Protein 2LXR (pdb70)

Radius of gyration: 10.94 Å; Cα contacts (8 Å, |Δi|>4): 146; chains: 1; bounding box: 24×24×27 Å

Foldseek 3Di:
DQEAECQVPDPPCLLVVLLVVVVVADQFDKYKYWYQDLPLVSVVVSQVVVPVPFWDWPDRFPSVDGTTITIITGHD

B-factor: mean 36.82, std 23.12, range [0.11, 75.54]

Organism: Helicobacter pylori (strain ATCC 700392 / 26695) (NCBI:txid85962)

Solvent-accessible surface area: 5072 Å² total; per-residue (Å²): 202,98,133,49,68,2,128,109,45,131,42,42,78,2,10,152,46,0,52,116,20,2,174,138,10,104,78,106,72,44,0,35,0,37,6,95,32,55,68,87,72,37,0,46,100,0,1,80,114,55,65,81,144,21,36,96,37,103,122,42,50,166,83,131,136,64,34,99,37,0,28,1,105,32,138,48

Nearest PDB structures (foldseek):
  2lxr-assembly1_A  TM=1.000E+00  e=3.791E-15  Helicobacter pylori 26695
  8j4c-assembly1_A  TM=8.131E-01  e=5.267E-04  Spirochaeta thermophila DSM 6578
  2i6g-assembly1_A  TM=6.682E-01  e=1.453E-02  Salmonella enterica subsp. enterica serovar Typhimurium str. LT2
  2zfu-assembly2_B  TM=6.651E-01  e=9.669E-02  Homo sapiens
  4qpn-assembly1_A  TM=5.574E-01  e=3.744E-01  Homo sapiens

InterPro domains:
  IPR032424 Putative NADH-ubiquinone oxidoreductase chain E [PF16514] (1-74)
  IPR036868 TusA-like domain superfamily [G3DSA:3.30.110.40] (1-76)

Sequence (76 aa):
MKRFDLRPLKAGIFERLEELIEKEMQPNEVAIFMFEVGDFSNIPKSAEFIQSKGHELLNSLRFNQADWTIVVRKKAMKRFDLRPLKAGIFERLEELIEKEMQPNEVAIFMFEVGDFSNIPKSAEFIQSKGHELLNSLRFNQADWTIVVRKKAMKRFDLRPLKAGIFERLEELIEKEMQPNEVAIFMFEVGDFSNIPKSAEFIQSKGHELLNSLRFNQADWTIVVRKKAMKRFDLRPLKAGIFERLEELIEKEMQPNEVAIFMFEVGDFSNIPKSAEFIQSKGHELLNSLRFNQADWTIVVRKKAMKRFDLRPLKAGIFERLEELIEKEMQPNEVAIFMFEVGDFSNIPKSAEFIQSKGHELLNSLRFNQADWTIVVRKKAMKRFDLRPLKAGIFERLEELIEKEMQPNEVAIFMFEVGDFSNIPKSAEFIQSKGHELLNSLRFNQADWTIVVRKKAMKRFDLRPLKAGIFERLEELIEKEMQPNEVAIFMFEVGDFSNIPKSAEFIQSKGHELLNSLRFNQADWTIVVRKKAMKRFDLRPLKAGIFERLEELIEKEMQPNEVAIFMFEVGDFSNIPKSAEFIQSKGHELLNSLRFNQADWTIVVRKKAMKRFDLRPLKAGIFERLEELIEKEMQPNEVAIFMFEVGDFSNIPKSAEFIQSKGHELLNSLRFNQADWTIVVRKKAMKRFDLRPLKAGIFERLEELIEKEMQPNEVAIFMFEVGDFSNIPKSAEFIQSKGHELLNSLRFNQADWTIVVRKKAMKRFDLRPLKAGIFERLEELIEKEMQPNEVAIFMFEVGDFSNIPKSAEFIQSKGHELLNSLRFNQADWTIVVRKKAMKRFDLRPLKAGIFERLEELIEKEMQPNEVAIFMFEVGDFSNIPKSAEFIQSKGHELLNSLRFNQADWTIVVRKKAMKRFDLRPLKAGIFERLEELIEKEMQPNEVAIFMFEVGDFSNIPKSAEFIQSKGHELLNSLRFNQADWTIVVRKKAMKRFDLRPLKAGIFERLEELIEKEMQPNEVAIFMFEVGDFSNIPKSAEFIQSKGHELLNSLRFNQADWTIVVRKKAMKRFDLRPLKAGIFERLEELIEKEMQPNEVAIFMFEVGDFSNIPKSAEFIQSKGHELLNSLRFNQADWTIVVRKKAMKRFDLRPLKAGIFERLEELIEKEMQPNEVAIFMFEVGDFSNIPKSAEFIQSKGHELLNSLRFNQADWTIVVRKKAMKRFDLRPLKAGIFERLEELIEKEMQPNEVAIFMFEVGDFSNIPKSAEFIQSKGHELLNSLRFNQADWTIVVRKKAMKRFDLRPLKAGIFERLEELIEKEMQPNEVAIFMFEVGDFSNIPKSAEFIQSKGHELLNSLRFNQADWTIVVRKKAMKRFDLRPLKAGIFERLEELIEKEMQPNEVAIFMFEVGDFSNIPKSAEFIQSKGHELLNSLRFNQADWTIVVRKKAMKRFDLRPLKAGIFERLEELIEKEMQPNEVAIFMFEVGDFSNIPKSAEFIQSKGHELLNSLRFNQADWTIVVRKKA

Structure (mmCIF, N/CA/C/O backbone):
data_2LXR
#
_entry.id   2LXR
#
loop_
_atom_site.group_PDB
_atom_site.id
_atom_site.type_symbol
_atom_site.label_atom_id
_atom_site.label_alt_id
_atom_site.label_comp_id
_atom_site.label_asym_id
_atom_site.label_entity_id
_atom_site.label_seq_id
_atom_site.pdbx_PDB_ins_code
_atom_site.Cartn_x
_atom_site.Cartn_y
_atom_site.Cartn_z
_atom_site.occupancy
_atom_site.B_iso_or_equiv
_atom_site.auth_seq_id
_atom_site.auth_comp_id
_atom_site.auth_asym_id
_atom_site.auth_atom_id
_atom_site.pdbx_PDB_model_num
ATOM 1 N N . MET A 1 1 ? 1.449 -0.716 -0.432 1.00 54.01 1 MET A N 1
ATOM 2 C CA . MET A 1 1 ? 2.377 0.051 -1.255 1.00 31.20 1 MET A CA 1
ATOM 3 C C . MET A 1 1 ? 3.819 -0.358 -0.972 1.00 41.05 1 MET A C 1
ATOM 4 O O . MET A 1 1 ? 4.702 0.490 -0.843 1.00 51.44 1 MET A O 1
ATOM 18 N N . LYS A 1 2 ? 4.052 -1.663 -0.877 1.00 54.31 2 LYS A N 1
ATOM 19 C CA . LYS A 1 2 ? 5.387 -2.185 -0.611 1.00 14.02 2 LYS A CA 1
ATOM 20 C C . LYS A 1 2 ? 5.875 -3.046 -1.771 1.00 23.51 2 LYS A C 1
ATOM 21 O O . LYS A 1 2 ? 6.659 -3.977 -1.579 1.00 14.55 2 LYS A O 1
ATOM 40 N N . ARG A 1 3 ? 5.409 -2.730 -2.974 1.00 71.04 3 ARG A N 1
ATOM 41 C CA . ARG A 1 3 ? 5.799 -3.475 -4.165 1.00 61.32 3 ARG A CA 1
ATOM 42 C C . ARG A 1 3 ? 5.967 -2.542 -5.360 1.00 42.42 3 ARG A C 1
ATOM 43 O O . ARG A 1 3 ? 5.488 -1.407 -5.347 1.00 63.44 3 ARG A O 1
ATOM 64 N N . PHE A 1 4 ? 6.651 -3.026 -6.392 1.00 31.14 4 PHE A N 1
ATOM 65 C CA . PHE A 1 4 ? 6.884 -2.235 -7.594 1.00 52.31 4 PHE A CA 1
ATOM 66 C C . PHE A 1 4 ? 6.638 -3.067 -8.849 1.00 63.30 4 PHE A C 1
ATOM 67 O O . PHE A 1 4 ? 7.329 -4.056 -9.096 1.00 30.10 4 PHE A O 1
ATOM 84 N N . ASP A 1 5 ? 5.650 -2.660 -9.638 1.00 32.14 5 ASP A N 1
ATOM 85 C CA . ASP A 1 5 ? 5.312 -3.367 -10.868 1.00 23.14 5 ASP A CA 1
ATOM 86 C C . ASP A 1 5 ? 6.239 -2.951 -12.005 1.00 65.34 5 ASP A C 1
ATOM 87 O O . ASP A 1 5 ? 5.938 -2.025 -12.759 1.00 72.24 5 ASP A O 1
ATOM 96 N N . LEU A 1 6 ? 7.369 -3.640 -12.123 1.00 70.50 6 LEU A N 1
ATOM 97 C CA . LEU A 1 6 ? 8.342 -3.342 -13.168 1.00 72.45 6 LEU A CA 1
ATOM 98 C C . LEU A 1 6 ? 7.938 -3.990 -14.489 1.00 55.21 6 LEU A C 1
ATOM 99 O O . LEU A 1 6 ? 8.598 -3.803 -15.511 1.00 51.11 6 LEU A O 1
ATOM 115 N N . ARG A 1 7 ? 6.848 -4.750 -14.460 1.00 54.34 7 ARG A N 1
ATOM 116 C CA . ARG A 1 7 ? 6.355 -5.424 -15.655 1.00 55.24 7 ARG A CA 1
ATOM 117 C C . ARG A 1 7 ? 6.263 -4.453 -16.829 1.00 11.43 7 ARG A C 1
ATOM 118 O O . ARG A 1 7 ? 6.921 -4.618 -17.856 1.00 52.01 7 ARG A O 1
ATOM 139 N N . PRO A 1 8 ? 5.427 -3.415 -16.674 1.00 42.14 8 PRO A N 1
ATOM 140 C CA . PRO A 1 8 ? 5.229 -2.397 -17.710 1.00 45.15 8 PRO A CA 1
ATOM 141 C C . PRO A 1 8 ? 6.456 -1.509 -17.892 1.00 14.42 8 PRO A C 1
ATOM 142 O O . PRO A 1 8 ? 6.498 -0.668 -18.791 1.00 3.30 8 PRO A O 1
ATOM 153 N N . LEU A 1 9 ? 7.451 -1.700 -17.034 1.00 22.25 9 LEU A N 1
ATOM 154 C CA . LEU A 1 9 ? 8.680 -0.916 -17.099 1.00 73.25 9 LEU A CA 1
ATOM 155 C C . LEU A 1 9 ? 9.702 -1.581 -18.016 1.00 34.42 9 LEU A C 1
ATOM 156 O O . LEU A 1 9 ? 10.895 -1.285 -17.952 1.00 51.11 9 LEU A O 1
ATOM 172 N N . LYS A 1 10 ? 9.226 -2.481 -18.870 1.00 35.12 10 LYS A N 1
ATOM 173 C CA . LYS A 1 10 ? 10.096 -3.187 -19.803 1.00 11.22 10 LYS A CA 1
ATOM 174 C C . LYS A 1 10 ? 11.402 -3.593 -19.127 1.00 71.05 10 LYS A C 1
ATOM 175 O O . LYS A 1 10 ? 11.487 -3.645 -17.901 1.00 4.41 10 LYS A O 1
ATOM 194 N N . ALA A 1 11 ? 12.417 -3.879 -19.936 1.00 71.22 11 ALA A N 1
ATOM 195 C CA . ALA A 1 11 ? 13.719 -4.277 -19.416 1.00 62.23 11 ALA A CA 1
ATOM 196 C C . ALA A 1 11 ? 14.766 -3.200 -19.676 1.00 5.54 11 ALA A C 1
ATOM 197 O O . ALA A 1 11 ? 14.691 -2.472 -20.665 1.00 63.30 11 ALA A O 1
ATOM 204 N N . GLY A 1 12 ? 15.743 -3.102 -18.779 1.00 4.12 12 GLY A N 1
ATOM 205 C CA . GLY A 1 12 ? 16.791 -2.109 -18.929 1.00 25.44 12 GLY A CA 1
ATOM 206 C C . GLY A 1 12 ? 16.629 -0.945 -17.971 1.00 72.44 12 GLY A C 1
ATOM 207 O O . GLY A 1 12 ? 17.592 -0.519 -17.333 1.00 53.23 12 GLY A O 1
ATOM 211 N N . ILE A 1 13 ? 15.408 -0.429 -17.872 1.00 24.30 13 ILE A N 1
ATOM 212 C CA . ILE A 1 13 ? 15.124 0.693 -16.986 1.00 71.23 13 ILE A CA 1
ATOM 213 C C . ILE A 1 13 ? 14.471 0.220 -15.692 1.00 71.30 13 ILE A C 1
ATOM 214 O O . ILE A 1 13 ? 14.559 0.886 -14.660 1.00 72.51 13 ILE A O 1
ATOM 230 N N . PHE A 1 14 ? 13.817 -0.936 -15.754 1.00 0.44 14 PHE A N 1
ATOM 231 C CA . PHE A 1 14 ? 13.149 -1.499 -14.586 1.00 64.31 14 PHE A CA 1
ATOM 232 C C . PHE A 1 14 ? 14.133 -1.687 -13.435 1.00 22.12 14 PHE A C 1
ATOM 233 O O . PHE A 1 14 ? 13.758 -1.609 -12.266 1.00 13.23 14 PHE A O 1
ATOM 250 N N . GLU A 1 15 ? 15.394 -1.936 -13.776 1.00 53.30 15 GLU A N 1
ATOM 251 C CA . GLU A 1 15 ? 16.431 -2.136 -12.771 1.00 61.10 15 GLU A CA 1
ATOM 252 C C . GLU A 1 15 ? 16.922 -0.800 -12.222 1.00 10.32 15 GLU A C 1
ATOM 253 O O . GLU A 1 15 ? 17.576 -0.747 -11.180 1.00 65.34 15 GLU A O 1
ATOM 265 N N . ARG A 1 16 ? 16.601 0.278 -12.930 1.00 44.12 16 ARG A N 1
ATOM 266 C CA . ARG A 1 16 ? 17.011 1.614 -12.516 1.00 13.54 16 ARG A CA 1
ATOM 267 C C . ARG A 1 16 ? 15.918 2.286 -11.689 1.00 20.34 16 ARG A C 1
ATOM 268 O O . ARG A 1 16 ? 16.196 3.153 -10.859 1.00 64.31 16 ARG A O 1
ATOM 289 N N . LEU A 1 17 ? 14.675 1.880 -11.920 1.00 74.15 17 LEU A N 1
ATOM 290 C CA . LEU A 1 17 ? 13.539 2.442 -11.198 1.00 10.15 17 LEU A CA 1
ATOM 291 C C . LEU A 1 17 ? 13.404 1.807 -9.817 1.00 73.03 17 LEU A C 1
ATOM 292 O O . LEU A 1 17 ? 12.927 2.441 -8.877 1.00 31.34 17 LEU A O 1
AT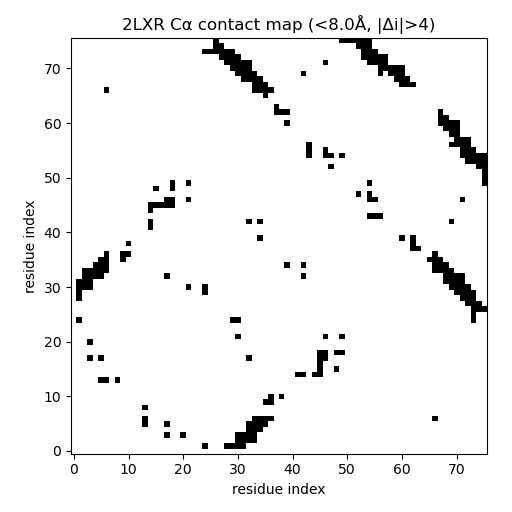OM 308 N N . GLU A 1 18 ? 13.829 0.552 -9.705 1.00 12.45 18 GLU A N 1
ATOM 309 C CA . GLU A 1 18 ? 13.756 -0.167 -8.438 1.00 71.13 18 GLU A CA 1
ATOM 310 C C . GLU A 1 18 ? 14.439 0.621 -7.325 1.00 23.04 18 GLU A C 1
ATOM 311 O O . GLU A 1 18 ? 14.098 0.479 -6.151 1.00 12.10 18 GLU A O 1
ATOM 323 N N . GLU A 1 19 ? 15.407 1.451 -7.703 1.00 34.15 19 GLU A N 1
ATOM 324 C CA . GLU A 1 19 ? 16.139 2.260 -6.736 1.00 11.34 19 GLU A CA 1
ATOM 325 C C . GLU A 1 19 ? 15.317 3.473 -6.308 1.00 45.33 19 GLU A C 1
ATOM 326 O O . GLU A 1 19 ? 15.430 3.946 -5.176 1.00 51.25 19 GLU A O 1
ATOM 338 N N . LEU A 1 20 ? 14.492 3.973 -7.222 1.00 20.45 20 LEU A N 1
ATOM 339 C CA . LEU A 1 20 ? 13.651 5.131 -6.941 1.00 1.21 20 LEU A CA 1
ATOM 340 C C . LEU A 1 20 ? 12.613 4.804 -5.873 1.00 14.33 20 LEU A C 1
ATOM 341 O O . LEU A 1 20 ? 12.210 5.673 -5.099 1.00 15.13 20 LEU A O 1
ATOM 357 N N . ILE A 1 21 ? 12.185 3.547 -5.835 1.00 64.34 21 ILE A N 1
ATOM 358 C CA . ILE A 1 21 ? 11.197 3.105 -4.860 1.00 34.12 21 ILE A CA 1
ATOM 359 C C . ILE A 1 21 ? 11.864 2.665 -3.561 1.00 41.51 21 ILE A C 1
ATOM 360 O O . ILE A 1 21 ? 11.291 2.802 -2.481 1.00 3.43 21 ILE A O 1
ATOM 376 N N . GLU A 1 22 ? 13.079 2.139 -3.675 1.00 62.43 22 GLU A N 1
ATOM 377 C CA . GLU A 1 22 ? 13.825 1.680 -2.509 1.00 40.12 22 GLU A CA 1
ATOM 378 C C . GLU A 1 22 ? 13.953 2.793 -1.473 1.00 44.23 22 GLU A C 1
ATOM 379 O O . GLU A 1 22 ? 14.038 2.533 -0.273 1.00 12.53 22 GLU A O 1
ATOM 391 N N . LYS A 1 23 ? 13.968 4.035 -1.946 1.00 70.24 23 LYS A N 1
ATOM 392 C CA . LYS A 1 23 ? 14.085 5.189 -1.064 1.00 3.24 23 LYS A CA 1
ATOM 393 C C . LYS A 1 23 ? 12.851 5.325 -0.178 1.00 74.22 23 LYS A C 1
ATOM 394 O O . LYS A 1 23 ? 12.951 5.703 0.988 1.00 24.14 23 LYS A O 1
ATOM 413 N N . GLU A 1 24 ? 11.687 5.012 -0.741 1.00 3.23 24 GLU A N 1
ATOM 414 C CA . GLU A 1 24 ? 10.434 5.099 -0.001 1.00 11.15 24 GLU A CA 1
ATOM 415 C C . GLU A 1 24 ? 10.302 3.941 0.985 1.00 44.24 24 GLU A C 1
ATOM 416 O O . GLU A 1 24 ? 9.832 4.119 2.108 1.00 72.43 24 GLU A O 1
ATOM 428 N N . MET A 1 25 ? 10.721 2.756 0.554 1.00 21.52 25 MET A N 1
ATOM 429 C CA . MET A 1 25 ? 10.651 1.568 1.398 1.00 12.31 25 MET A CA 1
ATOM 430 C C . MET A 1 25 ? 11.490 1.747 2.659 1.00 12.34 25 MET A C 1
ATOM 431 O O . MET A 1 25 ? 12.549 2.372 2.626 1.00 4.24 25 MET A O 1
ATOM 445 N N . GLN A 1 26 ? 11.008 1.196 3.768 1.00 21.55 26 GLN A N 1
ATOM 446 C CA . GLN A 1 26 ? 11.714 1.296 5.040 1.00 4.12 26 GLN A CA 1
ATOM 447 C C . GLN A 1 26 ? 13.080 0.621 4.959 1.00 12.54 26 GLN A C 1
ATOM 448 O O . GLN A 1 26 ? 13.346 -0.192 4.074 1.00 1.23 26 GLN A O 1
ATOM 462 N N . PRO A 1 27 ? 13.967 0.966 5.904 1.00 22.45 27 PRO A N 1
ATOM 463 C CA . PRO A 1 27 ? 15.320 0.405 5.962 1.00 63.53 27 PRO A CA 1
ATOM 464 C C . PRO A 1 27 ? 15.321 -1.068 6.359 1.00 50.33 27 PRO A C 1
ATOM 465 O O . PRO A 1 27 ? 16.363 -1.721 6.353 1.00 23.12 27 PRO A O 1
ATOM 476 N N . ASN A 1 28 ? 14.145 -1.584 6.702 1.00 4.23 28 ASN A N 1
ATOM 477 C CA . ASN A 1 28 ? 14.011 -2.980 7.102 1.00 0.13 28 ASN A CA 1
ATOM 478 C C . ASN A 1 28 ? 12.662 -3.544 6.665 1.00 3.43 28 ASN A C 1
ATOM 479 O O . ASN A 1 28 ? 12.062 -4.356 7.367 1.00 30.43 28 ASN A O 1
ATOM 490 N N . GLU A 1 29 ? 12.193 -3.106 5.501 1.00 43.11 29 GLU A N 1
ATOM 491 C CA . GLU A 1 29 ? 10.916 -3.567 4.971 1.00 75.11 29 GLU A CA 1
ATOM 492 C C . GLU A 1 29 ? 11.121 -4.427 3.727 1.00 11.00 29 GLU A C 1
ATOM 493 O O . GLU A 1 29 ? 12.210 -4.459 3.153 1.00 13.43 29 GLU A O 1
ATOM 505 N N . VAL A 1 30 ? 10.066 -5.124 3.316 1.00 24.10 30 VAL A N 1
ATOM 506 C CA . VAL A 1 30 ? 10.130 -5.984 2.140 1.00 34.35 30 VAL A CA 1
ATOM 507 C C . VAL A 1 30 ? 9.605 -5.264 0.904 1.00 75.04 30 VAL A C 1
ATOM 508 O O . VAL A 1 30 ? 8.660 -4.479 0.984 1.00 23.00 30 VAL A O 1
ATOM 521 N N . ALA A 1 31 ? 10.223 -5.537 -0.241 1.00 20.15 31 ALA A N 1
ATOM 522 C CA . ALA A 1 31 ? 9.817 -4.917 -1.496 1.00 35.24 31 ALA A CA 1
ATOM 523 C C . ALA A 1 31 ? 9.586 -5.967 -2.577 1.00 63.12 31 ALA A C 1
ATOM 524 O O . ALA A 1 31 ? 10.514 -6.669 -2.981 1.00 72.21 31 ALA A O 1
ATOM 531 N N . ILE A 1 32 ? 8.346 -6.069 -3.041 1.00 75.34 32 ILE A N 1
ATOM 532 C CA . ILE A 1 32 ? 7.995 -7.034 -4.077 1.00 13.34 32 ILE A CA 1
ATOM 533 C C . ILE A 1 32 ? 8.106 -6.414 -5.465 1.00 71.15 32 ILE A C 1
ATOM 534 O O . ILE A 1 32 ? 7.258 -5.619 -5.872 1.00 61.32 32 ILE A O 1
ATOM 550 N N . PHE A 1 33 ? 9.156 -6.785 -6.190 1.00 43.33 33 PHE A N 1
ATOM 551 C CA . PHE A 1 33 ? 9.379 -6.266 -7.535 1.00 75.20 33 PHE A CA 1
ATOM 552 C C . PHE A 1 33 ? 8.998 -7.303 -8.588 1.00 20.44 33 PHE A C 1
ATOM 553 O O . PHE A 1 33 ? 9.567 -8.394 -8.634 1.00 11.42 33 PHE A O 1
ATOM 570 N N . MET A 1 34 ? 8.031 -6.955 -9.431 1.00 5.04 34 MET A N 1
ATOM 571 C CA . MET A 1 34 ? 7.575 -7.855 -10.483 1.00 71.12 34 MET A CA 1
ATOM 572 C C . MET A 1 34 ? 8.395 -7.665 -11.755 1.00 4.20 34 MET A C 1
ATOM 573 O O . MET A 1 34 ? 8.572 -6.543 -12.229 1.00 42.44 34 MET A O 1
ATOM 587 N N . PHE A 1 35 ? 8.895 -8.768 -12.302 1.00 73.12 35 PHE A N 1
ATOM 588 C CA . PHE A 1 35 ? 9.698 -8.722 -13.519 1.00 32.15 35 PHE A CA 1
ATOM 589 C C . PHE A 1 35 ? 9.167 -9.704 -14.558 1.00 73.44 35 PHE A C 1
ATOM 590 O O . PHE A 1 35 ? 9.000 -10.891 -14.278 1.00 5.21 35 PHE A O 1
ATOM 607 N N . GLU A 1 36 ? 8.902 -9.200 -15.760 1.00 1.24 36 GLU A N 1
ATOM 608 C CA . GLU A 1 36 ? 8.388 -10.032 -16.841 1.00 24.51 36 GLU A CA 1
ATOM 609 C C . GLU A 1 36 ? 9.526 -10.545 -17.720 1.00 35.32 36 GLU A C 1
ATOM 610 O O . GLU A 1 36 ? 9.400 -11.580 -18.375 1.00 44.24 36 GLU A O 1
ATOM 622 N N . VAL A 1 37 ? 10.635 -9.813 -17.729 1.00 22.54 37 VAL A N 1
ATOM 623 C CA . VAL A 1 37 ? 11.795 -10.193 -18.526 1.00 23.41 37 VAL A CA 1
ATOM 624 C C . VAL A 1 37 ? 12.540 -11.362 -17.890 1.00 44.40 37 VAL A C 1
ATOM 625 O O . VAL A 1 37 ? 12.617 -11.471 -16.667 1.00 45.40 37 VAL A O 1
ATOM 638 N N . GLY A 1 38 ? 13.089 -12.234 -18.730 1.00 21.20 38 GLY A N 1
ATOM 639 C CA . GLY A 1 38 ? 13.822 -13.383 -18.232 1.00 31.44 38 GLY A CA 1
ATOM 640 C C . GLY A 1 38 ? 15.064 -12.988 -17.457 1.00 73.14 38 GLY A C 1
ATOM 641 O O . GLY A 1 38 ? 15.662 -13.813 -16.767 1.00 32.32 38 GLY A O 1
ATOM 645 N N . ASP A 1 39 ? 15.453 -11.723 -17.573 1.00 64.44 39 ASP A N 1
ATOM 646 C CA . ASP A 1 39 ? 16.633 -11.220 -16.879 1.00 71.11 39 ASP A CA 1
ATOM 647 C C . ASP A 1 39 ? 16.428 -11.251 -15.368 1.00 23.13 39 ASP A C 1
ATOM 648 O O . ASP A 1 39 ? 15.941 -10.287 -14.777 1.00 22.02 39 ASP A O 1
ATOM 657 N N . PHE A 1 40 ? 16.803 -12.365 -14.748 1.00 35.42 40 PHE A N 1
ATOM 658 C CA . PHE A 1 40 ? 16.658 -12.523 -13.305 1.00 62.13 40 PHE A CA 1
ATOM 659 C C . PHE A 1 40 ? 17.881 -11.978 -12.573 1.00 63.25 40 PHE A C 1
ATOM 660 O O . PHE A 1 40 ? 17.805 -11.613 -11.400 1.00 74.14 40 PHE A O 1
ATOM 677 N N . SER A 1 41 ? 19.009 -11.927 -13.275 1.00 61.30 41 SER A N 1
ATOM 678 C CA . SER A 1 41 ? 20.250 -11.432 -12.692 1.00 4.41 41 SER A CA 1
ATOM 679 C C . SER A 1 41 ? 20.182 -9.924 -12.471 1.00 4.43 41 SER A C 1
ATOM 680 O O . SER A 1 41 ? 20.948 -9.365 -11.686 1.00 62.34 41 SER A O 1
ATOM 688 N N . ASN A 1 42 ? 19.259 -9.270 -13.169 1.00 30.51 42 ASN A N 1
ATOM 689 C CA . ASN A 1 42 ? 19.090 -7.827 -13.050 1.00 42.21 42 ASN A CA 1
ATOM 690 C C . ASN A 1 42 ? 18.261 -7.476 -11.819 1.00 12.53 42 ASN A C 1
ATOM 691 O O . ASN A 1 42 ? 18.386 -6.383 -11.264 1.00 65.32 42 ASN A O 1
ATOM 702 N N . ILE A 1 43 ? 17.414 -8.409 -11.397 1.00 3.45 43 ILE A N 1
ATOM 703 C CA . ILE A 1 43 ? 16.566 -8.198 -10.230 1.00 72.31 43 ILE A CA 1
ATOM 704 C C . ILE A 1 43 ? 17.383 -7.717 -9.036 1.00 13.41 43 ILE A C 1
ATOM 705 O O . ILE A 1 43 ? 17.120 -6.662 -8.457 1.00 33.41 43 ILE A O 1
ATOM 721 N N . PRO A 1 44 ? 18.400 -8.505 -8.658 1.00 33.20 44 PRO A N 1
ATOM 722 C CA . PRO A 1 44 ? 19.278 -8.179 -7.531 1.00 0.43 44 PRO A CA 1
ATOM 723 C C . PRO A 1 44 ? 20.183 -6.988 -7.827 1.00 11.51 44 PRO A C 1
ATOM 724 O O . PRO A 1 44 ? 20.664 -6.317 -6.913 1.00 34.00 44 PRO A O 1
ATOM 735 N N . LYS A 1 45 ? 20.411 -6.729 -9.110 1.00 44.30 45 LYS A N 1
ATOM 736 C CA . LYS A 1 45 ? 21.257 -5.617 -9.528 1.00 23.10 45 LYS A CA 1
ATOM 737 C C . LYS A 1 45 ? 20.630 -4.281 -9.143 1.00 75.15 45 LYS A C 1
ATOM 738 O O . LYS A 1 45 ? 21.331 -3.334 -8.790 1.00 43.43 45 LYS A O 1
ATOM 757 N N . SER A 1 46 ? 19.304 -4.213 -9.213 1.00 71.43 46 SER A N 1
ATOM 758 C CA . SER A 1 46 ? 18.582 -2.993 -8.875 1.00 10.54 46 SER A CA 1
ATOM 759 C C . SER A 1 46 ? 18.723 -2.672 -7.390 1.00 32.45 46 SER A C 1
ATOM 760 O O . SER A 1 46 ? 19.116 -1.568 -7.016 1.00 45.11 46 SER A O 1
ATOM 768 N N . ALA A 1 47 ? 18.398 -3.648 -6.547 1.00 52.41 47 ALA A N 1
ATOM 769 C CA . ALA A 1 47 ? 18.489 -3.472 -5.103 1.00 45.31 47 ALA A CA 1
ATOM 770 C C . ALA A 1 47 ? 19.919 -3.152 -4.679 1.00 13.34 47 ALA A C 1
ATOM 771 O O . ALA A 1 47 ? 20.145 -2.578 -3.614 1.00 24.01 47 ALA A O 1
ATOM 778 N N . GLU A 1 48 ? 20.879 -3.527 -5.518 1.00 73.12 48 GLU A N 1
ATOM 779 C CA . GLU A 1 48 ? 22.286 -3.281 -5.228 1.00 2.45 48 GLU A CA 1
ATOM 780 C C . GLU A 1 48 ? 22.638 -1.812 -5.447 1.00 11.03 48 GLU A C 1
ATOM 781 O O . GLU A 1 48 ? 23.527 -1.270 -4.790 1.00 65.40 48 GLU A O 1
ATOM 793 N N . PHE A 1 49 ? 21.933 -1.173 -6.375 1.00 25.11 49 PHE A N 1
ATOM 794 C CA . PHE A 1 49 ? 22.171 0.232 -6.683 1.00 4.32 49 PHE A CA 1
ATOM 795 C C . PHE A 1 49 ? 22.121 1.083 -5.417 1.00 35.53 49 PHE A C 1
ATOM 796 O O . PHE A 1 49 ? 22.738 2.145 -5.345 1.00 41.41 49 PHE A O 1
ATOM 813 N N . ILE A 1 50 ? 21.380 0.607 -4.421 1.00 62.22 50 ILE A N 1
ATOM 814 C CA . ILE A 1 50 ? 21.249 1.322 -3.158 1.00 52.31 50 ILE A CA 1
ATOM 815 C C . ILE A 1 50 ? 22.526 1.218 -2.332 1.00 2.11 50 ILE A C 1
ATOM 816 O O . ILE A 1 50 ? 23.162 2.226 -2.025 1.00 40.24 50 ILE A O 1
ATOM 832 N N . GLN A 1 51 ? 22.896 -0.008 -1.976 1.00 41.14 51 GLN A N 1
ATOM 833 C CA . GLN A 1 51 ? 24.099 -0.244 -1.186 1.00 51.55 51 GLN A CA 1
ATOM 834 C C . GLN A 1 51 ? 24.590 -1.677 -1.357 1.00 34.54 51 GLN A C 1
ATOM 835 O O . GLN A 1 51 ? 23.812 -2.626 -1.253 1.00 63.43 51 GLN A O 1
ATOM 849 N N . SER A 1 52 ? 25.884 -1.828 -1.618 1.00 42.42 52 SER A N 1
ATOM 850 C CA . SER A 1 52 ? 26.478 -3.146 -1.807 1.00 10.00 52 SER A CA 1
ATOM 851 C C . SER A 1 52 ? 26.110 -4.077 -0.656 1.00 21.41 52 SER A C 1
ATOM 852 O O . SER A 1 52 ? 25.980 -5.288 -0.838 1.00 63.11 52 SER A O 1
ATOM 860 N N . LYS A 1 53 ? 25.943 -3.504 0.531 1.00 41.52 53 LYS A N 1
ATOM 861 C CA . LYS A 1 53 ? 25.589 -4.279 1.713 1.00 32.43 53 LYS A CA 1
ATOM 862 C C . LYS A 1 53 ? 24.233 -3.847 2.261 1.00 35.34 53 LYS A C 1
ATOM 863 O O . LYS A 1 53 ? 24.041 -2.689 2.630 1.00 64.22 53 LYS A O 1
ATOM 882 N N . GLY A 1 54 ? 23.293 -4.787 2.314 1.00 64.24 54 GLY A N 1
ATOM 883 C CA . GLY A 1 54 ? 21.967 -4.484 2.819 1.00 5.24 54 GLY A CA 1
ATOM 884 C C . GLY A 1 54 ? 20.874 -5.178 2.032 1.00 13.22 54 GLY A C 1
ATOM 885 O O . GLY A 1 54 ? 20.019 -5.854 2.606 1.00 41.30 54 GLY A O 1
ATOM 889 N N . HIS A 1 55 ? 20.898 -5.010 0.714 1.00 62.03 55 HIS A N 1
ATOM 890 C CA . HIS A 1 55 ? 19.900 -5.625 -0.154 1.00 31.12 55 HIS A CA 1
ATOM 891 C C . HIS A 1 55 ? 20.124 -7.131 -0.258 1.00 2.41 55 HIS A C 1
ATOM 892 O O . HIS A 1 55 ? 21.175 -7.580 -0.712 1.00 65.43 55 HIS A O 1
ATOM 906 N N . GLU A 1 56 ? 19.129 -7.903 0.167 1.00 62.21 56 GLU A N 1
ATOM 907 C CA . GLU A 1 56 ? 19.220 -9.358 0.122 1.00 10.14 56 GLU A CA 1
ATOM 908 C C . GLU A 1 56 ? 17.895 -9.972 -0.319 1.00 71.44 56 GLU A C 1
ATOM 909 O O . GLU A 1 56 ? 16.867 -9.798 0.337 1.00 22.51 56 GLU A O 1
ATOM 921 N N . LEU A 1 57 ? 17.926 -10.691 -1.436 1.00 62.21 57 LEU A N 1
ATOM 922 C CA . LEU A 1 57 ? 16.728 -11.332 -1.967 1.00 42.04 57 LEU A CA 1
ATOM 923 C C . LEU A 1 57 ? 16.422 -12.623 -1.215 1.00 11.11 57 LEU A C 1
ATOM 924 O O . LEU A 1 57 ? 17.045 -13.658 -1.456 1.00 41.42 57 LEU A O 1
ATOM 940 N N . LEU A 1 58 ? 15.457 -12.556 -0.304 1.00 43.20 58 LEU A N 1
ATOM 941 C CA . LEU A 1 58 ? 15.066 -13.720 0.483 1.00 72.21 58 LEU A CA 1
ATOM 942 C C . LEU A 1 58 ? 14.732 -14.902 -0.422 1.00 52.31 58 LEU A C 1
ATOM 943 O O . LEU A 1 58 ? 15.437 -15.909 -0.429 1.00 63.52 58 LEU A O 1
ATOM 959 N N . ASN A 1 59 ? 13.652 -14.769 -1.186 1.00 2.12 59 ASN A N 1
ATOM 960 C CA . ASN A 1 59 ? 13.225 -15.825 -2.096 1.00 64.14 59 ASN A CA 1
ATOM 961 C C . ASN A 1 59 ? 11.774 -15.625 -2.520 1.00 15.52 59 ASN A C 1
ATOM 962 O O . ASN A 1 59 ? 10.893 -15.433 -1.682 1.00 35.02 59 ASN A O 1
ATOM 973 N N . SER A 1 60 ? 11.532 -15.671 -3.826 1.00 40.51 60 SER A N 1
ATOM 974 C CA . SER A 1 60 ? 10.188 -15.491 -4.362 1.00 13.22 60 SER A CA 1
ATOM 975 C C . SER A 1 60 ? 10.205 -15.499 -5.887 1.00 42.03 60 SER A C 1
ATOM 976 O O . SER A 1 60 ? 9.274 -15.988 -6.528 1.00 71.30 60 SER A O 1
ATOM 984 N N . LEU A 1 61 ? 11.271 -14.954 -6.463 1.00 51.32 61 LEU A N 1
ATOM 985 C CA . LEU A 1 61 ? 11.412 -14.897 -7.914 1.00 73.31 61 LEU A CA 1
ATOM 986 C C . LEU A 1 61 ? 11.528 -16.299 -8.505 1.00 15.21 61 LEU A C 1
ATOM 987 O O . LEU A 1 61 ? 12.306 -17.123 -8.025 1.00 34.24 61 LEU A O 1
ATOM 1003 N N . ARG A 1 62 ? 10.750 -16.561 -9.550 1.00 41.35 62 ARG A N 1
ATOM 1004 C CA . ARG A 1 62 ? 10.766 -17.862 -10.208 1.00 23.04 62 ARG A CA 1
ATOM 1005 C C . ARG A 1 62 ? 11.046 -17.714 -11.700 1.00 42.23 62 ARG A C 1
ATOM 1006 O O . ARG A 1 62 ? 10.349 -18.292 -12.534 1.00 33.22 62 ARG A O 1
ATOM 1027 N N . PHE A 1 63 ? 12.071 -16.935 -12.030 1.00 40.23 63 PHE A N 1
ATOM 1028 C CA . PHE A 1 63 ? 12.443 -16.709 -13.422 1.00 75.13 63 PHE A CA 1
ATOM 1029 C C . PHE A 1 63 ? 12.381 -18.009 -14.219 1.00 52.13 63 PHE A C 1
ATOM 1030 O O . PHE A 1 63 ? 13.210 -18.900 -14.039 1.00 12.21 63 PHE A O 1
ATOM 1047 N N . ASN A 1 64 ? 11.391 -18.109 -15.101 1.00 44.11 64 ASN A N 1
ATOM 1048 C CA . ASN A 1 64 ? 11.220 -19.300 -15.925 1.00 52.35 64 ASN A CA 1
ATOM 1049 C C . ASN A 1 64 ? 9.900 -19.247 -16.689 1.00 60.10 64 ASN A C 1
ATOM 1050 O O . ASN A 1 64 ? 9.799 -19.752 -17.807 1.00 15.32 64 ASN A O 1
ATOM 1061 N N . GLN A 1 65 ? 8.893 -18.633 -16.077 1.00 52.42 65 GLN A N 1
ATOM 1062 C CA . GLN A 1 65 ? 7.579 -18.514 -16.700 1.00 25.34 65 GLN A CA 1
ATOM 1063 C C . GLN A 1 65 ? 7.138 -17.056 -16.766 1.00 40.02 65 GLN A C 1
ATOM 1064 O O . GLN A 1 65 ? 7.967 -16.147 -16.780 1.00 12.52 65 GLN A O 1
ATOM 1078 N N . ALA A 1 66 ? 5.827 -16.841 -16.808 1.00 22.11 66 ALA A N 1
ATOM 1079 C CA . ALA A 1 66 ? 5.276 -15.493 -16.871 1.00 73.34 66 ALA A CA 1
ATOM 1080 C C . ALA A 1 66 ? 5.909 -14.591 -15.818 1.00 15.14 66 ALA A C 1
ATOM 1081 O O . ALA A 1 66 ? 6.628 -15.060 -14.936 1.00 65.31 66 ALA A O 1
ATOM 1088 N N . ASP A 1 67 ? 5.636 -13.294 -15.915 1.00 61.40 67 ASP A N 1
ATOM 1089 C CA . ASP A 1 67 ? 6.179 -12.326 -14.969 1.00 51.15 67 ASP A CA 1
ATOM 1090 C C . ASP A 1 67 ? 5.994 -12.806 -13.533 1.00 64.44 67 ASP A C 1
ATOM 1091 O O . ASP A 1 67 ? 4.885 -13.144 -13.119 1.00 65.13 67 ASP A O 1
ATOM 1100 N N . TRP A 1 68 ? 7.088 -12.835 -12.780 1.00 34.31 68 TRP A N 1
ATOM 1101 C CA . TRP A 1 68 ? 7.046 -13.276 -11.390 1.00 43.21 68 TRP A CA 1
ATOM 1102 C C . TRP A 1 68 ? 7.330 -12.115 -10.443 1.00 34.34 68 TRP A C 1
ATOM 1103 O O . TRP A 1 68 ? 7.479 -10.971 -10.873 1.00 22.13 68 TRP A O 1
ATOM 1124 N N . THR A 1 69 ? 7.403 -12.417 -9.150 1.00 13.42 69 THR A N 1
ATOM 1125 C CA . THR A 1 69 ? 7.667 -11.398 -8.141 1.00 63.14 69 THR A CA 1
ATOM 1126 C C . THR A 1 69 ? 8.830 -11.803 -7.242 1.00 74.44 69 THR A C 1
ATOM 1127 O O . THR A 1 69 ? 9.053 -12.989 -6.998 1.00 20.42 69 THR A O 1
ATOM 1138 N N . ILE A 1 70 ? 9.566 -10.812 -6.753 1.00 3.04 70 ILE A N 1
ATOM 1139 C CA . ILE A 1 70 ? 10.705 -11.066 -5.879 1.00 32.42 70 ILE A CA 1
ATOM 1140 C C . ILE A 1 70 ? 10.678 -10.150 -4.660 1.00 61.12 70 ILE A C 1
ATOM 1141 O O . ILE A 1 70 ? 10.459 -8.945 -4.781 1.00 3.31 70 ILE A O 1
ATOM 1157 N N . VAL A 1 71 ? 10.904 -10.730 -3.486 1.00 1.15 71 VAL A N 1
ATOM 1158 C CA . VAL A 1 71 ? 10.909 -9.965 -2.244 1.00 21.40 71 VAL A CA 1
ATOM 1159 C C . VAL A 1 71 ? 12.313 -9.478 -1.904 1.00 62.32 71 VAL A C 1
ATOM 1160 O O . VAL A 1 71 ? 13.273 -10.249 -1.932 1.00 41.55 71 VAL A O 1
ATOM 1173 N N . VAL A 1 72 ? 12.426 -8.194 -1.582 1.00 42.53 72 VAL A N 1
ATOM 1174 C CA . VAL A 1 72 ? 13.713 -7.603 -1.235 1.00 1.30 72 VAL A CA 1
ATOM 1175 C C . VAL A 1 72 ? 13.671 -6.971 0.152 1.00 44.11 72 VAL A C 1
ATOM 1176 O O . VAL A 1 72 ? 12.820 -6.129 0.436 1.00 14.21 72 VAL A O 1
ATOM 1189 N N . ARG A 1 73 ? 14.597 -7.383 1.012 1.00 43.22 73 ARG A N 1
ATOM 1190 C CA . ARG A 1 73 ? 14.666 -6.858 2.370 1.00 1.40 73 ARG A CA 1
ATOM 1191 C C . ARG A 1 73 ? 15.749 -5.789 2.485 1.00 12.53 73 ARG A C 1
ATOM 1192 O O . ARG A 1 73 ? 16.911 -6.028 2.155 1.00 14.42 73 ARG A O 1
ATOM 1213 N N . LYS A 1 74 ? 15.360 -4.608 2.956 1.00 72.25 74 LYS A N 1
ATOM 1214 C CA . LYS A 1 74 ? 16.296 -3.502 3.116 1.00 52.33 74 LYS A CA 1
ATOM 1215 C C . LYS A 1 74 ? 17.047 -3.612 4.438 1.00 3.14 74 LYS A C 1
ATOM 1216 O O . LYS A 1 74 ? 16.584 -4.262 5.376 1.00 70.35 74 LYS A O 1
ATOM 1235 N N . LYS A 1 75 ? 18.209 -2.971 4.509 1.00 61.13 75 LYS A N 1
ATOM 1236 C CA . LYS A 1 75 ? 19.024 -2.994 5.717 1.00 24.13 75 LYS A CA 1
ATOM 1237 C C . LYS A 1 75 ? 20.146 -1.964 5.637 1.00 41.32 75 LYS A C 1
ATOM 1238 O O . LYS A 1 75 ? 20.481 -1.318 6.629 1.00 13.14 75 LYS A O 1
ATOM 1257 N N . ALA A 1 76 ? 20.722 -1.814 4.448 1.00 21.44 76 ALA A N 1
ATOM 1258 C CA . ALA A 1 76 ? 21.803 -0.860 4.238 1.00 4.12 76 ALA A CA 1
ATOM 1259 C C . ALA A 1 76 ? 22.099 -0.684 2.753 1.00 50.54 76 ALA A C 1
ATOM 1260 O O . ALA A 1 76 ? 21.183 -0.552 1.939 1.00 5.22 76 ALA A O 1
ATOM 1267 N N . MET A 1 1 ? 1.662 0.821 -0.093 1.00 22.10 1 MET A N 2
ATOM 1268 C CA . MET A 1 1 ? 2.427 0.621 -1.318 1.00 42.34 1 MET A CA 2
ATOM 1269 C C . MET A 1 1 ? 3.882 0.290 -1.003 1.00 4.31 1 MET A C 2
ATOM 1270 O O . MET A 1 1 ? 4.687 1.181 -0.727 1.00 71.44 1 MET A O 2
ATOM 1284 N N . LYS A 1 2 ? 4.214 -0.996 -1.045 1.00 4.45 2 LYS A N 2
ATOM 1285 C CA . LYS A 1 2 ? 5.573 -1.445 -0.764 1.00 71.12 2 LYS A CA 2
ATOM 1286 C C . LYS A 1 2 ? 6.055 -2.420 -1.834 1.00 31.14 2 LYS A C 2
ATOM 1287 O O . LYS A 1 2 ? 6.883 -3.291 -1.565 1.00 53.11 2 LYS A O 2
ATOM 1306 N N . ARG A 1 3 ? 5.533 -2.267 -3.046 1.00 51.12 3 ARG A N 2
ATOM 1307 C CA . ARG A 1 3 ? 5.911 -3.134 -4.156 1.00 13.13 3 ARG A CA 2
ATOM 1308 C C . ARG A 1 3 ? 6.008 -2.342 -5.456 1.00 53.42 3 ARG A C 2
ATOM 1309 O O . ARG A 1 3 ? 5.476 -1.236 -5.563 1.00 72.42 3 ARG A O 2
ATOM 1330 N N . PHE A 1 4 ? 6.691 -2.914 -6.442 1.00 54.11 4 PHE A N 2
ATOM 1331 C CA . PHE A 1 4 ? 6.859 -2.261 -7.735 1.00 51.21 4 PHE A CA 2
ATOM 1332 C C . PHE A 1 4 ? 6.556 -3.228 -8.876 1.00 43.42 4 PHE A C 2
ATOM 1333 O O . PHE A 1 4 ? 7.229 -4.246 -9.036 1.00 45.24 4 PHE A O 2
ATOM 1350 N N . ASP A 1 5 ? 5.539 -2.901 -9.666 1.00 31.44 5 ASP A N 2
ATOM 1351 C CA . ASP A 1 5 ? 5.146 -3.740 -10.792 1.00 42.45 5 ASP A CA 2
ATOM 1352 C C . ASP A 1 5 ? 5.849 -3.295 -12.071 1.00 51.24 5 ASP A C 2
ATOM 1353 O O . ASP A 1 5 ? 5.401 -2.368 -12.748 1.00 64.02 5 ASP A O 2
ATOM 1362 N N . LEU A 1 6 ? 6.952 -3.960 -12.396 1.00 73.33 6 LEU A N 2
ATOM 1363 C CA . LEU A 1 6 ? 7.718 -3.633 -13.594 1.00 32.31 6 LEU A CA 2
ATOM 1364 C C . LEU A 1 6 ? 7.225 -4.438 -14.792 1.00 54.34 6 LEU A C 2
ATOM 1365 O O . LEU A 1 6 ? 7.819 -4.393 -15.870 1.00 11.14 6 LEU A O 2
ATOM 1381 N N . ARG A 1 7 ? 6.133 -5.171 -14.598 1.00 4.13 7 ARG A N 2
ATOM 1382 C CA . ARG A 1 7 ? 5.560 -5.984 -15.663 1.00 35.53 7 ARG A CA 2
ATOM 1383 C C . ARG A 1 7 ? 5.358 -5.158 -16.930 1.00 22.14 7 ARG A C 2
ATOM 1384 O O . ARG A 1 7 ? 5.922 -5.448 -17.985 1.00 52.32 7 ARG A O 2
ATOM 1405 N N . PRO A 1 8 ? 4.535 -4.104 -16.825 1.00 30.45 8 PRO A N 2
ATOM 1406 C CA . PRO A 1 8 ? 4.240 -3.215 -17.952 1.00 1.34 8 PRO A CA 2
ATOM 1407 C C . PRO A 1 8 ? 5.441 -2.362 -18.346 1.00 52.52 8 PRO A C 2
ATOM 1408 O O . PRO A 1 8 ? 5.418 -1.674 -19.368 1.00 61.21 8 PRO A O 2
ATOM 1419 N N . LEU A 1 9 ? 6.488 -2.410 -17.531 1.00 25.01 9 LEU A N 2
ATOM 1420 C CA . LEU A 1 9 ? 7.700 -1.641 -17.795 1.00 71.43 9 LEU A CA 2
ATOM 1421 C C . LEU A 1 9 ? 8.629 -2.397 -18.741 1.00 14.24 9 LEU A C 2
ATOM 1422 O O . LEU A 1 9 ? 8.533 -3.616 -18.879 1.00 63.42 9 LEU A O 2
ATOM 1438 N N . LYS A 1 10 ? 9.529 -1.664 -19.388 1.00 34.41 10 LYS A N 2
ATOM 1439 C CA . LYS A 1 10 ? 10.478 -2.264 -20.318 1.00 30.11 10 LYS A CA 2
ATOM 1440 C C . LYS A 1 10 ? 11.800 -2.573 -19.622 1.00 72.22 10 LYS A C 2
ATOM 1441 O O . LYS A 1 10 ? 12.097 -2.024 -18.562 1.00 32.44 10 LYS A O 2
ATOM 1460 N N . ALA A 1 11 ? 12.590 -3.454 -20.227 1.00 50.13 11 ALA A N 2
ATOM 1461 C CA . ALA A 1 11 ? 13.881 -3.833 -19.667 1.00 44.34 11 ALA A CA 2
ATOM 1462 C C . ALA A 1 11 ? 14.890 -2.696 -19.796 1.00 31.23 11 ALA A C 2
ATOM 1463 O O . ALA A 1 11 ? 14.843 -1.916 -20.746 1.00 0.24 11 ALA A O 2
ATOM 1470 N N . GLY A 1 12 ? 15.802 -2.608 -18.832 1.00 31.50 12 GLY A N 2
ATOM 1471 C CA . GLY A 1 12 ? 16.808 -1.563 -18.856 1.00 24.30 12 GLY A CA 2
ATOM 1472 C C . GLY A 1 12 ? 16.499 -0.439 -17.888 1.00 4.50 12 GLY A C 2
ATOM 1473 O O . GLY A 1 12 ? 17.380 0.023 -17.162 1.00 11.44 12 GLY A O 2
ATOM 1477 N N . ILE A 1 13 ? 15.247 0.004 -17.878 1.00 53.34 13 ILE A N 2
ATOM 1478 C CA . ILE A 1 13 ? 14.825 1.082 -16.993 1.00 12.33 13 ILE A CA 2
ATOM 1479 C C . ILE A 1 13 ? 14.109 0.535 -15.763 1.00 31.13 13 ILE A C 2
ATOM 1480 O O . ILE A 1 13 ? 14.079 1.176 -14.712 1.00 21.22 13 ILE A O 2
ATOM 1496 N N . PHE A 1 14 ? 13.534 -0.655 -15.900 1.00 61.32 14 PHE A N 2
ATOM 1497 C CA . PHE A 1 14 ? 12.819 -1.291 -14.800 1.00 15.53 14 PHE A CA 2
ATOM 1498 C C . PHE A 1 14 ? 13.750 -1.540 -13.617 1.00 40.51 14 PHE A C 2
ATOM 1499 O O . PHE A 1 14 ? 13.319 -1.541 -12.465 1.00 1.15 14 PHE A O 2
ATOM 1516 N N . GLU A 1 15 ? 15.029 -1.750 -13.913 1.00 31.42 15 GLU A N 2
ATOM 1517 C CA . GLU A 1 15 ? 16.021 -2.002 -12.874 1.00 71.02 15 GLU A CA 2
ATOM 1518 C C . GLU A 1 15 ? 16.478 -0.696 -12.231 1.00 25.11 15 GLU A C 2
ATOM 1519 O O . GLU A 1 15 ? 16.873 -0.671 -11.065 1.00 14.11 15 GLU A O 2
ATOM 1531 N N . ARG A 1 16 ? 16.423 0.386 -13.000 1.00 5.51 16 ARG A N 2
ATOM 1532 C CA . ARG A 1 16 ? 16.834 1.696 -12.507 1.00 34.43 16 ARG A CA 2
ATOM 1533 C C . ARG A 1 16 ? 15.744 2.315 -11.637 1.00 33.35 16 ARG A C 2
ATOM 1534 O O . ARG A 1 16 ? 16.027 2.901 -10.591 1.00 22.10 16 ARG A O 2
ATOM 1555 N N . LEU A 1 17 ? 14.497 2.181 -12.075 1.00 71.00 17 LEU A N 2
ATOM 1556 C CA . LEU A 1 17 ? 13.363 2.727 -11.337 1.00 5.42 17 LEU A CA 2
ATOM 1557 C C . LEU A 1 17 ? 13.159 1.981 -10.023 1.00 34.34 17 LEU A C 2
ATOM 1558 O O . LEU A 1 17 ? 12.638 2.537 -9.057 1.00 14.33 17 LEU A O 2
ATOM 1574 N N . GLU A 1 18 ? 13.574 0.718 -9.994 1.00 42.31 18 GLU A N 2
ATOM 1575 C CA . GLU A 1 18 ? 13.437 -0.104 -8.797 1.00 50.44 18 GLU A CA 2
ATOM 1576 C C . GLU A 1 18 ? 14.111 0.562 -7.600 1.00 74.55 18 GLU A C 2
ATOM 1577 O O . GLU A 1 18 ? 13.685 0.385 -6.459 1.00 40.45 18 GLU A O 2
ATOM 1589 N N . GLU A 1 19 ? 15.164 1.326 -7.871 1.00 24.50 19 GLU A N 2
ATOM 1590 C CA . GLU A 1 19 ? 15.898 2.016 -6.816 1.00 74.42 19 GLU A CA 2
ATOM 1591 C C . GLU A 1 19 ? 15.181 3.299 -6.405 1.00 61.34 19 GLU A C 2
ATOM 1592 O O . GLU A 1 19 ? 15.329 3.772 -5.278 1.00 11.21 19 GLU A O 2
ATOM 1604 N N . LEU A 1 20 ? 14.405 3.857 -7.328 1.00 1.02 20 LEU A N 2
ATOM 1605 C CA . LEU A 1 20 ? 13.665 5.086 -7.063 1.00 41.12 20 LEU A CA 2
ATOM 1606 C C . LEU A 1 20 ? 12.659 4.884 -5.934 1.00 63.25 20 LEU A C 2
ATOM 1607 O O . LEU A 1 20 ? 12.430 5.784 -5.126 1.00 34.20 20 LEU A O 2
ATOM 1623 N N . ILE A 1 21 ? 12.064 3.697 -5.885 1.00 24.32 21 ILE A N 2
ATOM 1624 C CA . ILE A 1 21 ? 11.086 3.376 -4.853 1.00 60.31 21 ILE A CA 2
ATOM 1625 C C . ILE A 1 21 ? 11.765 2.823 -3.605 1.00 30.14 21 ILE A C 2
ATOM 1626 O O . ILE A 1 21 ? 11.313 3.059 -2.485 1.00 34.41 21 ILE A O 2
ATOM 1642 N N . GLU A 1 22 ? 12.854 2.088 -3.806 1.00 63.01 22 GLU A N 2
ATOM 1643 C CA . GLU A 1 22 ? 13.596 1.503 -2.696 1.00 23.34 22 GLU A CA 2
ATOM 1644 C C . GLU A 1 22 ? 14.021 2.577 -1.699 1.00 4.21 22 GLU A C 2
ATOM 1645 O O . GLU A 1 22 ? 14.215 2.301 -0.515 1.00 32.31 22 GLU A O 2
ATOM 1657 N N . LYS A 1 23 ? 14.166 3.805 -2.187 1.00 34.41 23 LYS A N 2
ATOM 1658 C CA . LYS A 1 23 ? 14.567 4.922 -1.341 1.00 40.42 23 LYS A CA 2
ATOM 1659 C C . LYS A 1 23 ? 13.478 5.256 -0.327 1.00 33.21 23 LYS A C 2
ATOM 1660 O O . LYS A 1 23 ? 13.766 5.535 0.836 1.00 15.14 23 LYS A O 2
ATOM 1679 N N . GLU A 1 24 ? 12.227 5.223 -0.776 1.00 11.00 24 GLU A N 2
ATOM 1680 C CA . GLU A 1 24 ? 11.095 5.521 0.094 1.00 5.41 24 GLU A CA 2
ATOM 1681 C C . GLU A 1 24 ? 10.826 4.365 1.052 1.00 31.50 24 GLU A C 2
ATOM 1682 O O . GLU A 1 24 ? 10.273 4.557 2.134 1.00 13.23 24 GLU A O 2
ATOM 1694 N N . MET A 1 25 ? 11.221 3.163 0.645 1.00 75.43 25 MET A N 2
ATOM 1695 C CA . MET A 1 25 ? 11.022 1.974 1.467 1.00 42.43 25 MET A CA 2
ATOM 1696 C C . MET A 1 25 ? 11.801 2.082 2.774 1.00 71.51 25 MET A C 2
ATOM 1697 O O . MET A 1 25 ? 12.886 2.661 2.814 1.00 13.31 25 MET A O 2
ATOM 1711 N N . GLN A 1 26 ? 11.240 1.519 3.840 1.00 53.44 26 GLN A N 2
ATOM 1712 C CA . GLN A 1 26 ? 11.882 1.554 5.148 1.00 22.51 26 GLN A CA 2
ATOM 1713 C C . GLN A 1 26 ? 13.184 0.759 5.136 1.00 2.31 26 GLN A C 2
ATOM 1714 O O . GLN A 1 26 ? 13.420 -0.079 4.266 1.00 23.10 26 GLN A O 2
ATOM 1728 N N . PRO A 1 27 ? 14.051 1.028 6.124 1.00 72.10 27 PRO A N 2
ATOM 1729 C CA . PRO A 1 27 ? 15.344 0.349 6.249 1.00 32.41 27 PRO A CA 2
ATOM 1730 C C . PRO A 1 27 ? 15.193 -1.116 6.647 1.00 42.22 27 PRO A C 2
ATOM 1731 O O . PRO A 1 27 ? 16.169 -1.865 6.673 1.00 53.10 27 PRO A O 2
ATOM 1742 N N . ASN A 1 28 ? 13.964 -1.517 6.955 1.00 23.05 28 ASN A N 2
ATOM 1743 C CA . ASN A 1 28 ? 13.686 -2.893 7.352 1.00 5.31 28 ASN A CA 2
ATOM 1744 C C . ASN A 1 28 ? 12.337 -3.353 6.809 1.00 21.42 28 ASN A C 2
ATOM 1745 O O . ASN A 1 28 ? 11.636 -4.137 7.448 1.00 73.34 28 ASN A O 2
ATOM 1756 N N . GLU A 1 29 ? 11.982 -2.861 5.627 1.00 55.32 29 GLU A N 2
ATOM 1757 C CA . GLU A 1 29 ? 10.716 -3.222 4.999 1.00 62.13 29 GLU A CA 2
ATOM 1758 C C . GLU A 1 29 ? 10.946 -4.133 3.796 1.00 22.35 29 GLU A C 2
ATOM 1759 O O . GLU A 1 29 ? 12.065 -4.248 3.295 1.00 13.21 29 GLU A O 2
ATOM 1771 N N . VAL A 1 30 ? 9.879 -4.781 3.339 1.00 0.41 30 VAL A N 2
ATOM 1772 C CA . VAL A 1 30 ? 9.963 -5.682 2.196 1.00 42.41 30 VAL A CA 2
ATOM 1773 C C . VAL A 1 30 ? 9.552 -4.976 0.909 1.00 44.34 30 VAL A C 2
ATOM 1774 O O . VAL A 1 30 ? 8.667 -4.121 0.913 1.00 42.13 30 VAL A O 2
ATOM 1787 N N . ALA A 1 31 ? 10.202 -5.340 -0.192 1.00 55.15 31 ALA A N 2
ATOM 1788 C CA . ALA A 1 31 ? 9.902 -4.743 -1.488 1.00 61.43 31 ALA A CA 2
ATOM 1789 C C . ALA A 1 31 ? 9.663 -5.817 -2.545 1.00 4.12 31 ALA A C 2
ATOM 1790 O O . ALA A 1 31 ? 10.582 -6.546 -2.921 1.00 11.13 31 ALA A O 2
ATOM 1797 N N . ILE A 1 32 ? 8.426 -5.909 -3.019 1.00 14.20 32 ILE A N 2
ATOM 1798 C CA . ILE A 1 32 ? 8.067 -6.893 -4.032 1.00 65.43 32 ILE A CA 2
ATOM 1799 C C . ILE A 1 32 ? 8.146 -6.295 -5.433 1.00 2.44 32 ILE A C 2
ATOM 1800 O O . ILE A 1 32 ? 7.283 -5.515 -5.835 1.00 51.25 32 ILE A O 2
ATOM 1816 N N . PHE A 1 33 ? 9.187 -6.666 -6.171 1.00 74.03 33 PHE A N 2
ATOM 1817 C CA . PHE A 1 33 ? 9.378 -6.167 -7.528 1.00 3.52 33 PHE A CA 2
ATOM 1818 C C . PHE A 1 33 ? 9.004 -7.229 -8.557 1.00 32.33 33 PHE A C 2
ATOM 1819 O O . PHE A 1 33 ? 9.747 -8.186 -8.775 1.00 51.54 33 PHE A O 2
ATOM 1836 N N . MET A 1 34 ? 7.846 -7.054 -9.185 1.00 33.22 34 MET A N 2
ATOM 1837 C CA . MET A 1 34 ? 7.372 -7.998 -10.191 1.00 43.41 34 MET A CA 2
ATOM 1838 C C . MET A 1 34 ? 8.042 -7.738 -11.537 1.00 74.10 34 MET A C 2
ATOM 1839 O O . MET A 1 34 ? 8.104 -6.599 -12.001 1.00 71.42 34 MET A O 2
ATOM 1853 N N . PHE A 1 35 ? 8.541 -8.801 -12.159 1.00 42.20 35 PHE A N 2
ATOM 1854 C CA . PHE A 1 35 ? 9.207 -8.687 -13.451 1.00 62.34 35 PHE A CA 2
ATOM 1855 C C . PHE A 1 35 ? 8.735 -9.782 -14.404 1.00 44.44 35 PHE A C 2
ATOM 1856 O O . PHE A 1 35 ? 8.743 -10.963 -14.061 1.00 24.10 35 PHE A O 2
ATOM 1873 N N . GLU A 1 36 ? 8.324 -9.378 -15.602 1.00 45.05 36 GLU A N 2
ATOM 1874 C CA . GLU A 1 36 ? 7.848 -10.324 -16.605 1.00 13.05 36 GLU A CA 2
ATOM 1875 C C . GLU A 1 36 ? 8.902 -10.550 -17.684 1.00 62.51 36 GLU A C 2
ATOM 1876 O O . GLU A 1 36 ? 8.772 -11.449 -18.516 1.00 3.22 36 GLU A O 2
ATOM 1888 N N . VAL A 1 37 ? 9.947 -9.728 -17.665 1.00 34.42 37 VAL A N 2
ATOM 1889 C CA . VAL A 1 37 ? 11.024 -9.838 -18.641 1.00 22.23 37 VAL A CA 2
ATOM 1890 C C . VAL A 1 37 ? 11.998 -10.948 -18.261 1.00 44.32 37 VAL A C 2
ATOM 1891 O O . VAL A 1 37 ? 12.119 -11.309 -17.091 1.00 40.04 37 VAL A O 2
ATOM 1904 N N . GLY A 1 38 ? 12.693 -11.485 -19.259 1.00 60.25 38 GLY A N 2
ATOM 1905 C CA . GLY A 1 38 ? 13.649 -12.548 -19.010 1.00 73.51 38 GLY A CA 2
ATOM 1906 C C . GLY A 1 38 ? 14.889 -12.056 -18.292 1.00 25.11 38 GLY A C 2
ATOM 1907 O O . GLY A 1 38 ? 15.731 -12.852 -17.876 1.00 21.43 38 GLY A O 2
ATOM 1911 N N . ASP A 1 39 ? 15.005 -10.741 -18.147 1.00 55.45 39 ASP A N 2
ATOM 1912 C CA . ASP A 1 39 ? 16.152 -10.143 -17.475 1.00 42.31 39 ASP A CA 2
ATOM 1913 C C . ASP A 1 39 ? 16.117 -10.433 -15.978 1.00 15.42 39 ASP A C 2
ATOM 1914 O O . ASP A 1 39 ? 15.648 -9.613 -15.187 1.00 63.13 39 ASP A O 2
ATOM 1923 N N . PHE A 1 40 ? 16.613 -11.604 -15.595 1.00 64.21 40 PHE A N 2
ATOM 1924 C CA . PHE A 1 40 ? 16.637 -12.003 -14.193 1.00 34.42 40 PHE A CA 2
ATOM 1925 C C . PHE A 1 40 ? 17.919 -11.531 -13.514 1.00 31.01 40 PHE A C 2
ATOM 1926 O O . PHE A 1 40 ? 17.960 -11.352 -12.297 1.00 11.32 40 PHE A O 2
ATOM 1943 N N . SER A 1 41 ? 18.964 -11.332 -14.310 1.00 43.04 41 SER A N 2
ATOM 1944 C CA . SER A 1 41 ? 20.250 -10.885 -13.787 1.00 52.20 41 SER A CA 2
ATOM 1945 C C . SER A 1 41 ? 20.181 -9.424 -13.353 1.00 10.15 41 SER A C 2
ATOM 1946 O O . SER A 1 41 ? 21.028 -8.949 -12.597 1.00 62.25 41 SER A O 2
ATOM 1954 N N . ASN A 1 42 ? 19.165 -8.717 -13.836 1.00 11.40 42 ASN A N 2
ATOM 1955 C CA . ASN A 1 42 ? 18.984 -7.309 -13.499 1.00 24.32 42 ASN A CA 2
ATOM 1956 C C . ASN A 1 42 ? 18.309 -7.158 -12.139 1.00 41.11 42 ASN A C 2
ATOM 1957 O O . ASN A 1 42 ? 18.508 -6.161 -11.444 1.00 21.44 42 ASN A O 2
ATOM 1968 N N . ILE A 1 43 ? 17.511 -8.153 -11.767 1.00 1.00 43 ILE A N 2
ATOM 1969 C CA . ILE A 1 43 ? 16.808 -8.131 -10.490 1.00 61.23 43 ILE A CA 2
ATOM 1970 C C . ILE A 1 43 ? 17.768 -7.852 -9.339 1.00 22.32 43 ILE A C 2
ATOM 1971 O O . ILE A 1 43 ? 17.605 -6.897 -8.579 1.00 32.51 43 ILE A O 2
ATOM 1987 N N . PRO A 1 44 ? 18.796 -8.704 -9.206 1.00 40.20 44 PRO A N 2
ATOM 1988 C CA . PRO A 1 44 ? 19.805 -8.568 -8.151 1.00 72.51 44 PRO A CA 2
ATOM 1989 C C . PRO A 1 44 ? 20.708 -7.358 -8.364 1.00 74.21 44 PRO A C 2
ATOM 1990 O O . PRO A 1 44 ? 21.423 -6.937 -7.455 1.00 43.42 44 PRO A O 2
ATOM 2001 N N . LYS A 1 45 ? 20.669 -6.802 -9.570 1.00 64.43 45 LYS A N 2
ATOM 2002 C CA . LYS A 1 45 ? 21.482 -5.639 -9.903 1.00 45.23 45 LYS A CA 2
ATOM 2003 C C . LYS A 1 45 ? 20.837 -4.358 -9.385 1.00 10.40 45 LYS A C 2
ATOM 2004 O O . LYS A 1 45 ? 21.525 -3.381 -9.089 1.00 12.41 45 LYS A O 2
ATOM 2023 N N . SER A 1 46 ? 19.512 -4.370 -9.277 1.00 3.34 46 SER A N 2
ATOM 2024 C CA . SER A 1 46 ? 18.774 -3.208 -8.796 1.00 1.41 46 SER A CA 2
ATOM 2025 C C . SER A 1 46 ? 18.951 -3.036 -7.290 1.00 61.13 46 SER A C 2
ATOM 2026 O O . SER A 1 46 ? 19.311 -1.960 -6.815 1.00 45.43 46 SER A O 2
ATOM 2034 N N . ALA A 1 47 ? 18.695 -4.106 -6.545 1.00 72.31 47 ALA A N 2
ATOM 2035 C CA . ALA A 1 47 ? 18.827 -4.076 -5.094 1.00 23.12 47 ALA A CA 2
ATOM 2036 C C . ALA A 1 47 ? 20.258 -3.747 -4.680 1.00 33.41 47 ALA A C 2
ATOM 2037 O O . ALA A 1 47 ? 20.491 -3.204 -3.601 1.00 64.00 47 ALA A O 2
ATOM 2044 N N . GLU A 1 48 ? 21.211 -4.081 -5.545 1.00 33.55 48 GLU A N 2
ATOM 2045 C CA . GLU A 1 48 ? 22.619 -3.822 -5.266 1.00 75.54 48 GLU A CA 2
ATOM 2046 C C . GLU A 1 48 ? 22.948 -2.345 -5.457 1.00 12.43 48 GLU A C 2
ATOM 2047 O O . GLU A 1 48 ? 23.876 -1.820 -4.842 1.00 4.22 48 GLU A O 2
ATOM 2059 N N . PHE A 1 49 ? 22.180 -1.679 -6.313 1.00 62.14 49 PHE A N 2
ATOM 2060 C CA . PHE A 1 49 ? 22.390 -0.262 -6.587 1.00 24.31 49 PHE A CA 2
ATOM 2061 C C . PHE A 1 49 ? 22.261 0.563 -5.310 1.00 52.22 49 PHE A C 2
ATOM 2062 O O . PHE A 1 49 ? 22.827 1.651 -5.202 1.00 12.40 49 PHE A O 2
ATOM 2079 N N . ILE A 1 50 ? 21.512 0.038 -4.347 1.00 35.12 50 ILE A N 2
ATOM 2080 C CA . ILE A 1 50 ? 21.308 0.725 -3.078 1.00 13.24 50 ILE A CA 2
ATOM 2081 C C . ILE A 1 50 ? 22.540 0.611 -2.186 1.00 72.34 50 ILE A C 2
ATOM 2082 O O . ILE A 1 50 ? 23.256 1.588 -1.973 1.00 41.45 50 ILE A O 2
ATOM 2098 N N . GLN A 1 51 ? 22.780 -0.590 -1.670 1.00 63.21 51 GLN A N 2
ATOM 2099 C CA . GLN A 1 51 ? 23.927 -0.832 -0.803 1.00 30.44 51 GLN A CA 2
ATOM 2100 C C . GLN A 1 51 ? 24.529 -2.208 -1.068 1.00 30.54 51 GLN A C 2
ATOM 2101 O O . GLN A 1 51 ? 23.818 -3.213 -1.093 1.00 63.22 51 GLN A O 2
ATOM 2115 N N . SER A 1 52 ? 25.843 -2.246 -1.265 1.00 31.12 52 SER A N 2
ATOM 2116 C CA . SER A 1 52 ? 26.540 -3.499 -1.532 1.00 41.42 52 SER A CA 2
ATOM 2117 C C . SER A 1 52 ? 26.193 -4.549 -0.481 1.00 41.33 52 SER A C 2
ATOM 2118 O O . SER A 1 52 ? 26.160 -5.745 -0.769 1.00 30.40 52 SER A O 2
ATOM 2126 N N . LYS A 1 53 ? 25.935 -4.092 0.739 1.00 13.14 53 LYS A N 2
ATOM 2127 C CA . LYS A 1 53 ? 25.589 -4.989 1.835 1.00 34.23 53 LYS A CA 2
ATOM 2128 C C . LYS A 1 53 ? 24.308 -4.534 2.528 1.00 42.41 53 LYS A C 2
ATOM 2129 O O . LYS A 1 53 ? 24.266 -3.465 3.136 1.00 44.23 53 LYS A O 2
ATOM 2148 N N . GLY A 1 54 ? 23.265 -5.353 2.433 1.00 43.13 54 GLY A N 2
ATOM 2149 C CA . GLY A 1 54 ? 21.999 -5.017 3.056 1.00 14.21 54 GLY A CA 2
ATOM 2150 C C . GLY A 1 54 ? 20.815 -5.624 2.329 1.00 24.30 54 GLY A C 2
ATOM 2151 O O . GLY A 1 54 ? 19.905 -6.167 2.955 1.00 35.23 54 GLY A O 2
ATOM 2155 N N . HIS A 1 55 ? 20.827 -5.532 1.003 1.00 74.10 55 HIS A N 2
ATOM 2156 C CA . HIS A 1 55 ? 19.745 -6.076 0.190 1.00 61.54 55 HIS A CA 2
ATOM 2157 C C . HIS A 1 55 ? 19.806 -7.601 0.154 1.00 2.41 55 HIS A C 2
ATOM 2158 O O . HIS A 1 55 ? 20.778 -8.180 -0.330 1.00 75.31 55 HIS A O 2
ATOM 2172 N N . GLU A 1 56 ? 18.763 -8.242 0.671 1.00 72.22 56 GLU A N 2
ATOM 2173 C CA . GLU A 1 56 ? 18.700 -9.699 0.699 1.00 1.20 56 GLU A CA 2
ATOM 2174 C C . GLU A 1 56 ? 17.349 -10.195 0.192 1.00 61.03 56 GLU A C 2
ATOM 2175 O O . GLU A 1 56 ? 16.303 -9.865 0.752 1.00 2.13 56 GLU A O 2
ATOM 2187 N N . LEU A 1 57 ? 17.379 -10.989 -0.873 1.00 22.34 57 LEU A N 2
ATOM 2188 C CA . LEU A 1 57 ? 16.158 -11.532 -1.457 1.00 54.32 57 LEU A CA 2
ATOM 2189 C C . LEU A 1 57 ? 15.652 -12.725 -0.653 1.00 23.21 57 LEU A C 2
ATOM 2190 O O . LEU A 1 57 ? 16.177 -13.833 -0.770 1.00 24.34 57 LEU A O 2
ATOM 2206 N N . LEU A 1 58 ? 14.629 -12.492 0.162 1.00 61.44 58 LEU A N 2
ATOM 2207 C CA . LEU A 1 58 ? 14.050 -13.549 0.984 1.00 3.03 58 LEU A CA 2
ATOM 2208 C C . LEU A 1 58 ? 13.658 -14.751 0.131 1.00 43.34 58 LEU A C 2
ATOM 2209 O O . LEU A 1 58 ? 13.921 -15.896 0.496 1.00 41.25 58 LEU A O 2
ATOM 2225 N N . ASN A 1 59 ? 13.030 -14.481 -1.009 1.00 12.20 59 ASN A N 2
ATOM 2226 C CA . ASN A 1 59 ? 12.603 -15.540 -1.916 1.00 21.21 59 ASN A CA 2
ATOM 2227 C C . ASN A 1 59 ? 13.254 -15.378 -3.286 1.00 61.22 59 ASN A C 2
ATOM 2228 O O . ASN A 1 59 ? 12.973 -14.423 -4.010 1.00 14.35 59 ASN A O 2
ATOM 2239 N N . SER A 1 60 ? 14.125 -16.319 -3.636 1.00 44.13 60 SER A N 2
ATOM 2240 C CA . SER A 1 60 ? 14.819 -16.279 -4.918 1.00 61.33 60 SER A CA 2
ATOM 2241 C C . SER A 1 60 ? 13.829 -16.112 -6.067 1.00 11.41 60 SER A C 2
ATOM 2242 O O . SER A 1 60 ? 12.922 -16.926 -6.244 1.00 14.42 60 SER A O 2
ATOM 2250 N N . LEU A 1 61 ? 14.010 -15.050 -6.845 1.00 73.31 61 LEU A N 2
ATOM 2251 C CA . LEU A 1 61 ? 13.133 -14.774 -7.978 1.00 0.12 61 LEU A CA 2
ATOM 2252 C C . LEU A 1 61 ? 13.020 -15.992 -8.889 1.00 20.01 61 LEU A C 2
ATOM 2253 O O . LEU A 1 61 ? 14.027 -16.582 -9.280 1.00 20.50 61 LEU A O 2
ATOM 2269 N N . ARG A 1 62 ? 11.788 -16.361 -9.225 1.00 22.24 62 ARG A N 2
ATOM 2270 C CA . ARG A 1 62 ? 11.544 -17.508 -10.091 1.00 33.24 62 ARG A CA 2
ATOM 2271 C C . ARG A 1 62 ? 11.426 -17.073 -11.549 1.00 25.44 62 ARG A C 2
ATOM 2272 O O . ARG A 1 62 ? 10.365 -17.196 -12.160 1.00 61.15 62 ARG A O 2
ATOM 2293 N N . PHE A 1 63 ? 12.524 -16.565 -12.099 1.00 12.40 63 PHE A N 2
ATOM 2294 C CA . PHE A 1 63 ? 12.544 -16.110 -13.484 1.00 71.04 63 PHE A CA 2
ATOM 2295 C C . PHE A 1 63 ? 12.287 -17.270 -14.441 1.00 72.44 63 PHE A C 2
ATOM 2296 O O . PHE A 1 63 ? 11.848 -17.070 -15.573 1.00 13.02 63 PHE A O 2
ATOM 2313 N N . ASN A 1 64 ? 12.565 -18.485 -13.978 1.00 12.43 64 ASN A N 2
ATOM 2314 C CA . ASN A 1 64 ? 12.365 -19.678 -14.792 1.00 1.10 64 ASN A CA 2
ATOM 2315 C C . ASN A 1 64 ? 10.936 -19.742 -15.323 1.00 1.45 64 ASN A C 2
ATOM 2316 O O . ASN A 1 64 ? 10.678 -20.337 -16.368 1.00 45.34 64 ASN A O 2
ATOM 2327 N N . GLN A 1 65 ? 10.012 -19.124 -14.594 1.00 1.22 65 GLN A N 2
ATOM 2328 C CA . GLN A 1 65 ? 8.609 -19.111 -14.991 1.00 43.43 65 GLN A CA 2
ATOM 2329 C C . GLN A 1 65 ? 8.200 -17.732 -15.498 1.00 11.52 65 GLN A C 2
ATOM 2330 O O . GLN A 1 65 ? 9.046 -16.867 -15.725 1.00 14.24 65 GLN A O 2
ATOM 2344 N N . ALA A 1 66 ? 6.898 -17.534 -15.673 1.00 54.35 66 ALA A N 2
ATOM 2345 C CA . ALA A 1 66 ? 6.376 -16.259 -16.152 1.00 21.33 66 ALA A CA 2
ATOM 2346 C C . ALA A 1 66 ? 6.653 -15.143 -15.151 1.00 11.42 66 ALA A C 2
ATOM 2347 O O . ALA A 1 66 ? 7.425 -15.318 -14.208 1.00 32.41 66 ALA A O 2
ATOM 2354 N N . ASP A 1 67 ? 6.019 -13.994 -15.362 1.00 61.54 67 ASP A N 2
ATOM 2355 C CA . ASP A 1 67 ? 6.197 -12.849 -14.478 1.00 41.41 67 ASP A CA 2
ATOM 2356 C C . ASP A 1 67 ? 6.101 -13.271 -13.015 1.00 62.04 67 ASP A C 2
ATOM 2357 O O . ASP A 1 67 ? 5.035 -13.661 -12.541 1.00 34.24 67 ASP A O 2
ATOM 2366 N N . TRP A 1 68 ? 7.222 -13.191 -12.308 1.00 21.34 68 TRP A N 2
ATOM 2367 C CA . TRP A 1 68 ? 7.264 -13.567 -10.899 1.00 4.43 68 TRP A CA 2
ATOM 2368 C C . TRP A 1 68 ? 7.457 -12.340 -10.014 1.00 44.22 68 TRP A C 2
ATOM 2369 O O . TRP A 1 68 ? 7.504 -11.210 -10.503 1.00 33.25 68 TRP A O 2
ATOM 2390 N N . THR A 1 69 ? 7.570 -12.568 -8.709 1.00 60.02 69 THR A N 2
ATOM 2391 C CA . THR A 1 69 ? 7.757 -11.481 -7.757 1.00 22.14 69 THR A CA 2
ATOM 2392 C C . THR A 1 69 ? 8.983 -11.721 -6.882 1.00 52.05 69 THR A C 2
ATOM 2393 O O . THR A 1 69 ? 9.234 -12.844 -6.444 1.00 14.01 69 THR A O 2
ATOM 2404 N N . ILE A 1 70 ? 9.742 -10.660 -6.632 1.00 43.25 70 ILE A N 2
ATOM 2405 C CA . ILE A 1 70 ? 10.941 -10.756 -5.809 1.00 11.14 70 ILE A CA 2
ATOM 2406 C C . ILE A 1 70 ? 10.849 -9.838 -4.595 1.00 13.42 70 ILE A C 2
ATOM 2407 O O . ILE A 1 70 ? 10.725 -8.620 -4.732 1.00 24.35 70 ILE A O 2
ATOM 2423 N N . VAL A 1 71 ? 10.911 -10.429 -3.406 1.00 22.01 71 VAL A N 2
ATOM 2424 C CA . VAL A 1 71 ? 10.838 -9.664 -2.167 1.00 32.22 71 VAL A CA 2
ATOM 2425 C C . VAL A 1 71 ? 12.228 -9.267 -1.683 1.00 30.21 71 VAL A C 2
ATOM 2426 O O . VAL A 1 71 ? 13.094 -10.119 -1.483 1.00 43.31 71 VAL A O 2
ATOM 2439 N N . VAL A 1 72 ? 12.435 -7.968 -1.496 1.00 14.53 72 VAL A N 2
ATOM 2440 C CA . VAL A 1 72 ? 13.720 -7.457 -1.033 1.00 55.53 72 VAL A CA 2
ATOM 2441 C C . VAL A 1 72 ? 13.595 -6.827 0.350 1.00 61.04 72 VAL A C 2
ATOM 2442 O O . VAL A 1 72 ? 12.772 -5.937 0.566 1.00 62.30 72 VAL A O 2
ATOM 2455 N N . ARG A 1 73 ? 14.418 -7.294 1.283 1.00 71.53 73 ARG A N 2
ATOM 2456 C CA . ARG A 1 73 ? 14.400 -6.778 2.646 1.00 53.32 73 ARG A CA 2
ATOM 2457 C C . ARG A 1 73 ? 15.537 -5.784 2.866 1.00 73.13 73 ARG A C 2
ATOM 2458 O O . ARG A 1 73 ? 16.712 -6.139 2.776 1.00 2.10 73 ARG A O 2
ATOM 2479 N N . LYS A 1 74 ? 15.179 -4.537 3.154 1.00 75.43 74 LYS A N 2
ATOM 2480 C CA . LYS A 1 74 ? 16.167 -3.491 3.387 1.00 21.45 74 LYS A CA 2
ATOM 2481 C C . LYS A 1 74 ? 16.892 -3.714 4.711 1.00 40.20 74 LYS A C 2
ATOM 2482 O O . LYS A 1 74 ? 16.364 -4.354 5.620 1.00 14.24 74 LYS A O 2
ATOM 2501 N N . LYS A 1 75 ? 18.105 -3.180 4.813 1.00 34.31 75 LYS A N 2
ATOM 2502 C CA . LYS A 1 75 ? 18.902 -3.318 6.026 1.00 12.42 75 LYS A CA 2
ATOM 2503 C C . LYS A 1 75 ? 20.240 -2.600 5.882 1.00 61.21 75 LYS A C 2
ATOM 2504 O O . LYS A 1 75 ? 20.498 -1.945 4.873 1.00 51.32 75 LYS A O 2
ATOM 2523 N N . ALA A 1 76 ? 21.089 -2.730 6.896 1.00 34.45 76 ALA A N 2
ATOM 2524 C CA . ALA A 1 76 ? 22.402 -2.098 6.880 1.00 15.54 76 ALA A CA 2
ATOM 2525 C C . ALA A 1 76 ? 23.342 -2.808 5.913 1.00 72.40 76 ALA A C 2
ATOM 2526 O O . ALA A 1 76 ? 24.502 -2.422 5.763 1.00 33.10 76 ALA A O 2
ATOM 2533 N N . MET A 1 1 ? 1.450 0.682 -0.161 1.00 10.22 1 MET A N 3
ATOM 2534 C CA . MET A 1 1 ? 2.167 0.281 -1.365 1.00 65.43 1 MET A CA 3
ATOM 2535 C C . MET A 1 1 ? 3.622 -0.050 -1.047 1.00 2.42 1 MET A C 3
ATOM 2536 O O . MET A 1 1 ? 4.447 0.846 -0.861 1.00 33.31 1 MET A O 3
ATOM 2550 N N . LYS A 1 2 ? 3.931 -1.340 -0.985 1.00 23.42 2 LYS A N 3
ATOM 2551 C CA . LYS A 1 2 ? 5.287 -1.790 -0.690 1.00 14.23 2 LYS A CA 3
ATOM 2552 C C . LYS A 1 2 ? 5.791 -2.743 -1.769 1.00 33.15 2 LYS A C 3
ATOM 2553 O O . LYS A 1 2 ? 6.575 -3.651 -1.491 1.00 12.32 2 LYS A O 3
ATOM 2572 N N . ARG A 1 3 ? 5.337 -2.530 -2.999 1.00 52.13 3 ARG A N 3
ATOM 2573 C CA . ARG A 1 3 ? 5.742 -3.370 -4.119 1.00 64.44 3 ARG A CA 3
ATOM 2574 C C . ARG A 1 3 ? 5.932 -2.537 -5.384 1.00 22.15 3 ARG A C 3
ATOM 2575 O O . ARG A 1 3 ? 5.472 -1.398 -5.464 1.00 35.11 3 ARG A O 3
ATOM 2596 N N . PHE A 1 4 ? 6.614 -3.113 -6.369 1.00 12.55 4 PHE A N 3
ATOM 2597 C CA . PHE A 1 4 ? 6.866 -2.423 -7.628 1.00 50.23 4 PHE A CA 3
ATOM 2598 C C . PHE A 1 4 ? 6.558 -3.330 -8.816 1.00 45.01 4 PHE A C 3
ATOM 2599 O O . PHE A 1 4 ? 7.181 -4.378 -8.988 1.00 33.33 4 PHE A O 3
ATOM 2616 N N . ASP A 1 5 ? 5.594 -2.919 -9.632 1.00 65.05 5 ASP A N 3
ATOM 2617 C CA . ASP A 1 5 ? 5.204 -3.693 -10.805 1.00 34.32 5 ASP A CA 3
ATOM 2618 C C . ASP A 1 5 ? 5.988 -3.249 -12.036 1.00 15.13 5 ASP A C 3
ATOM 2619 O O . ASP A 1 5 ? 5.649 -2.251 -12.674 1.00 73.40 5 ASP A O 3
ATOM 2628 N N . LEU A 1 6 ? 7.037 -3.994 -12.363 1.00 61.41 6 LEU A N 3
ATOM 2629 C CA . LEU A 1 6 ? 7.871 -3.677 -13.517 1.00 52.04 6 LEU A CA 3
ATOM 2630 C C . LEU A 1 6 ? 7.419 -4.458 -14.747 1.00 75.10 6 LEU A C 3
ATOM 2631 O O . LEU A 1 6 ? 8.073 -4.428 -15.789 1.00 64.21 6 LEU A O 3
ATOM 2647 N N . ARG A 1 7 ? 6.294 -5.155 -14.619 1.00 10.44 7 ARG A N 3
ATOM 2648 C CA . ARG A 1 7 ? 5.753 -5.943 -15.720 1.00 4.44 7 ARG A CA 3
ATOM 2649 C C . ARG A 1 7 ? 5.668 -5.109 -16.995 1.00 11.45 7 ARG A C 3
ATOM 2650 O O . ARG A 1 7 ? 6.284 -5.422 -18.013 1.00 44.11 7 ARG A O 3
ATOM 2671 N N . PRO A 1 8 ? 4.885 -4.021 -16.939 1.00 1.21 8 PRO A N 3
ATOM 2672 C CA . PRO A 1 8 ? 4.700 -3.119 -18.080 1.00 61.51 8 PRO A CA 3
ATOM 2673 C C . PRO A 1 8 ? 5.958 -2.318 -18.396 1.00 25.14 8 PRO A C 3
ATOM 2674 O O . PRO A 1 8 ? 6.052 -1.676 -19.443 1.00 33.13 8 PRO A O 3
ATOM 2685 N N . LEU A 1 9 ? 6.925 -2.360 -17.485 1.00 15.42 9 LEU A N 3
ATOM 2686 C CA . LEU A 1 9 ? 8.179 -1.637 -17.666 1.00 71.34 9 LEU A CA 3
ATOM 2687 C C . LEU A 1 9 ? 9.146 -2.435 -18.535 1.00 72.15 9 LEU A C 3
ATOM 2688 O O . LEU A 1 9 ? 9.236 -3.658 -18.422 1.00 52.30 9 LEU A O 3
ATOM 2704 N N . LYS A 1 10 ? 9.869 -1.735 -19.402 1.00 44.14 10 LYS A N 3
ATOM 2705 C CA . LYS A 1 10 ? 10.833 -2.376 -20.289 1.00 41.01 10 LYS A CA 3
ATOM 2706 C C . LYS A 1 10 ? 12.129 -2.690 -19.548 1.00 72.52 10 LYS A C 3
ATOM 2707 O O . LYS A 1 10 ? 12.403 -2.124 -18.491 1.00 20.44 10 LYS A O 3
ATOM 2726 N N . ALA A 1 11 ? 12.922 -3.596 -20.111 1.00 45.55 11 ALA A N 3
ATOM 2727 C CA . ALA A 1 11 ? 14.191 -3.982 -19.506 1.00 33.12 11 ALA A CA 3
ATOM 2728 C C . ALA A 1 11 ? 15.217 -2.860 -19.618 1.00 1.14 11 ALA A C 3
ATOM 2729 O O . ALA A 1 11 ? 15.239 -2.121 -20.601 1.00 72.10 11 ALA A O 3
ATOM 2736 N N . GLY A 1 12 ? 16.067 -2.738 -18.602 1.00 53.41 12 GLY A N 3
ATOM 2737 C CA . GLY A 1 12 ? 17.084 -1.702 -18.606 1.00 75.22 12 GLY A CA 3
ATOM 2738 C C . GLY A 1 12 ? 16.764 -0.572 -17.649 1.00 15.53 12 GLY A C 3
ATOM 2739 O O . GLY A 1 12 ? 17.642 -0.086 -16.936 1.00 2.04 12 GLY A O 3
ATOM 2743 N N . ILE A 1 13 ? 15.503 -0.150 -17.633 1.00 65.33 13 ILE A N 3
ATOM 2744 C CA . ILE A 1 13 ? 15.071 0.931 -16.757 1.00 33.24 13 ILE A CA 3
ATOM 2745 C C . ILE A 1 13 ? 14.367 0.386 -15.518 1.00 50.02 13 ILE A C 3
ATOM 2746 O O . ILE A 1 13 ? 14.398 1.001 -14.452 1.00 41.22 13 ILE A O 3
ATOM 2762 N N . PHE A 1 14 ? 13.734 -0.773 -15.666 1.00 20.10 14 PHE A N 3
ATOM 2763 C CA . PHE A 1 14 ? 13.023 -1.402 -14.559 1.00 72.32 14 PHE A CA 3
ATOM 2764 C C . PHE A 1 14 ? 13.966 -1.672 -13.390 1.00 73.32 14 PHE A C 3
ATOM 2765 O O . PHE A 1 14 ? 13.539 -1.739 -12.238 1.00 75.53 14 PHE A O 3
ATOM 2782 N N . GLU A 1 15 ? 15.250 -1.827 -13.697 1.00 50.30 15 GLU A N 3
ATOM 2783 C CA . GLU A 1 15 ? 16.253 -2.091 -12.672 1.00 40.11 15 GLU A CA 3
ATOM 2784 C C . GLU A 1 15 ? 16.739 -0.791 -12.038 1.00 53.42 15 GLU A C 3
ATOM 2785 O O . GLU A 1 15 ? 17.195 -0.778 -10.895 1.00 1.31 15 GLU A O 3
ATOM 2797 N N . ARG A 1 16 ? 16.637 0.301 -12.789 1.00 44.05 16 ARG A N 3
ATOM 2798 C CA . ARG A 1 16 ? 17.068 1.606 -12.303 1.00 13.24 16 ARG A CA 3
ATOM 2799 C C . ARG A 1 16 ? 15.971 2.265 -11.472 1.00 14.23 16 ARG A C 3
ATOM 2800 O O . ARG A 1 16 ? 16.250 2.965 -10.497 1.00 64.41 16 ARG A O 3
ATOM 2821 N N . LEU A 1 17 ? 14.722 2.038 -11.864 1.00 32.04 17 LEU A N 3
ATOM 2822 C CA . LEU A 1 17 ? 13.582 2.610 -11.156 1.00 33.24 17 LEU A CA 3
ATOM 2823 C C . LEU A 1 17 ? 13.381 1.928 -9.806 1.00 2.22 17 LEU A C 3
ATOM 2824 O O . LEU A 1 17 ? 12.834 2.520 -8.877 1.00 15.24 17 LEU A O 3
ATOM 2840 N N . GLU A 1 18 ? 13.831 0.681 -9.706 1.00 13.01 18 GLU A N 3
ATOM 2841 C CA . GLU A 1 18 ? 13.701 -0.080 -8.469 1.00 4.13 18 GLU A CA 3
ATOM 2842 C C . GLU A 1 18 ? 14.398 0.635 -7.315 1.00 13.44 18 GLU A C 3
ATOM 2843 O O . GLU A 1 18 ? 14.045 0.447 -6.151 1.00 73.41 18 GLU A O 3
ATOM 2855 N N . GLU A 1 19 ? 15.389 1.457 -7.647 1.00 30.41 19 GLU A N 3
ATOM 2856 C CA . GLU A 1 19 ? 16.136 2.199 -6.638 1.00 73.12 19 GLU A CA 3
ATOM 2857 C C . GLU A 1 19 ? 15.382 3.458 -6.220 1.00 50.35 19 GLU A C 3
ATOM 2858 O O . GLU A 1 19 ? 15.518 3.931 -5.091 1.00 40.33 19 GLU A O 3
ATOM 2870 N N . LEU A 1 20 ? 14.588 3.997 -7.139 1.00 34.11 20 LEU A N 3
ATOM 2871 C CA . LEU A 1 20 ? 13.812 5.202 -6.868 1.00 13.14 20 LEU A CA 3
ATOM 2872 C C . LEU A 1 20 ? 12.776 4.949 -5.777 1.00 75.32 20 LEU A C 3
ATOM 2873 O O . LEU A 1 20 ? 12.441 5.847 -5.004 1.00 42.23 20 LEU A O 3
ATOM 2889 N N . ILE A 1 21 ? 12.273 3.720 -5.720 1.00 51.10 21 ILE A N 3
ATOM 2890 C CA . ILE A 1 21 ? 11.278 3.348 -4.722 1.00 54.22 21 ILE A CA 3
ATOM 2891 C C . ILE A 1 21 ? 11.941 2.907 -3.422 1.00 60.41 21 ILE A C 3
ATOM 2892 O O . ILE A 1 21 ? 11.394 3.103 -2.337 1.00 42.04 21 ILE A O 3
ATOM 2908 N N . GLU A 1 22 ? 13.124 2.311 -3.540 1.00 75.31 22 GLU A N 3
ATOM 2909 C CA . GLU A 1 22 ? 13.862 1.842 -2.373 1.00 50.32 22 GLU A CA 3
ATOM 2910 C C . GLU A 1 22 ? 14.101 2.982 -1.387 1.00 41.21 22 GLU A C 3
ATOM 2911 O O . GLU A 1 22 ? 14.242 2.759 -0.184 1.00 52.15 22 GLU A O 3
ATOM 2923 N N . LYS A 1 23 ? 14.146 4.205 -1.905 1.00 65.11 23 LYS A N 3
ATOM 2924 C CA . LYS A 1 23 ? 14.368 5.381 -1.073 1.00 12.33 23 LYS A CA 3
ATOM 2925 C C . LYS A 1 23 ? 13.202 5.596 -0.113 1.00 54.12 23 LYS A C 3
ATOM 2926 O O . LYS A 1 23 ? 13.391 6.044 1.017 1.00 41.10 23 LYS A O 3
ATOM 2945 N N . GLU A 1 24 ? 11.996 5.272 -0.572 1.00 5.04 24 GLU A N 3
ATOM 2946 C CA . GLU A 1 24 ? 10.801 5.430 0.248 1.00 74.44 24 GLU A CA 3
ATOM 2947 C C . GLU A 1 24 ? 10.642 4.257 1.211 1.00 64.52 24 GLU A C 3
ATOM 2948 O O . GLU A 1 24 ? 10.322 4.442 2.384 1.00 11.33 24 GLU A O 3
ATOM 2960 N N . MET A 1 25 ? 10.869 3.049 0.705 1.00 23.40 25 MET A N 3
ATOM 2961 C CA . MET A 1 25 ? 10.753 1.845 1.520 1.00 12.02 25 MET A CA 3
ATOM 2962 C C . MET A 1 25 ? 11.571 1.975 2.801 1.00 61.51 25 MET A C 3
ATOM 2963 O O . MET A 1 25 ? 12.631 2.600 2.810 1.00 53.24 25 MET A O 3
ATOM 2977 N N . GLN A 1 26 ? 11.072 1.380 3.880 1.00 71.44 26 GLN A N 3
ATOM 2978 C CA . GLN A 1 26 ? 11.757 1.430 5.165 1.00 5.35 26 GLN A CA 3
ATOM 2979 C C . GLN A 1 26 ? 13.086 0.684 5.104 1.00 42.23 26 GLN A C 3
ATOM 2980 O O . GLN A 1 26 ? 13.323 -0.140 4.221 1.00 74.35 26 GLN A O 3
ATOM 2994 N N . PRO A 1 27 ? 13.976 0.979 6.063 1.00 30.01 27 PRO A N 3
ATOM 2995 C CA . PRO A 1 27 ? 15.296 0.347 6.140 1.00 63.35 27 PRO A CA 3
ATOM 2996 C C . PRO A 1 27 ? 15.213 -1.124 6.532 1.00 32.34 27 PRO A C 3
ATOM 2997 O O . PRO A 1 27 ? 16.217 -1.835 6.528 1.00 34.43 27 PRO A O 3
ATOM 3008 N N . ASN A 1 28 ? 14.009 -1.574 6.871 1.00 31.12 28 ASN A N 3
ATOM 3009 C CA . ASN A 1 28 ? 13.795 -2.961 7.267 1.00 72.41 28 ASN A CA 3
ATOM 3010 C C . ASN A 1 28 ? 12.440 -3.464 6.778 1.00 15.42 28 ASN A C 3
ATOM 3011 O O . ASN A 1 28 ? 11.787 -4.266 7.445 1.00 1.21 28 ASN A O 3
ATOM 3022 N N . GLU A 1 29 ? 12.024 -2.986 5.610 1.00 53.55 29 GLU A N 3
ATOM 3023 C CA . GLU A 1 29 ? 10.746 -3.386 5.032 1.00 21.21 29 GLU A CA 3
ATOM 3024 C C . GLU A 1 29 ? 10.956 -4.282 3.815 1.00 62.21 29 GLU A C 3
ATOM 3025 O O . GLU A 1 29 ? 12.047 -4.331 3.246 1.00 2.45 29 GLU A O 3
ATOM 3037 N N . VAL A 1 30 ? 9.903 -4.991 3.420 1.00 23.34 30 VAL A N 3
ATOM 3038 C CA . VAL A 1 30 ? 9.971 -5.886 2.271 1.00 40.41 30 VAL A CA 3
ATOM 3039 C C . VAL A 1 30 ? 9.447 -5.204 1.012 1.00 14.53 30 VAL A C 3
ATOM 3040 O O . VAL A 1 30 ? 8.498 -4.422 1.067 1.00 13.12 30 VAL A O 3
ATOM 3053 N N . ALA A 1 31 ? 10.071 -5.505 -0.121 1.00 73.45 31 ALA A N 3
ATOM 3054 C CA . ALA A 1 31 ? 9.665 -4.924 -1.395 1.00 5.51 31 ALA A CA 3
ATOM 3055 C C . ALA A 1 31 ? 9.506 -5.999 -2.464 1.00 32.20 31 ALA A C 3
ATOM 3056 O O . ALA A 1 31 ? 10.471 -6.669 -2.832 1.00 60.33 31 ALA A O 3
ATOM 3063 N N . ILE A 1 32 ? 8.283 -6.159 -2.958 1.00 34.35 32 ILE A N 3
ATOM 3064 C CA . ILE A 1 32 ? 7.998 -7.154 -3.985 1.00 11.44 32 ILE A CA 3
ATOM 3065 C C . ILE A 1 32 ? 8.056 -6.537 -5.378 1.00 11.20 32 ILE A C 3
ATOM 3066 O O . ILE A 1 32 ? 7.180 -5.762 -5.762 1.00 41.54 32 ILE A O 3
ATOM 3082 N N . PHE A 1 33 ? 9.093 -6.888 -6.132 1.00 14.33 33 PHE A N 3
ATOM 3083 C CA . PHE A 1 33 ? 9.265 -6.369 -7.484 1.00 30.42 33 PHE A CA 3
ATOM 3084 C C . PHE A 1 33 ? 8.899 -7.426 -8.522 1.00 64.20 33 PHE A C 3
ATOM 3085 O O . PHE A 1 33 ? 9.596 -8.429 -8.674 1.00 31.32 33 PHE A O 3
ATOM 3102 N N . MET A 1 34 ? 7.801 -7.193 -9.234 1.00 4.14 34 MET A N 3
ATOM 3103 C CA . MET A 1 34 ? 7.343 -8.124 -10.258 1.00 60.11 34 MET A CA 3
ATOM 3104 C C . MET A 1 34 ? 8.060 -7.873 -11.581 1.00 20.22 34 MET A C 3
ATOM 3105 O O . MET A 1 34 ? 8.109 -6.743 -12.067 1.00 73.23 34 MET A O 3
ATOM 3119 N N . PHE A 1 35 ? 8.616 -8.933 -12.158 1.00 33.40 35 PHE A N 3
ATOM 3120 C CA . PHE A 1 35 ? 9.331 -8.827 -13.424 1.00 64.31 35 PHE A CA 3
ATOM 3121 C C . PHE A 1 35 ? 8.826 -9.864 -14.423 1.00 61.20 35 PHE A C 3
ATOM 3122 O O . PHE A 1 35 ? 8.788 -11.058 -14.128 1.00 25.13 35 PHE A O 3
ATOM 3139 N N . GLU A 1 36 ? 8.438 -9.398 -15.606 1.00 3.30 36 GLU A N 3
ATOM 3140 C CA . GLU A 1 36 ? 7.934 -10.284 -16.648 1.00 31.41 36 GLU A CA 3
ATOM 3141 C C . GLU A 1 36 ? 8.994 -10.524 -17.719 1.00 1.20 36 GLU A C 3
ATOM 3142 O O . GLU A 1 36 ? 8.867 -11.430 -18.542 1.00 63.05 36 GLU A O 3
ATOM 3154 N N . VAL A 1 37 ? 10.040 -9.704 -17.702 1.00 2.35 37 VAL A N 3
ATOM 3155 C CA . VAL A 1 37 ? 11.123 -9.825 -18.670 1.00 23.41 37 VAL A CA 3
ATOM 3156 C C . VAL A 1 37 ? 12.066 -10.965 -18.300 1.00 2.35 37 VAL A C 3
ATOM 3157 O O . VAL A 1 37 ? 12.184 -11.332 -17.131 1.00 60.14 37 VAL A O 3
ATOM 3170 N N . GLY A 1 38 ? 12.737 -11.521 -19.304 1.00 4.52 38 GLY A N 3
ATOM 3171 C CA . GLY A 1 38 ? 13.662 -12.613 -19.063 1.00 43.33 38 GLY A CA 3
ATOM 3172 C C . GLY A 1 38 ? 14.894 -12.171 -18.299 1.00 24.34 38 GLY A C 3
ATOM 3173 O O . GLY A 1 38 ? 15.686 -13.001 -17.851 1.00 33.34 38 GLY A O 3
ATOM 3177 N N . ASP A 1 39 ? 15.059 -10.861 -18.150 1.00 72.51 39 ASP A N 3
ATOM 3178 C CA . ASP A 1 39 ? 16.204 -10.311 -17.435 1.00 1.22 39 ASP A CA 3
ATOM 3179 C C . ASP A 1 39 ? 16.113 -10.619 -15.944 1.00 32.04 39 ASP A C 3
ATOM 3180 O O . ASP A 1 39 ? 15.619 -9.807 -15.160 1.00 62.43 39 ASP A O 3
ATOM 3189 N N . PHE A 1 40 ? 16.591 -11.797 -15.558 1.00 30.42 40 PHE A N 3
ATOM 3190 C CA . PHE A 1 40 ? 16.562 -12.214 -14.161 1.00 35.14 40 PHE A CA 3
ATOM 3191 C C . PHE A 1 40 ? 17.819 -11.754 -13.429 1.00 65.54 40 PHE A C 3
ATOM 3192 O O . PHE A 1 40 ? 17.790 -11.489 -12.228 1.00 12.22 40 PHE A O 3
ATOM 3209 N N . SER A 1 41 ? 18.924 -11.664 -14.164 1.00 12.14 41 SER A N 3
ATOM 3210 C CA . SER A 1 41 ? 20.194 -11.241 -13.585 1.00 53.11 41 SER A CA 3
ATOM 3211 C C . SER A 1 41 ? 20.155 -9.762 -13.212 1.00 20.10 41 SER A C 3
ATOM 3212 O O . SER A 1 41 ? 20.988 -9.283 -12.444 1.00 51.41 41 SER A O 3
ATOM 3220 N N . ASN A 1 42 ? 19.181 -9.045 -13.762 1.00 52.23 42 ASN A N 3
ATOM 3221 C CA . ASN A 1 42 ? 19.033 -7.620 -13.489 1.00 15.05 42 ASN A CA 3
ATOM 3222 C C . ASN A 1 42 ? 18.252 -7.392 -12.197 1.00 62.44 42 ASN A C 3
ATOM 3223 O O . ASN A 1 42 ? 18.413 -6.366 -11.536 1.00 30.31 42 ASN A O 3
ATOM 3234 N N . ILE A 1 43 ? 17.408 -8.356 -11.845 1.00 60.11 43 ILE A N 3
ATOM 3235 C CA . ILE A 1 43 ? 16.604 -8.262 -10.633 1.00 5.43 43 ILE A CA 3
ATOM 3236 C C . ILE A 1 43 ? 17.473 -7.942 -9.421 1.00 42.50 43 ILE A C 3
ATOM 3237 O O . ILE A 1 43 ? 17.266 -6.949 -8.722 1.00 71.31 43 ILE A O 3
ATOM 3253 N N . PRO A 1 44 ? 18.472 -8.800 -9.165 1.00 54.04 44 PRO A N 3
ATOM 3254 C CA . PRO A 1 44 ? 19.394 -8.629 -8.039 1.00 41.42 44 PRO A CA 3
ATOM 3255 C C . PRO A 1 44 ? 20.333 -7.443 -8.234 1.00 14.42 44 PRO A C 3
ATOM 3256 O O . PRO A 1 44 ? 20.941 -6.956 -7.280 1.00 52.45 44 PRO A O 3
ATOM 3267 N N . LYS A 1 45 ? 20.446 -6.981 -9.475 1.00 32.14 45 LYS A N 3
ATOM 3268 C CA . LYS A 1 45 ? 21.309 -5.851 -9.795 1.00 51.52 45 LYS A CA 3
ATOM 3269 C C . LYS A 1 45 ? 20.693 -4.542 -9.311 1.00 41.43 45 LYS A C 3
ATOM 3270 O O . LYS A 1 45 ? 21.406 -3.588 -8.997 1.00 75.1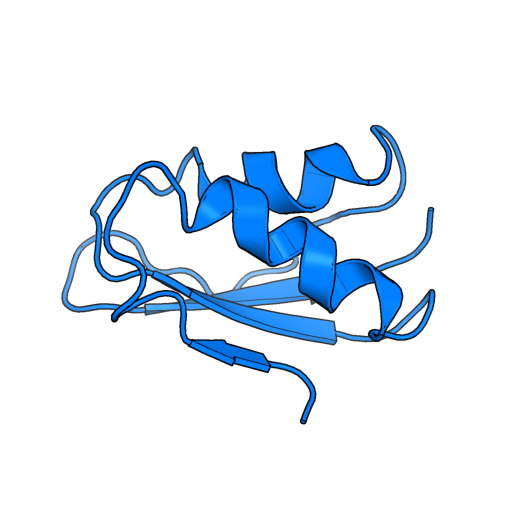4 45 LYS A O 3
ATOM 3289 N N . SER A 1 46 ? 19.366 -4.503 -9.252 1.00 73.53 46 SER A N 3
ATOM 3290 C CA . SER A 1 46 ? 18.654 -3.310 -8.809 1.00 22.54 46 SER A CA 3
ATOM 3291 C C . SER A 1 46 ? 18.890 -3.059 -7.322 1.00 55.14 46 SER A C 3
ATOM 3292 O O . SER A 1 46 ? 19.344 -1.985 -6.928 1.00 34.43 46 SER A O 3
ATOM 3300 N N . ALA A 1 47 ? 18.577 -4.057 -6.503 1.00 32.41 47 ALA A N 3
ATOM 3301 C CA . ALA A 1 47 ? 18.755 -3.946 -5.061 1.00 25.44 47 ALA A CA 3
ATOM 3302 C C . ALA A 1 47 ? 20.210 -3.656 -4.708 1.00 65.34 47 ALA A C 3
ATOM 3303 O O . ALA A 1 47 ? 20.503 -3.098 -3.652 1.00 13.53 47 ALA A O 3
ATOM 3310 N N . GLU A 1 48 ? 21.118 -4.040 -5.600 1.00 64.33 48 GLU A N 3
ATOM 3311 C CA . GLU A 1 48 ? 22.543 -3.822 -5.381 1.00 44.02 48 GLU A CA 3
ATOM 3312 C C . GLU A 1 48 ? 22.915 -2.363 -5.631 1.00 61.25 48 GLU A C 3
ATOM 3313 O O . GLU A 1 48 ? 23.877 -1.849 -5.060 1.00 70.21 48 GLU A O 3
ATOM 3325 N N . PHE A 1 49 ? 22.146 -1.702 -6.490 1.00 1.20 49 PHE A N 3
ATOM 3326 C CA . PHE A 1 49 ? 22.395 -0.303 -6.818 1.00 55.20 49 PHE A CA 3
ATOM 3327 C C . PHE A 1 49 ? 22.366 0.564 -5.562 1.00 71.33 49 PHE A C 3
ATOM 3328 O O . PHE A 1 49 ? 22.952 1.646 -5.529 1.00 11.10 49 PHE A O 3
ATOM 3345 N N . ILE A 1 50 ? 21.680 0.080 -4.532 1.00 71.44 50 ILE A N 3
ATOM 3346 C CA . ILE A 1 50 ? 21.575 0.809 -3.275 1.00 30.13 50 ILE A CA 3
ATOM 3347 C C . ILE A 1 50 ? 22.852 0.674 -2.453 1.00 23.02 50 ILE A C 3
ATOM 3348 O O . ILE A 1 50 ? 23.615 1.630 -2.313 1.00 31.44 50 ILE A O 3
ATOM 3364 N N . GLN A 1 51 ? 23.079 -0.519 -1.914 1.00 22.45 51 GLN A N 3
ATOM 3365 C CA . GLN A 1 51 ? 24.265 -0.779 -1.106 1.00 64.44 51 GLN A CA 3
ATOM 3366 C C . GLN A 1 51 ? 24.751 -2.212 -1.299 1.00 24.13 51 GLN A C 3
ATOM 3367 O O . GLN A 1 51 ? 23.966 -3.158 -1.239 1.00 13.22 51 GLN A O 3
ATOM 3381 N N . SER A 1 52 ? 26.051 -2.365 -1.530 1.00 43.24 52 SER A N 3
ATOM 3382 C CA . SER A 1 52 ? 26.642 -3.682 -1.736 1.00 34.32 52 SER A CA 3
ATOM 3383 C C . SER A 1 52 ? 26.280 -4.624 -0.591 1.00 41.02 52 SER A C 3
ATOM 3384 O O . SER A 1 52 ? 26.157 -5.834 -0.782 1.00 34.00 52 SER A O 3
ATOM 3392 N N . LYS A 1 53 ? 26.112 -4.060 0.600 1.00 54.31 53 LYS A N 3
ATOM 3393 C CA . LYS A 1 53 ? 25.763 -4.846 1.777 1.00 20.12 53 LYS A CA 3
ATOM 3394 C C . LYS A 1 53 ? 24.488 -4.318 2.426 1.00 11.35 53 LYS A C 3
ATOM 3395 O O . LYS A 1 53 ? 24.474 -3.224 2.990 1.00 30.43 53 LYS A O 3
ATOM 3414 N N . GLY A 1 54 ? 23.418 -5.103 2.344 1.00 12.31 54 GLY A N 3
ATOM 3415 C CA . GLY A 1 54 ? 22.153 -4.697 2.929 1.00 3.12 54 GLY A CA 3
ATOM 3416 C C . GLY A 1 54 ? 20.964 -5.341 2.244 1.00 23.03 54 GLY A C 3
ATOM 3417 O O . GLY A 1 54 ? 20.071 -5.872 2.905 1.00 70.44 54 GLY A O 3
ATOM 3421 N N . HIS A 1 55 ? 20.951 -5.293 0.916 1.00 50.01 55 HIS A N 3
ATOM 3422 C CA . HIS A 1 55 ? 19.861 -5.876 0.141 1.00 44.32 55 HIS A CA 3
ATOM 3423 C C . HIS A 1 55 ? 19.939 -7.399 0.155 1.00 63.45 55 HIS A C 3
ATOM 3424 O O . HIS A 1 55 ? 20.912 -7.984 -0.320 1.00 64.10 55 HIS A O 3
ATOM 3438 N N . GLU A 1 56 ? 18.908 -8.035 0.702 1.00 21.03 56 GLU A N 3
ATOM 3439 C CA . GLU A 1 56 ? 18.862 -9.490 0.779 1.00 70.53 56 GLU A CA 3
ATOM 3440 C C . GLU A 1 56 ? 17.521 -10.019 0.278 1.00 30.30 56 GLU A C 3
ATOM 3441 O O . GLU A 1 56 ? 16.467 -9.683 0.819 1.00 52.42 56 GLU A O 3
ATOM 3453 N N . LEU A 1 57 ? 17.569 -10.849 -0.759 1.00 12.25 57 LEU A N 3
ATOM 3454 C CA . LEU A 1 57 ? 16.358 -11.425 -1.334 1.00 3.21 57 LEU A CA 3
ATOM 3455 C C . LEU A 1 57 ? 15.898 -12.638 -0.532 1.00 22.00 57 LEU A C 3
ATOM 3456 O O . LEU A 1 57 ? 16.446 -13.732 -0.672 1.00 22.34 57 LEU A O 3
ATOM 3472 N N . LEU A 1 58 ? 14.887 -12.438 0.306 1.00 5.45 58 LEU A N 3
ATOM 3473 C CA . LEU A 1 58 ? 14.351 -13.516 1.130 1.00 41.22 58 LEU A CA 3
ATOM 3474 C C . LEU A 1 58 ? 14.014 -14.735 0.278 1.00 72.31 58 LEU A C 3
ATOM 3475 O O . LEU A 1 58 ? 14.303 -15.869 0.658 1.00 71.13 58 LEU A O 3
ATOM 3491 N N . ASN A 1 59 ? 13.402 -14.493 -0.877 1.00 63.10 59 ASN A N 3
ATOM 3492 C CA . ASN A 1 59 ? 13.027 -15.572 -1.784 1.00 41.32 59 ASN A CA 3
ATOM 3493 C C . ASN A 1 59 ? 13.615 -15.343 -3.173 1.00 70.34 59 ASN A C 3
ATOM 3494 O O . ASN A 1 59 ? 13.101 -14.541 -3.952 1.00 54.41 59 ASN A O 3
ATOM 3505 N N . SER A 1 60 ? 14.696 -16.055 -3.477 1.00 75.31 60 SER A N 3
ATOM 3506 C CA . SER A 1 60 ? 15.356 -15.928 -4.771 1.00 72.31 60 SER A CA 3
ATOM 3507 C C . SER A 1 60 ? 14.336 -15.947 -5.906 1.00 32.34 60 SER A C 3
ATOM 3508 O O . SER A 1 60 ? 13.528 -16.871 -6.015 1.00 11.35 60 SER A O 3
ATOM 3516 N N . LEU A 1 61 ? 14.379 -14.922 -6.749 1.00 0.55 61 LEU A N 3
ATOM 3517 C CA . LEU A 1 61 ? 13.459 -14.819 -7.876 1.00 42.51 61 LEU A CA 3
ATOM 3518 C C . LEU A 1 61 ? 13.422 -16.121 -8.669 1.00 41.13 61 LEU A C 3
ATOM 3519 O O . LEU A 1 61 ? 14.463 -16.697 -8.984 1.00 64.23 61 LEU A O 3
ATOM 3535 N N . ARG A 1 62 ? 12.216 -16.578 -8.991 1.00 2.24 62 ARG A N 3
ATOM 3536 C CA . ARG A 1 62 ? 12.044 -17.811 -9.748 1.00 75.51 62 ARG A CA 3
ATOM 3537 C C . ARG A 1 62 ? 11.751 -17.512 -11.215 1.00 72.04 62 ARG A C 3
ATOM 3538 O O . ARG A 1 62 ? 10.619 -17.662 -11.677 1.00 1.44 62 ARG A O 3
ATOM 3559 N N . PHE A 1 63 ? 12.778 -17.088 -11.944 1.00 2.02 63 PHE A N 3
ATOM 3560 C CA . PHE A 1 63 ? 12.631 -16.766 -13.358 1.00 42.14 63 PHE A CA 3
ATOM 3561 C C . PHE A 1 63 ? 12.586 -18.036 -14.203 1.00 40.44 63 PHE A C 3
ATOM 3562 O O . PHE A 1 63 ? 13.518 -18.838 -14.187 1.00 21.31 63 PHE A O 3
ATOM 3579 N N . ASN A 1 64 ? 11.494 -18.210 -14.941 1.00 42.20 64 ASN A N 3
ATOM 3580 C CA . ASN A 1 64 ? 11.326 -19.382 -15.792 1.00 72.02 64 ASN A CA 3
ATOM 3581 C C . ASN A 1 64 ? 9.971 -19.355 -16.494 1.00 3.32 64 ASN A C 3
ATOM 3582 O O . ASN A 1 64 ? 9.857 -19.738 -17.658 1.00 2.32 64 ASN A O 3
ATOM 3593 N N . GLN A 1 65 ? 8.949 -18.899 -15.777 1.00 51.03 65 GLN A N 3
ATOM 3594 C CA . GLN A 1 65 ? 7.602 -18.822 -16.332 1.00 4.14 65 GLN A CA 3
ATOM 3595 C C . GLN A 1 65 ? 7.099 -17.382 -16.340 1.00 33.43 65 GLN A C 3
ATOM 3596 O O . GLN A 1 65 ? 7.888 -16.439 -16.362 1.00 51.52 65 GLN A O 3
ATOM 3610 N N . ALA A 1 66 ? 5.779 -17.222 -16.322 1.00 25.23 66 ALA A N 3
ATOM 3611 C CA . ALA A 1 66 ? 5.171 -15.898 -16.325 1.00 54.13 66 ALA A CA 3
ATOM 3612 C C . ALA A 1 66 ? 5.840 -14.983 -15.305 1.00 61.13 66 ALA A C 3
ATOM 3613 O O . ALA A 1 66 ? 6.571 -15.445 -14.429 1.00 10.22 66 ALA A O 3
ATOM 3620 N N . ASP A 1 67 ? 5.586 -13.685 -15.426 1.00 4.30 67 ASP A N 3
ATOM 3621 C CA . ASP A 1 67 ? 6.165 -12.705 -14.514 1.00 15.22 67 ASP A CA 3
ATOM 3622 C C . ASP A 1 67 ? 6.132 -13.215 -13.077 1.00 25.05 67 ASP A C 3
ATOM 3623 O O . ASP A 1 67 ? 5.090 -13.647 -12.584 1.00 41.40 67 ASP A O 3
ATOM 3632 N N . TRP A 1 68 ? 7.280 -13.163 -12.410 1.00 62.44 68 TRP A N 3
ATOM 3633 C CA . TRP A 1 68 ? 7.384 -13.622 -11.030 1.00 15.34 68 TRP A CA 3
ATOM 3634 C C . TRP A 1 68 ? 7.508 -12.442 -10.072 1.00 41.42 68 TRP A C 3
ATOM 3635 O O . TRP A 1 68 ? 7.436 -11.283 -10.485 1.00 23.51 68 TRP A O 3
ATOM 3656 N N . THR A 1 69 ? 7.695 -12.742 -8.791 1.00 4.33 69 THR A N 3
ATOM 3657 C CA . THR A 1 69 ? 7.829 -11.705 -7.775 1.00 30.43 69 THR A CA 3
ATOM 3658 C C . THR A 1 69 ? 9.062 -11.939 -6.909 1.00 60.45 69 THR A C 3
ATOM 3659 O O . THR A 1 69 ? 9.361 -13.073 -6.533 1.00 1.15 69 THR A O 3
ATOM 3670 N N . ILE A 1 70 ? 9.773 -10.861 -6.598 1.00 24.43 70 ILE A N 3
ATOM 3671 C CA . ILE A 1 70 ? 10.973 -10.950 -5.775 1.00 23.31 70 ILE A CA 3
ATOM 3672 C C . ILE A 1 70 ? 10.875 -10.036 -4.558 1.00 75.42 70 ILE A C 3
ATOM 3673 O O . ILE A 1 70 ? 10.698 -8.825 -4.691 1.00 33.34 70 ILE A O 3
ATOM 3689 N N . VAL A 1 71 ? 10.992 -10.625 -3.372 1.00 12.41 71 VAL A N 3
ATOM 3690 C CA . VAL A 1 71 ? 10.919 -9.863 -2.131 1.00 32.45 71 VAL A CA 3
ATOM 3691 C C . VAL A 1 71 ? 12.302 -9.397 -1.690 1.00 14.30 71 VAL A C 3
ATOM 3692 O O . VAL A 1 71 ? 13.232 -10.195 -1.580 1.00 44.11 71 VAL A O 3
ATOM 3705 N N . VAL A 1 72 ? 12.429 -8.098 -1.438 1.00 44.31 72 VAL A N 3
ATOM 3706 C CA . VAL A 1 72 ? 13.699 -7.524 -1.007 1.00 54.35 72 VAL A CA 3
ATOM 3707 C C . VAL A 1 72 ? 13.568 -6.867 0.362 1.00 2.11 72 VAL A C 3
ATOM 3708 O O . VAL A 1 72 ? 12.702 -6.018 0.575 1.00 45.23 72 VAL A O 3
ATOM 3721 N N . ARG A 1 73 ? 14.434 -7.265 1.288 1.00 21.42 73 ARG A N 3
ATOM 3722 C CA . ARG A 1 73 ? 14.415 -6.716 2.638 1.00 5.15 73 ARG A CA 3
ATOM 3723 C C . ARG A 1 73 ? 15.532 -5.692 2.824 1.00 34.13 73 ARG A C 3
ATOM 3724 O O . ARG A 1 73 ? 16.713 -6.039 2.833 1.00 73.53 73 ARG A O 3
ATOM 3745 N N . LYS A 1 74 ? 15.149 -4.428 2.972 1.00 23.25 74 LYS A N 3
ATOM 3746 C CA . LYS A 1 74 ? 16.116 -3.353 3.159 1.00 41.21 74 LYS A CA 3
ATOM 3747 C C . LYS A 1 74 ? 16.913 -3.554 4.444 1.00 33.01 74 LYS A C 3
ATOM 3748 O O . LYS A 1 74 ? 16.462 -4.234 5.366 1.00 10.13 74 LYS A O 3
ATOM 3767 N N . LYS A 1 75 ? 18.099 -2.958 4.499 1.00 13.52 75 LYS A N 3
ATOM 3768 C CA . LYS A 1 75 ? 18.958 -3.068 5.672 1.00 34.32 75 LYS A CA 3
ATOM 3769 C C . LYS A 1 75 ? 20.235 -2.254 5.490 1.00 33.33 75 LYS A C 3
ATOM 3770 O O . LYS A 1 75 ? 20.439 -1.626 4.452 1.00 14.21 75 LYS A O 3
ATOM 3789 N N . ALA A 1 76 ? 21.092 -2.272 6.506 1.00 52.42 76 ALA A N 3
ATOM 3790 C CA . ALA A 1 76 ? 22.350 -1.538 6.456 1.00 43.02 76 ALA A CA 3
ATOM 3791 C C . ALA A 1 76 ? 23.480 -2.342 7.090 1.00 61.21 76 ALA A C 3
ATOM 3792 O O . ALA A 1 76 ? 24.657 -2.028 6.907 1.00 30.11 76 ALA A O 3
ATOM 3799 N N . MET A 1 1 ? 0.608 -2.965 -1.548 1.00 73.20 1 MET A N 4
ATOM 3800 C CA . MET A 1 1 ? 1.485 -1.808 -1.408 1.00 74.51 1 MET A CA 4
ATOM 3801 C C . MET A 1 1 ? 2.940 -2.243 -1.271 1.00 63.23 1 MET A C 4
ATOM 3802 O O . MET A 1 1 ? 3.272 -3.411 -1.476 1.00 43.04 1 MET A O 4
ATOM 3816 N N . LYS A 1 2 ? 3.806 -1.297 -0.924 1.00 13.32 2 LYS A N 4
ATOM 3817 C CA . LYS A 1 2 ? 5.226 -1.581 -0.758 1.00 61.35 2 LYS A CA 4
ATOM 3818 C C . LYS A 1 2 ? 5.715 -2.552 -1.829 1.00 34.45 2 LYS A C 4
ATOM 3819 O O . LYS A 1 2 ? 6.473 -3.478 -1.540 1.00 72.40 2 LYS A O 4
ATOM 3838 N N . ARG A 1 3 ? 5.277 -2.334 -3.064 1.00 54.40 3 ARG A N 4
ATOM 3839 C CA . ARG A 1 3 ? 5.670 -3.190 -4.177 1.00 11.42 3 ARG A CA 4
ATOM 3840 C C . ARG A 1 3 ? 5.880 -2.369 -5.446 1.00 3.01 3 ARG A C 4
ATOM 3841 O O . ARG A 1 3 ? 5.439 -1.223 -5.537 1.00 45.00 3 ARG A O 4
ATOM 3862 N N . PHE A 1 4 ? 6.557 -2.963 -6.423 1.00 61.21 4 PHE A N 4
ATOM 3863 C CA . PHE A 1 4 ? 6.827 -2.287 -7.687 1.00 25.14 4 PHE A CA 4
ATOM 3864 C C . PHE A 1 4 ? 6.540 -3.208 -8.869 1.00 33.03 4 PHE A C 4
ATOM 3865 O O . PHE A 1 4 ? 7.168 -4.256 -9.020 1.00 73.12 4 PHE A O 4
ATOM 3882 N N . ASP A 1 5 ? 5.586 -2.809 -9.703 1.00 31.21 5 ASP A N 4
ATOM 3883 C CA . ASP A 1 5 ? 5.214 -3.597 -10.872 1.00 61.42 5 ASP A CA 4
ATOM 3884 C C . ASP A 1 5 ? 6.012 -3.162 -12.097 1.00 50.13 5 ASP A C 4
ATOM 3885 O O . ASP A 1 5 ? 5.658 -2.192 -12.769 1.00 44.20 5 ASP A O 4
ATOM 3894 N N . LEU A 1 6 ? 7.090 -3.884 -12.382 1.00 1.10 6 LEU A N 4
ATOM 3895 C CA . LEU A 1 6 ? 7.940 -3.572 -13.526 1.00 53.21 6 LEU A CA 4
ATOM 3896 C C . LEU A 1 6 ? 7.494 -4.345 -14.763 1.00 34.33 6 LEU A C 4
ATOM 3897 O O . LEU A 1 6 ? 8.156 -4.313 -15.800 1.00 10.51 6 LEU A O 4
ATOM 3913 N N . ARG A 1 7 ? 6.366 -5.039 -14.646 1.00 11.33 7 ARG A N 4
ATOM 3914 C CA . ARG A 1 7 ? 5.831 -5.820 -15.754 1.00 53.34 7 ARG A CA 4
ATOM 3915 C C . ARG A 1 7 ? 5.756 -4.979 -17.026 1.00 4.14 7 ARG A C 4
ATOM 3916 O O . ARG A 1 7 ? 6.377 -5.290 -18.042 1.00 61.23 7 ARG A O 4
ATOM 3937 N N . PRO A 1 8 ? 4.979 -3.888 -16.969 1.00 54.40 8 PRO A N 4
ATOM 3938 C CA . PRO A 1 8 ? 4.805 -2.980 -18.107 1.00 15.23 8 PRO A CA 4
ATOM 3939 C C . PRO A 1 8 ? 6.069 -2.183 -18.411 1.00 75.13 8 PRO A C 4
ATOM 3940 O O . PRO A 1 8 ? 6.167 -1.529 -19.450 1.00 42.04 8 PRO A O 4
ATOM 3951 N N . LEU A 1 9 ? 7.033 -2.242 -17.500 1.00 63.20 9 LEU A N 4
ATOM 3952 C CA . LEU A 1 9 ? 8.293 -1.526 -17.672 1.00 33.14 9 LEU A CA 4
ATOM 3953 C C . LEU A 1 9 ? 9.258 -2.324 -18.542 1.00 5.20 9 LEU A C 4
ATOM 3954 O O . LEU A 1 9 ? 9.354 -3.545 -18.423 1.00 65.52 9 LEU A O 4
ATOM 3970 N N . LYS A 1 10 ? 9.974 -1.625 -19.416 1.00 44.41 10 LYS A N 4
ATOM 3971 C CA . LYS A 1 10 ? 10.936 -2.266 -20.305 1.00 3.32 10 LYS A CA 4
ATOM 3972 C C . LYS A 1 10 ? 12.226 -2.599 -19.562 1.00 10.45 10 LYS A C 4
ATOM 3973 O O . LYS A 1 10 ? 12.501 -2.044 -18.498 1.00 44.32 10 LYS A O 4
ATOM 3992 N N . ALA A 1 11 ? 13.013 -3.506 -20.129 1.00 63.51 11 ALA A N 4
ATOM 3993 C CA . ALA A 1 11 ? 14.275 -3.910 -19.522 1.00 24.02 11 ALA A CA 4
ATOM 3994 C C . ALA A 1 11 ? 15.316 -2.800 -19.628 1.00 75.03 11 ALA A C 4
ATOM 3995 O O . ALA A 1 11 ? 15.368 -2.079 -20.623 1.00 50.53 11 ALA A O 4
ATOM 4002 N N . GLY A 1 12 ? 16.142 -2.668 -18.595 1.00 61.50 12 GLY A N 4
ATOM 4003 C CA . GLY A 1 12 ? 17.169 -1.643 -18.593 1.00 22.34 12 GLY A CA 4
ATOM 4004 C C . GLY A 1 12 ? 16.859 -0.514 -17.630 1.00 52.14 12 GLY A C 4
ATOM 4005 O O . GLY A 1 12 ? 17.743 -0.034 -16.921 1.00 2.33 12 GLY A O 4
ATOM 4009 N N . ILE A 1 13 ? 15.601 -0.088 -17.607 1.00 55.31 13 ILE A N 4
ATOM 4010 C CA . ILE A 1 13 ? 15.177 0.993 -16.725 1.00 73.32 13 ILE A CA 4
ATOM 4011 C C . ILE A 1 13 ? 14.472 0.448 -15.488 1.00 21.25 13 ILE A C 4
ATOM 4012 O O . ILE A 1 13 ? 14.531 1.045 -14.413 1.00 1.33 13 ILE A O 4
ATOM 4028 N N . PHE A 1 14 ? 13.807 -0.692 -15.646 1.00 12.32 14 PHE A N 4
ATOM 4029 C CA . PHE A 1 14 ? 13.091 -1.319 -14.541 1.00 0.22 14 PHE A CA 4
ATOM 4030 C C . PHE A 1 14 ? 14.033 -1.604 -13.375 1.00 11.34 14 PHE A C 4
ATOM 4031 O O . PHE A 1 14 ? 13.606 -1.679 -12.223 1.00 73.11 14 PHE A O 4
ATOM 4048 N N . GLU A 1 15 ? 15.316 -1.762 -13.683 1.00 44.51 15 GLU A N 4
ATOM 4049 C CA . GLU A 1 15 ? 16.318 -2.040 -12.661 1.00 4.41 15 GLU A CA 4
ATOM 4050 C C . GLU A 1 15 ? 16.810 -0.747 -12.015 1.00 32.41 15 GLU A C 4
ATOM 4051 O O . GLU A 1 15 ? 17.278 -0.749 -10.876 1.00 72.13 15 GLU A O 4
ATOM 4063 N N . ARG A 1 16 ? 16.700 0.354 -12.751 1.00 21.13 16 ARG A N 4
ATOM 4064 C CA . ARG A 1 16 ? 17.134 1.653 -12.251 1.00 65.12 16 ARG A CA 4
ATOM 4065 C C . ARG A 1 16 ? 16.020 2.332 -11.461 1.00 55.34 16 ARG A C 4
ATOM 4066 O O . ARG A 1 16 ? 16.280 3.101 -10.535 1.00 31.34 16 ARG A O 4
ATOM 4087 N N . LEU A 1 17 ? 14.778 2.045 -11.835 1.00 35.44 17 LEU A N 4
ATOM 4088 C CA . LEU A 1 17 ? 13.622 2.628 -11.162 1.00 31.22 17 LEU A CA 4
ATOM 4089 C C . LEU A 1 17 ? 13.376 1.952 -9.817 1.00 23.52 17 LEU A C 4
ATOM 4090 O O . LEU A 1 17 ? 12.788 2.543 -8.913 1.00 1.45 17 LEU A O 4
ATOM 4106 N N . GLU A 1 18 ? 13.833 0.709 -9.693 1.00 11.24 18 GLU A N 4
ATOM 4107 C CA . GLU A 1 18 ? 13.663 -0.046 -8.457 1.00 63.30 18 GLU A CA 4
ATOM 4108 C C . GLU A 1 18 ? 14.303 0.684 -7.280 1.00 44.53 18 GLU A C 4
ATOM 4109 O O . GLU A 1 18 ? 13.861 0.551 -6.140 1.00 3.43 18 GLU A O 4
ATOM 4121 N N . GLU A 1 19 ? 15.347 1.456 -7.567 1.00 64.23 19 GLU A N 4
ATOM 4122 C CA . GLU A 1 19 ? 16.049 2.206 -6.533 1.00 2.44 19 GLU A CA 4
ATOM 4123 C C . GLU A 1 19 ? 15.291 3.482 -6.177 1.00 41.22 19 GLU A C 4
ATOM 4124 O O . GLU A 1 19 ? 15.332 3.945 -5.036 1.00 61.14 19 GLU A O 4
ATOM 4136 N N . LEU A 1 20 ? 14.600 4.046 -7.162 1.00 3.33 20 LEU A N 4
ATOM 4137 C CA . LEU A 1 20 ? 13.833 5.269 -6.954 1.00 54.44 20 LEU A CA 4
ATOM 4138 C C . LEU A 1 20 ? 12.771 5.070 -5.878 1.00 12.03 20 LEU A C 4
ATOM 4139 O O . LEU A 1 20 ? 12.464 5.989 -5.117 1.00 60.42 20 LEU A O 4
ATOM 4155 N N . ILE A 1 21 ? 12.215 3.865 -5.818 1.00 62.51 21 ILE A N 4
ATOM 4156 C CA . ILE A 1 21 ? 11.190 3.544 -4.832 1.00 45.13 21 ILE A CA 4
ATOM 4157 C C . ILE A 1 21 ? 11.815 3.088 -3.518 1.00 64.43 21 ILE A C 4
ATOM 4158 O O . ILE A 1 21 ? 11.260 3.315 -2.444 1.00 41.21 21 ILE A O 4
ATOM 4174 N N . GLU A 1 22 ? 12.975 2.444 -3.613 1.00 34.32 22 GLU A N 4
ATOM 4175 C CA . GLU A 1 22 ? 13.675 1.956 -2.431 1.00 4.34 22 GLU A CA 4
ATOM 4176 C C . GLU A 1 22 ? 13.932 3.091 -1.443 1.00 51.45 22 GLU A C 4
ATOM 4177 O O . GLU A 1 22 ? 14.057 2.866 -0.239 1.00 43.55 22 GLU A O 4
ATOM 4189 N N . LYS A 1 23 ? 14.009 4.312 -1.962 1.00 43.31 23 LYS A N 4
ATOM 4190 C CA . LYS A 1 23 ? 14.250 5.484 -1.129 1.00 0.33 23 LYS A CA 4
ATOM 4191 C C . LYS A 1 23 ? 13.096 5.707 -0.157 1.00 13.31 23 LYS A C 4
ATOM 4192 O O . LYS A 1 23 ? 13.310 6.027 1.012 1.00 61.32 23 LYS A O 4
ATOM 4211 N N . GLU A 1 24 ? 11.873 5.535 -0.648 1.00 55.24 24 GLU A N 4
ATOM 4212 C CA . GLU A 1 24 ? 10.685 5.717 0.178 1.00 2.43 24 GLU A CA 4
ATOM 4213 C C . GLU A 1 24 ? 10.484 4.527 1.112 1.00 61.04 24 GLU A C 4
ATOM 4214 O O . GLU A 1 24 ? 9.867 4.651 2.169 1.00 55.23 24 GLU A O 4
ATOM 4226 N N . MET A 1 25 ? 11.010 3.374 0.712 1.00 73.34 25 MET A N 4
ATOM 4227 C CA . MET A 1 25 ? 10.889 2.161 1.512 1.00 33.31 25 MET A CA 4
ATOM 4228 C C . MET A 1 25 ? 11.728 2.261 2.782 1.00 40.32 25 MET A C 4
ATOM 4229 O O . MET A 1 25 ? 12.808 2.852 2.777 1.00 73.11 25 MET A O 4
ATOM 4243 N N . GLN A 1 26 ? 11.224 1.681 3.866 1.00 2.34 26 GLN A N 4
ATOM 4244 C CA . GLN A 1 26 ? 11.928 1.707 5.143 1.00 44.40 26 GLN A CA 4
ATOM 4245 C C . GLN A 1 26 ? 13.249 0.950 5.052 1.00 72.41 26 GLN A C 4
ATOM 4246 O O . GLN A 1 26 ? 13.467 0.141 4.150 1.00 64.32 26 GLN A O 4
ATOM 4260 N N . PRO A 1 27 ? 14.152 1.216 6.007 1.00 34.15 27 PRO A N 4
ATOM 4261 C CA . PRO A 1 27 ? 15.466 0.569 6.057 1.00 42.11 27 PRO A CA 4
ATOM 4262 C C . PRO A 1 27 ? 15.372 -0.909 6.421 1.00 52.40 27 PRO A C 4
ATOM 4263 O O . PRO A 1 27 ? 16.369 -1.628 6.397 1.00 23.11 27 PRO A O 4
ATOM 4274 N N . ASN A 1 28 ? 14.166 -1.355 6.757 1.00 12.44 28 ASN A N 4
ATOM 4275 C CA . ASN A 1 28 ? 13.942 -2.748 7.127 1.00 53.44 28 ASN A CA 4
ATOM 4276 C C . ASN A 1 28 ? 12.558 -3.212 6.683 1.00 61.35 28 ASN A C 4
ATOM 4277 O O . ASN A 1 28 ? 11.907 -3.999 7.369 1.00 0.44 28 ASN A O 4
ATOM 4288 N N . GLU A 1 29 ? 12.116 -2.720 5.529 1.00 24.32 29 GLU A N 4
ATOM 4289 C CA . GLU A 1 29 ? 10.810 -3.085 4.994 1.00 61.31 29 GLU A CA 4
ATOM 4290 C C . GLU A 1 29 ? 10.954 -4.039 3.811 1.00 12.40 29 GLU A C 4
ATOM 4291 O O . GLU A 1 29 ? 12.045 -4.211 3.267 1.00 32.24 29 GLU A O 4
ATOM 4303 N N . VAL A 1 30 ? 9.844 -4.656 3.418 1.00 62.01 30 VAL A N 4
ATOM 4304 C CA . VAL A 1 30 ? 9.845 -5.592 2.300 1.00 41.44 30 VAL A CA 4
ATOM 4305 C C . VAL A 1 30 ? 9.340 -4.925 1.025 1.00 41.00 30 VAL A C 4
ATOM 4306 O O . VAL A 1 30 ? 8.403 -4.129 1.058 1.00 14.55 30 VAL A O 4
ATOM 4319 N N . ALA A 1 31 ? 9.968 -5.257 -0.098 1.00 51.34 31 ALA A N 4
ATOM 4320 C CA . ALA A 1 31 ? 9.581 -4.692 -1.385 1.00 73.22 31 ALA A CA 4
ATOM 4321 C C . ALA A 1 31 ? 9.437 -5.782 -2.442 1.00 32.11 31 ALA A C 4
ATOM 4322 O O . ALA A 1 31 ? 10.411 -6.443 -2.802 1.00 25.12 31 ALA A O 4
ATOM 4329 N N . ILE A 1 32 ? 8.216 -5.965 -2.934 1.00 44.25 32 ILE A N 4
ATOM 4330 C CA . ILE A 1 32 ? 7.946 -6.975 -3.950 1.00 43.32 32 ILE A CA 4
ATOM 4331 C C . ILE A 1 32 ? 8.007 -6.375 -5.351 1.00 74.31 32 ILE A C 4
ATOM 4332 O O . ILE A 1 32 ? 7.135 -5.599 -5.744 1.00 5.02 32 ILE A O 4
ATOM 4348 N N . PHE A 1 33 ? 9.040 -6.742 -6.102 1.00 31.33 33 PHE A N 4
ATOM 4349 C CA . PHE A 1 33 ? 9.214 -6.242 -7.460 1.00 50.33 33 PHE A CA 4
ATOM 4350 C C . PHE A 1 33 ? 8.847 -7.311 -8.485 1.00 62.11 33 PHE A C 4
ATOM 4351 O O . PHE A 1 33 ? 9.503 -8.348 -8.578 1.00 24.05 33 PHE A O 4
ATOM 4368 N N . MET A 1 34 ? 7.794 -7.050 -9.252 1.00 72.33 34 MET A N 4
ATOM 4369 C CA . MET A 1 34 ? 7.340 -7.990 -10.271 1.00 54.20 34 MET A CA 4
ATOM 4370 C C . MET A 1 34 ? 8.068 -7.755 -11.591 1.00 13.34 34 MET A C 4
ATOM 4371 O O . MET A 1 34 ? 8.120 -6.631 -12.091 1.00 12.23 34 MET A O 4
ATOM 4385 N N . PHE A 1 35 ? 8.629 -8.822 -12.150 1.00 0.42 35 PHE A N 4
ATOM 4386 C CA . PHE A 1 35 ? 9.355 -8.731 -13.411 1.00 4.30 35 PHE A CA 4
ATOM 4387 C C . PHE A 1 35 ? 8.845 -9.767 -14.408 1.00 41.55 35 PHE A C 4
ATOM 4388 O O . PHE A 1 35 ? 8.785 -10.958 -14.105 1.00 52.53 35 PHE A O 4
ATOM 4405 N N . GLU A 1 36 ? 8.479 -9.302 -15.599 1.00 74.41 36 GLU A N 4
ATOM 4406 C CA . GLU A 1 36 ? 7.972 -10.188 -16.641 1.00 30.44 36 GLU A CA 4
ATOM 4407 C C . GLU A 1 36 ? 9.039 -10.447 -17.701 1.00 34.42 36 GLU A C 4
ATOM 4408 O O . GLU A 1 36 ? 8.911 -11.361 -18.516 1.00 54.11 36 GLU A O 4
ATOM 4420 N N . VAL A 1 37 ? 10.091 -9.636 -17.683 1.00 43.13 37 VAL A N 4
ATOM 4421 C CA . VAL A 1 37 ? 11.181 -9.776 -18.642 1.00 31.51 37 VAL A CA 4
ATOM 4422 C C . VAL A 1 37 ? 12.097 -10.936 -18.267 1.00 35.31 37 VAL A C 4
ATOM 4423 O O . VAL A 1 37 ? 12.240 -11.273 -17.092 1.00 74.44 37 VAL A O 4
ATOM 4436 N N . GLY A 1 38 ? 12.716 -11.544 -19.274 1.00 71.14 38 GLY A N 4
ATOM 4437 C CA . GLY A 1 38 ? 13.611 -12.660 -19.030 1.00 71.01 38 GLY A CA 4
ATOM 4438 C C . GLY A 1 38 ? 14.867 -12.245 -18.290 1.00 50.43 38 GLY A C 4
ATOM 4439 O O . GLY A 1 38 ? 15.628 -13.091 -17.822 1.00 21.24 38 GLY A O 4
ATOM 4443 N N . ASP A 1 39 ? 15.086 -10.938 -18.187 1.00 32.55 39 ASP A N 4
ATOM 4444 C CA . ASP A 1 39 ? 16.259 -10.412 -17.499 1.00 62.01 39 ASP A CA 4
ATOM 4445 C C . ASP A 1 39 ? 16.168 -10.664 -15.997 1.00 71.54 39 ASP A C 4
ATOM 4446 O O . ASP A 1 39 ? 15.719 -9.805 -15.239 1.00 12.21 39 ASP A O 4
ATOM 4455 N N . PHE A 1 40 ? 16.596 -11.849 -15.575 1.00 31.43 40 PHE A N 4
ATOM 4456 C CA . PHE A 1 40 ? 16.561 -12.216 -14.164 1.00 34.23 40 PHE A CA 4
ATOM 4457 C C . PHE A 1 40 ? 17.834 -11.767 -13.453 1.00 11.31 40 PHE A C 4
ATOM 4458 O O . PHE A 1 40 ? 17.834 -11.534 -12.244 1.00 54.43 40 PHE A O 4
ATOM 4475 N N . SER A 1 41 ? 18.918 -11.648 -14.213 1.00 21.04 41 SER A N 4
ATOM 4476 C CA . SER A 1 41 ? 20.200 -11.231 -13.656 1.00 13.02 41 SER A CA 4
ATOM 4477 C C . SER A 1 41 ? 20.165 -9.759 -13.256 1.00 42.14 41 SER A C 4
ATOM 4478 O O . SER A 1 41 ? 20.998 -9.296 -12.478 1.00 61.23 41 SER A O 4
ATOM 4486 N N . ASN A 1 42 ? 19.195 -9.029 -13.796 1.00 14.53 42 ASN A N 4
ATOM 4487 C CA . ASN A 1 42 ? 19.051 -7.608 -13.497 1.00 34.42 42 ASN A CA 4
ATOM 4488 C C . ASN A 1 42 ? 18.292 -7.402 -12.189 1.00 51.24 42 ASN A C 4
ATOM 4489 O O . ASN A 1 42 ? 18.465 -6.387 -11.513 1.00 70.33 42 ASN A O 4
ATOM 4500 N N . ILE A 1 43 ? 17.452 -8.370 -11.840 1.00 23.43 43 ILE A N 4
ATOM 4501 C CA . ILE A 1 43 ? 16.669 -8.296 -10.613 1.00 12.52 43 ILE A CA 4
ATOM 4502 C C . ILE A 1 43 ? 17.556 -7.987 -9.412 1.00 3.42 43 ILE A C 4
ATOM 4503 O O . ILE A 1 43 ? 17.353 -7.008 -8.693 1.00 54.34 43 ILE A O 4
ATOM 4519 N N . PRO A 1 44 ? 18.567 -8.840 -9.188 1.00 50.50 44 PRO A N 4
ATOM 4520 C CA . PRO A 1 44 ? 19.508 -8.677 -8.076 1.00 21.42 44 PRO A CA 4
ATOM 4521 C C . PRO A 1 44 ? 20.432 -7.480 -8.268 1.00 51.41 44 PRO A C 4
ATOM 4522 O O . PRO A 1 44 ? 21.069 -7.016 -7.322 1.00 43.44 44 PRO A O 4
ATOM 4533 N N . LYS A 1 45 ? 20.500 -6.982 -9.498 1.00 71.23 45 LYS A N 4
ATOM 4534 C CA . LYS A 1 45 ? 21.344 -5.837 -9.815 1.00 45.34 45 LYS A CA 4
ATOM 4535 C C . LYS A 1 45 ? 20.723 -4.543 -9.299 1.00 51.02 45 LYS A C 4
ATOM 4536 O O . LYS A 1 45 ? 21.431 -3.598 -8.952 1.00 64.04 45 LYS A O 4
ATOM 4555 N N . SER A 1 46 ? 19.395 -4.508 -9.250 1.00 20.22 46 SER A N 4
ATOM 4556 C CA . SER A 1 46 ? 18.678 -3.329 -8.778 1.00 23.31 46 SER A CA 4
ATOM 4557 C C . SER A 1 46 ? 18.853 -3.154 -7.272 1.00 52.14 46 SER A C 4
ATOM 4558 O O . SER A 1 46 ? 19.273 -2.096 -6.804 1.00 75.12 46 SER A O 4
ATOM 4566 N N . ALA A 1 47 ? 18.527 -4.200 -6.520 1.00 1.44 47 ALA A N 4
ATOM 4567 C CA . ALA A 1 47 ? 18.649 -4.163 -5.068 1.00 22.24 47 ALA A CA 4
ATOM 4568 C C . ALA A 1 47 ? 20.074 -3.823 -4.645 1.00 2.21 47 ALA A C 4
ATOM 4569 O O . ALA A 1 47 ? 20.297 -3.276 -3.565 1.00 54.13 47 ALA A O 4
ATOM 4576 N N . GLU A 1 48 ? 21.035 -4.151 -5.503 1.00 4.24 48 GLU A N 4
ATOM 4577 C CA . GLU A 1 48 ? 22.439 -3.880 -5.216 1.00 23.43 48 GLU A CA 4
ATOM 4578 C C . GLU A 1 48 ? 22.750 -2.394 -5.369 1.00 74.23 48 GLU A C 4
ATOM 4579 O O . GLU A 1 48 ? 23.588 -1.846 -4.654 1.00 25.54 48 GLU A O 4
ATOM 4591 N N . PHE A 1 49 ? 22.067 -1.747 -6.308 1.00 62.33 49 PHE A N 4
ATOM 4592 C CA . PHE A 1 49 ? 22.270 -0.325 -6.558 1.00 2.00 49 PHE A CA 4
ATOM 4593 C C . PHE A 1 49 ? 22.159 0.476 -5.264 1.00 24.43 49 PHE A C 4
ATOM 4594 O O . PHE A 1 49 ? 22.803 1.514 -5.107 1.00 34.12 49 PHE A O 4
ATOM 4611 N N . ILE A 1 50 ? 21.339 -0.015 -4.340 1.00 43.53 50 ILE A N 4
ATOM 4612 C CA . ILE A 1 50 ? 21.144 0.654 -3.060 1.00 4.21 50 ILE A CA 4
ATOM 4613 C C . ILE A 1 50 ? 22.408 0.591 -2.209 1.00 1.31 50 ILE A C 4
ATOM 4614 O O . ILE A 1 50 ? 23.070 1.605 -1.989 1.00 23.13 50 ILE A O 4
ATOM 4630 N N . GLN A 1 51 ? 22.737 -0.606 -1.735 1.00 33.21 51 GLN A N 4
ATOM 4631 C CA . GLN A 1 51 ? 23.922 -0.801 -0.909 1.00 23.22 51 GLN A CA 4
ATOM 4632 C C . GLN A 1 51 ? 24.504 -2.196 -1.112 1.00 31.30 51 GLN A C 4
ATOM 4633 O O . GLN A 1 51 ? 23.788 -3.195 -1.035 1.00 24.02 51 GLN A O 4
ATOM 4647 N N . SER A 1 52 ? 25.806 -2.257 -1.372 1.00 71.24 52 SER A N 4
ATOM 4648 C CA . SER A 1 52 ? 26.483 -3.530 -1.591 1.00 60.00 52 SER A CA 4
ATOM 4649 C C . SER A 1 52 ? 26.150 -4.520 -0.479 1.00 64.31 52 SER A C 4
ATOM 4650 O O . SER A 1 52 ? 26.066 -5.727 -0.710 1.00 50.33 52 SER A O 4
ATOM 4658 N N . LYS A 1 53 ? 25.962 -4.002 0.730 1.00 43.44 53 LYS A N 4
ATOM 4659 C CA . LYS A 1 53 ? 25.637 -4.837 1.879 1.00 25.53 53 LYS A CA 4
ATOM 4660 C C . LYS A 1 53 ? 24.369 -4.346 2.569 1.00 52.54 53 LYS A C 4
ATOM 4661 O O . LYS A 1 53 ? 24.326 -3.232 3.089 1.00 55.52 53 LYS A O 4
ATOM 4680 N N . GLY A 1 54 ? 23.337 -5.185 2.570 1.00 45.25 54 GLY A N 4
ATOM 4681 C CA . GLY A 1 54 ? 22.083 -4.817 3.199 1.00 34.41 54 GLY A CA 4
ATOM 4682 C C . GLY A 1 54 ? 20.883 -5.423 2.498 1.00 51.12 54 GLY A C 4
ATOM 4683 O O . GLY A 1 54 ? 19.982 -5.958 3.144 1.00 34.21 54 GLY A O 4
ATOM 4687 N N . HIS A 1 55 ? 20.869 -5.338 1.171 1.00 4.44 55 HIS A N 4
ATOM 4688 C CA . HIS A 1 55 ? 19.770 -5.881 0.381 1.00 1.15 55 HIS A CA 4
ATOM 4689 C C . HIS A 1 55 ? 19.824 -7.405 0.351 1.00 25.42 55 HIS A C 4
ATOM 4690 O O . HIS A 1 55 ? 20.791 -7.991 -0.136 1.00 74.10 55 HIS A O 4
ATOM 4704 N N . GLU A 1 56 ? 18.781 -8.041 0.876 1.00 41.51 56 GLU A N 4
ATOM 4705 C CA . GLU A 1 56 ? 18.712 -9.497 0.910 1.00 42.32 56 GLU A CA 4
ATOM 4706 C C . GLU A 1 56 ? 17.360 -9.989 0.402 1.00 20.43 56 GLU A C 4
ATOM 4707 O O . GLU A 1 56 ? 16.315 -9.656 0.963 1.00 71.52 56 GLU A O 4
ATOM 4719 N N . LEU A 1 57 ? 17.388 -10.784 -0.662 1.00 40.41 57 LEU A N 4
ATOM 4720 C CA . LEU A 1 57 ? 16.165 -11.323 -1.247 1.00 1.31 57 LEU A CA 4
ATOM 4721 C C . LEU A 1 57 ? 15.644 -12.500 -0.429 1.00 73.25 57 LEU A C 4
ATOM 4722 O O . LEU A 1 57 ? 16.155 -13.616 -0.532 1.00 62.01 57 LEU A O 4
ATOM 4738 N N . LEU A 1 58 ? 14.622 -12.245 0.380 1.00 21.14 58 LEU A N 4
ATOM 4739 C CA . LEU A 1 58 ? 14.029 -13.285 1.214 1.00 12.44 58 LEU A CA 4
ATOM 4740 C C . LEU A 1 58 ? 13.682 -14.517 0.385 1.00 41.33 58 LEU A C 4
ATOM 4741 O O . LEU A 1 58 ? 13.918 -15.648 0.807 1.00 44.23 58 LEU A O 4
ATOM 4757 N N . ASN A 1 59 ? 13.122 -14.288 -0.799 1.00 21.32 59 ASN A N 4
ATOM 4758 C CA . ASN A 1 59 ? 12.744 -15.380 -1.689 1.00 44.11 59 ASN A CA 4
ATOM 4759 C C . ASN A 1 59 ? 13.375 -15.201 -3.067 1.00 32.21 59 ASN A C 4
ATOM 4760 O O . ASN A 1 59 ? 12.914 -14.391 -3.871 1.00 44.11 59 ASN A O 4
ATOM 4771 N N . SER A 1 60 ? 14.431 -15.964 -3.332 1.00 54.11 60 SER A N 4
ATOM 4772 C CA . SER A 1 60 ? 15.127 -15.888 -4.611 1.00 55.12 60 SER A CA 4
ATOM 4773 C C . SER A 1 60 ? 14.135 -15.895 -5.771 1.00 12.05 60 SER A C 4
ATOM 4774 O O . SER A 1 60 ? 13.305 -16.798 -5.888 1.00 11.33 60 SER A O 4
ATOM 4782 N N . LEU A 1 61 ? 14.227 -14.882 -6.625 1.00 73.34 61 LEU A N 4
ATOM 4783 C CA . LEU A 1 61 ? 13.338 -14.770 -7.777 1.00 21.11 61 LEU A CA 4
ATOM 4784 C C . LEU A 1 61 ? 13.287 -16.081 -8.555 1.00 42.12 61 LEU A C 4
ATOM 4785 O O . LEU A 1 61 ? 14.320 -16.691 -8.831 1.00 23.11 61 LEU A O 4
ATOM 4801 N N . ARG A 1 62 ? 12.079 -16.507 -8.908 1.00 52.13 62 ARG A N 4
ATOM 4802 C CA . ARG A 1 62 ? 11.893 -17.745 -9.656 1.00 3.40 62 ARG A CA 4
ATOM 4803 C C . ARG A 1 62 ? 11.627 -17.455 -11.130 1.00 52.41 62 ARG A C 4
ATOM 4804 O O . ARG A 1 62 ? 10.501 -17.597 -11.608 1.00 41.20 62 ARG A O 4
ATOM 4825 N N . PHE A 1 63 ? 12.670 -17.047 -11.846 1.00 13.34 63 PHE A N 4
ATOM 4826 C CA . PHE A 1 63 ? 12.548 -16.735 -13.265 1.00 3.11 63 PHE A CA 4
ATOM 4827 C C . PHE A 1 63 ? 12.490 -18.011 -14.099 1.00 61.31 63 PHE A C 4
ATOM 4828 O O . PHE A 1 63 ? 13.412 -18.825 -14.073 1.00 3.01 63 PHE A O 4
ATOM 4845 N N . ASN A 1 64 ? 11.398 -18.179 -14.838 1.00 43.33 64 ASN A N 4
ATOM 4846 C CA . ASN A 1 64 ? 11.218 -19.356 -15.680 1.00 21.23 64 ASN A CA 4
ATOM 4847 C C . ASN A 1 64 ? 9.865 -19.320 -16.384 1.00 0.23 64 ASN A C 4
ATOM 4848 O O . ASN A 1 64 ? 9.743 -19.735 -17.536 1.00 21.54 64 ASN A O 4
ATOM 4859 N N . GLN A 1 65 ? 8.853 -18.819 -15.683 1.00 33.42 65 GLN A N 4
ATOM 4860 C CA . GLN A 1 65 ? 7.509 -18.729 -16.241 1.00 13.00 65 GLN A CA 4
ATOM 4861 C C . GLN A 1 65 ? 7.026 -17.282 -16.267 1.00 64.33 65 GLN A C 4
ATOM 4862 O O . GLN A 1 65 ? 7.830 -16.350 -16.268 1.00 73.11 65 GLN A O 4
ATOM 4876 N N . ALA A 1 66 ? 5.710 -17.103 -16.289 1.00 72.03 66 ALA A N 4
ATOM 4877 C CA . ALA A 1 66 ? 5.121 -15.770 -16.314 1.00 73.01 66 ALA A CA 4
ATOM 4878 C C . ALA A 1 66 ? 5.785 -14.857 -15.289 1.00 61.03 66 ALA A C 4
ATOM 4879 O O . ALA A 1 66 ? 6.481 -15.324 -14.387 1.00 43.53 66 ALA A O 4
ATOM 4886 N N . ASP A 1 67 ? 5.566 -13.555 -15.434 1.00 44.24 67 ASP A N 4
ATOM 4887 C CA . ASP A 1 67 ? 6.144 -12.576 -14.521 1.00 21.04 67 ASP A CA 4
ATOM 4888 C C . ASP A 1 67 ? 6.090 -13.078 -13.081 1.00 61.32 67 ASP A C 4
ATOM 4889 O O . ASP A 1 67 ? 5.037 -13.493 -12.598 1.00 30.54 67 ASP A O 4
ATOM 4898 N N . TRP A 1 68 ? 7.231 -13.038 -12.403 1.00 63.42 68 TRP A N 4
ATOM 4899 C CA . TRP A 1 68 ? 7.314 -13.491 -11.019 1.00 40.20 68 TRP A CA 4
ATOM 4900 C C . TRP A 1 68 ? 7.452 -12.308 -10.067 1.00 42.11 68 TRP A C 4
ATOM 4901 O O . TRP A 1 68 ? 7.407 -11.151 -10.487 1.00 14.12 68 TRP A O 4
ATOM 4922 N N . THR A 1 69 ? 7.622 -12.604 -8.782 1.00 73.21 69 THR A N 4
ATOM 4923 C CA . THR A 1 69 ? 7.766 -11.565 -7.771 1.00 14.14 69 THR A CA 4
ATOM 4924 C C . THR A 1 69 ? 8.995 -11.809 -6.902 1.00 74.05 69 THR A C 4
ATOM 4925 O O . THR A 1 69 ? 9.294 -12.947 -6.541 1.00 20.25 69 THR A O 4
ATOM 4936 N N . ILE A 1 70 ? 9.702 -10.734 -6.571 1.00 62.33 70 ILE A N 4
ATOM 4937 C CA . ILE A 1 70 ? 10.898 -10.833 -5.744 1.00 10.23 70 ILE A CA 4
ATOM 4938 C C . ILE A 1 70 ? 10.793 -9.932 -4.517 1.00 65.44 70 ILE A C 4
ATOM 4939 O O . ILE A 1 70 ? 10.616 -8.720 -4.637 1.00 73.12 70 ILE A O 4
ATOM 4955 N N . VAL A 1 71 ? 10.907 -10.533 -3.337 1.00 71.42 71 VAL A N 4
ATOM 4956 C CA . VAL A 1 71 ? 10.828 -9.786 -2.088 1.00 3.11 71 VAL A CA 4
ATOM 4957 C C . VAL A 1 71 ? 12.207 -9.308 -1.646 1.00 31.45 71 VAL A C 4
ATOM 4958 O O . VAL A 1 71 ? 13.147 -10.097 -1.546 1.00 72.21 71 VAL A O 4
ATOM 4971 N N . VAL A 1 72 ? 12.321 -8.011 -1.380 1.00 53.23 72 VAL A N 4
ATOM 4972 C CA . VAL A 1 72 ? 13.584 -7.427 -0.947 1.00 25.15 72 VAL A CA 4
ATOM 4973 C C . VAL A 1 72 ? 13.442 -6.757 0.416 1.00 74.44 72 VAL A C 4
ATOM 4974 O O . VAL A 1 72 ? 12.569 -5.912 0.614 1.00 2.15 72 VAL A O 4
ATOM 4987 N N . ARG A 1 73 ? 14.305 -7.141 1.351 1.00 54.13 73 ARG A N 4
ATOM 4988 C CA . ARG A 1 73 ? 14.274 -6.578 2.695 1.00 4.12 73 ARG A CA 4
ATOM 4989 C C . ARG A 1 73 ? 15.413 -5.581 2.893 1.00 32.41 73 ARG A C 4
ATOM 4990 O O . ARG A 1 73 ? 16.583 -5.961 2.943 1.00 41.42 73 ARG A O 4
ATOM 5011 N N . LYS A 1 74 ? 15.062 -4.305 3.005 1.00 51.31 74 LYS A N 4
ATOM 5012 C CA . LYS A 1 74 ? 16.053 -3.252 3.198 1.00 34.51 74 LYS A CA 4
ATOM 5013 C C . LYS A 1 74 ? 16.910 -3.532 4.428 1.00 44.10 74 LYS A C 4
ATOM 5014 O O . LYS A 1 74 ? 16.476 -4.210 5.359 1.00 25.24 74 LYS A O 4
ATOM 5033 N N . LYS A 1 75 ? 18.130 -3.004 4.426 1.00 54.13 75 LYS A N 4
ATOM 5034 C CA . LYS A 1 75 ? 19.048 -3.194 5.542 1.00 2.50 75 LYS A CA 4
ATOM 5035 C C . LYS A 1 75 ? 20.369 -2.474 5.288 1.00 10.02 75 LYS A C 4
ATOM 5036 O O . LYS A 1 75 ? 20.559 -1.857 4.241 1.00 51.15 75 LYS A O 4
ATOM 5055 N N . ALA A 1 76 ? 21.279 -2.559 6.253 1.00 11.11 76 ALA A N 4
ATOM 5056 C CA . ALA A 1 76 ? 22.583 -1.919 6.132 1.00 52.21 76 ALA A CA 4
ATOM 5057 C C . ALA A 1 76 ? 23.679 -2.787 6.740 1.00 1.23 76 ALA A C 4
ATOM 5058 O O . ALA A 1 76 ? 23.953 -2.709 7.939 1.00 54.33 76 ALA A O 4
ATOM 5065 N N . MET A 1 1 ? 1.397 -0.210 0.125 1.00 32.42 1 MET A N 5
ATOM 5066 C CA . MET A 1 1 ? 2.329 0.350 -0.846 1.00 24.11 1 MET A CA 5
ATOM 5067 C C . MET A 1 1 ? 3.767 -0.022 -0.496 1.00 50.31 1 MET A C 5
ATOM 5068 O O . MET A 1 1 ? 4.459 0.721 0.201 1.00 61.32 1 MET A O 5
ATOM 5082 N N . LYS A 1 2 ? 4.211 -1.175 -0.984 1.00 35.32 2 LYS A N 5
ATOM 5083 C CA . LYS A 1 2 ? 5.566 -1.646 -0.724 1.00 51.30 2 LYS A CA 5
ATOM 5084 C C . LYS A 1 2 ? 6.038 -2.584 -1.830 1.00 75.22 2 LYS A C 5
ATOM 5085 O O . LYS A 1 2 ? 6.846 -3.482 -1.593 1.00 33.04 2 LYS A O 5
ATOM 5104 N N . ARG A 1 3 ? 5.529 -2.370 -3.039 1.00 13.50 3 ARG A N 5
ATOM 5105 C CA . ARG A 1 3 ? 5.898 -3.196 -4.181 1.00 65.34 3 ARG A CA 5
ATOM 5106 C C . ARG A 1 3 ? 6.023 -2.352 -5.446 1.00 45.41 3 ARG A C 5
ATOM 5107 O O . ARG A 1 3 ? 5.543 -1.219 -5.499 1.00 73.41 3 ARG A O 5
ATOM 5128 N N . PHE A 1 4 ? 6.673 -2.910 -6.462 1.00 53.24 4 PHE A N 5
ATOM 5129 C CA . PHE A 1 4 ? 6.862 -2.208 -7.726 1.00 44.34 4 PHE A CA 5
ATOM 5130 C C . PHE A 1 4 ? 6.562 -3.125 -8.908 1.00 41.24 4 PHE A C 5
ATOM 5131 O O . PHE A 1 4 ? 7.215 -4.152 -9.093 1.00 4.04 4 PHE A O 5
ATOM 5148 N N . ASP A 1 5 ? 5.569 -2.746 -9.706 1.00 23.34 5 ASP A N 5
ATOM 5149 C CA . ASP A 1 5 ? 5.182 -3.533 -10.870 1.00 75.44 5 ASP A CA 5
ATOM 5150 C C . ASP A 1 5 ? 5.962 -3.096 -12.106 1.00 53.21 5 ASP A C 5
ATOM 5151 O O . ASP A 1 5 ? 5.663 -2.064 -12.709 1.00 72.22 5 ASP A O 5
ATOM 5160 N N . LEU A 1 6 ? 6.963 -3.886 -12.477 1.00 43.53 6 LEU A N 5
ATOM 5161 C CA . LEU A 1 6 ? 7.788 -3.579 -13.641 1.00 61.51 6 LEU A CA 5
ATOM 5162 C C . LEU A 1 6 ? 7.356 -4.406 -14.848 1.00 35.33 6 LEU A C 5
ATOM 5163 O O . LEU A 1 6 ? 8.009 -4.389 -15.891 1.00 23.53 6 LEU A O 5
ATOM 5179 N N . ARG A 1 7 ? 6.249 -5.127 -14.699 1.00 20.25 7 ARG A N 5
ATOM 5180 C CA . ARG A 1 7 ? 5.729 -5.960 -15.776 1.00 55.33 7 ARG A CA 5
ATOM 5181 C C . ARG A 1 7 ? 5.633 -5.168 -17.077 1.00 41.12 7 ARG A C 5
ATOM 5182 O O . ARG A 1 7 ? 6.258 -5.503 -18.084 1.00 34.21 7 ARG A O 5
ATOM 5203 N N . PRO A 1 8 ? 4.833 -4.092 -17.058 1.00 54.10 8 PRO A N 5
ATOM 5204 C CA . PRO A 1 8 ? 4.636 -3.230 -18.228 1.00 24.24 8 PRO A CA 5
ATOM 5205 C C . PRO A 1 8 ? 5.882 -2.419 -18.565 1.00 44.24 8 PRO A C 5
ATOM 5206 O O . PRO A 1 8 ? 5.948 -1.769 -19.610 1.00 3.34 8 PRO A O 5
ATOM 5217 N N . LEU A 1 9 ? 6.869 -2.461 -17.677 1.00 10.12 9 LEU A N 5
ATOM 5218 C CA . LEU A 1 9 ? 8.115 -1.730 -17.881 1.00 54.43 9 LEU A CA 5
ATOM 5219 C C . LEU A 1 9 ? 9.097 -2.548 -18.713 1.00 75.32 9 LEU A C 5
ATOM 5220 O O . LEU A 1 9 ? 9.217 -3.761 -18.537 1.00 12.25 9 LEU A O 5
ATOM 5236 N N . LYS A 1 10 ? 9.799 -1.877 -19.620 1.00 31.32 10 LYS A N 5
ATOM 5237 C CA . LYS A 1 10 ? 10.774 -2.541 -20.477 1.00 53.55 10 LYS A CA 5
ATOM 5238 C C . LYS A 1 10 ? 12.065 -2.824 -19.716 1.00 13.10 10 LYS A C 5
ATOM 5239 O O . LYS A 1 10 ? 12.325 -2.225 -18.673 1.00 21.32 10 LYS A O 5
ATOM 5258 N N . ALA A 1 11 ? 12.870 -3.739 -20.245 1.00 72.24 11 ALA A N 5
ATOM 5259 C CA . ALA A 1 11 ? 14.135 -4.099 -19.617 1.00 40.32 11 ALA A CA 5
ATOM 5260 C C . ALA A 1 11 ? 15.158 -2.977 -19.761 1.00 14.43 11 ALA A C 5
ATOM 5261 O O . ALA A 1 11 ? 15.173 -2.262 -20.762 1.00 65.42 11 ALA A O 5
ATOM 5268 N N . GLY A 1 12 ? 16.011 -2.827 -18.752 1.00 14.43 12 GLY A N 5
ATOM 5269 C CA . GLY A 1 12 ? 17.024 -1.789 -18.785 1.00 42.43 12 GLY A CA 5
ATOM 5270 C C . GLY A 1 12 ? 16.694 -0.626 -17.871 1.00 12.22 12 GLY A C 5
ATOM 5271 O O . GLY A 1 12 ? 17.563 -0.119 -17.161 1.00 64.04 12 GLY A O 5
ATOM 5275 N N . ILE A 1 13 ? 15.435 -0.201 -17.888 1.00 10.11 13 ILE A N 5
ATOM 5276 C CA . ILE A 1 13 ? 14.993 0.910 -17.054 1.00 72.02 13 ILE A CA 5
ATOM 5277 C C . ILE A 1 13 ? 14.269 0.409 -15.809 1.00 61.31 13 ILE A C 5
ATOM 5278 O O . ILE A 1 13 ? 14.275 1.066 -14.768 1.00 32.42 13 ILE A O 5
ATOM 5294 N N . PHE A 1 14 ? 13.648 -0.760 -15.923 1.00 74.40 14 PHE A N 5
ATOM 5295 C CA . PHE A 1 14 ? 12.920 -1.351 -14.806 1.00 74.21 14 PHE A CA 5
ATOM 5296 C C . PHE A 1 14 ? 13.840 -1.563 -13.608 1.00 3.12 14 PHE A C 5
ATOM 5297 O O . PHE A 1 14 ? 13.392 -1.569 -12.462 1.00 3.41 14 PHE A O 5
ATOM 5314 N N . GLU A 1 15 ? 15.129 -1.737 -13.883 1.00 2.11 15 GLU A N 5
ATOM 5315 C CA . GLU A 1 15 ? 16.113 -1.950 -12.828 1.00 33.43 15 GLU A CA 5
ATOM 5316 C C . GLU A 1 15 ? 16.554 -0.623 -12.218 1.00 53.22 15 GLU A C 5
ATOM 5317 O O . GLU A 1 15 ? 16.993 -0.571 -11.069 1.00 45.45 15 GLU A O 5
ATOM 5329 N N . ARG A 1 16 ? 16.433 0.448 -12.996 1.00 61.24 16 ARG A N 5
ATOM 5330 C CA . ARG A 1 16 ? 16.821 1.775 -12.535 1.00 15.42 16 ARG A CA 5
ATOM 5331 C C . ARG A 1 16 ? 15.718 2.398 -11.684 1.00 12.51 16 ARG A C 5
ATOM 5332 O O . ARG A 1 16 ? 15.992 3.093 -10.705 1.00 2.35 16 ARG A O 5
ATOM 5353 N N . LEU A 1 17 ? 14.470 2.146 -12.064 1.00 63.13 17 LEU A N 5
ATOM 5354 C CA . LEU A 1 17 ? 13.325 2.682 -11.337 1.00 2.22 17 LEU A CA 5
ATOM 5355 C C . LEU A 1 17 ? 13.141 1.963 -10.005 1.00 32.35 17 LEU A C 5
ATOM 5356 O O . LEU A 1 17 ? 12.611 2.530 -9.050 1.00 52.53 17 LEU A O 5
ATOM 5372 N N . GLU A 1 18 ? 13.584 0.711 -9.948 1.00 21.44 18 GLU A N 5
ATOM 5373 C CA . GLU A 1 18 ? 13.469 -0.085 -8.731 1.00 73.33 18 GLU A CA 5
ATOM 5374 C C . GLU A 1 18 ? 14.154 0.611 -7.559 1.00 32.43 18 GLU A C 5
ATOM 5375 O O . GLU A 1 18 ? 13.754 0.446 -6.407 1.00 33.22 18 GLU A O 5
ATOM 5387 N N . GLU A 1 19 ? 15.189 1.388 -7.862 1.00 73.01 19 GLU A N 5
ATOM 5388 C CA . GLU A 1 19 ? 15.930 2.108 -6.833 1.00 62.42 19 GLU A CA 5
ATOM 5389 C C . GLU A 1 19 ? 15.197 3.382 -6.425 1.00 33.13 19 GLU A C 5
ATOM 5390 O O . GLU A 1 19 ? 15.284 3.821 -5.277 1.00 54.22 19 GLU A O 5
ATOM 5402 N N . LEU A 1 20 ? 14.475 3.971 -7.372 1.00 1.24 20 LEU A N 5
ATOM 5403 C CA . LEU A 1 20 ? 13.726 5.196 -7.112 1.00 21.11 20 LEU A CA 5
ATOM 5404 C C . LEU A 1 20 ? 12.715 4.988 -5.989 1.00 71.00 20 LEU A C 5
ATOM 5405 O O . LEU A 1 20 ? 12.439 5.903 -5.212 1.00 72.41 20 LEU A O 5
ATOM 5421 N N . ILE A 1 21 ? 12.168 3.780 -5.909 1.00 31.23 21 ILE A N 5
ATOM 5422 C CA . ILE A 1 21 ? 11.190 3.451 -4.879 1.00 2.43 21 ILE A CA 5
ATOM 5423 C C . ILE A 1 21 ? 11.868 2.866 -3.644 1.00 74.55 21 ILE A C 5
ATOM 5424 O O . ILE A 1 21 ? 11.431 3.095 -2.517 1.00 74.14 21 ILE A O 5
ATOM 5440 N N . GLU A 1 22 ? 12.938 2.110 -3.867 1.00 24.45 22 GLU A N 5
ATOM 5441 C CA . GLU A 1 22 ? 13.677 1.492 -2.771 1.00 71.24 22 GLU A CA 5
ATOM 5442 C C . GLU A 1 22 ? 14.133 2.542 -1.762 1.00 71.42 22 GLU A C 5
ATOM 5443 O O . GLU A 1 22 ? 14.310 2.248 -0.580 1.00 31.42 22 GLU A O 5
ATOM 5455 N N . LYS A 1 23 ? 14.322 3.768 -2.238 1.00 22.23 23 LYS A N 5
ATOM 5456 C CA . LYS A 1 23 ? 14.757 4.863 -1.379 1.00 51.33 23 LYS A CA 5
ATOM 5457 C C . LYS A 1 23 ? 13.693 5.192 -0.337 1.00 4.45 23 LYS A C 5
ATOM 5458 O O . LYS A 1 23 ? 14.011 5.487 0.815 1.00 24.21 23 LYS A O 5
ATOM 5477 N N . GLU A 1 24 ? 12.431 5.139 -0.748 1.00 75.34 24 GLU A N 5
ATOM 5478 C CA . GLU A 1 24 ? 11.321 5.431 0.152 1.00 62.23 24 GLU A CA 5
ATOM 5479 C C . GLU A 1 24 ? 11.069 4.263 1.101 1.00 1.23 24 GLU A C 5
ATOM 5480 O O . GLU A 1 24 ? 10.543 4.445 2.199 1.00 70.31 24 GLU A O 5
ATOM 5492 N N . MET A 1 25 ? 11.448 3.065 0.670 1.00 61.33 25 MET A N 5
ATOM 5493 C CA . MET A 1 25 ? 11.264 1.867 1.481 1.00 11.13 25 MET A CA 5
ATOM 5494 C C . MET A 1 25 ? 12.071 1.956 2.773 1.00 41.05 25 MET A C 5
ATOM 5495 O O . MET A 1 25 ? 13.170 2.509 2.790 1.00 1.43 25 MET A O 5
ATOM 5509 N N . GLN A 1 26 ? 11.518 1.408 3.850 1.00 42.12 26 GLN A N 5
ATOM 5510 C CA . GLN A 1 26 ? 12.188 1.427 5.145 1.00 54.30 26 GLN A CA 5
ATOM 5511 C C . GLN A 1 26 ? 13.471 0.604 5.107 1.00 40.33 26 GLN A C 5
ATOM 5512 O O . GLN A 1 26 ? 13.674 -0.234 4.228 1.00 12.01 26 GLN A O 5
ATOM 5526 N N . PRO A 1 27 ? 14.360 0.848 6.081 1.00 32.43 27 PRO A N 5
ATOM 5527 C CA . PRO A 1 27 ? 15.639 0.139 6.181 1.00 62.11 27 PRO A CA 5
ATOM 5528 C C . PRO A 1 27 ? 15.463 -1.324 6.573 1.00 75.01 27 PRO A C 5
ATOM 5529 O O . PRO A 1 27 ? 16.421 -2.095 6.578 1.00 2.10 27 PRO A O 5
ATOM 5540 N N . ASN A 1 28 ? 14.230 -1.700 6.900 1.00 4.54 28 ASN A N 5
ATOM 5541 C CA . ASN A 1 28 ? 13.928 -3.071 7.294 1.00 65.01 28 ASN A CA 5
ATOM 5542 C C . ASN A 1 28 ? 12.558 -3.497 6.776 1.00 40.52 28 ASN A C 5
ATOM 5543 O O . ASN A 1 28 ? 11.854 -4.272 7.421 1.00 74.21 28 ASN A O 5
ATOM 5554 N N . GLU A 1 29 ? 12.188 -2.983 5.607 1.00 71.34 29 GLU A N 5
ATOM 5555 C CA . GLU A 1 29 ? 10.902 -3.310 5.002 1.00 32.44 29 GLU A CA 5
ATOM 5556 C C . GLU A 1 29 ? 11.083 -4.244 3.809 1.00 30.32 29 GLU A C 5
ATOM 5557 O O . GLU A 1 29 ? 12.202 -4.474 3.351 1.00 42.04 29 GLU A O 5
ATOM 5569 N N . VAL A 1 30 ? 9.973 -4.781 3.311 1.00 4.41 30 VAL A N 5
ATOM 5570 C CA . VAL A 1 30 ? 10.008 -5.689 2.171 1.00 23.12 30 VAL A CA 5
ATOM 5571 C C . VAL A 1 30 ? 9.605 -4.974 0.886 1.00 24.43 30 VAL A C 5
ATOM 5572 O O . VAL A 1 30 ? 8.764 -4.076 0.901 1.00 25.03 30 VAL A O 5
ATOM 5585 N N . ALA A 1 31 ? 10.211 -5.380 -0.225 1.00 20.21 31 ALA A N 5
ATOM 5586 C CA . A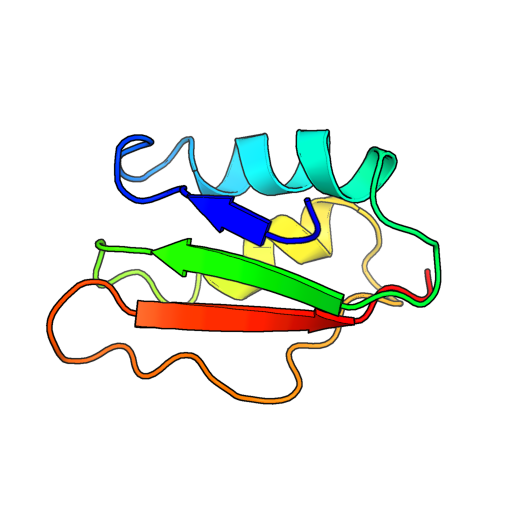LA A 1 31 ? 9.914 -4.780 -1.520 1.00 35.43 31 ALA A CA 5
ATOM 5587 C C . ALA A 1 31 ? 9.656 -5.851 -2.574 1.00 71.15 31 ALA A C 5
ATOM 5588 O O . ALA A 1 31 ? 10.563 -6.592 -2.955 1.00 1.14 31 ALA A O 5
ATOM 5595 N N . ILE A 1 32 ? 8.415 -5.927 -3.043 1.00 33.45 32 ILE A N 5
ATOM 5596 C CA . ILE A 1 32 ? 8.039 -6.908 -4.054 1.00 0.33 32 ILE A CA 5
ATOM 5597 C C . ILE A 1 32 ? 8.120 -6.311 -5.455 1.00 13.24 32 ILE A C 5
ATOM 5598 O O . ILE A 1 32 ? 7.261 -5.525 -5.857 1.00 23.22 32 ILE A O 5
ATOM 5614 N N . PHE A 1 33 ? 9.156 -6.690 -6.195 1.00 21.43 33 PHE A N 5
ATOM 5615 C CA . PHE A 1 33 ? 9.349 -6.194 -7.552 1.00 40.41 33 PHE A CA 5
ATOM 5616 C C . PHE A 1 33 ? 8.970 -7.257 -8.579 1.00 43.43 33 PHE A C 5
ATOM 5617 O O . PHE A 1 33 ? 9.677 -8.250 -8.749 1.00 54.12 33 PHE A O 5
ATOM 5634 N N . MET A 1 34 ? 7.850 -7.040 -9.261 1.00 3.31 34 MET A N 5
ATOM 5635 C CA . MET A 1 34 ? 7.377 -7.978 -10.272 1.00 25.31 34 MET A CA 5
ATOM 5636 C C . MET A 1 34 ? 8.107 -7.766 -11.595 1.00 0.14 34 MET A C 5
ATOM 5637 O O . MET A 1 34 ? 8.209 -6.641 -12.085 1.00 72.21 34 MET A O 5
ATOM 5651 N N . PHE A 1 35 ? 8.614 -8.853 -12.167 1.00 55.11 35 PHE A N 5
ATOM 5652 C CA . PHE A 1 35 ? 9.335 -8.785 -13.433 1.00 10.15 35 PHE A CA 5
ATOM 5653 C C . PHE A 1 35 ? 8.836 -9.853 -14.401 1.00 61.31 35 PHE A C 5
ATOM 5654 O O . PHE A 1 35 ? 8.805 -11.038 -14.071 1.00 64.33 35 PHE A O 5
ATOM 5671 N N . GLU A 1 36 ? 8.446 -9.424 -15.597 1.00 51.41 36 GLU A N 5
ATOM 5672 C CA . GLU A 1 36 ? 7.947 -10.343 -16.613 1.00 61.00 36 GLU A CA 5
ATOM 5673 C C . GLU A 1 36 ? 9.022 -10.638 -17.655 1.00 41.21 36 GLU A C 5
ATOM 5674 O O . GLU A 1 36 ? 8.900 -11.578 -18.440 1.00 42.15 36 GLU A O 5
ATOM 5686 N N . VAL A 1 37 ? 10.075 -9.827 -17.656 1.00 42.52 37 VAL A N 5
ATOM 5687 C CA . VAL A 1 37 ? 11.173 -9.999 -18.601 1.00 35.55 37 VAL A CA 5
ATOM 5688 C C . VAL A 1 37 ? 12.110 -11.116 -18.155 1.00 71.32 37 VAL A C 5
ATOM 5689 O O . VAL A 1 37 ? 12.193 -11.436 -16.970 1.00 51.21 37 VAL A O 5
ATOM 5702 N N . GLY A 1 38 ? 12.816 -11.707 -19.115 1.00 32.12 38 GLY A N 5
ATOM 5703 C CA . GLY A 1 38 ? 13.739 -12.782 -18.802 1.00 20.13 38 GLY A CA 5
ATOM 5704 C C . GLY A 1 38 ? 14.969 -12.293 -18.062 1.00 74.41 38 GLY A C 5
ATOM 5705 O O . GLY A 1 38 ? 15.774 -13.094 -17.586 1.00 14.24 38 GLY A O 5
ATOM 5709 N N . ASP A 1 39 ? 15.115 -10.977 -17.967 1.00 43.41 39 ASP A N 5
ATOM 5710 C CA . ASP A 1 39 ? 16.256 -10.382 -17.281 1.00 4.12 39 ASP A CA 5
ATOM 5711 C C . ASP A 1 39 ? 16.171 -10.622 -15.777 1.00 10.44 39 ASP A C 5
ATOM 5712 O O . ASP A 1 39 ? 15.686 -9.772 -15.029 1.00 24.14 39 ASP A O 5
ATOM 5721 N N . PHE A 1 40 ? 16.644 -11.784 -15.340 1.00 71.21 40 PHE A N 5
ATOM 5722 C CA . PHE A 1 40 ? 16.619 -12.137 -13.925 1.00 42.13 40 PHE A CA 5
ATOM 5723 C C . PHE A 1 40 ? 17.884 -11.654 -13.222 1.00 42.41 40 PHE A C 5
ATOM 5724 O O . PHE A 1 40 ? 17.895 -11.456 -12.007 1.00 60.02 40 PHE A O 5
ATOM 5741 N N . SER A 1 41 ? 18.949 -11.466 -13.995 1.00 51.24 41 SER A N 5
ATOM 5742 C CA . SER A 1 41 ? 20.221 -11.010 -13.447 1.00 70.02 41 SER A CA 5
ATOM 5743 C C . SER A 1 41 ? 20.162 -9.525 -13.100 1.00 63.54 41 SER A C 5
ATOM 5744 O O . SER A 1 41 ? 21.010 -9.014 -12.370 1.00 51.44 41 SER A O 5
ATOM 5752 N N . ASN A 1 42 ? 19.155 -8.840 -13.630 1.00 55.13 42 ASN A N 5
ATOM 5753 C CA . ASN A 1 42 ? 18.984 -7.414 -13.378 1.00 42.51 42 ASN A CA 5
ATOM 5754 C C . ASN A 1 42 ? 18.198 -7.179 -12.092 1.00 4.44 42 ASN A C 5
ATOM 5755 O O . ASN A 1 42 ? 18.356 -6.149 -11.435 1.00 43.23 42 ASN A O 5
ATOM 5766 N N . ILE A 1 43 ? 17.353 -8.140 -11.738 1.00 35.34 43 ILE A N 5
ATOM 5767 C CA . ILE A 1 43 ? 16.544 -8.039 -10.529 1.00 53.23 43 ILE A CA 5
ATOM 5768 C C . ILE A 1 43 ? 17.406 -7.700 -9.318 1.00 34.53 43 ILE A C 5
ATOM 5769 O O . ILE A 1 43 ? 17.186 -6.705 -8.627 1.00 21.21 43 ILE A O 5
ATOM 5785 N N . PRO A 1 44 ? 18.412 -8.547 -9.053 1.00 1.52 44 PRO A N 5
ATOM 5786 C CA . PRO A 1 44 ? 19.330 -8.357 -7.925 1.00 74.03 44 PRO A CA 5
ATOM 5787 C C . PRO A 1 44 ? 20.256 -7.163 -8.126 1.00 43.24 44 PRO A C 5
ATOM 5788 O O . PRO A 1 44 ? 20.863 -6.667 -7.176 1.00 73.24 44 PRO A O 5
ATOM 5799 N N . LYS A 1 45 ? 20.361 -6.704 -9.369 1.00 24.11 45 LYS A N 5
ATOM 5800 C CA . LYS A 1 45 ? 21.213 -5.566 -9.696 1.00 32.45 45 LYS A CA 5
ATOM 5801 C C . LYS A 1 45 ? 20.575 -4.260 -9.234 1.00 42.45 45 LYS A C 5
ATOM 5802 O O . LYS A 1 45 ? 21.272 -3.306 -8.889 1.00 5.13 45 LYS A O 5
ATOM 5821 N N . SER A 1 46 ? 19.247 -4.224 -9.231 1.00 15.33 46 SER A N 5
ATOM 5822 C CA . SER A 1 46 ? 18.515 -3.033 -8.814 1.00 42.10 46 SER A CA 5
ATOM 5823 C C . SER A 1 46 ? 18.701 -2.776 -7.322 1.00 10.23 46 SER A C 5
ATOM 5824 O O . SER A 1 46 ? 19.111 -1.689 -6.914 1.00 73.32 46 SER A O 5
ATOM 5832 N N . ALA A 1 47 ? 18.396 -3.784 -6.512 1.00 21.24 47 ALA A N 5
ATOM 5833 C CA . ALA A 1 47 ? 18.531 -3.669 -5.065 1.00 32.43 47 ALA A CA 5
ATOM 5834 C C . ALA A 1 47 ? 19.966 -3.338 -4.672 1.00 25.24 47 ALA A C 5
ATOM 5835 O O . ALA A 1 47 ? 20.213 -2.777 -3.605 1.00 2.21 47 ALA A O 5
ATOM 5842 N N . GLU A 1 48 ? 20.909 -3.690 -5.540 1.00 63.41 48 GLU A N 5
ATOM 5843 C CA . GLU A 1 48 ? 22.321 -3.431 -5.281 1.00 73.23 48 GLU A CA 5
ATOM 5844 C C . GLU A 1 48 ? 22.652 -1.957 -5.496 1.00 75.01 48 GLU A C 5
ATOM 5845 O O . GLU A 1 48 ? 23.586 -1.425 -4.896 1.00 61.24 48 GLU A O 5
ATOM 5857 N N . PHE A 1 49 ? 21.878 -1.303 -6.356 1.00 45.43 49 PHE A N 5
ATOM 5858 C CA . PHE A 1 49 ? 22.089 0.110 -6.652 1.00 63.34 49 PHE A CA 5
ATOM 5859 C C . PHE A 1 49 ? 22.004 0.950 -5.382 1.00 14.41 49 PHE A C 5
ATOM 5860 O O . PHE A 1 49 ? 22.544 2.055 -5.318 1.00 40.15 49 PHE A O 5
ATOM 5877 N N . ILE A 1 50 ? 21.321 0.420 -4.373 1.00 73.53 50 ILE A N 5
ATOM 5878 C CA . ILE A 1 50 ? 21.164 1.120 -3.105 1.00 4.03 50 ILE A CA 5
ATOM 5879 C C . ILE A 1 50 ? 22.424 1.002 -2.253 1.00 34.02 50 ILE A C 5
ATOM 5880 O O . ILE A 1 50 ? 23.155 1.975 -2.071 1.00 52.04 50 ILE A O 5
ATOM 5896 N N . GLN A 1 51 ? 22.670 -0.197 -1.734 1.00 45.33 51 GLN A N 5
ATOM 5897 C CA . GLN A 1 51 ? 23.843 -0.442 -0.902 1.00 54.13 51 GLN A CA 5
ATOM 5898 C C . GLN A 1 51 ? 24.379 -1.853 -1.119 1.00 74.14 51 GLN A C 5
ATOM 5899 O O . GLN A 1 51 ? 23.621 -2.823 -1.112 1.00 61.43 51 GLN A O 5
ATOM 5913 N N . SER A 1 52 ? 25.689 -1.960 -1.313 1.00 3.23 52 SER A N 5
ATOM 5914 C CA . SER A 1 52 ? 26.326 -3.252 -1.536 1.00 64.33 52 SER A CA 5
ATOM 5915 C C . SER A 1 52 ? 25.967 -4.234 -0.425 1.00 65.21 52 SER A C 5
ATOM 5916 O O . SER A 1 52 ? 25.893 -5.443 -0.648 1.00 44.20 52 SER A O 5
ATOM 5924 N N . LYS A 1 53 ? 25.745 -3.706 0.774 1.00 44.14 53 LYS A N 5
ATOM 5925 C CA . LYS A 1 53 ? 25.393 -4.533 1.921 1.00 32.15 53 LYS A CA 5
ATOM 5926 C C . LYS A 1 53 ? 24.060 -4.095 2.519 1.00 13.41 53 LYS A C 5
ATOM 5927 O O . LYS A 1 53 ? 23.946 -3.002 3.072 1.00 11.42 53 LYS A O 5
ATOM 5946 N N . GLY A 1 54 ? 23.053 -4.956 2.405 1.00 40.21 54 GLY A N 5
ATOM 5947 C CA . GLY A 1 54 ? 21.742 -4.639 2.940 1.00 73.21 54 GLY A CA 5
ATOM 5948 C C . GLY A 1 54 ? 20.623 -5.314 2.171 1.00 43.25 54 GLY A C 5
ATOM 5949 O O . GLY A 1 54 ? 19.737 -5.930 2.762 1.00 34.24 54 GLY A O 5
ATOM 5953 N N . HIS A 1 55 ? 20.663 -5.196 0.847 1.00 71.40 55 HIS A N 5
ATOM 5954 C CA . HIS A 1 55 ? 19.644 -5.799 -0.005 1.00 31.32 55 HIS A CA 5
ATOM 5955 C C . HIS A 1 55 ? 19.811 -7.315 -0.063 1.00 1.34 55 HIS A C 5
ATOM 5956 O O . HIS A 1 55 ? 20.839 -7.818 -0.516 1.00 55.41 55 HIS A O 5
ATOM 5970 N N . GLU A 1 56 ? 18.795 -8.036 0.400 1.00 12.35 56 GLU A N 5
ATOM 5971 C CA . GLU A 1 56 ? 18.831 -9.493 0.402 1.00 24.44 56 GLU A CA 5
ATOM 5972 C C . GLU A 1 56 ? 17.478 -10.072 0.000 1.00 31.20 56 GLU A C 5
ATOM 5973 O O . GLU A 1 56 ? 16.453 -9.766 0.610 1.00 13.22 56 GLU A O 5
ATOM 5985 N N . LEU A 1 57 ? 17.482 -10.910 -1.031 1.00 4.11 57 LEU A N 5
ATOM 5986 C CA . LEU A 1 57 ? 16.256 -11.532 -1.516 1.00 75.15 57 LEU A CA 5
ATOM 5987 C C . LEU A 1 57 ? 15.764 -12.599 -0.543 1.00 52.32 57 LEU A C 5
ATOM 5988 O O . LEU A 1 57 ? 16.477 -13.558 -0.244 1.00 12.41 57 LEU A O 5
ATOM 6004 N N . LEU A 1 58 ? 14.541 -12.427 -0.054 1.00 11.22 58 LEU A N 5
ATOM 6005 C CA . LEU A 1 58 ? 13.952 -13.376 0.884 1.00 31.05 58 LEU A CA 5
ATOM 6006 C C . LEU A 1 58 ? 14.022 -14.798 0.337 1.00 43.12 58 LEU A C 5
ATOM 6007 O O . LEU A 1 58 ? 14.615 -15.682 0.953 1.00 23.11 58 LEU A O 5
ATOM 6023 N N . ASN A 1 59 ? 13.415 -15.009 -0.826 1.00 74.41 59 ASN A N 5
ATOM 6024 C CA . ASN A 1 59 ? 13.410 -16.324 -1.458 1.00 52.21 59 ASN A CA 5
ATOM 6025 C C . ASN A 1 59 ? 13.783 -16.219 -2.934 1.00 34.22 59 ASN A C 5
ATOM 6026 O O . ASN A 1 59 ? 13.106 -16.779 -3.797 1.00 2.14 59 ASN A O 5
ATOM 6037 N N . SER A 1 60 ? 14.864 -15.499 -3.216 1.00 15.01 60 SER A N 5
ATOM 6038 C CA . SER A 1 60 ? 15.325 -15.318 -4.587 1.00 61.02 60 SER A CA 5
ATOM 6039 C C . SER A 1 60 ? 14.161 -14.973 -5.511 1.00 71.52 60 SER A C 5
ATOM 6040 O O . SER A 1 60 ? 13.072 -14.624 -5.054 1.00 1.15 60 SER A O 5
ATOM 6048 N N . LEU A 1 61 ? 14.398 -15.074 -6.814 1.00 64.53 61 LEU A N 5
ATOM 6049 C CA . LEU A 1 61 ? 13.371 -14.774 -7.805 1.00 14.11 61 LEU A CA 5
ATOM 6050 C C . LEU A 1 61 ? 13.148 -15.961 -8.736 1.00 32.40 61 LEU A C 5
ATOM 6051 O O . LEU A 1 61 ? 14.102 -16.569 -9.222 1.00 32.32 61 LEU A O 5
ATOM 6067 N N . ARG A 1 62 ? 11.882 -16.285 -8.982 1.00 4.32 62 ARG A N 5
ATOM 6068 C CA . ARG A 1 62 ? 11.534 -17.399 -9.856 1.00 5.43 62 ARG A CA 5
ATOM 6069 C C . ARG A 1 62 ? 11.345 -16.923 -11.293 1.00 72.22 62 ARG A C 5
ATOM 6070 O O . ARG A 1 62 ? 10.218 -16.811 -11.778 1.00 24.24 62 ARG A O 5
ATOM 6091 N N . PHE A 1 63 ? 12.454 -16.644 -11.970 1.00 31.40 63 PHE A N 5
ATOM 6092 C CA . PHE A 1 63 ? 12.410 -16.180 -13.351 1.00 41.44 63 PHE A CA 5
ATOM 6093 C C . PHE A 1 63 ? 12.108 -17.333 -14.304 1.00 12.30 63 PHE A C 5
ATOM 6094 O O . PHE A 1 63 ? 11.665 -18.400 -13.882 1.00 72.03 63 PHE A O 5
ATOM 6111 N N . ASN A 1 64 ? 12.350 -17.108 -15.591 1.00 43.03 64 ASN A N 5
ATOM 6112 C CA . ASN A 1 64 ? 12.103 -18.127 -16.605 1.00 22.12 64 ASN A CA 5
ATOM 6113 C C . ASN A 1 64 ? 10.610 -18.263 -16.887 1.00 20.23 64 ASN A C 5
ATOM 6114 O O . ASN A 1 64 ? 10.176 -18.183 -18.035 1.00 40.45 64 ASN A O 5
ATOM 6125 N N . GLN A 1 65 ? 9.830 -18.469 -15.830 1.00 63.22 65 GLN A N 5
ATOM 6126 C CA . GLN A 1 65 ? 8.386 -18.616 -15.965 1.00 31.44 65 GLN A CA 5
ATOM 6127 C C . GLN A 1 65 ? 7.709 -17.255 -16.084 1.00 72.14 65 GLN A C 5
ATOM 6128 O O . GLN A 1 65 ? 8.376 -16.227 -16.199 1.00 33.31 65 GLN A O 5
ATOM 6142 N N . ALA A 1 66 ? 6.380 -17.256 -16.058 1.00 20.33 66 ALA A N 5
ATOM 6143 C CA . ALA A 1 66 ? 5.613 -16.021 -16.162 1.00 32.33 66 ALA A CA 5
ATOM 6144 C C . ALA A 1 66 ? 6.114 -14.979 -15.168 1.00 53.51 66 ALA A C 5
ATOM 6145 O O . ALA A 1 66 ? 6.899 -15.288 -14.272 1.00 41.01 66 ALA A O 5
ATOM 6152 N N . ASP A 1 67 ? 5.655 -13.743 -15.333 1.00 41.23 67 ASP A N 5
ATOM 6153 C CA . ASP A 1 67 ? 6.057 -12.654 -14.450 1.00 54.12 67 ASP A CA 5
ATOM 6154 C C . ASP A 1 67 ? 5.959 -13.076 -12.988 1.00 23.34 67 ASP A C 5
ATOM 6155 O O . ASP A 1 67 ? 4.879 -13.403 -12.497 1.00 32.34 67 ASP A O 5
ATOM 6164 N N . TRP A 1 68 ? 7.094 -13.068 -12.298 1.00 43.12 68 TRP A N 5
ATOM 6165 C CA . TRP A 1 68 ? 7.137 -13.452 -10.892 1.00 12.54 68 TRP A CA 5
ATOM 6166 C C . TRP A 1 68 ? 7.351 -12.233 -10.001 1.00 54.52 68 TRP A C 5
ATOM 6167 O O . TRP A 1 68 ? 7.411 -11.101 -10.484 1.00 12.04 68 TRP A O 5
ATOM 6188 N N . THR A 1 69 ? 7.465 -12.469 -8.698 1.00 63.50 69 THR A N 5
ATOM 6189 C CA . THR A 1 69 ? 7.672 -11.390 -7.740 1.00 75.52 69 THR A CA 5
ATOM 6190 C C . THR A 1 69 ? 8.856 -11.685 -6.827 1.00 32.12 69 THR A C 5
ATOM 6191 O O . THR A 1 69 ? 9.012 -12.805 -6.339 1.00 62.05 69 THR A O 5
ATOM 6202 N N . ILE A 1 70 ? 9.687 -10.674 -6.598 1.00 53.34 70 ILE A N 5
ATOM 6203 C CA . ILE A 1 70 ? 10.856 -10.825 -5.741 1.00 40.14 70 ILE A CA 5
ATOM 6204 C C . ILE A 1 70 ? 10.781 -9.890 -4.539 1.00 32.42 70 ILE A C 5
ATOM 6205 O O . ILE A 1 70 ? 10.703 -8.671 -4.690 1.00 62.11 70 ILE A O 5
ATOM 6221 N N . VAL A 1 71 ? 10.806 -10.470 -3.343 1.00 31.50 71 VAL A N 5
ATOM 6222 C CA . VAL A 1 71 ? 10.744 -9.690 -2.113 1.00 54.11 71 VAL A CA 5
ATOM 6223 C C . VAL A 1 71 ? 12.141 -9.358 -1.601 1.00 52.04 71 VAL A C 5
ATOM 6224 O O . VAL A 1 71 ? 12.928 -10.252 -1.289 1.00 51.41 71 VAL A O 5
ATOM 6237 N N . VAL A 1 72 ? 12.443 -8.066 -1.518 1.00 21.25 72 VAL A N 5
ATOM 6238 C CA . VAL A 1 72 ? 13.745 -7.615 -1.042 1.00 24.11 72 VAL A CA 5
ATOM 6239 C C . VAL A 1 72 ? 13.633 -6.960 0.330 1.00 54.42 72 VAL A C 5
ATOM 6240 O O . VAL A 1 72 ? 12.857 -6.022 0.519 1.00 23.23 72 VAL A O 5
ATOM 6253 N N . ARG A 1 73 ? 14.412 -7.459 1.284 1.00 54.41 73 ARG A N 5
ATOM 6254 C CA . ARG A 1 73 ? 14.399 -6.922 2.639 1.00 11.14 73 ARG A CA 5
ATOM 6255 C C . ARG A 1 73 ? 15.571 -5.970 2.858 1.00 0.21 73 ARG A C 5
ATOM 6256 O O . ARG A 1 73 ? 16.731 -6.382 2.842 1.00 42.31 73 ARG A O 5
ATOM 6277 N N . LYS A 1 74 ? 15.260 -4.694 3.062 1.00 23.22 74 LYS A N 5
ATOM 6278 C CA . LYS A 1 74 ? 16.286 -3.682 3.285 1.00 22.40 74 LYS A CA 5
ATOM 6279 C C . LYS A 1 74 ? 17.040 -3.949 4.584 1.00 41.10 74 LYS A C 5
ATOM 6280 O O . LYS A 1 74 ? 16.518 -4.589 5.497 1.00 0.21 74 LYS A O 5
ATOM 6299 N N . LYS A 1 75 ? 18.270 -3.453 4.661 1.00 24.00 75 LYS A N 5
ATOM 6300 C CA . LYS A 1 75 ? 19.096 -3.635 5.849 1.00 1.30 75 LYS A CA 5
ATOM 6301 C C . LYS A 1 75 ? 20.451 -2.955 5.679 1.00 11.12 75 LYS A C 5
ATOM 6302 O O . LYS A 1 75 ? 20.700 -2.289 4.675 1.00 62.24 75 LYS A O 5
ATOM 6321 N N . ALA A 1 76 ? 21.323 -3.128 6.667 1.00 70.51 76 ALA A N 5
ATOM 6322 C CA . ALA A 1 76 ? 22.653 -2.535 6.624 1.00 5.34 76 ALA A CA 5
ATOM 6323 C C . ALA A 1 76 ? 23.708 -3.514 7.127 1.00 22.43 76 ALA A C 5
ATOM 6324 O O . ALA A 1 76 ? 23.738 -3.856 8.310 1.00 32.42 76 ALA A O 5
ATOM 6331 N N . MET A 1 1 ? 1.327 -0.578 -0.853 1.00 30.11 1 MET A N 6
ATOM 6332 C CA . MET A 1 1 ? 2.160 0.365 -1.590 1.00 0.35 1 MET A CA 6
ATOM 6333 C C . MET A 1 1 ? 3.639 0.117 -1.311 1.00 1.43 1 MET A C 6
ATOM 6334 O O . MET A 1 1 ? 4.449 1.045 -1.326 1.00 55.02 1 MET A O 6
ATOM 6348 N N . LYS A 1 2 ? 3.986 -1.140 -1.055 1.00 52.44 2 LYS A N 6
ATOM 6349 C CA . LYS A 1 2 ? 5.368 -1.511 -0.774 1.00 15.52 2 LYS A CA 6
ATOM 6350 C C . LYS A 1 2 ? 5.895 -2.482 -1.825 1.00 30.23 2 LYS A C 6
ATOM 6351 O O . LYS A 1 2 ? 6.729 -3.338 -1.529 1.00 43.12 2 LYS A O 6
ATOM 6370 N N . ARG A 1 3 ? 5.404 -2.343 -3.052 1.00 21.21 3 ARG A N 6
ATOM 6371 C CA . ARG A 1 3 ? 5.827 -3.209 -4.146 1.00 53.23 3 ARG A CA 6
ATOM 6372 C C . ARG A 1 3 ? 5.948 -2.421 -5.447 1.00 41.51 3 ARG A C 6
ATOM 6373 O O . ARG A 1 3 ? 5.370 -1.342 -5.588 1.00 65.42 3 ARG A O 6
ATOM 6394 N N . PHE A 1 4 ? 6.703 -2.966 -6.395 1.00 4.41 4 PHE A N 6
ATOM 6395 C CA . PHE A 1 4 ? 6.902 -2.313 -7.684 1.00 1.12 4 PHE A CA 6
ATOM 6396 C C . PHE A 1 4 ? 6.597 -3.271 -8.831 1.00 60.24 4 PHE A C 6
ATOM 6397 O O . PHE A 1 4 ? 7.251 -4.303 -8.983 1.00 71.21 4 PHE A O 6
ATOM 6414 N N . ASP A 1 5 ? 5.599 -2.922 -9.636 1.00 64.11 5 ASP A N 6
ATOM 6415 C CA . ASP A 1 5 ? 5.207 -3.750 -10.771 1.00 13.04 5 ASP A CA 6
ATOM 6416 C C . ASP A 1 5 ? 5.938 -3.317 -12.038 1.00 30.53 5 ASP A C 6
ATOM 6417 O O . ASP A 1 5 ? 5.518 -2.383 -12.722 1.00 35.41 5 ASP A O 6
ATOM 6426 N N . LEU A 1 6 ? 7.035 -4.002 -12.344 1.00 53.52 6 LEU A N 6
ATOM 6427 C CA . LEU A 1 6 ? 7.826 -3.688 -13.529 1.00 10.30 6 LEU A CA 6
ATOM 6428 C C . LEU A 1 6 ? 7.343 -4.488 -14.734 1.00 70.41 6 LEU A C 6
ATOM 6429 O O . LEU A 1 6 ? 7.966 -4.467 -15.796 1.00 15.20 6 LEU A O 6
ATOM 6445 N N . ARG A 1 7 ? 6.229 -5.192 -14.562 1.00 72.24 7 ARG A N 6
ATOM 6446 C CA . ARG A 1 7 ? 5.662 -5.999 -15.636 1.00 54.12 7 ARG A CA 6
ATOM 6447 C C . ARG A 1 7 ? 5.536 -5.184 -16.920 1.00 61.12 7 ARG A C 6
ATOM 6448 O O . ARG A 1 7 ? 6.128 -5.508 -17.950 1.00 55.13 7 ARG A O 6
ATOM 6469 N N . PRO A 1 8 ? 4.747 -4.101 -16.859 1.00 43.03 8 PRO A N 6
ATOM 6470 C CA . PRO A 1 8 ? 4.526 -3.218 -18.008 1.00 15.41 8 PRO A CA 6
ATOM 6471 C C . PRO A 1 8 ? 5.769 -2.412 -18.369 1.00 22.35 8 PRO A C 6
ATOM 6472 O O . PRO A 1 8 ? 5.826 -1.776 -19.422 1.00 31.50 8 PRO A O 6
ATOM 6483 N N . LEU A 1 9 ? 6.764 -2.444 -17.489 1.00 1.42 9 LEU A N 6
ATOM 6484 C CA . LEU A 1 9 ? 8.009 -1.717 -17.715 1.00 15.41 9 LEU A CA 6
ATOM 6485 C C . LEU A 1 9 ? 8.950 -2.514 -18.611 1.00 62.52 9 LEU A C 6
ATOM 6486 O O . LEU A 1 9 ? 8.911 -3.745 -18.632 1.00 4.10 9 LEU A O 6
ATOM 6502 N N . LYS A 1 10 ? 9.797 -1.806 -19.350 1.00 5.12 10 LYS A N 6
ATOM 6503 C CA . LYS A 1 10 ? 10.753 -2.447 -20.246 1.00 14.40 10 LYS A CA 6
ATOM 6504 C C . LYS A 1 10 ? 12.054 -2.765 -19.517 1.00 32.44 10 LYS A C 6
ATOM 6505 O O . LYS A 1 10 ? 12.338 -2.202 -18.460 1.00 41.12 10 LYS A O 6
ATOM 6524 N N . ALA A 1 11 ? 12.841 -3.671 -20.088 1.00 52.02 11 ALA A N 6
ATOM 6525 C CA . ALA A 1 11 ? 14.113 -4.061 -19.494 1.00 22.41 11 ALA A CA 6
ATOM 6526 C C . ALA A 1 11 ? 15.147 -2.949 -19.630 1.00 41.13 11 ALA A C 6
ATOM 6527 O O . ALA A 1 11 ? 15.149 -2.207 -20.612 1.00 2.03 11 ALA A O 6
ATOM 6534 N N . GLY A 1 12 ? 16.025 -2.838 -18.638 1.00 64.31 12 GLY A N 6
ATOM 6535 C CA . GLY A 1 12 ? 17.052 -1.813 -18.667 1.00 12.22 12 GLY A CA 6
ATOM 6536 C C . GLY A 1 12 ? 16.753 -0.667 -17.721 1.00 53.40 12 GLY A C 6
ATOM 6537 O O . GLY A 1 12 ? 17.636 -0.201 -17.000 1.00 62.35 12 GLY A O 6
ATOM 6541 N N . ILE A 1 13 ? 15.505 -0.209 -17.724 1.00 62.30 13 ILE A N 6
ATOM 6542 C CA . ILE A 1 13 ? 15.093 0.890 -16.860 1.00 60.02 13 ILE A CA 6
ATOM 6543 C C . ILE A 1 13 ? 14.359 0.375 -15.627 1.00 72.41 13 ILE A C 6
ATOM 6544 O O . ILE A 1 13 ? 14.368 1.012 -14.574 1.00 10.30 13 ILE A O 6
ATOM 6560 N N . PHE A 1 14 ? 13.724 -0.785 -15.765 1.00 23.04 14 PHE A N 6
ATOM 6561 C CA . PHE A 1 14 ? 12.985 -1.388 -14.661 1.00 42.44 14 PHE A CA 6
ATOM 6562 C C . PHE A 1 14 ? 13.903 -1.651 -13.471 1.00 63.45 14 PHE A C 6
ATOM 6563 O O . PHE A 1 14 ? 13.459 -1.671 -12.324 1.00 52.43 14 PHE A O 6
ATOM 6580 N N . GLU A 1 15 ? 15.186 -1.854 -13.755 1.00 22.50 15 GLU A N 6
ATOM 6581 C CA . GLU A 1 15 ? 16.167 -2.119 -12.708 1.00 54.44 15 GLU A CA 6
ATOM 6582 C C . GLU A 1 15 ? 16.647 -0.817 -12.072 1.00 60.51 15 GLU A C 6
ATOM 6583 O O . GLU A 1 15 ? 17.046 -0.794 -10.908 1.00 2.03 15 GLU A O 6
ATOM 6595 N N . ARG A 1 16 ? 16.606 0.263 -12.845 1.00 72.20 16 ARG A N 6
ATOM 6596 C CA . ARG A 1 16 ? 17.038 1.567 -12.359 1.00 3.45 16 ARG A CA 6
ATOM 6597 C C . ARG A 1 16 ? 15.942 2.229 -11.528 1.00 62.40 16 ARG A C 6
ATOM 6598 O O . ARG A 1 16 ? 16.219 2.876 -10.517 1.00 62.13 16 ARG A O 6
ATOM 6619 N N . LEU A 1 17 ? 14.697 2.062 -11.961 1.00 4.00 17 LEU A N 6
ATOM 6620 C CA . LEU A 1 17 ? 13.559 2.643 -11.258 1.00 73.11 17 LEU A CA 6
ATOM 6621 C C . LEU A 1 17 ? 13.331 1.946 -9.920 1.00 44.24 17 LEU A C 6
ATOM 6622 O O . LEU A 1 17 ? 12.756 2.524 -8.999 1.00 52.21 17 LEU A O 6
ATOM 6638 N N . GLU A 1 18 ? 13.789 0.702 -9.822 1.00 4.05 18 GLU A N 6
ATOM 6639 C CA . GLU A 1 18 ? 13.637 -0.072 -8.595 1.00 74.34 18 GLU A CA 6
ATOM 6640 C C . GLU A 1 18 ? 14.243 0.667 -7.406 1.00 13.10 18 GLU A C 6
ATOM 6641 O O . GLU A 1 18 ? 13.773 0.536 -6.276 1.00 61.42 18 GLU A O 6
ATOM 6653 N N . GLU A 1 19 ? 15.289 1.444 -7.670 1.00 72.20 19 GLU A N 6
ATOM 6654 C CA . GLU A 1 19 ? 15.960 2.203 -6.621 1.00 71.32 19 GLU A CA 6
ATOM 6655 C C . GLU A 1 19 ? 15.166 3.455 -6.263 1.00 15.41 19 GLU A C 6
ATOM 6656 O O . GLU A 1 19 ? 15.230 3.943 -5.134 1.00 13.24 19 GLU A O 6
ATOM 6668 N N . LEU A 1 20 ? 14.418 3.972 -7.232 1.00 34.52 20 LEU A N 6
ATOM 6669 C CA . LEU A 1 20 ? 13.610 5.168 -7.020 1.00 42.01 20 LEU A CA 6
ATOM 6670 C C . LEU A 1 20 ? 12.577 4.941 -5.921 1.00 25.31 20 LEU A C 6
ATOM 6671 O O . LEU A 1 20 ? 12.257 5.853 -5.158 1.00 63.03 20 LEU A O 6
ATOM 6687 N N . ILE A 1 21 ? 12.062 3.719 -5.844 1.00 72.54 21 ILE A N 6
ATOM 6688 C CA . ILE A 1 21 ? 11.068 3.371 -4.836 1.00 62.12 21 ILE A CA 6
ATOM 6689 C C . ILE A 1 21 ? 11.734 2.933 -3.536 1.00 60.22 21 ILE A C 6
ATOM 6690 O O . ILE A 1 21 ? 11.191 3.135 -2.451 1.00 34.41 21 ILE A O 6
ATOM 6706 N N . GLU A 1 22 ? 12.915 2.334 -3.655 1.00 72.41 22 GLU A N 6
ATOM 6707 C CA . GLU A 1 22 ? 13.655 1.868 -2.488 1.00 43.04 22 GLU A CA 6
ATOM 6708 C C . GLU A 1 22 ? 13.902 3.012 -1.509 1.00 25.32 22 GLU A C 6
ATOM 6709 O O . GLU A 1 22 ? 14.061 2.793 -0.308 1.00 33.34 22 GLU A O 6
ATOM 6721 N N . LYS A 1 23 ? 13.935 4.233 -2.031 1.00 1.22 23 LYS A N 6
ATOM 6722 C CA . LYS A 1 23 ? 14.162 5.413 -1.205 1.00 22.03 23 LYS A CA 6
ATOM 6723 C C . LYS A 1 23 ? 13.021 5.610 -0.212 1.00 23.45 23 LYS A C 6
ATOM 6724 O O . LYS A 1 23 ? 13.249 5.948 0.949 1.00 22.34 23 LYS A O 6
ATOM 6743 N N . GLU A 1 24 ? 11.795 5.394 -0.676 1.00 55.00 24 GLU A N 6
ATOM 6744 C CA . GLU A 1 24 ? 10.619 5.547 0.173 1.00 1.42 24 GLU A CA 6
ATOM 6745 C C . GLU A 1 24 ? 10.487 4.372 1.137 1.00 21.21 24 GLU A C 6
ATOM 6746 O O . GLU A 1 24 ? 10.127 4.547 2.301 1.00 42.23 24 GLU A O 6
ATOM 6758 N N . MET A 1 25 ? 10.781 3.173 0.643 1.00 14.41 25 MET A N 6
ATOM 6759 C CA . MET A 1 25 ? 10.695 1.969 1.460 1.00 25.43 25 MET A CA 6
ATOM 6760 C C . MET A 1 25 ? 11.541 2.107 2.723 1.00 53.04 25 MET A C 6
ATOM 6761 O O . MET A 1 25 ? 12.600 2.734 2.705 1.00 73.53 25 MET A O 6
ATOM 6775 N N . GLN A 1 26 ? 11.065 1.519 3.815 1.00 20.24 26 GLN A N 6
ATOM 6776 C CA . GLN A 1 26 ? 11.778 1.578 5.086 1.00 13.41 26 GLN A CA 6
ATOM 6777 C C . GLN A 1 26 ? 13.122 0.865 4.990 1.00 2.01 26 GLN A C 6
ATOM 6778 O O . GLN A 1 26 ? 13.360 0.055 4.094 1.00 21.11 26 GLN A O 6
ATOM 6792 N N . PRO A 1 27 ? 14.024 1.172 5.934 1.00 21.34 27 PRO A N 6
ATOM 6793 C CA . PRO A 1 27 ? 15.360 0.571 5.978 1.00 64.42 27 PRO A CA 6
ATOM 6794 C C . PRO A 1 27 ? 15.320 -0.906 6.357 1.00 12.34 27 PRO A C 6
ATOM 6795 O O . PRO A 1 27 ? 16.340 -1.593 6.323 1.00 35.14 27 PRO A O 6
ATOM 6806 N N . ASN A 1 28 ? 14.135 -1.387 6.718 1.00 14.14 28 ASN A N 6
ATOM 6807 C CA . ASN A 1 28 ? 13.962 -2.783 7.105 1.00 53.54 28 ASN A CA 6
ATOM 6808 C C . ASN A 1 28 ? 12.602 -3.307 6.654 1.00 71.32 28 ASN A C 6
ATOM 6809 O O . ASN A 1 28 ? 11.983 -4.123 7.337 1.00 44.23 28 ASN A O 6
ATOM 6820 N N . GLU A 1 29 ? 12.144 -2.833 5.499 1.00 31.43 29 GLU A N 6
ATOM 6821 C CA . GLU A 1 29 ? 10.857 -3.255 4.958 1.00 43.01 29 GLU A CA 6
ATOM 6822 C C . GLU A 1 29 ? 11.048 -4.171 3.752 1.00 21.04 29 GLU A C 6
ATOM 6823 O O . GLU A 1 29 ? 12.150 -4.289 3.216 1.00 0.32 29 GLU A O 6
ATOM 6835 N N . VAL A 1 30 ? 9.966 -4.819 3.332 1.00 43.34 30 VAL A N 6
ATOM 6836 C CA . VAL A 1 30 ? 10.013 -5.724 2.190 1.00 61.04 30 VAL A CA 6
ATOM 6837 C C . VAL A 1 30 ? 9.503 -5.041 0.926 1.00 72.23 30 VAL A C 6
ATOM 6838 O O . VAL A 1 30 ? 8.528 -4.291 0.964 1.00 42.23 30 VAL A O 6
ATOM 6851 N N . ALA A 1 31 ? 10.168 -5.307 -0.194 1.00 20.13 31 ALA A N 6
ATOM 6852 C CA . ALA A 1 31 ? 9.780 -4.720 -1.470 1.00 64.44 31 ALA A CA 6
ATOM 6853 C C . ALA A 1 31 ? 9.585 -5.797 -2.533 1.00 2.14 31 ALA A C 6
ATOM 6854 O O . ALA A 1 31 ? 10.537 -6.468 -2.932 1.00 4.12 31 ALA A O 6
ATOM 6861 N N . ILE A 1 32 ? 8.346 -5.957 -2.986 1.00 4.24 32 ILE A N 6
ATOM 6862 C CA . ILE A 1 32 ? 8.028 -6.952 -4.002 1.00 14.02 32 ILE A CA 6
ATOM 6863 C C . ILE A 1 32 ? 8.127 -6.358 -5.403 1.00 31.31 32 ILE A C 6
ATOM 6864 O O . ILE A 1 32 ? 7.275 -5.572 -5.818 1.00 32.34 32 ILE A O 6
ATOM 6880 N N . PHE A 1 33 ? 9.172 -6.741 -6.129 1.00 1.21 33 PHE A N 6
ATOM 6881 C CA . PHE A 1 33 ? 9.383 -6.247 -7.485 1.00 30.12 33 PHE A CA 6
ATOM 6882 C C . PHE A 1 33 ? 8.978 -7.297 -8.515 1.00 61.40 33 PHE A C 6
ATOM 6883 O O . PHE A 1 33 ? 9.693 -8.275 -8.734 1.00 34.23 33 PHE A O 6
ATOM 6900 N N . MET A 1 34 ? 7.827 -7.087 -9.144 1.00 74.14 34 MET A N 6
ATOM 6901 C CA . MET A 1 34 ? 7.326 -8.015 -10.152 1.00 44.01 34 MET A CA 6
ATOM 6902 C C . MET A 1 34 ? 8.015 -7.784 -11.493 1.00 41.14 34 MET A C 6
ATOM 6903 O O . MET A 1 34 ? 8.098 -6.653 -11.973 1.00 62.01 34 MET A O 6
ATOM 6917 N N . PHE A 1 35 ? 8.508 -8.862 -12.094 1.00 72.11 35 PHE A N 6
ATOM 6918 C CA . PHE A 1 35 ? 9.191 -8.776 -13.380 1.00 34.13 35 PHE A CA 6
ATOM 6919 C C . PHE A 1 35 ? 8.672 -9.840 -14.343 1.00 25.11 35 PHE A C 6
ATOM 6920 O O . PHE A 1 35 ? 8.571 -11.014 -13.990 1.00 22.51 35 PHE A O 6
ATOM 6937 N N . GLU A 1 36 ? 8.345 -9.419 -15.561 1.00 5.23 36 GLU A N 6
ATOM 6938 C CA . GLU A 1 36 ? 7.836 -10.335 -16.574 1.00 64.12 36 GLU A CA 6
ATOM 6939 C C . GLU A 1 36 ? 8.907 -10.641 -17.618 1.00 53.32 36 GLU A C 6
ATOM 6940 O O . GLU A 1 36 ? 8.776 -11.582 -18.400 1.00 60.44 36 GLU A O 6
ATOM 6952 N N . VAL A 1 37 ? 9.966 -9.837 -17.624 1.00 74.14 37 VAL A N 6
ATOM 6953 C CA . VAL A 1 37 ? 11.059 -10.021 -18.571 1.00 2.20 37 VAL A CA 6
ATOM 6954 C C . VAL A 1 37 ? 11.972 -11.164 -18.141 1.00 74.24 37 VAL A C 6
ATOM 6955 O O . VAL A 1 37 ? 12.075 -11.478 -16.956 1.00 45.24 37 VAL A O 6
ATOM 6968 N N . GLY A 1 38 ? 12.632 -11.784 -19.114 1.00 65.44 38 GLY A N 6
ATOM 6969 C CA . GLY A 1 38 ? 13.529 -12.886 -18.817 1.00 34.50 38 GLY A CA 6
ATOM 6970 C C . GLY A 1 38 ? 14.799 -12.431 -18.127 1.00 42.34 38 GLY A C 6
ATOM 6971 O O . GLY A 1 38 ? 15.599 -13.252 -17.680 1.00 24.24 38 GLY A O 6
ATOM 6975 N N . ASP A 1 39 ? 14.986 -11.118 -18.043 1.00 24.30 39 ASP A N 6
ATOM 6976 C CA . ASP A 1 39 ? 16.169 -10.554 -17.404 1.00 24.34 39 ASP A CA 6
ATOM 6977 C C . ASP A 1 39 ? 16.150 -10.812 -15.900 1.00 74.01 39 ASP A C 6
ATOM 6978 O O . ASP A 1 39 ? 15.676 -9.982 -15.124 1.00 20.24 39 ASP A O 6
ATOM 6987 N N . PHE A 1 40 ? 16.666 -11.968 -15.496 1.00 70.03 40 PHE A N 6
ATOM 6988 C CA . PHE A 1 40 ? 16.706 -12.336 -14.086 1.00 33.41 40 PHE A CA 6
ATOM 6989 C C . PHE A 1 40 ? 17.988 -11.835 -13.429 1.00 24.02 40 PHE A C 6
ATOM 6990 O O . PHE A 1 40 ? 18.051 -11.669 -12.211 1.00 34.13 40 PHE A O 6
ATOM 7007 N N . SER A 1 41 ? 19.010 -11.596 -14.245 1.00 30.22 41 SER A N 6
ATOM 7008 C CA . SER A 1 41 ? 20.293 -11.118 -13.744 1.00 22.14 41 SER A CA 6
ATOM 7009 C C . SER A 1 41 ? 20.212 -9.643 -13.364 1.00 45.52 41 SER A C 6
ATOM 7010 O O . SER A 1 41 ? 21.072 -9.126 -12.651 1.00 54.02 41 SER A O 6
ATOM 7018 N N . ASN A 1 42 ? 19.173 -8.970 -13.847 1.00 52.11 42 ASN A N 6
ATOM 7019 C CA . ASN A 1 42 ? 18.979 -7.553 -13.560 1.00 32.32 42 ASN A CA 6
ATOM 7020 C C . ASN A 1 42 ? 18.200 -7.363 -12.262 1.00 33.10 42 ASN A C 6
ATOM 7021 O O . ASN A 1 42 ? 18.328 -6.337 -11.594 1.00 50.40 42 ASN A O 6
ATOM 7032 N N . ILE A 1 43 ? 17.393 -8.359 -11.911 1.00 40.03 43 ILE A N 6
ATOM 7033 C CA . ILE A 1 43 ? 16.595 -8.302 -10.693 1.00 31.00 43 ILE A CA 6
ATOM 7034 C C . ILE A 1 43 ? 17.459 -7.954 -9.486 1.00 32.05 43 ILE A C 6
ATOM 7035 O O . ILE A 1 43 ? 17.216 -6.976 -8.779 1.00 2.34 43 ILE A O 6
ATOM 7051 N N . PRO A 1 44 ? 18.494 -8.772 -9.243 1.00 34.21 44 PRO A N 6
ATOM 7052 C CA . PRO A 1 44 ? 19.417 -8.570 -8.122 1.00 72.13 44 PRO A CA 6
ATOM 7053 C C . PRO A 1 44 ? 20.304 -7.345 -8.316 1.00 22.20 44 PRO A C 6
ATOM 7054 O O . PRO A 1 44 ? 20.872 -6.819 -7.358 1.00 54.24 44 PRO A O 6
ATOM 7065 N N . LYS A 1 45 ? 20.420 -6.895 -9.561 1.00 31.13 45 LYS A N 6
ATOM 7066 C CA . LYS A 1 45 ? 21.237 -5.731 -9.881 1.00 12.41 45 LYS A CA 6
ATOM 7067 C C . LYS A 1 45 ? 20.593 -4.452 -9.353 1.00 73.55 45 LYS A C 6
ATOM 7068 O O . LYS A 1 45 ? 21.284 -3.492 -9.013 1.00 60.52 45 LYS A O 6
ATOM 7087 N N . SER A 1 46 ? 19.265 -4.448 -9.287 1.00 42.12 46 SER A N 6
ATOM 7088 C CA . SER A 1 46 ? 18.528 -3.287 -8.803 1.00 50.31 46 SER A CA 6
ATOM 7089 C C . SER A 1 46 ? 18.748 -3.089 -7.306 1.00 40.24 46 SER A C 6
ATOM 7090 O O . SER A 1 46 ? 19.151 -2.013 -6.864 1.00 72.40 46 SER A O 6
ATOM 7098 N N . ALA A 1 47 ? 18.480 -4.135 -6.532 1.00 22.11 47 ALA A N 6
ATOM 7099 C CA . ALA A 1 47 ? 18.650 -4.078 -5.085 1.00 63.24 47 ALA A CA 6
ATOM 7100 C C . ALA A 1 47 ? 20.090 -3.740 -4.715 1.00 3.11 47 ALA A C 6
ATOM 7101 O O . ALA A 1 47 ? 20.355 -3.209 -3.637 1.00 35.13 47 ALA A O 6
ATOM 7108 N N . GLU A 1 48 ? 21.017 -4.052 -5.615 1.00 42.45 48 GLU A N 6
ATOM 7109 C CA . GLU A 1 48 ? 22.431 -3.781 -5.381 1.00 32.32 48 GLU A CA 6
ATOM 7110 C C . GLU A 1 48 ? 22.729 -2.291 -5.514 1.00 42.23 48 GLU A C 6
ATOM 7111 O O . GLU A 1 48 ? 23.568 -1.747 -4.795 1.00 61.45 48 GLU A O 6
ATOM 7123 N N . PHE A 1 49 ? 22.037 -1.635 -6.440 1.00 34.30 49 PHE A N 6
ATOM 7124 C CA . PHE A 1 49 ? 22.228 -0.208 -6.670 1.00 33.12 49 PHE A CA 6
ATOM 7125 C C . PHE A 1 49 ? 22.111 0.573 -5.364 1.00 40.55 49 PHE A C 6
ATOM 7126 O O . PHE A 1 49 ? 22.732 1.624 -5.200 1.00 62.12 49 PHE A O 6
ATOM 7143 N N . ILE A 1 50 ? 21.311 0.053 -4.440 1.00 53.41 50 ILE A N 6
ATOM 7144 C CA . ILE A 1 50 ? 21.113 0.701 -3.150 1.00 12.44 50 ILE A CA 6
ATOM 7145 C C . ILE A 1 50 ? 22.375 0.625 -2.297 1.00 13.31 50 ILE A C 6
ATOM 7146 O O . ILE A 1 50 ? 23.004 1.644 -2.011 1.00 60.51 50 ILE A O 6
ATOM 7162 N N . GLN A 1 51 ? 22.739 -0.588 -1.896 1.00 32.34 51 GLN A N 6
ATOM 7163 C CA . GLN A 1 51 ? 23.927 -0.797 -1.076 1.00 51.04 51 GLN A CA 6
ATOM 7164 C C . GLN A 1 51 ? 24.533 -2.172 -1.336 1.00 74.33 51 GLN A C 6
ATOM 7165 O O . GLN A 1 51 ? 23.832 -3.184 -1.316 1.00 33.14 51 GLN A O 6
ATOM 7179 N N . SER A 1 52 ? 25.839 -2.202 -1.581 1.00 53.43 52 SER A N 6
ATOM 7180 C CA . SER A 1 52 ? 26.538 -3.453 -1.850 1.00 2.44 52 SER A CA 6
ATOM 7181 C C . SER A 1 52 ? 26.229 -4.489 -0.774 1.00 22.42 52 SER A C 6
ATOM 7182 O O . SER A 1 52 ? 26.206 -5.691 -1.041 1.00 35.01 52 SER A O 6
ATOM 7190 N N . LYS A 1 53 ? 25.993 -4.016 0.445 1.00 54.41 53 LYS A N 6
ATOM 7191 C CA . LYS A 1 53 ? 25.683 -4.899 1.563 1.00 5.20 53 LYS A CA 6
ATOM 7192 C C . LYS A 1 53 ? 24.422 -4.439 2.287 1.00 5.44 53 LYS A C 6
ATOM 7193 O O . LYS A 1 53 ? 24.390 -3.356 2.870 1.00 51.40 53 LYS A O 6
ATOM 7212 N N . GLY A 1 54 ? 23.386 -5.270 2.248 1.00 74.22 54 GLY A N 6
ATOM 7213 C CA . GLY A 1 54 ? 22.137 -4.931 2.905 1.00 2.05 54 GLY A CA 6
ATOM 7214 C C . GLY A 1 54 ? 20.934 -5.542 2.216 1.00 72.33 54 GLY A C 6
ATOM 7215 O O . GLY A 1 54 ? 20.037 -6.074 2.871 1.00 22.31 54 GLY A O 6
ATOM 7219 N N . HIS A 1 55 ? 20.912 -5.465 0.889 1.00 73.42 55 HIS A N 6
ATOM 7220 C CA . HIS A 1 55 ? 19.808 -6.015 0.109 1.00 0.24 55 HIS A CA 6
ATOM 7221 C C . HIS A 1 55 ? 19.862 -7.539 0.091 1.00 62.52 55 HIS A C 6
ATOM 7222 O O . HIS A 1 55 ? 20.820 -8.129 -0.409 1.00 34.11 55 HIS A O 6
ATOM 7236 N N . GLU A 1 56 ? 18.829 -8.170 0.639 1.00 34.44 56 GLU A N 6
ATOM 7237 C CA . GLU A 1 56 ? 18.761 -9.626 0.687 1.00 73.24 56 GLU A CA 6
ATOM 7238 C C . GLU A 1 56 ? 17.398 -10.123 0.212 1.00 62.01 56 GLU A C 6
ATOM 7239 O O . GLU A 1 56 ? 16.365 -9.784 0.790 1.00 11.23 56 GLU A O 6
ATOM 7251 N N . LEU A 1 57 ? 17.404 -10.928 -0.845 1.00 0.02 57 LEU A N 6
ATOM 7252 C CA . LEU A 1 57 ? 16.169 -11.472 -1.399 1.00 21.10 57 LEU A CA 6
ATOM 7253 C C . LEU A 1 57 ? 15.656 -12.631 -0.551 1.00 20.42 57 LEU A C 6
ATOM 7254 O O . LEU A 1 57 ? 16.203 -13.734 -0.592 1.00 75.51 57 LEU A O 6
ATOM 7270 N N . LEU A 1 58 ? 14.602 -12.375 0.216 1.00 20.21 58 LEU A N 6
ATOM 7271 C CA . LEU A 1 58 ? 14.013 -13.398 1.073 1.00 34.20 58 LEU A CA 6
ATOM 7272 C C . LEU A 1 58 ? 13.720 -14.669 0.282 1.00 50.13 58 LEU A C 6
ATOM 7273 O O . LEU A 1 58 ? 14.042 -15.772 0.720 1.00 62.54 58 LEU A O 6
ATOM 7289 N N . ASN A 1 59 ? 13.109 -14.505 -0.887 1.00 51.41 59 ASN A N 6
ATOM 7290 C CA . ASN A 1 59 ? 12.774 -15.639 -1.741 1.00 4.32 59 ASN A CA 6
ATOM 7291 C C . ASN A 1 59 ? 13.386 -15.474 -3.129 1.00 23.04 59 ASN A C 6
ATOM 7292 O O . ASN A 1 59 ? 13.078 -14.522 -3.845 1.00 72.04 59 ASN A O 6
ATOM 7303 N N . SER A 1 60 ? 14.255 -16.409 -3.501 1.00 51.31 60 SER A N 6
ATOM 7304 C CA . SER A 1 60 ? 14.913 -16.366 -4.802 1.00 11.03 60 SER A CA 6
ATOM 7305 C C . SER A 1 60 ? 13.893 -16.173 -5.920 1.00 64.23 60 SER A C 6
ATOM 7306 O O . SER A 1 60 ? 12.966 -16.969 -6.075 1.00 64.34 60 SER A O 6
ATOM 7314 N N . LEU A 1 61 ? 14.071 -15.111 -6.698 1.00 4.25 61 LEU A N 6
ATOM 7315 C CA . LEU A 1 61 ? 13.168 -14.812 -7.803 1.00 12.50 61 LEU A CA 6
ATOM 7316 C C . LEU A 1 61 ? 13.030 -16.012 -8.734 1.00 44.32 61 LEU A C 6
ATOM 7317 O O . LEU A 1 61 ? 14.025 -16.549 -9.222 1.00 2.24 61 LEU A O 6
ATOM 7333 N N . ARG A 1 62 ? 11.791 -16.426 -8.978 1.00 44.14 62 ARG A N 6
ATOM 7334 C CA . ARG A 1 62 ? 11.524 -17.562 -9.852 1.00 51.11 62 ARG A CA 6
ATOM 7335 C C . ARG A 1 62 ? 11.398 -17.113 -11.305 1.00 10.51 62 ARG A C 6
ATOM 7336 O O . ARG A 1 62 ? 10.305 -17.106 -11.871 1.00 72.43 62 ARG A O 6
ATOM 7357 N N . PHE A 1 63 ? 12.524 -16.737 -11.902 1.00 50.52 63 PHE A N 6
ATOM 7358 C CA . PHE A 1 63 ? 12.540 -16.284 -13.288 1.00 72.04 63 PHE A CA 6
ATOM 7359 C C . PHE A 1 63 ? 12.273 -17.445 -14.242 1.00 43.35 63 PHE A C 6
ATOM 7360 O O . PHE A 1 63 ? 11.832 -18.515 -13.827 1.00 24.15 63 PHE A O 6
ATOM 7377 N N . ASN A 1 64 ? 12.544 -17.223 -15.525 1.00 1.03 64 ASN A N 6
ATOM 7378 C CA . ASN A 1 64 ? 12.333 -18.249 -16.539 1.00 72.31 64 ASN A CA 6
ATOM 7379 C C . ASN A 1 64 ? 10.847 -18.413 -16.846 1.00 43.13 64 ASN A C 6
ATOM 7380 O O . ASN A 1 64 ? 10.433 -18.349 -18.003 1.00 54.41 64 ASN A O 6
ATOM 7391 N N . GLN A 1 65 ? 10.052 -18.624 -15.802 1.00 45.21 65 GLN A N 6
ATOM 7392 C CA . GLN A 1 65 ? 8.613 -18.796 -15.961 1.00 24.52 65 GLN A CA 6
ATOM 7393 C C . GLN A 1 65 ? 7.921 -17.451 -16.148 1.00 50.44 65 GLN A C 6
ATOM 7394 O O . GLN A 1 65 ? 8.576 -16.426 -16.338 1.00 74.04 65 GLN A O 6
ATOM 7408 N N . ALA A 1 66 ? 6.593 -17.461 -16.094 1.00 21.20 66 ALA A N 6
ATOM 7409 C CA . ALA A 1 66 ? 5.812 -16.241 -16.256 1.00 62.22 66 ALA A CA 6
ATOM 7410 C C . ALA A 1 66 ? 6.245 -15.175 -15.256 1.00 22.14 66 ALA A C 6
ATOM 7411 O O . ALA A 1 66 ? 7.017 -15.450 -14.336 1.00 52.34 66 ALA A O 6
ATOM 7418 N N . ASP A 1 67 ? 5.745 -13.959 -15.441 1.00 14.43 67 ASP A N 6
ATOM 7419 C CA . ASP A 1 67 ? 6.080 -12.851 -14.553 1.00 54.25 67 ASP A CA 6
ATOM 7420 C C . ASP A 1 67 ? 5.985 -13.277 -13.092 1.00 33.21 67 ASP A C 6
ATOM 7421 O O . ASP A 1 67 ? 4.918 -13.668 -12.617 1.00 63.34 67 ASP A O 6
ATOM 7430 N N . TRP A 1 68 ? 7.106 -13.200 -12.385 1.00 1.13 68 TRP A N 6
ATOM 7431 C CA . TRP A 1 68 ? 7.149 -13.579 -10.977 1.00 24.20 68 TRP A CA 6
ATOM 7432 C C . TRP A 1 68 ? 7.364 -12.357 -10.090 1.00 64.54 68 TRP A C 6
ATOM 7433 O O . TRP A 1 68 ? 7.430 -11.228 -10.577 1.00 22.01 68 TRP A O 6
ATOM 7454 N N . THR A 1 69 ? 7.474 -12.590 -8.786 1.00 13.20 69 THR A N 6
ATOM 7455 C CA . THR A 1 69 ? 7.680 -11.508 -7.832 1.00 5.04 69 THR A CA 6
ATOM 7456 C C . THR A 1 69 ? 8.901 -11.772 -6.957 1.00 51.12 69 THR A C 6
ATOM 7457 O O . THR A 1 69 ? 9.174 -12.913 -6.585 1.00 20.41 69 THR A O 6
ATOM 7468 N N . ILE A 1 70 ? 9.631 -10.710 -6.632 1.00 72.32 70 ILE A N 6
ATOM 7469 C CA . ILE A 1 70 ? 10.821 -10.828 -5.800 1.00 23.25 70 ILE A CA 6
ATOM 7470 C C . ILE A 1 70 ? 10.768 -9.858 -4.624 1.00 63.31 70 ILE A C 6
ATOM 7471 O O . ILE A 1 70 ? 10.651 -8.647 -4.809 1.00 45.15 70 ILE A O 6
ATOM 7487 N N . VAL A 1 71 ? 10.857 -10.399 -3.413 1.00 72.20 71 VAL A N 6
ATOM 7488 C CA . VAL A 1 71 ? 10.822 -9.582 -2.206 1.00 40.22 71 VAL A CA 6
ATOM 7489 C C . VAL A 1 71 ? 12.228 -9.179 -1.775 1.00 14.32 71 VAL A C 6
ATOM 7490 O O . VAL A 1 71 ? 13.139 -10.005 -1.741 1.00 24.20 71 VAL A O 6
ATOM 7503 N N . VAL A 1 72 ? 12.396 -7.902 -1.445 1.00 22.12 72 VAL A N 6
ATOM 7504 C CA . VAL A 1 72 ? 13.691 -7.389 -1.013 1.00 52.54 72 VAL A CA 6
ATOM 7505 C C . VAL A 1 72 ? 13.590 -6.724 0.355 1.00 41.01 72 VAL A C 6
ATOM 7506 O O . VAL A 1 72 ? 12.780 -5.820 0.559 1.00 35.12 72 VAL A O 6
ATOM 7519 N N . ARG A 1 73 ? 14.419 -7.178 1.289 1.00 2.53 73 ARG A N 6
ATOM 7520 C CA . ARG A 1 73 ? 14.423 -6.627 2.639 1.00 22.34 73 ARG A CA 6
ATOM 7521 C C . ARG A 1 73 ? 15.572 -5.640 2.821 1.00 42.34 73 ARG A C 6
ATOM 7522 O O . ARG A 1 73 ? 16.742 -6.023 2.815 1.00 20.41 73 ARG A O 6
ATOM 7543 N N . LYS A 1 74 ? 15.231 -4.366 2.981 1.00 54.45 74 LYS A N 6
ATOM 7544 C CA . LYS A 1 74 ? 16.232 -3.322 3.164 1.00 11.21 74 LYS A CA 6
ATOM 7545 C C . LYS A 1 74 ? 17.020 -3.544 4.451 1.00 61.21 74 LYS A C 6
ATOM 7546 O O . LYS A 1 74 ? 16.547 -4.206 5.375 1.00 73.11 74 LYS A O 6
ATOM 7565 N N . LYS A 1 75 ? 18.225 -2.986 4.505 1.00 33.15 75 LYS A N 6
ATOM 7566 C CA . LYS A 1 75 ? 19.078 -3.121 5.680 1.00 43.41 75 LYS A CA 6
ATOM 7567 C C . LYS A 1 75 ? 20.346 -2.286 5.530 1.00 51.43 75 LYS A C 6
ATOM 7568 O O . LYS A 1 75 ? 20.842 -1.713 6.500 1.00 55.24 75 LYS A O 6
ATOM 7587 N N . ALA A 1 76 ? 20.865 -2.220 4.308 1.00 55.02 76 ALA A N 6
ATOM 7588 C CA . ALA A 1 76 ? 22.072 -1.452 4.031 1.00 50.03 76 ALA A CA 6
ATOM 7589 C C . ALA A 1 76 ? 23.204 -1.850 4.972 1.00 13.42 76 ALA A C 6
ATOM 7590 O O . ALA A 1 76 ? 24.314 -1.324 4.881 1.00 52.15 76 ALA A O 6
ATOM 7597 N N . MET A 1 1 ? 0.783 -3.225 -1.524 1.00 1.42 1 MET A N 7
ATOM 7598 C CA . MET A 1 1 ? 1.641 -2.058 -1.355 1.00 44.33 1 MET A CA 7
ATOM 7599 C C . MET A 1 1 ? 3.107 -2.469 -1.266 1.00 24.50 1 MET A C 7
ATOM 7600 O O . MET A 1 1 ? 3.457 -3.621 -1.525 1.00 75.33 1 MET A O 7
ATOM 7614 N N . LYS A 1 2 ? 3.962 -1.521 -0.898 1.00 23.32 2 LYS A N 7
ATOM 7615 C CA . LYS A 1 2 ? 5.391 -1.785 -0.773 1.00 51.22 2 LYS A CA 7
ATOM 7616 C C . LYS A 1 2 ? 5.875 -2.701 -1.893 1.00 11.13 2 LYS A C 7
ATOM 7617 O O . LYS A 1 2 ? 6.659 -3.621 -1.659 1.00 44.54 2 LYS A O 7
ATOM 7636 N N . ARG A 1 3 ? 5.403 -2.442 -3.108 1.00 64.50 3 ARG A N 7
ATOM 7637 C CA . ARG A 1 3 ? 5.789 -3.244 -4.263 1.00 53.14 3 ARG A CA 7
ATOM 7638 C C . ARG A 1 3 ? 5.950 -2.369 -5.503 1.00 13.31 3 ARG A C 7
ATOM 7639 O O . ARG A 1 3 ? 5.487 -1.228 -5.535 1.00 31.22 3 ARG A O 7
ATOM 7660 N N . PHE A 1 4 ? 6.609 -2.910 -6.522 1.00 23.14 4 PHE A N 7
ATOM 7661 C CA . PHE A 1 4 ? 6.833 -2.178 -7.763 1.00 31.40 4 PHE A CA 7
ATOM 7662 C C . PHE A 1 4 ? 6.546 -3.061 -8.974 1.00 31.30 4 PHE A C 7
ATOM 7663 O O . PHE A 1 4 ? 7.199 -4.085 -9.178 1.00 54.00 4 PHE A O 7
ATOM 7680 N N . ASP A 1 5 ? 5.565 -2.658 -9.773 1.00 52.44 5 ASP A N 7
ATOM 7681 C CA . ASP A 1 5 ? 5.190 -3.411 -10.965 1.00 5.32 5 ASP A CA 7
ATOM 7682 C C . ASP A 1 5 ? 6.023 -2.976 -12.167 1.00 2.44 5 ASP A C 7
ATOM 7683 O O . ASP A 1 5 ? 5.789 -1.914 -12.746 1.00 24.00 5 ASP A O 7
ATOM 7692 N N . LEU A 1 6 ? 6.996 -3.801 -12.536 1.00 21.43 6 LEU A N 7
ATOM 7693 C CA . LEU A 1 6 ? 7.865 -3.502 -13.668 1.00 43.15 6 LEU A CA 7
ATOM 7694 C C . LEU A 1 6 ? 7.467 -4.322 -14.892 1.00 4.52 6 LEU A C 7
ATOM 7695 O O . LEU A 1 6 ? 8.154 -4.303 -15.914 1.00 32.24 6 LEU A O 7
ATOM 7711 N N . ARG A 1 7 ? 6.353 -5.038 -14.781 1.00 5.11 7 ARG A N 7
ATOM 7712 C CA . ARG A 1 7 ? 5.864 -5.863 -15.878 1.00 75.33 7 ARG A CA 7
ATOM 7713 C C . ARG A 1 7 ? 5.819 -5.067 -17.179 1.00 63.44 7 ARG A C 7
ATOM 7714 O O . ARG A 1 7 ? 6.476 -5.405 -18.165 1.00 11.33 7 ARG A O 7
ATOM 7735 N N . PRO A 1 8 ? 5.026 -3.986 -17.185 1.00 5.50 8 PRO A N 7
ATOM 7736 C CA . PRO A 1 8 ? 4.877 -3.119 -18.358 1.00 64.42 8 PRO A CA 7
ATOM 7737 C C . PRO A 1 8 ? 6.140 -2.316 -18.650 1.00 64.41 8 PRO A C 7
ATOM 7738 O O . PRO A 1 8 ? 6.247 -1.663 -19.689 1.00 12.01 8 PRO A O 7
ATOM 7749 N N . LEU A 1 9 ? 7.096 -2.369 -17.729 1.00 33.35 9 LEU A N 7
ATOM 7750 C CA . LEU A 1 9 ? 8.353 -1.647 -17.887 1.00 40.24 9 LEU A CA 7
ATOM 7751 C C . LEU A 1 9 ? 9.340 -2.450 -18.729 1.00 11.22 9 LEU A C 7
ATOM 7752 O O . LEU A 1 9 ? 9.377 -3.678 -18.658 1.00 22.40 9 LEU A O 7
ATOM 7768 N N . LYS A 1 10 ? 10.140 -1.747 -19.524 1.00 31.51 10 LYS A N 7
ATOM 7769 C CA . LYS A 1 10 ? 11.131 -2.393 -20.377 1.00 35.21 10 LYS A CA 7
ATOM 7770 C C . LYS A 1 10 ? 12.419 -2.662 -19.607 1.00 24.24 10 LYS A C 7
ATOM 7771 O O . LYS A 1 10 ? 12.659 -2.072 -18.554 1.00 12.13 10 LYS A O 7
ATOM 7790 N N . ALA A 1 11 ? 13.246 -3.556 -20.140 1.00 4.45 11 ALA A N 7
ATOM 7791 C CA . ALA A 1 11 ? 14.512 -3.900 -19.504 1.00 1.53 11 ALA A CA 7
ATOM 7792 C C . ALA A 1 11 ? 15.494 -2.734 -19.569 1.00 33.30 11 ALA A C 7
ATOM 7793 O O . ALA A 1 11 ? 15.541 -2.004 -20.558 1.00 73.20 11 ALA A O 7
ATOM 7800 N N . GLY A 1 12 ? 16.276 -2.565 -18.507 1.00 64.44 12 GLY A N 7
ATOM 7801 C CA . GLY A 1 12 ? 17.246 -1.486 -18.465 1.00 32.33 12 GLY A CA 7
ATOM 7802 C C . GLY A 1 12 ? 16.834 -0.374 -17.521 1.00 30.13 12 GLY A C 7
ATOM 7803 O O . GLY A 1 12 ? 17.654 0.136 -16.756 1.00 71.54 12 GLY A O 7
ATOM 7807 N N . ILE A 1 13 ? 15.561 0.004 -17.574 1.00 45.54 13 ILE A N 7
ATOM 7808 C CA . ILE A 1 13 ? 15.043 1.064 -16.718 1.00 24.12 13 ILE A CA 7
ATOM 7809 C C . ILE A 1 13 ? 14.329 0.487 -15.500 1.00 60.45 13 ILE A C 7
ATOM 7810 O O . ILE A 1 13 ? 14.297 1.104 -14.436 1.00 33.24 13 ILE A O 7
ATOM 7826 N N . PHE A 1 14 ? 13.758 -0.702 -15.665 1.00 25.32 14 PHE A N 7
ATOM 7827 C CA . PHE A 1 14 ? 13.045 -1.364 -14.579 1.00 31.40 14 PHE A CA 7
ATOM 7828 C C . PHE A 1 14 ? 13.970 -1.609 -13.390 1.00 74.32 14 PHE A C 7
ATOM 7829 O O . PHE A 1 14 ? 13.514 -1.759 -12.257 1.00 54.21 14 PHE A O 7
ATOM 7846 N N . GLU A 1 15 ? 15.271 -1.649 -13.659 1.00 31.43 15 GLU A N 7
ATOM 7847 C CA . GLU A 1 15 ? 16.260 -1.878 -12.611 1.00 54.35 15 GLU A CA 7
ATOM 7848 C C . GLU A 1 15 ? 16.679 -0.562 -11.963 1.00 1.40 15 GLU A C 7
ATOM 7849 O O . GLU A 1 15 ? 17.051 -0.526 -10.790 1.00 64.30 15 GLU A O 7
ATOM 7861 N N . ARG A 1 16 ? 16.616 0.518 -12.735 1.00 43.13 16 ARG A N 7
ATOM 7862 C CA . ARG A 1 16 ? 16.991 1.836 -12.238 1.00 1.34 16 ARG A CA 7
ATOM 7863 C C . ARG A 1 16 ? 15.877 2.431 -11.382 1.00 14.31 16 ARG A C 7
ATOM 7864 O O . ARG A 1 16 ? 16.131 2.994 -10.316 1.00 52.10 16 ARG A O 7
ATOM 7885 N N . LEU A 1 17 ? 14.642 2.304 -11.855 1.00 61.25 17 LEU A N 7
ATOM 7886 C CA . LEU A 1 17 ? 13.488 2.829 -11.134 1.00 51.24 17 LEU A CA 7
ATOM 7887 C C . LEU A 1 17 ? 13.264 2.064 -9.834 1.00 10.32 17 LEU A C 7
ATOM 7888 O O . LEU A 1 17 ? 12.683 2.591 -8.885 1.00 45.24 17 LEU A O 7
ATOM 7904 N N . GLU A 1 18 ? 13.730 0.820 -9.797 1.00 65.02 18 GLU A N 7
ATOM 7905 C CA . GLU A 1 18 ? 13.582 -0.016 -8.612 1.00 32.21 18 GLU A CA 7
ATOM 7906 C C . GLU A 1 18 ? 14.225 0.644 -7.396 1.00 11.31 18 GLU A C 7
ATOM 7907 O O . GLU A 1 18 ? 13.795 0.433 -6.263 1.00 14.34 18 GLU A O 7
ATOM 7919 N N . GLU A 1 19 ? 15.258 1.444 -7.641 1.00 63.14 19 GLU A N 7
ATOM 7920 C CA . GLU A 1 19 ? 15.962 2.134 -6.566 1.00 75.05 19 GLU A CA 7
ATOM 7921 C C . GLU A 1 19 ? 15.217 3.401 -6.155 1.00 23.01 19 GLU A C 7
ATOM 7922 O O . GLU A 1 19 ? 15.360 3.881 -5.029 1.00 72.42 19 GLU A O 7
ATOM 7934 N N . LEU A 1 20 ? 14.424 3.939 -7.074 1.00 74.34 20 LEU A N 7
ATOM 7935 C CA . LEU A 1 20 ? 13.656 5.151 -6.809 1.00 23.33 20 LEU A CA 7
ATOM 7936 C C . LEU A 1 20 ? 12.636 4.917 -5.699 1.00 40.12 20 LEU A C 7
ATOM 7937 O O . LEU A 1 20 ? 12.354 5.813 -4.903 1.00 42.21 20 LEU A O 7
ATOM 7953 N N . ILE A 1 21 ? 12.088 3.708 -5.652 1.00 33.31 21 ILE A N 7
ATOM 7954 C CA . ILE A 1 21 ? 11.102 3.356 -4.638 1.00 34.31 21 ILE A CA 7
ATOM 7955 C C . ILE A 1 21 ? 11.776 2.843 -3.370 1.00 72.30 21 ILE A C 7
ATOM 7956 O O . ILE A 1 21 ? 11.290 3.069 -2.262 1.00 40.04 21 ILE A O 7
ATOM 7972 N N . GLU A 1 22 ? 12.899 2.152 -3.541 1.00 51.24 22 GLU A N 7
ATOM 7973 C CA . GLU A 1 22 ? 13.640 1.608 -2.410 1.00 4.11 22 GLU A CA 7
ATOM 7974 C C . GLU A 1 22 ? 14.110 2.723 -1.480 1.00 50.42 22 GLU A C 7
ATOM 7975 O O . GLU A 1 22 ? 14.313 2.507 -0.285 1.00 54.41 22 GLU A O 7
ATOM 7987 N N . LYS A 1 23 ? 14.282 3.917 -2.038 1.00 12.13 23 LYS A N 7
ATOM 7988 C CA . LYS A 1 23 ? 14.727 5.068 -1.261 1.00 13.01 23 LYS A CA 7
ATOM 7989 C C . LYS A 1 23 ? 13.625 5.550 -0.323 1.00 31.15 23 LYS A C 7
ATOM 7990 O O . LYS A 1 23 ? 13.901 6.041 0.772 1.00 75.14 23 LYS A O 7
ATOM 8009 N N . GLU A 1 24 ? 12.377 5.405 -0.758 1.00 63.30 24 GLU A N 7
ATOM 8010 C CA . GLU A 1 24 ? 11.235 5.825 0.045 1.00 51.12 24 GLU A CA 7
ATOM 8011 C C . GLU A 1 24 ? 10.894 4.775 1.098 1.00 60.20 24 GLU A C 7
ATOM 8012 O O . GLU A 1 24 ? 10.509 5.107 2.219 1.00 62.23 24 GLU A O 7
ATOM 8024 N N . MET A 1 25 ? 11.038 3.506 0.728 1.00 11.44 25 MET A N 7
ATOM 8025 C CA . MET A 1 25 ? 10.746 2.407 1.641 1.00 11.00 25 MET A CA 7
ATOM 8026 C C . MET A 1 25 ? 11.646 2.468 2.871 1.00 64.43 25 MET A C 7
ATOM 8027 O O . MET A 1 25 ? 12.722 3.065 2.834 1.00 71.31 25 MET A O 7
ATOM 8041 N N . GLN A 1 26 ? 11.199 1.846 3.957 1.00 3.33 26 GLN A N 7
ATOM 8042 C CA . GLN A 1 26 ? 11.965 1.831 5.198 1.00 45.52 26 GLN A CA 7
ATOM 8043 C C . GLN A 1 26 ? 13.277 1.073 5.019 1.00 54.31 26 GLN A C 7
ATOM 8044 O O . GLN A 1 26 ? 13.429 0.253 4.114 1.00 71.24 26 GLN A O 7
ATOM 8058 N N . PRO A 1 27 ? 14.248 1.353 5.901 1.00 35.31 27 PRO A N 7
ATOM 8059 C CA . PRO A 1 27 ? 15.563 0.707 5.861 1.00 1.41 27 PRO A CA 7
ATOM 8060 C C . PRO A 1 27 ? 15.498 -0.766 6.250 1.00 4.55 27 PRO A C 7
ATOM 8061 O O . PRO A 1 27 ? 16.503 -1.474 6.205 1.00 42.21 27 PRO A O 7
ATOM 8072 N N . ASN A 1 28 ? 14.309 -1.220 6.633 1.00 65.11 28 ASN A N 7
ATOM 8073 C CA . ASN A 1 28 ? 14.114 -2.610 7.030 1.00 2.34 28 ASN A CA 7
ATOM 8074 C C . ASN A 1 28 ? 12.744 -3.115 6.588 1.00 0.52 28 ASN A C 7
ATOM 8075 O O . ASN A 1 28 ? 12.108 -3.903 7.286 1.00 13.15 28 ASN A O 7
ATOM 8086 N N . GLU A 1 29 ? 12.297 -2.654 5.424 1.00 63.43 29 GLU A N 7
ATOM 8087 C CA . GLU A 1 29 ? 11.003 -3.060 4.889 1.00 14.40 29 GLU A CA 7
ATOM 8088 C C . GLU A 1 29 ? 11.175 -4.013 3.710 1.00 41.42 29 GLU A C 7
ATOM 8089 O O . GLU A 1 29 ? 12.282 -4.200 3.205 1.00 3.21 29 GLU A O 7
ATOM 8101 N N . VAL A 1 30 ? 10.072 -4.613 3.276 1.00 73.53 30 VAL A N 7
ATOM 8102 C CA . VAL A 1 30 ? 10.099 -5.547 2.156 1.00 45.11 30 VAL A CA 7
ATOM 8103 C C . VAL A 1 30 ? 9.575 -4.893 0.882 1.00 20.14 30 VAL A C 7
ATOM 8104 O O . VAL A 1 30 ? 8.610 -4.130 0.916 1.00 30.33 30 VAL A O 7
ATOM 8117 N N . ALA A 1 31 ? 10.217 -5.198 -0.240 1.00 44.14 31 ALA A N 7
ATOM 8118 C CA . ALA A 1 31 ? 9.814 -4.642 -1.526 1.00 63.11 31 ALA A CA 7
ATOM 8119 C C . ALA A 1 31 ? 9.655 -5.739 -2.573 1.00 22.40 31 ALA A C 7
ATOM 8120 O O . ALA A 1 31 ? 10.609 -6.450 -2.891 1.00 4.13 31 ALA A O 7
ATOM 8127 N N . ILE A 1 32 ? 8.445 -5.872 -3.105 1.00 33.45 32 ILE A N 7
ATOM 8128 C CA . ILE A 1 32 ? 8.162 -6.883 -4.116 1.00 30.42 32 ILE A CA 7
ATOM 8129 C C . ILE A 1 32 ? 8.175 -6.279 -5.516 1.00 30.22 32 ILE A C 7
ATOM 8130 O O . ILE A 1 32 ? 7.307 -5.480 -5.867 1.00 11.22 32 ILE A O 7
ATOM 8146 N N . PHE A 1 33 ? 9.165 -6.668 -6.313 1.00 12.12 33 PHE A N 7
ATOM 8147 C CA . PHE A 1 33 ? 9.291 -6.165 -7.676 1.00 31.40 33 PHE A CA 7
ATOM 8148 C C . PHE A 1 33 ? 8.932 -7.248 -8.690 1.00 0.30 33 PHE A C 7
ATOM 8149 O O . PHE A 1 33 ? 9.600 -8.278 -8.777 1.00 10.33 33 PHE A O 7
ATOM 8166 N N . MET A 1 34 ? 7.872 -7.006 -9.454 1.00 41.13 34 MET A N 7
ATOM 8167 C CA . MET A 1 34 ? 7.424 -7.959 -10.463 1.00 22.31 34 MET A CA 7
ATOM 8168 C C . MET A 1 34 ? 8.170 -7.751 -11.777 1.00 40.11 34 MET A C 7
ATOM 8169 O O . MET A 1 34 ? 8.250 -6.633 -12.286 1.00 43.32 34 MET A O 7
ATOM 8183 N N . PHE A 1 35 ? 8.715 -8.834 -12.322 1.00 14.05 35 PHE A N 7
ATOM 8184 C CA . PHE A 1 35 ? 9.455 -8.769 -13.576 1.00 61.11 35 PHE A CA 7
ATOM 8185 C C . PHE A 1 35 ? 8.922 -9.791 -14.576 1.00 13.10 35 PHE A C 7
ATOM 8186 O O . PHE A 1 35 ? 8.849 -10.983 -14.281 1.00 30.22 35 PHE A O 7
ATOM 8203 N N . GLU A 1 36 ? 8.549 -9.313 -15.760 1.00 25.45 36 GLU A N 7
ATOM 8204 C CA . GLU A 1 36 ? 8.021 -10.185 -16.802 1.00 64.04 36 GLU A CA 7
ATOM 8205 C C . GLU A 1 36 ? 8.943 -10.198 -18.019 1.00 15.11 36 GLU A C 7
ATOM 8206 O O . GLU A 1 36 ? 8.647 -10.836 -19.029 1.00 75.21 36 GLU A O 7
ATOM 8218 N N . VAL A 1 37 ? 10.061 -9.487 -17.914 1.00 62.43 37 VAL A N 7
ATOM 8219 C CA . VAL A 1 37 ? 11.027 -9.417 -19.005 1.00 13.34 37 VAL A CA 7
ATOM 8220 C C . VAL A 1 37 ? 12.066 -10.526 -18.891 1.00 60.31 37 VAL A C 7
ATOM 8221 O O . VAL A 1 37 ? 12.272 -11.091 -17.817 1.00 44.55 37 VAL A O 7
ATOM 8234 N N . GLY A 1 38 ? 12.719 -10.834 -20.007 1.00 64.44 38 GLY A N 7
ATOM 8235 C CA . GLY A 1 38 ? 13.730 -11.875 -20.012 1.00 24.41 38 GLY A CA 7
ATOM 8236 C C . GLY A 1 38 ? 14.934 -11.518 -19.163 1.00 21.33 38 GLY A C 7
ATOM 8237 O O . GLY A 1 38 ? 15.774 -12.371 -18.875 1.00 44.12 38 GLY A O 7
ATOM 8241 N N . ASP A 1 39 ? 15.019 -10.255 -18.762 1.00 1.25 39 ASP A N 7
ATOM 8242 C CA . ASP A 1 39 ? 16.130 -9.786 -17.941 1.00 35.35 39 ASP A CA 7
ATOM 8243 C C . ASP A 1 39 ? 15.868 -10.063 -16.463 1.00 54.43 39 ASP A C 7
ATOM 8244 O O . ASP A 1 39 ? 15.454 -9.174 -15.719 1.00 1.35 39 ASP A O 7
ATOM 8253 N N . PHE A 1 40 ? 16.110 -11.301 -16.046 1.00 50.21 40 PHE A N 7
ATOM 8254 C CA . PHE A 1 40 ? 15.898 -11.695 -14.658 1.00 63.23 40 PHE A CA 7
ATOM 8255 C C . PHE A 1 40 ? 17.185 -11.553 -13.850 1.00 60.43 40 PHE A C 7
ATOM 8256 O O . PHE A 1 40 ? 17.157 -11.510 -12.620 1.00 52.55 40 PHE A O 7
ATOM 8273 N N . SER A 1 41 ? 18.312 -11.483 -14.551 1.00 41.13 41 SER A N 7
ATOM 8274 C CA . SER A 1 41 ? 19.610 -11.351 -13.900 1.00 42.42 41 SER A CA 7
ATOM 8275 C C . SER A 1 41 ? 19.811 -9.933 -13.372 1.00 21.51 41 SER A C 7
ATOM 8276 O O . SER A 1 41 ? 20.666 -9.692 -12.521 1.00 64.04 41 SER A O 7
ATOM 8284 N N . ASN A 1 42 ? 19.015 -9.000 -13.883 1.00 44.23 42 ASN A N 7
ATOM 8285 C CA . ASN A 1 42 ? 19.105 -7.606 -13.464 1.00 42.32 42 ASN A CA 7
ATOM 8286 C C . ASN A 1 42 ? 18.364 -7.384 -12.149 1.00 70.23 42 ASN A C 7
ATOM 8287 O O . ASN A 1 42 ? 18.669 -6.454 -11.402 1.00 62.13 42 ASN A O 7
ATOM 8298 N N . ILE A 1 43 ? 17.390 -8.245 -11.873 1.00 40.22 43 ILE A N 7
ATOM 8299 C CA . ILE A 1 43 ? 16.607 -8.144 -10.648 1.00 72.11 43 ILE A CA 7
ATOM 8300 C C . ILE A 1 43 ? 17.508 -7.942 -9.435 1.00 11.14 43 ILE A C 7
ATOM 8301 O O . ILE A 1 43 ? 17.377 -6.972 -8.688 1.00 0.22 43 ILE A O 7
ATOM 8317 N N . PRO A 1 44 ? 18.447 -8.878 -9.232 1.00 71.04 44 PRO A N 7
ATOM 8318 C CA . PRO A 1 44 ? 19.391 -8.824 -8.112 1.00 15.31 44 PRO A CA 7
ATOM 8319 C C . PRO A 1 44 ? 20.407 -7.697 -8.264 1.00 71.20 44 PRO A C 7
ATOM 8320 O O . PRO A 1 44 ? 21.102 -7.341 -7.312 1.00 53.11 44 PRO A O 7
ATOM 8331 N N . LYS A 1 45 ? 20.489 -7.139 -9.467 1.00 71.10 45 LYS A N 7
ATOM 8332 C CA . LYS A 1 45 ? 21.419 -6.051 -9.744 1.00 61.14 45 LYS A CA 7
ATOM 8333 C C . LYS A 1 45 ? 20.873 -4.723 -9.230 1.00 35.34 45 LYS A C 7
ATOM 8334 O O . LYS A 1 45 ? 21.633 -3.810 -8.911 1.00 44.43 45 LYS A O 7
ATOM 8353 N N . SER A 1 46 ? 19.549 -4.624 -9.149 1.00 64.43 46 SER A N 7
ATOM 8354 C CA . SER A 1 46 ? 18.901 -3.407 -8.675 1.00 63.30 46 SER A CA 7
ATOM 8355 C C . SER A 1 46 ? 19.085 -3.245 -7.169 1.00 62.22 46 SER A C 7
ATOM 8356 O O . SER A 1 46 ? 19.551 -2.208 -6.698 1.00 32.21 46 SER A O 7
ATOM 8364 N N . ALA A 1 47 ? 18.716 -4.279 -6.420 1.00 12.33 47 ALA A N 7
ATOM 8365 C CA . ALA A 1 47 ? 18.841 -4.253 -4.968 1.00 4.13 47 ALA A CA 7
ATOM 8366 C C . ALA A 1 47 ? 20.274 -3.943 -4.546 1.00 32.50 47 ALA A C 7
ATOM 8367 O O . ALA A 1 47 ? 20.509 -3.410 -3.462 1.00 63.24 47 ALA A O 7
ATOM 8374 N N . GLU A 1 48 ? 21.226 -4.282 -5.409 1.00 63.41 48 GLU A N 7
ATOM 8375 C CA . GLU A 1 48 ? 22.636 -4.041 -5.124 1.00 32.43 48 GLU A CA 7
ATOM 8376 C C . GLU A 1 48 ? 22.993 -2.575 -5.346 1.00 11.40 48 GLU A C 7
ATOM 8377 O O . GLU A 1 48 ? 23.929 -2.053 -4.740 1.00 21.14 48 GLU A O 7
ATOM 8389 N N . PHE A 1 49 ? 22.241 -1.915 -6.220 1.00 54.52 49 PHE A N 7
ATOM 8390 C CA . PHE A 1 49 ? 22.478 -0.508 -6.525 1.00 33.33 49 PHE A CA 7
ATOM 8391 C C . PHE A 1 49 ? 22.361 0.348 -5.267 1.00 22.32 49 PHE A C 7
ATOM 8392 O O . PHE A 1 49 ? 22.985 1.404 -5.163 1.00 13.54 49 PHE A O 7
ATOM 8409 N N . ILE A 1 50 ? 21.558 -0.116 -4.315 1.00 65.21 50 ILE A N 7
ATOM 8410 C CA . ILE A 1 50 ? 21.360 0.606 -3.065 1.00 24.15 50 ILE A CA 7
ATOM 8411 C C . ILE A 1 50 ? 22.600 0.525 -2.181 1.00 23.35 50 ILE A C 7
ATOM 8412 O O . ILE A 1 50 ? 23.100 1.542 -1.701 1.00 53.11 50 ILE A O 7
ATOM 8428 N N . GLN A 1 51 ? 23.092 -0.692 -1.971 1.00 23.10 51 GLN A N 7
ATOM 8429 C CA . GLN A 1 51 ? 24.275 -0.906 -1.145 1.00 40.54 51 GLN A CA 7
ATOM 8430 C C . GLN A 1 51 ? 24.779 -2.339 -1.277 1.00 2.12 51 GLN A C 7
ATOM 8431 O O . GLN A 1 51 ? 23.998 -3.289 -1.227 1.00 22.03 51 GLN A O 7
ATOM 8445 N N . SER A 1 52 ? 26.089 -2.487 -1.446 1.00 23.13 52 SER A N 7
ATOM 8446 C CA . SER A 1 52 ? 26.697 -3.805 -1.589 1.00 4.33 52 SER A CA 7
ATOM 8447 C C . SER A 1 52 ? 26.262 -4.730 -0.456 1.00 4.41 52 SER A C 7
ATOM 8448 O O . SER A 1 52 ? 26.169 -5.945 -0.631 1.00 51.44 52 SER A O 7
ATOM 8456 N N . LYS A 1 53 ? 25.997 -4.145 0.708 1.00 62.34 53 LYS A N 7
ATOM 8457 C CA . LYS A 1 53 ? 25.571 -4.914 1.871 1.00 74.13 53 LYS A CA 7
ATOM 8458 C C . LYS A 1 53 ? 24.324 -4.301 2.500 1.00 32.45 53 LYS A C 7
ATOM 8459 O O . LYS A 1 53 ? 24.330 -3.142 2.911 1.00 52.31 53 LYS A O 7
ATOM 8478 N N . GLY A 1 54 ? 23.255 -5.089 2.575 1.00 63.42 54 GLY A N 7
ATOM 8479 C CA . GLY A 1 54 ? 22.017 -4.607 3.157 1.00 12.12 54 GLY A CA 7
ATOM 8480 C C . GLY A 1 54 ? 20.794 -5.103 2.412 1.00 73.11 54 GLY A C 7
ATOM 8481 O O . GLY A 1 54 ? 19.670 -4.989 2.903 1.00 71.14 54 GLY A O 7
ATOM 8485 N N . HIS A 1 55 ? 21.011 -5.654 1.222 1.00 72.21 55 HIS A N 7
ATOM 8486 C CA . HIS A 1 55 ? 19.916 -6.169 0.406 1.00 3.34 55 HIS A CA 7
ATOM 8487 C C . HIS A 1 55 ? 19.972 -7.691 0.321 1.00 73.01 55 HIS A C 7
ATOM 8488 O O . HIS A 1 55 ? 20.937 -8.258 -0.190 1.00 1.03 55 HIS A O 7
ATOM 8502 N N . GLU A 1 56 ? 18.930 -8.346 0.825 1.00 42.32 56 GLU A N 7
ATOM 8503 C CA . GLU A 1 56 ? 18.862 -9.802 0.806 1.00 24.21 56 GLU A CA 7
ATOM 8504 C C . GLU A 1 56 ? 17.507 -10.277 0.291 1.00 70.23 56 GLU A C 7
ATOM 8505 O O . GLU A 1 56 ? 16.466 -9.967 0.871 1.00 13.10 56 GLU A O 7
ATOM 8517 N N . LEU A 1 57 ? 17.528 -11.031 -0.803 1.00 32.01 57 LEU A N 7
ATOM 8518 C CA . LEU A 1 57 ? 16.301 -11.549 -1.398 1.00 60.44 57 LEU A CA 7
ATOM 8519 C C . LEU A 1 57 ? 15.757 -12.723 -0.590 1.00 64.43 57 LEU A C 7
ATOM 8520 O O . LEU A 1 57 ? 16.268 -13.841 -0.678 1.00 4.33 57 LEU A O 7
ATOM 8536 N N . LEU A 1 58 ? 14.717 -12.464 0.194 1.00 4.52 58 LEU A N 7
ATOM 8537 C CA . LEU A 1 58 ? 14.102 -13.499 1.017 1.00 71.32 58 LEU A CA 7
ATOM 8538 C C . LEU A 1 58 ? 13.812 -14.749 0.192 1.00 72.03 58 LEU A C 7
ATOM 8539 O O . LEU A 1 58 ? 14.038 -15.870 0.645 1.00 33.10 58 LEU A O 7
ATOM 8555 N N . ASN A 1 59 ? 13.312 -14.547 -1.023 1.00 53.00 59 ASN A N 7
ATOM 8556 C CA . ASN A 1 59 ? 12.992 -15.658 -1.912 1.00 43.35 59 ASN A CA 7
ATOM 8557 C C . ASN A 1 59 ? 13.555 -15.415 -3.310 1.00 14.32 59 ASN A C 7
ATOM 8558 O O . ASN A 1 59 ? 13.093 -14.530 -4.031 1.00 21.13 59 ASN A O 7
ATOM 8569 N N . SER A 1 60 ? 14.554 -16.207 -3.686 1.00 12.34 60 SER A N 7
ATOM 8570 C CA . SER A 1 60 ? 15.182 -16.076 -4.995 1.00 73.02 60 SER A CA 7
ATOM 8571 C C . SER A 1 60 ? 14.129 -15.992 -6.096 1.00 61.44 60 SER A C 7
ATOM 8572 O O . SER A 1 60 ? 13.282 -16.877 -6.230 1.00 41.44 60 SER A O 7
ATOM 8580 N N . LEU A 1 61 ? 14.189 -14.923 -6.883 1.00 34.42 61 LEU A N 7
ATOM 8581 C CA . LEU A 1 61 ? 13.241 -14.722 -7.974 1.00 21.34 61 LEU A CA 7
ATOM 8582 C C . LEU A 1 61 ? 13.085 -15.994 -8.801 1.00 33.55 61 LEU A C 7
ATOM 8583 O O . LEU A 1 61 ? 14.070 -16.580 -9.248 1.00 64.55 61 LEU A O 7
ATOM 8599 N N . ARG A 1 62 ? 11.840 -16.415 -9.001 1.00 11.34 62 ARG A N 7
ATOM 8600 C CA . ARG A 1 62 ? 11.554 -17.617 -9.775 1.00 5.33 62 ARG A CA 7
ATOM 8601 C C . ARG A 1 62 ? 11.386 -17.283 -11.254 1.00 60.32 62 ARG A C 7
ATOM 8602 O O . ARG A 1 62 ? 10.353 -17.581 -11.855 1.00 23.12 62 ARG A O 7
ATOM 8623 N N . PHE A 1 63 ? 12.407 -16.663 -11.836 1.00 24.23 63 PHE A N 7
ATOM 8624 C CA . PHE A 1 63 ? 12.372 -16.288 -13.244 1.00 42.33 63 PHE A CA 7
ATOM 8625 C C . PHE A 1 63 ? 12.089 -17.502 -14.124 1.00 11.11 63 PHE A C 7
ATOM 8626 O O . PHE A 1 63 ? 11.653 -17.366 -15.266 1.00 45.14 63 PHE A O 7
ATOM 8643 N N . ASN A 1 64 ? 12.340 -18.689 -13.582 1.00 64.20 64 ASN A N 7
ATOM 8644 C CA . ASN A 1 64 ? 12.114 -19.928 -14.317 1.00 72.31 64 ASN A CA 7
ATOM 8645 C C . ASN A 1 64 ? 10.722 -19.943 -14.942 1.00 62.33 64 ASN A C 7
ATOM 8646 O O . ASN A 1 64 ? 10.493 -20.606 -15.953 1.00 61.34 64 ASN A O 7
ATOM 8657 N N . GLN A 1 65 ? 9.798 -19.207 -14.333 1.00 70.44 65 GLN A N 7
ATOM 8658 C CA . GLN A 1 65 ? 8.429 -19.136 -14.831 1.00 21.54 65 GLN A CA 7
ATOM 8659 C C . GLN A 1 65 ? 8.130 -17.757 -15.408 1.00 4.33 65 GLN A C 7
ATOM 8660 O O . GLN A 1 65 ? 9.036 -16.949 -15.612 1.00 63.42 65 GLN A O 7
ATOM 8674 N N . ALA A 1 66 ? 6.854 -17.494 -15.669 1.00 1.54 66 ALA A N 7
ATOM 8675 C CA . ALA A 1 66 ? 6.436 -16.211 -16.221 1.00 10.04 66 ALA A CA 7
ATOM 8676 C C . ALA A 1 66 ? 6.673 -15.081 -15.224 1.00 75.13 66 ALA A C 7
ATOM 8677 O O . ALA A 1 66 ? 7.370 -15.258 -14.225 1.00 53.40 66 ALA A O 7
ATOM 8684 N N . ASP A 1 67 ? 6.089 -13.921 -15.503 1.00 53.12 67 ASP A N 7
ATOM 8685 C CA . ASP A 1 67 ? 6.236 -12.762 -14.631 1.00 11.43 67 ASP A CA 7
ATOM 8686 C C . ASP A 1 67 ? 6.143 -13.170 -13.164 1.00 24.31 67 ASP A C 7
ATOM 8687 O O . ASP A 1 67 ? 5.071 -13.524 -12.674 1.00 54.55 67 ASP A O 7
ATOM 8696 N N . TRP A 1 68 ? 7.274 -13.121 -12.469 1.00 41.51 68 TRP A N 7
ATOM 8697 C CA . TRP A 1 68 ? 7.321 -13.487 -11.058 1.00 55.20 68 TRP A CA 7
ATOM 8698 C C . TRP A 1 68 ? 7.543 -12.258 -10.184 1.00 14.34 68 TRP A C 7
ATOM 8699 O O . TRP A 1 68 ? 7.605 -11.132 -10.680 1.00 73.42 68 TRP A O 7
ATOM 8720 N N . THR A 1 69 ? 7.662 -12.479 -8.878 1.00 41.11 69 THR A N 7
ATOM 8721 C CA . THR A 1 69 ? 7.876 -11.389 -7.935 1.00 4.03 69 THR A CA 7
ATOM 8722 C C . THR A 1 69 ? 9.079 -11.665 -7.040 1.00 45.31 69 THR A C 7
ATOM 8723 O O . THR A 1 69 ? 9.305 -12.800 -6.621 1.00 24.25 69 THR A O 7
ATOM 8734 N N . ILE A 1 70 ? 9.848 -10.620 -6.751 1.00 51.13 70 ILE A N 7
ATOM 8735 C CA . ILE A 1 70 ? 11.027 -10.750 -5.904 1.00 61.45 70 ILE A CA 7
ATOM 8736 C C . ILE A 1 70 ? 10.952 -9.807 -4.709 1.00 23.13 70 ILE A C 7
ATOM 8737 O O . ILE A 1 70 ? 10.846 -8.591 -4.869 1.00 74.21 70 ILE A O 7
ATOM 8753 N N . VAL A 1 71 ? 11.011 -10.376 -3.509 1.00 12.24 71 VAL A N 7
ATOM 8754 C CA . VAL A 1 71 ? 10.953 -9.586 -2.285 1.00 12.34 71 VAL A CA 7
ATOM 8755 C C . VAL A 1 71 ? 12.350 -9.192 -1.818 1.00 53.41 71 VAL A C 7
ATOM 8756 O O . VAL A 1 71 ? 13.251 -10.028 -1.745 1.00 54.54 71 VAL A O 7
ATOM 8769 N N . VAL A 1 72 ? 12.523 -7.912 -1.502 1.00 62.12 72 VAL A N 7
ATOM 8770 C CA . VAL A 1 72 ? 13.810 -7.406 -1.041 1.00 25.43 72 VAL A CA 7
ATOM 8771 C C . VAL A 1 72 ? 13.686 -6.759 0.334 1.00 32.41 72 VAL A C 7
ATOM 8772 O O . VAL A 1 72 ? 12.876 -5.854 0.534 1.00 44.40 72 VAL A O 7
ATOM 8785 N N . ARG A 1 73 ? 14.493 -7.230 1.279 1.00 62.11 73 ARG A N 7
ATOM 8786 C CA . ARG A 1 73 ? 14.473 -6.698 2.636 1.00 0.10 73 ARG A CA 7
ATOM 8787 C C . ARG A 1 73 ? 15.643 -5.746 2.864 1.00 3.31 73 ARG A C 7
ATOM 8788 O O . ARG A 1 73 ? 16.799 -6.167 2.922 1.00 33.12 73 ARG A O 7
ATOM 8809 N N . LYS A 1 74 ? 15.336 -4.459 2.992 1.00 24.31 74 LYS A N 7
ATOM 8810 C CA . LYS A 1 74 ? 16.361 -3.446 3.214 1.00 21.14 74 LYS A CA 7
ATOM 8811 C C . LYS A 1 74 ? 17.040 -3.647 4.565 1.00 4.33 74 LYS A C 7
ATOM 8812 O O . LYS A 1 74 ? 16.486 -4.282 5.463 1.00 41.24 74 LYS A O 7
ATOM 8831 N N . LYS A 1 75 ? 18.243 -3.100 4.704 1.00 24.04 75 LYS A N 7
ATOM 8832 C CA . LYS A 1 75 ? 18.998 -3.216 5.947 1.00 41.14 75 LYS A CA 7
ATOM 8833 C C . LYS A 1 75 ? 20.194 -2.269 5.947 1.00 30.11 75 LYS A C 7
ATOM 8834 O O . LYS A 1 75 ? 20.525 -1.673 6.971 1.00 22.15 75 LYS A O 7
ATOM 8853 N N . ALA A 1 76 ? 20.837 -2.135 4.792 1.00 40.32 76 ALA A N 7
ATOM 8854 C CA . ALA A 1 76 ? 21.994 -1.258 4.659 1.00 54.42 76 ALA A CA 7
ATOM 8855 C C . ALA A 1 76 ? 22.275 -0.938 3.194 1.00 33.14 76 ALA A C 7
ATOM 8856 O O . ALA A 1 76 ? 21.700 -0.006 2.631 1.00 11.22 76 ALA A O 7
ATOM 8863 N N . MET A 1 1 ? 1.556 -0.428 -1.882 1.00 41.32 1 MET A N 8
ATOM 8864 C CA . MET A 1 1 ? 2.434 0.725 -1.717 1.00 20.13 1 MET A CA 8
ATOM 8865 C C . MET A 1 1 ? 3.868 0.281 -1.447 1.00 4.41 1 MET A C 8
ATOM 8866 O O . MET A 1 1 ? 4.818 1.015 -1.722 1.00 62.24 1 MET A O 8
ATOM 8880 N N . LYS A 1 2 ? 4.019 -0.923 -0.906 1.00 52.13 2 LYS A N 8
ATOM 8881 C CA . LYS A 1 2 ? 5.337 -1.465 -0.600 1.00 21.32 2 LYS A CA 8
ATOM 8882 C C . LYS A 1 2 ? 5.800 -2.421 -1.695 1.00 21.24 2 LYS A C 8
ATOM 8883 O O . LYS A 1 2 ? 6.586 -3.335 -1.442 1.00 40.34 2 LYS A O 8
ATOM 8902 N N . ARG A 1 3 ? 5.309 -2.204 -2.910 1.00 42.33 3 ARG A N 8
ATOM 8903 C CA . ARG A 1 3 ? 5.673 -3.046 -4.043 1.00 63.02 3 ARG A CA 8
ATOM 8904 C C . ARG A 1 3 ? 5.820 -2.214 -5.314 1.00 61.20 3 ARG A C 8
ATOM 8905 O O . ARG A 1 3 ? 5.361 -1.074 -5.379 1.00 15.13 3 ARG A O 8
ATOM 8926 N N . PHE A 1 4 ? 6.464 -2.793 -6.322 1.00 41.44 4 PHE A N 8
ATOM 8927 C CA . PHE A 1 4 ? 6.673 -2.105 -7.591 1.00 41.50 4 PHE A CA 8
ATOM 8928 C C . PHE A 1 4 ? 6.363 -3.026 -8.767 1.00 53.11 4 PHE A C 8
ATOM 8929 O O . PHE A 1 4 ? 6.993 -4.070 -8.935 1.00 30.14 4 PHE A O 8
ATOM 8946 N N . ASP A 1 5 ? 5.387 -2.632 -9.578 1.00 1.21 5 ASP A N 8
ATOM 8947 C CA . ASP A 1 5 ? 4.992 -3.421 -10.739 1.00 2.10 5 ASP A CA 8
ATOM 8948 C C . ASP A 1 5 ? 5.802 -3.022 -11.968 1.00 42.44 5 ASP A C 8
ATOM 8949 O O . ASP A 1 5 ? 5.541 -1.991 -12.589 1.00 54.55 5 ASP A O 8
ATOM 8958 N N . LEU A 1 6 ? 6.787 -3.843 -12.314 1.00 60.41 6 LEU A N 8
ATOM 8959 C CA . LEU A 1 6 ? 7.637 -3.576 -13.469 1.00 51.22 6 LEU A CA 8
ATOM 8960 C C . LEU A 1 6 ? 7.199 -4.407 -14.671 1.00 43.53 6 LEU A C 8
ATOM 8961 O O . LEU A 1 6 ? 7.861 -4.411 -15.709 1.00 65.31 6 LEU A O 8
ATOM 8977 N N . ARG A 1 7 ? 6.079 -5.106 -14.524 1.00 60.22 7 ARG A N 8
ATOM 8978 C CA . ARG A 1 7 ? 5.552 -5.940 -15.598 1.00 43.22 7 ARG A CA 8
ATOM 8979 C C . ARG A 1 7 ? 5.478 -5.158 -16.907 1.00 22.15 7 ARG A C 8
ATOM 8980 O O . ARG A 1 7 ? 6.102 -5.513 -17.907 1.00 24.24 7 ARG A O 8
ATOM 9001 N N . PRO A 1 8 ? 4.697 -4.068 -16.901 1.00 74.15 8 PRO A N 8
ATOM 9002 C CA . PRO A 1 8 ? 4.522 -3.214 -18.080 1.00 2.43 8 PRO A CA 8
ATOM 9003 C C . PRO A 1 8 ? 5.784 -2.427 -18.417 1.00 62.25 8 PRO A C 8
ATOM 9004 O O . PRO A 1 8 ? 5.866 -1.784 -19.465 1.00 14.22 8 PRO A O 8
ATOM 9015 N N . LEU A 1 9 ? 6.767 -2.483 -17.525 1.00 51.03 9 LEU A N 8
ATOM 9016 C CA . LEU A 1 9 ? 8.026 -1.776 -17.729 1.00 45.13 9 LEU A CA 8
ATOM 9017 C C . LEU A 1 9 ? 8.999 -2.620 -18.546 1.00 71.45 9 LEU A C 8
ATOM 9018 O O . LEU A 1 9 ? 9.166 -3.814 -18.294 1.00 53.11 9 LEU A O 8
ATOM 9034 N N . LYS A 1 10 ? 9.641 -1.993 -19.526 1.00 54.31 10 LYS A N 8
ATOM 9035 C CA . LYS A 1 10 ? 10.600 -2.684 -20.379 1.00 72.22 10 LYS A CA 8
ATOM 9036 C C . LYS A 1 10 ? 11.870 -3.023 -19.606 1.00 21.41 10 LYS A C 8
ATOM 9037 O O . LYS A 1 10 ? 12.157 -2.423 -18.571 1.00 12.22 10 LYS A O 8
ATOM 9056 N N . ALA A 1 11 ? 12.628 -3.988 -20.116 1.00 61.51 11 ALA A N 8
ATOM 9057 C CA . ALA A 1 11 ? 13.869 -4.404 -19.475 1.00 63.50 11 ALA A CA 8
ATOM 9058 C C . ALA A 1 11 ? 14.944 -3.331 -19.610 1.00 14.42 11 ALA A C 8
ATOM 9059 O O . ALA A 1 11 ? 14.986 -2.602 -20.600 1.00 52.11 11 ALA A O 8
ATOM 9066 N N . GLY A 1 12 ? 15.811 -3.238 -18.606 1.00 72.00 12 GLY A N 8
ATOM 9067 C CA . GLY A 1 12 ? 16.873 -2.249 -18.632 1.00 71.52 12 GLY A CA 8
ATOM 9068 C C . GLY A 1 12 ? 16.566 -1.046 -17.764 1.00 11.43 12 GLY A C 8
ATOM 9069 O O . GLY A 1 12 ? 17.439 -0.545 -17.054 1.00 20.41 12 GLY A O 8
ATOM 9073 N N . ILE A 1 13 ? 15.323 -0.578 -17.821 1.00 24.43 13 ILE A N 8
ATOM 9074 C CA . ILE A 1 13 ? 14.905 0.575 -17.034 1.00 34.35 13 ILE A CA 8
ATOM 9075 C C . ILE A 1 13 ? 14.188 0.140 -15.760 1.00 31.32 13 ILE A C 8
ATOM 9076 O O . ILE A 1 13 ? 14.183 0.859 -14.761 1.00 11.23 13 ILE A O 8
ATOM 9092 N N . PHE A 1 14 ? 13.584 -1.044 -15.802 1.00 5.44 14 PHE A N 8
ATOM 9093 C CA . PHE A 1 14 ? 12.865 -1.576 -14.650 1.00 51.04 14 PHE A CA 8
ATOM 9094 C C . PHE A 1 14 ? 13.802 -1.758 -13.460 1.00 11.21 14 PHE A C 8
ATOM 9095 O O . PHE A 1 14 ? 13.385 -1.650 -12.307 1.00 41.22 14 PHE A O 8
ATOM 9112 N N . GLU A 1 15 ? 15.070 -2.035 -13.749 1.00 14.00 15 GLU A N 8
ATOM 9113 C CA . GLU A 1 15 ? 16.065 -2.233 -12.702 1.00 63.34 15 GLU A CA 8
ATOM 9114 C C . GLU A 1 15 ? 16.561 -0.895 -12.163 1.00 2.15 15 GLU A C 8
ATOM 9115 O O . GLU A 1 15 ? 17.075 -0.816 -11.047 1.00 4.23 15 GLU A O 8
ATOM 9127 N N . ARG A 1 16 ? 16.403 0.154 -12.963 1.00 3.32 16 ARG A N 8
ATOM 9128 C CA . ARG A 1 16 ? 16.836 1.489 -12.567 1.00 42.01 16 ARG A CA 8
ATOM 9129 C C . ARG A 1 16 ? 15.784 2.165 -11.693 1.00 51.01 16 ARG A C 8
ATOM 9130 O O . ARG A 1 16 ? 16.109 2.794 -10.685 1.00 42.44 16 ARG A O 8
ATOM 9151 N N . LEU A 1 17 ? 14.522 2.031 -12.086 1.00 12.34 17 LEU A N 8
ATOM 9152 C CA . LEU A 1 17 ? 13.421 2.629 -11.339 1.00 12.45 17 LEU A CA 8
ATOM 9153 C C . LEU A 1 17 ? 13.233 1.933 -9.995 1.00 35.42 17 LEU A C 8
ATOM 9154 O O . LEU A 1 17 ? 12.774 2.541 -9.029 1.00 13.23 17 LEU A O 8
ATOM 9170 N N . GLU A 1 18 ? 13.592 0.654 -9.941 1.00 61.14 18 GLU A N 8
ATOM 9171 C CA . GLU A 1 18 ? 13.464 -0.125 -8.715 1.00 54.41 18 GLU A CA 8
ATOM 9172 C C . GLU A 1 18 ? 14.211 0.545 -7.565 1.00 75.21 18 GLU A C 8
ATOM 9173 O O . GLU A 1 18 ? 13.834 0.404 -6.402 1.00 54.42 18 GLU A O 8
ATOM 9185 N N . GLU A 1 19 ? 15.272 1.272 -7.900 1.00 53.11 19 GLU A N 8
ATOM 9186 C CA . GLU A 1 19 ? 16.072 1.962 -6.895 1.00 63.22 19 GLU A CA 8
ATOM 9187 C C . GLU A 1 19 ? 15.402 3.264 -6.466 1.00 24.23 19 GLU A C 8
ATOM 9188 O O . GLU A 1 19 ? 15.613 3.746 -5.352 1.00 22.21 19 GLU A O 8
ATOM 9200 N N . LEU A 1 20 ? 14.595 3.829 -7.357 1.00 20.44 20 LEU A N 8
ATOM 9201 C CA . LEU A 1 20 ? 13.894 5.076 -7.071 1.00 73.43 20 LEU A CA 8
ATOM 9202 C C . LEU A 1 20 ? 12.843 4.873 -5.985 1.00 35.22 20 LEU A C 8
ATOM 9203 O O . LEU A 1 20 ? 12.585 5.770 -5.182 1.00 20.14 20 LEU A O 8
ATOM 9219 N N . ILE A 1 21 ? 12.240 3.688 -5.965 1.00 5.50 21 ILE A N 8
ATOM 9220 C CA . ILE A 1 21 ? 11.220 3.367 -4.975 1.00 1.31 21 ILE A CA 8
ATOM 9221 C C . ILE A 1 21 ? 11.844 2.784 -3.712 1.00 2.14 21 ILE A C 8
ATOM 9222 O O . ILE A 1 21 ? 11.356 3.011 -2.605 1.00 73.22 21 ILE A O 8
ATOM 9238 N N . GLU A 1 22 ? 12.928 2.034 -3.885 1.00 74.44 22 GLU A N 8
ATOM 9239 C CA . GLU A 1 22 ? 13.619 1.419 -2.758 1.00 60.13 22 GLU A CA 8
ATOM 9240 C C . GLU A 1 22 ? 14.020 2.470 -1.727 1.00 61.02 22 GLU A C 8
ATOM 9241 O O . GLU A 1 22 ? 14.166 2.170 -0.542 1.00 51.11 22 GLU A O 8
ATOM 9253 N N . LYS A 1 23 ? 14.198 3.704 -2.187 1.00 73.22 23 LYS A N 8
ATOM 9254 C CA . LYS A 1 23 ? 14.581 4.801 -1.307 1.00 42.21 23 LYS A CA 8
ATOM 9255 C C . LYS A 1 23 ? 13.476 5.103 -0.300 1.00 72.13 23 LYS A C 8
ATOM 9256 O O . LYS A 1 23 ? 13.749 5.440 0.851 1.00 14.31 23 LYS A O 8
ATOM 9275 N N . GLU A 1 24 ? 12.228 4.978 -0.742 1.00 63.43 24 GLU A N 8
ATOM 9276 C CA . GLU A 1 24 ? 11.083 5.237 0.122 1.00 73.42 24 GLU A CA 8
ATOM 9277 C C . GLU A 1 24 ? 10.895 4.107 1.130 1.00 24.32 24 GLU A C 8
ATOM 9278 O O . GLU A 1 24 ? 10.607 4.348 2.302 1.00 4.11 24 GLU A O 8
ATOM 9290 N N . MET A 1 25 ? 11.060 2.873 0.665 1.00 65.12 25 MET A N 8
ATOM 9291 C CA . MET A 1 25 ? 10.910 1.705 1.526 1.00 42.43 25 MET A CA 8
ATOM 9292 C C . MET A 1 25 ? 11.766 1.842 2.781 1.00 20.20 25 MET A C 8
ATOM 9293 O O . MET A 1 25 ? 12.877 2.368 2.730 1.00 25.43 25 MET A O 8
ATOM 9307 N N . GLN A 1 26 ? 11.240 1.365 3.905 1.00 43.41 26 GLN A N 8
ATOM 9308 C CA . GLN A 1 26 ? 11.957 1.436 5.173 1.00 71.02 26 GLN A CA 8
ATOM 9309 C C . GLN A 1 26 ? 13.289 0.698 5.087 1.00 33.42 26 GLN A C 8
ATOM 9310 O O . GLN A 1 26 ? 13.515 -0.124 4.198 1.00 11.43 26 GLN A O 8
ATOM 9324 N N . PRO A 1 27 ? 14.193 0.995 6.032 1.00 13.33 27 PRO A N 8
ATOM 9325 C CA . PRO A 1 27 ? 15.518 0.370 6.085 1.00 13.52 27 PRO A CA 8
ATOM 9326 C C . PRO A 1 27 ? 15.449 -1.102 6.476 1.00 0.11 27 PRO A C 8
ATOM 9327 O O . PRO A 1 27 ? 16.462 -1.799 6.484 1.00 63.42 27 PRO A O 8
ATOM 9338 N N . ASN A 1 28 ? 14.247 -1.568 6.800 1.00 62.13 28 ASN A N 8
ATOM 9339 C CA . ASN A 1 28 ? 14.047 -2.958 7.192 1.00 71.41 28 ASN A CA 8
ATOM 9340 C C . ASN A 1 28 ? 12.658 -3.443 6.787 1.00 63.35 28 ASN A C 8
ATOM 9341 O O . ASN A 1 28 ? 12.020 -4.204 7.513 1.00 70.43 28 ASN A O 8
ATOM 9352 N N . GLU A 1 29 ? 12.198 -2.997 5.622 1.00 41.01 29 GLU A N 8
ATOM 9353 C CA . GLU A 1 29 ? 10.885 -3.386 5.121 1.00 41.44 29 GLU A CA 8
ATOM 9354 C C . GLU A 1 29 ? 11.015 -4.282 3.892 1.00 1.14 29 GLU A C 8
ATOM 9355 O O . GLU A 1 29 ? 12.093 -4.402 3.309 1.00 35.42 29 GLU A O 8
ATOM 9367 N N . VAL A 1 30 ? 9.909 -4.910 3.505 1.00 1.44 30 VAL A N 8
ATOM 9368 C CA . VAL A 1 30 ? 9.898 -5.795 2.347 1.00 50.32 30 VAL A CA 8
ATOM 9369 C C . VAL A 1 30 ? 9.394 -5.068 1.105 1.00 34.21 30 VAL A C 8
ATOM 9370 O O . VAL A 1 30 ? 8.484 -4.243 1.183 1.00 3.40 30 VAL A O 8
ATOM 9383 N N . ALA A 1 31 ? 9.990 -5.382 -0.040 1.00 40.34 31 ALA A N 8
ATOM 9384 C CA . ALA A 1 31 ? 9.600 -4.761 -1.300 1.00 14.30 31 ALA A CA 8
ATOM 9385 C C . ALA A 1 31 ? 9.409 -5.808 -2.392 1.00 41.53 31 ALA A C 8
ATOM 9386 O O . ALA A 1 31 ? 10.352 -6.504 -2.769 1.00 44.41 31 ALA A O 8
ATOM 9393 N N . ILE A 1 32 ? 8.184 -5.914 -2.896 1.00 42.11 32 ILE A N 8
ATOM 9394 C CA . ILE A 1 32 ? 7.871 -6.876 -3.945 1.00 43.05 32 ILE A CA 8
ATOM 9395 C C . ILE A 1 32 ? 7.916 -6.222 -5.322 1.00 41.22 32 ILE A C 8
ATOM 9396 O O . ILE A 1 32 ? 7.079 -5.380 -5.649 1.00 60.10 32 ILE A O 8
ATOM 9412 N N . PHE A 1 33 ? 8.898 -6.616 -6.127 1.00 12.53 33 PHE A N 8
ATOM 9413 C CA . PHE A 1 33 ? 9.052 -6.068 -7.470 1.00 33.24 33 PHE A CA 8
ATOM 9414 C C . PHE A 1 33 ? 8.715 -7.117 -8.526 1.00 42.40 33 PHE A C 8
ATOM 9415 O O . PHE A 1 33 ? 9.507 -8.020 -8.793 1.00 32.31 33 PHE A O 8
ATOM 9432 N N . MET A 1 34 ? 7.535 -6.989 -9.123 1.00 52.52 34 MET A N 8
ATOM 9433 C CA . MET A 1 34 ? 7.093 -7.924 -10.151 1.00 23.21 34 MET A CA 8
ATOM 9434 C C . MET A 1 34 ? 7.706 -7.575 -11.504 1.00 14.34 34 MET A C 8
ATOM 9435 O O . MET A 1 34 ? 7.675 -6.420 -11.930 1.00 61.22 34 MET A O 8
ATOM 9449 N N . PHE A 1 35 ? 8.261 -8.579 -12.174 1.00 3.33 35 PHE A N 8
ATOM 9450 C CA . PHE A 1 35 ? 8.882 -8.377 -13.478 1.00 1.33 35 PHE A CA 8
ATOM 9451 C C . PHE A 1 35 ? 8.514 -9.505 -14.436 1.00 74.42 35 PHE A C 8
ATOM 9452 O O . PHE A 1 35 ? 8.637 -10.683 -14.101 1.00 4.21 35 PHE A O 8
ATOM 9469 N N . GLU A 1 36 ? 8.060 -9.136 -15.630 1.00 11.32 36 GLU A N 8
ATOM 9470 C CA . GLU A 1 36 ? 7.672 -10.117 -16.636 1.00 40.03 36 GLU A CA 8
ATOM 9471 C C . GLU A 1 36 ? 8.654 -10.116 -17.804 1.00 42.11 36 GLU A C 8
ATOM 9472 O O . GLU A 1 36 ? 8.425 -10.767 -18.823 1.00 52.15 36 GLU A O 8
ATOM 9484 N N . VAL A 1 37 ? 9.750 -9.379 -17.648 1.00 34.11 37 VAL A N 8
ATOM 9485 C CA . VAL A 1 37 ? 10.768 -9.293 -18.688 1.00 14.30 37 VAL A CA 8
ATOM 9486 C C . VAL A 1 37 ? 12.166 -9.223 -18.084 1.00 53.41 37 VAL A C 8
ATOM 9487 O O . VAL A 1 37 ? 12.403 -9.716 -16.983 1.00 21.53 37 VAL A O 8
ATOM 9500 N N . GLY A 1 38 ? 13.089 -8.604 -18.814 1.00 24.13 38 GLY A N 8
ATOM 9501 C CA . GLY A 1 38 ? 14.453 -8.480 -18.334 1.00 3.03 38 GLY A CA 8
ATOM 9502 C C . GLY A 1 38 ? 15.060 -9.818 -17.959 1.00 41.50 38 GLY A C 8
ATOM 9503 O O . GLY A 1 38 ? 14.427 -10.861 -18.121 1.00 23.10 38 GLY A O 8
ATOM 9507 N N . ASP A 1 39 ? 16.290 -9.788 -17.458 1.00 42.25 39 ASP A N 8
ATOM 9508 C CA . ASP A 1 39 ? 16.983 -11.008 -17.060 1.00 44.53 39 ASP A CA 8
ATOM 9509 C C . ASP A 1 39 ? 16.916 -11.202 -15.549 1.00 1.03 39 ASP A C 8
ATOM 9510 O O . ASP A 1 39 ? 16.406 -10.347 -14.824 1.00 45.24 39 ASP A O 8
ATOM 9519 N N . PHE A 1 40 ? 17.433 -12.333 -15.079 1.00 52.32 40 PHE A N 8
ATOM 9520 C CA . PHE A 1 40 ? 17.430 -12.641 -13.654 1.00 14.21 40 PHE A CA 8
ATOM 9521 C C . PHE A 1 40 ? 18.583 -11.938 -12.943 1.00 35.10 40 PHE A C 8
ATOM 9522 O O . PHE A 1 40 ? 18.507 -11.651 -11.748 1.00 71.53 40 PHE A O 8
ATOM 9539 N N . SER A 1 41 ? 19.649 -11.664 -13.687 1.00 25.12 41 SER A N 8
ATOM 9540 C CA . SER A 1 41 ? 20.821 -10.999 -13.128 1.00 33.12 41 SER A CA 8
ATOM 9541 C C . SER A 1 41 ? 20.566 -9.505 -12.955 1.00 42.34 41 SER A C 8
ATOM 9542 O O . SER A 1 41 ? 21.383 -8.787 -12.380 1.00 21.43 41 SER A O 8
ATOM 9550 N N . ASN A 1 42 ? 19.426 -9.043 -13.459 1.00 43.03 42 ASN A N 8
ATOM 9551 C CA . ASN A 1 42 ? 19.063 -7.634 -13.362 1.00 40.12 42 ASN A CA 8
ATOM 9552 C C . ASN A 1 42 ? 18.241 -7.369 -12.104 1.00 71.45 42 ASN A C 8
ATOM 9553 O O . ASN A 1 42 ? 18.249 -6.262 -11.567 1.00 3.41 42 ASN A O 8
ATOM 9564 N N . ILE A 1 43 ? 17.533 -8.394 -11.641 1.00 10.21 43 ILE A N 8
ATOM 9565 C CA . ILE A 1 43 ? 16.707 -8.273 -10.446 1.00 3.41 43 ILE A CA 8
ATOM 9566 C C . ILE A 1 43 ? 17.533 -7.807 -9.252 1.00 25.13 43 ILE A C 8
ATOM 9567 O O . ILE A 1 43 ? 17.241 -6.791 -8.621 1.00 33.22 43 ILE A O 8
ATOM 9583 N N . PRO A 1 44 ? 18.593 -8.566 -8.933 1.00 52.34 44 PRO A N 8
ATOM 9584 C CA . PRO A 1 44 ? 19.485 -8.249 -7.814 1.00 64.44 44 PRO A CA 8
ATOM 9585 C C . PRO A 1 44 ? 20.330 -7.008 -8.080 1.00 24.12 44 PRO A C 8
ATOM 9586 O O . PRO A 1 44 ? 20.771 -6.334 -7.149 1.00 5.21 44 PRO A O 8
ATOM 9597 N N . LYS A 1 45 ? 20.552 -6.711 -9.356 1.00 4.04 45 LYS A N 8
ATOM 9598 C CA . LYS A 1 45 ? 21.343 -5.549 -9.745 1.00 22.42 45 LYS A CA 8
ATOM 9599 C C . LYS A 1 45 ? 20.694 -4.260 -9.253 1.00 51.33 45 LYS A C 8
ATOM 9600 O O . LYS A 1 45 ? 21.373 -3.258 -9.029 1.00 2.02 45 LYS A O 8
ATOM 9619 N N . SER A 1 46 ? 19.376 -4.292 -9.087 1.00 35.21 46 SER A N 8
ATOM 9620 C CA . SER A 1 46 ? 18.634 -3.125 -8.624 1.00 4.20 46 SER A CA 8
ATOM 9621 C C . SER A 1 46 ? 18.829 -2.917 -7.125 1.00 71.21 46 SER A C 8
ATOM 9622 O O . SER A 1 46 ? 19.187 -1.827 -6.680 1.00 34.34 46 SER A O 8
ATOM 9630 N N . ALA A 1 47 ? 18.590 -3.972 -6.352 1.00 42.32 47 ALA A N 8
ATOM 9631 C CA . ALA A 1 47 ? 18.741 -3.907 -4.904 1.00 34.02 47 ALA A CA 8
ATOM 9632 C C . ALA A 1 47 ? 20.177 -3.574 -4.515 1.00 61.14 47 ALA A C 8
ATOM 9633 O O . ALA A 1 47 ? 20.429 -3.038 -3.437 1.00 41.41 47 ALA A O 8
ATOM 9640 N N . GLU A 1 48 ? 21.115 -3.897 -5.401 1.00 13.12 48 GLU A N 8
ATOM 9641 C CA . GLU A 1 48 ? 22.526 -3.633 -5.148 1.00 44.21 48 GLU A CA 8
ATOM 9642 C C . GLU A 1 48 ? 22.842 -2.150 -5.319 1.00 55.54 48 GLU A C 8
ATOM 9643 O O . GLU A 1 48 ? 23.719 -1.608 -4.646 1.00 71.04 48 GLU A O 8
ATOM 9655 N N . PHE A 1 49 ? 22.120 -1.498 -6.225 1.00 72.25 49 PHE A N 8
ATOM 9656 C CA . PHE A 1 49 ? 22.323 -0.078 -6.487 1.00 74.04 49 PHE A CA 8
ATOM 9657 C C . PHE A 1 49 ? 22.194 0.736 -5.203 1.00 23.31 49 PHE A C 8
ATOM 9658 O O . PHE A 1 49 ? 22.768 1.818 -5.082 1.00 0.42 49 PHE A O 8
ATOM 9675 N N . ILE A 1 50 ? 21.437 0.206 -4.248 1.00 4.53 50 ILE A N 8
ATOM 9676 C CA . ILE A 1 50 ? 21.234 0.883 -2.973 1.00 32.44 50 ILE A CA 8
ATOM 9677 C C . ILE A 1 50 ? 22.453 0.732 -2.070 1.00 23.14 50 ILE A C 8
ATOM 9678 O O . ILE A 1 50 ? 22.840 1.669 -1.372 1.00 31.24 50 ILE A O 8
ATOM 9694 N N . GLN A 1 51 ? 23.055 -0.453 -2.090 1.00 43.13 51 GLN A N 8
ATOM 9695 C CA . GLN A 1 51 ? 24.232 -0.726 -1.274 1.00 3.51 51 GLN A CA 8
ATOM 9696 C C . GLN A 1 51 ? 24.750 -2.139 -1.520 1.00 12.13 51 GLN A C 8
ATOM 9697 O O . GLN A 1 51 ? 23.977 -3.096 -1.554 1.00 31.44 51 GLN A O 8
ATOM 9711 N N . SER A 1 52 ? 26.062 -2.262 -1.691 1.00 42.22 52 SER A N 8
ATOM 9712 C CA . SER A 1 52 ? 26.683 -3.558 -1.938 1.00 73.13 52 SER A CA 8
ATOM 9713 C C . SER A 1 52 ? 26.252 -4.576 -0.887 1.00 13.03 52 SER A C 8
ATOM 9714 O O . SER A 1 52 ? 26.170 -5.774 -1.161 1.00 4.51 52 SER A O 8
ATOM 9722 N N . LYS A 1 53 ? 25.976 -4.091 0.319 1.00 3.22 53 LYS A N 8
ATOM 9723 C CA . LYS A 1 53 ? 25.552 -4.956 1.414 1.00 42.42 53 LYS A CA 8
ATOM 9724 C C . LYS A 1 53 ? 24.339 -4.371 2.131 1.00 43.25 53 LYS A C 8
ATOM 9725 O O . LYS A 1 53 ? 24.323 -3.192 2.483 1.00 21.44 53 LYS A O 8
ATOM 9744 N N . GLY A 1 54 ? 23.325 -5.204 2.344 1.00 51.32 54 GLY A N 8
ATOM 9745 C CA . GLY A 1 54 ? 22.123 -4.751 3.019 1.00 53.12 54 GLY A CA 8
ATOM 9746 C C . GLY A 1 54 ? 20.858 -5.175 2.298 1.00 65.10 54 GLY A C 8
ATOM 9747 O O . GLY A 1 54 ? 19.759 -5.064 2.841 1.00 54.24 54 GLY A O 8
ATOM 9751 N N . HIS A 1 55 ? 21.014 -5.662 1.071 1.00 54.43 55 HIS A N 8
ATOM 9752 C CA . HIS A 1 55 ? 19.875 -6.103 0.274 1.00 74.04 55 HIS A CA 8
ATOM 9753 C C . HIS A 1 55 ? 19.860 -7.623 0.142 1.00 11.02 55 HIS A C 8
ATOM 9754 O O . HIS A 1 55 ? 20.776 -8.214 -0.428 1.00 21.32 55 HIS A O 8
ATOM 9768 N N . GLU A 1 56 ? 18.814 -8.248 0.674 1.00 23.22 56 GLU A N 8
ATOM 9769 C CA . GLU A 1 56 ? 18.682 -9.699 0.617 1.00 25.31 56 GLU A CA 8
ATOM 9770 C C . GLU A 1 56 ? 17.319 -10.100 0.060 1.00 25.32 56 GLU A C 8
ATOM 9771 O O . GLU A 1 56 ? 16.279 -9.722 0.601 1.00 24.20 56 GLU A O 8
ATOM 9783 N N . LEU A 1 57 ? 17.333 -10.868 -1.024 1.00 53.52 57 LEU A N 8
ATOM 9784 C CA . LEU A 1 57 ? 16.098 -11.320 -1.656 1.00 63.41 57 LEU A CA 8
ATOM 9785 C C . LEU A 1 57 ? 15.491 -12.491 -0.889 1.00 4.31 57 LEU A C 8
ATOM 9786 O O . LEU A 1 57 ? 15.998 -13.612 -0.943 1.00 61.22 57 LEU A O 8
ATOM 9802 N N . LEU A 1 58 ? 14.403 -12.223 -0.177 1.00 35.24 58 LEU A N 8
ATOM 9803 C CA . LEU A 1 58 ? 13.724 -13.255 0.600 1.00 0.24 58 LEU A CA 8
ATOM 9804 C C . LEU A 1 58 ? 13.211 -14.370 -0.305 1.00 43.24 58 LEU A C 8
ATOM 9805 O O . LEU A 1 58 ? 13.543 -15.539 -0.116 1.00 4.03 58 LEU A O 8
ATOM 9821 N N . ASN A 1 59 ? 12.401 -13.999 -1.292 1.00 4.43 59 ASN A N 8
ATOM 9822 C CA . ASN A 1 59 ? 11.844 -14.967 -2.229 1.00 30.55 59 ASN A CA 8
ATOM 9823 C C . ASN A 1 59 ? 12.633 -14.978 -3.534 1.00 41.22 59 ASN A C 8
ATOM 9824 O O . ASN A 1 59 ? 12.511 -14.066 -4.352 1.00 63.13 59 ASN A O 8
ATOM 9835 N N . SER A 1 60 ? 13.442 -16.016 -3.722 1.00 53.25 60 SER A N 8
ATOM 9836 C CA . SER A 1 60 ? 14.253 -16.144 -4.927 1.00 44.11 60 SER A CA 8
ATOM 9837 C C . SER A 1 60 ? 13.398 -15.978 -6.179 1.00 54.51 60 SER A C 8
ATOM 9838 O O . SER A 1 60 ? 12.500 -16.779 -6.443 1.00 13.53 60 SER A O 8
ATOM 9846 N N . LEU A 1 61 ? 13.682 -14.932 -6.948 1.00 21.04 61 LEU A N 8
ATOM 9847 C CA . LEU A 1 61 ? 12.939 -14.659 -8.173 1.00 43.41 61 LEU A CA 8
ATOM 9848 C C . LEU A 1 61 ? 12.886 -15.895 -9.065 1.00 31.13 61 LEU A C 8
ATOM 9849 O O . LEU A 1 61 ? 13.902 -16.551 -9.294 1.00 72.51 61 LEU A O 8
ATOM 9865 N N . ARG A 1 62 ? 11.695 -16.205 -9.566 1.00 70.54 62 ARG A N 8
ATOM 9866 C CA . ARG A 1 62 ? 11.509 -17.362 -10.434 1.00 23.31 62 ARG A CA 8
ATOM 9867 C C . ARG A 1 62 ? 11.611 -16.962 -11.903 1.00 24.31 62 ARG A C 8
ATOM 9868 O O . ARG A 1 62 ? 10.658 -17.115 -12.666 1.00 53.24 62 ARG A O 8
ATOM 9889 N N . PHE A 1 63 ? 12.774 -16.449 -12.292 1.00 30.24 63 PHE A N 8
ATOM 9890 C CA . PHE A 1 63 ? 13.000 -16.026 -13.668 1.00 45.55 63 PHE A CA 8
ATOM 9891 C C . PHE A 1 63 ? 12.680 -17.154 -14.644 1.00 40.14 63 PHE A C 8
ATOM 9892 O O . PHE A 1 63 ? 12.234 -16.912 -15.765 1.00 45.52 63 PHE A O 8
ATOM 9909 N N . ASN A 1 64 ? 12.911 -18.388 -14.209 1.00 62.21 64 ASN A N 8
ATOM 9910 C CA . ASN A 1 64 ? 12.649 -19.555 -15.044 1.00 14.21 64 ASN A CA 8
ATOM 9911 C C . ASN A 1 64 ? 11.177 -19.619 -15.442 1.00 21.04 64 ASN A C 8
ATOM 9912 O O . ASN A 1 64 ? 10.814 -20.294 -16.404 1.00 73.31 64 ASN A O 8
ATOM 9923 N N . GLN A 1 65 ? 10.336 -18.911 -14.694 1.00 63.32 65 GLN A N 8
ATOM 9924 C CA . GLN A 1 65 ? 8.905 -18.888 -14.969 1.00 74.20 65 GLN A CA 8
ATOM 9925 C C . GLN A 1 65 ? 8.482 -17.540 -15.544 1.00 63.32 65 GLN A C 8
ATOM 9926 O O . GLN A 1 65 ? 9.323 -16.723 -15.917 1.00 42.05 65 GLN A O 8
ATOM 9940 N N . ALA A 1 66 ? 7.174 -17.315 -15.613 1.00 23.41 66 ALA A N 8
ATOM 9941 C CA . ALA A 1 66 ? 6.641 -16.066 -16.141 1.00 74.11 66 ALA A CA 8
ATOM 9942 C C . ALA A 1 66 ? 6.760 -14.942 -15.118 1.00 4.22 66 ALA A C 8
ATOM 9943 O O . ALA A 1 66 ? 7.489 -15.061 -14.133 1.00 21.33 66 ALA A O 8
ATOM 9950 N N . ASP A 1 67 ? 6.042 -13.851 -15.358 1.00 13.21 67 ASP A N 8
ATOM 9951 C CA . ASP A 1 67 ? 6.067 -12.705 -14.457 1.00 3.35 67 ASP A CA 8
ATOM 9952 C C . ASP A 1 67 ? 6.011 -13.157 -13.001 1.00 1.13 67 ASP A C 8
ATOM 9953 O O . ASP A 1 67 ? 4.967 -13.592 -12.516 1.00 33.13 67 ASP A O 8
ATOM 9962 N N . TRP A 1 68 ? 7.141 -13.052 -12.310 1.00 54.12 68 TRP A N 8
ATOM 9963 C CA . TRP A 1 68 ? 7.220 -13.451 -10.910 1.00 30.43 68 TRP A CA 8
ATOM 9964 C C . TRP A 1 68 ? 7.390 -12.236 -10.006 1.00 1.44 68 TRP A C 8
ATOM 9965 O O . TRP A 1 68 ? 7.371 -11.095 -10.471 1.00 20.44 68 TRP A O 8
ATOM 9986 N N . THR A 1 69 ? 7.557 -12.485 -8.710 1.00 70.04 69 THR A N 8
ATOM 9987 C CA . THR A 1 69 ? 7.730 -11.410 -7.741 1.00 74.41 69 THR A CA 8
ATOM 9988 C C . THR A 1 69 ? 8.978 -11.629 -6.894 1.00 71.31 69 THR A C 8
ATOM 9989 O O . THR A 1 69 ? 9.246 -12.744 -6.444 1.00 44.42 69 THR A O 8
ATOM 10000 N N . ILE A 1 70 ? 9.737 -10.560 -6.680 1.00 11.11 70 ILE A N 8
ATOM 10001 C CA . ILE A 1 70 ? 10.956 -10.636 -5.885 1.00 1.12 70 ILE A CA 8
ATOM 10002 C C . ILE A 1 70 ? 10.849 -9.775 -4.630 1.00 70.45 70 ILE A C 8
ATOM 10003 O O . ILE A 1 70 ? 10.670 -8.560 -4.712 1.00 5.04 70 ILE A O 8
ATOM 10019 N N . VAL A 1 71 ? 10.961 -10.414 -3.470 1.00 11.10 71 VAL A N 8
ATOM 10020 C CA . VAL A 1 71 ? 10.880 -9.707 -2.197 1.00 53.14 71 VAL A CA 8
ATOM 10021 C C . VAL A 1 71 ? 12.258 -9.249 -1.734 1.00 41.03 71 VAL A C 8
ATOM 10022 O O . VAL A 1 71 ? 13.170 -10.059 -1.566 1.00 75.33 71 VAL A O 8
ATOM 10035 N N . VAL A 1 72 ? 12.404 -7.944 -1.529 1.00 11.23 72 VAL A N 8
ATOM 10036 C CA . VAL A 1 72 ? 13.671 -7.377 -1.083 1.00 1.10 72 VAL A CA 8
ATOM 10037 C C . VAL A 1 72 ? 13.540 -6.763 0.306 1.00 0.13 72 VAL A C 8
ATOM 10038 O O . VAL A 1 72 ? 12.678 -5.916 0.543 1.00 21.41 72 VAL A O 8
ATOM 10051 N N . ARG A 1 73 ? 14.401 -7.195 1.222 1.00 42.23 73 ARG A N 8
ATOM 10052 C CA . ARG A 1 73 ? 14.381 -6.688 2.589 1.00 45.04 73 ARG A CA 8
ATOM 10053 C C . ARG A 1 73 ? 15.527 -5.707 2.821 1.00 13.22 73 ARG A C 8
ATOM 10054 O O . ARG A 1 73 ? 16.694 -6.096 2.860 1.00 42.12 73 ARG A O 8
ATOM 10075 N N . LYS A 1 74 ? 15.185 -4.432 2.975 1.00 33.23 74 LYS A N 8
ATOM 10076 C CA . LYS A 1 74 ? 16.183 -3.394 3.205 1.00 75.11 74 LYS A CA 8
ATOM 10077 C C . LYS A 1 74 ? 16.957 -3.659 4.492 1.00 63.32 74 LYS A C 8
ATOM 10078 O O . LYS A 1 74 ? 16.482 -4.367 5.380 1.00 1.34 74 LYS A O 8
ATOM 10097 N N . LYS A 1 75 ? 18.152 -3.086 4.586 1.00 23.23 75 LYS A N 8
ATOM 10098 C CA . LYS A 1 75 ? 18.993 -3.258 5.766 1.00 54.35 75 LYS A CA 8
ATOM 10099 C C . LYS A 1 75 ? 20.198 -2.324 5.715 1.00 31.32 75 LYS A C 8
ATOM 10100 O O . LYS A 1 75 ? 20.627 -1.793 6.739 1.00 33.42 75 LYS A O 8
ATOM 10119 N N . ALA A 1 76 ? 20.739 -2.128 4.517 1.00 11.23 76 ALA A N 8
ATOM 10120 C CA . ALA A 1 76 ? 21.892 -1.256 4.334 1.00 42.33 76 ALA A CA 8
ATOM 10121 C C . ALA A 1 76 ? 21.660 0.105 4.981 1.00 11.30 76 ALA A C 8
ATOM 10122 O O . ALA A 1 76 ? 22.151 1.126 4.496 1.00 34.23 76 ALA A O 8
ATOM 10129 N N . MET A 1 1 ? 1.718 0.608 -0.324 1.00 73.44 1 MET A N 9
ATOM 10130 C CA . MET A 1 1 ? 2.741 1.145 -1.214 1.00 11.35 1 MET A CA 9
ATOM 10131 C C . MET A 1 1 ? 4.129 0.669 -0.797 1.00 34.44 1 MET A C 9
ATOM 10132 O O . MET A 1 1 ? 4.872 1.393 -0.134 1.00 62.42 1 MET A O 9
ATOM 10146 N N . LYS A 1 2 ? 4.472 -0.554 -1.188 1.00 53.10 2 LYS A N 9
ATOM 10147 C CA . LYS A 1 2 ? 5.770 -1.128 -0.856 1.00 44.22 2 LYS A CA 9
ATOM 10148 C C . LYS A 1 2 ? 6.198 -2.149 -1.905 1.00 70.13 2 LYS A C 9
ATOM 10149 O O . LYS A 1 2 ? 6.971 -3.063 -1.617 1.00 2.42 2 LYS A O 9
ATOM 10168 N N . ARG A 1 3 ? 5.691 -1.987 -3.123 1.00 62.32 3 ARG A N 9
ATOM 10169 C CA . ARG A 1 3 ? 6.021 -2.895 -4.215 1.00 23.41 3 ARG A CA 9
ATOM 10170 C C . ARG A 1 3 ? 6.140 -2.139 -5.535 1.00 11.44 3 ARG A C 9
ATOM 10171 O O . ARG A 1 3 ? 5.693 -0.997 -5.650 1.00 24.01 3 ARG A O 9
ATOM 10192 N N . PHE A 1 4 ? 6.745 -2.782 -6.527 1.00 70.14 4 PHE A N 9
ATOM 10193 C CA . PHE A 1 4 ? 6.924 -2.170 -7.839 1.00 12.53 4 PHE A CA 9
ATOM 10194 C C . PHE A 1 4 ? 6.648 -3.177 -8.952 1.00 4.55 4 PHE A C 9
ATOM 10195 O O . PHE A 1 4 ? 7.350 -4.179 -9.084 1.00 24.23 4 PHE A O 9
ATOM 10212 N N . ASP A 1 5 ? 5.622 -2.902 -9.749 1.00 12.04 5 ASP A N 9
ATOM 10213 C CA . ASP A 1 5 ? 5.253 -3.783 -10.851 1.00 14.32 5 ASP A CA 9
ATOM 10214 C C . ASP A 1 5 ? 5.983 -3.387 -12.130 1.00 70.23 5 ASP A C 9
ATOM 10215 O O . ASP A 1 5 ? 5.528 -2.517 -12.874 1.00 71.11 5 ASP A O 9
ATOM 10224 N N . LEU A 1 6 ? 7.118 -4.031 -12.380 1.00 50.44 6 LEU A N 9
ATOM 10225 C CA . LEU A 1 6 ? 7.913 -3.746 -13.570 1.00 52.30 6 LEU A CA 9
ATOM 10226 C C . LEU A 1 6 ? 7.422 -4.562 -14.761 1.00 53.24 6 LEU A C 9
ATOM 10227 O O . LEU A 1 6 ? 8.025 -4.537 -15.834 1.00 62.42 6 LEU A O 9
ATOM 10243 N N . ARG A 1 7 ? 6.322 -5.282 -14.566 1.00 0.02 7 ARG A N 9
ATOM 10244 C CA . ARG A 1 7 ? 5.749 -6.105 -15.624 1.00 41.54 7 ARG A CA 9
ATOM 10245 C C . ARG A 1 7 ? 5.598 -5.303 -16.914 1.00 70.21 7 ARG A C 9
ATOM 10246 O O . ARG A 1 7 ? 6.180 -5.630 -17.949 1.00 0.34 7 ARG A O 9
ATOM 10267 N N . PRO A 1 8 ? 4.797 -4.229 -16.853 1.00 44.30 8 PRO A N 9
ATOM 10268 C CA . PRO A 1 8 ? 4.551 -3.359 -18.007 1.00 10.43 8 PRO A CA 9
ATOM 10269 C C . PRO A 1 8 ? 5.781 -2.542 -18.390 1.00 74.55 8 PRO A C 9
ATOM 10270 O O . PRO A 1 8 ? 5.808 -1.898 -19.440 1.00 61.30 8 PRO A O 9
ATOM 10281 N N . LEU A 1 9 ? 6.796 -2.574 -17.535 1.00 2.11 9 LEU A N 9
ATOM 10282 C CA . LEU A 1 9 ? 8.030 -1.837 -17.785 1.00 22.02 9 LEU A CA 9
ATOM 10283 C C . LEU A 1 9 ? 8.960 -2.626 -18.701 1.00 32.30 9 LEU A C 9
ATOM 10284 O O . LEU A 1 9 ? 8.832 -3.844 -18.833 1.00 45.23 9 LEU A O 9
ATOM 10300 N N . LYS A 1 10 ? 9.897 -1.925 -19.331 1.00 33.44 10 LYS A N 9
ATOM 10301 C CA . LYS A 1 10 ? 10.851 -2.560 -20.232 1.00 41.31 10 LYS A CA 9
ATOM 10302 C C . LYS A 1 10 ? 12.173 -2.832 -19.521 1.00 51.01 10 LYS A C 9
ATOM 10303 O O . LYS A 1 10 ? 12.452 -2.259 -18.469 1.00 12.44 10 LYS A O 9
ATOM 10322 N N . ALA A 1 11 ? 12.983 -3.709 -20.104 1.00 23.30 11 ALA A N 9
ATOM 10323 C CA . ALA A 1 11 ? 14.277 -4.054 -19.528 1.00 31.43 11 ALA A CA 9
ATOM 10324 C C . ALA A 1 11 ? 15.256 -2.891 -19.641 1.00 64.13 11 ALA A C 9
ATOM 10325 O O . ALA A 1 11 ? 15.222 -2.130 -20.608 1.00 25.54 11 ALA A O 9
ATOM 10332 N N . GLY A 1 12 ? 16.129 -2.758 -18.647 1.00 32.54 12 GLY A N 9
ATOM 10333 C CA . GLY A 1 12 ? 17.105 -1.685 -18.654 1.00 51.44 12 GLY A CA 9
ATOM 10334 C C . GLY A 1 12 ? 16.735 -0.558 -17.710 1.00 52.24 12 GLY A C 9
ATOM 10335 O O . GLY A 1 12 ? 17.576 -0.072 -16.954 1.00 50.50 12 GLY A O 9
ATOM 10339 N N . ILE A 1 13 ? 15.474 -0.141 -17.755 1.00 40.22 13 ILE A N 9
ATOM 10340 C CA . ILE A 1 13 ? 14.995 0.936 -16.898 1.00 3.34 13 ILE A CA 9
ATOM 10341 C C . ILE A 1 13 ? 14.259 0.385 -15.682 1.00 34.33 13 ILE A C 9
ATOM 10342 O O . ILE A 1 13 ? 14.190 1.033 -14.637 1.00 74.03 13 ILE A O 9
ATOM 10358 N N . PHE A 1 14 ? 13.710 -0.817 -15.824 1.00 64.51 14 PHE A N 9
ATOM 10359 C CA . PHE A 1 14 ? 12.979 -1.458 -14.737 1.00 41.20 14 PHE A CA 9
ATOM 10360 C C . PHE A 1 14 ? 13.884 -1.677 -13.528 1.00 33.10 14 PHE A C 9
ATOM 10361 O O . PHE A 1 14 ? 13.418 -1.712 -12.390 1.00 15.42 14 PHE A O 9
ATOM 10378 N N . GLU A 1 15 ? 15.180 -1.825 -13.785 1.00 74.10 15 GLU A N 9
ATOM 10379 C CA . GLU A 1 15 ? 16.149 -2.043 -12.718 1.00 4.50 15 GLU A CA 9
ATOM 10380 C C . GLU A 1 15 ? 16.565 -0.719 -12.082 1.00 53.13 15 GLU A C 9
ATOM 10381 O O . GLU A 1 15 ? 16.892 -0.663 -10.897 1.00 22.32 15 GLU A O 9
ATOM 10393 N N . ARG A 1 16 ? 16.549 0.344 -12.880 1.00 1.35 16 ARG A N 9
ATOM 10394 C CA . ARG A 1 16 ? 16.926 1.667 -12.396 1.00 54.23 16 ARG A CA 9
ATOM 10395 C C . ARG A 1 16 ? 15.798 2.288 -11.577 1.00 52.12 16 ARG A C 9
ATOM 10396 O O . ARG A 1 16 ? 16.036 2.891 -10.530 1.00 32.02 16 ARG A O 9
ATOM 10417 N N . LEU A 1 17 ? 14.570 2.137 -12.061 1.00 50.33 17 LEU A N 9
ATOM 10418 C CA . LEU A 1 17 ? 13.404 2.683 -11.375 1.00 4.52 17 LEU A CA 9
ATOM 10419 C C . LEU A 1 17 ? 13.170 1.970 -10.047 1.00 64.32 17 LEU A C 9
ATOM 10420 O O . LEU A 1 17 ? 12.583 2.533 -9.124 1.00 73.05 17 LEU A O 9
ATOM 10436 N N . GLU A 1 18 ? 13.636 0.728 -9.959 1.00 25.24 18 GLU A N 9
ATOM 10437 C CA . GLU A 1 18 ? 13.479 -0.062 -8.743 1.00 14.42 18 GLU A CA 9
ATOM 10438 C C . GLU A 1 18 ? 14.121 0.641 -7.550 1.00 40.34 18 GLU A C 9
ATOM 10439 O O . GLU A 1 18 ? 13.721 0.433 -6.406 1.00 1.05 18 GLU A O 9
ATOM 10451 N N . GLU A 1 19 ? 15.119 1.474 -7.829 1.00 63.21 19 GLU A N 9
ATOM 10452 C CA . GLU A 1 19 ? 15.818 2.206 -6.779 1.00 51.14 19 GLU A CA 9
ATOM 10453 C C . GLU A 1 19 ? 15.064 3.480 -6.411 1.00 14.45 19 GLU A C 9
ATOM 10454 O O . GLU A 1 19 ? 15.208 4.003 -5.305 1.00 3.14 19 GLU A O 9
ATOM 10466 N N . LEU A 1 20 ? 14.259 3.975 -7.344 1.00 51.53 20 LEU A N 9
ATOM 10467 C CA . LEU A 1 20 ? 13.481 5.189 -7.119 1.00 43.11 20 LEU A CA 9
ATOM 10468 C C . LEU A 1 20 ? 12.473 4.989 -5.992 1.00 24.32 20 LEU A C 9
ATOM 10469 O O . LEU A 1 20 ? 12.217 5.901 -5.206 1.00 2.23 20 LEU A O 9
ATOM 10485 N N . ILE A 1 21 ? 11.907 3.789 -5.918 1.00 52.11 21 ILE A N 9
ATOM 10486 C CA . ILE A 1 21 ? 10.930 3.468 -4.885 1.00 11.41 21 ILE A CA 9
ATOM 10487 C C . ILE A 1 21 ? 11.615 2.987 -3.611 1.00 4.14 21 ILE A C 9
ATOM 10488 O O . ILE A 1 21 ? 11.121 3.211 -2.506 1.00 70.13 21 ILE A O 9
ATOM 10504 N N . GLU A 1 22 ? 12.758 2.327 -3.773 1.00 34.42 22 GLU A N 9
ATOM 10505 C CA . GLU A 1 22 ? 13.512 1.815 -2.634 1.00 75.24 22 GLU A CA 9
ATOM 10506 C C . GLU A 1 22 ? 13.828 2.932 -1.645 1.00 3.42 22 GLU A C 9
ATOM 10507 O O . GLU A 1 22 ? 13.986 2.691 -0.448 1.00 5.52 22 GLU A O 9
ATOM 10519 N N . LYS A 1 23 ? 13.920 4.156 -2.154 1.00 3.45 23 LYS A N 9
ATOM 10520 C CA . LYS A 1 23 ? 14.217 5.313 -1.317 1.00 24.13 23 LYS A CA 9
ATOM 10521 C C . LYS A 1 23 ? 13.097 5.559 -0.311 1.00 41.33 23 LYS A C 9
ATOM 10522 O O . LYS A 1 23 ? 13.348 5.963 0.824 1.00 50.35 23 LYS A O 9
ATOM 10541 N N . GLU A 1 24 ? 11.862 5.312 -0.736 1.00 31.21 24 GLU A N 9
ATOM 10542 C CA . GLU A 1 24 ? 10.704 5.507 0.129 1.00 62.30 24 GLU A CA 9
ATOM 10543 C C . GLU A 1 24 ? 10.488 4.294 1.030 1.00 1.43 24 GLU A C 9
ATOM 10544 O O . GLU A 1 24 ? 9.624 4.305 1.906 1.00 1.54 24 GLU A O 9
ATOM 10556 N N . MET A 1 25 ? 11.279 3.250 0.807 1.00 5.23 25 MET A N 9
ATOM 10557 C CA . MET A 1 25 ? 11.175 2.030 1.599 1.00 5.13 25 MET A CA 9
ATOM 10558 C C . MET A 1 25 ? 11.975 2.152 2.893 1.00 75.00 25 MET A C 9
ATOM 10559 O O . MET A 1 25 ? 12.990 2.846 2.942 1.00 32.30 25 MET A O 9
ATOM 10573 N N . GLN A 1 26 ? 11.509 1.474 3.937 1.00 61.21 26 GLN A N 9
ATOM 10574 C CA . GLN A 1 26 ? 12.181 1.508 5.231 1.00 71.04 26 GLN A CA 9
ATOM 10575 C C . GLN A 1 26 ? 13.482 0.713 5.190 1.00 73.14 26 GLN A C 9
ATOM 10576 O O . GLN A 1 26 ? 13.705 -0.113 4.305 1.00 61.34 26 GLN A O 9
ATOM 10590 N N . PRO A 1 27 ? 14.362 0.967 6.169 1.00 21.33 27 PRO A N 9
ATOM 10591 C CA . PRO A 1 27 ? 15.656 0.285 6.267 1.00 31.51 27 PRO A CA 9
ATOM 10592 C C . PRO A 1 27 ? 15.509 -1.185 6.646 1.00 22.21 27 PRO A C 9
ATOM 10593 O O . PRO A 1 27 ? 16.488 -1.930 6.669 1.00 73.41 27 PRO A O 9
ATOM 10604 N N . ASN A 1 28 ? 14.280 -1.595 6.942 1.00 22.34 28 ASN A N 9
ATOM 10605 C CA . ASN A 1 28 ? 14.006 -2.977 7.321 1.00 51.15 28 ASN A CA 9
ATOM 10606 C C . ASN A 1 28 ? 12.630 -3.413 6.827 1.00 71.15 28 ASN A C 9
ATOM 10607 O O . ASN A 1 28 ? 11.932 -4.174 7.496 1.00 0.44 28 ASN A O 9
ATOM 10618 N N . GLU A 1 29 ? 12.248 -2.926 5.650 1.00 33.20 29 GLU A N 9
ATOM 10619 C CA . GLU A 1 29 ? 10.955 -3.266 5.067 1.00 61.12 29 GLU A CA 9
ATOM 10620 C C . GLU A 1 29 ? 11.129 -4.153 3.837 1.00 3.31 29 GLU A C 9
ATOM 10621 O O . GLU A 1 29 ? 12.229 -4.275 3.297 1.00 72.40 29 GLU A O 9
ATOM 10633 N N . VAL A 1 30 ? 10.036 -4.770 3.400 1.00 0.11 30 VAL A N 9
ATOM 10634 C CA . VAL A 1 30 ? 10.066 -5.645 2.234 1.00 5.04 30 VAL A CA 9
ATOM 10635 C C . VAL A 1 30 ? 9.641 -4.898 0.975 1.00 35.24 30 VAL A C 9
ATOM 10636 O O . VAL A 1 30 ? 8.796 -4.005 1.027 1.00 13.12 30 VAL A O 9
ATOM 10649 N N . ALA A 1 31 ? 10.231 -5.271 -0.155 1.00 41.14 31 ALA A N 9
ATOM 10650 C CA . ALA A 1 31 ? 9.911 -4.638 -1.429 1.00 21.21 31 ALA A CA 9
ATOM 10651 C C . ALA A 1 31 ? 9.642 -5.682 -2.508 1.00 12.41 31 ALA A C 9
ATOM 10652 O O . ALA A 1 31 ? 10.551 -6.391 -2.939 1.00 43.11 31 ALA A O 9
ATOM 10659 N N . ILE A 1 32 ? 8.388 -5.770 -2.939 1.00 61.01 32 ILE A N 9
ATOM 10660 C CA . ILE A 1 32 ? 8.000 -6.727 -3.968 1.00 44.10 32 ILE A CA 9
ATOM 10661 C C . ILE A 1 32 ? 8.163 -6.131 -5.362 1.00 40.02 32 ILE A C 9
ATOM 10662 O O . ILE A 1 32 ? 7.464 -5.187 -5.731 1.00 4.52 32 ILE A O 9
ATOM 10678 N N . PHE A 1 33 ? 9.089 -6.690 -6.134 1.00 74.35 33 PHE A N 9
ATOM 10679 C CA . PHE A 1 33 ? 9.343 -6.215 -7.489 1.00 51.05 33 PHE A CA 9
ATOM 10680 C C . PHE A 1 33 ? 8.999 -7.290 -8.516 1.00 42.04 33 PHE A C 9
ATOM 10681 O O . PHE A 1 33 ? 9.748 -8.249 -8.701 1.00 30.02 33 PHE A O 9
ATOM 10698 N N . MET A 1 34 ? 7.861 -7.122 -9.182 1.00 31.15 34 MET A N 9
ATOM 10699 C CA . MET A 1 34 ? 7.418 -8.077 -10.190 1.00 73.33 34 MET A CA 9
ATOM 10700 C C . MET A 1 34 ? 8.125 -7.832 -11.520 1.00 14.55 34 MET A C 9
ATOM 10701 O O . MET A 1 34 ? 8.195 -6.698 -11.996 1.00 25.50 34 MET A O 9
ATOM 10715 N N . PHE A 1 35 ? 8.647 -8.900 -12.113 1.00 55.44 35 PHE A N 9
ATOM 10716 C CA . PHE A 1 35 ? 9.349 -8.799 -13.387 1.00 61.13 35 PHE A CA 9
ATOM 10717 C C . PHE A 1 35 ? 8.810 -9.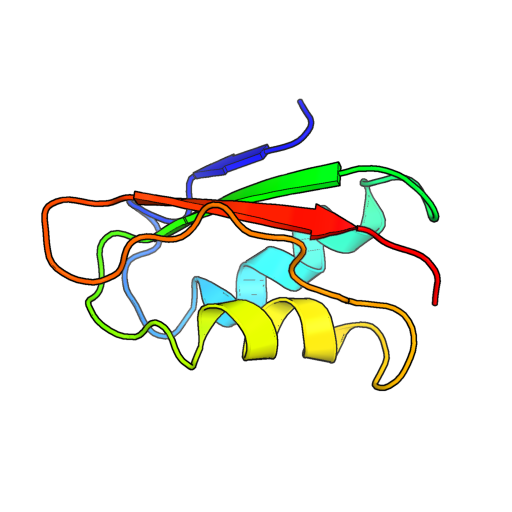818 -14.388 1.00 1.54 35 PHE A C 9
ATOM 10718 O O . PHE A 1 35 ? 8.614 -10.986 -14.054 1.00 45.25 35 PHE A O 9
ATOM 10735 N N . GLU A 1 36 ? 8.572 -9.364 -15.614 1.00 71.34 36 GLU A N 9
ATOM 10736 C CA . GLU A 1 36 ? 8.054 -10.236 -16.663 1.00 1.52 36 GLU A CA 9
ATOM 10737 C C . GLU A 1 36 ? 8.991 -10.255 -17.867 1.00 5.43 36 GLU A C 9
ATOM 10738 O O . GLU A 1 36 ? 8.779 -11.002 -18.821 1.00 60.34 36 GLU A O 9
ATOM 10750 N N . VAL A 1 37 ? 10.030 -9.426 -17.814 1.00 74.02 37 VAL A N 9
ATOM 10751 C CA . VAL A 1 37 ? 11.000 -9.347 -18.899 1.00 65.21 37 VAL A CA 9
ATOM 10752 C C . VAL A 1 37 ? 12.021 -10.476 -18.807 1.00 34.41 37 VAL A C 9
ATOM 10753 O O . VAL A 1 37 ? 12.222 -11.059 -17.743 1.00 24.45 37 VAL A O 9
ATOM 10766 N N . GLY A 1 38 ? 12.663 -10.780 -19.931 1.00 34.10 38 GLY A N 9
ATOM 10767 C CA . GLY A 1 38 ? 13.655 -11.839 -19.956 1.00 10.33 38 GLY A CA 9
ATOM 10768 C C . GLY A 1 38 ? 14.875 -11.509 -19.119 1.00 21.23 38 GLY A C 9
ATOM 10769 O O . GLY A 1 38 ? 15.708 -12.377 -18.855 1.00 12.33 38 GLY A O 9
ATOM 10773 N N . ASP A 1 39 ? 14.983 -10.253 -18.702 1.00 14.53 39 ASP A N 9
ATOM 10774 C CA . ASP A 1 39 ? 16.111 -9.810 -17.890 1.00 75.12 39 ASP A CA 9
ATOM 10775 C C . ASP A 1 39 ? 15.863 -10.098 -16.413 1.00 11.23 39 ASP A C 9
ATOM 10776 O O . ASP A 1 39 ? 15.439 -9.220 -15.661 1.00 55.31 39 ASP A O 9
ATOM 10785 N N . PHE A 1 40 ? 16.130 -11.333 -16.003 1.00 32.41 40 PHE A N 9
ATOM 10786 C CA . PHE A 1 40 ? 15.934 -11.738 -14.616 1.00 0.24 40 PHE A CA 9
ATOM 10787 C C . PHE A 1 40 ? 17.221 -11.570 -13.813 1.00 41.23 40 PHE A C 9
ATOM 10788 O O . PHE A 1 40 ? 17.197 -11.521 -12.584 1.00 12.24 40 PHE A O 9
ATOM 10805 N N . SER A 1 41 ? 18.344 -11.483 -14.519 1.00 1.10 41 SER A N 9
ATOM 10806 C CA . SER A 1 41 ? 19.642 -11.325 -13.874 1.00 1.14 41 SER A CA 9
ATOM 10807 C C . SER A 1 41 ? 19.820 -9.902 -13.352 1.00 32.33 41 SER A C 9
ATOM 10808 O O . SER A 1 41 ? 20.675 -9.642 -12.507 1.00 44.10 41 SER A O 9
ATOM 10816 N N . ASN A 1 42 ? 19.004 -8.985 -13.862 1.00 62.41 42 ASN A N 9
ATOM 10817 C CA . ASN A 1 42 ? 19.071 -7.588 -13.449 1.00 33.33 42 ASN A CA 9
ATOM 10818 C C . ASN A 1 42 ? 18.334 -7.376 -12.130 1.00 12.51 42 ASN A C 9
ATOM 10819 O O . ASN A 1 42 ? 18.626 -6.437 -11.388 1.00 42.14 42 ASN A O 9
ATOM 10830 N N . ILE A 1 43 ? 17.378 -8.253 -11.844 1.00 60.33 43 ILE A N 9
ATOM 10831 C CA . ILE A 1 43 ? 16.601 -8.162 -10.615 1.00 32.45 43 ILE A CA 9
ATOM 10832 C C . ILE A 1 43 ? 17.506 -7.938 -9.408 1.00 34.33 43 ILE A C 9
ATOM 10833 O O . ILE A 1 43 ? 17.360 -6.969 -8.663 1.00 11.02 43 ILE A O 9
ATOM 10849 N N . PRO A 1 44 ? 18.465 -8.855 -9.209 1.00 51.52 44 PRO A N 9
ATOM 10850 C CA . PRO A 1 44 ? 19.415 -8.778 -8.095 1.00 54.31 44 PRO A CA 9
ATOM 10851 C C . PRO A 1 44 ? 20.407 -7.631 -8.257 1.00 72.12 44 PRO A C 9
ATOM 10852 O O . PRO A 1 44 ? 21.098 -7.256 -7.310 1.00 43.12 44 PRO A O 9
ATOM 10863 N N . LYS A 1 45 ? 20.472 -7.077 -9.463 1.00 73.12 45 LYS A N 9
ATOM 10864 C CA . LYS A 1 45 ? 21.378 -5.971 -9.750 1.00 30.50 45 LYS A CA 9
ATOM 10865 C C . LYS A 1 45 ? 20.800 -4.651 -9.251 1.00 40.12 45 LYS A C 9
ATOM 10866 O O . LYS A 1 45 ? 21.539 -3.714 -8.949 1.00 52.35 45 LYS A O 9
ATOM 10885 N N . SER A 1 46 ? 19.475 -4.585 -9.166 1.00 2.43 46 SER A N 9
ATOM 10886 C CA . SER A 1 46 ? 18.798 -3.378 -8.705 1.00 44.25 46 SER A CA 9
ATOM 10887 C C . SER A 1 46 ? 18.986 -3.189 -7.203 1.00 45.23 46 SER A C 9
ATOM 10888 O O . SER A 1 46 ? 19.461 -2.147 -6.752 1.00 54.44 46 SER A O 9
ATOM 10896 N N . ALA A 1 47 ? 18.611 -4.205 -6.434 1.00 31.22 47 ALA A N 9
ATOM 10897 C CA . ALA A 1 47 ? 18.740 -4.153 -4.983 1.00 35.12 47 ALA A CA 9
ATOM 10898 C C . ALA A 1 47 ? 20.158 -3.775 -4.571 1.00 1.33 47 ALA A C 9
ATOM 10899 O O . ALA A 1 47 ? 20.368 -3.171 -3.519 1.00 52.23 47 ALA A O 9
ATOM 10906 N N . GLU A 1 48 ? 21.128 -4.135 -5.406 1.00 10.45 48 GLU A N 9
ATOM 10907 C CA . GLU A 1 48 ? 22.527 -3.833 -5.125 1.00 71.35 48 GLU A CA 9
ATOM 10908 C C . GLU A 1 48 ? 22.807 -2.343 -5.295 1.00 41.14 48 GLU A C 9
ATOM 10909 O O . GLU A 1 48 ? 23.584 -1.756 -4.542 1.00 63.12 48 GLU A O 9
ATOM 10921 N N . PHE A 1 49 ? 22.169 -1.737 -6.291 1.00 14.42 49 PHE A N 9
ATOM 10922 C CA . PHE A 1 49 ? 22.349 -0.315 -6.562 1.00 24.23 49 PHE A CA 9
ATOM 10923 C C . PHE A 1 49 ? 22.127 0.512 -5.299 1.00 30.22 49 PHE A C 9
ATOM 10924 O O . PHE A 1 49 ? 22.749 1.558 -5.112 1.00 54.20 49 PHE A O 9
ATOM 10941 N N . ILE A 1 50 ? 21.236 0.035 -4.436 1.00 61.00 50 ILE A N 9
ATOM 10942 C CA . ILE A 1 50 ? 20.932 0.729 -3.191 1.00 53.30 50 ILE A CA 9
ATOM 10943 C C . ILE A 1 50 ? 22.138 0.740 -2.259 1.00 3.44 50 ILE A C 9
ATOM 10944 O O . ILE A 1 50 ? 22.506 1.782 -1.716 1.00 55.33 50 ILE A O 9
ATOM 10960 N N . GLN A 1 51 ? 22.751 -0.425 -2.079 1.00 21.21 51 GLN A N 9
ATOM 10961 C CA . GLN A 1 51 ? 23.918 -0.549 -1.213 1.00 14.23 51 GLN A CA 9
ATOM 10962 C C . GLN A 1 51 ? 24.539 -1.937 -1.331 1.00 52.40 51 GLN A C 9
ATOM 10963 O O . GLN A 1 51 ? 23.839 -2.948 -1.273 1.00 40.44 51 GLN A O 9
ATOM 10977 N N . SER A 1 52 ? 25.857 -1.977 -1.497 1.00 70.31 52 SER A N 9
ATOM 10978 C CA . SER A 1 52 ? 26.572 -3.241 -1.628 1.00 23.31 52 SER A CA 9
ATOM 10979 C C . SER A 1 52 ? 26.198 -4.197 -0.499 1.00 1.44 52 SER A C 9
ATOM 10980 O O . SER A 1 52 ? 26.194 -5.415 -0.676 1.00 13.04 52 SER A O 9
ATOM 10988 N N . LYS A 1 53 ? 25.884 -3.634 0.664 1.00 63.43 53 LYS A N 9
ATOM 10989 C CA . LYS A 1 53 ? 25.507 -4.433 1.824 1.00 61.45 53 LYS A CA 9
ATOM 10990 C C . LYS A 1 53 ? 24.232 -3.894 2.464 1.00 21.42 53 LYS A C 9
ATOM 10991 O O . LYS A 1 53 ? 24.190 -2.753 2.921 1.00 1.03 53 LYS A O 9
ATOM 11010 N N . GLY A 1 54 ? 23.194 -4.725 2.495 1.00 12.51 54 GLY A N 9
ATOM 11011 C CA . GLY A 1 54 ? 21.932 -4.313 3.083 1.00 25.32 54 GLY A CA 9
ATOM 11012 C C . GLY A 1 54 ? 20.736 -4.847 2.321 1.00 51.12 54 GLY A C 9
ATOM 11013 O O . GLY A 1 54 ? 19.601 -4.758 2.791 1.00 41.44 54 GLY A O 9
ATOM 11017 N N . HIS A 1 55 ? 20.988 -5.402 1.140 1.00 63.23 55 HIS A N 9
ATOM 11018 C CA . HIS A 1 55 ? 19.922 -5.951 0.310 1.00 61.43 55 HIS A CA 9
ATOM 11019 C C . HIS A 1 55 ? 20.001 -7.474 0.261 1.00 63.31 55 HIS A C 9
ATOM 11020 O O . HIS A 1 55 ? 20.988 -8.038 -0.211 1.00 73.33 55 HIS A O 9
ATOM 11034 N N . GLU A 1 56 ? 18.956 -8.133 0.753 1.00 43.43 56 GLU A N 9
ATOM 11035 C CA . GLU A 1 56 ? 18.910 -9.590 0.766 1.00 52.00 56 GLU A CA 9
ATOM 11036 C C . GLU A 1 56 ? 17.557 -10.096 0.274 1.00 14.41 56 GLU A C 9
ATOM 11037 O O . GLU A 1 56 ? 16.516 -9.788 0.858 1.00 44.34 56 GLU A O 9
ATOM 11049 N N . LEU A 1 57 ? 17.578 -10.873 -0.803 1.00 42.31 57 LEU A N 9
ATOM 11050 C CA . LEU A 1 57 ? 16.354 -11.422 -1.375 1.00 54.42 57 LEU A CA 9
ATOM 11051 C C . LEU A 1 57 ? 15.854 -12.607 -0.556 1.00 72.43 57 LEU A C 9
ATOM 11052 O O . LEU A 1 57 ? 16.408 -13.705 -0.632 1.00 34.15 57 LEU A O 9
ATOM 11068 N N . LEU A 1 58 ? 14.803 -12.380 0.224 1.00 40.11 58 LEU A N 9
ATOM 11069 C CA . LEU A 1 58 ? 14.226 -13.430 1.056 1.00 60.22 58 LEU A CA 9
ATOM 11070 C C . LEU A 1 58 ? 13.992 -14.700 0.244 1.00 34.44 58 LEU A C 9
ATOM 11071 O O . LEU A 1 58 ? 14.253 -15.806 0.715 1.00 23.42 58 LEU A O 9
ATOM 11087 N N . ASN A 1 59 ? 13.499 -14.533 -0.978 1.00 53.35 59 ASN A N 9
ATOM 11088 C CA . ASN A 1 59 ? 13.231 -15.666 -1.856 1.00 54.05 59 ASN A CA 9
ATOM 11089 C C . ASN A 1 59 ? 13.763 -15.403 -3.262 1.00 55.20 59 ASN A C 9
ATOM 11090 O O . ASN A 1 59 ? 13.256 -14.538 -3.977 1.00 33.41 59 ASN A O 9
ATOM 11101 N N . SER A 1 60 ? 14.787 -16.155 -3.652 1.00 11.14 60 SER A N 9
ATOM 11102 C CA . SER A 1 60 ? 15.390 -16.001 -4.970 1.00 60.33 60 SER A CA 9
ATOM 11103 C C . SER A 1 60 ? 14.320 -15.975 -6.057 1.00 71.34 60 SER A C 9
ATOM 11104 O O . SER A 1 60 ? 13.503 -16.891 -6.163 1.00 61.21 60 SER A O 9
ATOM 11112 N N . LEU A 1 61 ? 14.330 -14.920 -6.864 1.00 4.43 61 LEU A N 9
ATOM 11113 C CA . LEU A 1 61 ? 13.361 -14.772 -7.944 1.00 63.31 61 LEU A CA 9
ATOM 11114 C C . LEU A 1 61 ? 13.246 -16.061 -8.752 1.00 45.00 61 LEU A C 9
ATOM 11115 O O . LEU A 1 61 ? 14.251 -16.624 -9.187 1.00 41.14 61 LEU A O 9
ATOM 11131 N N . ARG A 1 62 ? 12.016 -16.521 -8.950 1.00 74.41 62 ARG A N 9
ATOM 11132 C CA . ARG A 1 62 ? 11.769 -17.743 -9.707 1.00 25.02 62 ARG A CA 9
ATOM 11133 C C . ARG A 1 62 ? 11.604 -17.438 -11.193 1.00 23.22 62 ARG A C 9
ATOM 11134 O O . ARG A 1 62 ? 10.577 -17.756 -11.792 1.00 14.40 62 ARG A O 9
ATOM 11155 N N . PHE A 1 63 ? 12.623 -16.820 -11.781 1.00 72.05 63 PHE A N 9
ATOM 11156 C CA . PHE A 1 63 ? 12.590 -16.471 -13.197 1.00 2.31 63 PHE A CA 9
ATOM 11157 C C . PHE A 1 63 ? 12.393 -17.714 -14.060 1.00 4.24 63 PHE A C 9
ATOM 11158 O O . PHE A 1 63 ? 12.015 -17.619 -15.226 1.00 52.02 63 PHE A O 9
ATOM 11175 N N . ASN A 1 64 ? 12.654 -18.879 -13.476 1.00 21.11 64 ASN A N 9
ATOM 11176 C CA . ASN A 1 64 ? 12.507 -20.142 -14.191 1.00 1.23 64 ASN A CA 9
ATOM 11177 C C . ASN A 1 64 ? 11.167 -20.202 -14.918 1.00 63.22 64 ASN A C 9
ATOM 11178 O O . ASN A 1 64 ? 11.034 -20.879 -15.938 1.00 2.53 64 ASN A O 9
ATOM 11189 N N . GLN A 1 65 ? 10.179 -19.490 -14.387 1.00 31.24 65 GLN A N 9
ATOM 11190 C CA . GLN A 1 65 ? 8.850 -19.463 -14.985 1.00 73.35 65 GLN A CA 9
ATOM 11191 C C . GLN A 1 65 ? 8.521 -18.073 -15.519 1.00 43.05 65 GLN A C 9
ATOM 11192 O O . GLN A 1 65 ? 9.399 -17.219 -15.635 1.00 44.35 65 GLN A O 9
ATOM 11206 N N . ALA A 1 66 ? 7.251 -17.854 -15.843 1.00 42.34 66 ALA A N 9
ATOM 11207 C CA . ALA A 1 66 ? 6.807 -16.567 -16.364 1.00 13.35 66 ALA A CA 9
ATOM 11208 C C . ALA A 1 66 ? 7.072 -15.448 -15.362 1.00 24.24 66 ALA A C 9
ATOM 11209 O O . ALA A 1 66 ? 7.777 -15.644 -14.371 1.00 14.21 66 ALA A O 9
ATOM 11216 N N . ASP A 1 67 ? 6.505 -14.276 -15.626 1.00 64.41 67 ASP A N 9
ATOM 11217 C CA . ASP A 1 67 ? 6.681 -13.126 -14.747 1.00 31.21 67 ASP A CA 9
ATOM 11218 C C . ASP A 1 67 ? 6.536 -13.533 -13.284 1.00 32.41 67 ASP A C 9
ATOM 11219 O O . ASP A 1 67 ? 5.462 -13.950 -12.849 1.00 41.11 67 ASP A O 9
ATOM 11228 N N . TRP A 1 68 ? 7.623 -13.411 -12.531 1.00 33.12 68 TRP A N 9
ATOM 11229 C CA . TRP A 1 68 ? 7.617 -13.768 -11.117 1.00 15.35 68 TRP A CA 9
ATOM 11230 C C . TRP A 1 68 ? 7.815 -12.534 -10.243 1.00 53.32 68 TRP A C 9
ATOM 11231 O O . TRP A 1 68 ? 8.017 -11.429 -10.748 1.00 13.30 68 TRP A O 9
ATOM 11252 N N . THR A 1 69 ? 7.756 -12.728 -8.929 1.00 62.13 69 THR A N 9
ATOM 11253 C CA . THR A 1 69 ? 7.928 -11.631 -7.986 1.00 4.31 69 THR A CA 9
ATOM 11254 C C . THR A 1 69 ? 9.157 -11.846 -7.110 1.00 21.31 69 THR A C 9
ATOM 11255 O O . THR A 1 69 ? 9.547 -12.983 -6.841 1.00 3.10 69 THR A O 9
ATOM 11266 N N . ILE A 1 70 ? 9.762 -10.749 -6.667 1.00 63.42 70 ILE A N 9
ATOM 11267 C CA . ILE A 1 70 ? 10.946 -10.820 -5.820 1.00 0.24 70 ILE A CA 9
ATOM 11268 C C . ILE A 1 70 ? 10.836 -9.859 -4.641 1.00 1.51 70 ILE A C 9
ATOM 11269 O O . ILE A 1 70 ? 10.586 -8.666 -4.819 1.00 64.33 70 ILE A O 9
ATOM 11285 N N . VAL A 1 71 ? 11.026 -10.385 -3.435 1.00 62.12 71 VAL A N 9
ATOM 11286 C CA . VAL A 1 71 ? 10.952 -9.574 -2.226 1.00 54.42 71 VAL A CA 9
ATOM 11287 C C . VAL A 1 71 ? 12.341 -9.155 -1.759 1.00 30.14 71 VAL A C 9
ATOM 11288 O O . VAL A 1 71 ? 13.246 -9.982 -1.647 1.00 33.41 71 VAL A O 9
ATOM 11301 N N . VAL A 1 72 ? 12.504 -7.864 -1.486 1.00 33.33 72 VAL A N 9
ATOM 11302 C CA . VAL A 1 72 ? 13.783 -7.335 -1.028 1.00 52.01 72 VAL A CA 9
ATOM 11303 C C . VAL A 1 72 ? 13.653 -6.701 0.352 1.00 0.22 72 VAL A C 9
ATOM 11304 O O . VAL A 1 72 ? 12.819 -5.821 0.566 1.00 34.34 72 VAL A O 9
ATOM 11317 N N . ARG A 1 73 ? 14.484 -7.153 1.285 1.00 3.45 73 ARG A N 9
ATOM 11318 C CA . ARG A 1 73 ? 14.462 -6.630 2.646 1.00 2.22 73 ARG A CA 9
ATOM 11319 C C . ARG A 1 73 ? 15.633 -5.681 2.883 1.00 4.21 73 ARG A C 9
ATOM 11320 O O . ARG A 1 73 ? 16.789 -6.103 2.935 1.00 34.41 73 ARG A O 9
ATOM 11341 N N . LYS A 1 74 ? 15.327 -4.396 3.026 1.00 43.33 74 LYS A N 9
ATOM 11342 C CA . LYS A 1 74 ? 16.353 -3.386 3.258 1.00 51.42 74 LYS A CA 9
ATOM 11343 C C . LYS A 1 74 ? 17.097 -3.655 4.562 1.00 61.54 74 LYS A C 9
ATOM 11344 O O . LYS A 1 74 ? 16.577 -4.318 5.460 1.00 43.12 74 LYS A O 9
ATOM 11363 N N . LYS A 1 75 ? 18.317 -3.137 4.660 1.00 74.14 75 LYS A N 9
ATOM 11364 C CA . LYS A 1 75 ? 19.132 -3.319 5.855 1.00 62.25 75 LYS A CA 9
ATOM 11365 C C . LYS A 1 75 ? 20.455 -2.569 5.730 1.00 34.31 75 LYS A C 9
ATOM 11366 O O . LYS A 1 75 ? 20.726 -1.936 4.711 1.00 50.42 75 LYS A O 9
ATOM 11385 N N . ALA A 1 76 ? 21.274 -2.647 6.773 1.00 22.24 76 ALA A N 9
ATOM 11386 C CA . ALA A 1 76 ? 22.569 -1.979 6.779 1.00 45.32 76 ALA A CA 9
ATOM 11387 C C . ALA A 1 76 ? 22.427 -0.503 6.421 1.00 64.33 76 ALA A C 9
ATOM 11388 O O . ALA A 1 76 ? 23.388 0.262 6.510 1.00 10.33 76 ALA A O 9
ATOM 11395 N N . MET A 1 1 ? 0.662 -2.959 -1.910 1.00 31.53 1 MET A N 10
ATOM 11396 C CA . MET A 1 1 ? 1.494 -1.865 -1.422 1.00 71.45 1 MET A CA 10
ATOM 11397 C C . MET A 1 1 ? 2.948 -2.306 -1.288 1.00 60.42 1 MET A C 10
ATOM 11398 O O . MET A 1 1 ? 3.277 -3.473 -1.506 1.00 54.33 1 MET A O 10
ATOM 11412 N N . LYS A 1 2 ? 3.816 -1.367 -0.928 1.00 52.34 2 LYS A N 10
ATOM 11413 C CA . LYS A 1 2 ? 5.235 -1.658 -0.764 1.00 10.31 2 LYS A CA 10
ATOM 11414 C C . LYS A 1 2 ? 5.722 -2.618 -1.844 1.00 43.24 2 LYS A C 10
ATOM 11415 O O . LYS A 1 2 ? 6.494 -3.537 -1.569 1.00 54.02 2 LYS A O 10
ATOM 11434 N N . ARG A 1 3 ? 5.268 -2.397 -3.074 1.00 25.41 3 ARG A N 10
ATOM 11435 C CA . ARG A 1 3 ? 5.659 -3.243 -4.195 1.00 72.15 3 ARG A CA 10
ATOM 11436 C C . ARG A 1 3 ? 5.842 -2.414 -5.463 1.00 62.24 3 ARG A C 10
ATOM 11437 O O . ARG A 1 3 ? 5.392 -1.271 -5.541 1.00 33.01 3 ARG A O 10
ATOM 11458 N N . PHE A 1 4 ? 6.507 -2.998 -6.455 1.00 20.21 4 PHE A N 10
ATOM 11459 C CA . PHE A 1 4 ? 6.752 -2.313 -7.719 1.00 34.41 4 PHE A CA 10
ATOM 11460 C C . PHE A 1 4 ? 6.469 -3.236 -8.901 1.00 31.11 4 PHE A C 10
ATOM 11461 O O . PHE A 1 4 ? 7.114 -4.273 -9.061 1.00 54.42 4 PHE A O 10
ATOM 11478 N N . ASP A 1 5 ? 5.501 -2.852 -9.725 1.00 54.21 5 ASP A N 10
ATOM 11479 C CA . ASP A 1 5 ? 5.132 -3.643 -10.893 1.00 73.21 5 ASP A CA 10
ATOM 11480 C C . ASP A 1 5 ? 5.936 -3.214 -12.116 1.00 72.13 5 ASP A C 10
ATOM 11481 O O . ASP A 1 5 ? 5.597 -2.235 -12.783 1.00 70.53 5 ASP A O 10
ATOM 11490 N N . LEU A 1 6 ? 7.003 -3.951 -12.405 1.00 35.30 6 LEU A N 10
ATOM 11491 C CA . LEU A 1 6 ? 7.856 -3.647 -13.548 1.00 5.31 6 LEU A CA 10
ATOM 11492 C C . LEU A 1 6 ? 7.414 -4.428 -14.781 1.00 45.33 6 LEU A C 10
ATOM 11493 O O . LEU A 1 6 ? 8.081 -4.402 -15.816 1.00 61.40 6 LEU A O 10
ATOM 11509 N N . ARG A 1 7 ? 6.286 -5.119 -14.664 1.00 75.13 7 ARG A N 10
ATOM 11510 C CA . ARG A 1 7 ? 5.754 -5.907 -15.770 1.00 51.41 7 ARG A CA 10
ATOM 11511 C C . ARG A 1 7 ? 5.707 -5.081 -17.052 1.00 41.24 7 ARG A C 10
ATOM 11512 O O . ARG A 1 7 ? 6.332 -5.416 -18.059 1.00 2.12 7 ARG A O 10
ATOM 11533 N N . PRO A 1 8 ? 4.948 -3.975 -17.017 1.00 62.44 8 PRO A N 10
ATOM 11534 C CA . PRO A 1 8 ? 4.802 -3.079 -18.168 1.00 75.10 8 PRO A CA 10
ATOM 11535 C C . PRO A 1 8 ? 6.082 -2.309 -18.470 1.00 4.33 8 PRO A C 10
ATOM 11536 O O . PRO A 1 8 ? 6.210 -1.685 -19.524 1.00 64.44 8 PRO A O 10
ATOM 11547 N N . LEU A 1 9 ? 7.029 -2.355 -17.538 1.00 75.44 9 LEU A N 10
ATOM 11548 C CA . LEU A 1 9 ? 8.301 -1.662 -17.705 1.00 41.20 9 LEU A CA 10
ATOM 11549 C C . LEU A 1 9 ? 9.264 -2.487 -18.552 1.00 24.31 9 LEU A C 10
ATOM 11550 O O . LEU A 1 9 ? 9.406 -3.694 -18.352 1.00 43.14 9 LEU A O 10
ATOM 11566 N N . LYS A 1 10 ? 9.926 -1.829 -19.497 1.00 44.41 10 LYS A N 10
ATOM 11567 C CA . LYS A 1 10 ? 10.880 -2.499 -20.373 1.00 73.40 10 LYS A CA 10
ATOM 11568 C C . LYS A 1 10 ? 12.183 -2.792 -19.636 1.00 41.44 10 LYS A C 10
ATOM 11569 O O . LYS A 1 10 ? 12.459 -2.208 -18.589 1.00 1.12 10 LYS A O 10
ATOM 11588 N N . ALA A 1 11 ? 12.981 -3.698 -20.192 1.00 1.41 11 ALA A N 10
ATOM 11589 C CA . ALA A 1 11 ? 14.257 -4.064 -19.589 1.00 73.12 11 ALA A CA 10
ATOM 11590 C C . ALA A 1 11 ? 15.261 -2.921 -19.693 1.00 22.44 11 ALA A C 10
ATOM 11591 O O . ALA A 1 11 ? 15.291 -2.196 -20.686 1.00 62.30 11 ALA A O 10
ATOM 11598 N N . GLY A 1 12 ? 16.083 -2.766 -18.659 1.00 34.04 12 GLY A N 10
ATOM 11599 C CA . GLY A 1 12 ? 17.077 -1.709 -18.653 1.00 53.33 12 GLY A CA 10
ATOM 11600 C C . GLY A 1 12 ? 16.709 -0.572 -17.721 1.00 55.40 12 GLY A C 10
ATOM 11601 O O . GLY A 1 12 ? 17.564 -0.038 -17.014 1.00 20.53 12 GLY A O 10
ATOM 11605 N N . ILE A 1 13 ? 15.433 -0.198 -17.721 1.00 24.13 13 ILE A N 10
ATOM 11606 C CA . ILE A 1 13 ? 14.955 0.884 -16.869 1.00 31.52 13 ILE A CA 10
ATOM 11607 C C . ILE A 1 13 ? 14.273 0.338 -15.619 1.00 2.15 13 ILE A C 10
ATOM 11608 O O . ILE A 1 13 ? 14.294 0.969 -14.561 1.00 65.14 13 ILE A O 10
ATOM 11624 N N . PHE A 1 14 ? 13.670 -0.839 -15.746 1.00 21.20 14 PHE A N 10
ATOM 11625 C CA . PHE A 1 14 ? 12.982 -1.471 -14.626 1.00 64.11 14 PHE A CA 10
ATOM 11626 C C . PHE A 1 14 ? 13.937 -1.691 -13.456 1.00 14.43 14 PHE A C 10
ATOM 11627 O O . PHE A 1 14 ? 13.515 -1.750 -12.301 1.00 42.32 14 PHE A O 10
ATOM 11644 N N . GLU A 1 15 ? 15.224 -1.811 -13.764 1.00 61.22 15 GLU A N 10
ATOM 11645 C CA . GLU A 1 15 ? 16.238 -2.026 -12.738 1.00 51.33 15 GLU A CA 10
ATOM 11646 C C . GLU A 1 15 ? 16.682 -0.700 -12.126 1.00 75.13 15 GLU A C 10
ATOM 11647 O O . GLU A 1 15 ? 17.137 -0.654 -10.984 1.00 1.55 15 GLU A O 10
ATOM 11659 N N . ARG A 1 16 ? 16.545 0.375 -12.896 1.00 4.04 16 ARG A N 10
ATOM 11660 C CA . ARG A 1 16 ? 16.933 1.701 -12.431 1.00 5.23 16 ARG A CA 10
ATOM 11661 C C . ARG A 1 16 ? 15.820 2.334 -11.601 1.00 61.01 16 ARG A C 10
ATOM 11662 O O . ARG A 1 16 ? 16.082 3.040 -10.626 1.00 40.13 16 ARG A O 10
ATOM 11683 N N . LEU A 1 17 ? 14.578 2.077 -11.994 1.00 75.22 17 LEU A N 10
ATOM 11684 C CA . LEU A 1 17 ? 13.423 2.621 -11.287 1.00 43.35 17 LEU A CA 10
ATOM 11685 C C . LEU A 1 17 ? 13.231 1.927 -9.943 1.00 74.11 17 LEU A C 10
ATOM 11686 O O . LEU A 1 17 ? 12.705 2.516 -9.000 1.00 12.34 17 LEU A O 10
ATOM 11702 N N . GLU A 1 18 ? 13.662 0.672 -9.864 1.00 20.02 18 GLU A N 10
ATOM 11703 C CA . GLU A 1 18 ? 13.538 -0.101 -8.634 1.00 33.51 18 GLU A CA 10
ATOM 11704 C C . GLU A 1 18 ? 14.236 0.604 -7.475 1.00 24.42 18 GLU A C 10
ATOM 11705 O O . GLU A 1 18 ? 13.866 0.428 -6.315 1.00 12.03 18 GLU A O 10
ATOM 11717 N N . GLU A 1 19 ? 15.249 1.401 -7.799 1.00 44.11 19 GLU A N 10
ATOM 11718 C CA . GLU A 1 19 ? 16.001 2.131 -6.785 1.00 13.41 19 GLU A CA 10
ATOM 11719 C C . GLU A 1 19 ? 15.265 3.403 -6.373 1.00 51.34 19 GLU A C 10
ATOM 11720 O O . GLU A 1 19 ? 15.367 3.851 -5.230 1.00 51.15 19 GLU A O 10
ATOM 11732 N N . LEU A 1 20 ? 14.524 3.981 -7.313 1.00 2.14 20 LEU A N 10
ATOM 11733 C CA . LEU A 1 20 ? 13.771 5.202 -7.049 1.00 52.44 20 LEU A CA 10
ATOM 11734 C C . LEU A 1 20 ? 12.753 4.985 -5.934 1.00 24.20 20 LEU A C 10
ATOM 11735 O O . LEU A 1 20 ? 12.504 5.879 -5.125 1.00 24.13 20 LEU A O 10
ATOM 11751 N N . ILE A 1 21 ? 12.171 3.791 -5.896 1.00 54.34 21 ILE A N 10
ATOM 11752 C CA . ILE A 1 21 ? 11.183 3.456 -4.878 1.00 62.41 21 ILE A CA 10
ATOM 11753 C C . ILE A 1 21 ? 11.853 2.908 -3.623 1.00 32.55 21 ILE A C 10
ATOM 11754 O O . ILE A 1 21 ? 11.370 3.114 -2.510 1.00 31.12 21 ILE A O 10
ATOM 11770 N N . GLU A 1 22 ? 12.969 2.210 -3.810 1.00 74.41 22 GLU A N 10
ATOM 11771 C CA . GLU A 1 22 ? 13.705 1.633 -2.692 1.00 21.34 22 GLU A CA 10
ATOM 11772 C C . GLU A 1 22 ? 14.092 2.709 -1.682 1.00 12.43 22 GLU A C 10
ATOM 11773 O O . GLU A 1 22 ? 14.260 2.432 -0.494 1.00 71.41 22 GLU A O 10
ATOM 11785 N N . LYS A 1 23 ? 14.232 3.940 -2.162 1.00 40.15 23 LYS A N 10
ATOM 11786 C CA . LYS A 1 23 ? 14.598 5.060 -1.304 1.00 2.30 23 LYS A CA 10
ATOM 11787 C C . LYS A 1 23 ? 13.491 5.360 -0.298 1.00 71.15 23 LYS A C 10
ATOM 11788 O O . LYS A 1 23 ? 13.759 5.624 0.873 1.00 65.20 23 LYS A O 10
ATOM 11807 N N . GLU A 1 24 ? 12.247 5.316 -0.764 1.00 73.44 24 GLU A N 10
ATOM 11808 C CA . GLU A 1 24 ? 11.100 5.582 0.096 1.00 73.23 24 GLU A CA 10
ATOM 11809 C C . GLU A 1 24 ? 10.864 4.424 1.062 1.00 52.41 24 GLU A C 10
ATOM 11810 O O . GLU A 1 24 ? 10.418 4.626 2.191 1.00 24.12 24 GLU A O 10
ATOM 11822 N N . MET A 1 25 ? 11.166 3.212 0.608 1.00 15.14 25 MET A N 10
ATOM 11823 C CA . MET A 1 25 ? 10.987 2.022 1.432 1.00 1.24 25 MET A CA 10
ATOM 11824 C C . MET A 1 25 ? 11.761 2.146 2.741 1.00 21.00 25 MET A C 10
ATOM 11825 O O . MET A 1 25 ? 12.818 2.774 2.789 1.00 23.03 25 MET A O 10
ATOM 11839 N N . GLN A 1 26 ? 11.227 1.544 3.799 1.00 70.34 26 GLN A N 10
ATOM 11840 C CA . GLN A 1 26 ? 11.868 1.588 5.107 1.00 3.43 26 GLN A CA 10
ATOM 11841 C C . GLN A 1 26 ? 13.173 0.799 5.101 1.00 3.13 26 GLN A C 10
ATOM 11842 O O . GLN A 1 26 ? 13.412 -0.047 4.239 1.00 53.42 26 GLN A O 10
ATOM 11856 N N . PRO A 1 27 ? 14.040 1.080 6.085 1.00 1.35 27 PRO A N 10
ATOM 11857 C CA . PRO A 1 27 ? 15.336 0.407 6.215 1.00 12.25 27 PRO A CA 10
ATOM 11858 C C . PRO A 1 27 ? 15.191 -1.054 6.627 1.00 4.12 27 PRO A C 10
ATOM 11859 O O . PRO A 1 27 ? 16.172 -1.795 6.674 1.00 1.02 27 PRO A O 10
ATOM 11870 N N . ASN A 1 28 ? 13.962 -1.461 6.924 1.00 34.41 28 ASN A N 10
ATOM 11871 C CA . ASN A 1 28 ? 13.689 -2.835 7.332 1.00 3.11 28 ASN A CA 10
ATOM 11872 C C . ASN A 1 28 ? 12.331 -3.297 6.814 1.00 71.24 28 ASN A C 10
ATOM 11873 O O . ASN A 1 28 ? 11.627 -4.055 7.480 1.00 12.32 28 ASN A O 10
ATOM 11884 N N . GLU A 1 29 ? 11.971 -2.836 5.620 1.00 12.30 29 GLU A N 10
ATOM 11885 C CA . GLU A 1 29 ? 10.697 -3.202 5.013 1.00 72.13 29 GLU A CA 10
ATOM 11886 C C . GLU A 1 29 ? 10.911 -4.107 3.802 1.00 1.45 29 GLU A C 10
ATOM 11887 O O . GLU A 1 29 ? 12.014 -4.189 3.262 1.00 3.24 29 GLU A O 10
ATOM 11899 N N . VAL A 1 30 ? 9.848 -4.784 3.382 1.00 72.40 30 VAL A N 10
ATOM 11900 C CA . VAL A 1 30 ? 9.918 -5.683 2.236 1.00 40.23 30 VAL A CA 10
ATOM 11901 C C . VAL A 1 30 ? 9.404 -5.002 0.972 1.00 64.31 30 VAL A C 10
ATOM 11902 O O . VAL A 1 30 ? 8.463 -4.211 1.020 1.00 43.14 30 VAL A O 10
ATOM 11915 N N . ALA A 1 31 ? 10.029 -5.317 -0.158 1.00 40.43 31 ALA A N 10
ATOM 11916 C CA . ALA A 1 31 ? 9.634 -4.737 -1.436 1.00 74.51 31 ALA A CA 10
ATOM 11917 C C . ALA A 1 31 ? 9.487 -5.815 -2.505 1.00 54.01 31 ALA A C 10
ATOM 11918 O O . ALA A 1 31 ? 10.465 -6.454 -2.894 1.00 52.23 31 ALA A O 10
ATOM 11925 N N . ILE A 1 32 ? 8.259 -6.012 -2.975 1.00 65.01 32 ILE A N 10
ATOM 11926 C CA . ILE A 1 32 ? 7.986 -7.012 -3.999 1.00 72.24 32 ILE A CA 10
ATOM 11927 C C . ILE A 1 32 ? 8.024 -6.396 -5.394 1.00 24.02 32 ILE A C 10
ATOM 11928 O O . ILE A 1 32 ? 7.174 -5.578 -5.747 1.00 23.44 32 ILE A O 10
ATOM 11944 N N . PHE A 1 33 ? 9.016 -6.795 -6.184 1.00 34.22 33 PHE A N 10
ATOM 11945 C CA . PHE A 1 33 ? 9.165 -6.283 -7.541 1.00 21.00 33 PHE A CA 10
ATOM 11946 C C . PHE A 1 33 ? 8.812 -7.354 -8.569 1.00 34.25 33 PHE A C 10
ATOM 11947 O O . PHE A 1 33 ? 9.507 -8.361 -8.695 1.00 62.41 33 PHE A O 10
ATOM 11964 N N . MET A 1 34 ? 7.725 -7.129 -9.300 1.00 12.34 34 MET A N 10
ATOM 11965 C CA . MET A 1 34 ? 7.279 -8.074 -10.317 1.00 13.24 34 MET A CA 10
ATOM 11966 C C . MET A 1 34 ? 8.014 -7.843 -11.633 1.00 53.22 34 MET A C 10
ATOM 11967 O O . MET A 1 34 ? 8.062 -6.722 -12.140 1.00 4.21 34 MET A O 10
ATOM 11981 N N . PHE A 1 35 ? 8.584 -8.910 -12.182 1.00 45.12 35 PHE A N 10
ATOM 11982 C CA . PHE A 1 35 ? 9.318 -8.823 -13.439 1.00 42.34 35 PHE A CA 10
ATOM 11983 C C . PHE A 1 35 ? 8.800 -9.848 -14.444 1.00 0.12 35 PHE A C 10
ATOM 11984 O O . PHE A 1 35 ? 8.752 -11.043 -14.157 1.00 21.44 35 PHE A O 10
ATOM 12001 N N . GLU A 1 36 ? 8.413 -9.370 -15.622 1.00 52.33 36 GLU A N 10
ATOM 12002 C CA . GLU A 1 36 ? 7.897 -10.244 -16.669 1.00 32.34 36 GLU A CA 10
ATOM 12003 C C . GLU A 1 36 ? 8.846 -10.283 -17.862 1.00 64.55 36 GLU A C 10
ATOM 12004 O O . GLU A 1 36 ? 8.631 -11.030 -18.817 1.00 52.14 36 GLU A O 10
ATOM 12016 N N . VAL A 1 37 ? 9.899 -9.473 -17.801 1.00 75.31 37 VAL A N 10
ATOM 12017 C CA . VAL A 1 37 ? 10.882 -9.415 -18.876 1.00 1.22 37 VAL A CA 10
ATOM 12018 C C . VAL A 1 37 ? 11.913 -10.529 -18.738 1.00 61.45 37 VAL A C 10
ATOM 12019 O O . VAL A 1 37 ? 12.102 -11.084 -17.657 1.00 64.50 37 VAL A O 10
ATOM 12032 N N . GLY A 1 38 ? 12.579 -10.852 -19.843 1.00 74.25 38 GLY A N 10
ATOM 12033 C CA . GLY A 1 38 ? 13.583 -11.899 -19.825 1.00 62.32 38 GLY A CA 10
ATOM 12034 C C . GLY A 1 38 ? 14.793 -11.528 -18.990 1.00 54.02 38 GLY A C 10
ATOM 12035 O O . GLY A 1 38 ? 15.639 -12.374 -18.702 1.00 5.43 38 GLY A O 10
ATOM 12039 N N . ASP A 1 39 ? 14.875 -10.260 -18.602 1.00 71.15 39 ASP A N 10
ATOM 12040 C CA . ASP A 1 39 ? 15.990 -9.778 -17.796 1.00 63.10 39 ASP A CA 10
ATOM 12041 C C . ASP A 1 39 ? 15.759 -10.074 -16.317 1.00 44.14 39 ASP A C 10
ATOM 12042 O O . ASP A 1 39 ? 15.347 -9.199 -15.556 1.00 32.14 39 ASP A O 10
ATOM 12051 N N . PHE A 1 40 ? 16.027 -11.313 -15.918 1.00 44.32 40 PHE A N 10
ATOM 12052 C CA . PHE A 1 40 ? 15.847 -11.725 -14.531 1.00 51.20 40 PHE A CA 10
ATOM 12053 C C . PHE A 1 40 ? 17.143 -11.561 -13.742 1.00 73.21 40 PHE A C 10
ATOM 12054 O O . PHE A 1 40 ? 17.131 -11.513 -12.512 1.00 44.21 40 PHE A O 10
ATOM 12071 N N . SER A 1 41 ? 18.259 -11.477 -14.459 1.00 74.13 41 SER A N 10
ATOM 12072 C CA . SER A 1 41 ? 19.564 -11.323 -13.827 1.00 72.44 41 SER A CA 10
ATOM 12073 C C . SER A 1 41 ? 19.759 -9.896 -13.324 1.00 61.43 41 SER A C 10
ATOM 12074 O O . SER A 1 41 ? 20.644 -9.628 -12.513 1.00 64.43 41 SER A O 10
ATOM 12082 N N . ASN A 1 42 ? 18.925 -8.984 -13.812 1.00 72.25 42 ASN A N 10
ATOM 12083 C CA . ASN A 1 42 ? 19.005 -7.584 -13.414 1.00 1.34 42 ASN A CA 10
ATOM 12084 C C . ASN A 1 42 ? 18.269 -7.350 -12.098 1.00 53.31 42 ASN A C 10
ATOM 12085 O O . ASN A 1 42 ? 18.569 -6.406 -11.366 1.00 43.14 42 ASN A O 10
ATOM 12096 N N . ILE A 1 43 ? 17.304 -8.215 -11.804 1.00 63.02 43 ILE A N 10
ATOM 12097 C CA . ILE A 1 43 ? 16.527 -8.104 -10.576 1.00 54.45 43 ILE A CA 10
ATOM 12098 C C . ILE A 1 43 ? 17.431 -7.866 -9.372 1.00 65.12 43 ILE A C 10
ATOM 12099 O O . ILE A 1 43 ? 17.294 -6.882 -8.646 1.00 10.34 43 ILE A O 10
ATOM 12115 N N . PRO A 1 44 ? 18.381 -8.788 -9.155 1.00 44.20 44 PRO A N 10
ATOM 12116 C CA . PRO A 1 44 ? 19.330 -8.700 -8.041 1.00 11.42 44 PRO A CA 10
ATOM 12117 C C . PRO A 1 44 ? 20.333 -7.566 -8.222 1.00 45.01 44 PRO A C 10
ATOM 12118 O O . PRO A 1 44 ? 21.030 -7.183 -7.282 1.00 64.30 44 PRO A O 10
ATOM 12129 N N . LYS A 1 45 ? 20.402 -7.031 -9.437 1.00 22.54 45 LYS A N 10
ATOM 12130 C CA . LYS A 1 45 ? 21.319 -5.940 -9.742 1.00 3.22 45 LYS A CA 10
ATOM 12131 C C . LYS A 1 45 ? 20.747 -4.603 -9.280 1.00 61.31 45 LYS A C 10
ATOM 12132 O O . LYS A 1 45 ? 21.491 -3.670 -8.978 1.00 32.22 45 LYS A O 10
ATOM 12151 N N . SER A 1 46 ? 19.422 -4.519 -9.227 1.00 14.12 46 SER A N 10
ATOM 12152 C CA . SER A 1 46 ? 18.750 -3.296 -8.804 1.00 0.32 46 SER A CA 10
ATOM 12153 C C . SER A 1 46 ? 18.955 -3.051 -7.312 1.00 31.42 46 SER A C 10
ATOM 12154 O O . SER A 1 46 ? 19.425 -1.990 -6.904 1.00 44.24 46 SER A O 10
ATOM 12162 N N . ALA A 1 47 ? 18.598 -4.043 -6.502 1.00 11.21 47 ALA A N 10
ATOM 12163 C CA . ALA A 1 47 ? 18.744 -3.938 -5.055 1.00 51.34 47 ALA A CA 10
ATOM 12164 C C . ALA A 1 47 ? 20.188 -3.637 -4.670 1.00 2.21 47 ALA A C 10
ATOM 12165 O O . ALA A 1 47 ? 20.450 -3.051 -3.620 1.00 22.32 47 ALA A O 10
ATOM 12172 N N . GLU A 1 48 ? 21.121 -4.042 -5.526 1.00 2.11 48 GLU A N 10
ATOM 12173 C CA . GLU A 1 48 ? 22.539 -3.816 -5.272 1.00 63.24 48 GLU A CA 10
ATOM 12174 C C . GLU A 1 48 ? 22.913 -2.360 -5.533 1.00 5.13 48 GLU A C 10
ATOM 12175 O O . GLU A 1 48 ? 23.874 -1.842 -4.962 1.00 34.33 48 GLU A O 10
ATOM 12187 N N . PHE A 1 49 ? 22.148 -1.704 -6.399 1.00 65.54 49 PHE A N 10
ATOM 12188 C CA . PHE A 1 49 ? 22.400 -0.308 -6.737 1.00 74.35 49 PHE A CA 10
ATOM 12189 C C . PHE A 1 49 ? 22.303 0.577 -5.499 1.00 0.15 49 PHE A C 10
ATOM 12190 O O . PHE A 1 49 ? 22.885 1.661 -5.451 1.00 14.41 49 PHE A O 10
ATOM 12207 N N . ILE A 1 50 ? 21.564 0.107 -4.499 1.00 43.21 50 ILE A N 10
ATOM 12208 C CA . ILE A 1 50 ? 21.392 0.855 -3.260 1.00 53.30 50 ILE A CA 10
ATOM 12209 C C . ILE A 1 50 ? 22.636 0.761 -2.383 1.00 52.22 50 ILE A C 10
ATOM 12210 O O . ILE A 1 50 ? 23.377 1.732 -2.236 1.00 44.20 50 ILE A O 10
ATOM 12226 N N . GLN A 1 51 ? 22.858 -0.415 -1.805 1.00 0.30 51 GLN A N 10
ATOM 12227 C CA . GLN A 1 51 ? 24.013 -0.636 -0.944 1.00 5.45 51 GLN A CA 10
ATOM 12228 C C . GLN A 1 51 ? 24.547 -2.056 -1.101 1.00 55.22 51 GLN A C 10
ATOM 12229 O O . GLN A 1 51 ? 23.788 -3.024 -1.044 1.00 43.21 51 GLN A O 10
ATOM 12243 N N . SER A 1 52 ? 25.856 -2.173 -1.300 1.00 55.43 52 SER A N 10
ATOM 12244 C CA . SER A 1 52 ? 26.490 -3.475 -1.471 1.00 14.34 52 SER A CA 10
ATOM 12245 C C . SER A 1 52 ? 26.114 -4.415 -0.329 1.00 63.14 52 SER A C 10
ATOM 12246 O O . SER A 1 52 ? 26.014 -5.628 -0.516 1.00 11.02 52 SER A O 10
ATOM 12254 N N . LYS A 1 53 ? 25.908 -3.847 0.854 1.00 51.44 53 LYS A N 10
ATOM 12255 C CA . LYS A 1 53 ? 25.542 -4.631 2.027 1.00 63.41 53 LYS A CA 10
ATOM 12256 C C . LYS A 1 53 ? 24.234 -4.131 2.630 1.00 12.11 53 LYS A C 10
ATOM 12257 O O . LYS A 1 53 ? 24.168 -3.023 3.162 1.00 74.35 53 LYS A O 10
ATOM 12276 N N . GLY A 1 54 ? 23.194 -4.956 2.545 1.00 3.31 54 GLY A N 10
ATOM 12277 C CA . GLY A 1 54 ? 21.902 -4.579 3.088 1.00 22.10 54 GLY A CA 10
ATOM 12278 C C . GLY A 1 54 ? 20.751 -5.246 2.362 1.00 63.53 54 GLY A C 10
ATOM 12279 O O . GLY A 1 54 ? 19.846 -5.796 2.990 1.00 22.41 54 GLY A O 10
ATOM 12283 N N . HIS A 1 55 ? 20.784 -5.198 1.034 1.00 54.43 55 HIS A N 10
ATOM 12284 C CA . HIS A 1 55 ? 19.734 -5.802 0.221 1.00 50.44 55 HIS A CA 10
ATOM 12285 C C . HIS A 1 55 ? 19.842 -7.323 0.236 1.00 25.34 55 HIS A C 10
ATOM 12286 O O . HIS A 1 55 ? 20.845 -7.887 -0.201 1.00 32.42 55 HIS A O 10
ATOM 12300 N N . GLU A 1 56 ? 18.804 -7.981 0.744 1.00 43.32 56 GLU A N 10
ATOM 12301 C CA . GLU A 1 56 ? 18.785 -9.437 0.817 1.00 1.15 56 GLU A CA 10
ATOM 12302 C C . GLU A 1 56 ? 17.455 -9.990 0.314 1.00 14.45 56 GLU A C 10
ATOM 12303 O O . GLU A 1 56 ? 16.395 -9.680 0.860 1.00 15.01 56 GLU A O 10
ATOM 12315 N N . LEU A 1 57 ? 17.518 -10.809 -0.729 1.00 51.24 57 LEU A N 10
ATOM 12316 C CA . LEU A 1 57 ? 16.319 -11.405 -1.308 1.00 32.23 57 LEU A CA 10
ATOM 12317 C C . LEU A 1 57 ? 15.862 -12.611 -0.492 1.00 4.51 57 LEU A C 10
ATOM 12318 O O . LEU A 1 57 ? 16.431 -13.698 -0.599 1.00 41.12 57 LEU A O 10
ATOM 12334 N N . LEU A 1 58 ? 14.832 -12.411 0.322 1.00 74.30 58 LEU A N 10
ATOM 12335 C CA . LEU A 1 58 ? 14.296 -13.483 1.155 1.00 3.40 58 LEU A CA 10
ATOM 12336 C C . LEU A 1 58 ? 14.056 -14.744 0.332 1.00 60.10 58 LEU A C 10
ATOM 12337 O O . LEU A 1 58 ? 14.335 -15.854 0.783 1.00 13.05 58 LEU A O 10
ATOM 12353 N N . ASN A 1 59 ? 13.539 -14.565 -0.879 1.00 52.32 59 ASN A N 10
ATOM 12354 C CA . ASN A 1 59 ? 13.263 -15.689 -1.766 1.00 53.35 59 ASN A CA 10
ATOM 12355 C C . ASN A 1 59 ? 13.775 -15.408 -3.176 1.00 1.22 59 ASN A C 10
ATOM 12356 O O . ASN A 1 59 ? 13.242 -14.553 -3.882 1.00 54.44 59 ASN A O 10
ATOM 12367 N N . SER A 1 60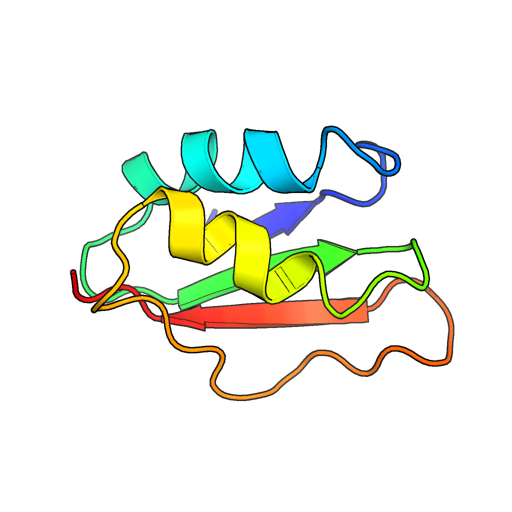 ? 14.813 -16.134 -3.578 1.00 71.40 60 SER A N 10
ATOM 12368 C CA . SER A 1 60 ? 15.400 -15.962 -4.902 1.00 11.33 60 SER A CA 10
ATOM 12369 C C . SER A 1 60 ? 14.318 -15.936 -5.977 1.00 33.33 60 SER A C 10
ATOM 12370 O O . SER A 1 60 ? 13.515 -16.864 -6.088 1.00 53.31 60 SER A O 10
ATOM 12378 N N . LEU A 1 61 ? 14.302 -14.868 -6.766 1.00 63.24 61 LEU A N 10
ATOM 12379 C CA . LEU A 1 61 ? 13.319 -14.720 -7.834 1.00 1.01 61 LEU A CA 10
ATOM 12380 C C . LEU A 1 61 ? 13.192 -16.009 -8.640 1.00 44.52 61 LEU A C 10
ATOM 12381 O O . LEU A 1 61 ? 14.191 -16.578 -9.080 1.00 44.34 61 LEU A O 10
ATOM 12397 N N . ARG A 1 62 ? 11.958 -16.462 -8.832 1.00 12.24 62 ARG A N 10
ATOM 12398 C CA . ARG A 1 62 ? 11.701 -17.682 -9.586 1.00 75.51 62 ARG A CA 10
ATOM 12399 C C . ARG A 1 62 ? 11.550 -17.380 -11.074 1.00 72.31 62 ARG A C 10
ATOM 12400 O O . ARG A 1 62 ? 10.494 -17.616 -11.663 1.00 24.55 62 ARG A O 10
ATOM 12421 N N . PHE A 1 63 ? 12.612 -16.856 -11.677 1.00 30.23 63 PHE A N 10
ATOM 12422 C CA . PHE A 1 63 ? 12.598 -16.520 -13.096 1.00 33.14 63 PHE A CA 10
ATOM 12423 C C . PHE A 1 63 ? 12.443 -17.775 -13.950 1.00 45.22 63 PHE A C 10
ATOM 12424 O O . PHE A 1 63 ? 12.029 -18.825 -13.461 1.00 1.30 63 PHE A O 10
ATOM 12441 N N . ASN A 1 64 ? 12.780 -17.656 -15.231 1.00 31.44 64 ASN A N 10
ATOM 12442 C CA . ASN A 1 64 ? 12.678 -18.780 -16.155 1.00 20.14 64 ASN A CA 10
ATOM 12443 C C . ASN A 1 64 ? 11.219 -19.155 -16.396 1.00 60.22 64 ASN A C 10
ATOM 12444 O O . ASN A 1 64 ? 10.926 -20.137 -17.078 1.00 13.11 64 ASN A O 10
ATOM 12455 N N . GLN A 1 65 ? 10.310 -18.366 -15.833 1.00 32.21 65 GLN A N 10
ATOM 12456 C CA . GLN A 1 65 ? 8.882 -18.616 -15.987 1.00 54.02 65 GLN A CA 10
ATOM 12457 C C . GLN A 1 65 ? 8.114 -17.307 -16.142 1.00 33.34 65 GLN A C 10
ATOM 12458 O O . GLN A 1 65 ? 8.708 -16.246 -16.327 1.00 41.10 65 GLN A O 10
ATOM 12472 N N . ALA A 1 66 ? 6.790 -17.391 -16.064 1.00 74.32 66 ALA A N 10
ATOM 12473 C CA . ALA A 1 66 ? 5.941 -16.214 -16.194 1.00 14.53 66 ALA A CA 10
ATOM 12474 C C . ALA A 1 66 ? 6.332 -15.141 -15.183 1.00 11.12 66 ALA A C 10
ATOM 12475 O O . ALA A 1 66 ? 7.072 -15.407 -14.236 1.00 64.40 66 ALA A O 10
ATOM 12482 N N . ASP A 1 67 ? 5.831 -13.928 -15.390 1.00 72.32 67 ASP A N 10
ATOM 12483 C CA . ASP A 1 67 ? 6.128 -12.815 -14.496 1.00 72.03 67 ASP A CA 10
ATOM 12484 C C . ASP A 1 67 ? 6.055 -13.255 -13.037 1.00 73.05 67 ASP A C 10
ATOM 12485 O O . ASP A 1 67 ? 4.995 -13.647 -12.550 1.00 33.31 67 ASP A O 10
ATOM 12494 N N . TRP A 1 68 ? 7.187 -13.188 -12.347 1.00 44.05 68 TRP A N 10
ATOM 12495 C CA . TRP A 1 68 ? 7.252 -13.581 -10.944 1.00 53.33 68 TRP A CA 10
ATOM 12496 C C . TRP A 1 68 ? 7.429 -12.362 -10.045 1.00 53.15 68 TRP A C 10
ATOM 12497 O O . TRP A 1 68 ? 7.439 -11.225 -10.518 1.00 50.23 68 TRP A O 10
ATOM 12518 N N . THR A 1 69 ? 7.568 -12.605 -8.746 1.00 22.41 69 THR A N 10
ATOM 12519 C CA . THR A 1 69 ? 7.744 -11.527 -7.781 1.00 31.41 69 THR A CA 10
ATOM 12520 C C . THR A 1 69 ? 8.953 -11.780 -6.888 1.00 64.33 69 THR A C 10
ATOM 12521 O O . THR A 1 69 ? 9.189 -12.907 -6.450 1.00 54.14 69 THR A O 10
ATOM 12532 N N . ILE A 1 70 ? 9.717 -10.726 -6.622 1.00 11.02 70 ILE A N 10
ATOM 12533 C CA . ILE A 1 70 ? 10.901 -10.835 -5.779 1.00 44.43 70 ILE A CA 10
ATOM 12534 C C . ILE A 1 70 ? 10.813 -9.894 -4.582 1.00 74.12 70 ILE A C 10
ATOM 12535 O O . ILE A 1 70 ? 10.666 -8.682 -4.741 1.00 22.14 70 ILE A O 10
ATOM 12551 N N . VAL A 1 71 ? 10.904 -10.461 -3.383 1.00 41.12 71 VAL A N 10
ATOM 12552 C CA . VAL A 1 71 ? 10.837 -9.673 -2.158 1.00 62.12 71 VAL A CA 10
ATOM 12553 C C . VAL A 1 71 ? 12.227 -9.238 -1.708 1.00 43.22 71 VAL A C 10
ATOM 12554 O O . VAL A 1 71 ? 13.148 -10.051 -1.624 1.00 74.13 71 VAL A O 10
ATOM 12567 N N . VAL A 1 72 ? 12.373 -7.949 -1.419 1.00 10.41 72 VAL A N 10
ATOM 12568 C CA . VAL A 1 72 ? 13.651 -7.404 -0.975 1.00 72.24 72 VAL A CA 10
ATOM 12569 C C . VAL A 1 72 ? 13.521 -6.741 0.391 1.00 11.11 72 VAL A C 10
ATOM 12570 O O . VAL A 1 72 ? 12.685 -5.859 0.587 1.00 1.52 72 VAL A O 10
ATOM 12583 N N . ARG A 1 73 ? 14.354 -7.171 1.333 1.00 33.42 73 ARG A N 10
ATOM 12584 C CA . ARG A 1 73 ? 14.332 -6.620 2.683 1.00 53.35 73 ARG A CA 10
ATOM 12585 C C . ARG A 1 73 ? 15.473 -5.627 2.883 1.00 64.32 73 ARG A C 10
ATOM 12586 O O . ARG A 1 73 ? 16.646 -6.002 2.869 1.00 61.12 73 ARG A O 10
ATOM 12607 N N . LYS A 1 74 ? 15.123 -4.359 3.069 1.00 75.45 74 LYS A N 10
ATOM 12608 C CA . LYS A 1 74 ? 16.116 -3.312 3.272 1.00 2.05 74 LYS A CA 10
ATOM 12609 C C . LYS A 1 74 ? 16.860 -3.516 4.589 1.00 72.35 74 LYS A C 10
ATOM 12610 O O . LYS A 1 74 ? 16.355 -4.166 5.505 1.00 41.24 74 LYS A O 10
ATOM 12629 N N . LYS A 1 75 ? 18.062 -2.957 4.677 1.00 53.42 75 LYS A N 10
ATOM 12630 C CA . LYS A 1 75 ? 18.874 -3.074 5.882 1.00 65.55 75 LYS A CA 10
ATOM 12631 C C . LYS A 1 75 ? 20.180 -2.299 5.735 1.00 30.31 75 LYS A C 10
ATOM 12632 O O . LYS A 1 75 ? 20.444 -1.701 4.692 1.00 30.44 75 LYS A O 10
ATOM 12651 N N . ALA A 1 76 ? 20.994 -2.315 6.786 1.00 75.41 76 ALA A N 10
ATOM 12652 C CA . ALA A 1 76 ? 22.273 -1.617 6.772 1.00 31.02 76 ALA A CA 10
ATOM 12653 C C . ALA A 1 76 ? 23.102 -2.013 5.555 1.00 74.01 76 ALA A C 10
ATOM 12654 O O . ALA A 1 76 ? 23.903 -1.223 5.054 1.00 31.10 76 ALA A O 10
ATOM 12661 N N . MET A 1 1 ? 1.531 -0.166 0.055 1.00 14.44 1 MET A N 11
ATOM 12662 C CA . MET A 1 1 ? 2.416 0.278 -1.015 1.00 72.24 1 MET A CA 11
ATOM 12663 C C . MET A 1 1 ? 3.869 -0.050 -0.690 1.00 65.40 1 MET A C 11
ATOM 12664 O O . MET A 1 1 ? 4.592 0.773 -0.127 1.00 73.15 1 MET A O 11
ATOM 12678 N N . LYS A 1 2 ? 4.293 -1.258 -1.047 1.00 31.10 2 LYS A N 11
ATOM 12679 C CA . LYS A 1 2 ? 5.661 -1.696 -0.794 1.00 54.43 2 LYS A CA 11
ATOM 12680 C C . LYS A 1 2 ? 6.138 -2.648 -1.886 1.00 33.11 2 LYS A C 11
ATOM 12681 O O . LYS A 1 2 ? 6.968 -3.524 -1.640 1.00 15.43 2 LYS A O 11
ATOM 12700 N N . ARG A 1 3 ? 5.609 -2.471 -3.092 1.00 41.43 3 ARG A N 11
ATOM 12701 C CA . ARG A 1 3 ? 5.982 -3.314 -4.221 1.00 73.44 3 ARG A CA 11
ATOM 12702 C C . ARG A 1 3 ? 6.073 -2.495 -5.505 1.00 71.35 3 ARG A C 11
ATOM 12703 O O . ARG A 1 3 ? 5.572 -1.373 -5.575 1.00 43.40 3 ARG A O 11
ATOM 12724 N N . PHE A 1 4 ? 6.716 -3.064 -6.520 1.00 32.42 4 PHE A N 11
ATOM 12725 C CA . PHE A 1 4 ? 6.874 -2.387 -7.801 1.00 42.43 4 PHE A CA 11
ATOM 12726 C C . PHE A 1 4 ? 6.600 -3.342 -8.959 1.00 44.12 4 PHE A C 11
ATOM 12727 O O . PHE A 1 4 ? 7.294 -4.345 -9.128 1.00 43.32 4 PHE A O 11
ATOM 12744 N N . ASP A 1 5 ? 5.584 -3.023 -9.753 1.00 61.32 5 ASP A N 11
ATOM 12745 C CA . ASP A 1 5 ? 5.218 -3.852 -10.896 1.00 13.11 5 ASP A CA 11
ATOM 12746 C C . ASP A 1 5 ? 5.939 -3.387 -12.157 1.00 72.54 5 ASP A C 11
ATOM 12747 O O . ASP A 1 5 ? 5.519 -2.429 -12.808 1.00 65.20 5 ASP A O 11
ATOM 12756 N N . LEU A 1 6 ? 7.026 -4.072 -12.497 1.00 54.41 6 LEU A N 11
ATOM 12757 C CA . LEU A 1 6 ? 7.807 -3.729 -13.681 1.00 14.13 6 LEU A CA 11
ATOM 12758 C C . LEU A 1 6 ? 7.353 -4.544 -14.887 1.00 61.52 6 LEU A C 11
ATOM 12759 O O . LEU A 1 6 ? 7.979 -4.504 -15.947 1.00 15.11 6 LEU A O 11
ATOM 12775 N N . ARG A 1 7 ? 6.261 -5.283 -14.719 1.00 52.53 7 ARG A N 11
ATOM 12776 C CA . ARG A 1 7 ? 5.723 -6.107 -15.795 1.00 12.21 7 ARG A CA 11
ATOM 12777 C C . ARG A 1 7 ? 5.579 -5.297 -17.080 1.00 62.23 7 ARG A C 11
ATOM 12778 O O . ARG A 1 7 ? 6.179 -5.608 -18.109 1.00 63.53 7 ARG A O 11
ATOM 12799 N N . PRO A 1 8 ? 4.764 -4.233 -17.022 1.00 24.30 8 PRO A N 11
ATOM 12800 C CA . PRO A 1 8 ? 4.523 -3.357 -18.172 1.00 72.33 8 PRO A CA 11
ATOM 12801 C C . PRO A 1 8 ? 5.747 -2.523 -18.533 1.00 21.01 8 PRO A C 11
ATOM 12802 O O . PRO A 1 8 ? 5.771 -1.850 -19.564 1.00 72.24 8 PRO A O 11
ATOM 12813 N N . LEU A 1 9 ? 6.763 -2.571 -17.678 1.00 33.20 9 LEU A N 11
ATOM 12814 C CA . LEU A 1 9 ? 7.992 -1.820 -17.907 1.00 11.30 9 LEU A CA 11
ATOM 12815 C C . LEU A 1 9 ? 8.942 -2.594 -18.815 1.00 40.44 9 LEU A C 11
ATOM 12816 O O . LEU A 1 9 ? 8.810 -3.806 -18.981 1.00 23.51 9 LEU A O 11
ATOM 12832 N N . LYS A 1 10 ? 9.901 -1.885 -19.401 1.00 2.42 10 LYS A N 11
ATOM 12833 C CA . LYS A 1 10 ? 10.877 -2.504 -20.290 1.00 12.10 10 LYS A CA 11
ATOM 12834 C C . LYS A 1 10 ? 12.186 -2.777 -19.556 1.00 34.22 10 LYS A C 11
ATOM 12835 O O . LYS A 1 10 ? 12.451 -2.197 -18.504 1.00 11.42 10 LYS A O 11
ATOM 12854 N N . ALA A 1 11 ? 13.000 -3.664 -20.118 1.00 45.45 11 ALA A N 11
ATOM 12855 C CA . ALA A 1 11 ? 14.283 -4.011 -19.519 1.00 11.42 11 ALA A CA 11
ATOM 12856 C C . ALA A 1 11 ? 15.271 -2.854 -19.628 1.00 32.11 11 ALA A C 11
ATOM 12857 O O . ALA A 1 11 ? 15.252 -2.098 -20.598 1.00 61.34 11 ALA A O 11
ATOM 12864 N N . GLY A 1 12 ? 16.133 -2.722 -18.625 1.00 3.44 12 GLY A N 11
ATOM 12865 C CA . GLY A 1 12 ? 17.116 -1.654 -18.627 1.00 42.13 12 GLY A CA 11
ATOM 12866 C C . GLY A 1 12 ? 16.733 -0.511 -17.708 1.00 63.10 12 GLY A C 11
ATOM 12867 O O . GLY A 1 12 ? 17.565 -0.009 -16.951 1.00 61.52 12 GLY A O 11
ATOM 12871 N N . ILE A 1 13 ? 15.472 -0.098 -17.774 1.00 43.43 13 ILE A N 11
ATOM 12872 C CA . ILE A 1 13 ? 14.982 0.994 -16.942 1.00 20.33 13 ILE A CA 11
ATOM 12873 C C . ILE A 1 13 ? 14.211 0.463 -15.738 1.00 31.01 13 ILE A C 11
ATOM 12874 O O . ILE A 1 13 ? 14.113 1.129 -14.707 1.00 54.11 13 ILE A O 11
ATOM 12890 N N . PHE A 1 14 ? 13.666 -0.741 -15.875 1.00 64.51 14 PHE A N 11
ATOM 12891 C CA . PHE A 1 14 ? 12.904 -1.363 -14.798 1.00 63.14 14 PHE A CA 11
ATOM 12892 C C . PHE A 1 14 ? 13.772 -1.555 -13.558 1.00 42.02 14 PHE A C 11
ATOM 12893 O O . PHE A 1 14 ? 13.276 -1.539 -12.433 1.00 14.05 14 PHE A O 11
ATOM 12910 N N . GLU A 1 15 ? 15.071 -1.737 -13.775 1.00 2.14 15 GLU A N 11
ATOM 12911 C CA . GLU A 1 15 ? 16.008 -1.933 -12.675 1.00 20.44 15 GLU A CA 11
ATOM 12912 C C . GLU A 1 15 ? 16.406 -0.597 -12.054 1.00 65.41 15 GLU A C 11
ATOM 12913 O O . GLU A 1 15 ? 16.690 -0.516 -10.859 1.00 34.03 15 GLU A O 11
ATOM 12925 N N . ARG A 1 16 ? 16.427 0.447 -12.875 1.00 55.34 16 ARG A N 11
ATOM 12926 C CA . ARG A 1 16 ? 16.792 1.779 -12.409 1.00 12.24 16 ARG A CA 11
ATOM 12927 C C . ARG A 1 16 ? 15.676 2.383 -11.561 1.00 2.14 16 ARG A C 11
ATOM 12928 O O . ARG A 1 16 ? 15.930 2.971 -10.509 1.00 4.34 16 ARG A O 11
ATOM 12949 N N . LEU A 1 17 ? 14.441 2.234 -12.025 1.00 54.42 17 LEU A N 11
ATOM 12950 C CA . LEU A 1 17 ? 13.285 2.765 -11.310 1.00 42.31 17 LEU A CA 11
ATOM 12951 C C . LEU A 1 17 ? 13.064 2.016 -10.000 1.00 70.32 17 LEU A C 11
ATOM 12952 O O . LEU A 1 17 ? 12.469 2.547 -9.064 1.00 13.05 17 LEU A O 11
ATOM 12968 N N . GLU A 1 18 ? 13.549 0.779 -9.942 1.00 44.54 18 GLU A N 11
ATOM 12969 C CA . GLU A 1 18 ? 13.405 -0.042 -8.746 1.00 42.12 18 GLU A CA 11
ATOM 12970 C C . GLU A 1 18 ? 14.039 0.641 -7.538 1.00 23.12 18 GLU A C 11
ATOM 12971 O O . GLU A 1 18 ? 13.600 0.451 -6.404 1.00 63.11 18 GLU A O 11
ATOM 12983 N N . GLU A 1 19 ? 15.075 1.436 -7.790 1.00 74.31 19 GLU A N 11
ATOM 12984 C CA . GLU A 1 19 ? 15.770 2.145 -6.723 1.00 11.42 19 GLU A CA 11
ATOM 12985 C C . GLU A 1 19 ? 15.007 3.404 -6.320 1.00 5.40 19 GLU A C 11
ATOM 12986 O O . GLU A 1 19 ? 15.091 3.856 -5.177 1.00 31.41 19 GLU A O 11
ATOM 12998 N N . LEU A 1 20 ? 14.265 3.967 -7.267 1.00 10.42 20 LEU A N 11
ATOM 12999 C CA . LEU A 1 20 ? 13.487 5.175 -7.012 1.00 43.12 20 LEU A CA 11
ATOM 13000 C C . LEU A 1 20 ? 12.458 4.938 -5.912 1.00 74.01 20 LEU A C 11
ATOM 13001 O O . LEU A 1 20 ? 12.183 5.825 -5.104 1.00 0.51 20 LEU A O 11
ATOM 13017 N N . ILE A 1 21 ? 11.893 3.735 -5.887 1.00 2.45 21 ILE A N 11
ATOM 13018 C CA . ILE A 1 21 ? 10.897 3.381 -4.883 1.00 72.05 21 ILE A CA 11
ATOM 13019 C C . ILE A 1 21 ? 11.555 2.806 -3.634 1.00 31.20 21 ILE A C 11
ATOM 13020 O O . ILE A 1 21 ? 11.076 3.010 -2.519 1.00 62.00 21 ILE A O 11
ATOM 13036 N N . GLU A 1 22 ? 12.656 2.087 -3.829 1.00 43.32 22 GLU A N 11
ATOM 13037 C CA . GLU A 1 22 ? 13.381 1.484 -2.717 1.00 72.51 22 GLU A CA 11
ATOM 13038 C C . GLU A 1 22 ? 13.764 2.537 -1.681 1.00 72.24 22 GLU A C 11
ATOM 13039 O O . GLU A 1 22 ? 13.932 2.231 -0.501 1.00 3.13 22 GLU A O 11
ATOM 13051 N N . LYS A 1 23 ? 13.900 3.779 -2.132 1.00 44.14 23 LYS A N 11
ATOM 13052 C CA . LYS A 1 23 ? 14.263 4.880 -1.247 1.00 72.50 23 LYS A CA 11
ATOM 13053 C C . LYS A 1 23 ? 13.153 5.154 -0.238 1.00 33.14 23 LYS A C 11
ATOM 13054 O O . LYS A 1 23 ? 13.418 5.385 0.942 1.00 74.24 23 LYS A O 11
ATOM 13073 N N . GLU A 1 24 ? 11.910 5.125 -0.709 1.00 11.31 24 GLU A N 11
ATOM 13074 C CA . GLU A 1 24 ? 10.761 5.370 0.154 1.00 15.52 24 GLU A CA 11
ATOM 13075 C C . GLU A 1 24 ? 10.546 4.207 1.118 1.00 75.23 24 GLU A C 11
ATOM 13076 O O . GLU A 1 24 ? 10.003 4.382 2.208 1.00 1.42 24 GLU A O 11
ATOM 13088 N N . MET A 1 25 ? 10.975 3.018 0.706 1.00 54.32 25 MET A N 11
ATOM 13089 C CA . MET A 1 25 ? 10.830 1.825 1.532 1.00 12.52 25 MET A CA 11
ATOM 13090 C C . MET A 1 25 ? 11.614 1.967 2.833 1.00 62.33 25 MET A C 11
ATOM 13091 O O . MET A 1 25 ? 12.649 2.632 2.874 1.00 31.40 25 MET A O 11
ATOM 13105 N N . GLN A 1 26 ? 11.114 1.337 3.891 1.00 4.44 26 GLN A N 11
ATOM 13106 C CA . GLN A 1 26 ? 11.769 1.395 5.193 1.00 21.20 26 GLN A CA 11
ATOM 13107 C C . GLN A 1 26 ? 13.110 0.668 5.161 1.00 53.44 26 GLN A C 11
ATOM 13108 O O . GLN A 1 26 ? 13.381 -0.147 4.278 1.00 15.34 26 GLN A O 11
ATOM 13122 N N . PRO A 1 27 ? 13.970 0.969 6.144 1.00 4.33 27 PRO A N 11
ATOM 13123 C CA . PRO A 1 27 ? 15.297 0.356 6.250 1.00 24.44 27 PRO A CA 11
ATOM 13124 C C . PRO A 1 27 ? 15.225 -1.119 6.632 1.00 63.14 27 PRO A C 11
ATOM 13125 O O . PRO A 1 27 ? 16.238 -1.817 6.644 1.00 5.44 27 PRO A O 11
ATOM 13136 N N . ASN A 1 28 ? 14.020 -1.587 6.941 1.00 25.32 28 ASN A N 11
ATOM 13137 C CA . ASN A 1 28 ? 13.817 -2.980 7.323 1.00 73.01 28 ASN A CA 11
ATOM 13138 C C . ASN A 1 28 ? 12.484 -3.500 6.793 1.00 40.05 28 ASN A C 11
ATOM 13139 O O . ASN A 1 28 ? 11.833 -4.328 7.429 1.00 54.24 28 ASN A O 11
ATOM 13150 N N . GLU A 1 29 ? 12.086 -3.008 5.623 1.00 22.32 29 GLU A N 11
ATOM 13151 C CA . GLU A 1 29 ? 10.831 -3.424 5.008 1.00 41.41 29 GLU A CA 11
ATOM 13152 C C . GLU A 1 29 ? 11.088 -4.320 3.800 1.00 32.53 29 GLU A C 11
ATOM 13153 O O . GLU A 1 29 ? 12.222 -4.452 3.340 1.00 2.42 29 GLU A O 11
ATOM 13165 N N . VAL A 1 30 ? 10.025 -4.937 3.292 1.00 45.33 30 VAL A N 11
ATOM 13166 C CA . VAL A 1 30 ? 10.134 -5.821 2.138 1.00 43.15 30 VAL A CA 11
ATOM 13167 C C . VAL A 1 30 ? 9.713 -5.108 0.857 1.00 31.25 30 VAL A C 11
ATOM 13168 O O . VAL A 1 30 ? 8.849 -4.233 0.878 1.00 15.53 30 VAL A O 11
ATOM 13181 N N . ALA A 1 31 ? 10.329 -5.490 -0.256 1.00 63.13 31 ALA A N 11
ATOM 13182 C CA . ALA A 1 31 ? 10.016 -4.889 -1.547 1.00 24.40 31 ALA A CA 11
ATOM 13183 C C . ALA A 1 31 ? 9.787 -5.959 -2.609 1.00 60.22 31 ALA A C 11
ATOM 13184 O O . ALA A 1 31 ? 10.714 -6.671 -2.997 1.00 2.21 31 ALA A O 11
ATOM 13191 N N . ILE A 1 32 ? 8.547 -6.068 -3.075 1.00 44.51 32 ILE A N 11
ATOM 13192 C CA . ILE A 1 32 ? 8.198 -7.051 -4.093 1.00 14.42 32 ILE A CA 11
ATOM 13193 C C . ILE A 1 32 ? 8.241 -6.437 -5.488 1.00 43.11 32 ILE A C 11
ATOM 13194 O O . ILE A 1 32 ? 7.375 -5.644 -5.857 1.00 13.35 32 ILE A O 11
ATOM 13210 N N . PHE A 1 33 ? 9.255 -6.811 -6.261 1.00 44.53 33 PHE A N 11
ATOM 13211 C CA . PHE A 1 33 ? 9.412 -6.298 -7.617 1.00 42.34 33 PHE A CA 11
ATOM 13212 C C . PHE A 1 33 ? 9.070 -7.370 -8.647 1.00 73.14 33 PHE A C 11
ATOM 13213 O O . PHE A 1 33 ? 9.816 -8.331 -8.830 1.00 23.11 33 PHE A O 11
ATOM 13230 N N . MET A 1 34 ? 7.935 -7.198 -9.317 1.00 51.44 34 MET A N 11
ATOM 13231 C CA . MET A 1 34 ? 7.493 -8.150 -10.330 1.00 3.04 34 MET A CA 11
ATOM 13232 C C . MET A 1 34 ? 8.196 -7.895 -11.659 1.00 51.03 34 MET A C 11
ATOM 13233 O O . MET A 1 34 ? 8.318 -6.751 -12.099 1.00 24.43 34 MET A O 11
ATOM 13247 N N . PHE A 1 35 ? 8.656 -8.967 -12.295 1.00 60.25 35 PHE A N 11
ATOM 13248 C CA . PHE A 1 35 ? 9.348 -8.859 -13.575 1.00 13.13 35 PHE A CA 11
ATOM 13249 C C . PHE A 1 35 ? 8.863 -9.930 -14.547 1.00 64.32 35 PHE A C 11
ATOM 13250 O O . PHE A 1 35 ? 8.842 -11.116 -14.219 1.00 64.15 35 PHE A O 11
ATOM 13267 N N . GLU A 1 36 ? 8.475 -9.502 -15.744 1.00 73.43 36 GLU A N 11
ATOM 13268 C CA . GLU A 1 36 ? 7.989 -10.425 -16.764 1.00 2.10 36 GLU A CA 11
ATOM 13269 C C . GLU A 1 36 ? 9.033 -10.624 -17.859 1.00 24.33 36 GLU A C 11
ATOM 13270 O O . GLU A 1 36 ? 8.897 -11.503 -18.710 1.00 20.54 36 GLU A O 11
ATOM 13282 N N . VAL A 1 37 ? 10.077 -9.801 -17.831 1.00 15.24 37 VAL A N 11
ATOM 13283 C CA . VAL A 1 37 ? 11.145 -9.886 -18.819 1.00 53.03 37 VAL A CA 11
ATOM 13284 C C . VAL A 1 37 ? 12.210 -10.890 -18.393 1.00 34.03 37 VAL A C 11
ATOM 13285 O O . VAL A 1 37 ? 12.378 -11.165 -17.206 1.00 21.54 37 VAL A O 11
ATOM 13298 N N . GLY A 1 38 ? 12.928 -11.435 -19.370 1.00 53.55 38 GLY A N 11
ATOM 13299 C CA . GLY A 1 38 ? 13.968 -12.402 -19.076 1.00 63.32 38 GLY A CA 11
ATOM 13300 C C . GLY A 1 38 ? 15.243 -11.750 -18.580 1.00 44.23 38 GLY A C 11
ATOM 13301 O O . GLY A 1 38 ? 16.261 -11.754 -19.273 1.00 51.24 38 GLY A O 11
ATOM 13305 N N . ASP A 1 39 ? 15.189 -11.186 -17.379 1.00 20.45 39 ASP A N 11
ATOM 13306 C CA . ASP A 1 39 ? 16.349 -10.526 -16.790 1.00 54.15 39 ASP A CA 11
ATOM 13307 C C . ASP A 1 39 ? 16.399 -10.756 -15.283 1.00 71.23 39 ASP A C 11
ATOM 13308 O O . ASP A 1 39 ? 15.924 -9.931 -14.503 1.00 32.25 39 ASP A O 11
ATOM 13317 N N . PHE A 1 40 ? 16.976 -11.883 -14.881 1.00 65.40 40 PHE A N 11
ATOM 13318 C CA . PHE A 1 40 ? 17.087 -12.224 -13.467 1.00 51.43 40 PHE A CA 11
ATOM 13319 C C . PHE A 1 40 ? 18.374 -11.660 -12.871 1.00 73.33 40 PHE A C 11
ATOM 13320 O O . PHE A 1 40 ? 18.509 -11.549 -11.653 1.00 4.01 40 PHE A O 11
ATOM 13337 N N . SER A 1 41 ? 19.316 -11.307 -13.740 1.00 11.03 41 SER A N 11
ATOM 13338 C CA . SER A 1 41 ? 20.594 -10.759 -13.300 1.00 71.32 41 SER A CA 11
ATOM 13339 C C . SER A 1 41 ? 20.465 -9.274 -12.975 1.00 25.32 41 SER A C 11
ATOM 13340 O O . SER A 1 41 ? 21.336 -8.692 -12.329 1.00 54.21 41 SER A O 11
ATOM 13348 N N . ASN A 1 42 ? 19.373 -8.668 -13.428 1.00 33.14 42 ASN A N 11
ATOM 13349 C CA . ASN A 1 42 ? 19.129 -7.251 -13.186 1.00 2.31 42 ASN A CA 11
ATOM 13350 C C . ASN A 1 42 ? 18.286 -7.050 -11.931 1.00 14.04 42 ASN A C 11
ATOM 13351 O O . ASN A 1 42 ? 18.355 -6.004 -11.285 1.00 11.22 42 ASN A O 11
ATOM 13362 N N . ILE A 1 43 ? 17.491 -8.059 -11.591 1.00 73.12 43 ILE A N 11
ATOM 13363 C CA . ILE A 1 43 ? 16.635 -7.994 -10.413 1.00 23.13 43 ILE A CA 11
ATOM 13364 C C . ILE A 1 43 ? 17.433 -7.593 -9.176 1.00 73.32 43 ILE A C 11
ATOM 13365 O O . ILE A 1 43 ? 17.134 -6.603 -8.508 1.00 71.04 43 ILE A O 11
ATOM 13381 N N . PRO A 1 44 ? 18.474 -8.379 -8.863 1.00 53.02 44 PRO A N 11
ATOM 13382 C CA . PRO A 1 44 ? 19.338 -8.125 -7.707 1.00 12.34 44 PRO A CA 11
ATOM 13383 C C . PRO A 1 44 ? 20.204 -6.884 -7.892 1.00 3.20 44 PRO A C 11
ATOM 13384 O O . PRO A 1 44 ? 20.659 -6.280 -6.920 1.00 33.11 44 PRO A O 11
ATOM 13395 N N . LYS A 1 45 ? 20.430 -6.507 -9.146 1.00 73.31 45 LYS A N 11
ATOM 13396 C CA . LYS A 1 45 ? 21.240 -5.337 -9.460 1.00 45.21 45 LYS A CA 11
ATOM 13397 C C . LYS A 1 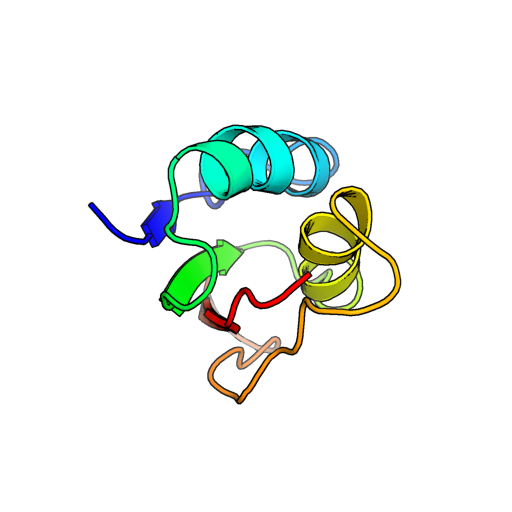45 ? 20.571 -4.061 -8.960 1.00 12.12 45 LYS A C 11
ATOM 13398 O O . LYS A 1 45 ? 21.244 -3.090 -8.613 1.00 73.25 45 LYS A O 11
ATOM 13417 N N . SER A 1 46 ? 19.242 -4.071 -8.923 1.00 41.54 46 SER A N 11
ATOM 13418 C CA . SER A 1 46 ? 18.482 -2.913 -8.467 1.00 55.14 46 SER A CA 11
ATOM 13419 C C . SER A 1 46 ? 18.668 -2.697 -6.969 1.00 12.43 46 SER A C 11
ATOM 13420 O O . SER A 1 46 ? 19.011 -1.601 -6.527 1.00 3.34 46 SER A O 11
ATOM 13428 N N . ALA A 1 47 ? 18.438 -3.750 -6.192 1.00 63.41 47 ALA A N 11
ATOM 13429 C CA . ALA A 1 47 ? 18.582 -3.678 -4.743 1.00 44.35 47 ALA A CA 11
ATOM 13430 C C . ALA A 1 47 ? 20.008 -3.303 -4.352 1.00 33.24 47 ALA A C 11
ATOM 13431 O O . ALA A 1 47 ? 20.243 -2.769 -3.269 1.00 13.35 47 ALA A O 11
ATOM 13438 N N . GLU A 1 48 ? 20.955 -3.588 -5.240 1.00 20.23 48 GLU A N 11
ATOM 13439 C CA . GLU A 1 48 ? 22.358 -3.282 -4.984 1.00 74.02 48 GLU A CA 11
ATOM 13440 C C . GLU A 1 48 ? 22.627 -1.789 -5.149 1.00 23.13 48 GLU A C 11
ATOM 13441 O O . GLU A 1 48 ? 23.506 -1.229 -4.492 1.00 34.40 48 GLU A O 11
ATOM 13453 N N . PHE A 1 49 ? 21.866 -1.150 -6.030 1.00 52.15 49 PHE A N 11
ATOM 13454 C CA . PHE A 1 49 ? 22.023 0.278 -6.283 1.00 73.34 49 PHE A CA 11
ATOM 13455 C C . PHE A 1 49 ? 21.883 1.077 -4.991 1.00 53.54 49 PHE A C 11
ATOM 13456 O O . PHE A 1 49 ? 22.412 2.183 -4.873 1.00 62.10 49 PHE A O 11
ATOM 13473 N N . ILE A 1 50 ? 21.166 0.511 -4.027 1.00 31.13 50 ILE A N 11
ATOM 13474 C CA . ILE A 1 50 ? 20.957 1.170 -2.744 1.00 15.23 50 ILE A CA 11
ATOM 13475 C C . ILE A 1 50 ? 22.187 1.043 -1.853 1.00 25.43 50 ILE A C 11
ATOM 13476 O O . ILE A 1 50 ? 22.542 1.974 -1.131 1.00 41.42 50 ILE A O 11
ATOM 13492 N N . GLN A 1 51 ? 22.835 -0.116 -1.910 1.00 63.52 51 GLN A N 11
ATOM 13493 C CA . GLN A 1 51 ? 24.028 -0.365 -1.109 1.00 32.11 51 GLN A CA 11
ATOM 13494 C C . GLN A 1 51 ? 24.587 -1.758 -1.382 1.00 52.42 51 GLN A C 11
ATOM 13495 O O . GLN A 1 51 ? 23.842 -2.736 -1.437 1.00 62.23 51 GLN A O 11
ATOM 13509 N N . SER A 1 52 ? 25.902 -1.839 -1.553 1.00 44.31 52 SER A N 11
ATOM 13510 C CA . SER A 1 52 ? 26.561 -3.111 -1.825 1.00 71.00 52 SER A CA 11
ATOM 13511 C C . SER A 1 52 ? 26.158 -4.162 -0.795 1.00 71.34 52 SER A C 11
ATOM 13512 O O . SER A 1 52 ? 26.116 -5.356 -1.093 1.00 31.20 52 SER A O 11
ATOM 13520 N N . LYS A 1 53 ? 25.862 -3.710 0.418 1.00 11.52 53 LYS A N 11
ATOM 13521 C CA . LYS A 1 53 ? 25.461 -4.608 1.494 1.00 74.41 53 LYS A CA 11
ATOM 13522 C C . LYS A 1 53 ? 24.201 -4.099 2.188 1.00 44.35 53 LYS A C 11
ATOM 13523 O O . LYS A 1 53 ? 24.117 -2.930 2.561 1.00 13.41 53 LYS A O 11
ATOM 13542 N N . GLY A 1 54 ? 23.225 -4.985 2.358 1.00 52.11 54 GLY A N 11
ATOM 13543 C CA . GLY A 1 54 ? 21.984 -4.606 3.008 1.00 51.43 54 GLY A CA 11
ATOM 13544 C C . GLY A 1 54 ? 20.762 -5.079 2.246 1.00 61.42 54 GLY A C 11
ATOM 13545 O O . GLY A 1 54 ? 19.641 -5.013 2.752 1.00 44.11 54 GLY A O 11
ATOM 13549 N N . HIS A 1 55 ? 20.977 -5.558 1.024 1.00 31.04 55 HIS A N 11
ATOM 13550 C CA . HIS A 1 55 ? 19.883 -6.044 0.190 1.00 4.14 55 HIS A CA 11
ATOM 13551 C C . HIS A 1 55 ? 19.965 -7.557 0.014 1.00 23.24 55 HIS A C 11
ATOM 13552 O O . HIS A 1 55 ? 20.928 -8.074 -0.551 1.00 4.20 55 HIS A O 11
ATOM 13566 N N . GLU A 1 56 ? 18.949 -8.261 0.503 1.00 30.03 56 GLU A N 11
ATOM 13567 C CA . GLU A 1 56 ? 18.908 -9.715 0.401 1.00 63.02 56 GLU A CA 11
ATOM 13568 C C . GLU A 1 56 ? 17.528 -10.191 -0.042 1.00 14.21 56 GLU A C 11
ATOM 13569 O O . GLU A 1 56 ? 16.506 -9.722 0.462 1.00 32.41 56 GLU A O 11
ATOM 13581 N N . LEU A 1 57 ? 17.505 -11.124 -0.987 1.00 50.44 57 LEU A N 11
ATOM 13582 C CA . LEU A 1 57 ? 16.250 -11.664 -1.500 1.00 3.44 57 LEU A CA 11
ATOM 13583 C C . LEU A 1 57 ? 15.738 -12.790 -0.608 1.00 12.24 57 LEU A C 11
ATOM 13584 O O . LEU A 1 57 ? 16.225 -13.919 -0.673 1.00 62.13 57 LEU A O 11
ATOM 13600 N N . LEU A 1 58 ? 14.751 -12.476 0.224 1.00 13.12 58 LEU A N 11
ATOM 13601 C CA . LEU A 1 58 ? 14.169 -13.462 1.128 1.00 24.15 58 LEU A CA 11
ATOM 13602 C C . LEU A 1 58 ? 13.678 -14.684 0.359 1.00 53.33 58 LEU A C 11
ATOM 13603 O O . LEU A 1 58 ? 13.852 -15.819 0.800 1.00 43.25 58 LEU A O 11
ATOM 13619 N N . ASN A 1 59 ? 13.064 -14.442 -0.795 1.00 61.02 59 ASN A N 11
ATOM 13620 C CA . ASN A 1 59 ? 12.549 -15.523 -1.628 1.00 15.23 59 ASN A CA 11
ATOM 13621 C C . ASN A 1 59 ? 13.100 -15.427 -3.047 1.00 52.51 59 ASN A C 11
ATOM 13622 O O . ASN A 1 59 ? 12.943 -14.406 -3.717 1.00 11.20 59 ASN A O 11
ATOM 13633 N N . SER A 1 60 ? 13.745 -16.497 -3.499 1.00 45.22 60 SER A N 11
ATOM 13634 C CA . SER A 1 60 ? 14.323 -16.532 -4.838 1.00 30.33 60 SER A CA 11
ATOM 13635 C C . SER A 1 60 ? 13.298 -16.102 -5.883 1.00 62.51 60 SER A C 11
ATOM 13636 O O . SER A 1 60 ? 12.092 -16.126 -5.634 1.00 2.13 60 SER A O 11
ATOM 13644 N N . LEU A 1 61 ? 13.787 -15.710 -7.054 1.00 54.14 61 LEU A N 11
ATOM 13645 C CA . LEU A 1 61 ? 12.915 -15.274 -8.140 1.00 35.23 61 LEU A CA 11
ATOM 13646 C C . LEU A 1 61 ? 12.709 -16.393 -9.156 1.00 23.01 61 LEU A C 11
ATOM 13647 O O . LEU A 1 61 ? 13.671 -16.988 -9.642 1.00 24.15 61 LEU A O 11
ATOM 13663 N N . ARG A 1 62 ? 11.450 -16.672 -9.474 1.00 74.44 62 ARG A N 11
ATOM 13664 C CA . ARG A 1 62 ? 11.118 -17.719 -10.434 1.00 2.12 62 ARG A CA 11
ATOM 13665 C C . ARG A 1 62 ? 11.206 -17.193 -11.864 1.00 30.34 62 ARG A C 11
ATOM 13666 O O . ARG A 1 62 ? 10.274 -17.350 -12.652 1.00 73.33 62 ARG A O 11
ATOM 13687 N N . PHE A 1 63 ? 12.332 -16.568 -12.191 1.00 22.24 63 PHE A N 11
ATOM 13688 C CA . PHE A 1 63 ? 12.541 -16.018 -13.525 1.00 4.12 63 PHE A CA 11
ATOM 13689 C C . PHE A 1 63 ? 12.244 -17.062 -14.597 1.00 34.23 63 PHE A C 11
ATOM 13690 O O . PHE A 1 63 ? 11.567 -16.778 -15.584 1.00 33.02 63 PHE A O 11
ATOM 13707 N N . ASN A 1 64 ? 12.755 -18.272 -14.394 1.00 45.12 64 ASN A N 11
ATOM 13708 C CA . ASN A 1 64 ? 12.546 -19.359 -15.343 1.00 71.24 64 ASN A CA 11
ATOM 13709 C C . ASN A 1 64 ? 11.077 -19.456 -15.744 1.00 40.33 64 ASN A C 11
ATOM 13710 O O . ASN A 1 64 ? 10.752 -19.914 -16.839 1.00 52.01 64 ASN A O 11
ATOM 13721 N N . GLN A 1 65 ? 10.195 -19.020 -14.850 1.00 64.31 65 GLN A N 11
ATOM 13722 C CA . GLN A 1 65 ? 8.761 -19.058 -15.111 1.00 43.10 65 GLN A CA 11
ATOM 13723 C C . GLN A 1 65 ? 8.269 -17.716 -15.642 1.00 2.40 65 GLN A C 11
ATOM 13724 O O . GLN A 1 65 ? 9.066 -16.842 -15.982 1.00 42.13 65 GLN A O 11
ATOM 13738 N N . ALA A 1 66 ? 6.951 -17.559 -15.710 1.00 62.13 66 ALA A N 11
ATOM 13739 C CA . ALA A 1 66 ? 6.353 -16.323 -16.198 1.00 40.33 66 ALA A CA 11
ATOM 13740 C C . ALA A 1 66 ? 6.605 -15.172 -15.230 1.00 50.44 66 ALA A C 11
ATOM 13741 O O . ALA A 1 66 ? 7.352 -15.314 -14.262 1.00 72.31 66 ALA A O 11
ATOM 13748 N N . ASP A 1 67 ? 5.978 -14.031 -15.499 1.00 24.42 67 ASP A N 11
ATOM 13749 C CA . ASP A 1 67 ? 6.135 -12.855 -14.651 1.00 34.20 67 ASP A CA 11
ATOM 13750 C C . ASP A 1 67 ? 6.020 -13.229 -13.176 1.00 61.14 67 ASP A C 11
ATOM 13751 O O . ASP A 1 67 ? 4.928 -13.503 -12.678 1.00 40.55 67 ASP A O 11
ATOM 13760 N N . TRP A 1 68 ? 7.154 -13.240 -12.485 1.00 13.23 68 TRP A N 11
ATOM 13761 C CA . TRP A 1 68 ? 7.180 -13.582 -11.067 1.00 5.40 68 TRP A CA 11
ATOM 13762 C C . TRP A 1 68 ? 7.458 -12.348 -10.215 1.00 33.02 68 TRP A C 11
ATOM 13763 O O . TRP A 1 68 ? 7.564 -11.235 -10.731 1.00 44.00 68 TRP A O 11
ATOM 13784 N N . THR A 1 69 ? 7.574 -12.552 -8.906 1.00 51.32 69 THR A N 11
ATOM 13785 C CA . THR A 1 69 ? 7.838 -11.456 -7.983 1.00 12.35 69 THR A CA 11
ATOM 13786 C C . THR A 1 69 ? 9.042 -11.759 -7.099 1.00 23.41 69 THR A C 11
ATOM 13787 O O . THR A 1 69 ? 9.246 -12.900 -6.682 1.00 62.02 69 THR A O 11
ATOM 13798 N N . ILE A 1 70 ? 9.837 -10.732 -6.816 1.00 73.53 70 ILE A N 11
ATOM 13799 C CA . ILE A 1 70 ? 11.020 -10.890 -5.980 1.00 61.31 70 ILE A CA 11
ATOM 13800 C C . ILE A 1 70 ? 10.965 -9.965 -4.769 1.00 31.40 70 ILE A C 11
ATOM 13801 O O . ILE A 1 70 ? 10.859 -8.747 -4.909 1.00 44.11 70 ILE A O 11
ATOM 13817 N N . VAL A 1 71 ? 11.039 -10.553 -3.579 1.00 14.22 71 VAL A N 11
ATOM 13818 C CA . VAL A 1 71 ? 11.000 -9.782 -2.342 1.00 40.40 71 VAL A CA 11
ATOM 13819 C C . VAL A 1 71 ? 12.403 -9.383 -1.899 1.00 23.32 71 VAL A C 11
ATOM 13820 O O . VAL A 1 71 ? 13.315 -10.210 -1.870 1.00 41.22 71 VAL A O 11
ATOM 13833 N N . VAL A 1 72 ? 12.570 -8.111 -1.553 1.00 13.41 72 VAL A N 11
ATOM 13834 C CA . VAL A 1 72 ? 13.862 -7.602 -1.109 1.00 11.20 72 VAL A CA 11
ATOM 13835 C C . VAL A 1 72 ? 13.752 -6.943 0.262 1.00 71.53 72 VAL A C 11
ATOM 13836 O O . VAL A 1 72 ? 12.911 -6.071 0.477 1.00 51.44 72 VAL A O 11
ATOM 13849 N N . ARG A 1 73 ? 14.607 -7.368 1.186 1.00 5.40 73 ARG A N 11
ATOM 13850 C CA . ARG A 1 73 ? 14.606 -6.820 2.537 1.00 2.31 73 ARG A CA 11
ATOM 13851 C C . ARG A 1 73 ? 15.697 -5.764 2.697 1.00 74.31 73 ARG A C 11
ATOM 13852 O O . ARG A 1 73 ? 16.872 -6.026 2.441 1.00 60.40 73 ARG A O 11
ATOM 13873 N N . LYS A 1 74 ? 15.299 -4.570 3.121 1.00 12.32 74 LYS A N 11
ATOM 13874 C CA . LYS A 1 74 ? 16.241 -3.474 3.316 1.00 14.23 74 LYS A CA 11
ATOM 13875 C C . LYS A 1 74 ? 16.977 -3.619 4.644 1.00 33.03 74 LYS A C 11
ATOM 13876 O O . LYS A 1 74 ? 16.492 -4.275 5.567 1.00 52.15 74 LYS A O 11
ATOM 13895 N N . LYS A 1 75 ? 18.150 -3.002 4.736 1.00 51.12 75 LYS A N 11
ATOM 13896 C CA . LYS A 1 75 ? 18.952 -3.060 5.952 1.00 45.53 75 LYS A CA 11
ATOM 13897 C C . LYS A 1 75 ? 20.164 -2.139 5.848 1.00 41.30 75 LYS A C 11
ATOM 13898 O O . LYS A 1 75 ? 20.564 -1.512 6.828 1.00 5.41 75 LYS A O 11
ATOM 13917 N N . ALA A 1 76 ? 20.743 -2.062 4.654 1.00 54.31 76 ALA A N 11
ATOM 13918 C CA . ALA A 1 76 ? 21.906 -1.215 4.422 1.00 40.30 76 ALA A CA 11
ATOM 13919 C C . ALA A 1 76 ? 22.133 -0.990 2.931 1.00 62.41 76 ALA A C 11
ATOM 13920 O O . ALA A 1 76 ? 21.241 -0.526 2.220 1.00 33.12 76 ALA A O 11
ATOM 13927 N N . MET A 1 1 ? 1.237 -0.088 -0.217 1.00 70.02 1 MET A N 12
ATOM 13928 C CA . MET A 1 1 ? 2.066 0.282 -1.359 1.00 21.35 1 MET A CA 12
ATOM 13929 C C . MET A 1 1 ? 3.541 0.023 -1.066 1.00 14.12 1 MET A C 12
ATOM 13930 O O . MET A 1 1 ? 4.328 0.958 -0.918 1.00 21.24 1 MET A O 12
ATOM 13944 N N . LYS A 1 2 ? 3.908 -1.251 -0.983 1.00 62.13 2 LYS A N 12
ATOM 13945 C CA . LYS A 1 2 ? 5.288 -1.634 -0.709 1.00 42.42 2 LYS A CA 12
ATOM 13946 C C . LYS A 1 2 ? 5.810 -2.590 -1.777 1.00 31.24 2 LYS A C 12
ATOM 13947 O O . LYS A 1 2 ? 6.638 -3.457 -1.496 1.00 1.45 2 LYS A O 12
ATOM 13966 N N . ARG A 1 3 ? 5.321 -2.426 -3.002 1.00 21.45 3 ARG A N 12
ATOM 13967 C CA . ARG A 1 3 ? 5.739 -3.275 -4.111 1.00 34.54 3 ARG A CA 12
ATOM 13968 C C . ARG A 1 3 ? 5.864 -2.466 -5.398 1.00 12.10 3 ARG A C 12
ATOM 13969 O O . ARG A 1 3 ? 5.296 -1.380 -5.519 1.00 31.14 3 ARG A O 12
ATOM 13990 N N . PHE A 1 4 ? 6.612 -3.001 -6.357 1.00 75.32 4 PHE A N 12
ATOM 13991 C CA . PHE A 1 4 ? 6.813 -2.328 -7.635 1.00 72.31 4 PHE A CA 12
ATOM 13992 C C . PHE A 1 4 ? 6.490 -3.262 -8.798 1.00 51.32 4 PHE A C 12
ATOM 13993 O O . PHE A 1 4 ? 7.034 -4.362 -8.895 1.00 43.41 4 PHE A O 12
ATOM 14010 N N . ASP A 1 5 ? 5.601 -2.815 -9.678 1.00 15.20 5 ASP A N 12
ATOM 14011 C CA . ASP A 1 5 ? 5.204 -3.609 -10.835 1.00 44.43 5 ASP A CA 12
ATOM 14012 C C . ASP A 1 5 ? 5.989 -3.191 -12.075 1.00 62.11 5 ASP A C 12
ATOM 14013 O O . ASP A 1 5 ? 5.651 -2.207 -12.735 1.00 24.14 5 ASP A O 12
ATOM 14022 N N . LEU A 1 6 ? 7.038 -3.944 -12.386 1.00 63.31 6 LEU A N 12
ATOM 14023 C CA . LEU A 1 6 ? 7.873 -3.652 -13.547 1.00 33.24 6 LEU A CA 12
ATOM 14024 C C . LEU A 1 6 ? 7.434 -4.475 -14.754 1.00 23.34 6 LEU A C 12
ATOM 14025 O O . LEU A 1 6 ? 8.097 -4.475 -15.791 1.00 53.13 6 LEU A O 12
ATOM 14041 N N . ARG A 1 7 ? 6.313 -5.174 -14.611 1.00 21.42 7 ARG A N 12
ATOM 14042 C CA . ARG A 1 7 ? 5.786 -6.001 -15.690 1.00 35.04 7 ARG A CA 12
ATOM 14043 C C . ARG A 1 7 ? 5.717 -5.213 -16.995 1.00 22.14 7 ARG A C 12
ATOM 14044 O O . ARG A 1 7 ? 6.347 -5.563 -17.993 1.00 50.41 7 ARG A O 12
ATOM 14065 N N . PRO A 1 8 ? 4.934 -4.124 -16.988 1.00 62.13 8 PRO A N 12
ATOM 14066 C CA . PRO A 1 8 ? 4.765 -3.264 -18.163 1.00 72.13 8 PRO A CA 12
ATOM 14067 C C . PRO A 1 8 ? 6.028 -2.474 -18.491 1.00 34.54 8 PRO A C 12
ATOM 14068 O O . PRO A 1 8 ? 6.138 -1.877 -19.562 1.00 64.33 8 PRO A O 12
ATOM 14079 N N . LEU A 1 9 ? 6.978 -2.476 -17.562 1.00 54.42 9 LEU A N 12
ATOM 14080 C CA . LEU A 1 9 ? 8.234 -1.759 -17.752 1.00 62.35 9 LEU A CA 12
ATOM 14081 C C . LEU A 1 9 ? 9.194 -2.565 -18.621 1.00 64.42 9 LEU A C 12
ATOM 14082 O O . LEU A 1 9 ? 9.217 -3.795 -18.565 1.00 33.21 9 LEU A O 12
ATOM 14098 N N . LYS A 1 10 ? 9.989 -1.865 -19.423 1.00 53.43 10 LYS A N 12
ATOM 14099 C CA . LYS A 1 10 ? 10.954 -2.513 -20.302 1.00 65.51 10 LYS A CA 12
ATOM 14100 C C . LYS A 1 10 ? 12.266 -2.776 -19.569 1.00 43.02 10 LYS A C 12
ATOM 14101 O O . LYS A 1 10 ? 12.541 -2.172 -18.533 1.00 14.02 10 LYS A O 12
ATOM 14120 N N . ALA A 1 11 ? 13.073 -3.679 -20.115 1.00 64.55 11 ALA A N 12
ATOM 14121 C CA . ALA A 1 11 ? 14.358 -4.019 -19.515 1.00 53.33 11 ALA A CA 12
ATOM 14122 C C . ALA A 1 11 ? 15.342 -2.860 -19.632 1.00 53.45 11 ALA A C 12
ATOM 14123 O O . ALA A 1 11 ? 15.370 -2.156 -20.641 1.00 52.02 11 ALA A O 12
ATOM 14130 N N . GLY A 1 12 ? 16.148 -2.666 -18.593 1.00 31.11 12 GLY A N 12
ATOM 14131 C CA . GLY A 1 12 ? 17.122 -1.590 -18.600 1.00 33.24 12 GLY A CA 12
ATOM 14132 C C . GLY A 1 12 ? 16.742 -0.459 -17.665 1.00 50.43 12 GLY A C 12
ATOM 14133 O O . GLY A 1 12 ? 17.595 0.092 -16.968 1.00 34.21 12 GLY A O 12
ATOM 14137 N N . ILE A 1 13 ? 15.460 -0.109 -17.652 1.00 61.40 13 ILE A N 12
ATOM 14138 C CA . ILE A 1 13 ? 14.970 0.964 -16.797 1.00 2.52 13 ILE A CA 12
ATOM 14139 C C . ILE A 1 13 ? 14.302 0.408 -15.544 1.00 2.20 13 ILE A C 12
ATOM 14140 O O . ILE A 1 13 ? 14.332 1.031 -14.483 1.00 10.44 13 ILE A O 12
ATOM 14156 N N . PHE A 1 14 ? 13.701 -0.770 -15.674 1.00 41.21 14 PHE A N 12
ATOM 14157 C CA . PHE A 1 14 ? 13.026 -1.412 -14.552 1.00 50.31 14 PHE A CA 12
ATOM 14158 C C . PHE A 1 14 ? 13.987 -1.618 -13.385 1.00 61.41 14 PHE A C 12
ATOM 14159 O O . PHE A 1 14 ? 13.570 -1.685 -12.229 1.00 63.34 14 PHE A O 12
ATOM 14176 N N . GLU A 1 15 ? 15.275 -1.719 -13.698 1.00 23.51 15 GLU A N 12
ATOM 14177 C CA . GLU A 1 15 ? 16.295 -1.920 -12.676 1.00 24.15 15 GLU A CA 12
ATOM 14178 C C . GLU A 1 15 ? 16.716 -0.590 -12.058 1.00 12.41 15 GLU A C 12
ATOM 14179 O O . GLU A 1 15 ? 17.157 -0.538 -10.910 1.00 24.11 15 GLU A O 12
ATOM 14191 N N . ARG A 1 16 ? 16.576 0.484 -12.828 1.00 54.23 16 ARG A N 12
ATOM 14192 C CA . ARG A 1 16 ? 16.942 1.815 -12.358 1.00 62.24 16 ARG A CA 12
ATOM 14193 C C . ARG A 1 16 ? 15.808 2.438 -11.550 1.00 33.50 16 ARG A C 12
ATOM 14194 O O . ARG A 1 16 ? 16.045 3.178 -10.594 1.00 65.54 16 ARG A O 12
ATOM 14215 N N . LEU A 1 17 ? 14.575 2.134 -11.940 1.00 34.45 17 LEU A N 12
ATOM 14216 C CA . LEU A 1 17 ? 13.402 2.664 -11.252 1.00 25.44 17 LEU A CA 12
ATOM 14217 C C . LEU A 1 17 ? 13.207 1.980 -9.902 1.00 64.32 17 LEU A C 12
ATOM 14218 O O . LEU A 1 17 ? 12.621 2.553 -8.985 1.00 30.32 17 LEU A O 12
ATOM 14234 N N . GLU A 1 18 ? 13.705 0.752 -9.789 1.00 42.22 18 GLU A N 12
ATOM 14235 C CA . GLU A 1 18 ? 13.586 -0.009 -8.551 1.00 4.41 18 GLU A CA 12
ATOM 14236 C C . GLU A 1 18 ? 14.225 0.743 -7.387 1.00 5.41 18 GLU A C 12
ATOM 14237 O O . GLU A 1 18 ? 13.830 0.574 -6.234 1.00 51.41 18 GLU A O 12
ATOM 14249 N N . GLU A 1 19 ? 15.216 1.573 -7.699 1.00 2.23 19 GLU A N 12
ATOM 14250 C CA . GLU A 1 19 ? 15.911 2.350 -6.679 1.00 31.34 19 GLU A CA 12
ATOM 14251 C C . GLU A 1 19 ? 15.098 3.579 -6.283 1.00 41.22 19 GLU A C 12
ATOM 14252 O O . GLU A 1 19 ? 15.132 4.016 -5.132 1.00 1.10 19 GLU A O 12
ATOM 14264 N N . LEU A 1 20 ? 14.369 4.133 -7.245 1.00 55.02 20 LEU A N 12
ATOM 14265 C CA . LEU A 1 20 ? 13.547 5.313 -6.999 1.00 74.11 20 LEU A CA 12
ATOM 14266 C C . LEU A 1 20 ? 12.542 5.053 -5.882 1.00 35.15 20 LEU A C 12
ATOM 14267 O O . LEU A 1 20 ? 12.211 5.953 -5.109 1.00 52.12 20 LEU A O 12
ATOM 14283 N N . ILE A 1 21 ? 12.061 3.817 -5.801 1.00 23.34 21 ILE A N 12
ATOM 14284 C CA . ILE A 1 21 ? 11.097 3.438 -4.775 1.00 71.13 21 ILE A CA 12
ATOM 14285 C C . ILE A 1 21 ? 11.800 2.992 -3.498 1.00 34.24 21 ILE A C 12
ATOM 14286 O O . ILE A 1 21 ? 11.282 3.177 -2.397 1.00 22.23 21 ILE A O 12
ATOM 14302 N N . GLU A 1 22 ? 12.982 2.405 -3.653 1.00 43.10 22 GLU A N 12
ATOM 14303 C CA . GLU A 1 22 ? 13.756 1.934 -2.511 1.00 24.33 22 GLU A CA 12
ATOM 14304 C C . GLU A 1 22 ? 14.002 3.065 -1.516 1.00 32.52 22 GLU A C 12
ATOM 14305 O O . GLU A 1 22 ? 14.175 2.828 -0.320 1.00 45.40 22 GLU A O 12
ATOM 14317 N N . LYS A 1 23 ? 14.015 4.294 -2.019 1.00 3.33 23 LYS A N 12
ATOM 14318 C CA . LYS A 1 23 ? 14.239 5.463 -1.176 1.00 55.44 23 LYS A CA 12
ATOM 14319 C C . LYS A 1 23 ? 13.079 5.664 -0.206 1.00 52.42 23 LYS A C 12
ATOM 14320 O O . LYS A 1 23 ? 13.284 6.014 0.955 1.00 12.35 23 LYS A O 12
ATOM 14339 N N . GLU A 1 24 ? 11.862 5.439 -0.691 1.00 54.41 24 GLU A N 12
ATOM 14340 C CA . GLU A 1 24 ? 10.670 5.596 0.135 1.00 61.31 24 GLU A CA 12
ATOM 14341 C C . GLU A 1 24 ? 10.509 4.414 1.087 1.00 4.21 24 GLU A C 12
ATOM 14342 O O . GLU A 1 24 ? 10.003 4.564 2.199 1.00 44.02 24 GLU A O 12
ATOM 14354 N N . MET A 1 25 ? 10.943 3.240 0.642 1.00 65.42 25 MET A N 12
ATOM 14355 C CA . MET A 1 25 ? 10.849 2.032 1.454 1.00 15.32 25 MET A CA 12
ATOM 14356 C C . MET A 1 25 ? 11.689 2.162 2.721 1.00 72.33 25 MET A C 12
ATOM 14357 O O . MET A 1 25 ? 12.754 2.777 2.708 1.00 4.12 25 MET A O 12
ATOM 14371 N N . GLN A 1 26 ? 11.201 1.578 3.811 1.00 5.51 26 GLN A N 12
ATOM 14372 C CA . GLN A 1 26 ? 11.908 1.630 5.085 1.00 3.53 26 GLN A CA 12
ATOM 14373 C C . GLN A 1 26 ? 13.247 0.905 4.995 1.00 12.14 26 GLN A C 12
ATOM 14374 O O . GLN A 1 26 ? 13.486 0.102 4.093 1.00 10.03 26 GLN A O 12
ATOM 14388 N N . PRO A 1 27 ? 14.142 1.193 5.952 1.00 40.22 27 PRO A N 12
ATOM 14389 C CA . PRO A 1 27 ? 15.472 0.579 6.002 1.00 30.42 27 PRO A CA 12
ATOM 14390 C C . PRO A 1 27 ? 15.413 -0.901 6.366 1.00 64.01 27 PRO A C 12
ATOM 14391 O O . PRO A 1 27 ? 16.431 -1.592 6.359 1.00 61.22 27 PRO A O 12
ATOM 14402 N N . ASN A 1 28 ? 14.215 -1.381 6.683 1.00 2.21 28 ASN A N 12
ATOM 14403 C CA . ASN A 1 28 ? 14.024 -2.779 7.050 1.00 64.42 28 ASN A CA 12
ATOM 14404 C C . ASN A 1 28 ? 12.643 -3.269 6.627 1.00 73.00 28 ASN A C 12
ATOM 14405 O O . ASN A 1 28 ? 12.007 -4.049 7.335 1.00 32.01 28 ASN A O 12
ATOM 14416 N N . GLU A 1 29 ? 12.186 -2.806 5.468 1.00 54.51 29 GLU A N 12
ATOM 14417 C CA . GLU A 1 29 ? 10.879 -3.197 4.951 1.00 3.53 29 GLU A CA 12
ATOM 14418 C C . GLU A 1 29 ? 11.025 -4.131 3.754 1.00 62.30 29 GLU A C 12
ATOM 14419 O O . GLU A 1 29 ? 12.113 -4.279 3.196 1.00 53.40 29 GLU A O 12
ATOM 14431 N N . VAL A 1 30 ? 9.921 -4.762 3.365 1.00 45.42 30 VAL A N 12
ATOM 14432 C CA . VAL A 1 30 ? 9.925 -5.682 2.234 1.00 41.11 30 VAL A CA 12
ATOM 14433 C C . VAL A 1 30 ? 9.460 -4.987 0.959 1.00 60.52 30 VAL A C 12
ATOM 14434 O O . VAL A 1 30 ? 8.564 -4.145 0.990 1.00 0.44 30 VAL A O 12
ATOM 14447 N N . ALA A 1 31 ? 10.075 -5.348 -0.163 1.00 21.02 31 ALA A N 12
ATOM 14448 C CA . ALA A 1 31 ? 9.722 -4.762 -1.450 1.00 5.42 31 ALA A CA 12
ATOM 14449 C C . ALA A 1 31 ? 9.565 -5.838 -2.519 1.00 12.33 31 ALA A C 12
ATOM 14450 O O . ALA A 1 31 ? 10.532 -6.504 -2.889 1.00 32.21 31 ALA A O 12
ATOM 14457 N N . ILE A 1 32 ? 8.341 -6.002 -3.010 1.00 23.32 32 ILE A N 12
ATOM 14458 C CA . ILE A 1 32 ? 8.058 -6.998 -4.036 1.00 43.45 32 ILE A CA 12
ATOM 14459 C C . ILE A 1 32 ? 8.109 -6.380 -5.430 1.00 14.13 32 ILE A C 12
ATOM 14460 O O . ILE A 1 32 ? 7.220 -5.620 -5.816 1.00 60.32 32 ILE A O 12
ATOM 14476 N N . PHE A 1 33 ? 9.153 -6.712 -6.181 1.00 22.20 33 PHE A N 12
ATOM 14477 C CA . PHE A 1 33 ? 9.319 -6.191 -7.533 1.00 5.13 33 PHE A CA 12
ATOM 14478 C C . PHE A 1 33 ? 8.940 -7.242 -8.572 1.00 22.25 33 PHE A C 12
ATOM 14479 O O . PHE A 1 33 ? 9.659 -8.222 -8.770 1.00 14.54 33 PHE A O 12
ATOM 14496 N N . MET A 1 34 ? 7.806 -7.031 -9.231 1.00 60.23 34 MET A N 12
ATOM 14497 C CA . MET A 1 34 ? 7.331 -7.960 -10.250 1.00 41.14 34 MET A CA 12
ATOM 14498 C C . MET A 1 34 ? 8.062 -7.739 -11.571 1.00 1.32 34 MET A C 12
ATOM 14499 O O . MET A 1 34 ? 8.086 -6.627 -12.100 1.00 23.13 34 MET A O 12
ATOM 14513 N N . PHE A 1 35 ? 8.657 -8.803 -12.098 1.00 63.41 35 PHE A N 12
ATOM 14514 C CA . PHE A 1 35 ? 9.390 -8.725 -13.356 1.00 43.33 35 PHE A CA 12
ATOM 14515 C C . PHE A 1 35 ? 8.864 -9.749 -14.357 1.00 70.03 35 PHE A C 12
ATOM 14516 O O . PHE A 1 35 ? 8.759 -10.936 -14.049 1.00 42.40 35 PHE A O 12
ATOM 14533 N N . GLU A 1 36 ? 8.534 -9.280 -15.557 1.00 30.13 36 GLU A N 12
ATOM 14534 C CA . GLU A 1 36 ? 8.017 -10.155 -16.603 1.00 21.15 36 GLU A CA 12
ATOM 14535 C C . GLU A 1 36 ? 8.968 -10.198 -17.795 1.00 40.12 36 GLU A C 12
ATOM 14536 O O . GLU A 1 36 ? 8.757 -10.952 -18.745 1.00 70.20 36 GLU A O 12
ATOM 14548 N N . VAL A 1 37 ? 10.016 -9.382 -17.739 1.00 20.13 37 VAL A N 12
ATOM 14549 C CA . VAL A 1 37 ? 11.000 -9.326 -18.813 1.00 23.31 37 VAL A CA 12
ATOM 14550 C C . VAL A 1 37 ? 11.991 -10.481 -18.711 1.00 50.41 37 VAL A C 12
ATOM 14551 O O . VAL A 1 37 ? 12.161 -11.075 -17.647 1.00 54.13 37 VAL A O 12
ATOM 14564 N N . GLY A 1 38 ? 12.644 -10.793 -19.826 1.00 44.22 38 GLY A N 12
ATOM 14565 C CA . GLY A 1 38 ? 13.611 -11.875 -19.841 1.00 62.12 38 GLY A CA 12
ATOM 14566 C C . GLY A 1 38 ? 14.843 -11.564 -19.014 1.00 53.12 38 GLY A C 12
ATOM 14567 O O . GLY A 1 38 ? 15.663 -12.445 -18.754 1.00 14.44 38 GLY A O 12
ATOM 14571 N N . ASP A 1 39 ? 14.974 -10.308 -18.602 1.00 25.03 39 ASP A N 12
ATOM 14572 C CA . ASP A 1 39 ? 16.116 -9.882 -17.800 1.00 34.32 39 ASP A CA 12
ATOM 14573 C C . ASP A 1 39 ? 15.858 -10.126 -16.316 1.00 64.30 39 ASP A C 12
ATOM 14574 O O . ASP A 1 39 ? 15.476 -9.214 -15.583 1.00 43.32 39 ASP A O 12
ATOM 14583 N N . PHE A 1 40 ? 16.069 -11.364 -15.880 1.00 3.22 40 PHE A N 12
ATOM 14584 C CA . PHE A 1 40 ? 15.858 -11.729 -14.484 1.00 3.42 40 PHE A CA 12
ATOM 14585 C C . PHE A 1 40 ? 17.153 -11.600 -13.686 1.00 53.43 40 PHE A C 12
ATOM 14586 O O . PHE A 1 40 ? 17.133 -11.532 -12.457 1.00 41.24 40 PHE A O 12
ATOM 14603 N N . SER A 1 41 ? 18.277 -11.567 -14.395 1.00 53.11 41 SER A N 12
ATOM 14604 C CA . SER A 1 41 ? 19.581 -11.451 -13.754 1.00 44.43 41 SER A CA 12
ATOM 14605 C C . SER A 1 41 ? 19.818 -10.027 -13.259 1.00 22.33 41 SER A C 12
ATOM 14606 O O . SER A 1 41 ? 20.693 -9.785 -12.429 1.00 23.14 41 SER A O 12
ATOM 14614 N N . ASN A 1 42 ? 19.031 -9.089 -13.775 1.00 20.01 42 ASN A N 12
ATOM 14615 C CA . ASN A 1 42 ? 19.155 -7.689 -13.386 1.00 55.21 42 ASN A CA 12
ATOM 14616 C C . ASN A 1 42 ? 18.422 -7.422 -12.075 1.00 3.25 42 ASN A C 12
ATOM 14617 O O . ASN A 1 42 ? 18.740 -6.473 -11.357 1.00 30.13 42 ASN A O 12
ATOM 14628 N N . ILE A 1 43 ? 17.442 -8.265 -11.768 1.00 40.14 43 ILE A N 12
ATOM 14629 C CA . ILE A 1 43 ? 16.666 -8.121 -10.543 1.00 3.02 43 ILE A CA 12
ATOM 14630 C C . ILE A 1 43 ? 17.575 -7.881 -9.342 1.00 10.10 43 ILE A C 12
ATOM 14631 O O . ILE A 1 43 ? 17.447 -6.890 -8.623 1.00 53.43 43 ILE A O 12
ATOM 14647 N N . PRO A 1 44 ? 18.518 -8.809 -9.119 1.00 13.54 44 PRO A N 12
ATOM 14648 C CA . PRO A 1 44 ? 19.469 -8.719 -8.007 1.00 13.14 44 PRO A CA 12
ATOM 14649 C C . PRO A 1 44 ? 20.481 -7.595 -8.199 1.00 22.01 44 PRO A C 12
ATOM 14650 O O . PRO A 1 44 ? 21.182 -7.210 -7.263 1.00 0.32 44 PRO A O 12
ATOM 14661 N N . LYS A 1 45 ? 20.553 -7.072 -9.418 1.00 40.11 45 LYS A N 12
ATOM 14662 C CA . LYS A 1 45 ? 21.479 -5.990 -9.734 1.00 34.32 45 LYS A CA 12
ATOM 14663 C C . LYS A 1 45 ? 20.921 -4.646 -9.276 1.00 24.33 45 LYS A C 12
ATOM 14664 O O . LYS A 1 45 ? 21.675 -3.714 -8.995 1.00 61.41 45 LYS A O 12
ATOM 14683 N N . SER A 1 46 ? 19.598 -4.554 -9.201 1.00 35.10 46 SER A N 12
ATOM 14684 C CA . SER A 1 46 ? 18.940 -3.323 -8.779 1.00 33.01 46 SER A CA 12
ATOM 14685 C C . SER A 1 46 ? 19.124 -3.094 -7.282 1.00 24.22 46 SER A C 12
ATOM 14686 O O . SER A 1 46 ? 19.616 -2.048 -6.859 1.00 21.43 46 SER A O 12
ATOM 14694 N N . ALA A 1 47 ? 18.726 -4.081 -6.485 1.00 42.33 47 ALA A N 12
ATOM 14695 C CA . ALA A 1 47 ? 18.849 -3.989 -5.036 1.00 1.03 47 ALA A CA 12
ATOM 14696 C C . ALA A 1 47 ? 20.272 -3.621 -4.628 1.00 34.45 47 ALA A C 12
ATOM 14697 O O . ALA A 1 47 ? 20.486 -2.993 -3.592 1.00 25.03 47 ALA A O 12
ATOM 14704 N N . GLU A 1 48 ? 21.239 -4.018 -5.448 1.00 62.23 48 GLU A N 12
ATOM 14705 C CA . GLU A 1 48 ? 22.641 -3.731 -5.170 1.00 45.12 48 GLU A CA 12
ATOM 14706 C C . GLU A 1 48 ? 22.946 -2.251 -5.381 1.00 52.50 48 GLU A C 12
ATOM 14707 O O . GLU A 1 48 ? 23.757 -1.664 -4.664 1.00 54.30 48 GLU A O 12
ATOM 14719 N N . PHE A 1 49 ? 22.290 -1.653 -6.370 1.00 40.23 49 PHE A N 12
ATOM 14720 C CA . PHE A 1 49 ? 22.491 -0.241 -6.678 1.00 33.54 49 PHE A CA 12
ATOM 14721 C C . PHE A 1 49 ? 22.324 0.617 -5.427 1.00 22.52 49 PHE A C 12
ATOM 14722 O O . PHE A 1 49 ? 22.960 1.662 -5.290 1.00 12.24 49 PHE A O 12
ATOM 14739 N N . ILE A 1 50 ? 21.465 0.167 -4.518 1.00 63.22 50 ILE A N 12
ATOM 14740 C CA . ILE A 1 50 ? 21.215 0.892 -3.279 1.00 4.30 50 ILE A CA 12
ATOM 14741 C C . ILE A 1 50 ? 22.447 0.886 -2.380 1.00 45.45 50 ILE A C 12
ATOM 14742 O O . ILE A 1 50 ? 23.047 1.931 -2.127 1.00 31.22 50 ILE A O 12
ATOM 14758 N N . GLN A 1 51 ? 22.820 -0.297 -1.904 1.00 30.10 51 GLN A N 12
ATOM 14759 C CA . GLN A 1 51 ? 23.982 -0.439 -1.035 1.00 11.45 51 GLN A CA 12
ATOM 14760 C C . GLN A 1 51 ? 24.551 -1.851 -1.112 1.00 60.41 51 GLN A C 12
ATOM 14761 O O . GLN A 1 51 ? 23.812 -2.833 -1.042 1.00 22.55 51 GLN A O 12
ATOM 14775 N N . SER A 1 52 ? 25.869 -1.946 -1.258 1.00 72.11 52 SER A N 12
ATOM 14776 C CA . SER A 1 52 ? 26.537 -3.239 -1.350 1.00 32.14 52 SER A CA 12
ATOM 14777 C C . SER A 1 52 ? 26.117 -4.150 -0.200 1.00 74.11 52 SER A C 12
ATOM 14778 O O . SER A 1 52 ? 26.075 -5.372 -0.344 1.00 31.22 52 SER A O 12
ATOM 14786 N N . LYS A 1 53 ? 25.806 -3.546 0.942 1.00 72.12 53 LYS A N 12
ATOM 14787 C CA . LYS A 1 53 ? 25.387 -4.300 2.118 1.00 63.15 53 LYS A CA 12
ATOM 14788 C C . LYS A 1 53 ? 24.086 -3.743 2.687 1.00 44.14 53 LYS A C 12
ATOM 14789 O O . LYS A 1 53 ? 24.052 -2.629 3.207 1.00 3.24 53 LYS A O 12
ATOM 14808 N N . GLY A 1 54 ? 23.017 -4.527 2.585 1.00 41.34 54 GLY A N 12
ATOM 14809 C CA . GLY A 1 54 ? 21.729 -4.094 3.095 1.00 62.42 54 GLY A CA 12
ATOM 14810 C C . GLY A 1 54 ? 20.570 -4.692 2.323 1.00 54.34 54 GLY A C 12
ATOM 14811 O O . GLY A 1 54 ? 19.431 -4.683 2.792 1.00 2.02 54 GLY A O 12
ATOM 14815 N N . HIS A 1 55 ? 20.857 -5.211 1.133 1.00 24.03 55 HIS A N 12
ATOM 14816 C CA . HIS A 1 55 ? 19.829 -5.814 0.293 1.00 31.54 55 HIS A CA 12
ATOM 14817 C C . HIS A 1 55 ? 19.960 -7.334 0.281 1.00 21.53 55 HIS A C 12
ATOM 14818 O O . HIS A 1 55 ? 20.977 -7.875 -0.153 1.00 14.00 55 HIS A O 12
ATOM 14832 N N . GLU A 1 56 ? 18.925 -8.017 0.762 1.00 43.14 56 GLU A N 12
ATOM 14833 C CA . GLU A 1 56 ? 18.927 -9.474 0.807 1.00 61.40 56 GLU A CA 12
ATOM 14834 C C . GLU A 1 56 ? 17.590 -10.035 0.332 1.00 72.24 56 GLU A C 12
ATOM 14835 O O . GLU A 1 56 ? 16.542 -9.752 0.914 1.00 3.05 56 GLU A O 12
ATOM 14847 N N . LEU A 1 57 ? 17.633 -10.831 -0.731 1.00 22.31 57 LEU A N 12
ATOM 14848 C CA . LEU A 1 57 ? 16.426 -11.432 -1.286 1.00 74.44 57 LEU A CA 12
ATOM 14849 C C . LEU A 1 57 ? 15.988 -12.638 -0.461 1.00 64.31 57 LEU A C 12
ATOM 14850 O O . LEU A 1 57 ? 16.592 -13.709 -0.539 1.00 21.24 57 LEU A O 12
ATOM 14866 N N . LEU A 1 58 ? 14.934 -12.458 0.327 1.00 25.23 58 LEU A N 12
ATOM 14867 C CA . LEU A 1 58 ? 14.414 -13.532 1.166 1.00 31.40 58 LEU A CA 12
ATOM 14868 C C . LEU A 1 58 ? 14.244 -14.817 0.362 1.00 73.31 58 LEU A C 12
ATOM 14869 O O . LEU A 1 58 ? 14.586 -15.903 0.828 1.00 5.22 58 LEU A O 12
ATOM 14885 N N . ASN A 1 59 ? 13.714 -14.685 -0.850 1.00 34.23 59 ASN A N 12
ATOM 14886 C CA . ASN A 1 59 ? 13.500 -15.836 -1.720 1.00 15.21 59 ASN A CA 12
ATOM 14887 C C . ASN A 1 59 ? 13.987 -15.545 -3.136 1.00 52.11 59 ASN A C 12
ATOM 14888 O O . ASN A 1 59 ? 13.545 -14.588 -3.771 1.00 51.43 59 ASN A O 12
ATOM 14899 N N . SER A 1 60 ? 14.900 -16.378 -3.625 1.00 32.22 60 SER A N 12
ATOM 14900 C CA . SER A 1 60 ? 15.450 -16.209 -4.965 1.00 32.13 60 SER A CA 12
ATOM 14901 C C . SER A 1 60 ? 14.334 -16.081 -5.998 1.00 24.04 60 SER A C 12
ATOM 14902 O O . SER A 1 60 ? 13.469 -16.951 -6.105 1.00 40.14 60 SER A O 12
ATOM 14910 N N . LEU A 1 61 ? 14.361 -14.990 -6.755 1.00 61.34 61 LEU A N 12
ATOM 14911 C CA . LEU A 1 61 ? 13.353 -14.746 -7.781 1.00 73.30 61 LEU A CA 12
ATOM 14912 C C . LEU A 1 61 ? 13.140 -15.987 -8.642 1.00 65.31 61 LEU A C 12
ATOM 14913 O O . LEU A 1 61 ? 14.095 -16.561 -9.167 1.00 32.41 61 LEU A O 12
ATOM 14929 N N . ARG A 1 62 ? 11.883 -16.394 -8.785 1.00 24.43 62 ARG A N 12
ATOM 14930 C CA . ARG A 1 62 ? 11.546 -17.567 -9.583 1.00 51.41 62 ARG A CA 12
ATOM 14931 C C . ARG A 1 62 ? 11.303 -17.181 -11.039 1.00 53.23 62 ARG A C 12
ATOM 14932 O O . ARG A 1 62 ? 10.174 -17.239 -11.528 1.00 30.23 62 ARG A O 12
ATOM 14953 N N . PHE A 1 63 ? 12.369 -16.786 -11.727 1.00 72.14 63 PHE A N 12
ATOM 14954 C CA . PHE A 1 63 ? 12.271 -16.389 -13.127 1.00 62.12 63 PHE A CA 12
ATOM 14955 C C . PHE A 1 63 ? 12.163 -17.612 -14.033 1.00 61.22 63 PHE A C 12
ATOM 14956 O O . PHE A 1 63 ? 12.309 -17.511 -15.250 1.00 54.25 63 PHE A O 12
ATOM 14973 N N . ASN A 1 64 ? 11.907 -18.768 -13.429 1.00 23.02 64 ASN A N 12
ATOM 14974 C CA . ASN A 1 64 ? 11.781 -20.012 -14.180 1.00 53.30 64 ASN A CA 12
ATOM 14975 C C . ASN A 1 64 ? 10.817 -19.844 -15.351 1.00 65.12 64 ASN A C 12
ATOM 14976 O O . ASN A 1 64 ? 11.116 -20.248 -16.475 1.00 34.33 64 ASN A O 12
ATOM 14987 N N . GLN A 1 65 ? 9.663 -19.245 -15.079 1.00 74.24 65 GLN A N 12
ATOM 14988 C CA . GLN A 1 65 ? 8.656 -19.024 -16.111 1.00 32.42 65 GLN A CA 12
ATOM 14989 C C . GLN A 1 65 ? 7.696 -17.911 -15.705 1.00 35.23 65 GLN A C 12
ATOM 14990 O O . GLN A 1 65 ? 7.423 -17.715 -14.521 1.00 14.10 65 GLN A O 12
ATOM 15004 N N . ALA A 1 66 ? 7.187 -17.185 -16.695 1.00 35.23 66 ALA A N 12
ATOM 15005 C CA . ALA A 1 66 ? 6.256 -16.093 -16.440 1.00 55.14 66 ALA A CA 12
ATOM 15006 C C . ALA A 1 66 ? 6.854 -15.075 -15.475 1.00 72.13 66 ALA A C 12
ATOM 15007 O O . ALA A 1 66 ? 7.911 -15.308 -14.890 1.00 5.23 66 ALA A O 12
ATOM 15014 N N . ASP A 1 67 ? 6.171 -13.947 -15.315 1.00 1.13 67 ASP A N 12
ATOM 15015 C CA . ASP A 1 67 ? 6.635 -12.893 -14.420 1.00 23.12 67 ASP A CA 12
ATOM 15016 C C . ASP A 1 67 ? 6.462 -13.304 -12.961 1.00 13.42 67 ASP A C 12
ATOM 15017 O O . ASP A 1 67 ? 5.380 -13.721 -12.548 1.00 73.31 67 ASP A O 12
ATOM 15026 N N . TRP A 1 68 ? 7.534 -13.183 -12.186 1.00 54.13 68 TRP A N 12
ATOM 15027 C CA . TRP A 1 68 ? 7.500 -13.543 -10.773 1.00 52.42 68 TRP A CA 12
ATOM 15028 C C . TRP A 1 68 ? 7.683 -12.311 -9.893 1.00 63.04 68 TRP A C 12
ATOM 15029 O O . TRP A 1 68 ? 7.792 -11.190 -10.391 1.00 40.13 68 TRP A O 12
ATOM 15050 N N . THR A 1 69 ? 7.717 -12.525 -8.582 1.00 24.52 69 THR A N 12
ATOM 15051 C CA . THR A 1 69 ? 7.887 -11.433 -7.633 1.00 11.53 69 THR A CA 12
ATOM 15052 C C . THR A 1 69 ? 9.094 -11.668 -6.732 1.00 61.43 69 THR A C 12
ATOM 15053 O O . THR A 1 69 ? 9.274 -12.761 -6.193 1.00 51.13 69 THR A O 12
ATOM 15064 N N . ILE A 1 70 ? 9.918 -10.638 -6.573 1.00 71.21 70 ILE A N 12
ATOM 15065 C CA . ILE A 1 70 ? 11.107 -10.734 -5.736 1.00 2.11 70 ILE A CA 12
ATOM 15066 C C . ILE A 1 70 ? 10.981 -9.852 -4.498 1.00 53.03 70 ILE A C 12
ATOM 15067 O O . ILE A 1 70 ? 10.825 -8.635 -4.603 1.00 72.30 70 ILE A O 12
ATOM 15083 N N . VAL A 1 71 ? 11.051 -10.474 -3.325 1.00 52.25 71 VAL A N 12
ATOM 15084 C CA . VAL A 1 71 ? 10.947 -9.745 -2.067 1.00 23.43 71 VAL A CA 12
ATOM 15085 C C . VAL A 1 71 ? 12.320 -9.301 -1.574 1.00 60.32 71 VAL A C 12
ATOM 15086 O O . VAL A 1 71 ? 13.194 -10.127 -1.309 1.00 35.21 71 VAL A O 12
ATOM 15099 N N . VAL A 1 72 ? 12.504 -7.990 -1.454 1.00 32.34 72 VAL A N 12
ATOM 15100 C CA . VAL A 1 72 ? 13.770 -7.435 -0.991 1.00 62.21 72 VAL A CA 12
ATOM 15101 C C . VAL A 1 72 ? 13.612 -6.765 0.369 1.00 25.43 72 VAL A C 12
ATOM 15102 O O . VAL A 1 72 ? 12.770 -5.885 0.545 1.00 1.11 72 VAL A O 12
ATOM 15115 N N . ARG A 1 73 ? 14.429 -7.188 1.329 1.00 71.00 73 ARG A N 12
ATOM 15116 C CA . ARG A 1 73 ? 14.380 -6.629 2.675 1.00 73.52 73 ARG A CA 12
ATOM 15117 C C . ARG A 1 73 ? 15.504 -5.620 2.886 1.00 40.54 73 ARG A C 12
ATOM 15118 O O . ARG A 1 73 ? 16.678 -5.986 2.954 1.00 15.44 73 ARG A O 12
ATOM 15139 N N . LYS A 1 74 ? 15.137 -4.346 2.987 1.00 23.51 74 LYS A N 12
ATOM 15140 C CA . LYS A 1 74 ? 16.113 -3.283 3.191 1.00 43.52 74 LYS A CA 12
ATOM 15141 C C . LYS A 1 74 ? 16.948 -3.542 4.441 1.00 64.24 74 LYS A C 12
ATOM 15142 O O . LYS A 1 74 ? 16.524 -4.261 5.345 1.00 31.34 74 LYS A O 12
ATOM 15161 N N . LYS A 1 75 ? 18.138 -2.951 4.485 1.00 33.42 75 LYS A N 12
ATOM 15162 C CA . LYS A 1 75 ? 19.032 -3.116 5.625 1.00 60.00 75 LYS A CA 12
ATOM 15163 C C . LYS A 1 75 ? 20.314 -2.313 5.431 1.00 42.11 75 LYS A C 12
ATOM 15164 O O . LYS A 1 75 ? 20.441 -1.550 4.473 1.00 30.35 75 LYS A O 12
ATOM 15183 N N . ALA A 1 76 ? 21.263 -2.491 6.345 1.00 54.13 76 ALA A N 12
ATOM 15184 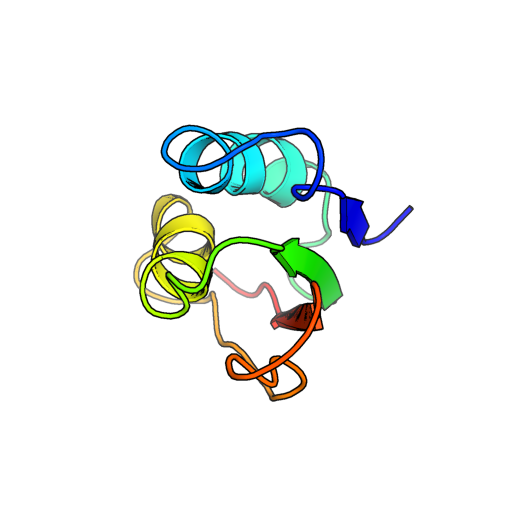C CA . ALA A 1 76 ? 22.536 -1.785 6.272 1.00 60.45 76 ALA A CA 12
ATOM 15185 C C . ALA A 1 76 ? 23.692 -2.697 6.669 1.00 42.12 76 ALA A C 12
ATOM 15186 O O . ALA A 1 76 ? 24.684 -2.808 5.947 1.00 72.23 76 ALA A O 12
ATOM 15193 N N . MET A 1 1 ? 1.907 0.290 -0.065 1.00 21.04 1 MET A N 13
ATOM 15194 C CA . MET A 1 1 ? 2.652 0.387 -1.315 1.00 33.23 1 MET A CA 13
ATOM 15195 C C . MET A 1 1 ? 4.124 0.051 -1.098 1.00 72.31 1 MET A C 13
ATOM 15196 O O . MET A 1 1 ? 4.984 0.931 -1.134 1.00 30.24 1 MET A O 13
ATOM 15210 N N . LYS A 1 2 ? 4.407 -1.228 -0.873 1.00 43.24 2 LYS A N 13
ATOM 15211 C CA . LYS A 1 2 ? 5.775 -1.681 -0.652 1.00 23.21 2 LYS A CA 13
ATOM 15212 C C . LYS A 1 2 ? 6.223 -2.624 -1.764 1.00 51.03 2 LYS A C 13
ATOM 15213 O O . LYS A 1 2 ? 7.033 -3.524 -1.540 1.00 15.23 2 LYS A O 13
ATOM 15232 N N . ARG A 1 3 ? 5.692 -2.411 -2.964 1.00 11.22 3 ARG A N 13
ATOM 15233 C CA . ARG A 1 3 ? 6.037 -3.242 -4.111 1.00 4.31 3 ARG A CA 13
ATOM 15234 C C . ARG A 1 3 ? 6.145 -2.400 -5.379 1.00 63.11 3 ARG A C 13
ATOM 15235 O O . ARG A 1 3 ? 5.656 -1.271 -5.431 1.00 63.31 3 ARG A O 13
ATOM 15256 N N . PHE A 1 4 ? 6.789 -2.957 -6.400 1.00 2.14 4 PHE A N 13
ATOM 15257 C CA . PHE A 1 4 ? 6.963 -2.257 -7.667 1.00 72.43 4 PHE A CA 13
ATOM 15258 C C . PHE A 1 4 ? 6.677 -3.185 -8.844 1.00 73.42 4 PHE A C 13
ATOM 15259 O O . PHE A 1 4 ? 7.359 -4.192 -9.035 1.00 44.01 4 PHE A O 13
ATOM 15276 N N . ASP A 1 5 ? 5.663 -2.839 -9.629 1.00 74.55 5 ASP A N 13
ATOM 15277 C CA . ASP A 1 5 ? 5.285 -3.640 -10.788 1.00 63.33 5 ASP A CA 13
ATOM 15278 C C . ASP A 1 5 ? 6.038 -3.182 -12.034 1.00 20.43 5 ASP A C 13
ATOM 15279 O O . ASP A 1 5 ? 5.677 -2.185 -12.659 1.00 15.41 5 ASP A O 13
ATOM 15288 N N . LEU A 1 6 ? 7.087 -3.917 -12.388 1.00 53.21 6 LEU A N 13
ATOM 15289 C CA . LEU A 1 6 ? 7.892 -3.586 -13.559 1.00 10.13 6 LEU A CA 13
ATOM 15290 C C . LEU A 1 6 ? 7.447 -4.396 -14.772 1.00 42.12 6 LEU A C 13
ATOM 15291 O O . LEU A 1 6 ? 8.087 -4.359 -15.824 1.00 32.34 6 LEU A O 13
ATOM 15307 N N . ARG A 1 7 ? 6.346 -5.125 -14.620 1.00 4.34 7 ARG A N 13
ATOM 15308 C CA . ARG A 1 7 ? 5.815 -5.943 -15.703 1.00 45.23 7 ARG A CA 13
ATOM 15309 C C . ARG A 1 7 ? 5.699 -5.131 -16.990 1.00 74.22 7 ARG A C 13
ATOM 15310 O O . ARG A 1 7 ? 6.313 -5.446 -18.010 1.00 34.42 7 ARG A O 13
ATOM 15331 N N . PRO A 1 8 ? 4.891 -4.061 -16.944 1.00 24.01 8 PRO A N 13
ATOM 15332 C CA . PRO A 1 8 ? 4.675 -3.182 -18.097 1.00 70.31 8 PRO A CA 13
ATOM 15333 C C . PRO A 1 8 ? 5.911 -2.357 -18.437 1.00 64.35 8 PRO A C 13
ATOM 15334 O O . PRO A 1 8 ? 5.959 -1.689 -19.471 1.00 42.10 8 PRO A O 13
ATOM 15345 N N . LEU A 1 9 ? 6.910 -2.409 -17.563 1.00 40.50 9 LEU A N 13
ATOM 15346 C CA . LEU A 1 9 ? 8.148 -1.666 -17.771 1.00 43.14 9 LEU A CA 13
ATOM 15347 C C . LEU A 1 9 ? 9.123 -2.463 -18.633 1.00 11.24 9 LEU A C 13
ATOM 15348 O O . LEU A 1 9 ? 9.127 -3.694 -18.608 1.00 4.34 9 LEU A O 13
ATOM 15364 N N . LYS A 1 10 ? 9.949 -1.753 -19.393 1.00 5.31 10 LYS A N 13
ATOM 15365 C CA . LYS A 1 10 ? 10.932 -2.392 -20.260 1.00 20.22 10 LYS A CA 13
ATOM 15366 C C . LYS A 1 10 ? 12.217 -2.695 -19.495 1.00 73.23 10 LYS A C 13
ATOM 15367 O O . LYS A 1 10 ? 12.460 -2.137 -18.426 1.00 32.43 10 LYS A O 13
ATOM 15386 N N . ALA A 1 11 ? 13.036 -3.581 -20.052 1.00 22.10 11 ALA A N 13
ATOM 15387 C CA . ALA A 1 11 ? 14.297 -3.955 -19.424 1.00 64.01 11 ALA A CA 13
ATOM 15388 C C . ALA A 1 11 ? 15.323 -2.833 -19.542 1.00 1.22 11 ALA A C 13
ATOM 15389 O O . ALA A 1 11 ? 15.342 -2.097 -20.527 1.00 52.51 11 ALA A O 13
ATOM 15396 N N . GLY A 1 12 ? 16.176 -2.708 -18.529 1.00 14.40 12 GLY A N 13
ATOM 15397 C CA . GLY A 1 12 ? 17.192 -1.672 -18.539 1.00 1.13 12 GLY A CA 13
ATOM 15398 C C . GLY A 1 12 ? 16.861 -0.526 -17.604 1.00 14.50 12 GLY A C 13
ATOM 15399 O O . GLY A 1 12 ? 17.719 -0.061 -16.853 1.00 54.50 12 GLY A O 13
ATOM 15403 N N . ILE A 1 13 ? 15.614 -0.068 -17.651 1.00 1.25 13 ILE A N 13
ATOM 15404 C CA . ILE A 1 13 ? 15.172 1.032 -16.802 1.00 24.34 13 ILE A CA 13
ATOM 15405 C C . ILE A 1 13 ? 14.397 0.516 -15.594 1.00 10.51 13 ILE A C 13
ATOM 15406 O O . ILE A 1 13 ? 14.359 1.161 -14.546 1.00 5.04 13 ILE A O 13
ATOM 15422 N N . PHE A 1 14 ? 13.780 -0.651 -15.748 1.00 3.44 14 PHE A N 13
ATOM 15423 C CA . PHE A 1 14 ? 13.006 -1.254 -14.669 1.00 52.13 14 PHE A CA 13
ATOM 15424 C C . PHE A 1 14 ? 13.884 -1.513 -13.448 1.00 55.42 14 PHE A C 13
ATOM 15425 O O . PHE A 1 14 ? 13.396 -1.558 -12.319 1.00 52.44 14 PHE A O 13
ATOM 15442 N N . GLU A 1 15 ? 15.181 -1.682 -13.684 1.00 73.44 15 GLU A N 13
ATOM 15443 C CA . GLU A 1 15 ? 16.126 -1.938 -12.604 1.00 61.11 15 GLU A CA 13
ATOM 15444 C C . GLU A 1 15 ? 16.573 -0.633 -11.952 1.00 0.11 15 GLU A C 13
ATOM 15445 O O . GLU A 1 15 ? 16.931 -0.606 -10.774 1.00 41.13 15 GLU A O 13
ATOM 15457 N N . ARG A 1 16 ? 16.550 0.447 -12.726 1.00 73.13 16 ARG A N 13
ATOM 15458 C CA . ARG A 1 16 ? 16.954 1.755 -12.225 1.00 51.15 16 ARG A CA 13
ATOM 15459 C C . ARG A 1 16 ? 15.864 2.361 -11.346 1.00 41.11 16 ARG A C 13
ATOM 15460 O O . ARG A 1 16 ? 16.135 2.836 -10.242 1.00 54.13 16 ARG A O 13
ATOM 15481 N N . LEU A 1 17 ? 14.632 2.342 -11.842 1.00 70.43 17 LEU A N 13
ATOM 15482 C CA . LEU A 1 17 ? 13.500 2.889 -11.102 1.00 44.53 17 LEU A CA 13
ATOM 15483 C C . LEU A 1 17 ? 13.286 2.132 -9.796 1.00 31.11 17 LEU A C 13
ATOM 15484 O O . LEU A 1 17 ? 12.679 2.651 -8.859 1.00 64.34 17 LEU A O 13
ATOM 15500 N N . GLU A 1 18 ? 13.790 0.903 -9.741 1.00 32.12 18 GLU A N 13
ATOM 15501 C CA . GLU A 1 18 ? 13.654 0.075 -8.548 1.00 51.20 18 GLU A CA 13
ATOM 15502 C C . GLU A 1 18 ? 14.238 0.780 -7.327 1.00 41.12 18 GLU A C 13
ATOM 15503 O O . GLU A 1 18 ? 13.757 0.605 -6.208 1.00 51.42 18 GLU A O 13
ATOM 15515 N N . GLU A 1 19 ? 15.279 1.576 -7.552 1.00 54.33 19 GLU A N 13
ATOM 15516 C CA . GLU A 1 19 ? 15.929 2.306 -6.471 1.00 2.25 19 GLU A CA 13
ATOM 15517 C C . GLU A 1 19 ? 15.148 3.569 -6.119 1.00 74.21 19 GLU A C 13
ATOM 15518 O O . GLU A 1 19 ? 15.228 4.070 -4.997 1.00 0.31 19 GLU A O 13
ATOM 15530 N N . LEU A 1 20 ? 14.392 4.078 -7.086 1.00 3.11 20 LEU A N 13
ATOM 15531 C CA . LEU A 1 20 ? 13.596 5.283 -6.880 1.00 72.22 20 LEU A CA 13
ATOM 15532 C C . LEU A 1 20 ? 12.557 5.068 -5.784 1.00 1.30 20 LEU A C 13
ATOM 15533 O O . LEU A 1 20 ? 12.227 5.992 -5.039 1.00 22.51 20 LEU A O 13
ATOM 15549 N N . ILE A 1 21 ? 12.047 3.845 -5.690 1.00 64.13 21 ILE A N 13
ATOM 15550 C CA . ILE A 1 21 ? 11.049 3.509 -4.683 1.00 21.12 21 ILE A CA 13
ATOM 15551 C C . ILE A 1 21 ? 11.707 2.998 -3.406 1.00 3.14 21 ILE A C 13
ATOM 15552 O O . ILE A 1 21 ? 11.202 3.217 -2.305 1.00 52.24 21 ILE A O 13
ATOM 15568 N N . GLU A 1 22 ? 12.839 2.318 -3.561 1.00 31.23 22 GLU A N 13
ATOM 15569 C CA . GLU A 1 22 ? 13.567 1.777 -2.419 1.00 32.02 22 GLU A CA 13
ATOM 15570 C C . GLU A 1 22 ? 13.896 2.876 -1.413 1.00 14.41 22 GLU A C 13
ATOM 15571 O O . GLU A 1 22 ? 13.942 2.637 -0.206 1.00 74.51 22 GLU A O 13
ATOM 15583 N N . LYS A 1 23 ? 14.124 4.084 -1.919 1.00 23.44 23 LYS A N 13
ATOM 15584 C CA . LYS A 1 23 ? 14.448 5.222 -1.067 1.00 23.33 23 LYS A CA 13
ATOM 15585 C C . LYS A 1 23 ? 13.290 5.547 -0.129 1.00 71.12 23 LYS A C 13
ATOM 15586 O O . LYS A 1 23 ? 13.500 5.929 1.021 1.00 30.25 23 LYS A O 13
ATOM 15605 N N . GLU A 1 24 ? 12.068 5.391 -0.629 1.00 40.44 24 GLU A N 13
ATOM 15606 C CA . GLU A 1 24 ? 10.877 5.668 0.165 1.00 1.42 24 GLU A CA 13
ATOM 15607 C C . GLU A 1 24 ? 10.543 4.489 1.074 1.00 3.24 24 GLU A C 13
ATOM 15608 O O . GLU A 1 24 ? 9.636 4.568 1.902 1.00 23.34 24 GLU A O 13
ATOM 15620 N N . MET A 1 25 ? 11.283 3.397 0.913 1.00 60.14 25 MET A N 13
ATOM 15621 C CA . MET A 1 25 ? 11.066 2.201 1.719 1.00 42.31 25 MET A CA 13
ATOM 15622 C C . MET A 1 25 ? 11.867 2.267 3.015 1.00 4.22 25 MET A C 13
ATOM 15623 O O . MET A 1 25 ? 12.870 2.976 3.100 1.00 53.13 25 MET A O 13
ATOM 15637 N N . GLN A 1 26 ? 11.418 1.524 4.022 1.00 42.33 26 GLN A N 13
ATOM 15638 C CA . GLN A 1 26 ? 12.094 1.500 5.314 1.00 52.44 26 GLN A CA 13
ATOM 15639 C C . GLN A 1 26 ? 13.422 0.756 5.220 1.00 75.21 26 GLN A C 13
ATOM 15640 O O . GLN A 1 26 ? 13.642 -0.060 4.325 1.00 73.14 26 GLN A O 13
ATOM 15654 N N . PRO A 1 27 ? 14.329 1.042 6.165 1.00 1.11 27 PRO A N 13
ATOM 15655 C CA . PRO A 1 27 ? 15.651 0.410 6.211 1.00 51.03 27 PRO A CA 13
ATOM 15656 C C . PRO A 1 27 ? 15.576 -1.065 6.591 1.00 14.31 27 PRO A C 13
ATOM 15657 O O . PRO A 1 27 ? 16.586 -1.766 6.598 1.00 43.13 27 PRO A O 13
ATOM 15668 N N . ASN A 1 28 ? 14.371 -1.529 6.907 1.00 11.20 28 ASN A N 13
ATOM 15669 C CA . ASN A 1 28 ? 14.164 -2.921 7.289 1.00 61.12 28 ASN A CA 13
ATOM 15670 C C . ASN A 1 28 ? 12.806 -3.422 6.806 1.00 43.33 28 ASN A C 13
ATOM 15671 O O . ASN A 1 28 ? 12.124 -4.169 7.507 1.00 45.44 28 ASN A O 13
ATOM 15682 N N . GLU A 1 29 ? 12.422 -3.005 5.603 1.00 15.14 29 GLU A N 13
ATOM 15683 C CA . GLU A 1 29 ? 11.145 -3.411 5.027 1.00 21.32 29 GLU A CA 13
ATOM 15684 C C . GLU A 1 29 ? 11.357 -4.342 3.836 1.00 4.33 29 GLU A C 13
ATOM 15685 O O . GLU A 1 29 ? 12.491 -4.624 3.449 1.00 24.01 29 GLU A O 13
ATOM 15697 N N . VAL A 1 30 ? 10.257 -4.816 3.260 1.00 44.32 30 VAL A N 13
ATOM 15698 C CA . VAL A 1 30 ? 10.322 -5.714 2.113 1.00 14.20 30 VAL A CA 13
ATOM 15699 C C . VAL A 1 30 ? 9.865 -5.012 0.839 1.00 0.11 30 VAL A C 13
ATOM 15700 O O . VAL A 1 30 ? 8.969 -4.169 0.870 1.00 73.33 30 VAL A O 13
ATOM 15713 N N . ALA A 1 31 ? 10.488 -5.366 -0.281 1.00 13.45 31 ALA A N 13
ATOM 15714 C CA . ALA A 1 31 ? 10.144 -4.772 -1.566 1.00 54.53 31 ALA A CA 13
ATOM 15715 C C . ALA A 1 31 ? 9.882 -5.847 -2.615 1.00 53.24 31 ALA A C 13
ATOM 15716 O O . ALA A 1 31 ? 10.793 -6.573 -3.014 1.00 52.12 31 ALA A O 13
ATOM 15723 N N . ILE A 1 32 ? 8.632 -5.944 -3.057 1.00 45.45 32 ILE A N 13
ATOM 15724 C CA . ILE A 1 32 ? 8.252 -6.930 -4.060 1.00 71.45 32 ILE A CA 13
ATOM 15725 C C . ILE A 1 32 ? 8.293 -6.333 -5.463 1.00 11.22 32 ILE A C 13
ATOM 15726 O O . ILE A 1 32 ? 7.411 -5.565 -5.848 1.00 42.40 32 ILE A O 13
ATOM 15742 N N . PHE A 1 33 ? 9.322 -6.692 -6.223 1.00 72.13 33 PHE A N 13
ATOM 15743 C CA . PHE A 1 33 ? 9.478 -6.192 -7.584 1.00 71.23 33 PHE A CA 13
ATOM 15744 C C . PHE A 1 33 ? 9.081 -7.256 -8.603 1.00 73.33 33 PHE A C 13
ATOM 15745 O O . PHE A 1 33 ? 9.793 -8.241 -8.798 1.00 12.13 33 PHE A O 13
ATOM 15762 N N . MET A 1 34 ? 7.938 -7.050 -9.250 1.00 64.05 34 MET A N 13
ATOM 15763 C CA . MET A 1 34 ? 7.446 -7.991 -10.250 1.00 42.11 34 MET A CA 13
ATOM 15764 C C . MET A 1 34 ? 8.137 -7.769 -11.592 1.00 21.31 34 MET A C 13
ATOM 15765 O O . MET A 1 34 ? 8.284 -6.634 -12.046 1.00 21.24 34 MET A O 13
ATOM 15779 N N . PHE A 1 35 ? 8.559 -8.860 -12.222 1.00 65.31 35 PHE A N 13
ATOM 15780 C CA . PHE A 1 35 ? 9.236 -8.785 -13.512 1.00 2.53 35 PHE A CA 13
ATOM 15781 C C . PHE A 1 35 ? 8.745 -9.883 -14.449 1.00 74.53 35 PHE A C 13
ATOM 15782 O O . PHE A 1 35 ? 8.681 -11.053 -14.071 1.00 54.33 35 PHE A O 13
ATOM 15799 N N . GLU A 1 36 ? 8.398 -9.498 -15.673 1.00 43.44 36 GLU A N 13
ATOM 15800 C CA . GLU A 1 36 ? 7.911 -10.450 -16.664 1.00 40.25 36 GLU A CA 13
ATOM 15801 C C . GLU A 1 36 ? 8.984 -10.746 -17.708 1.00 41.44 36 GLU A C 13
ATOM 15802 O O . GLU A 1 36 ? 8.846 -11.666 -18.514 1.00 32.44 36 GLU A O 13
ATOM 15814 N N . VAL A 1 37 ? 10.054 -9.957 -17.688 1.00 61.04 37 VAL A N 13
ATOM 15815 C CA . VAL A 1 37 ? 11.152 -10.134 -18.632 1.00 14.41 37 VAL A CA 13
ATOM 15816 C C . VAL A 1 37 ? 12.048 -11.296 -18.221 1.00 30.21 37 VAL A C 13
ATOM 15817 O O . VAL A 1 37 ? 12.023 -11.738 -17.073 1.00 12.42 37 VAL A O 13
ATOM 15830 N N . GLY A 1 38 ? 12.841 -11.789 -19.168 1.00 1.41 38 GLY A N 13
ATOM 15831 C CA . GLY A 1 38 ? 13.735 -12.896 -18.885 1.00 3.12 38 GLY A CA 13
ATOM 15832 C C . GLY A 1 38 ? 15.032 -12.444 -18.243 1.00 63.43 38 GLY A C 13
ATOM 15833 O O . GLY A 1 38 ? 15.948 -13.244 -18.049 1.00 60.01 38 GLY A O 13
ATOM 15837 N N . ASP A 1 39 ? 15.112 -11.160 -17.915 1.00 10.32 39 ASP A N 13
ATOM 15838 C CA . ASP A 1 39 ? 16.307 -10.602 -17.292 1.00 21.40 39 ASP A CA 13
ATOM 15839 C C . ASP A 1 39 ? 16.274 -10.800 -15.780 1.00 10.23 39 ASP A C 13
ATOM 15840 O O . ASP A 1 39 ? 15.780 -9.946 -15.042 1.00 65.23 39 ASP A O 13
ATOM 15849 N N . PHE A 1 40 ? 16.802 -11.931 -15.324 1.00 74.21 40 PHE A N 13
ATOM 15850 C CA . PHE A 1 40 ? 16.831 -12.242 -13.900 1.00 33.04 40 PHE A CA 13
ATOM 15851 C C . PHE A 1 40 ? 18.104 -11.705 -13.252 1.00 34.13 40 PHE A C 13
ATOM 15852 O O . PHE A 1 40 ? 18.160 -11.510 -12.038 1.00 24.44 40 PHE A O 13
ATOM 15869 N N . SER A 1 41 ? 19.123 -11.469 -14.071 1.00 41.31 41 SER A N 13
ATOM 15870 C CA . SER A 1 41 ? 20.397 -10.959 -13.578 1.00 43.44 41 SER A CA 13
ATOM 15871 C C . SER A 1 41 ? 20.285 -9.483 -13.207 1.00 72.03 41 SER A C 13
ATOM 15872 O O . SER A 1 41 ? 21.117 -8.951 -12.474 1.00 31.33 41 SER A O 13
ATOM 15880 N N . ASN A 1 42 ? 19.249 -8.828 -13.720 1.00 53.45 42 ASN A N 13
ATOM 15881 C CA . ASN A 1 42 ? 19.026 -7.413 -13.444 1.00 43.02 42 ASN A CA 13
ATOM 15882 C C . ASN A 1 42 ? 18.225 -7.229 -12.159 1.00 24.12 42 ASN A C 13
ATOM 15883 O O . ASN A 1 42 ? 18.320 -6.194 -11.499 1.00 44.53 42 ASN A O 13
ATOM 15894 N N . ILE A 1 43 ? 17.438 -8.241 -11.809 1.00 51.51 43 ILE A N 13
ATOM 15895 C CA . ILE A 1 43 ? 16.622 -8.191 -10.602 1.00 43.01 43 ILE A CA 13
ATOM 15896 C C . ILE A 1 43 ? 17.459 -7.798 -9.389 1.00 73.01 43 ILE A C 13
ATOM 15897 O O . ILE A 1 43 ? 17.177 -6.816 -8.702 1.00 24.13 43 ILE A O 13
ATOM 15913 N N . PRO A 1 44 ? 18.514 -8.581 -9.119 1.00 52.02 44 PRO A N 13
ATOM 15914 C CA . PRO A 1 44 ? 19.415 -8.333 -7.990 1.00 31.42 44 PRO A CA 13
ATOM 15915 C C . PRO A 1 44 ? 20.268 -7.086 -8.192 1.00 2.13 44 PRO A C 13
ATOM 15916 O O . PRO A 1 44 ? 20.747 -6.486 -7.229 1.00 43.01 44 PRO A O 13
ATOM 15927 N N . LYS A 1 45 ? 20.455 -6.699 -9.449 1.00 74.32 45 LYS A N 13
ATOM 15928 C CA . LYS A 1 45 ? 21.249 -5.522 -9.779 1.00 13.35 45 LYS A CA 13
ATOM 15929 C C . LYS A 1 45 ? 20.606 -4.258 -9.216 1.00 43.43 45 LYS A C 13
ATOM 15930 O O . LYS A 1 45 ? 21.296 -3.292 -8.889 1.00 23.32 45 LYS A O 13
ATOM 15949 N N . SER A 1 46 ? 19.282 -4.271 -9.106 1.00 32.10 46 SER A N 13
ATOM 15950 C CA . SER A 1 46 ? 18.546 -3.125 -8.585 1.00 44.43 46 SER A CA 13
ATOM 15951 C C . SER A 1 46 ? 18.770 -2.973 -7.084 1.00 14.53 46 SER A C 13
ATOM 15952 O O . SER A 1 46 ? 19.104 -1.891 -6.601 1.00 54.12 46 SER A O 13
ATOM 15960 N N . ALA A 1 47 ? 18.582 -4.065 -6.350 1.00 41.14 47 ALA A N 13
ATOM 15961 C CA . ALA A 1 47 ? 18.765 -4.055 -4.904 1.00 55.13 47 ALA A CA 13
ATOM 15962 C C . ALA A 1 47 ? 20.195 -3.677 -4.534 1.00 32.30 47 ALA A C 13
ATOM 15963 O O . ALA A 1 47 ? 20.448 -3.161 -3.446 1.00 54.21 47 ALA A O 13
ATOM 15970 N N . GLU A 1 48 ? 21.126 -3.939 -5.446 1.00 22.44 48 GLU A N 13
ATOM 15971 C CA . GLU A 1 48 ? 22.531 -3.628 -5.212 1.00 44.24 48 GLU A CA 13
ATOM 15972 C C . GLU A 1 48 ? 22.777 -2.124 -5.301 1.00 23.31 48 GLU A C 13
ATOM 15973 O O . GLU A 1 48 ? 23.588 -1.572 -4.557 1.00 40.31 48 GLU A O 13
ATOM 15985 N N . PHE A 1 49 ? 22.072 -1.468 -6.216 1.00 71.33 49 PHE A N 13
ATOM 15986 C CA . PHE A 1 49 ? 22.214 -0.029 -6.404 1.00 72.22 49 PHE A CA 13
ATOM 15987 C C . PHE A 1 49 ? 22.029 0.713 -5.084 1.00 30.44 49 PHE A C 13
ATOM 15988 O O . PHE A 1 49 ? 22.585 1.793 -4.883 1.00 61.23 49 PHE A O 13
ATOM 16005 N N . ILE A 1 50 ? 21.244 0.125 -4.187 1.00 1.02 50 ILE A N 13
ATOM 16006 C CA . ILE A 1 50 ? 20.986 0.729 -2.886 1.00 1.23 50 ILE A CA 13
ATOM 16007 C C . ILE A 1 50 ? 22.217 0.650 -1.989 1.00 41.42 50 ILE A C 13
ATOM 16008 O O . ILE A 1 50 ? 22.546 1.605 -1.286 1.00 3.11 50 ILE A O 13
ATOM 16024 N N . GLN A 1 51 ? 22.894 -0.493 -2.021 1.00 74.24 51 GLN A N 13
ATOM 16025 C CA . GLN A 1 51 ? 24.089 -0.696 -1.212 1.00 45.12 51 GLN A CA 13
ATOM 16026 C C . GLN A 1 51 ? 24.708 -2.062 -1.488 1.00 20.54 51 GLN A C 13
ATOM 16027 O O . GLN A 1 51 ? 24.008 -3.074 -1.534 1.00 12.32 51 GLN A O 13
ATOM 16041 N N . SER A 1 52 ? 26.024 -2.085 -1.670 1.00 44.24 52 SER A N 13
ATOM 16042 C CA . SER A 1 52 ? 26.737 -3.327 -1.946 1.00 10.14 52 SER A CA 13
ATOM 16043 C C . SER A 1 52 ? 26.383 -4.396 -0.916 1.00 52.13 52 SER A C 13
ATOM 16044 O O . SER A 1 52 ? 26.387 -5.590 -1.217 1.00 15.22 52 SER A O 13
ATOM 16052 N N . LYS A 1 53 ? 26.077 -3.958 0.300 1.00 32.34 53 LYS A N 13
ATOM 16053 C CA . LYS A 1 53 ? 25.719 -4.875 1.376 1.00 34.01 53 LYS A CA 13
ATOM 16054 C C . LYS A 1 53 ? 24.484 -4.381 2.123 1.00 75.51 53 LYS A C 13
ATOM 16055 O O . LYS A 1 53 ? 24.457 -3.258 2.624 1.00 31.43 53 LYS A O 13
ATOM 16074 N N . GLY A 1 54 ? 23.462 -5.230 2.194 1.00 1.22 54 GLY A N 13
ATOM 16075 C CA . GLY A 1 54 ? 22.239 -4.862 2.883 1.00 51.21 54 GLY A CA 13
ATOM 16076 C C . GLY A 1 54 ? 20.997 -5.317 2.142 1.00 21.04 54 GLY A C 13
ATOM 16077 O O . GLY A 1 54 ? 19.885 -5.218 2.661 1.00 55.50 54 GLY A O 13
ATOM 16081 N N . HIS A 1 55 ? 21.186 -5.817 0.925 1.00 14.22 55 HIS A N 13
ATOM 16082 C CA . HIS A 1 55 ? 20.071 -6.288 0.111 1.00 31.11 55 HIS A CA 13
ATOM 16083 C C . HIS A 1 55 ? 20.113 -7.806 -0.041 1.00 51.43 55 HIS A C 13
ATOM 16084 O O . HIS A 1 55 ? 21.057 -8.355 -0.607 1.00 23.42 55 HIS A O 13
ATOM 16098 N N . GLU A 1 56 ? 19.084 -8.476 0.468 1.00 53.51 56 GLU A N 13
ATOM 16099 C CA . GLU A 1 56 ? 19.005 -9.929 0.389 1.00 23.51 56 GLU A CA 13
ATOM 16100 C C . GLU A 1 56 ? 17.617 -10.376 -0.060 1.00 51.12 56 GLU A C 13
ATOM 16101 O O . GLU A 1 56 ? 16.608 -10.001 0.538 1.00 13.04 56 GLU A O 13
ATOM 16113 N N . LEU A 1 57 ? 17.574 -11.178 -1.118 1.00 34.30 57 LEU A N 13
ATOM 16114 C CA . LEU A 1 57 ? 16.310 -11.676 -1.649 1.00 75.42 57 LEU A CA 13
ATOM 16115 C C . LEU A 1 57 ? 15.777 -12.826 -0.799 1.00 52.44 57 LEU A C 13
ATOM 16116 O O . LEU A 1 57 ? 16.253 -13.957 -0.898 1.00 31.43 57 LEU A O 13
ATOM 16132 N N . LEU A 1 58 ? 14.785 -12.528 0.033 1.00 24.43 58 LEU A N 13
ATOM 16133 C CA . LEU A 1 58 ? 14.185 -13.537 0.900 1.00 63.25 58 LEU A CA 13
ATOM 16134 C C . LEU A 1 58 ? 13.756 -14.760 0.095 1.00 23.11 58 LEU A C 13
ATOM 16135 O O . LEU A 1 58 ? 14.020 -15.896 0.486 1.00 31.24 58 LEU A O 13
ATOM 16151 N N . ASN A 1 59 ? 13.096 -14.518 -1.032 1.00 75.35 59 ASN A N 13
ATOM 16152 C CA . ASN A 1 59 ? 12.631 -15.600 -1.893 1.00 65.24 59 ASN A CA 13
ATOM 16153 C C . ASN A 1 59 ? 13.290 -15.522 -3.267 1.00 70.45 59 ASN A C 13
ATOM 16154 O O . ASN A 1 59 ? 13.351 -14.456 -3.879 1.00 13.44 59 ASN A O 13
ATOM 16165 N N . SER A 1 60 ? 13.781 -16.660 -3.747 1.00 63.44 60 SER A N 13
ATOM 16166 C CA . SER A 1 60 ? 14.438 -16.721 -5.048 1.00 23.12 60 SER A CA 13
ATOM 16167 C C . SER A 1 60 ? 13.438 -16.477 -6.174 1.00 2.43 60 SER A C 13
ATOM 16168 O O . SER A 1 60 ? 12.486 -17.238 -6.351 1.00 24.12 60 SER A O 13
ATOM 16176 N N . LEU A 1 61 ? 13.661 -15.409 -6.932 1.00 74.13 61 LEU A N 13
ATOM 16177 C CA . LEU A 1 61 ? 12.780 -15.062 -8.042 1.00 72.22 61 LEU A CA 13
ATOM 16178 C C . LEU A 1 61 ? 12.567 -16.259 -8.963 1.00 62.33 61 LEU A C 13
ATOM 16179 O O . LEU A 1 61 ? 13.526 -16.892 -9.406 1.00 33.40 61 LEU A O 13
ATOM 16195 N N . ARG A 1 62 ? 11.305 -16.563 -9.249 1.00 42.53 62 ARG A N 13
ATOM 16196 C CA . ARG A 1 62 ? 10.967 -17.683 -10.119 1.00 11.13 62 ARG A CA 13
ATOM 16197 C C . ARG A 1 62 ? 11.015 -17.266 -11.586 1.00 34.31 62 ARG A C 13
ATOM 16198 O O . ARG A 1 62 ? 10.079 -17.520 -12.345 1.00 11.22 62 ARG A O 13
ATOM 16219 N N . PHE A 1 63 ? 12.111 -16.625 -11.978 1.00 75.22 63 PHE A N 13
ATOM 16220 C CA . PHE A 1 63 ? 12.280 -16.172 -13.354 1.00 11.12 63 PHE A CA 13
ATOM 16221 C C . PHE A 1 63 ? 11.979 -17.298 -14.339 1.00 22.14 63 PHE A C 13
ATOM 16222 O O . PHE A 1 63 ? 11.354 -17.080 -15.376 1.00 5.35 63 PHE A O 13
ATOM 16239 N N . ASN A 1 64 ? 12.430 -18.503 -14.005 1.00 73.34 64 ASN A N 13
ATOM 16240 C CA . ASN A 1 64 ? 12.210 -19.664 -14.860 1.00 65.42 64 ASN A CA 13
ATOM 16241 C C . ASN A 1 64 ? 10.762 -19.725 -15.334 1.00 75.20 64 ASN A C 13
ATOM 16242 O O . ASN A 1 64 ? 10.472 -20.250 -16.409 1.00 51.51 64 ASN A O 13
ATOM 16253 N N . GLN A 1 65 ? 9.857 -19.185 -14.524 1.00 53.12 65 GLN A N 13
ATOM 16254 C CA . GLN A 1 65 ? 8.438 -19.178 -14.861 1.00 60.00 65 GLN A CA 13
ATOM 16255 C C . GLN A 1 65 ? 8.014 -17.818 -15.405 1.00 2.31 65 GLN A C 13
ATOM 16256 O O . GLN A 1 65 ? 8.853 -16.966 -15.696 1.00 64.12 65 GLN A O 13
ATOM 16270 N N . ALA A 1 66 ? 6.707 -17.621 -15.540 1.00 12.04 66 ALA A N 13
ATOM 16271 C CA . ALA A 1 66 ? 6.172 -16.364 -16.047 1.00 13.30 66 ALA A CA 13
ATOM 16272 C C . ALA A 1 66 ? 6.474 -15.214 -15.092 1.00 54.53 66 ALA A C 13
ATOM 16273 O O . ALA A 1 66 ? 7.209 -15.379 -14.119 1.00 1.10 66 ALA A O 13
ATOM 16280 N N . ASP A 1 67 ? 5.902 -14.049 -15.377 1.00 40.24 67 ASP A N 13
ATOM 16281 C CA . ASP A 1 67 ? 6.110 -12.871 -14.544 1.00 12.45 67 ASP A CA 13
ATOM 16282 C C . ASP A 1 67 ? 5.972 -13.220 -13.065 1.00 24.20 67 ASP A C 13
ATOM 16283 O O . ASP A 1 67 ? 4.874 -13.495 -12.582 1.00 10.33 67 ASP A O 13
ATOM 16292 N N . TRP A 1 68 ? 7.094 -13.209 -12.353 1.00 75.13 68 TRP A N 13
ATOM 16293 C CA . TRP A 1 68 ? 7.098 -13.526 -10.930 1.00 20.33 68 TRP A CA 13
ATOM 16294 C C . TRP A 1 68 ? 7.409 -12.288 -10.097 1.00 10.41 68 TRP A C 13
ATOM 16295 O O . TRP A 1 68 ? 7.573 -11.191 -10.633 1.00 65.22 68 TRP A O 13
ATOM 16316 N N . THR A 1 69 ? 7.489 -12.468 -8.782 1.00 72.12 69 THR A N 13
ATOM 16317 C CA . THR A 1 69 ? 7.779 -11.365 -7.875 1.00 42.45 69 THR A CA 13
ATOM 16318 C C . THR A 1 69 ? 9.011 -11.659 -7.028 1.00 22.55 69 THR A C 13
ATOM 16319 O O . THR A 1 69 ? 9.233 -12.798 -6.613 1.00 40.42 69 THR A O 13
ATOM 16330 N N . ILE A 1 70 ? 9.809 -10.628 -6.772 1.00 52.24 70 ILE A N 13
ATOM 16331 C CA . ILE A 1 70 ? 11.018 -10.777 -5.972 1.00 34.22 70 ILE A CA 13
ATOM 16332 C C . ILE A 1 70 ? 10.987 -9.859 -4.754 1.00 64.43 70 ILE A C 13
ATOM 16333 O O . ILE A 1 70 ? 10.876 -8.640 -4.885 1.00 25.32 70 ILE A O 13
ATOM 16349 N N . VAL A 1 71 ? 11.089 -10.454 -3.569 1.00 53.45 71 VAL A N 13
ATOM 16350 C CA . VAL A 1 71 ? 11.076 -9.690 -2.328 1.00 2.34 71 VAL A CA 13
ATOM 16351 C C . VAL A 1 71 ? 12.489 -9.304 -1.905 1.00 64.13 71 VAL A C 13
ATOM 16352 O O . VAL A 1 71 ? 13.385 -10.147 -1.854 1.00 45.33 71 VAL A O 13
ATOM 16365 N N . VAL A 1 72 ? 12.682 -8.024 -1.603 1.00 22.25 72 VAL A N 13
ATOM 16366 C CA . VAL A 1 72 ? 13.987 -7.526 -1.183 1.00 35.14 72 VAL A CA 13
ATOM 16367 C C . VAL A 1 72 ? 13.910 -6.877 0.195 1.00 75.22 72 VAL A C 13
ATOM 16368 O O . VAL A 1 72 ? 13.097 -5.982 0.426 1.00 51.32 72 VAL A O 13
ATOM 16381 N N . ARG A 1 73 ? 14.761 -7.335 1.107 1.00 40.22 73 ARG A N 13
ATOM 16382 C CA . ARG A 1 73 ? 14.789 -6.799 2.463 1.00 62.34 73 ARG A CA 13
ATOM 16383 C C . ARG A 1 73 ? 15.910 -5.776 2.620 1.00 52.33 73 ARG A C 13
ATOM 16384 O O . ARG A 1 73 ? 17.089 -6.106 2.497 1.00 24.31 73 ARG A O 13
ATOM 16405 N N . LYS A 1 74 ? 15.533 -4.531 2.891 1.00 0.21 74 LYS A N 13
ATOM 16406 C CA . LYS A 1 74 ? 16.505 -3.458 3.066 1.00 53.30 74 LYS A CA 13
ATOM 16407 C C . LYS A 1 74 ? 17.202 -3.570 4.418 1.00 60.11 74 LYS A C 13
ATOM 16408 O O . LYS A 1 74 ? 16.621 -4.053 5.390 1.00 72.01 74 LYS A O 13
ATOM 16427 N N . LYS A 1 75 ? 18.451 -3.120 4.473 1.00 31.05 75 LYS A N 13
ATOM 16428 C CA . LYS A 1 75 ? 19.228 -3.167 5.707 1.00 75.04 75 LYS A CA 13
ATOM 16429 C C . LYS A 1 75 ? 20.619 -2.579 5.496 1.00 1.11 75 LYS A C 13
ATOM 16430 O O . LYS A 1 75 ? 20.935 -2.080 4.417 1.00 43.05 75 LYS A O 13
ATOM 16449 N N . ALA A 1 76 ? 21.447 -2.642 6.534 1.00 73.40 76 ALA A N 13
ATOM 16450 C CA . ALA A 1 76 ? 22.805 -2.119 6.461 1.00 62.31 76 ALA A CA 13
ATOM 16451 C C . ALA A 1 76 ? 23.828 -3.250 6.442 1.00 5.20 76 ALA A C 13
ATOM 16452 O O . ALA A 1 76 ? 25.001 -3.034 6.133 1.00 51.44 76 ALA A O 13
ATOM 16459 N N . MET A 1 1 ? 0.599 -3.919 -1.339 1.00 31.44 1 MET A N 14
ATOM 16460 C CA . MET A 1 1 ? 1.314 -2.658 -1.187 1.00 2.34 1 MET A CA 14
ATOM 16461 C C . MET A 1 1 ? 2.820 -2.891 -1.122 1.00 3.10 1 MET A C 14
ATOM 16462 O O . MET A 1 1 ? 3.298 -3.999 -1.365 1.00 64.21 1 MET A O 14
ATOM 16476 N N . LYS A 1 2 ? 3.564 -1.840 -0.793 1.00 53.10 2 LYS A N 14
ATOM 16477 C CA . LYS A 1 2 ? 5.016 -1.930 -0.695 1.00 53.33 2 LYS A CA 14
ATOM 16478 C C . LYS A 1 2 ? 5.581 -2.821 -1.796 1.00 61.32 2 LYS A C 14
ATOM 16479 O O . LYS A 1 2 ? 6.393 -3.709 -1.533 1.00 54.14 2 LYS A O 14
ATOM 16498 N N . ARG A 1 3 ? 5.148 -2.578 -3.029 1.00 22.10 3 ARG A N 14
ATOM 16499 C CA . ARG A 1 3 ? 5.612 -3.359 -4.169 1.00 72.14 3 ARG A CA 14
ATOM 16500 C C . ARG A 1 3 ? 5.775 -2.476 -5.403 1.00 54.01 3 ARG A C 14
ATOM 16501 O O . ARG A 1 3 ? 5.213 -1.383 -5.475 1.00 43.42 3 ARG A O 14
ATOM 16522 N N . PHE A 1 4 ? 6.547 -2.958 -6.371 1.00 51.54 4 PHE A N 14
ATOM 16523 C CA . PHE A 1 4 ? 6.785 -2.212 -7.602 1.00 2.45 4 PHE A CA 14
ATOM 16524 C C . PHE A 1 4 ? 6.525 -3.084 -8.826 1.00 21.32 4 PHE A C 14
ATOM 16525 O O . PHE A 1 4 ? 7.219 -4.075 -9.054 1.00 20.53 4 PHE A O 14
ATOM 16542 N N . ASP A 1 5 ? 5.521 -2.709 -9.610 1.00 13.21 5 ASP A N 14
ATOM 16543 C CA . ASP A 1 5 ? 5.168 -3.456 -10.812 1.00 21.05 5 ASP A CA 14
ATOM 16544 C C . ASP A 1 5 ? 6.069 -3.065 -11.979 1.00 2.14 5 ASP A C 14
ATOM 16545 O O . ASP A 1 5 ? 5.736 -2.176 -12.763 1.00 42.32 5 ASP A O 14
ATOM 16554 N N . LEU A 1 6 ? 7.212 -3.734 -12.087 1.00 10.52 6 LEU A N 14
ATOM 16555 C CA . LEU A 1 6 ? 8.163 -3.455 -13.158 1.00 33.52 6 LEU A CA 14
ATOM 16556 C C . LEU A 1 6 ? 7.745 -4.148 -14.451 1.00 35.54 6 LEU A C 14
ATOM 16557 O O . LEU A 1 6 ? 8.350 -3.940 -15.502 1.00 61.31 6 LEU A O 14
ATOM 16573 N N . ARG A 1 7 ? 6.704 -4.971 -14.365 1.00 64.32 7 ARG A N 14
ATOM 16574 C CA . ARG A 1 7 ? 6.204 -5.694 -15.528 1.00 64.14 7 ARG A CA 14
ATOM 16575 C C . ARG A 1 7 ? 6.029 -4.755 -16.718 1.00 44.12 7 ARG A C 14
ATOM 16576 O O . ARG A 1 7 ? 6.687 -4.891 -17.750 1.00 70.21 7 ARG A O 14
ATOM 16597 N N . PRO A 1 8 ? 5.121 -3.778 -16.573 1.00 64.41 8 PRO A N 14
ATOM 16598 C CA . PRO A 1 8 ? 4.839 -2.798 -17.625 1.00 54.42 8 PRO A CA 14
ATOM 16599 C C . PRO A 1 8 ? 5.994 -1.826 -17.837 1.00 42.52 8 PRO A C 14
ATOM 16600 O O . PRO A 1 8 ? 5.963 -0.997 -18.748 1.00 70.24 8 PRO A O 14
ATOM 16611 N N . LEU A 1 9 ? 7.013 -1.932 -16.992 1.00 1.35 9 LEU A N 14
ATOM 16612 C CA . LEU A 1 9 ? 8.180 -1.062 -17.087 1.00 3.32 9 LEU A CA 14
ATOM 16613 C C . LEU A 1 9 ? 9.247 -1.678 -17.987 1.00 12.04 9 LEU A C 14
ATOM 16614 O O . LEU A 1 9 ? 10.426 -1.336 -17.895 1.00 11.24 9 LEU A O 14
ATOM 16630 N N . LYS A 1 10 ? 8.824 -2.587 -18.858 1.00 65.53 10 LYS A N 14
ATOM 16631 C CA . LYS A 1 10 ? 9.741 -3.250 -19.778 1.00 45.13 10 LYS A CA 14
ATOM 16632 C C . LYS A 1 10 ? 11.039 -3.631 -19.073 1.00 30.31 10 LYS A C 14
ATOM 16633 O O . LYS A 1 10 ? 11.102 -3.664 -17.844 1.00 71.13 10 LYS A O 14
ATOM 16652 N N . ALA A 1 11 ? 12.072 -3.917 -19.858 1.00 62.32 11 ALA A N 14
ATOM 16653 C CA . ALA A 1 11 ? 13.369 -4.293 -19.308 1.00 52.32 11 ALA A CA 14
ATOM 16654 C C . ALA A 1 11 ? 14.409 -3.208 -19.566 1.00 63.23 11 ALA A C 14
ATOM 16655 O O . ALA A 1 11 ? 14.284 -2.425 -20.506 1.00 54.43 11 ALA A O 14
ATOM 16662 N N . GLY A 1 12 ? 15.438 -3.168 -18.724 1.00 74.41 12 GLY A N 14
ATOM 16663 C CA . GLY A 1 12 ? 16.485 -2.175 -18.878 1.00 75.30 12 GLY A CA 14
ATOM 16664 C C . GLY A 1 12 ? 16.288 -0.980 -17.967 1.00 53.54 12 GLY A C 14
ATOM 16665 O O . GLY A 1 12 ? 17.209 -0.572 -17.260 1.00 1.24 12 GLY A O 14
ATOM 16669 N N . ILE A 1 13 ? 15.085 -0.415 -17.986 1.00 72.31 13 ILE A N 14
ATOM 16670 C CA . ILE A 1 13 ? 14.771 0.741 -17.156 1.00 41.12 13 ILE A CA 14
ATOM 16671 C C . ILE A 1 13 ? 14.135 0.315 -15.837 1.00 62.13 13 ILE A C 14
ATOM 16672 O O . ILE A 1 13 ? 14.139 1.067 -14.862 1.00 73.14 13 ILE A O 14
ATOM 16688 N N . PHE A 1 14 ? 13.591 -0.897 -15.814 1.00 21.34 14 PHE A N 14
ATOM 16689 C CA . PHE A 1 14 ? 12.952 -1.425 -14.614 1.00 13.11 14 PHE A CA 14
ATOM 16690 C C . PHE A 1 14 ? 13.957 -1.551 -13.473 1.00 32.13 14 PHE A C 14
ATOM 16691 O O . PHE A 1 14 ? 13.600 -1.426 -12.302 1.00 2.53 14 PHE A O 14
ATOM 16708 N N . GLU A 1 15 ? 15.214 -1.801 -13.824 1.00 43.24 15 GLU A N 14
ATOM 16709 C CA . GLU A 1 15 ? 16.271 -1.945 -12.830 1.00 34.54 15 GLU A CA 14
ATOM 16710 C C . GLU A 1 15 ? 16.748 -0.581 -12.340 1.00 74.12 15 GLU A C 14
ATOM 16711 O O . GLU A 1 15 ? 17.405 -0.476 -11.305 1.00 23.53 15 GLU A O 14
ATOM 16723 N N . ARG A 1 16 ? 16.412 0.462 -13.093 1.00 32.52 16 ARG A N 14
ATOM 16724 C CA . ARG A 1 16 ? 16.807 1.819 -12.737 1.00 52.15 16 ARG A CA 14
ATOM 16725 C C . ARG A 1 16 ? 15.761 2.472 -11.839 1.00 12.13 16 ARG A C 14
ATOM 16726 O O . ARG A 1 16 ? 16.097 3.199 -10.903 1.00 23.12 16 ARG A O 14
ATOM 16747 N N . LEU A 1 17 ? 14.492 2.209 -12.129 1.00 74.13 17 LEU A N 14
ATOM 16748 C CA . LEU A 1 17 ? 13.395 2.771 -11.348 1.00 4.01 17 LEU A CA 14
ATOM 16749 C C . LEU A 1 17 ? 13.292 2.090 -9.987 1.00 12.42 17 LEU A C 14
ATOM 16750 O O . LEU A 1 17 ? 12.865 2.702 -9.008 1.00 31.30 17 LEU A O 14
ATOM 16766 N N . GLU A 1 18 ? 13.687 0.822 -9.933 1.00 44.33 18 GLU A N 14
ATOM 16767 C CA . GLU A 1 18 ? 13.640 0.060 -8.691 1.00 71.23 18 GLU A CA 14
ATOM 16768 C C . GLU A 1 18 ? 14.423 0.767 -7.589 1.00 22.43 18 GLU A C 14
ATOM 16769 O O . GLU A 1 18 ? 14.112 0.628 -6.406 1.00 62.33 18 GLU A O 14
ATOM 16781 N N . GLU A 1 19 ? 15.441 1.524 -7.986 1.00 70.12 19 GLU A N 14
ATOM 16782 C CA . GLU A 1 19 ? 16.270 2.251 -7.032 1.00 34.03 19 GLU A CA 14
ATOM 16783 C C . GLU A 1 19 ? 15.585 3.541 -6.589 1.00 43.23 19 GLU A C 14
ATOM 16784 O O . GLU A 1 19 ? 15.755 3.990 -5.455 1.00 11.02 19 GLU A O 14
ATOM 16796 N N . LEU A 1 20 ? 14.812 4.133 -7.493 1.00 0.43 20 LEU A N 14
ATOM 16797 C CA . LEU A 1 20 ? 14.102 5.373 -7.197 1.00 74.22 20 LEU A CA 14
ATOM 16798 C C . LEU A 1 20 ? 13.078 5.162 -6.086 1.00 4.33 20 LEU A C 14
ATOM 16799 O O . LEU A 1 20 ? 12.788 6.077 -5.314 1.00 43.35 20 LEU A O 14
ATOM 16815 N N . ILE A 1 21 ? 12.537 3.951 -6.009 1.00 0.33 21 ILE A N 14
ATOM 16816 C CA . ILE A 1 21 ? 11.549 3.620 -4.989 1.00 41.24 21 ILE A CA 14
ATOM 16817 C C . ILE A 1 21 ? 12.222 3.150 -3.704 1.00 53.11 21 ILE A C 14
ATOM 16818 O O . ILE A 1 21 ? 11.691 3.338 -2.610 1.00 74.32 21 ILE A O 14
ATOM 16834 N N . GLU A 1 22 ? 13.394 2.540 -3.845 1.00 62.32 22 GLU A N 14
ATOM 16835 C CA . GLU A 1 22 ? 14.140 2.044 -2.694 1.00 72.34 22 GLU A CA 14
ATOM 16836 C C . GLU A 1 22 ? 14.442 3.173 -1.714 1.00 43.42 22 GLU A C 14
ATOM 16837 O O . GLU A 1 22 ? 14.583 2.947 -0.512 1.00 43.12 22 GLU A O 14
ATOM 16849 N N . LYS A 1 23 ? 14.541 4.391 -2.236 1.00 44.14 23 LYS A N 14
ATOM 16850 C CA . LYS A 1 23 ? 14.826 5.558 -1.410 1.00 25.24 23 LYS A CA 14
ATOM 16851 C C . LYS A 1 23 ? 13.668 5.849 -0.461 1.00 20.51 23 LYS A C 14
ATOM 16852 O O . LYS A 1 23 ? 13.873 6.324 0.655 1.00 21.44 23 LYS A O 14
ATOM 16871 N N . GLU A 1 24 ? 12.452 5.559 -0.913 1.00 32.43 24 GLU A N 14
ATOM 16872 C CA . GLU A 1 24 ? 11.262 5.789 -0.102 1.00 74.04 24 GLU A CA 14
ATOM 16873 C C . GLU A 1 24 ? 11.041 4.641 0.879 1.00 2.41 24 GLU A C 14
ATOM 16874 O O . GLU A 1 24 ? 10.709 4.862 2.043 1.00 31.13 24 GLU A O 14
ATOM 16886 N N . MET A 1 25 ? 11.228 3.416 0.399 1.00 1.24 25 MET A N 14
ATOM 16887 C CA . MET A 1 25 ? 11.050 2.234 1.234 1.00 24.22 25 MET A CA 14
ATOM 16888 C C . MET A 1 25 ? 11.848 2.357 2.529 1.00 53.43 25 MET A C 14
ATOM 16889 O O . MET A 1 25 ? 12.921 2.960 2.551 1.00 33.44 25 MET A O 14
ATOM 16903 N N . GLN A 1 26 ? 11.316 1.784 3.603 1.00 33.03 26 GLN A N 14
ATOM 16904 C CA . GLN A 1 26 ? 11.978 1.832 4.901 1.00 24.22 26 GLN A CA 14
ATOM 16905 C C . GLN A 1 26 ? 13.279 1.036 4.878 1.00 31.50 26 GLN A C 14
ATOM 16906 O O . GLN A 1 26 ? 13.505 0.195 4.008 1.00 60.44 26 GLN A O 14
ATOM 16920 N N . PRO A 1 27 ? 14.156 1.305 5.856 1.00 11.14 27 PRO A N 14
ATOM 16921 C CA . PRO A 1 27 ? 15.449 0.624 5.970 1.00 1.12 27 PRO A CA 14
ATOM 16922 C C . PRO A 1 27 ? 15.300 -0.839 6.373 1.00 62.01 27 PRO A C 14
ATOM 16923 O O . PRO A 1 27 ? 16.280 -1.581 6.424 1.00 21.01 27 PRO A O 14
ATOM 16934 N N . ASN A 1 28 ? 14.068 -1.247 6.658 1.00 72.34 28 ASN A N 14
ATOM 16935 C CA . ASN A 1 28 ? 13.791 -2.623 7.056 1.00 2.30 28 ASN A CA 14
ATOM 16936 C C . ASN A 1 28 ? 12.401 -3.053 6.597 1.00 65.15 28 ASN A C 14
ATOM 16937 O O . ASN A 1 28 ? 11.699 -3.773 7.305 1.00 73.12 28 ASN A O 14
ATOM 16948 N N . GLU A 1 29 ? 12.013 -2.607 5.406 1.00 1.20 29 GLU A N 14
ATOM 16949 C CA . GLU A 1 29 ? 10.707 -2.946 4.853 1.00 64.14 29 GLU A CA 14
ATOM 16950 C C . GLU A 1 29 ? 10.849 -3.902 3.671 1.00 12.05 29 GLU A C 14
ATOM 16951 O O . GLU A 1 29 ? 11.938 -4.075 3.125 1.00 4.12 29 GLU A O 14
ATOM 16963 N N . VAL A 1 30 ? 9.739 -4.521 3.283 1.00 74.32 30 VAL A N 14
ATOM 16964 C CA . VAL A 1 30 ? 9.737 -5.459 2.167 1.00 64.53 30 VAL A CA 14
ATOM 16965 C C . VAL A 1 30 ? 9.305 -4.776 0.875 1.00 51.34 30 VAL A C 14
ATOM 16966 O O . VAL A 1 30 ? 8.455 -3.886 0.886 1.00 73.14 30 VAL A O 14
ATOM 16979 N N . ALA A 1 31 ? 9.896 -5.198 -0.238 1.00 50.03 31 ALA A N 14
ATOM 16980 C CA . ALA A 1 31 ? 9.570 -4.628 -1.540 1.00 21.22 31 ALA A CA 14
ATOM 16981 C C . ALA A 1 31 ? 9.483 -5.713 -2.608 1.00 35.23 31 ALA A C 14
ATOM 16982 O O . ALA A 1 31 ? 10.485 -6.340 -2.952 1.00 73.41 31 ALA A O 14
ATOM 16989 N N . ILE A 1 32 ? 8.279 -5.930 -3.127 1.00 51.22 32 ILE A N 14
ATOM 16990 C CA . ILE A 1 32 ? 8.062 -6.939 -4.156 1.00 72.11 32 ILE A CA 14
ATOM 16991 C C . ILE A 1 32 ? 8.107 -6.322 -5.550 1.00 2.12 32 ILE A C 14
ATOM 16992 O O . ILE A 1 32 ? 7.214 -5.567 -5.936 1.00 20.52 32 ILE A O 14
ATOM 17008 N N . PHE A 1 33 ? 9.153 -6.649 -6.302 1.00 13.00 33 PHE A N 14
ATOM 17009 C CA . PHE A 1 33 ? 9.315 -6.128 -7.654 1.00 53.42 33 PHE A CA 14
ATOM 17010 C C . PHE A 1 33 ? 9.023 -7.207 -8.692 1.00 71.40 33 PHE A C 14
ATOM 17011 O O . PHE A 1 33 ? 9.841 -8.097 -8.925 1.00 3.51 33 PHE A O 14
ATOM 17028 N N . MET A 1 34 ? 7.850 -7.123 -9.312 1.00 3.32 34 MET A N 14
ATOM 17029 C CA . MET A 1 34 ? 7.450 -8.092 -10.325 1.00 42.13 34 MET A CA 14
ATOM 17030 C C . MET A 1 34 ? 8.084 -7.762 -11.673 1.00 71.21 34 MET A C 14
ATOM 17031 O O . MET A 1 34 ? 8.222 -6.594 -12.036 1.00 53.21 34 MET A O 14
ATOM 17045 N N . PHE A 1 35 ? 8.468 -8.799 -12.411 1.00 1.43 35 PHE A N 14
ATOM 17046 C CA . PHE A 1 35 ? 9.089 -8.618 -13.718 1.00 75.40 35 PHE A CA 14
ATOM 17047 C C . PHE A 1 35 ? 8.672 -9.731 -14.676 1.00 24.35 35 PHE A C 14
ATOM 17048 O O . PHE A 1 35 ? 8.769 -10.913 -14.348 1.00 73.41 35 PHE A O 14
ATOM 17065 N N . GLU A 1 36 ? 8.209 -9.343 -15.859 1.00 41.35 36 GLU A N 14
ATOM 17066 C CA . GLU A 1 36 ? 7.777 -10.307 -16.864 1.00 31.41 36 GLU A CA 14
ATOM 17067 C C . GLU A 1 36 ? 8.727 -10.312 -18.058 1.00 55.54 36 GLU A C 14
ATOM 17068 O O . GLU A 1 36 ? 8.641 -11.175 -18.931 1.00 75.52 36 GLU A O 14
ATOM 17080 N N . VAL A 1 37 ? 9.632 -9.339 -18.090 1.00 41.04 37 VAL A N 14
ATOM 17081 C CA . VAL A 1 37 ? 10.599 -9.230 -19.176 1.00 53.25 37 VAL A CA 14
ATOM 17082 C C . VAL A 1 37 ? 11.861 -10.028 -18.871 1.00 61.00 37 VAL A C 14
ATOM 17083 O O . VAL A 1 37 ? 12.059 -10.492 -17.749 1.00 13.32 37 VAL A O 14
ATOM 17096 N N . GLY A 1 38 ? 12.714 -10.184 -19.879 1.00 25.22 38 GLY A N 14
ATOM 17097 C CA . GLY A 1 38 ? 13.948 -10.927 -19.698 1.00 1.32 38 GLY A CA 14
ATOM 17098 C C . GLY A 1 38 ? 14.868 -10.283 -18.679 1.00 70.31 38 GLY A C 14
ATOM 17099 O O . GLY A 1 38 ? 14.409 -9.608 -17.757 1.00 61.34 38 GLY A O 14
ATOM 17103 N N . ASP A 1 39 ? 16.169 -10.493 -18.844 1.00 23.54 39 ASP A N 14
ATOM 17104 C CA . ASP A 1 39 ? 17.156 -9.929 -17.930 1.00 63.34 39 ASP A CA 14
ATOM 17105 C C . ASP A 1 39 ? 16.736 -10.139 -16.479 1.00 22.01 39 ASP A C 14
ATOM 17106 O O . ASP A 1 39 ? 16.280 -9.209 -15.813 1.00 74.33 39 ASP A O 14
ATOM 17115 N N . PHE A 1 40 ? 16.892 -11.367 -15.995 1.00 4.45 40 PHE A N 14
ATOM 17116 C CA . PHE A 1 40 ? 16.527 -11.699 -14.622 1.00 63.35 40 PHE A CA 14
ATOM 17117 C C . PHE A 1 40 ? 17.715 -11.513 -13.683 1.00 43.21 40 PHE A C 14
ATOM 17118 O O . PHE A 1 40 ? 17.551 -11.429 -12.466 1.00 71.31 40 PHE A O 14
ATOM 17135 N N . SER A 1 41 ? 18.912 -11.449 -14.258 1.00 1.12 41 SER A N 14
ATOM 17136 C CA . SER A 1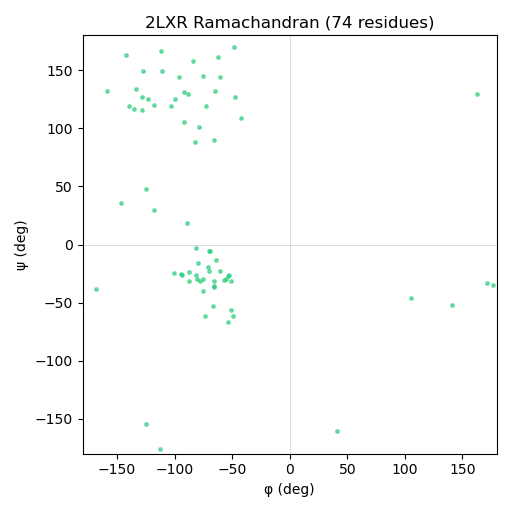 41 ? 20.129 -11.277 -13.473 1.00 12.23 41 SER A CA 14
ATOM 17137 C C . SER A 1 41 ? 20.265 -9.836 -12.990 1.00 53.21 41 SER A C 14
ATOM 17138 O O . SER A 1 41 ? 21.054 -9.542 -12.093 1.00 72.03 41 SER A O 14
ATOM 17146 N N . ASN A 1 42 ? 19.489 -8.941 -13.593 1.00 13.10 42 ASN A N 14
ATOM 17147 C CA . ASN A 1 42 ? 19.522 -7.530 -13.226 1.00 50.21 42 ASN A CA 14
ATOM 17148 C C . ASN A 1 42 ? 18.658 -7.267 -11.996 1.00 65.00 42 ASN A C 14
ATOM 17149 O O . ASN A 1 42 ? 18.881 -6.302 -11.264 1.00 31.42 42 ASN A O 14
ATOM 17160 N N . ILE A 1 43 ? 17.674 -8.132 -11.776 1.00 11.45 43 ILE A N 14
ATOM 17161 C CA . ILE A 1 43 ? 16.778 -7.994 -10.634 1.00 5.13 43 ILE A CA 14
ATOM 17162 C C . ILE A 1 43 ? 17.559 -7.721 -9.353 1.00 23.15 43 ILE A C 14
ATOM 17163 O O . ILE A 1 43 ? 17.352 -6.717 -8.671 1.00 53.24 43 ILE A O 14
ATOM 17179 N N . PRO A 1 44 ? 18.481 -8.635 -9.016 1.00 25.12 44 PRO A N 14
ATOM 17180 C CA . PRO A 1 44 ? 19.314 -8.514 -7.816 1.00 24.14 44 PRO A CA 14
ATOM 17181 C C . PRO A 1 44 ? 20.333 -7.385 -7.928 1.00 52.21 44 PRO A C 14
ATOM 17182 O O . PRO A 1 44 ? 20.896 -6.941 -6.928 1.00 3.34 44 PRO A O 14
ATOM 17193 N N . LYS A 1 45 ? 20.565 -6.923 -9.152 1.00 74.23 45 LYS A N 14
ATOM 17194 C CA . LYS A 1 45 ? 21.514 -5.844 -9.397 1.00 1.14 45 LYS A CA 14
ATOM 17195 C C . LYS A 1 45 ? 20.927 -4.499 -8.982 1.00 53.54 45 LYS A C 14
ATOM 17196 O O . LYS A 1 45 ? 21.650 -3.603 -8.547 1.00 52.50 45 LYS A O 14
ATOM 17215 N N . SER A 1 46 ? 19.611 -4.365 -9.120 1.00 4.43 46 SER A N 14
ATOM 17216 C CA . SER A 1 46 ? 18.928 -3.127 -8.762 1.00 35.52 46 SER A CA 14
ATOM 17217 C C . SER A 1 46 ? 19.042 -2.857 -7.265 1.00 5.33 46 SER A C 14
ATOM 17218 O O . SER A 1 46 ? 19.522 -1.802 -6.849 1.00 35.44 46 SER A O 14
ATOM 17226 N N . ALA A 1 47 ? 18.599 -3.817 -6.460 1.00 61.34 47 ALA A N 14
ATOM 17227 C CA . ALA A 1 47 ? 18.653 -3.685 -5.010 1.00 5.32 47 ALA A CA 14
ATOM 17228 C C . ALA A 1 47 ? 20.087 -3.482 -4.530 1.00 52.35 47 ALA A C 14
ATOM 17229 O O . ALA A 1 47 ? 20.318 -2.934 -3.453 1.00 44.02 47 ALA A O 14
ATOM 17236 N N . GLU A 1 48 ? 21.045 -3.927 -5.337 1.00 74.54 48 GLU A N 14
ATOM 17237 C CA . GLU A 1 48 ? 22.455 -3.795 -4.993 1.00 64.32 48 GLU A CA 14
ATOM 17238 C C . GLU A 1 48 ? 22.926 -2.355 -5.171 1.00 1.42 48 GLU A C 14
ATOM 17239 O O . GLU A 1 48 ? 23.786 -1.875 -4.431 1.00 71.04 48 GLU A O 14
ATOM 17251 N N . PHE A 1 49 ? 22.357 -1.670 -6.157 1.00 52.30 49 PHE A N 14
ATOM 17252 C CA . PHE A 1 49 ? 22.718 -0.284 -6.434 1.00 24.42 49 PHE A CA 14
ATOM 17253 C C . PHE A 1 49 ? 22.619 0.566 -5.171 1.00 53.51 49 PHE A C 14
ATOM 17254 O O . PHE A 1 49 ? 23.345 1.548 -5.013 1.00 13.33 49 PHE A O 14
ATOM 17271 N N . ILE A 1 50 ? 21.714 0.183 -4.276 1.00 65.23 50 ILE A N 14
ATOM 17272 C CA . ILE A 1 50 ? 21.520 0.909 -3.028 1.00 12.41 50 ILE A CA 14
ATOM 17273 C C . ILE A 1 50 ? 22.624 0.588 -2.027 1.00 31.45 50 ILE A C 14
ATOM 17274 O O . ILE A 1 50 ? 23.466 1.433 -1.724 1.00 34.31 50 ILE A O 14
ATOM 17290 N N . GLN A 1 51 ? 22.614 -0.640 -1.518 1.00 23.32 51 GLN A N 14
ATOM 17291 C CA . GLN A 1 51 ? 23.616 -1.074 -0.551 1.00 42.12 51 GLN A CA 14
ATOM 17292 C C . GLN A 1 51 ? 24.139 -2.464 -0.896 1.00 64.32 51 GLN A C 14
ATOM 17293 O O . GLN A 1 51 ? 23.383 -3.435 -0.916 1.00 64.52 51 GLN A O 14
ATOM 17307 N N . SER A 1 52 ? 25.438 -2.552 -1.168 1.00 34.23 52 SER A N 14
ATOM 17308 C CA . SER A 1 52 ? 26.061 -3.823 -1.516 1.00 64.32 52 SER A CA 14
ATOM 17309 C C . SER A 1 52 ? 25.686 -4.907 -0.510 1.00 13.21 52 SER A C 14
ATOM 17310 O O . SER A 1 52 ? 25.423 -6.051 -0.881 1.00 34.05 52 SER A O 14
ATOM 17318 N N . LYS A 1 53 ? 25.663 -4.538 0.766 1.00 13.42 53 LYS A N 14
ATOM 17319 C CA . LYS A 1 53 ? 25.318 -5.475 1.828 1.00 24.34 53 LYS A CA 14
ATOM 17320 C C . LYS A 1 53 ? 24.089 -5.000 2.596 1.00 31.40 53 LYS A C 14
ATOM 17321 O O . LYS A 1 53 ? 24.027 -5.114 3.819 1.00 12.14 53 LYS A O 14
ATOM 17340 N N . GLY A 1 54 ? 23.111 -4.469 1.868 1.00 20.04 54 GLY A N 14
ATOM 17341 C CA . GLY A 1 54 ? 21.896 -3.986 2.498 1.00 31.42 54 GLY A CA 14
ATOM 17342 C C . GLY A 1 54 ? 20.645 -4.509 1.821 1.00 73.40 54 GLY A C 14
ATOM 17343 O O . GLY A 1 54 ? 19.531 -4.281 2.295 1.00 25.03 54 GLY A O 14
ATOM 17347 N N . HIS A 1 55 ? 20.826 -5.212 0.707 1.00 21.23 55 HIS A N 14
ATOM 17348 C CA . HIS A 1 55 ? 19.702 -5.768 -0.037 1.00 70.34 55 HIS A CA 14
ATOM 17349 C C . HIS A 1 55 ? 19.694 -7.292 0.048 1.00 10.41 55 HIS A C 14
ATOM 17350 O O . HIS A 1 55 ? 20.633 -7.952 -0.394 1.00 44.22 55 HIS A O 14
ATOM 17364 N N . GLU A 1 56 ? 18.628 -7.842 0.621 1.00 53.15 56 GLU A N 14
ATOM 17365 C CA . GLU A 1 56 ? 18.500 -9.287 0.765 1.00 74.21 56 GLU A CA 14
ATOM 17366 C C . GLU A 1 56 ? 17.181 -9.778 0.174 1.00 64.44 56 GLU A C 14
ATOM 17367 O O . GLU A 1 56 ? 16.103 -9.365 0.603 1.00 61.43 56 GLU A O 14
ATOM 17379 N N . LEU A 1 57 ? 17.276 -10.662 -0.814 1.00 53.31 57 LEU A N 14
ATOM 17380 C CA . LEU A 1 57 ? 16.091 -11.210 -1.466 1.00 44.21 57 LEU A CA 14
ATOM 17381 C C . LEU A 1 57 ? 15.543 -12.401 -0.687 1.00 10.12 57 LEU A C 14
ATOM 17382 O O . LEU A 1 57 ? 16.076 -13.508 -0.768 1.00 25.25 57 LEU A O 14
ATOM 17398 N N . LEU A 1 58 ? 14.474 -12.167 0.066 1.00 54.03 58 LEU A N 14
ATOM 17399 C CA . LEU A 1 58 ? 13.850 -13.221 0.858 1.00 24.24 58 LEU A CA 14
ATOM 17400 C C . LEU A 1 58 ? 13.546 -14.443 -0.003 1.00 42.41 58 LEU A C 14
ATOM 17401 O O . LEU A 1 58 ? 13.813 -15.576 0.393 1.00 23.14 58 LEU A O 14
ATOM 17417 N N . ASN A 1 59 ? 12.988 -14.202 -1.185 1.00 74.50 59 ASN A N 14
ATOM 17418 C CA . ASN A 1 59 ? 12.649 -15.283 -2.104 1.00 33.11 59 ASN A CA 14
ATOM 17419 C C . ASN A 1 59 ? 13.297 -15.061 -3.467 1.00 72.31 59 ASN A C 14
ATOM 17420 O O . ASN A 1 59 ? 12.864 -14.207 -4.240 1.00 40.41 59 ASN A O 14
ATOM 17431 N N . SER A 1 60 ? 14.337 -15.838 -3.755 1.00 54.43 60 SER A N 14
ATOM 17432 C CA . SER A 1 60 ? 15.047 -15.724 -5.024 1.00 31.33 60 SER A CA 14
ATOM 17433 C C . SER A 1 60 ? 14.068 -15.695 -6.194 1.00 1.43 60 SER A C 14
ATOM 17434 O O . SER A 1 60 ? 13.248 -16.600 -6.356 1.00 2.53 60 SER A O 14
ATOM 17442 N N . LEU A 1 61 ? 14.160 -14.648 -7.007 1.00 31.31 61 LEU A N 14
ATOM 17443 C CA . LEU A 1 61 ? 13.283 -14.499 -8.163 1.00 41.22 61 LEU A CA 14
ATOM 17444 C C . LEU A 1 61 ? 13.181 -15.806 -8.942 1.00 32.52 61 LEU A C 14
ATOM 17445 O O . LEU A 1 61 ? 14.192 -16.433 -9.258 1.00 4.11 61 LEU A O 14
ATOM 17461 N N . ARG A 1 62 ? 11.953 -16.212 -9.249 1.00 40.44 62 ARG A N 14
ATOM 17462 C CA . ARG A 1 62 ? 11.719 -17.444 -9.992 1.00 73.10 62 ARG A CA 14
ATOM 17463 C C . ARG A 1 62 ? 11.623 -17.167 -11.489 1.00 54.44 62 ARG A C 14
ATOM 17464 O O . ARG A 1 62 ? 10.646 -17.541 -12.139 1.00 62.04 62 ARG A O 14
ATOM 17485 N N . PHE A 1 63 ? 12.642 -16.508 -12.030 1.00 51.35 63 PHE A N 14
ATOM 17486 C CA . PHE A 1 63 ? 12.672 -16.179 -13.451 1.00 11.52 63 PHE A CA 14
ATOM 17487 C C . PHE A 1 63 ? 12.384 -17.412 -14.301 1.00 64.42 63 PHE A C 14
ATOM 17488 O O . PHE A 1 63 ? 11.909 -17.304 -15.431 1.00 12.34 63 PHE A O 14
ATOM 17505 N N . ASN A 1 64 ? 12.678 -18.585 -13.749 1.00 74.44 64 ASN A N 14
ATOM 17506 C CA . ASN A 1 64 ? 12.452 -19.841 -14.457 1.00 1.41 64 ASN A CA 14
ATOM 17507 C C . ASN A 1 64 ? 11.033 -19.904 -15.014 1.00 10.05 64 ASN A C 14
ATOM 17508 O O . ASN A 1 64 ? 10.774 -20.591 -16.001 1.00 50.55 64 ASN A O 14
ATOM 17519 N N . GLN A 1 65 ? 10.119 -19.183 -14.372 1.00 50.24 65 GLN A N 14
ATOM 17520 C CA . GLN A 1 65 ? 8.726 -19.157 -14.804 1.00 23.54 65 GLN A CA 14
ATOM 17521 C C . GLN A 1 65 ? 8.368 -17.803 -15.407 1.00 71.52 65 GLN A C 14
ATOM 17522 O O . GLN A 1 65 ? 9.242 -16.977 -15.665 1.00 4.11 65 GLN A O 14
ATOM 17536 N N . ALA A 1 66 ? 7.076 -17.584 -15.630 1.00 43.13 66 ALA A N 14
ATOM 17537 C CA . ALA A 1 66 ? 6.602 -16.330 -16.202 1.00 3.40 66 ALA A CA 14
ATOM 17538 C C . ALA A 1 66 ? 6.800 -15.173 -15.228 1.00 34.11 66 ALA A C 14
ATOM 17539 O O . ALA A 1 66 ? 7.534 -15.293 -14.247 1.00 62.43 66 ALA A O 14
ATOM 17546 N N . ASP A 1 67 ? 6.140 -14.054 -15.505 1.00 3.43 67 ASP A N 14
ATOM 17547 C CA . ASP A 1 67 ? 6.243 -12.875 -14.652 1.00 41.12 67 ASP A CA 14
ATOM 17548 C C . ASP A 1 67 ? 6.174 -13.263 -13.178 1.00 44.54 67 ASP A C 14
ATOM 17549 O O . ASP A 1 67 ? 5.117 -13.642 -12.675 1.00 60.12 67 ASP A O 14
ATOM 17558 N N . TRP A 1 68 ? 7.308 -13.165 -12.493 1.00 72.32 68 TRP A N 14
ATOM 17559 C CA . TRP A 1 68 ? 7.376 -13.507 -11.077 1.00 3.01 68 TRP A CA 14
ATOM 17560 C C . TRP A 1 68 ? 7.556 -12.257 -10.223 1.00 45.43 68 TRP A C 14
ATOM 17561 O O . TRP A 1 68 ? 7.581 -11.138 -10.739 1.00 20.42 68 TRP A O 14
ATOM 17582 N N . THR A 1 69 ? 7.683 -12.452 -8.914 1.00 53.33 69 THR A N 14
ATOM 17583 C CA . THR A 1 69 ? 7.860 -11.340 -7.989 1.00 52.53 69 THR A CA 14
ATOM 17584 C C . THR A 1 69 ? 9.068 -11.562 -7.086 1.00 73.35 69 THR A C 14
ATOM 17585 O O . THR A 1 69 ? 9.290 -12.669 -6.594 1.00 3.43 69 THR A O 14
ATOM 17596 N N . ILE A 1 70 ? 9.844 -10.505 -6.873 1.00 71.21 70 ILE A N 14
ATOM 17597 C CA . ILE A 1 70 ? 11.028 -10.586 -6.027 1.00 63.14 70 ILE A CA 14
ATOM 17598 C C . ILE A 1 70 ? 10.905 -9.664 -4.819 1.00 42.12 70 ILE A C 14
ATOM 17599 O O . ILE A 1 70 ? 10.779 -8.448 -4.963 1.00 50.22 70 ILE A O 14
ATOM 17615 N N . VAL A 1 71 ? 10.945 -10.251 -3.627 1.00 53.31 71 VAL A N 14
ATOM 17616 C CA . VAL A 1 71 ? 10.841 -9.482 -2.393 1.00 14.13 71 VAL A CA 14
ATOM 17617 C C . VAL A 1 71 ? 12.216 -9.054 -1.894 1.00 63.11 71 VAL A C 14
ATOM 17618 O O . VAL A 1 71 ? 13.132 -9.870 -1.789 1.00 60.12 71 VAL A O 14
ATOM 17631 N N . VAL A 1 72 ? 12.355 -7.768 -1.587 1.00 71.11 72 VAL A N 14
ATOM 17632 C CA . VAL A 1 72 ? 13.619 -7.231 -1.097 1.00 72.05 72 VAL A CA 14
ATOM 17633 C C . VAL A 1 72 ? 13.445 -6.576 0.268 1.00 3.12 72 VAL A C 14
ATOM 17634 O O . VAL A 1 72 ? 12.600 -5.698 0.444 1.00 21.30 72 VAL A O 14
ATOM 17647 N N . ARG A 1 73 ? 14.252 -7.008 1.232 1.00 35.03 73 ARG A N 14
ATOM 17648 C CA . ARG A 1 73 ? 14.187 -6.464 2.583 1.00 12.14 73 ARG A CA 14
ATOM 17649 C C . ARG A 1 73 ? 15.356 -5.519 2.846 1.00 62.43 73 ARG A C 14
ATOM 17650 O O . ARG A 1 73 ? 16.505 -5.950 2.951 1.00 51.11 73 ARG A O 14
ATOM 17671 N N . LYS A 1 74 ? 15.056 -4.229 2.950 1.00 70.23 74 LYS A N 14
ATOM 17672 C CA . LYS A 1 74 ? 16.081 -3.223 3.200 1.00 14.43 74 LYS A CA 14
ATOM 17673 C C . LYS A 1 74 ? 16.825 -3.515 4.499 1.00 34.23 74 LYS A C 14
ATOM 17674 O O . LYS A 1 74 ? 16.300 -4.184 5.390 1.00 2.44 74 LYS A O 14
ATOM 17693 N N . LYS A 1 75 ? 18.049 -3.010 4.601 1.00 1.52 75 LYS A N 14
ATOM 17694 C CA . LYS A 1 75 ? 18.865 -3.214 5.792 1.00 1.22 75 LYS A CA 14
ATOM 17695 C C . LYS A 1 75 ? 20.213 -2.514 5.655 1.00 43.33 75 LYS A C 14
ATOM 17696 O O . LYS A 1 75 ? 20.492 -1.878 4.639 1.00 42.13 75 LYS A O 14
ATOM 17715 N N . ALA A 1 76 ? 21.046 -2.636 6.683 1.00 22.20 76 ALA A N 14
ATOM 17716 C CA . ALA A 1 76 ? 22.366 -2.018 6.675 1.00 62.22 76 ALA A CA 14
ATOM 17717 C C . ALA A 1 76 ? 23.461 -3.065 6.500 1.00 44.23 76 ALA A C 14
ATOM 17718 O O . ALA A 1 76 ? 23.798 -3.788 7.438 1.00 33.02 76 ALA A O 14
ATOM 17725 N N . MET A 1 1 ? 1.508 -0.796 0.512 1.00 52.02 1 MET A N 15
ATOM 17726 C CA . MET A 1 1 ? 2.247 -0.154 -0.569 1.00 73.24 1 MET A CA 15
ATOM 17727 C C . MET A 1 1 ? 3.748 -0.372 -0.406 1.00 74.33 1 MET A C 15
ATOM 17728 O O . MET A 1 1 ? 4.482 0.544 -0.036 1.00 30.11 1 MET A O 15
ATOM 17742 N N . LYS A 1 2 ? 4.198 -1.591 -0.685 1.00 35.03 2 LYS A N 15
ATOM 17743 C CA . LYS A 1 2 ? 5.611 -1.930 -0.570 1.00 60.02 2 LYS A CA 15
ATOM 17744 C C . LYS A 1 2 ? 6.040 -2.863 -1.698 1.00 31.20 2 LYS A C 15
ATOM 17745 O O . LYS A 1 2 ? 6.807 -3.801 -1.482 1.00 64.20 2 LYS A O 15
ATOM 17764 N N . ARG A 1 3 ? 5.541 -2.599 -2.901 1.00 13.41 3 ARG A N 15
ATOM 17765 C CA . ARG A 1 3 ? 5.873 -3.415 -4.062 1.00 51.13 3 ARG A CA 15
ATOM 17766 C C . ARG A 1 3 ? 6.022 -2.549 -5.310 1.00 65.52 3 ARG A C 15
ATOM 17767 O O . ARG A 1 3 ? 5.590 -1.397 -5.335 1.00 3.14 3 ARG A O 15
ATOM 17788 N N . PHE A 1 4 ? 6.638 -3.113 -6.344 1.00 72.04 4 PHE A N 15
ATOM 17789 C CA . PHE A 1 4 ? 6.846 -2.393 -7.595 1.00 41.12 4 PHE A CA 15
ATOM 17790 C C . PHE A 1 4 ? 6.592 -3.301 -8.795 1.00 32.23 4 PHE A C 15
ATOM 17791 O O . PHE A 1 4 ? 7.173 -4.381 -8.904 1.00 3.23 4 PHE A O 15
ATOM 17808 N N . ASP A 1 5 ? 5.719 -2.856 -9.692 1.00 11.04 5 ASP A N 15
ATOM 17809 C CA . ASP A 1 5 ? 5.387 -3.627 -10.884 1.00 31.32 5 ASP A CA 15
ATOM 17810 C C . ASP A 1 5 ? 6.184 -3.136 -12.088 1.00 72.03 5 ASP A C 15
ATOM 17811 O O . ASP A 1 5 ? 5.918 -2.060 -12.625 1.00 10.31 5 ASP A O 15
ATOM 17820 N N . LEU A 1 6 ? 7.162 -3.931 -12.508 1.00 2.33 6 LEU A N 15
ATOM 17821 C CA . LEU A 1 6 ? 7.999 -3.577 -13.649 1.00 5.54 6 LEU A CA 15
ATOM 17822 C C . LEU A 1 6 ? 7.582 -4.355 -14.893 1.00 3.55 6 LEU A C 15
ATOM 17823 O O . LEU A 1 6 ? 8.267 -4.323 -15.915 1.00 50.12 6 LEU A O 15
ATOM 17839 N N . ARG A 1 7 ? 6.454 -5.050 -14.798 1.00 70.41 7 ARG A N 15
ATOM 17840 C CA . ARG A 1 7 ? 5.945 -5.836 -15.916 1.00 12.40 7 ARG A CA 15
ATOM 17841 C C . ARG A 1 7 ? 5.952 -5.017 -17.204 1.00 2.25 7 ARG A C 15
ATOM 17842 O O . ARG A 1 7 ? 6.610 -5.363 -18.185 1.00 22.22 7 ARG A O 15
ATOM 17863 N N . PRO A 1 8 ? 5.203 -3.904 -17.202 1.00 32.31 8 PRO A N 15
ATOM 17864 C CA . PRO A 1 8 ? 5.106 -3.013 -18.362 1.00 22.22 8 PRO A CA 15
ATOM 17865 C C . PRO A 1 8 ? 6.404 -2.256 -18.621 1.00 23.20 8 PRO A C 15
ATOM 17866 O O . PRO A 1 8 ? 6.593 -1.675 -19.690 1.00 41.24 8 PRO A O 15
ATOM 17877 N N . LEU A 1 9 ? 7.297 -2.267 -17.637 1.00 35.11 9 LEU A N 15
ATOM 17878 C CA . LEU A 1 9 ? 8.578 -1.582 -17.759 1.00 4.52 9 LEU A CA 15
ATOM 17879 C C . LEU A 1 9 ? 9.579 -2.431 -18.536 1.00 73.21 9 LEU A C 15
ATOM 17880 O O . LEU A 1 9 ? 9.878 -3.562 -18.154 1.00 25.53 9 LEU A O 15
ATOM 17896 N N . LYS A 1 10 ? 10.094 -1.878 -19.629 1.00 10.23 10 LYS A N 15
ATOM 17897 C CA . LYS A 1 10 ? 11.064 -2.582 -20.459 1.00 73.11 10 LYS A CA 15
ATOM 17898 C C . LYS A 1 10 ? 12.338 -2.879 -19.675 1.00 34.43 10 LYS A C 15
ATOM 17899 O O . LYS A 1 10 ? 12.587 -2.282 -18.628 1.00 71.01 10 LYS A O 15
ATOM 17918 N N . ALA A 1 11 ? 13.141 -3.805 -20.188 1.00 60.24 11 ALA A N 15
ATOM 17919 C CA . ALA A 1 11 ? 14.391 -4.179 -19.538 1.00 13.55 11 ALA A CA 15
ATOM 17920 C C . ALA A 1 11 ? 15.433 -3.075 -19.677 1.00 45.31 11 ALA A C 15
ATOM 17921 O O . ALA A 1 11 ? 15.487 -2.383 -20.693 1.00 12.53 11 ALA A O 15
ATOM 17928 N N . GLY A 1 12 ? 16.261 -2.915 -18.649 1.00 24.41 12 GLY A N 15
ATOM 17929 C CA . GLY A 1 12 ? 17.291 -1.893 -18.677 1.00 61.11 12 GLY A CA 15
ATOM 17930 C C . GLY A 1 12 ? 16.965 -0.717 -17.778 1.00 51.35 12 GLY A C 15
ATOM 17931 O O . GLY A 1 12 ? 17.831 -0.219 -17.058 1.00 35.22 12 GLY A O 15
ATOM 17935 N N . ILE A 1 13 ? 15.714 -0.270 -17.822 1.00 3.01 13 ILE A N 15
ATOM 17936 C CA . ILE A 1 13 ? 15.277 0.856 -17.006 1.00 20.44 13 ILE A CA 15
ATOM 17937 C C . ILE A 1 13 ? 14.516 0.378 -15.773 1.00 40.34 13 ILE A C 15
ATOM 17938 O O . ILE A 1 13 ? 14.520 1.038 -14.734 1.00 12.01 13 ILE A O 15
ATOM 17954 N N . PHE A 1 14 ? 13.865 -0.774 -15.896 1.00 50.33 14 PHE A N 15
ATOM 17955 C CA . PHE A 1 14 ? 13.100 -1.341 -14.792 1.00 53.12 14 PHE A CA 15
ATOM 17956 C C . PHE A 1 14 ? 13.987 -1.557 -13.570 1.00 22.40 14 PHE A C 15
ATOM 17957 O O . PHE A 1 14 ? 13.511 -1.550 -12.436 1.00 14.04 14 PHE A O 15
ATOM 17974 N N . GLU A 1 15 ? 15.280 -1.751 -13.812 1.00 1.54 15 GLU A N 15
ATOM 17975 C CA . GLU A 1 15 ? 16.234 -1.971 -12.731 1.00 11.32 15 GLU A CA 15
ATOM 17976 C C . GLU A 1 15 ? 16.685 -0.645 -12.125 1.00 43.21 15 GLU A C 15
ATOM 17977 O O . GLU A 1 15 ? 17.271 -0.612 -11.043 1.00 20.13 15 GLU A O 15
ATOM 17989 N N . ARG A 1 16 ? 16.409 0.446 -12.832 1.00 11.43 16 ARG A N 15
ATOM 17990 C CA . ARG A 1 16 ? 16.788 1.775 -12.365 1.00 73.25 16 ARG A CA 15
ATOM 17991 C C . ARG A 1 16 ? 15.669 2.400 -11.537 1.00 72.22 16 ARG A C 15
ATOM 17992 O O . ARG A 1 16 ? 15.923 3.185 -10.623 1.00 50.41 16 ARG A O 15
ATOM 18013 N N . LEU A 1 17 ? 14.430 2.047 -11.863 1.00 65.53 17 LEU A N 15
ATOM 18014 C CA . LEU A 1 17 ? 13.272 2.573 -11.150 1.00 72.11 17 LEU A CA 15
ATOM 18015 C C . LEU A 1 17 ? 13.100 1.879 -9.803 1.00 23.13 17 LEU A C 15
ATOM 18016 O O . LEU A 1 17 ? 12.527 2.444 -8.872 1.00 24.12 17 LEU A O 15
ATOM 18032 N N . GLU A 1 18 ? 13.603 0.652 -9.707 1.00 32.25 18 GLU A N 15
ATOM 18033 C CA . GLU A 1 18 ? 13.506 -0.118 -8.472 1.00 11.01 18 GLU A CA 15
ATOM 18034 C C . GLU A 1 18 ? 14.144 0.636 -7.309 1.00 0.21 18 GLU A C 15
ATOM 18035 O O . GLU A 1 18 ? 13.770 0.445 -6.152 1.00 70.34 18 GLU A O 15
ATOM 18047 N N . GLU A 1 19 ? 15.109 1.493 -7.626 1.00 5.53 19 GLU A N 15
ATOM 18048 C CA . GLU A 1 19 ? 15.800 2.275 -6.607 1.00 45.20 19 GLU A CA 15
ATOM 18049 C C . GLU A 1 19 ? 14.980 3.500 -6.212 1.00 23.24 19 GLU A C 15
ATOM 18050 O O . GLU A 1 19 ? 15.028 3.950 -5.066 1.00 22.20 19 GLU A O 15
ATOM 18062 N N . LEU A 1 20 ? 14.229 4.035 -7.167 1.00 73.34 20 LEU A N 15
ATOM 18063 C CA . LEU A 1 20 ? 13.398 5.208 -6.921 1.00 35.14 20 LEU A CA 15
ATOM 18064 C C . LEU A 1 20 ? 12.390 4.937 -5.808 1.00 3.34 20 LEU A C 15
ATOM 18065 O O . LEU A 1 20 ? 11.989 5.850 -5.085 1.00 2.01 20 LEU A O 15
ATOM 18081 N N . ILE A 1 21 ? 11.988 3.678 -5.674 1.00 53.14 21 ILE A N 15
ATOM 18082 C CA . ILE A 1 21 ? 11.030 3.287 -4.647 1.00 42.32 21 ILE A CA 15
ATOM 18083 C C . ILE A 1 21 ? 11.742 2.790 -3.393 1.00 75.14 21 ILE A C 15
ATOM 18084 O O . ILE A 1 21 ? 11.272 3.003 -2.276 1.00 72.02 21 ILE A O 15
ATOM 18100 N N . GLU A 1 22 ? 12.878 2.128 -3.588 1.00 32.35 22 GLU A N 15
ATOM 18101 C CA . GLU A 1 22 ? 13.654 1.601 -2.471 1.00 44.04 22 GLU A CA 15
ATOM 18102 C C . GLU A 1 22 ? 14.059 2.719 -1.515 1.00 32.15 22 GLU A C 15
ATOM 18103 O O . GLU A 1 22 ? 14.283 2.485 -0.327 1.00 33.43 22 GLU A O 15
ATOM 18115 N N . LYS A 1 23 ? 14.151 3.935 -2.041 1.00 1.43 23 LYS A N 15
ATOM 18116 C CA . LYS A 1 23 ? 14.528 5.091 -1.236 1.00 14.35 23 LYS A CA 15
ATOM 18117 C C . LYS A 1 23 ? 13.415 5.461 -0.260 1.00 73.31 23 LYS A C 15
ATOM 18118 O O . LYS A 1 23 ? 13.678 5.934 0.845 1.00 70.02 23 LYS A O 15
ATOM 18137 N N . GLU A 1 24 ? 12.172 5.240 -0.676 1.00 74.32 24 GLU A N 15
ATOM 18138 C CA . GLU A 1 24 ? 11.020 5.549 0.163 1.00 54.45 24 GLU A CA 15
ATOM 18139 C C . GLU A 1 24 ? 10.688 4.380 1.085 1.00 73.44 24 GLU A C 15
ATOM 18140 O O . GLU A 1 24 ? 9.811 4.481 1.942 1.00 3.24 24 GLU A O 15
ATOM 18152 N N . MET A 1 25 ? 11.395 3.269 0.900 1.00 14.40 25 MET A N 15
ATOM 18153 C CA . MET A 1 25 ? 11.176 2.080 1.715 1.00 12.23 25 MET A CA 15
ATOM 18154 C C . MET A 1 25 ? 11.979 2.153 3.010 1.00 44.22 25 MET A C 15
ATOM 18155 O O . MET A 1 25 ? 12.936 2.920 3.114 1.00 41.23 25 MET A O 15
ATOM 18169 N N . GLN A 1 26 ? 11.584 1.351 3.993 1.00 73.12 26 GLN A N 15
ATOM 18170 C CA . GLN A 1 26 ? 12.268 1.327 5.280 1.00 34.44 26 GLN A CA 15
ATOM 18171 C C . GLN A 1 26 ? 13.603 0.597 5.174 1.00 53.11 26 GLN A C 15
ATOM 18172 O O . GLN A 1 26 ? 13.838 -0.187 4.254 1.00 10.21 26 GLN A O 15
ATOM 18186 N N . PRO A 1 27 ? 14.499 0.860 6.136 1.00 24.43 27 PRO A N 15
ATOM 18187 C CA . PRO A 1 27 ? 15.826 0.238 6.173 1.00 64.13 27 PRO A CA 15
ATOM 18188 C C . PRO A 1 27 ? 15.761 -1.249 6.503 1.00 30.24 27 PRO A C 15
ATOM 18189 O O . PRO A 1 27 ? 16.776 -1.944 6.486 1.00 42.35 27 PRO A O 15
ATOM 18200 N N . ASN A 1 28 ? 14.560 -1.731 6.805 1.00 74.55 28 ASN A N 15
ATOM 18201 C CA . ASN A 1 28 ? 14.362 -3.137 7.139 1.00 23.14 28 ASN A CA 15
ATOM 18202 C C . ASN A 1 28 ? 12.983 -3.614 6.694 1.00 63.12 28 ASN A C 15
ATOM 18203 O O . ASN A 1 28 ? 12.326 -4.383 7.394 1.00 31.03 28 ASN A O 15
ATOM 18214 N N . GLU A 1 29 ? 12.553 -3.152 5.524 1.00 72.21 29 GLU A N 15
ATOM 18215 C CA . GLU A 1 29 ? 11.252 -3.532 4.985 1.00 11.25 29 GLU A CA 15
ATOM 18216 C C . GLU A 1 29 ? 11.411 -4.398 3.739 1.00 33.02 29 GLU A C 15
ATOM 18217 O O . GLU A 1 29 ? 12.474 -4.424 3.119 1.00 53.13 29 GLU A O 15
ATOM 18229 N N . VAL A 1 30 ? 10.346 -5.107 3.379 1.00 74.02 30 VAL A N 15
ATOM 18230 C CA . VAL A 1 30 ? 10.365 -5.974 2.207 1.00 64.31 30 VAL A CA 15
ATOM 18231 C C . VAL A 1 30 ? 9.789 -5.264 0.988 1.00 53.34 30 VAL A C 15
ATOM 18232 O O . VAL A 1 30 ? 8.836 -4.493 1.099 1.00 42.43 30 VAL A O 15
ATOM 18245 N N . ALA A 1 31 ? 10.373 -5.529 -0.176 1.00 74.53 31 ALA A N 15
ATOM 18246 C CA . ALA A 1 31 ? 9.915 -4.918 -1.418 1.00 3.53 31 ALA A CA 15
ATOM 18247 C C . ALA A 1 31 ? 9.662 -5.973 -2.489 1.00 52.40 31 ALA A C 15
ATOM 18248 O O . ALA A 1 31 ? 10.593 -6.623 -2.966 1.00 13.34 31 ALA A O 15
ATOM 18255 N N . ILE A 1 32 ? 8.397 -6.138 -2.863 1.00 4.14 32 ILE A N 15
ATOM 18256 C CA . ILE A 1 32 ? 8.023 -7.114 -3.878 1.00 32.20 32 ILE A CA 15
ATOM 18257 C C . ILE A 1 32 ? 8.087 -6.506 -5.275 1.00 73.41 32 ILE A C 15
ATOM 18258 O O . ILE A 1 32 ? 7.233 -5.705 -5.655 1.00 34.01 32 ILE A O 15
ATOM 18274 N N . PHE A 1 33 ? 9.104 -6.894 -6.037 1.00 71.31 33 PHE A N 15
ATOM 18275 C CA . PHE A 1 33 ? 9.279 -6.388 -7.394 1.00 24.45 33 PHE A CA 15
ATOM 18276 C C . PHE A 1 33 ? 8.811 -7.414 -8.421 1.00 74.14 33 PHE A C 15
ATOM 18277 O O . PHE A 1 33 ? 9.229 -8.571 -8.394 1.00 71.24 33 PHE A O 15
ATOM 18294 N N . MET A 1 34 ? 7.939 -6.981 -9.326 1.00 51.50 34 MET A N 15
ATOM 18295 C CA . MET A 1 34 ? 7.413 -7.860 -10.363 1.00 63.44 34 MET A CA 15
ATOM 18296 C C . MET A 1 34 ? 8.166 -7.664 -11.676 1.00 13.14 34 MET A C 15
ATOM 18297 O O . MET A 1 34 ? 8.253 -6.550 -12.192 1.00 55.40 34 MET A O 15
ATOM 18311 N N . PHE A 1 35 ? 8.709 -8.753 -12.210 1.00 54.21 35 PHE A N 15
ATOM 18312 C CA . PHE A 1 35 ? 9.455 -8.699 -13.462 1.00 30.33 35 PHE A CA 15
ATOM 18313 C C . PHE A 1 35 ? 8.902 -9.704 -14.468 1.00 23.51 35 PHE A C 15
ATOM 18314 O O . PHE A 1 35 ? 8.713 -10.878 -14.148 1.00 40.52 35 PHE A O 15
ATOM 18331 N N . GLU A 1 36 ? 8.645 -9.235 -15.685 1.00 2.43 36 GLU A N 15
ATOM 18332 C CA . GLU A 1 36 ? 8.113 -10.092 -16.737 1.00 52.12 36 GLU A CA 15
ATOM 18333 C C . GLU A 1 36 ? 9.231 -10.598 -17.644 1.00 53.34 36 GLU A C 15
ATOM 18334 O O . GLU A 1 36 ? 9.094 -11.631 -18.300 1.00 2.12 36 GLU A O 15
ATOM 18346 N N . VAL A 1 37 ? 10.337 -9.861 -17.678 1.00 31.35 37 VAL A N 15
ATOM 18347 C CA . VAL A 1 37 ? 11.479 -10.234 -18.503 1.00 62.23 37 VAL A CA 15
ATOM 18348 C C . VAL A 1 37 ? 12.233 -11.413 -17.898 1.00 70.25 37 VAL A C 15
ATOM 18349 O O . VAL A 1 37 ? 12.126 -11.685 -16.703 1.00 75.15 37 VAL A O 15
ATOM 18362 N N . GLY A 1 38 ? 12.998 -12.111 -18.733 1.00 75.01 38 GLY A N 15
ATOM 18363 C CA . GLY A 1 38 ? 13.759 -13.253 -18.262 1.00 60.25 38 GLY A CA 15
ATOM 18364 C C . GLY A 1 38 ? 15.039 -12.847 -17.559 1.00 40.25 38 GLY A C 15
ATOM 18365 O O . GLY A 1 38 ? 15.810 -13.699 -17.117 1.00 14.11 38 GLY A O 15
ATOM 18369 N N . ASP A 1 39 ? 15.267 -11.542 -17.458 1.00 25.23 39 ASP A N 15
ATOM 18370 C CA . ASP A 1 39 ? 16.464 -11.024 -16.804 1.00 72.11 39 ASP A CA 15
ATOM 18371 C C . ASP A 1 39 ? 16.316 -11.069 -15.286 1.00 65.14 39 ASP A C 15
ATOM 18372 O O . ASP A 1 39 ? 15.879 -10.100 -14.666 1.00 33.13 39 ASP A O 15
ATOM 18381 N N . PHE A 1 40 ? 16.684 -12.201 -14.695 1.00 11.13 40 PHE A N 15
ATOM 18382 C CA . PHE A 1 40 ? 16.591 -12.373 -13.250 1.00 32.33 40 PHE A CA 15
ATOM 18383 C C . PHE A 1 40 ? 17.837 -11.832 -12.556 1.00 2.41 40 PHE A C 15
ATOM 18384 O O . PHE A 1 40 ? 17.806 -11.497 -11.372 1.00 32.54 40 PHE A O 15
ATOM 18401 N N . SER A 1 41 ? 18.934 -11.748 -13.302 1.00 73.45 41 SER A N 15
ATOM 18402 C CA . SER A 1 41 ? 20.193 -11.252 -12.759 1.00 55.21 41 SER A CA 15
ATOM 18403 C C . SER A 1 41 ? 20.125 -9.746 -12.522 1.00 24.34 41 SER A C 15
ATOM 18404 O O . SER A 1 41 ? 20.917 -9.191 -11.761 1.00 31.10 41 SER A O 15
ATOM 18412 N N . ASN A 1 42 ? 19.174 -9.092 -13.179 1.00 54.21 42 ASN A N 15
ATOM 18413 C CA . ASN A 1 42 ? 19.002 -7.650 -13.041 1.00 22.12 42 ASN A CA 15
ATOM 18414 C C . ASN A 1 42 ? 18.212 -7.315 -11.779 1.00 42.34 42 ASN A C 15
ATOM 18415 O O . ASN A 1 42 ? 18.348 -6.226 -11.221 1.00 50.53 42 ASN A O 15
ATOM 18426 N N . ILE A 1 43 ? 17.388 -8.258 -11.336 1.00 10.20 43 ILE A N 15
ATOM 18427 C CA . ILE A 1 43 ? 16.578 -8.063 -10.140 1.00 10.01 43 ILE A CA 15
ATOM 18428 C C . ILE A 1 43 ? 17.425 -7.553 -8.979 1.00 64.50 43 ILE A C 15
ATOM 18429 O O . ILE A 1 43 ? 17.149 -6.509 -8.388 1.00 25.41 43 ILE A O 15
ATOM 18445 N N . PRO A 1 44 ? 18.484 -8.306 -8.644 1.00 70.13 44 PRO A N 15
ATOM 18446 C CA . PRO A 1 44 ? 19.395 -7.949 -7.553 1.00 65.40 44 PRO A CA 15
ATOM 18447 C C . PRO A 1 44 ? 20.245 -6.727 -7.884 1.00 23.34 44 PRO A C 15
ATOM 18448 O O . PRO A 1 44 ? 20.760 -6.055 -6.989 1.00 73.34 44 PRO A O 15
ATOM 18459 N N . LYS A 1 45 ? 20.389 -6.444 -9.174 1.00 11.32 45 LYS A N 15
ATOM 18460 C CA . LYS A 1 45 ? 21.175 -5.301 -9.624 1.00 30.14 45 LYS A CA 15
ATOM 18461 C C . LYS A 1 45 ? 20.517 -3.990 -9.206 1.00 50.22 45 LYS A C 15
ATOM 18462 O O . LYS A 1 45 ? 21.194 -2.983 -8.999 1.00 2.00 45 LYS A O 15
ATOM 18481 N N . SER A 1 46 ? 19.194 -4.010 -9.083 1.00 54.24 46 SER A N 15
ATOM 18482 C CA . SER A 1 46 ? 18.444 -2.821 -8.693 1.00 22.53 46 SER A CA 15
ATOM 18483 C C . SER A 1 46 ? 18.655 -2.508 -7.214 1.00 75.24 46 SER A C 15
ATOM 18484 O O . SER A 1 46 ? 19.057 -1.402 -6.854 1.00 75.32 46 SER A O 15
ATOM 18492 N N . ALA A 1 47 ? 18.379 -3.491 -6.363 1.00 4.21 47 ALA A N 15
ATOM 18493 C CA . ALA A 1 47 ? 18.540 -3.322 -4.924 1.00 51.00 47 ALA A CA 15
ATOM 18494 C C . ALA A 1 47 ? 19.978 -2.960 -4.571 1.00 4.12 47 ALA A C 15
ATOM 18495 O O . ALA A 1 47 ? 20.242 -2.387 -3.514 1.00 72.11 47 ALA A O 15
ATOM 18502 N N . GLU A 1 48 ? 20.905 -3.299 -5.462 1.00 10.50 48 GLU A N 15
ATOM 18503 C CA . GLU A 1 48 ? 22.317 -3.010 -5.242 1.00 2.41 48 GLU A CA 15
ATOM 18504 C C . GLU A 1 48 ? 22.610 -1.528 -5.462 1.00 63.31 48 GLU A C 15
ATOM 18505 O O . GLU A 1 48 ? 23.518 -0.966 -4.849 1.00 50.23 48 GLU A O 15
ATOM 18517 N N . PHE A 1 49 ? 21.836 -0.902 -6.342 1.00 35.41 49 PHE A N 15
ATOM 18518 C CA . PHE A 1 49 ? 22.012 0.513 -6.645 1.00 61.01 49 PHE A CA 15
ATOM 18519 C C . PHE A 1 49 ? 21.938 1.355 -5.375 1.00 25.35 49 PHE A C 15
ATOM 18520 O O . PHE A 1 49 ? 22.475 2.462 -5.319 1.00 30.31 49 PHE A O 15
ATOM 18537 N N . ILE A 1 50 ? 21.270 0.822 -4.357 1.00 42.11 50 ILE A N 15
ATOM 18538 C CA . ILE A 1 50 ? 21.127 1.523 -3.087 1.00 54.34 50 ILE A CA 15
ATOM 18539 C C . ILE A 1 50 ? 22.403 1.426 -2.258 1.00 73.12 50 ILE A C 15
ATOM 18540 O O . ILE A 1 50 ? 23.080 2.427 -2.025 1.00 31.54 50 ILE A O 15
ATOM 18556 N N . GLN A 1 51 ? 22.725 0.214 -1.818 1.00 72.11 51 GLN A N 15
ATOM 18557 C CA . GLN A 1 51 ? 23.921 -0.014 -1.016 1.00 31.02 51 GLN A CA 15
ATOM 18558 C C . GLN A 1 51 ? 24.484 -1.410 -1.263 1.00 1.35 51 GLN A C 15
ATOM 18559 O O . GLN A 1 51 ? 23.747 -2.396 -1.263 1.00 5.12 51 GLN A O 15
ATOM 18573 N N . SER A 1 52 ? 25.794 -1.485 -1.473 1.00 24.14 52 SER A N 15
ATOM 18574 C CA . SER A 1 52 ? 26.456 -2.760 -1.725 1.00 0.20 52 SER A CA 15
ATOM 18575 C C . SER A 1 52 ? 26.077 -3.788 -0.664 1.00 33.23 52 SER A C 15
ATOM 18576 O O . SER A 1 52 ? 26.011 -4.986 -0.939 1.00 35.53 52 SER A O 15
ATOM 18584 N N . LYS A 1 53 ? 25.828 -3.311 0.551 1.00 22.12 53 LYS A N 15
ATOM 18585 C CA . LYS A 1 53 ? 25.454 -4.186 1.656 1.00 70.33 53 LYS A CA 15
ATOM 18586 C C . LYS A 1 53 ? 24.115 -3.766 2.253 1.00 31.22 53 LYS A C 15
ATOM 18587 O O . LYS A 1 53 ? 23.916 -2.602 2.597 1.00 14.11 53 LYS A O 15
ATOM 18606 N N . GLY A 1 54 ? 23.200 -4.723 2.375 1.00 32.12 54 GLY A N 15
ATOM 18607 C CA . GLY A 1 54 ? 21.892 -4.432 2.933 1.00 60.21 54 GLY A CA 15
ATOM 18608 C C . GLY A 1 54 ? 20.763 -4.971 2.076 1.00 5.40 54 GLY A C 15
ATOM 18609 O O . GLY A 1 54 ? 19.626 -5.082 2.534 1.00 73.44 54 GLY A O 15
ATOM 18613 N N . HIS A 1 55 ? 21.077 -5.304 0.828 1.00 2.20 55 HIS A N 15
ATOM 18614 C CA . HIS A 1 55 ? 20.080 -5.833 -0.096 1.00 11.52 55 HIS A CA 15
ATOM 18615 C C . HIS A 1 55 ? 20.345 -7.305 -0.397 1.00 12.40 55 HIS A C 15
ATOM 18616 O O . HIS A 1 55 ? 21.395 -7.659 -0.931 1.00 42.30 55 HIS A O 15
ATOM 18630 N N . GLU A 1 56 ? 19.385 -8.157 -0.050 1.00 2.32 56 GLU A N 15
ATOM 18631 C CA . GLU A 1 56 ? 19.517 -9.590 -0.282 1.00 71.31 56 GLU A CA 15
ATOM 18632 C C . GLU A 1 56 ? 18.164 -10.214 -0.614 1.00 64.14 56 GLU A C 15
ATOM 18633 O O . GLU A 1 56 ? 17.229 -10.158 0.185 1.00 54.54 56 GLU A O 15
ATOM 18645 N N . LEU A 1 57 ? 18.069 -10.808 -1.799 1.00 32.24 57 LEU A N 15
ATOM 18646 C CA . LEU A 1 57 ? 16.831 -11.443 -2.238 1.00 40.25 57 LEU A CA 15
ATOM 18647 C C . LEU A 1 57 ? 16.572 -12.728 -1.460 1.00 35.35 57 LEU A C 15
ATOM 18648 O O . LEU A 1 57 ? 17.164 -13.770 -1.744 1.00 41.13 57 LEU A O 15
ATOM 18664 N N . LEU A 1 58 ? 15.681 -12.649 -0.477 1.00 1.21 58 LEU A N 15
ATOM 18665 C CA . LEU A 1 58 ? 15.341 -13.807 0.342 1.00 15.35 58 LEU A CA 15
ATOM 18666 C C . LEU A 1 58 ? 14.944 -14.993 -0.530 1.00 34.31 58 LEU A C 15
ATOM 18667 O O . LEU A 1 58 ? 15.634 -16.011 -0.561 1.00 75.41 58 LEU A O 15
ATOM 18683 N N . ASN A 1 59 ? 13.828 -14.853 -1.239 1.00 21.23 59 ASN A N 15
ATOM 18684 C CA . ASN A 1 59 ? 13.340 -15.913 -2.113 1.00 62.24 59 ASN A CA 15
ATOM 18685 C C . ASN A 1 59 ? 11.876 -15.688 -2.476 1.00 54.25 59 ASN A C 15
ATOM 18686 O O . ASN A 1 59 ? 11.043 -15.426 -1.608 1.00 63.21 59 ASN A O 15
ATOM 18697 N N . SER A 1 60 ? 11.568 -15.792 -3.765 1.00 43.15 60 SER A N 15
ATOM 18698 C CA . SER A 1 60 ? 10.205 -15.596 -4.245 1.00 31.45 60 SER A CA 15
ATOM 18699 C C . SER A 1 60 ? 10.168 -15.539 -5.769 1.00 13.34 60 SER A C 15
ATOM 18700 O O . SER A 1 60 ? 9.157 -15.869 -6.390 1.00 33.32 60 SER A O 15
ATOM 18708 N N . LEU A 1 61 ? 11.277 -15.116 -6.365 1.00 72.34 61 LEU A N 15
ATOM 18709 C CA . LEU A 1 61 ? 11.373 -15.014 -7.818 1.00 20.45 61 LEU A CA 15
ATOM 18710 C C . LEU A 1 61 ? 11.536 -16.393 -8.450 1.00 50.45 61 LEU A C 15
ATOM 18711 O O . LEU A 1 61 ? 12.373 -17.188 -8.023 1.00 40.21 61 LEU A O 15
ATOM 18727 N N . ARG A 1 62 ? 10.732 -16.668 -9.472 1.00 50.43 62 ARG A N 15
ATOM 18728 C CA . ARG A 1 62 ? 10.788 -17.949 -10.165 1.00 72.20 62 ARG A CA 15
ATOM 18729 C C . ARG A 1 62 ? 11.058 -17.751 -11.654 1.00 33.33 62 ARG A C 15
ATOM 18730 O O . ARG A 1 62 ? 10.366 -18.316 -12.501 1.00 54.43 62 ARG A O 15
ATOM 18751 N N . PHE A 1 63 ? 12.068 -16.946 -11.965 1.00 10.24 63 PHE A N 15
ATOM 18752 C CA . PHE A 1 63 ? 12.429 -16.672 -13.351 1.00 13.02 63 PHE A CA 15
ATOM 18753 C C . PHE A 1 63 ? 12.395 -17.950 -14.184 1.00 51.32 63 PHE A C 15
ATOM 18754 O O . PHE A 1 63 ? 13.244 -18.826 -14.030 1.00 64.15 63 PHE A O 15
ATOM 18771 N N . ASN A 1 64 ? 11.406 -18.047 -15.067 1.00 21.41 64 ASN A N 15
ATOM 18772 C CA . ASN A 1 64 ? 11.260 -19.218 -15.924 1.00 52.14 64 ASN A CA 15
ATOM 18773 C C . ASN A 1 64 ? 9.946 -19.165 -16.698 1.00 34.14 64 ASN A C 15
ATOM 18774 O O . ASN A 1 64 ? 9.863 -19.634 -17.833 1.00 4.54 64 ASN A O 15
ATOM 18785 N N . GLN A 1 65 ? 8.921 -18.591 -16.074 1.00 65.25 65 GLN A N 15
ATOM 18786 C CA . GLN A 1 65 ? 7.611 -18.477 -16.704 1.00 64.43 65 GLN A CA 15
ATOM 18787 C C . GLN A 1 65 ? 7.155 -17.023 -16.752 1.00 51.13 65 GLN A C 15
ATOM 18788 O O . GLN A 1 65 ? 7.975 -16.106 -16.777 1.00 13.54 65 GLN A O 15
ATOM 18802 N N . ALA A 1 66 ? 5.842 -16.820 -16.766 1.00 34.30 66 ALA A N 15
ATOM 18803 C CA . ALA A 1 66 ? 5.276 -15.477 -16.809 1.00 63.44 66 ALA A CA 15
ATOM 18804 C C . ALA A 1 66 ? 5.879 -14.593 -15.724 1.00 5.52 66 ALA A C 15
ATOM 18805 O O . ALA A 1 66 ? 6.652 -15.060 -14.887 1.00 13.14 66 ALA A O 15
ATOM 18812 N N . ASP A 1 67 ? 5.523 -13.313 -15.744 1.00 72.03 67 ASP A N 15
ATOM 18813 C CA . ASP A 1 67 ? 6.029 -12.362 -14.761 1.00 70.41 67 ASP A CA 15
ATOM 18814 C C . ASP A 1 67 ? 5.859 -12.903 -13.345 1.00 32.02 67 ASP A C 15
ATOM 18815 O O . ASP A 1 67 ? 4.762 -13.296 -12.948 1.00 30.51 67 ASP A O 15
ATOM 18824 N N . TRP A 1 68 ? 6.950 -12.920 -12.589 1.00 25.13 68 TRP A N 15
ATOM 18825 C CA . TRP A 1 68 ? 6.922 -13.414 -11.217 1.00 10.14 68 TRP A CA 15
ATOM 18826 C C . TRP A 1 68 ? 7.178 -12.284 -10.226 1.00 0.41 68 TRP A C 15
ATOM 18827 O O . TRP A 1 68 ? 7.292 -11.120 -10.612 1.00 15.54 68 TRP A O 15
ATOM 18848 N N . THR A 1 69 ? 7.268 -12.633 -8.946 1.00 45.23 69 THR A N 15
ATOM 18849 C CA . THR A 1 69 ? 7.510 -11.647 -7.900 1.00 63.23 69 THR A CA 15
ATOM 18850 C C . THR A 1 69 ? 8.748 -12.004 -7.085 1.00 12.45 69 THR A C 15
ATOM 18851 O O . THR A 1 69 ? 9.038 -13.179 -6.861 1.00 60.24 69 THR A O 15
ATOM 18862 N N . ILE A 1 70 ? 9.473 -10.982 -6.641 1.00 71.15 70 ILE A N 15
ATOM 18863 C CA . ILE A 1 70 ? 10.678 -11.189 -5.849 1.00 4.24 70 ILE A CA 15
ATOM 18864 C C . ILE A 1 70 ? 10.685 -10.293 -4.615 1.00 1.33 70 ILE A C 15
ATOM 18865 O O . ILE A 1 70 ? 10.410 -9.096 -4.702 1.00 1.13 70 ILE A O 15
ATOM 18881 N N . VAL A 1 71 ? 11.003 -10.880 -3.465 1.00 51.03 71 VAL A N 15
ATOM 18882 C CA . VAL A 1 71 ? 11.049 -10.135 -2.213 1.00 52.30 71 VAL A CA 15
ATOM 18883 C C . VAL A 1 71 ? 12.457 -9.623 -1.929 1.00 54.03 71 VAL A C 15
ATOM 18884 O O . VAL A 1 71 ? 13.426 -10.380 -1.979 1.00 70.34 71 VAL A O 15
ATOM 18897 N N . VAL A 1 72 ? 12.562 -8.332 -1.631 1.00 22.05 72 VAL A N 15
ATOM 18898 C CA . VAL A 1 72 ? 13.852 -7.718 -1.337 1.00 33.32 72 VAL A CA 15
ATOM 18899 C C . VAL A 1 72 ? 13.864 -7.106 0.059 1.00 15.13 72 VAL A C 15
ATOM 18900 O O . VAL A 1 72 ? 12.995 -6.304 0.404 1.00 44.12 72 VAL A O 15
ATOM 18913 N N . ARG A 1 73 ? 14.853 -7.489 0.859 1.00 23.11 73 ARG A N 15
ATOM 18914 C CA . ARG A 1 73 ? 14.978 -6.978 2.219 1.00 62.31 73 ARG A CA 15
ATOM 18915 C C . ARG A 1 73 ? 16.038 -5.883 2.293 1.00 53.41 73 ARG A C 15
ATOM 18916 O O . ARG A 1 73 ? 17.190 -6.092 1.914 1.00 43.52 73 ARG A O 15
ATOM 18937 N N . LYS A 1 74 ? 15.639 -4.714 2.783 1.00 2.31 74 LYS A N 15
ATOM 18938 C CA . LYS A 1 74 ? 16.553 -3.584 2.908 1.00 20.41 74 LYS A CA 15
ATOM 18939 C C . LYS A 1 74 ? 17.339 -3.662 4.213 1.00 33.12 74 LYS A C 15
ATOM 18940 O O . LYS A 1 74 ? 16.849 -4.184 5.215 1.00 54.20 74 LYS A O 15
ATOM 18959 N N . LYS A 1 75 ? 18.560 -3.139 4.195 1.00 11.24 75 LYS A N 15
ATOM 18960 C CA . LYS A 1 75 ? 19.413 -3.146 5.378 1.00 42.04 75 LYS A CA 15
ATOM 18961 C C . LYS A 1 75 ? 20.665 -2.304 5.150 1.00 14.15 75 LYS A C 15
ATOM 18962 O O . LYS A 1 75 ? 20.788 -1.619 4.135 1.00 34.43 75 LYS A O 15
ATOM 18981 N N . ALA A 1 76 ? 21.591 -2.361 6.102 1.00 42.35 76 ALA A N 15
ATOM 18982 C CA . ALA A 1 76 ? 22.834 -1.606 6.003 1.00 64.11 76 ALA A CA 15
ATOM 18983 C C . ALA A 1 76 ? 23.944 -2.454 5.392 1.00 65.51 76 ALA A C 15
ATOM 18984 O O . ALA A 1 76 ? 24.937 -1.926 4.888 1.00 35.30 76 ALA A O 15
ATOM 18991 N N . MET A 1 1 ? 1.035 -1.465 -0.153 1.00 63.04 1 MET A N 16
ATOM 18992 C CA . MET A 1 1 ? 1.709 -1.612 -1.439 1.00 33.15 1 MET A CA 16
ATOM 18993 C C . MET A 1 1 ? 3.103 -2.204 -1.257 1.00 50.41 1 MET A C 16
ATOM 18994 O O . MET A 1 1 ? 3.319 -3.393 -1.490 1.00 22.13 1 MET A O 16
ATOM 19008 N N . LYS A 1 2 ? 4.047 -1.366 -0.841 1.00 15.14 2 LYS A N 16
ATOM 19009 C CA . LYS A 1 2 ? 5.420 -1.805 -0.627 1.00 23.22 2 LYS A CA 16
ATOM 19010 C C . LYS A 1 2 ? 5.876 -2.732 -1.749 1.00 41.13 2 LYS A C 16
ATOM 19011 O O . LYS A 1 2 ? 6.678 -3.640 -1.530 1.00 41.11 2 LYS A O 16
ATOM 19030 N N . ARG A 1 3 ? 5.361 -2.496 -2.951 1.00 40.34 3 ARG A N 16
ATOM 19031 C CA . ARG A 1 3 ? 5.716 -3.309 -4.108 1.00 31.30 3 ARG A CA 16
ATOM 19032 C C . ARG A 1 3 ? 5.825 -2.450 -5.364 1.00 75.24 3 ARG A C 16
ATOM 19033 O O . ARG A 1 3 ? 5.175 -1.410 -5.476 1.00 71.32 3 ARG A O 16
ATOM 19054 N N . PHE A 1 4 ? 6.650 -2.892 -6.307 1.00 43.23 4 PHE A N 16
ATOM 19055 C CA . PHE A 1 4 ? 6.845 -2.163 -7.555 1.00 45.11 4 PHE A CA 16
ATOM 19056 C C . PHE A 1 4 ? 6.525 -3.047 -8.757 1.00 41.31 4 PHE A C 16
ATOM 19057 O O . PHE A 1 4 ? 7.169 -4.073 -8.976 1.00 0.03 4 PHE A O 16
ATOM 19074 N N . ASP A 1 5 ? 5.526 -2.641 -9.532 1.00 53.23 5 ASP A N 16
ATOM 19075 C CA . ASP A 1 5 ? 5.119 -3.395 -10.713 1.00 0.53 5 ASP A CA 16
ATOM 19076 C C . ASP A 1 5 ? 5.943 -2.985 -11.930 1.00 13.34 5 ASP A C 16
ATOM 19077 O O . ASP A 1 5 ? 5.746 -1.906 -12.491 1.00 74.45 5 ASP A O 16
ATOM 19086 N N . LEU A 1 6 ? 6.866 -3.851 -12.331 1.00 44.31 6 LEU A N 16
ATOM 19087 C CA . LEU A 1 6 ? 7.722 -3.579 -13.481 1.00 54.23 6 LEU A CA 16
ATOM 19088 C C . LEU A 1 6 ? 7.300 -4.417 -14.684 1.00 13.12 6 LEU A C 16
ATOM 19089 O O . LEU A 1 6 ? 7.939 -4.378 -15.735 1.00 24.40 6 LEU A O 16
ATOM 19105 N N . ARG A 1 7 ? 6.218 -5.172 -14.522 1.00 40.01 7 ARG A N 16
ATOM 19106 C CA . ARG A 1 7 ? 5.710 -6.019 -15.595 1.00 11.42 7 ARG A CA 16
ATOM 19107 C C . ARG A 1 7 ? 5.576 -5.229 -16.894 1.00 10.15 7 ARG A C 16
ATOM 19108 O O . ARG A 1 7 ? 6.201 -5.543 -17.907 1.00 13.11 7 ARG A O 16
ATOM 19129 N N . PRO A 1 8 ? 4.741 -4.179 -16.865 1.00 24.32 8 PRO A N 16
ATOM 19130 C CA . PRO A 1 8 ? 4.506 -3.323 -18.031 1.00 72.11 8 PRO A CA 16
ATOM 19131 C C . PRO A 1 8 ? 5.722 -2.472 -18.380 1.00 54.34 8 PRO A C 16
ATOM 19132 O O . PRO A 1 8 ? 5.757 -1.821 -19.426 1.00 1.14 8 PRO A O 16
ATOM 19143 N N . LEU A 1 9 ? 6.717 -2.480 -17.500 1.00 74.43 9 LEU A N 16
ATOM 19144 C CA . LEU A 1 9 ? 7.936 -1.709 -17.716 1.00 53.20 9 LEU A CA 16
ATOM 19145 C C . LEU A 1 9 ? 8.892 -2.450 -18.644 1.00 62.24 9 LEU A C 16
ATOM 19146 O O . LEU A 1 9 ? 8.843 -3.675 -18.755 1.00 21.43 9 LEU A O 16
ATOM 19162 N N . LYS A 1 10 ? 9.764 -1.699 -19.309 1.00 70.52 10 LYS A N 16
ATOM 19163 C CA . LYS A 1 10 ? 10.735 -2.284 -20.226 1.00 24.21 10 LYS A CA 16
ATOM 19164 C C . LYS A 1 10 ? 12.034 -2.621 -19.500 1.00 61.12 10 LYS A C 16
ATOM 19165 O O . LYS A 1 10 ? 12.290 -2.124 -18.404 1.00 21.42 10 LYS A O 16
ATOM 19184 N N . ALA A 1 11 ? 12.851 -3.467 -20.120 1.00 12.30 11 ALA A N 16
ATOM 19185 C CA . ALA A 1 11 ? 14.124 -3.867 -19.534 1.00 43.53 11 ALA A CA 16
ATOM 19186 C C . ALA A 1 11 ? 15.123 -2.714 -19.553 1.00 70.31 11 ALA A C 16
ATOM 19187 O O . ALA A 1 11 ? 15.094 -1.869 -20.446 1.00 55.14 11 ALA A O 16
ATOM 19194 N N . GLY A 1 12 ? 16.007 -2.687 -18.560 1.00 52.20 12 GLY A N 16
ATOM 19195 C CA . GLY A 1 12 ? 17.002 -1.633 -18.481 1.00 74.14 12 GLY A CA 16
ATOM 19196 C C . GLY A 1 12 ? 16.570 -0.494 -17.579 1.00 32.30 12 GLY A C 16
ATOM 19197 O O . GLY A 1 12 ? 17.386 0.076 -16.854 1.00 60.33 12 GLY A O 16
ATOM 19201 N N . ILE A 1 13 ? 15.284 -0.161 -17.624 1.00 4.13 13 ILE A N 16
ATOM 19202 C CA . ILE A 1 13 ? 14.747 0.918 -16.804 1.00 75.21 13 ILE A CA 16
ATOM 19203 C C . ILE A 1 13 ? 14.038 0.370 -15.570 1.00 72.31 13 ILE A C 16
ATOM 19204 O O . ILE A 1 13 ? 13.868 1.074 -14.574 1.00 62.34 13 ILE A O 16
ATOM 19220 N N . PHE A 1 14 ? 13.627 -0.892 -15.642 1.00 61.11 14 PHE A N 16
ATOM 19221 C CA . PHE A 1 14 ? 12.937 -1.536 -14.530 1.00 62.04 14 PHE A CA 16
ATOM 19222 C C . PHE A 1 14 ? 13.888 -1.764 -13.359 1.00 20.11 14 PHE A C 16
ATOM 19223 O O . PHE A 1 14 ? 13.472 -1.770 -12.201 1.00 73.51 14 PHE A O 16
ATOM 19240 N N . GLU A 1 15 ? 15.167 -1.951 -13.670 1.00 72.42 15 GLU A N 16
ATOM 19241 C CA . GLU A 1 15 ? 16.176 -2.181 -12.644 1.00 24.44 15 GLU A CA 16
ATOM 19242 C C . GLU A 1 15 ? 16.674 -0.860 -12.065 1.00 23.25 15 GLU A C 16
ATOM 19243 O O . GLU A 1 15 ? 17.162 -0.810 -10.935 1.00 52.22 15 GLU A O 16
ATOM 19255 N N . ARG A 1 16 ? 16.548 0.207 -12.847 1.00 21.23 16 ARG A N 16
ATOM 19256 C CA . ARG A 1 16 ? 16.987 1.528 -12.413 1.00 75.13 16 ARG A CA 16
ATOM 19257 C C . ARG A 1 16 ? 15.923 2.196 -11.547 1.00 2.42 16 ARG A C 16
ATOM 19258 O O . ARG A 1 16 ? 16.233 2.795 -10.516 1.00 23.02 16 ARG A O 16
ATOM 19279 N N . LEU A 1 17 ? 14.669 2.091 -11.972 1.00 21.01 17 LEU A N 16
ATOM 19280 C CA . LEU A 1 17 ? 13.559 2.686 -11.235 1.00 70.54 17 LEU A CA 16
ATOM 19281 C C . LEU A 1 17 ? 13.358 1.986 -9.895 1.00 72.32 17 LEU A C 16
ATOM 19282 O O . LEU A 1 17 ? 12.850 2.579 -8.945 1.00 15.52 17 LEU A O 16
ATOM 19298 N N . GLU A 1 18 ? 13.762 0.721 -9.827 1.00 40.10 18 GLU A N 16
ATOM 19299 C CA . GLU A 1 18 ? 13.627 -0.058 -8.602 1.00 71.41 18 GLU A CA 16
ATOM 19300 C C . GLU A 1 18 ? 14.322 0.637 -7.435 1.00 60.02 18 GLU A C 16
ATOM 19301 O O . GLU A 1 18 ? 13.931 0.473 -6.280 1.00 61.41 18 GLU A O 16
ATOM 19313 N N . GLU A 1 19 ? 15.355 1.414 -7.747 1.00 70.50 19 GLU A N 16
ATOM 19314 C CA . GLU A 1 19 ? 16.105 2.133 -6.724 1.00 64.42 19 GLU A CA 16
ATOM 19315 C C . GLU A 1 19 ? 15.369 3.400 -6.299 1.00 70.30 19 GLU A C 16
ATOM 19316 O O . GLU A 1 19 ? 15.516 3.867 -5.169 1.00 13.21 19 GLU A O 16
ATOM 19328 N N . LEU A 1 20 ? 14.577 3.951 -7.212 1.00 41.01 20 LEU A N 16
ATOM 19329 C CA . LEU A 1 20 ? 13.817 5.165 -6.933 1.00 62.33 20 LEU A CA 16
ATOM 19330 C C . LEU A 1 20 ? 12.793 4.924 -5.829 1.00 0.31 20 LEU A C 16
ATOM 19331 O O . LEU A 1 20 ? 12.502 5.818 -5.034 1.00 11.33 20 LEU A O 16
ATOM 19347 N N . ILE A 1 21 ? 12.252 3.712 -5.785 1.00 32.42 21 ILE A N 16
ATOM 19348 C CA . ILE A 1 21 ? 11.263 3.353 -4.776 1.00 11.23 21 ILE A CA 16
ATOM 19349 C C . ILE A 1 21 ? 11.931 2.781 -3.530 1.00 61.12 21 ILE A C 16
ATOM 19350 O O . ILE A 1 21 ? 11.463 2.990 -2.412 1.00 11.03 21 ILE A O 16
ATOM 19366 N N . GLU A 1 22 ? 13.029 2.059 -3.733 1.00 1.42 22 GLU A N 16
ATOM 19367 C CA . GLU A 1 22 ? 13.762 1.458 -2.625 1.00 63.11 22 GLU A CA 16
ATOM 19368 C C . GLU A 1 22 ? 14.160 2.515 -1.599 1.00 23.54 22 GLU A C 16
ATOM 19369 O O . GLU A 1 22 ? 14.325 2.217 -0.415 1.00 75.33 22 GLU A O 16
ATOM 19381 N N . LYS A 1 23 ? 14.315 3.751 -2.060 1.00 75.13 23 LYS A N 16
ATOM 19382 C CA . LYS A 1 23 ? 14.693 4.854 -1.185 1.00 34.45 23 LYS A CA 16
ATOM 19383 C C . LYS A 1 23 ? 13.567 5.186 -0.211 1.00 35.44 23 LYS A C 16
ATOM 19384 O O . LYS A 1 23 ? 13.815 5.557 0.936 1.00 63.12 23 LYS A O 16
ATOM 19403 N N . GLU A 1 24 ? 12.329 5.048 -0.675 1.00 35.40 24 GLU A N 16
ATOM 19404 C CA . GLU A 1 24 ? 11.165 5.333 0.157 1.00 62.33 24 GLU A CA 16
ATOM 19405 C C . GLU A 1 24 ? 10.925 4.209 1.161 1.00 65.34 24 GLU A C 16
ATOM 19406 O O . GLU A 1 24 ? 10.544 4.455 2.304 1.00 22.14 24 GLU A O 16
ATOM 19418 N N . MET A 1 25 ? 11.151 2.974 0.723 1.00 44.31 25 MET A N 16
ATOM 19419 C CA . MET A 1 25 ? 10.961 1.812 1.583 1.00 53.11 25 MET A CA 16
ATOM 19420 C C . MET A 1 25 ? 11.772 1.947 2.867 1.00 1.45 25 MET A C 16
ATOM 19421 O O . MET A 1 25 ? 12.795 2.631 2.896 1.00 23.50 25 MET A O 16
ATOM 19435 N N . GLN A 1 26 ? 11.308 1.293 3.927 1.00 62.40 26 GLN A N 16
ATOM 19436 C CA . GLN A 1 26 ? 11.991 1.342 5.214 1.00 24.32 26 GLN A CA 16
ATOM 19437 C C . GLN A 1 26 ? 13.325 0.604 5.151 1.00 11.22 26 GLN A C 16
ATOM 19438 O O . GLN A 1 26 ? 13.574 -0.203 4.255 1.00 11.14 26 GLN A O 16
ATOM 19452 N N . PRO A 1 27 ? 14.204 0.887 6.124 1.00 63.52 27 PRO A N 16
ATOM 19453 C CA . PRO A 1 27 ? 15.527 0.260 6.201 1.00 45.32 27 PRO A CA 16
ATOM 19454 C C . PRO A 1 27 ? 15.449 -1.218 6.566 1.00 12.04 27 PRO A C 16
ATOM 19455 O O . PRO A 1 27 ? 16.460 -1.918 6.579 1.00 60.43 27 PRO A O 16
ATOM 19466 N N . ASN A 1 28 ? 14.241 -1.686 6.863 1.00 32.02 28 ASN A N 16
ATOM 19467 C CA . ASN A 1 28 ? 14.031 -3.082 7.229 1.00 34.02 28 ASN A CA 16
ATOM 19468 C C . ASN A 1 28 ? 12.667 -3.571 6.750 1.00 42.21 28 ASN A C 16
ATOM 19469 O O . ASN A 1 28 ? 12.012 -4.367 7.421 1.00 14.32 28 ASN A O 16
ATOM 19480 N N . GLU A 1 29 ? 12.248 -3.088 5.584 1.00 31.52 29 GLU A N 16
ATOM 19481 C CA . GLU A 1 29 ? 10.962 -3.477 5.016 1.00 45.54 29 GLU A CA 16
ATOM 19482 C C . GLU A 1 29 ? 11.156 -4.329 3.765 1.00 51.23 29 GLU A C 16
ATOM 19483 O O . GLU A 1 29 ? 12.239 -4.356 3.179 1.00 14.43 29 GLU A O 16
ATOM 19495 N N . VAL A 1 30 ? 10.098 -5.025 3.361 1.00 61.13 30 VAL A N 16
ATOM 19496 C CA . VAL A 1 30 ? 10.150 -5.878 2.180 1.00 60.35 30 VAL A CA 16
ATOM 19497 C C . VAL A 1 30 ? 9.609 -5.152 0.953 1.00 62.31 30 VAL A C 16
ATOM 19498 O O . VAL A 1 30 ? 8.676 -4.357 1.051 1.00 13.44 30 VAL A O 16
ATOM 19511 N N . ALA A 1 31 ? 10.202 -5.432 -0.203 1.00 62.50 31 ALA A N 16
ATOM 19512 C CA . ALA A 1 31 ? 9.778 -4.808 -1.450 1.00 65.11 31 ALA A CA 16
ATOM 19513 C C . ALA A 1 31 ? 9.615 -5.846 -2.556 1.00 14.45 31 ALA A C 16
ATOM 19514 O O . ALA A 1 31 ? 10.592 -6.442 -3.010 1.00 14.32 31 ALA A O 16
ATOM 19521 N N . ILE A 1 32 ? 8.374 -6.057 -2.983 1.00 44.21 32 ILE A N 16
ATOM 19522 C CA . ILE A 1 32 ? 8.084 -7.022 -4.036 1.00 31.43 32 ILE A CA 16
ATOM 19523 C C . ILE A 1 32 ? 8.092 -6.358 -5.408 1.00 70.44 32 ILE A C 16
ATOM 19524 O O . ILE A 1 32 ? 7.203 -5.572 -5.735 1.00 35.21 32 ILE A O 16
ATOM 19540 N N . PHE A 1 33 ? 9.102 -6.681 -6.210 1.00 34.42 33 PHE A N 16
ATOM 19541 C CA . PHE A 1 33 ? 9.226 -6.117 -7.549 1.00 15.03 33 PHE A CA 16
ATOM 19542 C C . PHE A 1 33 ? 8.809 -7.133 -8.608 1.00 60.20 33 PHE A C 16
ATOM 19543 O O . PHE A 1 33 ? 9.555 -8.061 -8.921 1.00 1.43 33 PHE A O 16
ATOM 19560 N N . MET A 1 34 ? 7.612 -6.951 -9.156 1.00 30.11 34 MET A N 16
ATOM 19561 C CA . MET A 1 34 ? 7.096 -7.851 -10.180 1.00 71.35 34 MET A CA 16
ATOM 19562 C C . MET A 1 34 ? 7.688 -7.517 -11.546 1.00 20.30 34 MET A C 16
ATOM 19563 O O . MET A 1 34 ? 7.667 -6.364 -11.978 1.00 34.53 34 MET A O 16
ATOM 19577 N N . PHE A 1 35 ? 8.216 -8.533 -12.221 1.00 44.43 35 PHE A N 16
ATOM 19578 C CA . PHE A 1 35 ? 8.816 -8.346 -13.538 1.00 13.15 35 PHE A CA 16
ATOM 19579 C C . PHE A 1 35 ? 8.455 -9.500 -14.468 1.00 23.31 35 PHE A C 16
ATOM 19580 O O . PHE A 1 35 ? 8.378 -10.652 -14.042 1.00 73.34 35 PHE A O 16
ATOM 19597 N N . GLU A 1 36 ? 8.236 -9.181 -15.740 1.00 32.33 36 GLU A N 16
ATOM 19598 C CA . GLU A 1 36 ? 7.882 -10.192 -16.730 1.00 2.41 36 GLU A CA 16
ATOM 19599 C C . GLU A 1 36 ? 8.652 -9.973 -18.029 1.00 53.43 36 GLU A C 16
ATOM 19600 O O . GLU A 1 36 ? 8.357 -10.594 -19.051 1.00 3.14 36 GLU A O 16
ATOM 19612 N N . VAL A 1 37 ? 9.639 -9.084 -17.983 1.00 1.11 37 VAL A N 16
ATOM 19613 C CA . VAL A 1 37 ? 10.452 -8.782 -19.155 1.00 71.32 37 VAL A CA 16
ATOM 19614 C C . VAL A 1 37 ? 11.854 -8.341 -18.753 1.00 4.54 37 VAL A C 16
ATOM 19615 O O . VAL A 1 37 ? 12.075 -7.885 -17.631 1.00 64.42 37 VAL A O 16
ATOM 19628 N N . GLY A 1 38 ? 12.801 -8.478 -19.677 1.00 15.22 38 GLY A N 16
ATOM 19629 C CA . GLY A 1 38 ? 14.171 -8.088 -19.399 1.00 74.04 38 GLY A CA 16
ATOM 19630 C C . GLY A 1 38 ? 14.946 -9.171 -18.675 1.00 41.42 38 GLY A C 16
ATOM 19631 O O . GLY A 1 38 ? 14.380 -10.189 -18.278 1.00 12.13 38 GLY A O 16
ATOM 19635 N N . ASP A 1 39 ? 16.245 -8.952 -18.505 1.00 2.13 39 ASP A N 16
ATOM 19636 C CA . ASP A 1 39 ? 17.100 -9.917 -17.824 1.00 62.40 39 ASP A CA 16
ATOM 19637 C C . ASP A 1 39 ? 16.595 -10.189 -16.410 1.00 43.33 39 ASP A C 16
ATOM 19638 O O . ASP A 1 39 ? 16.044 -9.303 -15.756 1.00 60.22 39 ASP A O 16
ATOM 19647 N N . PHE A 1 40 ? 16.786 -11.419 -15.945 1.00 42.21 40 PHE A N 16
ATOM 19648 C CA . PHE A 1 40 ? 16.348 -11.808 -14.610 1.00 3.33 40 PHE A CA 16
ATOM 19649 C C . PHE A 1 40 ? 17.457 -11.581 -13.586 1.00 61.02 40 PHE A C 16
ATOM 19650 O O . PHE A 1 40 ? 17.195 -11.204 -12.444 1.00 51.01 40 PHE A O 16
ATOM 19667 N N . SER A 1 41 ? 18.697 -11.814 -14.004 1.00 60.45 41 SER A N 16
ATOM 19668 C CA . SER A 1 41 ? 19.846 -11.640 -13.124 1.00 23.41 41 SER A CA 16
ATOM 19669 C C . SER A 1 41 ? 19.995 -10.180 -12.707 1.00 31.42 41 SER A C 16
ATOM 19670 O O . SER A 1 41 ? 20.718 -9.864 -11.764 1.00 5.33 41 SER A O 16
ATOM 19678 N N . ASN A 1 42 ? 19.304 -9.295 -13.418 1.00 33.24 42 ASN A N 16
ATOM 19679 C CA . ASN A 1 42 ? 19.358 -7.868 -13.123 1.00 24.04 42 ASN A CA 16
ATOM 19680 C C . ASN A 1 42 ? 18.491 -7.529 -11.914 1.00 53.45 42 ASN A C 16
ATOM 19681 O O . ASN A 1 42 ? 18.718 -6.526 -11.236 1.00 61.23 42 ASN A O 16
ATOM 19692 N N . ILE A 1 43 ? 17.497 -8.370 -11.652 1.00 31.44 43 ILE A N 16
ATOM 19693 C CA . ILE A 1 43 ? 16.597 -8.161 -10.525 1.00 14.43 43 ILE A CA 16
ATOM 19694 C C . ILE A 1 43 ? 17.375 -7.860 -9.248 1.00 35.30 43 ILE A C 16
ATOM 19695 O O . ILE A 1 43 ? 17.189 -6.826 -8.607 1.00 50.42 43 ILE A O 16
ATOM 19711 N N . PRO A 1 44 ? 18.269 -8.785 -8.869 1.00 30.22 44 PRO A N 16
ATOM 19712 C CA . PRO A 1 44 ? 19.096 -8.641 -7.667 1.00 34.12 44 PRO A CA 16
ATOM 19713 C C . PRO A 1 44 ? 20.145 -7.545 -7.813 1.00 40.40 44 PRO A C 16
ATOM 19714 O O . PRO A 1 44 ? 20.669 -7.035 -6.822 1.00 35.42 44 PRO A O 16
ATOM 19725 N N . LYS A 1 45 ? 20.448 -7.184 -9.055 1.00 64.35 45 LYS A N 16
ATOM 19726 C CA . LYS A 1 45 ? 21.434 -6.146 -9.333 1.00 24.55 45 LYS A CA 16
ATOM 19727 C C . LYS A 1 45 ? 20.906 -4.773 -8.930 1.00 64.15 45 LYS A C 16
ATOM 19728 O O . LYS A 1 45 ? 21.680 -3.860 -8.643 1.00 21.03 45 LYS A O 16
ATOM 19747 N N . SER A 1 46 ? 19.585 -4.635 -8.912 1.00 15.54 46 SER A N 16
ATOM 19748 C CA . SER A 1 46 ? 18.953 -3.372 -8.547 1.00 5.42 46 SER A CA 16
ATOM 19749 C C . SER A 1 46 ? 19.110 -3.097 -7.054 1.00 61.22 46 SER A C 16
ATOM 19750 O O . SER A 1 46 ? 19.610 -2.046 -6.654 1.00 72.13 46 SER A O 16
ATOM 19758 N N . ALA A 1 47 ? 18.679 -4.051 -6.235 1.00 60.02 47 ALA A N 16
ATOM 19759 C CA . ALA A 1 47 ? 18.773 -3.914 -4.787 1.00 73.31 47 ALA A CA 16
ATOM 19760 C C . ALA A 1 47 ? 20.210 -3.649 -4.352 1.00 40.05 47 ALA A C 16
ATOM 19761 O O . ALA A 1 47 ? 20.450 -3.037 -3.312 1.00 61.41 47 ALA A O 16
ATOM 19768 N N . GLU A 1 48 ? 21.162 -4.114 -5.156 1.00 12.21 48 GLU A N 16
ATOM 19769 C CA . GLU A 1 48 ? 22.576 -3.927 -4.852 1.00 34.12 48 GLU A CA 16
ATOM 19770 C C . GLU A 1 48 ? 23.006 -2.489 -5.127 1.00 21.21 48 GLU A C 16
ATOM 19771 O O . GLU A 1 48 ? 23.922 -1.970 -4.488 1.00 34.32 48 GLU A O 16
ATOM 19783 N N . PHE A 1 49 ? 22.340 -1.851 -6.083 1.00 55.11 49 PHE A N 16
ATOM 19784 C CA . PHE A 1 49 ? 22.653 -0.474 -6.445 1.00 2.40 49 PHE A CA 16
ATOM 19785 C C . PHE A 1 49 ? 22.555 0.444 -5.230 1.00 24.24 49 PHE A C 16
ATOM 19786 O O . PHE A 1 49 ? 23.184 1.502 -5.185 1.00 55.04 49 PHE A O 16
ATOM 19803 N N . ILE A 1 50 ? 21.763 0.030 -4.246 1.00 42.52 50 ILE A N 16
ATOM 19804 C CA . ILE A 1 50 ? 21.583 0.814 -3.030 1.00 43.03 50 ILE A CA 16
ATOM 19805 C C . ILE A 1 50 ? 22.786 0.675 -2.104 1.00 4.22 50 ILE A C 16
ATOM 19806 O O . ILE A 1 50 ? 23.437 1.663 -1.764 1.00 63.04 50 ILE A O 16
ATOM 19822 N N . GLN A 1 51 ? 23.076 -0.557 -1.700 1.00 63.40 51 GLN A N 16
ATOM 19823 C CA . GLN A 1 51 ? 24.203 -0.825 -0.813 1.00 75.34 51 GLN A CA 16
ATOM 19824 C C . GLN A 1 51 ? 24.749 -2.231 -1.038 1.00 24.35 51 GLN A C 16
ATOM 19825 O O . GLN A 1 51 ? 24.004 -3.210 -1.006 1.00 73.23 51 GLN A O 16
ATOM 19839 N N . SER A 1 52 ? 26.056 -2.324 -1.264 1.00 11.31 52 SER A N 16
ATOM 19840 C CA . SER A 1 52 ? 26.702 -3.610 -1.498 1.00 1.24 52 SER A CA 16
ATOM 19841 C C . SER A 1 52 ? 26.342 -4.606 -0.399 1.00 44.04 52 SER A C 16
ATOM 19842 O O . SER A 1 52 ? 26.197 -5.802 -0.653 1.00 30.03 52 SER A O 16
ATOM 19850 N N . LYS A 1 53 ? 26.200 -4.104 0.823 1.00 43.15 53 LYS A N 16
ATOM 19851 C CA . LYS A 1 53 ? 25.857 -4.947 1.961 1.00 15.04 53 LYS A CA 16
ATOM 19852 C C . LYS A 1 53 ? 24.559 -4.479 2.612 1.00 33.34 53 LYS A C 16
ATOM 19853 O O . LYS A 1 53 ? 24.464 -3.349 3.088 1.00 53.42 53 LYS A O 16
ATOM 19872 N N . GLY A 1 54 ? 23.561 -5.358 2.631 1.00 20.13 54 GLY A N 16
ATOM 19873 C CA . GLY A 1 54 ? 22.283 -5.017 3.228 1.00 52.43 54 GLY A CA 16
ATOM 19874 C C . GLY A 1 54 ? 21.112 -5.598 2.461 1.00 15.11 54 GLY A C 16
ATOM 19875 O O . GLY A 1 54 ? 20.187 -6.154 3.054 1.00 33.31 54 GLY A O 16
ATOM 19879 N N . HIS A 1 55 ? 21.149 -5.468 1.139 1.00 73.13 55 HIS A N 16
ATOM 19880 C CA . HIS A 1 55 ? 20.081 -5.984 0.290 1.00 70.35 55 HIS A CA 16
ATOM 19881 C C . HIS A 1 55 ? 20.134 -7.507 0.216 1.00 34.40 55 HIS A C 16
ATOM 19882 O O . HIS A 1 55 ? 21.116 -8.081 -0.252 1.00 24.34 55 HIS A O 16
ATOM 19896 N N . GLU A 1 56 ? 19.070 -8.155 0.682 1.00 50.33 56 GLU A N 16
ATOM 19897 C CA . GLU A 1 56 ? 18.997 -9.611 0.670 1.00 61.04 56 GLU A CA 16
ATOM 19898 C C . GLU A 1 56 ? 17.645 -10.084 0.143 1.00 42.21 56 GLU A C 16
ATOM 19899 O O . GLU A 1 56 ? 16.599 -9.767 0.711 1.00 3.30 56 GLU A O 16
ATOM 19911 N N . LEU A 1 57 ? 17.674 -10.843 -0.947 1.00 24.45 57 LEU A N 16
ATOM 19912 C CA . LEU A 1 57 ? 16.452 -11.360 -1.552 1.00 32.43 57 LEU A CA 16
ATOM 19913 C C . LEU A 1 57 ? 15.955 -12.595 -0.806 1.00 50.20 57 LEU A C 16
ATOM 19914 O O . LEU A 1 57 ? 16.471 -13.697 -0.995 1.00 25.14 57 LEU A O 16
ATOM 19930 N N . LEU A 1 58 ? 14.949 -12.403 0.040 1.00 75.44 58 LEU A N 16
ATOM 19931 C CA . LEU A 1 58 ? 14.379 -13.502 0.813 1.00 43.23 58 LEU A CA 16
ATOM 19932 C C . LEU A 1 58 ? 14.010 -14.672 -0.094 1.00 13.51 58 LEU A C 16
ATOM 19933 O O . LEU A 1 58 ? 14.277 -15.828 0.229 1.00 61.12 58 LEU A O 16
ATOM 19949 N N . ASN A 1 59 ? 13.395 -14.361 -1.231 1.00 21.22 59 ASN A N 16
ATOM 19950 C CA . ASN A 1 59 ? 12.990 -15.387 -2.185 1.00 43.34 59 ASN A CA 16
ATOM 19951 C C . ASN A 1 59 ? 13.541 -15.084 -3.576 1.00 1.25 59 ASN A C 16
ATOM 19952 O O . ASN A 1 59 ? 12.989 -14.263 -4.308 1.00 73.10 59 ASN A O 16
ATOM 19963 N N . SER A 1 60 ? 14.633 -15.753 -3.932 1.00 41.51 60 SER A N 16
ATOM 19964 C CA . SER A 1 60 ? 15.261 -15.553 -5.233 1.00 0.11 60 SER A CA 16
ATOM 19965 C C . SER A 1 60 ? 14.216 -15.543 -6.345 1.00 2.44 60 SER A C 16
ATOM 19966 O O . SER A 1 60 ? 13.336 -16.403 -6.394 1.00 65.31 60 SER A O 16
ATOM 19974 N N . LEU A 1 61 ? 14.319 -14.562 -7.235 1.00 63.44 61 LEU A N 16
ATOM 19975 C CA . LEU A 1 61 ? 13.384 -14.438 -8.348 1.00 31.20 61 LEU A CA 16
ATOM 19976 C C . LEU A 1 61 ? 13.245 -15.762 -9.093 1.00 10.10 61 LEU A C 16
ATOM 19977 O O . LEU A 1 61 ? 14.240 -16.414 -9.412 1.00 13.44 61 LEU A O 16
ATOM 19993 N N . ARG A 1 62 ? 12.005 -16.152 -9.369 1.00 70.22 62 ARG A N 16
ATOM 19994 C CA . ARG A 1 62 ? 11.736 -17.398 -10.078 1.00 10.42 62 ARG A CA 16
ATOM 19995 C C . ARG A 1 62 ? 11.586 -17.149 -11.576 1.00 21.31 62 ARG A C 16
ATOM 19996 O O . ARG A 1 62 ? 10.575 -17.511 -12.178 1.00 33.13 62 ARG A O 16
ATOM 20017 N N . PHE A 1 63 ? 12.599 -16.529 -12.172 1.00 22.31 63 PHE A N 16
ATOM 20018 C CA . PHE A 1 63 ? 12.580 -16.231 -13.599 1.00 72.02 63 PHE A CA 16
ATOM 20019 C C . PHE A 1 63 ? 12.192 -17.466 -14.408 1.00 14.44 63 PHE A C 16
ATOM 20020 O O . PHE A 1 63 ? 11.629 -17.356 -15.496 1.00 71.01 63 PHE A O 16
ATOM 20037 N N . ASN A 1 64 ? 12.498 -18.640 -13.866 1.00 74.23 64 ASN A N 16
ATOM 20038 C CA . ASN A 1 64 ? 12.182 -19.896 -14.537 1.00 22.30 64 ASN A CA 16
ATOM 20039 C C . ASN A 1 64 ? 10.737 -19.905 -15.025 1.00 15.45 64 ASN A C 16
ATOM 20040 O O . ASN A 1 64 ? 10.403 -20.584 -15.995 1.00 0.10 64 ASN A O 16
ATOM 20051 N N . GLN A 1 65 ? 9.884 -19.145 -14.344 1.00 41.14 65 GLN A N 16
ATOM 20052 C CA . GLN A 1 65 ? 8.474 -19.065 -14.708 1.00 64.25 65 GLN A CA 16
ATOM 20053 C C . GLN A 1 65 ? 8.141 -17.700 -15.300 1.00 45.45 65 GLN A C 16
ATOM 20054 O O . GLN A 1 65 ? 9.035 -16.919 -15.627 1.00 62.43 65 GLN A O 16
ATOM 20068 N N . ALA A 1 66 ? 6.850 -17.418 -15.436 1.00 13.11 66 ALA A N 16
ATOM 20069 C CA . ALA A 1 66 ? 6.399 -16.146 -15.987 1.00 70.00 66 ALA A CA 16
ATOM 20070 C C . ALA A 1 66 ? 6.517 -15.028 -14.956 1.00 64.34 66 ALA A C 16
ATOM 20071 O O . ALA A 1 66 ? 7.122 -15.208 -13.899 1.00 41.41 66 ALA A O 16
ATOM 20078 N N . ASP A 1 67 ? 5.938 -13.876 -15.272 1.00 15.53 67 ASP A N 16
ATOM 20079 C CA . ASP A 1 67 ? 5.978 -12.728 -14.372 1.00 71.24 67 ASP A CA 16
ATOM 20080 C C . ASP A 1 67 ? 5.990 -13.180 -12.915 1.00 74.04 67 ASP A C 16
ATOM 20081 O O . ASP A 1 67 ? 4.984 -13.666 -12.398 1.00 52.11 67 ASP A O 16
ATOM 20090 N N . TRP A 1 68 ? 7.133 -13.017 -12.260 1.00 63.43 68 TRP A N 16
ATOM 20091 C CA . TRP A 1 68 ? 7.276 -13.410 -10.863 1.00 10.22 68 TRP A CA 16
ATOM 20092 C C . TRP A 1 68 ? 7.460 -12.187 -9.970 1.00 74.42 68 TRP A C 16
ATOM 20093 O O . TRP A 1 68 ? 7.424 -11.050 -10.442 1.00 31.23 68 TRP A O 16
ATOM 20114 N N . THR A 1 69 ? 7.657 -12.428 -8.678 1.00 12.24 69 THR A N 16
ATOM 20115 C CA . THR A 1 69 ? 7.845 -11.346 -7.719 1.00 62.31 69 THR A CA 16
ATOM 20116 C C . THR A 1 69 ? 9.077 -11.587 -6.854 1.00 42.41 69 THR A C 16
ATOM 20117 O O . THR A 1 69 ? 9.265 -12.677 -6.314 1.00 73.22 69 THR A O 16
ATOM 20128 N N . ILE A 1 70 ? 9.913 -10.562 -6.726 1.00 45.02 70 ILE A N 16
ATOM 20129 C CA . ILE A 1 70 ? 11.127 -10.662 -5.925 1.00 32.43 70 ILE A CA 16
ATOM 20130 C C . ILE A 1 70 ? 11.036 -9.788 -4.679 1.00 23.25 70 ILE A C 16
ATOM 20131 O O . ILE A 1 70 ? 10.868 -8.572 -4.771 1.00 35.32 70 ILE A O 16
ATOM 20147 N N . VAL A 1 71 ? 11.152 -10.416 -3.512 1.00 55.14 71 VAL A N 16
ATOM 20148 C CA . VAL A 1 71 ? 11.086 -9.695 -2.247 1.00 32.34 71 VAL A CA 16
ATOM 20149 C C . VAL A 1 71 ? 12.471 -9.238 -1.802 1.00 34.31 71 VAL A C 16
ATOM 20150 O O . VAL A 1 71 ? 13.400 -10.040 -1.707 1.00 30.03 71 VAL A O 16
ATOM 20163 N N . VAL A 1 72 ? 12.602 -7.944 -1.530 1.00 14.22 72 VAL A N 16
ATOM 20164 C CA . VAL A 1 72 ? 13.873 -7.379 -1.093 1.00 71.21 72 VAL A CA 16
ATOM 20165 C C . VAL A 1 72 ? 13.747 -6.746 0.288 1.00 44.41 72 VAL A C 16
ATOM 20166 O O . VAL A 1 72 ? 12.898 -5.883 0.511 1.00 1.14 72 VAL A O 16
ATOM 20179 N N . ARG A 1 73 ? 14.599 -7.179 1.211 1.00 20.34 73 ARG A N 16
ATOM 20180 C CA . ARG A 1 73 ? 14.583 -6.655 2.572 1.00 42.03 73 ARG A CA 16
ATOM 20181 C C . ARG A 1 73 ? 15.711 -5.648 2.779 1.00 14.04 73 ARG A C 16
ATOM 20182 O O . ARG A 1 73 ? 16.886 -6.013 2.809 1.00 2.30 73 ARG A O 16
ATOM 20203 N N . LYS A 1 74 ? 15.344 -4.379 2.922 1.00 4.22 74 LYS A N 16
ATOM 20204 C CA . LYS A 1 74 ? 16.323 -3.318 3.128 1.00 43.11 74 LYS A CA 16
ATOM 20205 C C . LYS A 1 74 ? 17.111 -3.546 4.414 1.00 61.41 74 LYS A C 16
ATOM 20206 O O . LYS A 1 74 ? 16.647 -4.233 5.325 1.00 44.22 74 LYS A O 16
ATOM 20225 N N . LYS A 1 75 ? 18.304 -2.966 4.482 1.00 3.14 75 LYS A N 16
ATOM 20226 C CA . LYS A 1 75 ? 19.156 -3.103 5.658 1.00 62.32 75 LYS A CA 16
ATOM 20227 C C . LYS A 1 75 ? 20.416 -2.255 5.519 1.00 50.51 75 LYS A C 16
ATOM 20228 O O . LYS A 1 75 ? 20.614 -1.581 4.508 1.00 74.30 75 LYS A O 16
ATOM 20247 N N . ALA A 1 76 ? 21.265 -2.293 6.540 1.00 4.23 76 ALA A N 16
ATOM 20248 C CA . ALA A 1 76 ? 22.507 -1.530 6.530 1.00 64.01 76 ALA A CA 16
ATOM 20249 C C . ALA A 1 76 ? 22.247 -0.062 6.210 1.00 44.12 76 ALA A C 16
ATOM 20250 O O . ALA A 1 76 ? 22.417 0.374 5.070 1.00 14.24 76 ALA A O 16
ATOM 20257 N N . MET A 1 1 ? 1.393 0.164 -0.336 1.00 71.45 1 MET A N 17
ATOM 20258 C CA . MET A 1 1 ? 2.327 0.473 -1.413 1.00 55.21 1 MET A CA 17
ATOM 20259 C C . MET A 1 1 ? 3.733 -0.006 -1.068 1.00 31.13 1 MET A C 17
ATOM 20260 O O . MET A 1 1 ? 4.666 0.792 -0.971 1.00 34.31 1 MET A O 17
ATOM 20274 N N . LYS A 1 2 ? 3.879 -1.314 -0.882 1.00 53.34 2 LYS A N 17
ATOM 20275 C CA . LYS A 1 2 ? 5.171 -1.900 -0.549 1.00 21.24 2 LYS A CA 17
ATOM 20276 C C . LYS A 1 2 ? 5.658 -2.817 -1.666 1.00 54.05 2 LYS A C 17
ATOM 20277 O O . LYS A 1 2 ? 6.420 -3.753 -1.426 1.00 62.25 2 LYS A O 17
ATOM 20296 N N . ARG A 1 3 ? 5.213 -2.541 -2.888 1.00 11.50 3 ARG A N 17
ATOM 20297 C CA . ARG A 1 3 ? 5.604 -3.341 -4.042 1.00 55.55 3 ARG A CA 17
ATOM 20298 C C . ARG A 1 3 ? 5.801 -2.460 -5.273 1.00 0.44 3 ARG A C 17
ATOM 20299 O O . ARG A 1 3 ? 5.337 -1.320 -5.314 1.00 3.21 3 ARG A O 17
ATOM 20320 N N . PHE A 1 4 ? 6.493 -2.995 -6.273 1.00 33.42 4 PHE A N 17
ATOM 20321 C CA . PHE A 1 4 ? 6.753 -2.258 -7.504 1.00 1.14 4 PHE A CA 17
ATOM 20322 C C . PHE A 1 4 ? 6.483 -3.129 -8.727 1.00 53.31 4 PHE A C 17
ATOM 20323 O O . PHE A 1 4 ? 7.136 -4.152 -8.931 1.00 22.14 4 PHE A O 17
ATOM 20340 N N . ASP A 1 5 ? 5.515 -2.715 -9.538 1.00 21.02 5 ASP A N 17
ATOM 20341 C CA . ASP A 1 5 ? 5.157 -3.456 -10.742 1.00 24.02 5 ASP A CA 17
ATOM 20342 C C . ASP A 1 5 ? 6.067 -3.074 -11.905 1.00 65.51 5 ASP A C 17
ATOM 20343 O O . ASP A 1 5 ? 5.756 -2.169 -12.680 1.00 3.34 5 ASP A O 17
ATOM 20352 N N . LEU A 1 6 ? 7.193 -3.770 -12.022 1.00 22.05 6 LEU A N 17
ATOM 20353 C CA . LEU A 1 6 ? 8.150 -3.504 -13.090 1.00 41.20 6 LEU A CA 17
ATOM 20354 C C . LEU A 1 6 ? 7.702 -4.152 -14.396 1.00 61.01 6 LEU A C 17
ATOM 20355 O O . LEU A 1 6 ? 8.330 -3.968 -15.439 1.00 55.42 6 LEU A O 17
ATOM 20371 N N . ARG A 1 7 ? 6.612 -4.910 -14.331 1.00 43.23 7 ARG A N 17
ATOM 20372 C CA . ARG A 1 7 ? 6.080 -5.584 -15.509 1.00 34.31 7 ARG A CA 17
ATOM 20373 C C . ARG A 1 7 ? 5.935 -4.610 -16.675 1.00 23.44 7 ARG A C 17
ATOM 20374 O O . ARG A 1 7 ? 6.583 -4.746 -17.713 1.00 74.40 7 ARG A O 17
ATOM 20395 N N . PRO A 1 8 ? 5.066 -3.604 -16.501 1.00 12.00 8 PRO A N 17
ATOM 20396 C CA . PRO A 1 8 ? 4.816 -2.588 -17.527 1.00 51.35 8 PRO A CA 17
ATOM 20397 C C . PRO A 1 8 ? 6.007 -1.655 -17.722 1.00 73.42 8 PRO A C 17
ATOM 20398 O O . PRO A 1 8 ? 6.000 -0.800 -18.609 1.00 24.24 8 PRO A O 17
ATOM 20409 N N . LEU A 1 9 ? 7.028 -1.826 -16.889 1.00 54.44 9 LEU A N 17
ATOM 20410 C CA . LEU A 1 9 ? 8.227 -0.999 -16.970 1.00 61.14 9 LEU A CA 17
ATOM 20411 C C . LEU A 1 9 ? 9.259 -1.627 -17.902 1.00 21.04 9 LEU A C 17
ATOM 20412 O O . LEU A 1 9 ? 10.451 -1.333 -17.814 1.00 4.34 9 LEU A O 17
ATOM 20428 N N . LYS A 1 10 ? 8.793 -2.492 -18.796 1.00 32.44 10 LYS A N 17
ATOM 20429 C CA . LYS A 1 10 ? 9.674 -3.160 -19.747 1.00 34.14 10 LYS A CA 17
ATOM 20430 C C . LYS A 1 10 ? 10.961 -3.617 -19.068 1.00 11.11 10 LYS A C 17
ATOM 20431 O O . LYS A 1 10 ? 11.035 -3.691 -17.842 1.00 14.13 10 LYS A O 17
ATOM 20450 N N . ALA A 1 11 ? 11.973 -3.921 -19.873 1.00 45.22 11 ALA A N 17
ATOM 20451 C CA . ALA A 1 11 ? 13.259 -4.367 -19.350 1.00 13.43 11 ALA A CA 17
ATOM 20452 C C . ALA A 1 11 ? 14.347 -3.330 -19.609 1.00 14.00 11 ALA A C 17
ATOM 20453 O O . ALA A 1 11 ? 14.267 -2.558 -20.564 1.00 25.41 11 ALA A O 17
ATOM 20460 N N . GLY A 1 12 ? 15.362 -3.317 -18.751 1.00 64.41 12 GLY A N 17
ATOM 20461 C CA . GLY A 1 12 ? 16.451 -2.370 -18.905 1.00 23.44 12 GLY A CA 17
ATOM 20462 C C . GLY A 1 12 ? 16.332 -1.191 -17.960 1.00 35.11 12 GLY A C 17
ATOM 20463 O O . GLY A 1 12 ? 17.304 -0.807 -17.310 1.00 43.32 12 GLY A O 17
ATOM 20467 N N . ILE A 1 13 ? 15.137 -0.615 -17.884 1.00 52.43 13 ILE A N 17
ATOM 20468 C CA . ILE A 1 13 ? 14.894 0.528 -17.013 1.00 4.23 13 ILE A CA 17
ATOM 20469 C C . ILE A 1 13 ? 14.234 0.094 -15.708 1.00 52.55 13 ILE A C 17
ATOM 20470 O O . ILE A 1 13 ? 14.261 0.821 -14.715 1.00 23.44 13 ILE A O 17
ATOM 20486 N N . PHE A 1 14 ? 13.642 -1.095 -15.719 1.00 34.14 14 PHE A N 17
ATOM 20487 C CA . PHE A 1 14 ? 12.974 -1.627 -14.536 1.00 63.01 14 PHE A CA 17
ATOM 20488 C C . PHE A 1 14 ? 13.966 -1.819 -13.392 1.00 52.12 14 PHE A C 17
ATOM 20489 O O . PHE A 1 14 ? 13.609 -1.695 -12.221 1.00 51.12 14 PHE A O 17
ATOM 20506 N N . GLU A 1 15 ? 15.212 -2.123 -13.742 1.00 11.43 15 GLU A N 17
ATOM 20507 C CA . GLU A 1 15 ? 16.255 -2.333 -12.744 1.00 75.13 15 GLU A CA 17
ATOM 20508 C C . GLU A 1 15 ? 16.803 -1.001 -12.242 1.00 4.14 15 GLU A C 17
ATOM 20509 O O . GLU A 1 15 ? 17.486 -0.945 -11.218 1.00 74.12 15 GLU A O 17
ATOM 20521 N N . ARG A 1 16 ? 16.501 0.069 -12.969 1.00 40.32 16 ARG A N 17
ATOM 20522 C CA . ARG A 1 16 ? 16.965 1.401 -12.599 1.00 20.11 16 ARG A CA 17
ATOM 20523 C C . ARG A 1 16 ? 15.932 2.115 -11.733 1.00 12.43 16 ARG A C 17
ATOM 20524 O O . ARG A 1 16 ? 16.282 2.889 -10.840 1.00 70.23 16 ARG A O 17
ATOM 20545 N N . LEU A 1 17 ? 14.658 1.852 -12.002 1.00 71.20 17 LEU A N 17
ATOM 20546 C CA . LEU A 1 17 ? 13.573 2.470 -11.248 1.00 32.32 17 LEU A CA 17
ATOM 20547 C C . LEU A 1 17 ? 13.425 1.821 -9.875 1.00 60.34 17 LEU A C 17
ATOM 20548 O O . LEU A 1 17 ? 12.999 2.464 -8.917 1.00 53.12 17 LEU A O 17
ATOM 20564 N N . GLU A 1 18 ? 13.782 0.543 -9.789 1.00 5.10 18 GLU A N 17
ATOM 20565 C CA . GLU A 1 18 ? 13.691 -0.192 -8.533 1.00 15.21 18 GLU A CA 17
ATOM 20566 C C . GLU A 1 18 ? 14.463 0.522 -7.427 1.00 60.12 18 GLU A C 17
ATOM 20567 O O . GLU A 1 18 ? 14.132 0.401 -6.248 1.00 50.42 18 GLU A O 17
ATOM 20579 N N . GLU A 1 19 ? 15.494 1.264 -7.818 1.00 41.41 19 GLU A N 17
ATOM 20580 C CA . GLU A 1 19 ? 16.314 1.996 -6.860 1.00 5.00 19 GLU A CA 17
ATOM 20581 C C . GLU A 1 19 ? 15.625 3.287 -6.427 1.00 60.14 19 GLU A C 17
ATOM 20582 O O . GLU A 1 19 ? 15.875 3.803 -5.337 1.00 63.41 19 GLU A O 17
ATOM 20594 N N . LEU A 1 20 ? 14.756 3.804 -7.289 1.00 64.12 20 LEU A N 17
ATOM 20595 C CA . LEU A 1 20 ? 14.030 5.035 -6.998 1.00 1.12 20 LEU A CA 17
ATOM 20596 C C . LEU A 1 20 ? 12.951 4.795 -5.947 1.00 2.14 20 LEU A C 17
ATOM 20597 O O . LEU A 1 20 ? 12.621 5.689 -5.167 1.00 53.21 20 LEU A O 17
ATOM 20613 N N . ILE A 1 21 ? 12.408 3.583 -5.930 1.00 70.31 21 ILE A N 17
ATOM 20614 C CA . ILE A 1 21 ? 11.369 3.225 -4.972 1.00 62.43 21 ILE A CA 17
ATOM 20615 C C . ILE A 1 21 ? 11.975 2.699 -3.675 1.00 72.14 21 ILE A C 17
ATOM 20616 O O . ILE A 1 21 ? 11.432 2.917 -2.593 1.00 0.12 21 ILE A O 17
ATOM 20632 N N . GLU A 1 22 ? 13.104 2.007 -3.794 1.00 33.25 22 GLU A N 17
ATOM 20633 C CA . GLU A 1 22 ? 13.784 1.451 -2.629 1.00 54.05 22 GLU A CA 17
ATOM 20634 C C . GLU A 1 22 ? 14.076 2.538 -1.600 1.00 1.44 22 GLU A C 17
ATOM 20635 O O . GLU A 1 22 ? 14.190 2.264 -0.405 1.00 22.12 22 GLU A O 17
ATOM 20647 N N . LYS A 1 23 ? 14.197 3.775 -2.071 1.00 60.44 23 LYS A N 17
ATOM 20648 C CA . LYS A 1 23 ? 14.476 4.905 -1.194 1.00 14.22 23 LYS A CA 17
ATOM 20649 C C . LYS A 1 23 ? 13.302 5.168 -0.255 1.00 70.35 23 LYS A C 17
ATOM 20650 O O . LYS A 1 23 ? 13.492 5.570 0.892 1.00 54.13 23 LYS A O 17
ATOM 20669 N N . GLU A 1 24 ? 12.090 4.936 -0.751 1.00 24.40 24 GLU A N 17
ATOM 20670 C CA . GLU A 1 24 ? 10.887 5.147 0.045 1.00 60.11 24 GLU A CA 17
ATOM 20671 C C . GLU A 1 24 ? 10.705 4.026 1.064 1.00 72.41 24 GLU A C 17
ATOM 20672 O O . GLU A 1 24 ? 10.386 4.275 2.226 1.00 20.21 24 GLU A O 17
ATOM 20684 N N . MET A 1 25 ? 10.909 2.790 0.618 1.00 2.34 25 MET A N 17
ATOM 20685 C CA . MET A 1 25 ? 10.768 1.631 1.491 1.00 23.42 25 MET A CA 17
ATOM 20686 C C . MET A 1 25 ? 11.613 1.792 2.751 1.00 12.41 25 MET A C 17
ATOM 20687 O O . MET A 1 25 ? 12.718 2.331 2.702 1.00 23.13 25 MET A O 17
ATOM 20701 N N . GLN A 1 26 ? 11.084 1.323 3.877 1.00 43.42 26 GLN A N 17
ATOM 20702 C CA . GLN A 1 26 ? 11.790 1.418 5.149 1.00 24.10 26 GLN A CA 17
ATOM 20703 C C . GLN A 1 26 ? 13.137 0.705 5.079 1.00 72.14 26 GLN A C 17
ATOM 20704 O O . GLN A 1 26 ? 13.385 -0.120 4.199 1.00 53.12 26 GLN A O 17
ATOM 20718 N N . PRO A 1 27 ? 14.029 1.029 6.027 1.00 73.15 27 PRO A N 17
ATOM 20719 C CA . PRO A 1 27 ? 15.365 0.430 6.094 1.00 43.55 27 PRO A CA 17
ATOM 20720 C C . PRO A 1 27 ? 15.323 -1.039 6.498 1.00 72.23 27 PRO A C 17
ATOM 20721 O O . PRO A 1 27 ? 16.350 -1.716 6.520 1.00 74.45 27 PRO A O 17
ATOM 20732 N N . ASN A 1 28 ? 14.128 -1.526 6.817 1.00 60.24 28 ASN A N 17
ATOM 20733 C CA . ASN A 1 28 ? 13.952 -2.917 7.220 1.00 3.42 28 ASN A CA 17
ATOM 20734 C C . ASN A 1 28 ? 12.574 -3.430 6.816 1.00 72.43 28 ASN A C 17
ATOM 20735 O O . ASN A 1 28 ? 11.947 -4.196 7.547 1.00 3.04 28 ASN A O 17
ATOM 20746 N N . GLU A 1 29 ? 12.109 -3.004 5.646 1.00 41.34 29 GLU A N 17
ATOM 20747 C CA . GLU A 1 29 ? 10.805 -3.421 5.144 1.00 12.24 29 GLU A CA 17
ATOM 20748 C C . GLU A 1 29 ? 10.954 -4.320 3.921 1.00 64.42 29 GLU A C 17
ATOM 20749 O O . GLU A 1 29 ? 12.026 -4.398 3.321 1.00 45.35 29 GLU A O 17
ATOM 20761 N N . VAL A 1 30 ? 9.871 -5.000 3.557 1.00 3.30 30 VAL A N 17
ATOM 20762 C CA . VAL A 1 30 ? 9.881 -5.894 2.405 1.00 14.33 30 VAL A CA 17
ATOM 20763 C C . VAL A 1 30 ? 9.346 -5.193 1.161 1.00 34.25 30 VAL A C 17
ATOM 20764 O O . VAL A 1 30 ? 8.410 -4.397 1.239 1.00 64.11 30 VAL A O 17
ATOM 20777 N N . ALA A 1 31 ? 9.945 -5.496 0.015 1.00 43.43 31 ALA A N 17
ATOM 20778 C CA . ALA A 1 31 ? 9.528 -4.897 -1.247 1.00 15.01 31 ALA A CA 17
ATOM 20779 C C . ALA A 1 31 ? 9.387 -5.955 -2.336 1.00 54.44 31 ALA A C 17
ATOM 20780 O O . ALA A 1 31 ? 10.353 -6.635 -2.682 1.00 73.23 31 ALA A O 17
ATOM 20787 N N . ILE A 1 32 ? 8.178 -6.088 -2.873 1.00 1.45 32 ILE A N 17
ATOM 20788 C CA . ILE A 1 32 ? 7.912 -7.062 -3.923 1.00 21.51 32 ILE A CA 17
ATOM 20789 C C . ILE A 1 32 ? 7.951 -6.410 -5.301 1.00 20.42 32 ILE A C 17
ATOM 20790 O O . ILE A 1 32 ? 7.091 -5.596 -5.639 1.00 25.23 32 ILE A O 17
ATOM 20806 N N . PHE A 1 33 ? 8.953 -6.775 -6.094 1.00 21.02 33 PHE A N 17
ATOM 20807 C CA . PHE A 1 33 ? 9.104 -6.226 -7.436 1.00 61.34 33 PHE A CA 17
ATOM 20808 C C . PHE A 1 33 ? 8.785 -7.279 -8.493 1.00 75.35 33 PHE A C 17
ATOM 20809 O O . PHE A 1 33 ? 9.570 -8.198 -8.727 1.00 53.41 33 PHE A O 17
ATOM 20826 N N . MET A 1 34 ? 7.626 -7.139 -9.129 1.00 14.34 34 MET A N 17
ATOM 20827 C CA . MET A 1 34 ? 7.202 -8.077 -10.161 1.00 72.13 34 MET A CA 17
ATOM 20828 C C . MET A 1 34 ? 7.802 -7.705 -11.513 1.00 71.04 34 MET A C 17
ATOM 20829 O O . MET A 1 34 ? 7.786 -6.540 -11.911 1.00 41.02 34 MET A O 17
ATOM 20843 N N . PHE A 1 35 ? 8.331 -8.702 -12.215 1.00 52.35 35 PHE A N 17
ATOM 20844 C CA . PHE A 1 35 ? 8.937 -8.478 -13.523 1.00 24.33 35 PHE A CA 17
ATOM 20845 C C . PHE A 1 35 ? 8.543 -9.581 -14.501 1.00 11.01 35 PHE A C 17
ATOM 20846 O O . PHE A 1 35 ? 8.630 -10.766 -14.183 1.00 71.50 35 PHE A O 17
ATOM 20863 N N . GLU A 1 36 ? 8.108 -9.180 -15.692 1.00 25.04 36 GLU A N 17
ATOM 20864 C CA . GLU A 1 36 ? 7.699 -10.134 -16.716 1.00 21.04 36 GLU A CA 17
ATOM 20865 C C . GLU A 1 36 ? 8.694 -10.150 -17.873 1.00 33.11 36 GLU A C 17
ATOM 20866 O O . GLU A 1 36 ? 8.486 -10.834 -18.875 1.00 62.31 36 GLU A O 17
ATOM 20878 N N . VAL A 1 37 ? 9.775 -9.391 -17.727 1.00 11.41 37 VAL A N 17
ATOM 20879 C CA . VAL A 1 37 ? 10.802 -9.317 -18.759 1.00 25.14 37 VAL A CA 17
ATOM 20880 C C . VAL A 1 37 ? 12.191 -9.187 -18.143 1.00 0.21 37 VAL A C 17
ATOM 20881 O O . VAL A 1 37 ? 12.413 -9.578 -16.998 1.00 0.12 37 VAL A O 17
ATOM 20894 N N . GLY A 1 38 ? 13.124 -8.633 -18.912 1.00 20.31 38 GLY A N 17
ATOM 20895 C CA . GLY A 1 38 ? 14.480 -8.461 -18.425 1.00 1.41 38 GLY A CA 17
ATOM 20896 C C . GLY A 1 38 ? 15.112 -9.769 -17.993 1.00 42.11 38 GLY A C 17
ATOM 20897 O O . GLY A 1 38 ? 14.458 -10.812 -17.993 1.00 11.24 38 GLY A O 17
ATOM 20901 N N . ASP A 1 39 ? 16.388 -9.715 -17.626 1.00 72.14 39 ASP A N 17
ATOM 20902 C CA . ASP A 1 39 ? 17.109 -10.905 -17.191 1.00 61.41 39 ASP A CA 17
ATOM 20903 C C . ASP A 1 39 ? 16.941 -11.125 -15.691 1.00 12.52 39 ASP A C 17
ATOM 20904 O O . ASP A 1 39 ? 16.535 -10.219 -14.962 1.00 52.23 39 ASP A O 17
ATOM 20913 N N . PHE A 1 40 ? 17.254 -12.333 -15.236 1.00 4.04 40 PHE A N 17
ATOM 20914 C CA . PHE A 1 40 ? 17.136 -12.672 -13.822 1.00 71.02 40 PHE A CA 17
ATOM 20915 C C . PHE A 1 40 ? 18.313 -12.112 -13.028 1.00 75.22 40 PHE A C 17
ATOM 20916 O O . PHE A 1 40 ? 18.194 -11.836 -11.834 1.00 43.25 40 PHE A O 17
ATOM 20933 N N . SER A 1 41 ? 19.448 -11.948 -13.700 1.00 33.50 41 SER A N 17
ATOM 20934 C CA . SER A 1 41 ? 20.648 -11.426 -13.057 1.00 72.12 41 SER A CA 17
ATOM 20935 C C . SER A 1 41 ? 20.536 -9.920 -12.839 1.00 73.24 41 SER A C 17
ATOM 20936 O O . SER A 1 41 ? 21.371 -9.315 -12.168 1.00 73.42 41 SER A O 17
ATOM 20944 N N . ASN A 1 42 ? 19.497 -9.322 -13.412 1.00 53.55 42 ASN A N 17
ATOM 20945 C CA . ASN A 1 42 ? 19.274 -7.886 -13.282 1.00 63.03 42 ASN A CA 17
ATOM 20946 C C . ASN A 1 42 ? 18.449 -7.574 -12.038 1.00 21.14 42 ASN A C 17
ATOM 20947 O O . ASN A 1 42 ? 18.602 -6.515 -11.429 1.00 12.32 42 ASN A O 17
ATOM 20958 N N . ILE A 1 43 ? 17.576 -8.504 -11.665 1.00 54.43 43 ILE A N 17
ATOM 20959 C CA . ILE A 1 43 ? 16.728 -8.329 -10.493 1.00 11.45 43 ILE A CA 17
ATOM 20960 C C . ILE A 1 43 ? 17.556 -7.966 -9.265 1.00 2.33 43 ILE A C 17
ATOM 20961 O O . ILE A 1 43 ? 17.337 -6.942 -8.617 1.00 54.34 43 ILE A O 17
ATOM 20977 N N . PRO A 1 44 ? 18.534 -8.823 -8.936 1.00 35.43 44 PRO A N 17
ATOM 20978 C CA . PRO A 1 44 ? 19.417 -8.613 -7.785 1.00 33.53 44 PRO A CA 17
ATOM 20979 C C . PRO A 1 44 ? 20.377 -7.448 -7.996 1.00 11.22 44 PRO A C 17
ATOM 20980 O O . PRO A 1 44 ? 20.947 -6.919 -7.042 1.00 5.04 44 PRO A O 17
ATOM 20991 N N . LYS A 1 45 ? 20.551 -7.051 -9.252 1.00 10.22 45 LYS A N 17
ATOM 20992 C CA . LYS A 1 45 ? 21.441 -5.946 -9.589 1.00 72.12 45 LYS A CA 17
ATOM 20993 C C . LYS A 1 45 ? 20.848 -4.614 -9.142 1.00 11.21 45 LYS A C 17
ATOM 20994 O O . LYS A 1 45 ? 21.577 -3.662 -8.861 1.00 33.54 45 LYS A O 17
ATOM 21013 N N . SER A 1 46 ? 19.522 -4.553 -9.077 1.00 74.41 46 SER A N 17
ATOM 21014 C CA . SER A 1 46 ? 18.831 -3.337 -8.666 1.00 1.41 46 SER A CA 17
ATOM 21015 C C . SER A 1 46 ? 18.995 -3.099 -7.168 1.00 35.13 46 SER A C 17
ATOM 21016 O O . SER A 1 46 ? 19.377 -2.011 -6.739 1.00 11.12 46 SER A O 17
ATOM 21024 N N . ALA A 1 47 ? 18.702 -4.126 -6.377 1.00 33.22 47 ALA A N 17
ATOM 21025 C CA . ALA A 1 47 ? 18.818 -4.031 -4.927 1.00 34.21 47 ALA A CA 17
ATOM 21026 C C . ALA A 1 47 ? 20.242 -3.680 -4.512 1.00 3.21 47 ALA A C 17
ATOM 21027 O O . ALA A 1 47 ? 20.467 -3.136 -3.431 1.00 52.23 47 ALA A O 17
ATOM 21034 N N . GLU A 1 48 ? 21.201 -3.995 -5.378 1.00 32.15 48 GLU A N 17
ATOM 21035 C CA . GLU A 1 48 ? 22.604 -3.713 -5.098 1.00 70.35 48 GLU A CA 17
ATOM 21036 C C . GLU A 1 48 ? 22.913 -2.234 -5.306 1.00 45.52 48 GLU A C 17
ATOM 21037 O O . GLU A 1 48 ? 23.789 -1.672 -4.647 1.00 31.40 48 GLU A O 17
ATOM 21049 N N . PHE A 1 49 ? 22.189 -1.607 -6.228 1.00 21.33 49 PHE A N 17
ATOM 21050 C CA . PHE A 1 49 ? 22.386 -0.193 -6.524 1.00 64.34 49 PHE A CA 17
ATOM 21051 C C . PHE A 1 49 ? 22.232 0.654 -5.264 1.00 62.54 49 PHE A C 17
ATOM 21052 O O . PHE A 1 49 ? 22.780 1.752 -5.172 1.00 11.53 49 PHE A O 17
ATOM 21069 N N . ILE A 1 50 ? 21.483 0.134 -4.298 1.00 13.20 50 ILE A N 17
ATOM 21070 C CA . ILE A 1 50 ? 21.257 0.842 -3.044 1.00 34.53 50 ILE A CA 17
ATOM 21071 C C . ILE A 1 50 ? 22.464 0.722 -2.120 1.00 11.21 50 ILE A C 17
ATOM 21072 O O . ILE A 1 50 ? 22.821 1.672 -1.424 1.00 13.31 50 ILE A O 17
ATOM 21088 N N . GLN A 1 51 ? 23.089 -0.451 -2.121 1.00 3.51 51 GLN A N 17
ATOM 21089 C CA . GLN A 1 51 ? 24.258 -0.693 -1.283 1.00 71.23 51 GLN A CA 17
ATOM 21090 C C . GLN A 1 51 ? 24.789 -2.108 -1.487 1.00 64.21 51 GLN A C 17
ATOM 21091 O O . GLN A 1 51 ? 24.026 -3.074 -1.492 1.00 51.33 51 GLN A O 17
ATOM 21105 N N . SER A 1 52 ? 26.103 -2.223 -1.655 1.00 71.20 52 SER A N 17
ATOM 21106 C CA . SER A 1 52 ? 26.736 -3.520 -1.864 1.00 22.14 52 SER A CA 17
ATOM 21107 C C . SER A 1 52 ? 26.307 -4.514 -0.788 1.00 54.53 52 SER A C 17
ATOM 21108 O O . SER A 1 52 ? 26.209 -5.715 -1.039 1.00 41.02 52 SER A O 17
ATOM 21116 N N . LYS A 1 53 ? 26.051 -4.003 0.412 1.00 71.15 53 LYS A N 17
ATOM 21117 C CA . LYS A 1 53 ? 25.630 -4.843 1.527 1.00 44.21 53 LYS A CA 17
ATOM 21118 C C . LYS A 1 53 ? 24.421 -4.241 2.235 1.00 10.03 53 LYS A C 17
ATOM 21119 O O . LYS A 1 53 ? 24.404 -3.053 2.555 1.00 24.23 53 LYS A O 17
ATOM 21138 N N . GLY A 1 54 ? 23.410 -5.070 2.479 1.00 40.34 54 GLY A N 17
ATOM 21139 C CA . GLY A 1 54 ? 22.211 -4.601 3.149 1.00 43.11 54 GLY A CA 17
ATOM 21140 C C . GLY A 1 54 ? 20.943 -5.036 2.441 1.00 45.31 54 GLY A C 17
ATOM 21141 O O . GLY A 1 54 ? 19.847 -4.925 2.991 1.00 43.11 54 GLY A O 17
ATOM 21145 N N . HIS A 1 55 ? 21.091 -5.531 1.216 1.00 4.41 55 HIS A N 17
ATOM 21146 C CA . HIS A 1 55 ? 19.948 -5.983 0.431 1.00 43.41 55 HIS A CA 17
ATOM 21147 C C . HIS A 1 55 ? 19.931 -7.504 0.323 1.00 31.41 55 HIS A C 17
ATOM 21148 O O . HIS A 1 55 ? 20.846 -8.106 -0.238 1.00 71.10 55 HIS A O 17
ATOM 21162 N N . GLU A 1 56 ? 18.884 -8.119 0.865 1.00 24.51 56 GLU A N 17
ATOM 21163 C CA . GLU A 1 56 ? 18.750 -9.571 0.831 1.00 61.14 56 GLU A CA 17
ATOM 21164 C C . GLU A 1 56 ? 17.390 -9.978 0.270 1.00 24.54 56 GLU A C 17
ATOM 21165 O O . GLU A 1 56 ? 16.347 -9.625 0.823 1.00 65.25 56 GLU A O 17
ATOM 21177 N N . LEU A 1 57 ? 17.409 -10.723 -0.829 1.00 65.15 57 LEU A N 17
ATOM 21178 C CA . LEU A 1 57 ? 16.179 -11.179 -1.466 1.00 73.12 57 LEU A CA 17
ATOM 21179 C C . LEU A 1 57 ? 15.551 -12.325 -0.680 1.00 20.44 57 LEU A C 17
ATOM 21180 O O . LEU A 1 57 ? 15.994 -13.471 -0.772 1.00 35.33 57 LEU A O 17
ATOM 21196 N N . LEU A 1 58 ? 14.517 -12.010 0.092 1.00 52.10 58 LEU A N 17
ATOM 21197 C CA . LEU A 1 58 ? 13.826 -13.014 0.893 1.00 13.15 58 LEU A CA 17
ATOM 21198 C C . LEU A 1 58 ? 13.370 -14.184 0.027 1.00 45.42 58 LEU A C 17
ATOM 21199 O O . LEU A 1 58 ? 13.601 -15.344 0.363 1.00 35.41 58 LEU A O 17
ATOM 21215 N N . ASN A 1 59 ? 12.725 -13.869 -1.092 1.00 1.34 59 ASN A N 17
ATOM 21216 C CA . ASN A 1 59 ? 12.239 -14.894 -2.008 1.00 40.20 59 ASN A CA 17
ATOM 21217 C C . ASN A 1 59 ? 12.949 -14.800 -3.355 1.00 53.13 59 ASN A C 17
ATOM 21218 O O . ASN A 1 59 ? 12.542 -14.037 -4.231 1.00 54.31 59 ASN A O 17
ATOM 21229 N N . SER A 1 60 ? 14.012 -15.582 -3.514 1.00 11.23 60 SER A N 17
ATOM 21230 C CA . SER A 1 60 ? 14.781 -15.585 -4.753 1.00 13.12 60 SER A CA 17
ATOM 21231 C C . SER A 1 60 ? 13.856 -15.636 -5.966 1.00 3.05 60 SER A C 17
ATOM 21232 O O . SER A 1 60 ? 13.029 -16.540 -6.093 1.00 65.10 60 SER A O 17
ATOM 21240 N N . LEU A 1 61 ? 14.002 -14.659 -6.854 1.00 62.30 61 LEU A N 17
ATOM 21241 C CA . LEU A 1 61 ? 13.181 -14.591 -8.058 1.00 20.31 61 LEU A CA 17
ATOM 21242 C C . LEU A 1 61 ? 13.164 -15.934 -8.782 1.00 44.53 61 LEU A C 17
ATOM 21243 O O . LEU A 1 61 ? 14.191 -16.603 -8.893 1.00 24.23 61 LEU A O 17
ATOM 21259 N N . ARG A 1 62 ? 11.992 -16.319 -9.276 1.00 22.22 62 ARG A N 17
ATOM 21260 C CA . ARG A 1 62 ? 11.842 -17.581 -9.991 1.00 1.13 62 ARG A CA 17
ATOM 21261 C C . ARG A 1 62 ? 11.736 -17.344 -11.494 1.00 72.44 62 ARG A C 17
ATOM 21262 O O . ARG A 1 62 ? 10.676 -17.539 -12.091 1.00 24.22 62 ARG A O 17
ATOM 21283 N N . PHE A 1 63 ? 12.840 -16.923 -12.101 1.00 43.24 63 PHE A N 17
ATOM 21284 C CA . PHE A 1 63 ? 12.871 -16.658 -13.535 1.00 62.11 63 PHE A CA 17
ATOM 21285 C C . PHE A 1 63 ? 12.758 -17.955 -14.330 1.00 63.53 63 PHE A C 17
ATOM 21286 O O . PHE A 1 63 ? 13.531 -18.890 -14.125 1.00 61.55 63 PHE A O 17
ATOM 21303 N N . ASN A 1 64 ? 11.789 -18.004 -15.238 1.00 52.42 64 ASN A N 17
ATOM 21304 C CA . ASN A 1 64 ? 11.573 -19.186 -16.064 1.00 21.20 64 ASN A CA 17
ATOM 21305 C C . ASN A 1 64 ? 10.714 -18.852 -17.280 1.00 0.54 64 ASN A C 17
ATOM 21306 O O . ASN A 1 64 ? 11.014 -19.270 -18.397 1.00 72.32 64 ASN A O 17
ATOM 21317 N N . GLN A 1 65 ? 9.646 -18.094 -17.052 1.00 31.00 65 GLN A N 17
ATOM 21318 C CA . GLN A 1 65 ? 8.744 -17.703 -18.129 1.00 34.33 65 GLN A CA 17
ATOM 21319 C C . GLN A 1 65 ? 7.794 -16.602 -17.670 1.00 51.43 65 GLN A C 17
ATOM 21320 O O . GLN A 1 65 ? 8.015 -15.423 -17.948 1.00 33.21 65 GLN A O 17
ATOM 21334 N N . ALA A 1 66 ? 6.736 -16.993 -16.967 1.00 63.53 66 ALA A N 17
ATOM 21335 C CA . ALA A 1 66 ? 5.754 -16.039 -16.469 1.00 52.11 66 ALA A CA 17
ATOM 21336 C C . ALA A 1 66 ? 6.382 -15.078 -15.466 1.00 0.15 66 ALA A C 17
ATOM 21337 O O . ALA A 1 66 ? 7.288 -15.449 -14.720 1.00 24.13 66 ALA A O 17
ATOM 21344 N N . ASP A 1 67 ? 5.895 -13.842 -15.453 1.00 4.11 67 ASP A N 17
ATOM 21345 C CA . ASP A 1 67 ? 6.409 -12.827 -14.540 1.00 63.12 67 ASP A CA 17
ATOM 21346 C C . ASP A 1 67 ? 6.327 -13.305 -13.094 1.00 25.50 67 ASP A C 17
ATOM 21347 O O . ASP A 1 67 ? 5.283 -13.778 -12.644 1.00 43.34 67 ASP A O 17
ATOM 21356 N N . TRP A 1 68 ? 7.435 -13.181 -12.372 1.00 11.12 68 TRP A N 17
ATOM 21357 C CA . TRP A 1 68 ? 7.489 -13.602 -10.976 1.00 55.23 68 TRP A CA 17
ATOM 21358 C C . TRP A 1 68 ? 7.622 -12.398 -10.050 1.00 30.55 68 TRP A C 17
ATOM 21359 O O . TRP A 1 68 ? 7.617 -11.252 -10.499 1.00 4.21 68 TRP A O 17
ATOM 21380 N N . THR A 1 69 ? 7.741 -12.666 -8.753 1.00 1.23 69 THR A N 17
ATOM 21381 C CA . THR A 1 69 ? 7.875 -11.605 -7.763 1.00 11.33 69 THR A CA 17
ATOM 21382 C C . THR A 1 69 ? 9.124 -11.801 -6.912 1.00 22.14 69 THR A C 17
ATOM 21383 O O . THR A 1 69 ? 9.426 -12.916 -6.484 1.00 1.32 69 THR A O 17
ATOM 21394 N N . ILE A 1 70 ? 9.846 -10.713 -6.669 1.00 44.50 70 ILE A N 17
ATOM 21395 C CA . ILE A 1 70 ? 11.062 -10.766 -5.867 1.00 23.00 70 ILE A CA 17
ATOM 21396 C C . ILE A 1 70 ? 10.935 -9.902 -4.617 1.00 51.21 70 ILE A C 17
ATOM 21397 O O . ILE A 1 70 ? 10.743 -8.689 -4.705 1.00 3.23 70 ILE A O 17
ATOM 21413 N N . VAL A 1 71 ? 11.044 -10.534 -3.453 1.00 63.31 71 VAL A N 17
ATOM 21414 C CA . VAL A 1 71 ? 10.944 -9.823 -2.184 1.00 64.22 71 VAL A CA 17
ATOM 21415 C C . VAL A 1 71 ? 12.312 -9.336 -1.718 1.00 72.11 71 VAL A C 17
ATOM 21416 O O . VAL A 1 71 ? 13.253 -10.120 -1.594 1.00 11.00 71 VAL A O 17
ATOM 21429 N N . VAL A 1 72 ? 12.415 -8.036 -1.460 1.00 74.15 72 VAL A N 17
ATOM 21430 C CA . VAL A 1 72 ? 13.667 -7.444 -1.006 1.00 52.50 72 VAL A CA 17
ATOM 21431 C C . VAL A 1 72 ? 13.508 -6.812 0.372 1.00 34.25 72 VAL A C 17
ATOM 21432 O O . VAL A 1 72 ? 12.584 -6.032 0.606 1.00 24.03 72 VAL A O 17
ATOM 21445 N N . ARG A 1 73 ? 14.414 -7.154 1.282 1.00 30.42 73 ARG A N 17
ATOM 21446 C CA . ARG A 1 73 ? 14.374 -6.622 2.639 1.00 51.43 73 ARG A CA 17
ATOM 21447 C C . ARG A 1 73 ? 15.504 -5.621 2.863 1.00 30.14 73 ARG A C 17
ATOM 21448 O O . ARG A 1 73 ? 16.676 -5.994 2.925 1.00 74.54 73 ARG A O 17
ATOM 21469 N N . LYS A 1 74 ? 15.144 -4.348 2.985 1.00 4.20 74 LYS A N 17
ATOM 21470 C CA . LYS A 1 74 ? 16.126 -3.292 3.204 1.00 64.44 74 LYS A CA 17
ATOM 21471 C C . LYS A 1 74 ? 16.904 -3.532 4.494 1.00 42.32 74 LYS A C 17
ATOM 21472 O O . LYS A 1 74 ? 16.436 -4.231 5.393 1.00 50.52 74 LYS A O 17
ATOM 21491 N N . LYS A 1 75 ? 18.094 -2.946 4.579 1.00 31.23 75 LYS A N 17
ATOM 21492 C CA . LYS A 1 75 ? 18.936 -3.093 5.760 1.00 2.13 75 LYS A CA 17
ATOM 21493 C C . LYS A 1 75 ? 20.137 -2.155 5.692 1.00 42.11 75 LYS A C 17
ATOM 21494 O O . LYS A 1 75 ? 20.565 -1.605 6.706 1.00 42.30 75 LYS A O 17
ATOM 21513 N N . ALA A 1 76 ? 20.675 -1.977 4.490 1.00 42.51 76 ALA A N 17
ATOM 21514 C CA . ALA A 1 76 ? 21.824 -1.102 4.289 1.00 22.43 76 ALA A CA 17
ATOM 21515 C C . ALA A 1 76 ? 21.587 0.268 4.914 1.00 11.32 76 ALA A C 17
ATOM 21516 O O . ALA A 1 76 ? 22.370 0.725 5.747 1.00 5.24 76 ALA A O 17
ATOM 21523 N N . MET A 1 1 ? 1.242 -0.461 0.001 1.00 2.44 1 MET A N 18
ATOM 21524 C CA . MET A 1 1 ? 2.021 0.233 -1.018 1.00 60.42 1 MET A CA 18
ATOM 21525 C C . MET A 1 1 ? 3.516 0.043 -0.783 1.00 1.34 1 MET A C 18
ATOM 21526 O O . MET A 1 1 ? 4.231 0.994 -0.465 1.00 15.41 1 MET A O 18
ATOM 21540 N N . LYS A 1 2 ? 3.984 -1.190 -0.940 1.00 33.43 2 LYS A N 18
ATOM 21541 C CA . LYS A 1 2 ? 5.394 -1.505 -0.745 1.00 61.22 2 LYS A CA 18
ATOM 21542 C C . LYS A 1 2 ? 5.888 -2.474 -1.815 1.00 32.23 2 LYS A C 18
ATOM 21543 O O . LYS A 1 2 ? 6.681 -3.372 -1.533 1.00 62.51 2 LYS A O 18
ATOM 21562 N N . ARG A 1 3 ? 5.415 -2.285 -3.042 1.00 75.11 3 ARG A N 18
ATOM 21563 C CA . ARG A 1 3 ? 5.808 -3.143 -4.153 1.00 45.44 3 ARG A CA 18
ATOM 21564 C C . ARG A 1 3 ? 5.983 -2.329 -5.433 1.00 32.05 3 ARG A C 18
ATOM 21565 O O . ARG A 1 3 ? 5.516 -1.193 -5.527 1.00 24.51 3 ARG A O 18
ATOM 21586 N N . PHE A 1 4 ? 6.658 -2.917 -6.414 1.00 73.55 4 PHE A N 18
ATOM 21587 C CA . PHE A 1 4 ? 6.895 -2.247 -7.688 1.00 22.14 4 PHE A CA 18
ATOM 21588 C C . PHE A 1 4 ? 6.608 -3.184 -8.857 1.00 42.14 4 PHE A C 18
ATOM 21589 O O . PHE A 1 4 ? 7.252 -4.223 -9.007 1.00 13.21 4 PHE A O 18
ATOM 21606 N N . ASP A 1 5 ? 5.638 -2.809 -9.683 1.00 53.13 5 ASP A N 18
ATOM 21607 C CA . ASP A 1 5 ? 5.265 -3.614 -10.840 1.00 73.24 5 ASP A CA 18
ATOM 21608 C C . ASP A 1 5 ? 6.055 -3.191 -12.075 1.00 22.14 5 ASP A C 18
ATOM 21609 O O . ASP A 1 5 ? 5.717 -2.207 -12.734 1.00 62.44 5 ASP A O 18
ATOM 21618 N N . LEU A 1 6 ? 7.110 -3.939 -12.380 1.00 75.25 6 LEU A N 18
ATOM 21619 C CA . LEU A 1 6 ? 7.950 -3.641 -13.535 1.00 73.43 6 LEU A CA 18
ATOM 21620 C C . LEU A 1 6 ? 7.506 -4.445 -14.753 1.00 71.13 6 LEU A C 18
ATOM 21621 O O . LEU A 1 6 ? 8.163 -4.426 -15.795 1.00 34.55 6 LEU A O 18
ATOM 21637 N N . ARG A 1 7 ? 6.387 -5.148 -14.616 1.00 74.30 7 ARG A N 18
ATOM 21638 C CA . ARG A 1 7 ? 5.854 -5.958 -15.706 1.00 3.34 7 ARG A CA 18
ATOM 21639 C C . ARG A 1 7 ? 5.771 -5.146 -16.995 1.00 73.21 7 ARG A C 18
ATOM 21640 O O . ARG A 1 7 ? 6.395 -5.473 -18.005 1.00 11.03 7 ARG A O 18
ATOM 21661 N N . PRO A 1 8 ? 4.981 -4.063 -16.963 1.00 13.35 8 PRO A N 18
ATOM 21662 C CA . PRO A 1 8 ? 4.797 -3.182 -18.120 1.00 34.20 8 PRO A CA 18
ATOM 21663 C C . PRO A 1 8 ? 6.052 -2.378 -18.442 1.00 74.43 8 PRO A C 18
ATOM 21664 O O . PRO A 1 8 ? 6.142 -1.744 -19.495 1.00 30.35 8 PRO A O 18
ATOM 21675 N N . LEU A 1 9 ? 7.018 -2.409 -17.532 1.00 1.25 9 LEU A N 18
ATOM 21676 C CA . LEU A 1 9 ? 8.270 -1.683 -17.719 1.00 55.13 9 LEU A CA 18
ATOM 21677 C C . LEU A 1 9 ? 9.222 -2.463 -18.620 1.00 32.32 9 LEU A C 18
ATOM 21678 O O . LEU A 1 9 ? 9.183 -3.693 -18.666 1.00 33.02 9 LEU A O 18
ATOM 21694 N N . LYS A 1 10 ? 10.079 -1.741 -19.333 1.00 54.43 10 LYS A N 18
ATOM 21695 C CA . LYS A 1 10 ? 11.044 -2.364 -20.230 1.00 44.24 10 LYS A CA 18
ATOM 21696 C C . LYS A 1 10 ? 12.359 -2.640 -19.508 1.00 1.53 10 LYS A C 18
ATOM 21697 O O . LYS A 1 10 ? 12.642 -2.046 -18.467 1.00 65.44 10 LYS A O 18
ATOM 21716 N N . ALA A 1 11 ? 13.159 -3.542 -20.067 1.00 14.11 11 ALA A N 18
ATOM 21717 C CA . ALA A 1 11 ? 14.445 -3.893 -19.477 1.00 54.03 11 ALA A CA 18
ATOM 21718 C C . ALA A 1 11 ? 15.424 -2.727 -19.562 1.00 70.23 11 ALA A C 18
ATOM 21719 O O . ALA A 1 11 ? 15.426 -1.975 -20.536 1.00 12.02 11 ALA A O 18
ATOM 21726 N N . GLY A 1 12 ? 16.256 -2.583 -18.535 1.00 40.02 12 GLY A N 18
ATOM 21727 C CA . GLY A 1 12 ? 17.228 -1.506 -18.514 1.00 2.33 12 GLY A CA 18
ATOM 21728 C C . GLY A 1 12 ? 16.837 -0.391 -17.564 1.00 40.45 12 GLY A C 18
ATOM 21729 O O . GLY A 1 12 ? 17.678 0.137 -16.836 1.00 62.11 12 GLY A O 18
ATOM 21733 N N . ILE A 1 13 ? 15.558 -0.030 -17.573 1.00 43.43 13 ILE A N 18
ATOM 21734 C CA . ILE A 1 13 ? 15.058 1.031 -16.707 1.00 24.52 13 ILE A CA 18
ATOM 21735 C C . ILE A 1 13 ? 14.363 0.454 -15.478 1.00 55.34 13 ILE A C 18
ATOM 21736 O O . ILE A 1 13 ? 14.347 1.072 -14.414 1.00 13.14 13 ILE A O 18
ATOM 21752 N N . PHE A 1 14 ? 13.789 -0.735 -15.633 1.00 42.42 14 PHE A N 18
ATOM 21753 C CA . PHE A 1 14 ? 13.092 -1.396 -14.536 1.00 41.22 14 PHE A CA 18
ATOM 21754 C C . PHE A 1 14 ? 14.028 -1.616 -13.351 1.00 70.34 14 PHE A C 18
ATOM 21755 O O . PHE A 1 14 ? 13.590 -1.668 -12.203 1.00 34.31 14 PHE A O 18
ATOM 21772 N N . GLU A 1 15 ? 15.319 -1.746 -13.641 1.00 0.22 15 GLU A N 18
ATOM 21773 C CA . GLU A 1 15 ? 16.317 -1.962 -12.599 1.00 74.35 15 GLU A CA 18
ATOM 21774 C C . GLU A 1 15 ? 16.751 -0.638 -11.978 1.00 54.11 15 GLU A C 18
ATOM 21775 O O . GLU A 1 15 ? 17.153 -0.588 -10.816 1.00 10.14 15 GLU A O 18
ATOM 21787 N N . ARG A 1 16 ? 16.666 0.432 -12.762 1.00 4.34 16 ARG A N 18
ATOM 21788 C CA . ARG A 1 16 ? 17.052 1.757 -12.290 1.00 32.22 16 ARG A CA 18
ATOM 21789 C C . ARG A 1 16 ? 15.940 2.380 -11.450 1.00 24.50 16 ARG A C 18
ATOM 21790 O O . ARG A 1 16 ? 16.202 3.021 -10.431 1.00 61.33 16 ARG A O 18
ATOM 21811 N N . LEU A 1 17 ? 14.700 2.187 -11.884 1.00 53.10 17 LEU A N 18
ATOM 21812 C CA . LEU A 1 17 ? 13.547 2.730 -11.173 1.00 5.11 17 LEU A CA 18
ATOM 21813 C C . LEU A 1 17 ? 13.353 2.026 -9.834 1.00 75.20 17 LEU A C 18
ATOM 21814 O O . LEU A 1 17 ? 12.795 2.597 -8.897 1.00 61.24 17 LEU A O 18
ATOM 21830 N N . GLU A 1 18 ? 13.818 0.783 -9.752 1.00 14.15 18 GLU A N 18
ATOM 21831 C CA . GLU A 1 18 ? 13.695 0.002 -8.526 1.00 41.12 18 GLU A CA 18
ATOM 21832 C C . GLU A 1 18 ? 14.377 0.711 -7.359 1.00 75.40 18 GLU A C 18
ATOM 21833 O O . GLU A 1 18 ? 14.021 0.500 -6.200 1.00 4.21 18 GLU A O 18
ATOM 21845 N N . GLU A 1 19 ? 15.357 1.550 -7.675 1.00 45.23 19 GLU A N 18
ATOM 21846 C CA . GLU A 1 19 ? 16.090 2.288 -6.653 1.00 15.42 19 GLU A CA 18
ATOM 21847 C C . GLU A 1 19 ? 15.314 3.528 -6.217 1.00 10.23 19 GLU A C 18
ATOM 21848 O O . GLU A 1 19 ? 15.456 3.998 -5.087 1.00 33.43 19 GLU A O 18
ATOM 21860 N N . LEU A 1 20 ? 14.495 4.054 -7.120 1.00 55.23 20 LEU A N 18
ATOM 21861 C CA . LEU A 1 20 ? 13.696 5.240 -6.830 1.00 51.15 20 LEU A CA 18
ATOM 21862 C C . LEU A 1 20 ? 12.664 4.950 -5.745 1.00 61.12 20 LEU A C 18
ATOM 21863 O O . LEU A 1 20 ? 12.278 5.841 -4.988 1.00 24.12 20 LEU A O 18
ATOM 21879 N N . ILE A 1 21 ? 12.223 3.699 -5.675 1.00 21.51 21 ILE A N 18
ATOM 21880 C CA . ILE A 1 21 ? 11.239 3.291 -4.680 1.00 71.21 21 ILE A CA 18
ATOM 21881 C C . ILE A 1 21 ? 11.915 2.858 -3.383 1.00 54.23 21 ILE A C 18
ATOM 21882 O O . ILE A 1 21 ? 11.351 3.005 -2.300 1.00 34.03 21 ILE A O 18
ATOM 21898 N N . GLU A 1 22 ? 13.127 2.326 -3.503 1.00 50.00 22 GLU A N 18
ATOM 21899 C CA . GLU A 1 22 ? 13.880 1.873 -2.339 1.00 50.23 22 GLU A CA 18
ATOM 21900 C C . GLU A 1 22 ? 14.090 3.015 -1.349 1.00 13.01 22 GLU A C 18
ATOM 21901 O O . GLU A 1 22 ? 14.219 2.792 -0.145 1.00 11.41 22 GLU A O 18
ATOM 21913 N N . LYS A 1 23 ? 14.123 4.239 -1.865 1.00 0.12 23 LYS A N 18
ATOM 21914 C CA . LYS A 1 23 ? 14.316 5.417 -1.028 1.00 42.51 23 LYS A CA 18
ATOM 21915 C C . LYS A 1 23 ? 13.128 5.622 -0.094 1.00 22.14 23 LYS A C 18
ATOM 21916 O O . LYS A 1 23 ? 13.286 6.098 1.030 1.00 42.21 23 LYS A O 18
ATOM 21935 N N . GLU A 1 24 ? 11.940 5.257 -0.565 1.00 40.35 24 GLU A N 18
ATOM 21936 C CA . GLU A 1 24 ? 10.726 5.401 0.230 1.00 62.23 24 GLU A CA 18
ATOM 21937 C C . GLU A 1 24 ? 10.571 4.234 1.201 1.00 51.10 24 GLU A C 18
ATOM 21938 O O . GLU A 1 24 ? 10.228 4.425 2.367 1.00 15.32 24 GLU A O 18
ATOM 21950 N N . MET A 1 25 ? 10.826 3.026 0.710 1.00 31.45 25 MET A N 18
ATOM 21951 C CA . MET A 1 25 ? 10.715 1.828 1.535 1.00 62.32 25 MET A CA 18
ATOM 21952 C C . MET A 1 25 ? 11.519 1.978 2.823 1.00 72.24 25 MET A C 18
ATOM 21953 O O . MET A 1 25 ? 12.540 2.664 2.850 1.00 22.32 25 MET A O 18
ATOM 21967 N N . GLN A 1 26 ? 11.050 1.333 3.886 1.00 62.51 26 GLN A N 18
ATOM 21968 C CA . GLN A 1 26 ? 11.726 1.396 5.176 1.00 12.25 26 GLN A CA 18
ATOM 21969 C C . GLN A 1 26 ? 13.050 0.641 5.136 1.00 61.35 26 GLN A C 18
ATOM 21970 O O . GLN A 1 26 ? 13.290 -0.193 4.262 1.00 45.21 26 GLN A O 18
ATOM 21984 N N . PRO A 1 27 ? 13.931 0.938 6.102 1.00 24.41 27 PRO A N 18
ATOM 21985 C CA . PRO A 1 27 ? 15.246 0.297 6.198 1.00 5.22 27 PRO A CA 18
ATOM 21986 C C . PRO A 1 27 ? 15.149 -1.170 6.602 1.00 12.24 27 PRO A C 18
ATOM 21987 O O . PRO A 1 27 ? 16.148 -1.887 6.618 1.00 42.11 27 PRO A O 18
ATOM 21998 N N . ASN A 1 28 ? 13.938 -1.610 6.929 1.00 53.45 28 ASN A N 18
ATOM 21999 C CA . ASN A 1 28 ? 13.710 -2.992 7.333 1.00 31.21 28 ASN A CA 18
ATOM 22000 C C . ASN A 1 28 ? 12.356 -3.489 6.835 1.00 50.31 28 ASN A C 18
ATOM 22001 O O . ASN A 1 28 ? 11.690 -4.279 7.503 1.00 64.44 28 ASN A O 18
ATOM 22012 N N . GLU A 1 29 ? 11.956 -3.019 5.657 1.00 1.24 29 GLU A N 18
ATOM 22013 C CA . GLU A 1 29 ? 10.682 -3.415 5.070 1.00 34.34 29 GLU A CA 18
ATOM 22014 C C . GLU A 1 29 ? 10.898 -4.292 3.840 1.00 24.35 29 GLU A C 18
ATOM 22015 O O . GLU A 1 29 ? 12.000 -4.354 3.295 1.00 61.05 29 GLU A O 18
ATOM 22027 N N . VAL A 1 30 ? 9.839 -4.970 3.410 1.00 50.01 30 VAL A N 18
ATOM 22028 C CA . VAL A 1 30 ? 9.912 -5.843 2.245 1.00 70.42 30 VAL A CA 18
ATOM 22029 C C . VAL A 1 30 ? 9.436 -5.124 0.988 1.00 54.11 30 VAL A C 18
ATOM 22030 O O . VAL A 1 30 ? 8.516 -4.308 1.038 1.00 34.15 30 VAL A O 18
ATOM 22043 N N . ALA A 1 31 ? 10.068 -5.432 -0.139 1.00 60.45 31 ALA A N 18
ATOM 22044 C CA . ALA A 1 31 ? 9.707 -4.817 -1.411 1.00 22.33 31 ALA A CA 18
ATOM 22045 C C . ALA A 1 31 ? 9.528 -5.870 -2.499 1.00 63.30 31 ALA A C 18
ATOM 22046 O O . ALA A 1 31 ? 10.482 -6.547 -2.884 1.00 5.12 31 ALA A O 18
ATOM 22053 N N . ILE A 1 32 ? 8.301 -6.004 -2.990 1.00 60.03 32 ILE A N 18
ATOM 22054 C CA . ILE A 1 32 ? 7.998 -6.975 -4.035 1.00 3.14 32 ILE A CA 18
ATOM 22055 C C . ILE A 1 32 ? 8.084 -6.339 -5.418 1.00 14.11 32 ILE A C 18
ATOM 22056 O O . ILE A 1 32 ? 7.240 -5.523 -5.791 1.00 62.31 32 ILE A O 18
ATOM 22072 N N . PHE A 1 33 ? 9.107 -6.719 -6.176 1.00 0.13 33 PHE A N 18
ATOM 22073 C CA . PHE A 1 33 ? 9.303 -6.187 -7.519 1.00 54.51 33 PHE A CA 18
ATOM 22074 C C . PHE A 1 33 ? 8.938 -7.226 -8.575 1.00 31.44 33 PHE A C 18
ATOM 22075 O O . PHE A 1 33 ? 9.693 -8.166 -8.822 1.00 33.43 33 PHE A O 18
ATOM 22092 N N . MET A 1 34 ? 7.775 -7.050 -9.193 1.00 71.02 34 MET A N 18
ATOM 22093 C CA . MET A 1 34 ? 7.310 -7.972 -10.223 1.00 33.44 34 MET A CA 18
ATOM 22094 C C . MET A 1 34 ? 7.986 -7.682 -11.559 1.00 24.35 34 MET A C 18
ATOM 22095 O O . MET A 1 34 ? 8.057 -6.533 -11.993 1.00 55.43 34 MET A O 18
ATOM 22109 N N . PHE A 1 35 ? 8.483 -8.731 -12.205 1.00 64.51 35 PHE A N 18
ATOM 22110 C CA . PHE A 1 35 ? 9.156 -8.589 -13.491 1.00 52.42 35 PHE A CA 18
ATOM 22111 C C . PHE A 1 35 ? 8.654 -9.631 -14.486 1.00 22.30 35 PHE A C 18
ATOM 22112 O O . PHE A 1 35 ? 8.385 -10.774 -14.119 1.00 33.41 35 PHE A O 18
ATOM 22129 N N . GLU A 1 36 ? 8.531 -9.227 -15.746 1.00 62.04 36 GLU A N 18
ATOM 22130 C CA . GLU A 1 36 ? 8.061 -10.126 -16.794 1.00 14.12 36 GLU A CA 18
ATOM 22131 C C . GLU A 1 36 ? 9.017 -10.124 -17.983 1.00 1.22 36 GLU A C 18
ATOM 22132 O O . GLU A 1 36 ? 8.750 -10.748 -19.010 1.00 21.12 36 GLU A O 18
ATOM 22144 N N . VAL A 1 37 ? 10.133 -9.417 -17.836 1.00 10.41 37 VAL A N 18
ATOM 22145 C CA . VAL A 1 37 ? 11.130 -9.333 -18.896 1.00 41.23 37 VAL A CA 18
ATOM 22146 C C . VAL A 1 37 ? 12.137 -10.473 -18.795 1.00 42.20 37 VAL A C 18
ATOM 22147 O O . VAL A 1 37 ? 12.254 -11.121 -17.756 1.00 70.53 37 VAL A O 18
ATOM 22160 N N . GLY A 1 38 ? 12.864 -10.711 -19.882 1.00 63.54 38 GLY A N 18
ATOM 22161 C CA . GLY A 1 38 ? 13.853 -11.774 -19.895 1.00 41.43 38 GLY A CA 18
ATOM 22162 C C . GLY A 1 38 ? 15.063 -11.450 -19.041 1.00 53.00 38 GLY A C 18
ATOM 22163 O O . GLY A 1 38 ? 15.933 -12.297 -18.839 1.00 41.11 38 GLY A O 18
ATOM 22167 N N . ASP A 1 39 ? 15.119 -10.221 -18.539 1.00 70.24 39 ASP A N 18
ATOM 22168 C CA . ASP A 1 39 ? 16.232 -9.787 -17.703 1.00 34.14 39 ASP A CA 18
ATOM 22169 C C . ASP A 1 39 ? 15.956 -10.089 -16.233 1.00 0.32 39 ASP A C 18
ATOM 22170 O O . ASP A 1 39 ? 15.506 -9.221 -15.484 1.00 72.21 39 ASP A O 18
ATOM 22179 N N . PHE A 1 40 ? 16.228 -11.324 -15.826 1.00 63.35 40 PHE A N 18
ATOM 22180 C CA . PHE A 1 40 ? 16.008 -11.741 -14.447 1.00 32.44 40 PHE A CA 18
ATOM 22181 C C . PHE A 1 40 ? 17.277 -11.570 -13.617 1.00 61.23 40 PHE A C 18
ATOM 22182 O O . PHE A 1 40 ? 17.219 -11.420 -12.397 1.00 14.11 40 PHE A O 18
ATOM 22199 N N . SER A 1 41 ? 18.424 -11.595 -14.289 1.00 53.12 41 SER A N 18
ATOM 22200 C CA . SER A 1 41 ? 19.708 -11.447 -13.615 1.00 2.00 41 SER A CA 18
ATOM 22201 C C . SER A 1 41 ? 19.902 -10.016 -13.123 1.00 14.05 41 SER A C 18
ATOM 22202 O O . SER A 1 41 ? 20.738 -9.753 -12.260 1.00 0.23 41 SER A O 18
ATOM 22210 N N . ASN A 1 42 ? 19.121 -9.095 -13.678 1.00 41.04 42 ASN A N 18
ATOM 22211 C CA . ASN A 1 42 ? 19.206 -7.690 -13.297 1.00 40.11 42 ASN A CA 18
ATOM 22212 C C . ASN A 1 42 ? 18.415 -7.424 -12.020 1.00 21.12 42 ASN A C 18
ATOM 22213 O O . ASN A 1 42 ? 18.694 -6.470 -11.292 1.00 73.44 42 ASN A O 18
ATOM 22224 N N . ILE A 1 43 ? 17.429 -8.274 -11.754 1.00 11.25 43 ILE A N 18
ATOM 22225 C CA . ILE A 1 43 ? 16.599 -8.132 -10.564 1.00 2.24 43 ILE A CA 18
ATOM 22226 C C . ILE A 1 43 ? 17.453 -7.879 -9.325 1.00 54.34 43 ILE A C 18
ATOM 22227 O O . ILE A 1 43 ? 17.292 -6.880 -8.624 1.00 1.30 43 ILE A O 18
ATOM 22243 N N . PRO A 1 44 ? 18.384 -8.804 -9.050 1.00 11.44 44 PRO A N 18
ATOM 22244 C CA . PRO A 1 44 ? 19.283 -8.702 -7.897 1.00 5.14 44 PRO A CA 18
ATOM 22245 C C . PRO A 1 44 ? 20.304 -7.580 -8.055 1.00 10.03 44 PRO A C 18
ATOM 22246 O O . PRO A 1 44 ? 20.949 -7.172 -7.088 1.00 70.44 44 PRO A O 18
ATOM 22257 N N . LYS A 1 45 ? 20.446 -7.084 -9.279 1.00 14.50 45 LYS A N 18
ATOM 22258 C CA . LYS A 1 45 ? 21.386 -6.007 -9.564 1.00 45.24 45 LYS A CA 18
ATOM 22259 C C . LYS A 1 45 ? 20.819 -4.659 -9.131 1.00 30.14 45 LYS A C 18
ATOM 22260 O O . LYS A 1 45 ? 21.566 -3.731 -8.822 1.00 0.24 45 LYS A O 18
ATOM 22279 N N . SER A 1 46 ? 19.494 -4.560 -9.108 1.00 53.45 46 SER A N 18
ATOM 22280 C CA . SER A 1 46 ? 18.826 -3.324 -8.714 1.00 64.34 46 SER A CA 18
ATOM 22281 C C . SER A 1 46 ? 19.034 -3.045 -7.229 1.00 11.20 46 SER A C 18
ATOM 22282 O O . SER A 1 46 ? 19.524 -1.982 -6.849 1.00 11.02 46 SER A O 18
ATOM 22290 N N . ALA A 1 47 ? 18.657 -4.007 -6.394 1.00 32.51 47 ALA A N 18
ATOM 22291 C CA . ALA A 1 47 ? 18.803 -3.867 -4.950 1.00 72.15 47 ALA A CA 18
ATOM 22292 C C . ALA A 1 47 ? 20.258 -3.623 -4.567 1.00 43.10 47 ALA A C 18
ATOM 22293 O O . ALA A 1 47 ? 20.544 -3.038 -3.523 1.00 23.01 47 ALA A O 18
ATOM 22300 N N . GLU A 1 48 ? 21.174 -4.075 -5.418 1.00 73.52 48 GLU A N 18
ATOM 22301 C CA . GLU A 1 48 ? 22.600 -3.907 -5.166 1.00 40.41 48 GLU A CA 18
ATOM 22302 C C . GLU A 1 48 ? 23.033 -2.467 -5.431 1.00 33.40 48 GLU A C 18
ATOM 22303 O O . GLU A 1 48 ? 23.999 -1.980 -4.845 1.00 24.13 48 GLU A O 18
ATOM 22315 N N . PHE A 1 49 ? 22.310 -1.792 -6.319 1.00 30.43 49 PHE A N 18
ATOM 22316 C CA . PHE A 1 49 ? 22.619 -0.410 -6.663 1.00 41.44 49 PHE A CA 18
ATOM 22317 C C . PHE A 1 49 ? 22.573 0.483 -5.426 1.00 60.53 49 PHE A C 18
ATOM 22318 O O . PHE A 1 49 ? 23.207 1.538 -5.385 1.00 74.41 49 PHE A O 18
ATOM 22335 N N . ILE A 1 50 ? 21.819 0.051 -4.421 1.00 52.30 50 ILE A N 18
ATOM 22336 C CA . ILE A 1 50 ? 21.690 0.810 -3.183 1.00 61.21 50 ILE A CA 18
ATOM 22337 C C . ILE A 1 50 ? 22.920 0.633 -2.300 1.00 23.15 50 ILE A C 18
ATOM 22338 O O . ILE A 1 50 ? 23.720 1.555 -2.141 1.00 15.14 50 ILE A O 18
ATOM 22354 N N . GLN A 1 51 ? 23.066 -0.559 -1.729 1.00 12.41 51 GLN A N 18
ATOM 22355 C CA . GLN A 1 51 ? 24.200 -0.857 -0.862 1.00 51.42 51 GLN A CA 18
ATOM 22356 C C . GLN A 1 51 ? 24.658 -2.300 -1.042 1.00 34.34 51 GLN A C 18
ATOM 22357 O O . GLN A 1 51 ? 23.854 -3.230 -0.971 1.00 52.15 51 GLN A O 18
ATOM 22371 N N . SER A 1 52 ? 25.954 -2.480 -1.274 1.00 31.50 52 SER A N 18
ATOM 22372 C CA . SER A 1 52 ? 26.518 -3.811 -1.468 1.00 20.12 52 SER A CA 18
ATOM 22373 C C . SER A 1 52 ? 26.109 -4.745 -0.333 1.00 72.21 52 SER A C 18
ATOM 22374 O O . SER A 1 52 ? 25.910 -5.943 -0.540 1.00 11.44 52 SER A O 18
ATOM 22382 N N . LYS A 1 53 ? 25.985 -4.189 0.867 1.00 13.11 53 LYS A N 18
ATOM 22383 C CA . LYS A 1 53 ? 25.598 -4.969 2.036 1.00 21.34 53 LYS A CA 18
ATOM 22384 C C . LYS A 1 53 ? 24.292 -4.450 2.630 1.00 63.03 53 LYS A C 18
ATOM 22385 O O . LYS A 1 53 ? 24.236 -3.338 3.152 1.00 13.24 53 LYS A O 18
ATOM 22404 N N . GLY A 1 54 ? 23.244 -5.264 2.546 1.00 23.12 54 GLY A N 18
ATOM 22405 C CA . GLY A 1 54 ? 21.954 -4.869 3.080 1.00 31.42 54 GLY A CA 18
ATOM 22406 C C . GLY A 1 54 ? 20.798 -5.493 2.324 1.00 70.42 54 GLY A C 18
ATOM 22407 O O . GLY A 1 54 ? 19.876 -6.043 2.927 1.00 30.15 54 GLY A O 18
ATOM 22411 N N . HIS A 1 55 ? 20.845 -5.408 0.998 1.00 1.31 55 HIS A N 18
ATOM 22412 C CA . HIS A 1 55 ? 19.793 -5.968 0.158 1.00 55.10 55 HIS A CA 18
ATOM 22413 C C . HIS A 1 55 ? 19.872 -7.491 0.131 1.00 31.31 55 HIS A C 18
ATOM 22414 O O . HIS A 1 55 ? 20.868 -8.062 -0.312 1.00 53.14 55 HIS A O 18
ATOM 22428 N N . GLU A 1 56 ? 18.816 -8.143 0.609 1.00 3.33 56 GLU A N 18
ATOM 22429 C CA . GLU A 1 56 ? 18.769 -9.600 0.641 1.00 14.20 56 GLU A CA 18
ATOM 22430 C C . GLU A 1 56 ? 17.428 -10.112 0.122 1.00 42.35 56 GLU A C 18
ATOM 22431 O O . GLU A 1 56 ? 16.373 -9.793 0.672 1.00 24.21 56 GLU A O 18
ATOM 22443 N N . LEU A 1 57 ? 17.477 -10.906 -0.942 1.00 22.20 57 LEU A N 18
ATOM 22444 C CA . LEU A 1 57 ? 16.267 -11.463 -1.538 1.00 4.14 57 LEU A CA 18
ATOM 22445 C C . LEU A 1 57 ? 15.794 -12.689 -0.763 1.00 54.33 57 LEU A C 18
ATOM 22446 O O . LEU A 1 57 ? 16.361 -13.775 -0.891 1.00 1.50 57 LEU A O 18
ATOM 22462 N N . LEU A 1 58 ? 14.749 -12.509 0.038 1.00 45.41 58 LEU A N 18
ATOM 22463 C CA . LEU A 1 58 ? 14.197 -13.601 0.832 1.00 51.33 58 LEU A CA 18
ATOM 22464 C C . LEU A 1 58 ? 13.957 -14.835 -0.032 1.00 44.21 58 LEU A C 18
ATOM 22465 O O . LEU A 1 58 ? 14.265 -15.956 0.371 1.00 53.31 58 LEU A O 18
ATOM 22481 N N . ASN A 1 59 ? 13.409 -14.620 -1.223 1.00 54.43 59 ASN A N 18
ATOM 22482 C CA . ASN A 1 59 ? 13.130 -15.715 -2.145 1.00 55.54 59 ASN A CA 18
ATOM 22483 C C . ASN A 1 59 ? 13.653 -15.396 -3.543 1.00 15.33 59 ASN A C 18
ATOM 22484 O O . ASN A 1 59 ? 13.164 -14.481 -4.206 1.00 75.30 59 ASN A O 18
ATOM 22495 N N . SER A 1 60 ? 14.649 -16.157 -3.984 1.00 1.35 60 SER A N 18
ATOM 22496 C CA . SER A 1 60 ? 15.241 -15.954 -5.301 1.00 1.34 60 SER A CA 18
ATOM 22497 C C . SER A 1 60 ? 14.161 -15.869 -6.375 1.00 13.45 60 SER A C 18
ATOM 22498 O O . SER A 1 60 ? 13.258 -16.705 -6.431 1.00 52.42 60 SER A O 18
ATOM 22506 N N . LEU A 1 61 ? 14.260 -14.853 -7.225 1.00 14.22 61 LEU A N 18
ATOM 22507 C CA . LEU A 1 61 ? 13.291 -14.657 -8.298 1.00 45.43 61 LEU A CA 18
ATOM 22508 C C . LEU A 1 61 ? 13.097 -15.941 -9.098 1.00 30.13 61 LEU A C 18
ATOM 22509 O O . LEU A 1 61 ? 14.060 -16.531 -9.587 1.00 63.11 61 LEU A O 18
ATOM 22525 N N . ARG A 1 62 ? 11.845 -16.367 -9.228 1.00 31.35 62 ARG A N 18
ATOM 22526 C CA . ARG A 1 62 ? 11.524 -17.581 -9.969 1.00 20.14 62 ARG A CA 18
ATOM 22527 C C . ARG A 1 62 ? 11.233 -17.264 -11.432 1.00 54.53 62 ARG A C 18
ATOM 22528 O O . ARG A 1 62 ? 10.168 -17.600 -11.951 1.00 51.43 62 ARG A O 18
ATOM 22549 N N . PHE A 1 63 ? 12.185 -16.614 -12.092 1.00 44.44 63 PHE A N 18
ATOM 22550 C CA . PHE A 1 63 ? 12.031 -16.249 -13.496 1.00 34.01 63 PHE A CA 18
ATOM 22551 C C . PHE A 1 63 ? 11.626 -17.460 -14.331 1.00 32.20 63 PHE A C 18
ATOM 22552 O O . PHE A 1 63 ? 10.911 -17.332 -15.324 1.00 15.14 63 PHE A O 18
ATOM 22569 N N . ASN A 1 64 ? 12.090 -18.636 -13.921 1.00 31.23 64 ASN A N 18
ATOM 22570 C CA . ASN A 1 64 ? 11.778 -19.871 -14.631 1.00 72.11 64 ASN A CA 18
ATOM 22571 C C . ASN A 1 64 ? 10.339 -19.858 -15.138 1.00 33.45 64 ASN A C 18
ATOM 22572 O O . ASN A 1 64 ? 10.050 -20.351 -16.228 1.00 22.45 64 ASN A O 18
ATOM 22583 N N . GLN A 1 65 ? 9.441 -19.291 -14.339 1.00 11.24 65 GLN A N 18
ATOM 22584 C CA . GLN A 1 65 ? 8.032 -19.214 -14.706 1.00 60.12 65 GLN A CA 18
ATOM 22585 C C . GLN A 1 65 ? 7.669 -17.811 -15.182 1.00 62.33 65 GLN A C 18
ATOM 22586 O O . GLN A 1 65 ? 8.484 -16.892 -15.113 1.00 11.44 65 GLN A O 18
ATOM 22600 N N . ALA A 1 66 ? 6.441 -17.655 -15.666 1.00 64.25 66 ALA A N 18
ATOM 22601 C CA . ALA A 1 66 ? 5.970 -16.364 -16.153 1.00 24.25 66 ALA A CA 18
ATOM 22602 C C . ALA A 1 66 ? 6.229 -15.264 -15.129 1.00 25.34 66 ALA A C 18
ATOM 22603 O O . ALA A 1 66 ? 6.624 -15.539 -13.995 1.00 41.42 66 ALA A O 18
ATOM 22610 N N . ASP A 1 67 ? 6.006 -14.020 -15.535 1.00 52.42 67 ASP A N 18
ATOM 22611 C CA . ASP A 1 67 ? 6.215 -12.878 -14.653 1.00 12.35 67 ASP A CA 18
ATOM 22612 C C . ASP A 1 67 ? 6.104 -13.295 -13.189 1.00 41.43 67 ASP A C 18
ATOM 22613 O O . ASP A 1 67 ? 5.033 -13.686 -12.725 1.00 4.23 67 ASP A O 18
ATOM 22622 N N . TRP A 1 68 ? 7.217 -13.209 -12.470 1.00 11.04 68 TRP A N 18
ATOM 22623 C CA . TRP A 1 68 ? 7.245 -13.579 -11.059 1.00 11.41 68 TRP A CA 18
ATOM 22624 C C . TRP A 1 68 ? 7.452 -12.351 -10.179 1.00 23.14 68 TRP A C 18
ATOM 22625 O O . TRP A 1 68 ? 7.522 -11.225 -10.672 1.00 15.22 68 TRP A O 18
ATOM 22646 N N . THR A 1 69 ? 7.551 -12.575 -8.872 1.00 24.02 69 THR A N 18
ATOM 22647 C CA . THR A 1 69 ? 7.750 -11.487 -7.923 1.00 2.11 69 THR A CA 18
ATOM 22648 C C . THR A 1 69 ? 8.977 -11.733 -7.053 1.00 65.20 69 THR A C 18
ATOM 22649 O O . THR A 1 69 ? 9.253 -12.867 -6.659 1.00 11.11 69 THR A O 18
ATOM 22660 N N . ILE A 1 70 ? 9.711 -10.666 -6.757 1.00 12.44 70 ILE A N 18
ATOM 22661 C CA . ILE A 1 70 ? 10.908 -10.767 -5.931 1.00 51.14 70 ILE A CA 18
ATOM 22662 C C . ILE A 1 70 ? 10.817 -9.850 -4.716 1.00 43.24 70 ILE A C 18
ATOM 22663 O O . ILE A 1 70 ? 10.662 -8.636 -4.851 1.00 71.03 70 ILE A O 18
ATOM 22679 N N . VAL A 1 71 ? 10.917 -10.438 -3.529 1.00 23.43 71 VAL A N 18
ATOM 22680 C CA . VAL A 1 71 ? 10.850 -9.674 -2.289 1.00 33.43 71 VAL A CA 18
ATOM 22681 C C . VAL A 1 71 ? 12.240 -9.249 -1.829 1.00 14.10 71 VAL A C 18
ATOM 22682 O O . VAL A 1 71 ? 13.168 -10.057 -1.794 1.00 1.50 71 VAL A O 18
ATOM 22695 N N . VAL A 1 72 ? 12.376 -7.975 -1.476 1.00 51.41 72 VAL A N 18
ATOM 22696 C CA . VAL A 1 72 ? 13.653 -7.441 -1.016 1.00 55.03 72 VAL A CA 18
ATOM 22697 C C . VAL A 1 72 ? 13.526 -6.838 0.378 1.00 30.23 72 VAL A C 18
ATOM 22698 O O . VAL A 1 72 ? 12.690 -5.967 0.615 1.00 14.53 72 VAL A O 18
ATOM 22711 N N . ARG A 1 73 ? 14.362 -7.308 1.298 1.00 22.31 73 ARG A N 18
ATOM 22712 C CA . ARG A 1 73 ? 14.344 -6.816 2.670 1.00 34.13 73 ARG A CA 18
ATOM 22713 C C . ARG A 1 73 ? 15.473 -5.817 2.905 1.00 54.21 73 ARG A C 18
ATOM 22714 O O . ARG A 1 73 ? 16.648 -6.184 2.924 1.00 53.04 73 ARG A O 18
ATOM 22735 N N . LYS A 1 74 ? 15.108 -4.552 3.083 1.00 43.51 74 LYS A N 18
ATOM 22736 C CA . LYS A 1 74 ? 16.089 -3.498 3.317 1.00 31.20 74 LYS A CA 18
ATOM 22737 C C . LYS A 1 74 ? 16.827 -3.724 4.633 1.00 75.11 74 LYS A C 18
ATOM 22738 O O . LYS A 1 74 ? 16.324 -4.401 5.530 1.00 30.11 74 LYS A O 18
ATOM 22757 N N . LYS A 1 75 ? 18.021 -3.152 4.742 1.00 13.13 75 LYS A N 18
ATOM 22758 C CA . LYS A 1 75 ? 18.827 -3.288 5.949 1.00 21.04 75 LYS A CA 18
ATOM 22759 C C . LYS A 1 75 ? 20.097 -2.448 5.853 1.00 32.20 75 LYS A C 18
ATOM 22760 O O . LYS A 1 75 ? 20.548 -1.873 6.843 1.00 40.32 75 LYS A O 18
ATOM 22779 N N . ALA A 1 76 ? 20.667 -2.382 4.655 1.00 43.44 76 ALA A N 18
ATOM 22780 C CA . ALA A 1 76 ? 21.883 -1.609 4.429 1.00 74.21 76 ALA A CA 18
ATOM 22781 C C . ALA A 1 76 ? 22.983 -2.020 5.402 1.00 53.32 76 ALA A C 18
ATOM 22782 O O . ALA A 1 76 ? 24.080 -1.460 5.386 1.00 54.15 76 ALA A O 18
ATOM 22789 N N . MET A 1 1 ? 1.448 0.332 -0.515 1.00 61.34 1 MET A N 19
ATOM 22790 C CA . MET A 1 1 ? 2.261 0.460 -1.720 1.00 33.55 1 MET A CA 19
ATOM 22791 C C . MET A 1 1 ? 3.723 0.143 -1.424 1.00 44.24 1 MET A C 19
ATOM 22792 O O . MET A 1 1 ? 4.580 1.027 -1.460 1.00 70.11 1 MET A O 19
ATOM 22806 N N . LYS A 1 2 ? 4.003 -1.122 -1.132 1.00 62.54 2 LYS A N 19
ATOM 22807 C CA . LYS A 1 2 ? 5.362 -1.556 -0.832 1.00 23.43 2 LYS A CA 19
ATOM 22808 C C . LYS A 1 2 ? 5.872 -2.525 -1.894 1.00 73.21 2 LYS A C 19
ATOM 22809 O O . LYS A 1 2 ? 6.701 -3.390 -1.612 1.00 44.03 2 LYS A O 19
ATOM 22828 N N . ARG A 1 3 ? 5.371 -2.374 -3.116 1.00 14.43 3 ARG A N 19
ATOM 22829 C CA . ARG A 1 3 ? 5.776 -3.235 -4.220 1.00 34.11 3 ARG A CA 19
ATOM 22830 C C . ARG A 1 3 ? 5.888 -2.440 -5.517 1.00 52.32 3 ARG A C 19
ATOM 22831 O O . ARG A 1 3 ? 5.299 -1.367 -5.653 1.00 2.12 3 ARG A O 19
ATOM 22852 N N . PHE A 1 4 ? 6.648 -2.973 -6.468 1.00 51.41 4 PHE A N 19
ATOM 22853 C CA . PHE A 1 4 ? 6.839 -2.312 -7.754 1.00 71.11 4 PHE A CA 19
ATOM 22854 C C . PHE A 1 4 ? 6.538 -3.267 -8.906 1.00 15.51 4 PHE A C 19
ATOM 22855 O O . PHE A 1 4 ? 7.211 -4.283 -9.076 1.00 74.20 4 PHE A O 19
ATOM 22872 N N . ASP A 1 5 ? 5.521 -2.932 -9.693 1.00 44.42 5 ASP A N 19
ATOM 22873 C CA . ASP A 1 5 ? 5.130 -3.758 -10.829 1.00 50.45 5 ASP A CA 19
ATOM 22874 C C . ASP A 1 5 ? 5.845 -3.308 -12.100 1.00 21.31 5 ASP A C 19
ATOM 22875 O O . ASP A 1 5 ? 5.375 -2.416 -12.807 1.00 71.23 5 ASP A O 19
ATOM 22884 N N . LEU A 1 6 ? 6.984 -3.931 -12.383 1.00 1.40 6 LEU A N 19
ATOM 22885 C CA . LEU A 1 6 ? 7.766 -3.594 -13.568 1.00 74.30 6 LEU A CA 19
ATOM 22886 C C . LEU A 1 6 ? 7.263 -4.361 -14.787 1.00 52.54 6 LEU A C 19
ATOM 22887 O O . LEU A 1 6 ? 7.855 -4.290 -15.865 1.00 14.24 6 LEU A O 19
ATOM 22903 N N . ARG A 1 7 ? 6.166 -5.091 -14.610 1.00 44.53 7 ARG A N 19
ATOM 22904 C CA . ARG A 1 7 ? 5.583 -5.869 -15.696 1.00 63.04 7 ARG A CA 19
ATOM 22905 C C . ARG A 1 7 ? 5.423 -5.016 -16.952 1.00 22.25 7 ARG A C 19
ATOM 22906 O O . ARG A 1 7 ? 5.986 -5.309 -18.007 1.00 1.13 7 ARG A O 19
ATOM 22927 N N . PRO A 1 8 ? 4.637 -3.936 -16.837 1.00 12.32 8 PRO A N 19
ATOM 22928 C CA . PRO A 1 8 ? 4.384 -3.018 -17.952 1.00 62.50 8 PRO A CA 19
ATOM 22929 C C . PRO A 1 8 ? 5.618 -2.202 -18.322 1.00 71.42 8 PRO A C 19
ATOM 22930 O O . PRO A 1 8 ? 5.629 -1.499 -19.333 1.00 63.14 8 PRO A O 19
ATOM 22941 N N . LEU A 1 9 ? 6.655 -2.300 -17.498 1.00 63.43 9 LEU A N 19
ATOM 22942 C CA . LEU A 1 9 ? 7.896 -1.571 -17.740 1.00 35.14 9 LEU A CA 19
ATOM 22943 C C . LEU A 1 9 ? 8.782 -2.318 -18.731 1.00 41.32 9 LEU A C 19
ATOM 22944 O O . LEU A 1 9 ? 8.554 -3.492 -19.023 1.00 3.02 9 LEU A O 19
ATOM 22960 N N . LYS A 1 10 ? 9.796 -1.629 -19.245 1.00 75.35 10 LYS A N 19
ATOM 22961 C CA . LYS A 1 10 ? 10.720 -2.227 -20.202 1.00 12.31 10 LYS A CA 19
ATOM 22962 C C . LYS A 1 10 ? 12.031 -2.611 -19.524 1.00 43.52 10 LYS A C 19
ATOM 22963 O O . LYS A 1 10 ? 12.356 -2.107 -18.449 1.00 50.14 10 LYS A O 19
ATOM 22982 N N . ALA A 1 11 ? 12.782 -3.504 -20.161 1.00 34.04 11 ALA A N 19
ATOM 22983 C CA . ALA A 1 11 ? 14.059 -3.952 -19.621 1.00 22.15 11 ALA A CA 19
ATOM 22984 C C . ALA A 1 11 ? 15.093 -2.831 -19.654 1.00 72.44 11 ALA A C 19
ATOM 22985 O O . ALA A 1 11 ? 15.058 -1.968 -20.530 1.00 13.54 11 ALA A O 19
ATOM 22992 N N . GLY A 1 12 ? 16.013 -2.852 -18.695 1.00 11.34 12 GLY A N 19
ATOM 22993 C CA . GLY A 1 12 ? 17.043 -1.831 -18.633 1.00 20.41 12 GLY A CA 19
ATOM 22994 C C . GLY A 1 12 ? 16.668 -0.684 -17.716 1.00 42.23 12 GLY A C 19
ATOM 22995 O O . GLY A 1 12 ? 17.510 -0.169 -16.980 1.00 10.23 12 GLY A O 19
ATOM 22999 N N . ILE A 1 13 ? 15.403 -0.281 -17.762 1.00 72.11 13 ILE A N 19
ATOM 23000 C CA . ILE A 1 13 ? 14.919 0.813 -16.930 1.00 4.34 13 ILE A CA 19
ATOM 23001 C C . ILE A 1 13 ? 14.170 0.287 -15.710 1.00 62.01 13 ILE A C 19
ATOM 23002 O O . ILE A 1 13 ? 13.981 1.004 -14.727 1.00 62.21 13 ILE A O 19
ATOM 23018 N N . PHE A 1 14 ? 13.747 -0.971 -15.780 1.00 50.20 14 PHE A N 19
ATOM 23019 C CA . PHE A 1 14 ? 13.019 -1.595 -14.681 1.00 51.42 14 PHE A CA 19
ATOM 23020 C C . PHE A 1 14 ? 13.936 -1.826 -13.484 1.00 34.24 14 PHE A C 19
ATOM 23021 O O . PHE A 1 14 ? 13.498 -1.772 -12.335 1.00 32.31 14 PHE A O 19
ATOM 23038 N N . GLU A 1 15 ? 15.209 -2.085 -13.762 1.00 45.31 15 GLU A N 19
ATOM 23039 C CA . GLU A 1 15 ? 16.187 -2.326 -12.708 1.00 25.12 15 GLU A CA 19
ATOM 23040 C C . GLU A 1 15 ? 16.703 -1.010 -12.132 1.00 70.13 15 GLU A C 19
ATOM 23041 O O . GLU A 1 15 ? 17.184 -0.962 -11.000 1.00 41.21 15 GLU A O 19
ATOM 23053 N N . ARG A 1 16 ? 16.599 0.055 -12.921 1.00 21.34 16 ARG A N 19
ATOM 23054 C CA . ARG A 1 16 ? 17.056 1.371 -12.491 1.00 61.21 16 ARG A CA 19
ATOM 23055 C C . ARG A 1 16 ? 15.988 2.071 -11.656 1.00 41.43 16 ARG A C 19
ATOM 23056 O O . ARG A 1 16 ? 16.291 2.698 -10.640 1.00 41.21 16 ARG A O 19
ATOM 23077 N N . LEU A 1 17 ? 14.738 1.961 -12.092 1.00 11.43 17 LEU A N 19
ATOM 23078 C CA . LEU A 1 17 ? 13.624 2.585 -11.385 1.00 60.52 17 LEU A CA 19
ATOM 23079 C C . LEU A 1 17 ? 13.394 1.916 -10.034 1.00 33.51 17 LEU A C 19
ATOM 23080 O O . LEU A 1 17 ? 12.865 2.531 -9.109 1.00 23.24 17 LEU A O 19
ATOM 23096 N N . GLU A 1 18 ? 13.796 0.653 -9.928 1.00 71.11 18 GLU A N 19
ATOM 23097 C CA . GLU A 1 18 ? 13.634 -0.098 -8.689 1.00 21.41 18 GLU A CA 19
ATOM 23098 C C . GLU A 1 18 ? 14.300 0.626 -7.523 1.00 24.24 18 GLU A C 19
ATOM 23099 O O . GLU A 1 18 ? 13.889 0.480 -6.372 1.00 71.12 18 GLU A O 19
ATOM 23111 N N . GLU A 1 19 ? 15.332 1.406 -7.830 1.00 20.03 19 GLU A N 19
ATOM 23112 C CA . GLU A 1 19 ? 16.056 2.152 -6.807 1.00 21.40 19 GLU A CA 19
ATOM 23113 C C . GLU A 1 19 ? 15.288 3.407 -6.402 1.00 70.44 19 GLU A C 19
ATOM 23114 O O . GLU A 1 19 ? 15.413 3.889 -5.276 1.00 24.00 19 GLU A O 19
ATOM 23126 N N . LEU A 1 20 ? 14.493 3.931 -7.329 1.00 23.22 20 LEU A N 19
ATOM 23127 C CA . LEU A 1 20 ? 13.704 5.130 -7.070 1.00 43.33 20 LEU A CA 19
ATOM 23128 C C . LEU A 1 20 ? 12.637 4.863 -6.014 1.00 73.22 20 LEU A C 19
ATOM 23129 O O . LEU A 1 20 ? 12.286 5.749 -5.234 1.00 73.33 20 LEU A O 19
ATOM 23145 N N . ILE A 1 21 ? 12.126 3.636 -5.994 1.00 41.31 21 ILE A N 19
ATOM 23146 C CA . ILE A 1 21 ? 11.101 3.252 -5.031 1.00 64.35 21 ILE A CA 19
ATOM 23147 C C . ILE A 1 21 ? 11.726 2.706 -3.752 1.00 61.52 21 ILE A C 19
ATOM 23148 O O . ILE A 1 21 ? 11.196 2.901 -2.659 1.00 71.51 21 ILE A O 19
ATOM 23164 N N . GLU A 1 22 ? 12.857 2.022 -3.897 1.00 42.13 22 GLU A N 19
ATOM 23165 C CA . GLU A 1 22 ? 13.555 1.449 -2.752 1.00 73.33 22 GLU A CA 19
ATOM 23166 C C . GLU A 1 22 ? 13.864 2.521 -1.711 1.00 62.42 22 GLU A C 19
ATOM 23167 O O . GLU A 1 22 ? 13.997 2.228 -0.523 1.00 12.35 22 GLU A O 19
ATOM 23179 N N . LYS A 1 23 ? 13.979 3.764 -2.166 1.00 73.45 23 LYS A N 19
ATOM 23180 C CA . LYS A 1 23 ? 14.272 4.881 -1.277 1.00 32.13 23 LYS A CA 19
ATOM 23181 C C . LYS A 1 23 ? 13.116 5.126 -0.312 1.00 52.23 23 LYS A C 19
ATOM 23182 O O . LYS A 1 23 ? 13.328 5.471 0.850 1.00 62.43 23 LYS A O 19
ATOM 23201 N N . GLU A 1 24 ? 11.893 4.945 -0.803 1.00 4.15 24 GLU A N 19
ATOM 23202 C CA . GLU A 1 24 ? 10.705 5.147 0.018 1.00 74.34 24 GLU A CA 19
ATOM 23203 C C . GLU A 1 24 ? 10.526 3.999 1.008 1.00 53.33 24 GLU A C 19
ATOM 23204 O O . GLU A 1 24 ? 10.153 4.213 2.161 1.00 43.21 24 GLU A O 19
ATOM 23216 N N . MET A 1 25 ? 10.793 2.782 0.548 1.00 65.53 25 MET A N 19
ATOM 23217 C CA . MET A 1 25 ? 10.663 1.600 1.393 1.00 52.14 25 MET A CA 19
ATOM 23218 C C . MET A 1 25 ? 11.437 1.775 2.695 1.00 13.14 25 MET A C 19
ATOM 23219 O O . MET A 1 25 ? 12.496 2.401 2.718 1.00 12.44 25 MET A O 19
ATOM 23233 N N . GLN A 1 26 ? 10.900 1.218 3.777 1.00 44.35 26 GLN A N 19
ATOM 23234 C CA . GLN A 1 26 ? 11.541 1.315 5.083 1.00 64.34 26 GLN A CA 19
ATOM 23235 C C . GLN A 1 26 ? 12.881 0.585 5.087 1.00 53.21 26 GLN A C 19
ATOM 23236 O O . GLN A 1 26 ? 13.164 -0.248 4.226 1.00 62.00 26 GLN A O 19
ATOM 23250 N N . PRO A 1 27 ? 13.726 0.904 6.078 1.00 12.44 27 PRO A N 19
ATOM 23251 C CA . PRO A 1 27 ? 15.050 0.291 6.219 1.00 75.53 27 PRO A CA 19
ATOM 23252 C C . PRO A 1 27 ? 14.968 -1.176 6.628 1.00 31.03 27 PRO A C 19
ATOM 23253 O O . PRO A 1 27 ? 15.981 -1.871 6.685 1.00 21.42 27 PRO A O 19
ATOM 23264 N N . ASN A 1 28 ? 13.755 -1.640 6.912 1.00 2.34 28 ASN A N 19
ATOM 23265 C CA . ASN A 1 28 ? 13.542 -3.025 7.317 1.00 52.40 28 ASN A CA 19
ATOM 23266 C C . ASN A 1 28 ? 12.207 -3.545 6.792 1.00 65.43 28 ASN A C 19
ATOM 23267 O O . ASN A 1 28 ? 11.540 -4.344 7.448 1.00 24.04 28 ASN A O 19
ATOM 23278 N N . GLU A 1 29 ? 11.826 -3.087 5.604 1.00 71.25 29 GLU A N 19
ATOM 23279 C CA . GLU A 1 29 ? 10.571 -3.507 4.991 1.00 61.13 29 GLU A CA 19
ATOM 23280 C C . GLU A 1 29 ? 10.829 -4.363 3.754 1.00 43.32 29 GLU A C 19
ATOM 23281 O O . GLU A 1 29 ? 11.941 -4.391 3.226 1.00 62.40 29 GLU A O 19
ATOM 23293 N N . VAL A 1 30 ? 9.794 -5.060 3.297 1.00 53.53 30 VAL A N 19
ATOM 23294 C CA . VAL A 1 30 ? 9.907 -5.916 2.122 1.00 11.21 30 VAL A CA 19
ATOM 23295 C C . VAL A 1 30 ? 9.439 -5.190 0.866 1.00 53.02 30 VAL A C 19
ATOM 23296 O O . VAL A 1 30 ? 8.504 -4.391 0.910 1.00 33.22 30 VAL A O 19
ATOM 23309 N N . ALA A 1 31 ? 10.095 -5.474 -0.254 1.00 62.03 31 ALA A N 19
ATOM 23310 C CA . ALA A 1 31 ? 9.745 -4.850 -1.524 1.00 74.33 31 ALA A CA 19
ATOM 23311 C C . ALA A 1 31 ? 9.572 -5.896 -2.620 1.00 73.33 31 ALA A C 19
ATOM 23312 O O . ALA A 1 31 ? 10.534 -6.547 -3.027 1.00 65.42 31 ALA A O 19
ATOM 23319 N N . ILE A 1 32 ? 8.340 -6.053 -3.093 1.00 50.34 32 ILE A N 19
ATOM 23320 C CA . ILE A 1 32 ? 8.042 -7.020 -4.143 1.00 2.34 32 ILE A CA 19
ATOM 23321 C C . ILE A 1 32 ? 8.111 -6.373 -5.522 1.00 14.12 32 ILE A C 19
ATOM 23322 O O . ILE A 1 32 ? 7.247 -5.576 -5.889 1.00 70.02 32 ILE A O 19
ATOM 23338 N N . PHE A 1 33 ? 9.143 -6.722 -6.283 1.00 35.53 33 PHE A N 19
ATOM 23339 C CA . PHE A 1 33 ? 9.324 -6.177 -7.623 1.00 12.22 33 PHE A CA 19
ATOM 23340 C C . PHE A 1 33 ? 8.953 -7.208 -8.685 1.00 22.03 33 PHE A C 19
ATOM 23341 O O . PHE A 1 33 ? 9.710 -8.141 -8.949 1.00 62.53 33 PHE A O 19
ATOM 23358 N N . MET A 1 34 ? 7.783 -7.032 -9.289 1.00 13.20 34 MET A N 19
ATOM 23359 C CA . MET A 1 34 ? 7.311 -7.946 -10.322 1.00 63.45 34 MET A CA 19
ATOM 23360 C C . MET A 1 34 ? 7.932 -7.606 -11.674 1.00 14.12 34 MET A C 19
ATOM 23361 O O . MET A 1 34 ? 7.883 -6.459 -12.119 1.00 51.00 34 MET A O 19
ATOM 23375 N N . PHE A 1 35 ? 8.515 -8.609 -12.322 1.00 13.11 35 PHE A N 19
ATOM 23376 C CA . PHE A 1 35 ? 9.146 -8.415 -13.622 1.00 53.21 35 PHE A CA 19
ATOM 23377 C C . PHE A 1 35 ? 8.726 -9.510 -14.599 1.00 4.51 35 PHE A C 19
ATOM 23378 O O . PHE A 1 35 ? 8.843 -10.698 -14.302 1.00 14.11 35 PHE A O 19
ATOM 23395 N N . GLU A 1 36 ? 8.238 -9.098 -15.765 1.00 71.50 36 GLU A N 19
ATOM 23396 C CA . GLU A 1 36 ? 7.800 -10.044 -16.785 1.00 31.11 36 GLU A CA 19
ATOM 23397 C C . GLU A 1 36 ? 8.689 -9.961 -18.022 1.00 43.31 36 GLU A C 19
ATOM 23398 O O . GLU A 1 36 ? 8.433 -10.619 -19.031 1.00 14.44 36 GLU A O 19
ATOM 23410 N N . VAL A 1 37 ? 9.736 -9.146 -17.937 1.00 63.22 37 VAL A N 19
ATOM 23411 C CA . VAL A 1 37 ? 10.665 -8.976 -19.049 1.00 33.15 37 VAL A CA 19
ATOM 23412 C C . VAL A 1 37 ? 12.086 -8.744 -18.547 1.00 55.10 37 VAL A C 19
ATOM 23413 O O . VAL A 1 37 ? 12.390 -8.985 -17.380 1.00 23.12 37 VAL A O 19
ATOM 23426 N N . GLY A 1 38 ? 12.953 -8.273 -19.438 1.00 55.14 38 GLY A N 19
ATOM 23427 C CA . GLY A 1 38 ? 14.332 -8.015 -19.067 1.00 73.35 38 GLY A CA 19
ATOM 23428 C C . GLY A 1 38 ? 15.013 -9.237 -18.483 1.00 52.11 38 GLY A C 19
ATOM 23429 O O . GLY A 1 38 ? 14.389 -10.286 -18.321 1.00 50.21 38 GLY A O 19
ATOM 23433 N N . ASP A 1 39 ? 16.296 -9.102 -18.167 1.00 61.34 39 ASP A N 19
ATOM 23434 C CA . ASP A 1 39 ? 17.063 -10.204 -17.598 1.00 61.33 39 ASP A CA 19
ATOM 23435 C C . ASP A 1 39 ? 16.594 -10.518 -16.181 1.00 71.00 39 ASP A C 19
ATOM 23436 O O . ASP A 1 39 ? 16.022 -9.665 -15.502 1.00 74.13 39 ASP A O 19
ATOM 23445 N N . PHE A 1 40 ? 16.839 -11.748 -15.741 1.00 1.44 40 PHE A N 19
ATOM 23446 C CA . PHE A 1 40 ? 16.440 -12.175 -14.405 1.00 32.02 40 PHE A CA 19
ATOM 23447 C C . PHE A 1 40 ? 17.551 -11.908 -13.394 1.00 11.25 40 PHE A C 19
ATOM 23448 O O . PHE A 1 40 ? 17.286 -11.612 -12.228 1.00 44.34 40 PHE A O 19
ATOM 23465 N N . SER A 1 41 ? 18.795 -12.015 -13.848 1.00 62.33 41 SER A N 19
ATOM 23466 C CA . SER A 1 41 ? 19.947 -11.790 -12.983 1.00 43.14 41 SER A CA 19
ATOM 23467 C C . SER A 1 41 ? 20.073 -10.314 -12.620 1.00 43.50 41 SER A C 19
ATOM 23468 O O . SER A 1 41 ? 20.840 -9.945 -11.732 1.00 24.13 41 SER A O 19
ATOM 23476 N N . ASN A 1 42 ? 19.314 -9.473 -13.315 1.00 13.23 42 ASN A N 19
ATOM 23477 C CA . ASN A 1 42 ? 19.340 -8.036 -13.067 1.00 12.13 42 ASN A CA 19
ATOM 23478 C C . ASN A 1 42 ? 18.482 -7.677 -11.857 1.00 52.13 42 ASN A C 19
ATOM 23479 O O . ASN A 1 42 ? 18.694 -6.647 -11.217 1.00 0.21 42 ASN A O 19
ATOM 23490 N N . ILE A 1 43 ? 17.513 -8.533 -11.551 1.00 23.42 43 ILE A N 19
ATOM 23491 C CA . ILE A 1 43 ? 16.625 -8.307 -10.418 1.00 33.53 43 ILE A CA 19
ATOM 23492 C C . ILE A 1 43 ? 17.413 -7.938 -9.166 1.00 1.40 43 ILE A C 19
ATOM 23493 O O . ILE A 1 43 ? 17.180 -6.905 -8.538 1.00 0.40 43 ILE A O 19
ATOM 23509 N N . PRO A 1 44 ? 18.371 -8.799 -8.794 1.00 62.50 44 PRO A N 19
ATOM 23510 C CA . PRO A 1 44 ? 19.216 -8.584 -7.616 1.00 11.25 44 PRO A CA 19
ATOM 23511 C C . PRO A 1 44 ? 20.193 -7.428 -7.806 1.00 34.40 44 PRO A C 19
ATOM 23512 O O . PRO A 1 44 ? 20.717 -6.879 -6.837 1.00 64.12 44 PRO A O 19
ATOM 23523 N N . LYS A 1 45 ? 20.433 -7.063 -9.061 1.00 34.42 45 LYS A N 19
ATOM 23524 C CA . LYS A 1 45 ? 21.345 -5.972 -9.379 1.00 41.35 45 LYS A CA 19
ATOM 23525 C C . LYS A 1 45 ? 20.739 -4.626 -8.994 1.00 51.05 45 LYS A C 19
ATOM 23526 O O . LYS A 1 45 ? 21.459 -3.665 -8.724 1.00 52.21 45 LYS A O 19
ATOM 23545 N N . SER A 1 46 ? 19.411 -4.565 -8.970 1.00 63.25 46 SER A N 19
ATOM 23546 C CA . SER A 1 46 ? 18.709 -3.336 -8.621 1.00 34.34 46 SER A CA 19
ATOM 23547 C C . SER A 1 46 ? 18.883 -3.013 -7.140 1.00 22.43 46 SER A C 19
ATOM 23548 O O . SER A 1 46 ? 19.303 -1.915 -6.778 1.00 43.21 46 SER A O 19
ATOM 23556 N N . ALA A 1 47 ? 18.557 -3.980 -6.288 1.00 2.34 47 ALA A N 19
ATOM 23557 C CA . ALA A 1 47 ? 18.679 -3.800 -4.846 1.00 63.42 47 ALA A CA 19
ATOM 23558 C C . ALA A 1 47 ? 20.117 -3.479 -4.453 1.00 22.42 47 ALA A C 19
ATOM 23559 O O . ALA A 1 47 ? 20.363 -2.854 -3.422 1.00 31.43 47 ALA A O 19
ATOM 23566 N N . GLU A 1 48 ? 21.063 -3.912 -5.281 1.00 1.22 48 GLU A N 19
ATOM 23567 C CA . GLU A 1 48 ? 22.477 -3.671 -5.017 1.00 52.20 48 GLU A CA 19
ATOM 23568 C C . GLU A 1 48 ? 22.843 -2.217 -5.302 1.00 64.21 48 GLU A C 19
ATOM 23569 O O . GLU A 1 48 ? 23.778 -1.674 -4.713 1.00 22.00 48 GLU A O 19
ATOM 23581 N N . PHE A 1 49 ? 22.101 -1.593 -6.210 1.00 73.02 49 PHE A N 19
ATOM 23582 C CA . PHE A 1 49 ? 22.348 -0.203 -6.575 1.00 74.05 49 PHE A CA 19
ATOM 23583 C C . PHE A 1 49 ? 22.265 0.704 -5.351 1.00 55.02 49 PHE A C 19
ATOM 23584 O O . PHE A 1 49 ? 22.832 1.797 -5.336 1.00 32.12 49 PHE A O 19
ATOM 23601 N N . ILE A 1 50 ? 21.553 0.243 -4.328 1.00 25.11 50 ILE A N 19
ATOM 23602 C CA . ILE A 1 50 ? 21.396 1.012 -3.099 1.00 63.55 50 ILE A CA 19
ATOM 23603 C C . ILE A 1 50 ? 22.637 0.901 -2.219 1.00 52.24 50 ILE A C 19
ATOM 23604 O O . ILE A 1 50 ? 23.388 1.864 -2.067 1.00 22.34 50 ILE A O 19
ATOM 23620 N N . GLN A 1 51 ? 22.845 -0.279 -1.645 1.00 31.11 51 GLN A N 19
ATOM 23621 C CA . GLN A 1 51 ? 23.995 -0.515 -0.781 1.00 25.31 51 GLN A CA 19
ATOM 23622 C C . GLN A 1 51 ? 24.559 -1.916 -0.996 1.00 45.22 51 GLN A C 19
ATOM 23623 O O . GLN A 1 51 ? 23.826 -2.903 -0.961 1.00 75.41 51 GLN A O 19
ATOM 23637 N N . SER A 1 52 ? 25.867 -1.994 -1.219 1.00 45.24 52 SER A N 19
ATOM 23638 C CA . SER A 1 52 ? 26.530 -3.273 -1.445 1.00 35.43 52 SER A CA 19
ATOM 23639 C C . SER A 1 52 ? 26.175 -4.269 -0.345 1.00 25.44 52 SER A C 19
ATOM 23640 O O . SER A 1 52 ? 26.069 -5.471 -0.589 1.00 71.32 52 SER A O 19
ATOM 23648 N N . LYS A 1 53 ? 25.994 -3.761 0.869 1.00 2.54 53 LYS A N 19
ATOM 23649 C CA . LYS A 1 53 ? 25.651 -4.603 2.009 1.00 12.41 53 LYS A CA 19
ATOM 23650 C C . LYS A 1 53 ? 24.352 -4.136 2.658 1.00 35.51 53 LYS A C 19
ATOM 23651 O O . LYS A 1 53 ? 24.275 -3.031 3.192 1.00 51.20 53 LYS A O 19
ATOM 23670 N N . GLY A 1 54 ? 23.332 -4.988 2.610 1.00 72.55 54 GLY A N 19
ATOM 23671 C CA . GLY A 1 54 ? 22.050 -4.646 3.198 1.00 42.23 54 GLY A CA 19
ATOM 23672 C C . GLY A 1 54 ? 20.886 -5.272 2.456 1.00 31.54 54 GLY A C 19
ATOM 23673 O O . GLY A 1 54 ? 19.973 -5.825 3.072 1.00 44.41 54 GLY A O 19
ATOM 23677 N N . HIS A 1 55 ? 20.915 -5.186 1.130 1.00 24.32 55 HIS A N 19
ATOM 23678 C CA . HIS A 1 55 ? 19.853 -5.749 0.304 1.00 43.22 55 HIS A CA 19
ATOM 23679 C C . HIS A 1 55 ? 19.934 -7.272 0.278 1.00 61.11 55 HIS A C 19
ATOM 23680 O O . HIS A 1 55 ? 20.924 -7.842 -0.179 1.00 62.21 55 HIS A O 19
ATOM 23694 N N . GLU A 1 56 ? 18.886 -7.924 0.772 1.00 23.21 56 GLU A N 19
ATOM 23695 C CA . GLU A 1 56 ? 18.841 -9.381 0.807 1.00 71.24 56 GLU A CA 19
ATOM 23696 C C . GLU A 1 56 ? 17.518 -9.898 0.247 1.00 5.31 56 GLU A C 19
ATOM 23697 O O . GLU A 1 56 ? 16.443 -9.507 0.704 1.00 62.50 56 GLU A O 19
ATOM 23709 N N . LEU A 1 57 ? 17.606 -10.777 -0.745 1.00 31.02 57 LEU A N 19
ATOM 23710 C CA . LEU A 1 57 ? 16.417 -11.348 -1.368 1.00 51.33 57 LEU A CA 19
ATOM 23711 C C . LEU A 1 57 ? 15.954 -12.593 -0.619 1.00 73.13 57 LEU A C 19
ATOM 23712 O O . LEU A 1 57 ? 16.514 -13.677 -0.789 1.00 12.12 57 LEU A O 19
ATOM 23728 N N . LEU A 1 58 ? 14.927 -12.432 0.208 1.00 52.32 58 LEU A N 19
ATOM 23729 C CA . LEU A 1 58 ? 14.386 -13.544 0.982 1.00 53.32 58 LEU A CA 19
ATOM 23730 C C . LEU A 1 58 ? 14.057 -14.727 0.078 1.00 73.33 58 LEU A C 19
ATOM 23731 O O . LEU A 1 58 ? 14.321 -15.878 0.424 1.00 44.31 58 LEU A O 19
ATOM 23747 N N . ASN A 1 59 ? 13.480 -14.436 -1.084 1.00 14.25 59 ASN A N 19
ATOM 23748 C CA . ASN A 1 59 ? 13.116 -15.476 -2.039 1.00 31.23 59 ASN A CA 19
ATOM 23749 C C . ASN A 1 59 ? 13.651 -15.149 -3.430 1.00 11.25 59 ASN A C 19
ATOM 23750 O O . ASN A 1 59 ? 13.029 -14.401 -4.185 1.00 24.42 59 ASN A O 19
ATOM 23761 N N . SER A 1 60 ? 14.807 -15.714 -3.761 1.00 63.10 60 SER A N 19
ATOM 23762 C CA . SER A 1 60 ? 15.428 -15.480 -5.060 1.00 30.24 60 SER A CA 19
ATOM 23763 C C . SER A 1 60 ? 14.394 -15.564 -6.179 1.00 4.23 60 SER A C 19
ATOM 23764 O O . SER A 1 60 ? 13.573 -16.481 -6.214 1.00 70.10 60 SER A O 19
ATOM 23772 N N . LEU A 1 61 ? 14.441 -14.600 -7.092 1.00 2.04 61 LEU A N 19
ATOM 23773 C CA . LEU A 1 61 ? 13.509 -14.563 -8.214 1.00 4.25 61 LEU A CA 19
ATOM 23774 C C . LEU A 1 61 ? 13.428 -15.923 -8.899 1.00 32.12 61 LEU A C 19
ATOM 23775 O O . LEU A 1 61 ? 14.450 -16.546 -9.188 1.00 13.04 61 LEU A O 19
ATOM 23791 N N . ARG A 1 62 ? 12.206 -16.377 -9.158 1.00 51.11 62 ARG A N 19
ATOM 23792 C CA . ARG A 1 62 ? 11.991 -17.663 -9.811 1.00 10.24 62 ARG A CA 19
ATOM 23793 C C . ARG A 1 62 ? 11.798 -17.484 -11.314 1.00 31.23 62 ARG A C 19
ATOM 23794 O O . ARG A 1 62 ? 10.722 -17.753 -11.848 1.00 53.52 62 ARG A O 19
ATOM 23815 N N . PHE A 1 63 ? 12.847 -17.029 -11.990 1.00 4.11 63 PHE A N 19
ATOM 23816 C CA . PHE A 1 63 ? 12.793 -16.813 -13.431 1.00 2.20 63 PHE A CA 19
ATOM 23817 C C . PHE A 1 63 ? 12.503 -18.118 -14.166 1.00 63.12 63 PHE A C 19
ATOM 23818 O O . PHE A 1 63 ? 12.030 -19.085 -13.572 1.00 32.52 63 PHE A O 19
ATOM 23835 N N . ASN A 1 64 ? 12.791 -18.136 -15.464 1.00 11.13 64 ASN A N 19
ATOM 23836 C CA . ASN A 1 64 ? 12.560 -19.321 -16.281 1.00 63.34 64 ASN A CA 19
ATOM 23837 C C . ASN A 1 64 ? 11.067 -19.580 -16.456 1.00 52.40 64 ASN A C 19
ATOM 23838 O O . ASN A 1 64 ? 10.666 -20.569 -17.068 1.00 61.11 64 ASN A O 19
ATOM 23849 N N . GLN A 1 65 ? 10.249 -18.682 -15.914 1.00 64.34 65 GLN A N 19
ATOM 23850 C CA . GLN A 1 65 ? 8.800 -18.814 -16.011 1.00 4.44 65 GLN A CA 19
ATOM 23851 C C . GLN A 1 65 ? 8.146 -17.458 -16.256 1.00 1.15 65 GLN A C 19
ATOM 23852 O O . GLN A 1 65 ? 8.822 -16.481 -16.576 1.00 53.33 65 GLN A O 19
ATOM 23866 N N . ALA A 1 66 ? 6.827 -17.407 -16.102 1.00 51.24 66 ALA A N 19
ATOM 23867 C CA . ALA A 1 66 ? 6.082 -16.171 -16.305 1.00 53.33 66 ALA A CA 19
ATOM 23868 C C . ALA A 1 66 ? 6.492 -15.109 -15.290 1.00 63.14 66 ALA A C 19
ATOM 23869 O O . ALA A 1 66 ? 7.246 -15.387 -14.357 1.00 73.33 66 ALA A O 19
ATOM 23876 N N . ASP A 1 67 ? 5.993 -13.893 -15.479 1.00 41.41 67 ASP A N 19
ATOM 23877 C CA . ASP A 1 67 ? 6.308 -12.789 -14.579 1.00 41.15 67 ASP A CA 19
ATOM 23878 C C . ASP A 1 67 ? 6.257 -13.243 -13.124 1.00 3.10 67 ASP A C 19
ATOM 23879 O O . ASP A 1 67 ? 5.229 -13.725 -12.650 1.00 13.25 67 ASP A O 19
ATOM 23888 N N . TRP A 1 68 ? 7.374 -13.087 -12.422 1.00 13.30 68 TRP A N 19
ATOM 23889 C CA . TRP A 1 68 ? 7.457 -13.482 -11.020 1.00 54.24 68 TRP A CA 19
ATOM 23890 C C . TRP A 1 68 ? 7.618 -12.262 -10.120 1.00 22.23 68 TRP A C 19
ATOM 23891 O O . TRP A 1 68 ? 7.614 -11.124 -10.591 1.00 22.42 68 TRP A O 19
ATOM 23912 N N . THR A 1 69 ? 7.761 -12.506 -8.820 1.00 53.15 69 THR A N 19
ATOM 23913 C CA . THR A 1 69 ? 7.923 -11.427 -7.854 1.00 32.31 69 THR A CA 19
ATOM 23914 C C . THR A 1 69 ? 9.123 -11.677 -6.948 1.00 1.31 69 THR A C 19
ATOM 23915 O O . THR A 1 69 ? 9.301 -12.778 -6.427 1.00 62.43 69 THR A O 19
ATOM 23926 N N . ILE A 1 70 ? 9.943 -10.648 -6.763 1.00 50.42 70 ILE A N 19
ATOM 23927 C CA . ILE A 1 70 ? 11.126 -10.756 -5.918 1.00 14.21 70 ILE A CA 19
ATOM 23928 C C . ILE A 1 70 ? 10.991 -9.888 -4.671 1.00 22.51 70 ILE A C 19
ATOM 23929 O O . ILE A 1 70 ? 10.795 -8.677 -4.763 1.00 11.45 70 ILE A O 19
ATOM 23945 N N . VAL A 1 71 ? 11.100 -10.517 -3.505 1.00 21.22 71 VAL A N 19
ATOM 23946 C CA . VAL A 1 71 ? 10.994 -9.803 -2.238 1.00 51.12 71 VAL A CA 19
ATOM 23947 C C . VAL A 1 71 ? 12.361 -9.327 -1.759 1.00 72.03 71 VAL A C 19
ATOM 23948 O O . VAL A 1 71 ? 13.289 -10.122 -1.607 1.00 53.33 71 VAL A O 19
ATOM 23961 N N . VAL A 1 72 ? 12.478 -8.024 -1.522 1.00 62.34 72 VAL A N 19
ATOM 23962 C CA . VAL A 1 72 ? 13.732 -7.442 -1.059 1.00 13.43 72 VAL A CA 19
ATOM 23963 C C . VAL A 1 72 ? 13.570 -6.819 0.323 1.00 2.05 72 VAL A C 19
ATOM 23964 O O . VAL A 1 72 ? 12.697 -5.978 0.538 1.00 3.15 72 VAL A O 19
ATOM 23977 N N . ARG A 1 73 ? 14.418 -7.237 1.258 1.00 71.44 73 ARG A N 19
ATOM 23978 C CA . ARG A 1 73 ? 14.369 -6.721 2.620 1.00 31.32 73 ARG A CA 19
ATOM 23979 C C . ARG A 1 73 ? 15.464 -5.683 2.848 1.00 32.10 73 ARG A C 19
ATOM 23980 O O . ARG A 1 73 ? 16.651 -6.008 2.855 1.00 23.21 73 ARG A O 19
ATOM 24001 N N . LYS A 1 74 ? 15.056 -4.432 3.033 1.00 23.15 74 LYS A N 19
ATOM 24002 C CA . LYS A 1 74 ? 16.001 -3.345 3.262 1.00 31.23 74 LYS A CA 19
ATOM 24003 C C . LYS A 1 74 ? 16.745 -3.539 4.580 1.00 75.01 74 LYS A C 19
ATOM 24004 O O . LYS A 1 74 ? 16.265 -4.229 5.480 1.00 62.12 74 LYS A O 19
ATOM 24023 N N . LYS A 1 75 ? 17.918 -2.925 4.688 1.00 52.23 75 LYS A N 19
ATOM 24024 C CA . LYS A 1 75 ? 18.727 -3.027 5.896 1.00 2.22 75 LYS A CA 19
ATOM 24025 C C . LYS A 1 75 ? 19.973 -2.154 5.792 1.00 44.53 75 LYS A C 19
ATOM 24026 O O . LYS A 1 75 ? 20.417 -1.568 6.779 1.00 54.40 75 LYS A O 19
ATOM 24045 N N . ALA A 1 76 ? 20.533 -2.070 4.589 1.00 31.21 76 ALA A N 19
ATOM 24046 C CA . ALA A 1 76 ? 21.726 -1.265 4.356 1.00 74.54 76 ALA A CA 19
ATOM 24047 C C . ALA A 1 76 ? 22.846 -1.654 5.314 1.00 65.33 76 ALA A C 19
ATOM 24048 O O . ALA A 1 76 ? 23.506 -0.792 5.895 1.00 1.21 76 ALA A O 19
ATOM 24055 N N . MET A 1 1 ? 1.329 0.000 0.000 1.00 0.00 1 MET A N 20
ATOM 24056 C CA . MET A 1 1 ? 2.093 -0.001 -1.242 1.00 52.33 1 MET A CA 20
ATOM 24057 C C . MET A 1 1 ? 3.574 -0.242 -0.970 1.00 1.14 1 MET A C 20
ATOM 24058 O O . MET A 1 1 ? 4.342 0.701 -0.777 1.00 21.14 1 MET A O 20
ATOM 24072 N N . LYS A 1 2 ? 3.969 -1.510 -0.955 1.00 25.34 2 LYS A N 20
ATOM 24073 C CA . LYS A 1 2 ? 5.359 -1.876 -0.707 1.00 31.34 2 LYS A CA 20
ATOM 24074 C C . LYS A 1 2 ? 5.885 -2.791 -1.807 1.00 64.45 2 LYS A C 20
ATOM 24075 O O . LYS A 1 2 ? 6.721 -3.660 -1.558 1.00 61.43 2 LYS A O 20
ATOM 24094 N N . ARG A 1 3 ? 5.392 -2.589 -3.025 1.00 22.31 3 ARG A N 20
ATOM 24095 C CA . ARG A 1 3 ? 5.814 -3.396 -4.164 1.00 34.44 3 ARG A CA 20
ATOM 24096 C C . ARG A 1 3 ? 5.931 -2.542 -5.422 1.00 53.42 3 ARG A C 20
ATOM 24097 O O . ARG A 1 3 ? 5.411 -1.427 -5.479 1.00 4.33 3 ARG A O 20
ATOM 24118 N N . PHE A 1 4 ? 6.617 -3.072 -6.429 1.00 53.44 4 PHE A N 20
ATOM 24119 C CA . PHE A 1 4 ? 6.803 -2.357 -7.687 1.00 25.02 4 PHE A CA 20
ATOM 24120 C C . PHE A 1 4 ? 6.521 -3.269 -8.878 1.00 1.45 4 PHE A C 20
ATOM 24121 O O . PHE A 1 4 ? 7.196 -4.280 -9.073 1.00 10.42 4 PHE A O 20
ATOM 24138 N N . ASP A 1 5 ? 5.519 -2.904 -9.670 1.00 2.54 5 ASP A N 20
ATOM 24139 C CA . ASP A 1 5 ? 5.147 -3.687 -10.842 1.00 34.12 5 ASP A CA 20
ATOM 24140 C C . ASP A 1 5 ? 5.907 -3.213 -12.076 1.00 51.04 5 ASP A C 20
ATOM 24141 O O . ASP A 1 5 ? 5.575 -2.183 -12.666 1.00 23.34 5 ASP A O 20
ATOM 24150 N N . LEU A 1 6 ? 6.928 -3.969 -12.462 1.00 64.44 6 LEU A N 20
ATOM 24151 C CA . LEU A 1 6 ? 7.737 -3.626 -13.627 1.00 24.41 6 LEU A CA 20
ATOM 24152 C C . LEU A 1 6 ? 7.309 -4.438 -14.846 1.00 1.54 6 LEU A C 20
ATOM 24153 O O . LEU A 1 6 ? 7.947 -4.381 -15.897 1.00 24.03 6 LEU A O 20
ATOM 24169 N N . ARG A 1 7 ? 6.224 -5.190 -14.697 1.00 55.25 7 ARG A N 20
ATOM 24170 C CA . ARG A 1 7 ? 5.709 -6.012 -15.786 1.00 42.43 7 ARG A CA 20
ATOM 24171 C C . ARG A 1 7 ? 5.558 -5.190 -17.063 1.00 44.12 7 ARG A C 20
ATOM 24172 O O . ARG A 1 7 ? 6.174 -5.475 -18.090 1.00 45.24 7 ARG A O 20
ATOM 24193 N N . PRO A 1 8 ? 4.719 -4.146 -17.000 1.00 1.45 8 PRO A N 20
ATOM 24194 C CA . PRO A 1 8 ? 4.468 -3.261 -18.141 1.00 74.44 8 PRO A CA 20
ATOM 24195 C C . PRO A 1 8 ? 5.676 -2.395 -18.481 1.00 33.12 8 PRO A C 20
ATOM 24196 O O . PRO A 1 8 ? 5.698 -1.719 -19.510 1.00 41.21 8 PRO A O 20
ATOM 24207 N N . LEU A 1 9 ? 6.679 -2.420 -17.610 1.00 51.04 9 LEU A N 20
ATOM 24208 C CA . LEU A 1 9 ? 7.892 -1.637 -17.818 1.00 51.24 9 LEU A CA 20
ATOM 24209 C C . LEU A 1 9 ? 8.873 -2.381 -18.718 1.00 61.13 9 LEU A C 20
ATOM 24210 O O . LEU A 1 9 ? 8.968 -3.608 -18.672 1.00 14.24 9 LEU A O 20
ATOM 24226 N N . LYS A 1 10 ? 9.604 -1.631 -19.536 1.00 73.02 10 LYS A N 20
ATOM 24227 C CA . LYS A 1 10 ? 10.581 -2.218 -20.445 1.00 42.10 10 LYS A CA 20
ATOM 24228 C C . LYS A 1 10 ? 11.897 -2.495 -19.724 1.00 75.32 10 LYS A C 20
ATOM 24229 O O . LYS A 1 10 ? 12.165 -1.930 -18.665 1.00 24.45 10 LYS A O 20
ATOM 24248 N N . ALA A 1 11 ? 12.713 -3.367 -20.307 1.00 31.32 11 ALA A N 20
ATOM 24249 C CA . ALA A 1 11 ? 14.001 -3.716 -19.722 1.00 24.25 11 ALA A CA 20
ATOM 24250 C C . ALA A 1 11 ? 14.986 -2.557 -19.831 1.00 62.12 11 ALA A C 20
ATOM 24251 O O . ALA A 1 11 ? 14.962 -1.799 -20.799 1.00 52.44 11 ALA A O 20
ATOM 24258 N N . GLY A 1 12 ? 15.852 -2.425 -18.831 1.00 23.52 12 GLY A N 20
ATOM 24259 C CA . GLY A 1 12 ? 16.833 -1.355 -18.834 1.00 74.54 12 GLY A CA 20
ATOM 24260 C C . GLY A 1 12 ? 16.487 -0.250 -17.857 1.00 4.41 12 GLY A C 20
ATOM 24261 O O . GLY A 1 12 ? 17.357 0.252 -17.144 1.00 64.31 12 GLY A O 20
ATOM 24265 N N . ILE A 1 13 ? 15.215 0.133 -17.824 1.00 63.10 13 ILE A N 20
ATOM 24266 C CA . ILE A 1 13 ? 14.758 1.187 -16.927 1.00 41.01 13 ILE A CA 20
ATOM 24267 C C . ILE A 1 13 ? 14.085 0.603 -15.690 1.00 74.42 13 ILE A C 20
ATOM 24268 O O . ILE A 1 13 ? 14.097 1.209 -14.619 1.00 35.24 13 ILE A O 20
ATOM 24284 N N . PHE A 1 14 ? 13.499 -0.580 -15.845 1.00 71.23 14 PHE A N 20
ATOM 24285 C CA . PHE A 1 14 ? 12.821 -1.248 -14.741 1.00 34.24 14 PHE A CA 20
ATOM 24286 C C . PHE A 1 14 ? 13.783 -1.500 -13.584 1.00 2.33 14 PHE A C 20
ATOM 24287 O O . PHE A 1 14 ? 13.370 -1.589 -12.428 1.00 63.20 14 PHE A O 20
ATOM 24304 N N . GLU A 1 15 ? 15.068 -1.613 -13.905 1.00 23.12 15 GLU A N 20
ATOM 24305 C CA . GLU A 1 15 ? 16.089 -1.856 -12.892 1.00 44.25 15 GLU A CA 20
ATOM 24306 C C . GLU A 1 15 ? 16.544 -0.547 -12.254 1.00 0.35 15 GLU A C 20
ATOM 24307 O O . GLU A 1 15 ? 17.022 -0.531 -11.119 1.00 51.40 15 GLU A O 20
ATOM 24319 N N . ARG A 1 16 ? 16.392 0.549 -12.991 1.00 22.34 16 ARG A N 20
ATOM 24320 C CA . ARG A 1 16 ? 16.788 1.862 -12.498 1.00 4.34 16 ARG A CA 20
ATOM 24321 C C . ARG A 1 16 ? 15.687 2.476 -11.638 1.00 73.53 16 ARG A C 20
ATOM 24322 O O . ARG A 1 16 ? 15.962 3.181 -10.667 1.00 23.23 16 ARG A O 20
ATOM 24343 N N . LEU A 1 17 ? 14.439 2.203 -12.003 1.00 33.23 17 LEU A N 20
ATOM 24344 C CA . LEU A 1 17 ? 13.294 2.728 -11.266 1.00 24.13 17 LEU A CA 20
ATOM 24345 C C . LEU A 1 17 ? 13.118 1.995 -9.940 1.00 10.14 17 LEU A C 20
ATOM 24346 O O . LEU A 1 17 ? 12.568 2.544 -8.985 1.00 64.22 17 LEU A O 20
ATOM 24362 N N . GLU A 1 18 ? 13.590 0.753 -9.888 1.00 50.31 18 GLU A N 20
ATOM 24363 C CA . GLU A 1 18 ? 13.485 -0.053 -8.678 1.00 61.40 18 GLU A CA 20
ATOM 24364 C C . GLU A 1 18 ? 14.182 0.631 -7.506 1.00 11.14 18 GLU A C 20
ATOM 24365 O O . GLU A 1 18 ? 13.798 0.449 -6.351 1.00 25.33 18 GLU A O 20
ATOM 24377 N N . GLU A 1 19 ? 15.208 1.419 -7.813 1.00 31.24 19 GLU A N 20
ATOM 24378 C CA . GLU A 1 19 ? 15.959 2.129 -6.784 1.00 50.34 19 GLU A CA 20
ATOM 24379 C C . GLU A 1 19 ? 15.244 3.415 -6.379 1.00 42.21 19 GLU A C 20
ATOM 24380 O O . GLU A 1 19 ? 15.397 3.896 -5.255 1.00 52.25 19 GLU A O 20
ATOM 24392 N N . LEU A 1 20 ? 14.464 3.967 -7.302 1.00 1.21 20 LEU A N 20
ATOM 24393 C CA . LEU A 1 20 ? 13.725 5.198 -7.042 1.00 42.03 20 LEU A CA 20
ATOM 24394 C C . LEU A 1 20 ? 12.709 4.997 -5.923 1.00 13.20 20 LEU A C 20
ATOM 24395 O O . LEU A 1 20 ? 12.479 5.894 -5.112 1.00 1.55 20 LEU A O 20
ATOM 24411 N N . ILE A 1 21 ? 12.105 3.814 -5.885 1.00 12.35 21 ILE A N 20
ATOM 24412 C CA . ILE A 1 21 ? 11.116 3.495 -4.863 1.00 33.04 21 ILE A CA 20
ATOM 24413 C C . ILE A 1 21 ? 11.781 2.939 -3.608 1.00 41.22 21 ILE A C 20
ATOM 24414 O O . ILE A 1 21 ? 11.317 3.172 -2.493 1.00 14.12 21 ILE A O 20
ATOM 24430 N N . GLU A 1 22 ? 12.873 2.205 -3.800 1.00 34.24 22 GLU A N 20
ATOM 24431 C CA . GLU A 1 22 ? 13.603 1.617 -2.683 1.00 35.24 22 GLU A CA 20
ATOM 24432 C C . GLU A 1 22 ? 14.007 2.687 -1.673 1.00 50.42 22 GLU A C 20
ATOM 24433 O O . GLU A 1 22 ? 14.185 2.405 -0.488 1.00 75.41 22 GLU A O 20
ATOM 24445 N N . LYS A 1 23 ? 14.152 3.919 -2.151 1.00 74.44 23 LYS A N 20
ATOM 24446 C CA . LYS A 1 23 ? 14.534 5.033 -1.293 1.00 44.31 23 LYS A CA 20
ATOM 24447 C C . LYS A 1 23 ? 13.447 5.326 -0.264 1.00 61.10 23 LYS A C 20
ATOM 24448 O O . LYS A 1 23 ? 13.740 5.616 0.895 1.00 11.52 23 LYS A O 20
ATOM 24467 N N . GLU A 1 24 ? 12.192 5.246 -0.696 1.00 65.51 24 GLU A N 20
ATOM 24468 C CA . GLU A 1 24 ? 11.062 5.501 0.189 1.00 5.43 24 GLU A CA 20
ATOM 24469 C C . GLU A 1 24 ? 10.859 4.342 1.161 1.00 41.32 24 GLU A C 20
ATOM 24470 O O . GLU A 1 24 ? 10.527 4.548 2.328 1.00 64.11 24 GLU A O 20
ATOM 24482 N N . MET A 1 25 ? 11.060 3.124 0.669 1.00 21.14 25 MET A N 20
ATOM 24483 C CA . MET A 1 25 ? 10.900 1.932 1.494 1.00 75.22 25 MET A CA 20
ATOM 24484 C C . MET A 1 25 ? 11.704 2.051 2.784 1.00 32.14 25 MET A C 20
ATOM 24485 O O . MET A 1 25 ? 12.803 2.604 2.791 1.00 23.34 25 MET A O 20
ATOM 24499 N N . GLN A 1 26 ? 11.148 1.529 3.873 1.00 11.42 26 GLN A N 20
ATOM 24500 C CA . GLN A 1 26 ? 11.814 1.579 5.169 1.00 3.11 26 GLN A CA 20
ATOM 24501 C C . GLN A 1 26 ? 13.156 0.855 5.120 1.00 74.04 26 GLN A C 20
ATOM 24502 O O . GLN A 1 26 ? 13.419 0.044 4.231 1.00 15.13 26 GLN A O 20
ATOM 24516 N N . PRO A 1 27 ? 14.026 1.153 6.096 1.00 40.24 27 PRO A N 20
ATOM 24517 C CA . PRO A 1 27 ? 15.355 0.541 6.185 1.00 0.23 27 PRO A CA 20
ATOM 24518 C C . PRO A 1 27 ? 15.289 -0.935 6.561 1.00 62.20 27 PRO A C 20
ATOM 24519 O O . PRO A 1 27 ? 16.306 -1.628 6.574 1.00 10.45 27 PRO A O 20
ATOM 24530 N N . ASN A 1 28 ? 14.086 -1.411 6.865 1.00 11.42 28 ASN A N 20
ATOM 24531 C CA . ASN A 1 28 ? 13.888 -2.806 7.241 1.00 0.33 28 ASN A CA 20
ATOM 24532 C C . ASN A 1 28 ? 12.538 -3.316 6.748 1.00 53.15 28 ASN A C 20
ATOM 24533 O O . ASN A 1 28 ? 11.884 -4.116 7.416 1.00 70.13 28 ASN A O 20
ATOM 24544 N N . GLU A 1 29 ? 12.127 -2.847 5.573 1.00 24.11 29 GLU A N 20
ATOM 24545 C CA . GLU A 1 29 ? 10.855 -3.256 4.990 1.00 32.25 29 GLU A CA 20
ATOM 24546 C C . GLU A 1 29 ? 11.076 -4.167 3.786 1.00 54.30 29 GLU A C 20
ATOM 24547 O O . GLU A 1 29 ? 12.189 -4.277 3.273 1.00 62.21 29 GLU A O 20
ATOM 24559 N N . VAL A 1 30 ? 10.006 -4.818 3.340 1.00 41.01 30 VAL A N 20
ATOM 24560 C CA . VAL A 1 30 ? 10.081 -5.719 2.196 1.00 45.21 30 VAL A CA 20
ATOM 24561 C C . VAL A 1 30 ? 9.596 -5.033 0.924 1.00 75.32 30 VAL A C 20
ATOM 24562 O O . VAL A 1 30 ? 8.666 -4.228 0.957 1.00 1.50 30 VAL A O 20
ATOM 24575 N N . ALA A 1 31 ? 10.231 -5.360 -0.197 1.00 54.41 31 ALA A N 20
ATOM 24576 C CA . ALA A 1 31 ? 9.861 -4.777 -1.481 1.00 65.44 31 ALA A CA 20
ATOM 24577 C C . ALA A 1 31 ? 9.678 -5.858 -2.542 1.00 34.15 31 ALA A C 20
ATOM 24578 O O . ALA A 1 31 ? 10.637 -6.520 -2.939 1.00 33.42 31 ALA A O 20
ATOM 24585 N N . ILE A 1 32 ? 8.441 -6.031 -2.995 1.00 33.32 32 ILE A N 20
ATOM 24586 C CA . ILE A 1 32 ? 8.132 -7.032 -4.009 1.00 45.31 32 ILE A CA 20
ATOM 24587 C C . ILE A 1 32 ? 8.180 -6.428 -5.409 1.00 24.32 32 ILE A C 20
ATOM 24588 O O . ILE A 1 32 ? 7.303 -5.656 -5.794 1.00 14.52 32 ILE A O 20
ATOM 24604 N N . PHE A 1 33 ? 9.211 -6.788 -6.167 1.00 52.31 33 PHE A N 20
ATOM 24605 C CA . PHE A 1 33 ? 9.373 -6.283 -7.525 1.00 43.44 33 PHE A CA 20
ATOM 24606 C C . PHE A 1 33 ? 9.018 -7.355 -8.551 1.00 33.23 33 PHE A C 20
ATOM 24607 O O . PHE A 1 33 ? 9.734 -8.345 -8.703 1.00 55.41 33 PHE A O 20
ATOM 24624 N N . MET A 1 34 ? 7.907 -7.151 -9.251 1.00 34.13 34 MET A N 20
ATOM 24625 C CA . MET A 1 34 ? 7.456 -8.100 -10.262 1.00 72.01 34 MET A CA 20
ATOM 24626 C C . MET A 1 34 ? 8.158 -7.850 -11.593 1.00 71.31 34 MET A C 20
ATOM 24627 O O . MET A 1 34 ? 8.264 -6.710 -12.046 1.00 73.42 34 MET A O 20
ATOM 24641 N N . PHE A 1 35 ? 8.636 -8.923 -12.215 1.00 4.10 35 PHE A N 20
ATOM 24642 C CA . PHE A 1 35 ? 9.330 -8.819 -13.494 1.00 33.43 35 PHE A CA 20
ATOM 24643 C C . PHE A 1 35 ? 8.879 -9.922 -14.447 1.00 64.33 35 PHE A C 20
ATOM 24644 O O . PHE A 1 35 ? 8.944 -11.106 -14.118 1.00 25.03 35 PHE A O 20
ATOM 24661 N N . GLU A 1 36 ? 8.422 -9.524 -15.630 1.00 44.53 36 GLU A N 20
ATOM 24662 C CA . GLU A 1 36 ? 7.960 -10.478 -16.631 1.00 51.10 36 GLU A CA 20
ATOM 24663 C C . GLU A 1 36 ? 9.025 -10.705 -17.700 1.00 2.41 36 GLU A C 20
ATOM 24664 O O . GLU A 1 36 ? 8.941 -11.649 -18.486 1.00 2.53 36 GLU A O 20
ATOM 24676 N N . VAL A 1 37 ? 10.027 -9.831 -17.723 1.00 61.31 37 VAL A N 20
ATOM 24677 C CA . VAL A 1 37 ? 11.110 -9.935 -18.694 1.00 74.32 37 VAL A CA 20
ATOM 24678 C C . VAL A 1 37 ? 12.086 -11.042 -18.312 1.00 42.12 37 VAL A C 20
ATOM 24679 O O . VAL A 1 37 ? 12.218 -11.391 -17.140 1.00 11.52 37 VAL A O 20
ATOM 24692 N N . GLY A 1 38 ? 12.770 -11.591 -19.311 1.00 64.14 38 GLY A N 20
ATOM 24693 C CA . GLY A 1 38 ? 13.727 -12.653 -19.060 1.00 2.22 38 GLY A CA 20
ATOM 24694 C C . GLY A 1 38 ? 14.961 -12.161 -18.329 1.00 14.41 38 GLY A C 20
ATOM 24695 O O . GLY A 1 38 ? 15.790 -12.958 -17.890 1.00 14.33 38 GLY A O 20
ATOM 24699 N N . ASP A 1 39 ? 15.084 -10.844 -18.200 1.00 35.24 39 ASP A N 20
ATOM 24700 C CA . ASP A 1 39 ? 16.225 -10.246 -17.517 1.00 64.34 39 ASP A CA 20
ATOM 24701 C C . ASP A 1 39 ? 16.165 -10.518 -16.017 1.00 44.24 39 ASP A C 20
ATOM 24702 O O . ASP A 1 39 ? 15.687 -9.687 -15.244 1.00 63.43 39 ASP A O 20
ATOM 24711 N N . PHE A 1 40 ? 16.653 -11.686 -15.613 1.00 32.02 40 PHE A N 20
ATOM 24712 C CA . PHE A 1 40 ? 16.653 -12.068 -14.206 1.00 32.25 40 PHE A CA 20
ATOM 24713 C C . PHE A 1 40 ? 17.925 -11.590 -13.512 1.00 11.40 40 PHE A C 20
ATOM 24714 O O . PHE A 1 40 ? 17.950 -11.407 -12.295 1.00 10.31 40 PHE A O 20
ATOM 24731 N N . SER A 1 41 ? 18.979 -11.389 -14.296 1.00 25.22 41 SER A N 20
ATOM 24732 C CA . SER A 1 41 ? 20.257 -10.936 -13.758 1.00 32.24 41 SER A CA 20
ATOM 24733 C C . SER A 1 41 ? 20.188 -9.465 -13.361 1.00 50.50 41 SER A C 20
ATOM 24734 O O . SER A 1 41 ? 21.027 -8.974 -12.607 1.00 42.23 41 SER A O 20
ATOM 24742 N N . ASN A 1 42 ? 19.181 -8.766 -13.875 1.00 72.13 42 ASN A N 20
ATOM 24743 C CA . ASN A 1 42 ? 19.001 -7.350 -13.576 1.00 64.11 42 ASN A CA 20
ATOM 24744 C C . ASN A 1 42 ? 18.240 -7.163 -12.267 1.00 51.24 42 ASN A C 20
ATOM 24745 O O . ASN A 1 42 ? 18.386 -6.143 -11.593 1.00 41.11 42 ASN A O 20
ATOM 24756 N N . ILE A 1 43 ? 17.428 -8.154 -11.915 1.00 2.24 43 ILE A N 20
ATOM 24757 C CA . ILE A 1 43 ? 16.645 -8.099 -10.686 1.00 44.03 43 ILE A CA 20
ATOM 24758 C C . ILE A 1 43 ? 17.528 -7.774 -9.486 1.00 22.51 43 ILE A C 20
ATOM 24759 O O . ILE A 1 43 ? 17.310 -6.797 -8.770 1.00 45.20 43 ILE A O 20
ATOM 24775 N N . PRO A 1 44 ? 18.551 -8.612 -9.260 1.00 32.42 44 PRO A N 20
ATOM 24776 C CA . PRO A 1 44 ? 19.489 -8.434 -8.148 1.00 23.21 44 PRO A CA 20
ATOM 24777 C C . PRO A 1 44 ? 20.396 -7.224 -8.343 1.00 41.10 44 PRO A C 20
ATOM 24778 O O . PRO A 1 44 ? 21.013 -6.738 -7.395 1.00 25.10 44 PRO A O 20
ATOM 24789 N N . LYS A 1 45 ? 20.472 -6.740 -9.578 1.00 61.43 45 LYS A N 20
ATOM 24790 C CA . LYS A 1 45 ? 21.302 -5.585 -9.899 1.00 21.24 45 LYS A CA 20
ATOM 24791 C C . LYS A 1 45 ? 20.656 -4.296 -9.401 1.00 71.21 45 LYS A C 20
ATOM 24792 O O . LYS A 1 45 ? 21.347 -3.350 -9.024 1.00 12.04 45 LYS A O 20
ATOM 24811 N N . SER A 1 46 ? 19.327 -4.267 -9.402 1.00 60.02 46 SER A N 20
ATOM 24812 C CA . SER A 1 46 ? 18.588 -3.093 -8.953 1.00 31.00 46 SER A CA 20
ATOM 24813 C C . SER A 1 46 ? 18.761 -2.884 -7.452 1.00 13.04 46 SER A C 20
ATOM 24814 O O . SER A 1 46 ? 19.193 -1.821 -7.008 1.00 3.04 46 SER A O 20
ATOM 24822 N N . ALA A 1 47 ? 18.419 -3.907 -6.675 1.00 11.10 47 ALA A N 20
ATOM 24823 C CA . ALA A 1 47 ? 18.537 -3.837 -5.224 1.00 25.31 47 ALA A CA 20
ATOM 24824 C C . ALA A 1 47 ? 19.981 -3.584 -4.803 1.00 11.44 47 ALA A C 20
ATOM 24825 O O . ALA A 1 47 ? 20.238 -3.065 -3.717 1.00 35.24 47 ALA A O 20
ATOM 24832 N N . GLU A 1 48 ? 20.919 -3.953 -5.669 1.00 21.21 48 GLU A N 20
ATOM 24833 C CA . GLU A 1 48 ? 22.337 -3.766 -5.384 1.00 60.42 48 GLU A CA 20
ATOM 24834 C C . GLU A 1 48 ? 22.739 -2.305 -5.560 1.00 2.11 48 GLU A C 20
ATOM 24835 O O . GLU A 1 48 ? 23.698 -1.835 -4.947 1.00 65.43 48 GLU A O 20
ATOM 24847 N N . PHE A 1 49 ? 21.999 -1.591 -6.401 1.00 41.35 49 PHE A N 20
ATOM 24848 C CA . PHE A 1 49 ? 22.279 -0.183 -6.660 1.00 34.01 49 PHE A CA 20
ATOM 24849 C C . PHE A 1 49 ? 22.243 0.625 -5.366 1.00 61.00 49 PHE A C 20
ATOM 24850 O O . PHE A 1 49 ? 22.838 1.699 -5.276 1.00 44.12 49 PHE A O 20
ATOM 24867 N N . ILE A 1 50 ? 21.541 0.101 -4.367 1.00 71.33 50 ILE A N 20
ATOM 24868 C CA . ILE A 1 50 ? 21.428 0.772 -3.079 1.00 12.34 50 ILE A CA 20
ATOM 24869 C C . ILE A 1 50 ? 22.660 0.519 -2.217 1.00 1.12 50 ILE A C 20
ATOM 24870 O O . ILE A 1 50 ? 23.460 1.424 -1.981 1.00 24.31 50 ILE A O 20
ATOM 24886 N N . GLN A 1 51 ? 22.806 -0.717 -1.751 1.00 62.35 51 GLN A N 20
ATOM 24887 C CA . GLN A 1 51 ? 23.942 -1.090 -0.917 1.00 2.43 51 GLN A CA 20
ATOM 24888 C C . GLN A 1 51 ? 24.441 -2.488 -1.267 1.00 54.45 51 GLN A C 20
ATOM 24889 O O . GLN A 1 51 ? 23.662 -3.440 -1.320 1.00 42.21 51 GLN A O 20
ATOM 24903 N N . SER A 1 52 ? 25.743 -2.603 -1.507 1.00 71.52 52 SER A N 20
ATOM 24904 C CA . SER A 1 52 ? 26.345 -3.885 -1.857 1.00 53.34 52 SER A CA 20
ATOM 24905 C C . SER A 1 52 ? 25.967 -4.958 -0.841 1.00 24.02 52 SER A C 20
ATOM 24906 O O . SER A 1 52 ? 25.834 -6.134 -1.182 1.00 11.44 52 SER A O 20
ATOM 24914 N N . LYS A 1 53 ? 25.797 -4.545 0.410 1.00 12.24 53 LYS A N 20
ATOM 24915 C CA . LYS A 1 53 ? 25.434 -5.468 1.479 1.00 73.32 53 LYS A CA 20
ATOM 24916 C C . LYS A 1 53 ? 24.223 -4.956 2.252 1.00 34.51 53 LYS A C 20
ATOM 24917 O O . LYS A 1 53 ? 24.165 -5.064 3.476 1.00 12.13 53 LYS A O 20
ATOM 24936 N N . GLY A 1 54 ? 23.256 -4.400 1.528 1.00 35.44 54 GLY A N 20
ATOM 24937 C CA . GLY A 1 54 ? 22.058 -3.882 2.164 1.00 43.13 54 GLY A CA 20
ATOM 24938 C C . GLY A 1 54 ? 20.789 -4.452 1.562 1.00 22.10 54 GLY A C 20
ATOM 24939 O O . GLY A 1 54 ? 19.695 -4.238 2.085 1.00 51.25 54 GLY A O 20
ATOM 24943 N N . HIS A 1 55 ? 20.934 -5.179 0.459 1.00 60.41 55 HIS A N 20
ATOM 24944 C CA . HIS A 1 55 ? 19.789 -5.781 -0.216 1.00 24.54 55 HIS A CA 20
ATOM 24945 C C . HIS A 1 55 ? 19.823 -7.302 -0.091 1.00 45.23 55 HIS A C 20
ATOM 24946 O O . HIS A 1 55 ? 20.755 -7.951 -0.565 1.00 61.20 55 HIS A O 20
ATOM 24960 N N . GLU A 1 56 ? 18.802 -7.861 0.549 1.00 30.54 56 GLU A N 20
ATOM 24961 C CA . GLU A 1 56 ? 18.717 -9.305 0.737 1.00 62.12 56 GLU A CA 20
ATOM 24962 C C . GLU A 1 56 ? 17.390 -9.845 0.212 1.00 50.13 56 GLU A C 20
ATOM 24963 O O . GLU A 1 56 ? 16.319 -9.446 0.671 1.00 10.22 56 GLU A O 20
ATOM 24975 N N . LEU A 1 57 ? 17.468 -10.754 -0.754 1.00 4.13 57 LEU A N 20
ATOM 24976 C CA . LEU A 1 57 ? 16.274 -11.349 -1.343 1.00 31.21 57 LEU A CA 20
ATOM 24977 C C . LEU A 1 57 ? 15.785 -12.529 -0.508 1.00 51.43 57 LEU A C 20
ATOM 24978 O O . LEU A 1 57 ? 16.344 -13.624 -0.575 1.00 31.23 57 LEU A O 20
ATOM 24994 N N . LEU A 1 58 ? 14.737 -12.298 0.275 1.00 4.14 58 LEU A N 20
ATOM 24995 C CA . LEU A 1 58 ? 14.171 -13.342 1.122 1.00 74.11 58 LEU A CA 20
ATOM 24996 C C . LEU A 1 58 ? 13.837 -14.585 0.304 1.00 61.44 58 LEU A C 20
ATOM 24997 O O . LEU A 1 58 ? 14.189 -15.702 0.681 1.00 1.15 58 LEU A O 20
ATOM 25013 N N . ASN A 1 59 ? 13.158 -14.383 -0.821 1.00 14.24 59 ASN A N 20
ATOM 25014 C CA . ASN A 1 59 ? 12.778 -15.488 -1.694 1.00 1.52 59 ASN A CA 20
ATOM 25015 C C . ASN A 1 59 ? 13.380 -15.313 -3.085 1.00 21.12 59 ASN A C 20
ATOM 25016 O O . ASN A 1 59 ? 13.081 -14.346 -3.785 1.00 4.42 59 ASN A O 20
ATOM 25027 N N . SER A 1 60 ? 14.229 -16.257 -3.479 1.00 1.22 60 SER A N 20
ATOM 25028 C CA . SER A 1 60 ? 14.876 -16.206 -4.785 1.00 31.33 60 SER A CA 20
ATOM 25029 C C . SER A 1 60 ? 13.848 -15.998 -5.893 1.00 33.15 60 SER A C 20
ATOM 25030 O O . SER A 1 60 ? 12.765 -16.585 -5.869 1.00 11.20 60 SER A O 20
ATOM 25038 N N . LEU A 1 61 ? 14.194 -15.159 -6.862 1.00 41.22 61 LEU A N 20
ATOM 25039 C CA . LEU A 1 61 ? 13.302 -14.872 -7.980 1.00 43.34 61 LEU A CA 20
ATOM 25040 C C . LEU A 1 61 ? 13.172 -16.083 -8.898 1.00 63.11 61 LEU A C 20
ATOM 25041 O O . LEU A 1 61 ? 14.171 -16.684 -9.294 1.00 30.41 61 LEU A O 20
ATOM 25057 N N . ARG A 1 62 ? 11.935 -16.434 -9.234 1.00 64.42 62 ARG A N 20
ATOM 25058 C CA . ARG A 1 62 ? 11.675 -17.573 -10.106 1.00 72.23 62 ARG A CA 20
ATOM 25059 C C . ARG A 1 62 ? 11.462 -17.117 -11.547 1.00 30.41 62 ARG A C 20
ATOM 25060 O O . ARG A 1 62 ? 10.357 -17.210 -12.082 1.00 31.43 62 ARG A O 20
ATOM 25081 N N . PHE A 1 63 ? 12.527 -16.624 -12.169 1.00 43.14 63 PHE A N 20
ATOM 25082 C CA . PHE A 1 63 ? 12.457 -16.152 -13.547 1.00 42.04 63 PHE A CA 20
ATOM 25083 C C . PHE A 1 63 ? 12.196 -17.310 -14.506 1.00 43.13 63 PHE A C 20
ATOM 25084 O O . PHE A 1 63 ? 11.726 -17.109 -15.625 1.00 63.13 63 PHE A O 20
ATOM 25101 N N . ASN A 1 64 ? 12.506 -18.522 -14.058 1.00 72.44 64 ASN A N 20
ATOM 25102 C CA . ASN A 1 64 ? 12.306 -19.713 -14.876 1.00 63.33 64 ASN A CA 20
ATOM 25103 C C . ASN A 1 64 ? 10.881 -19.770 -15.417 1.00 14.54 64 ASN A C 20
ATOM 25104 O O . ASN A 1 64 ? 10.636 -20.312 -16.494 1.00 22.54 64 ASN A O 20
ATOM 25115 N N . GLN A 1 65 ? 9.945 -19.204 -14.661 1.00 74.22 65 GLN A N 20
ATOM 25116 C CA . GLN A 1 65 ? 8.543 -19.190 -15.065 1.00 24.34 65 GLN A CA 20
ATOM 25117 C C . GLN A 1 65 ? 8.121 -17.797 -15.518 1.00 1.45 65 GLN A C 20
ATOM 25118 O O . GLN A 1 65 ? 8.959 -16.917 -15.714 1.00 51.11 65 GLN A O 20
ATOM 25132 N N . ALA A 1 66 ? 6.817 -17.603 -15.682 1.00 34.14 66 ALA A N 20
ATOM 25133 C CA . ALA A 1 66 ? 6.283 -16.316 -16.110 1.00 2.02 66 ALA A CA 20
ATOM 25134 C C . ALA A 1 66 ? 6.644 -15.215 -15.119 1.00 3.24 66 ALA A C 20
ATOM 25135 O O . ALA A 1 66 ? 7.459 -15.420 -14.218 1.00 54.43 66 ALA A O 20
ATOM 25142 N N . ASP A 1 67 ? 6.034 -14.047 -15.291 1.00 23.34 67 ASP A N 20
ATOM 25143 C CA . ASP A 1 67 ? 6.292 -12.913 -14.410 1.00 74.44 67 ASP A CA 20
ATOM 25144 C C . ASP A 1 67 ? 6.208 -13.332 -12.946 1.00 21.31 67 ASP A C 20
ATOM 25145 O O . ASP A 1 67 ? 5.141 -13.701 -12.456 1.00 11.14 67 ASP A O 20
ATOM 25154 N N . TRP A 1 68 ? 7.340 -13.274 -12.254 1.00 42.01 68 TRP A N 20
ATOM 25155 C CA . TRP A 1 68 ? 7.395 -13.649 -10.846 1.00 1.44 68 TRP A CA 20
ATOM 25156 C C . TRP A 1 68 ? 7.569 -12.419 -9.962 1.00 12.45 68 TRP A C 20
ATOM 25157 O O . TRP A 1 68 ? 7.582 -11.288 -10.449 1.00 13.43 68 TRP A O 20
ATOM 25178 N N . THR A 1 69 ? 7.703 -12.646 -8.658 1.00 54.54 69 THR A N 20
ATOM 25179 C CA . THR A 1 69 ? 7.875 -11.556 -7.706 1.00 53.55 69 THR A CA 20
ATOM 25180 C C . THR A 1 69 ? 9.100 -11.781 -6.828 1.00 43.45 69 THR A C 20
ATOM 25181 O O . THR A 1 69 ? 9.349 -12.895 -6.368 1.00 62.31 69 THR A O 20
ATOM 25192 N N . ILE A 1 70 ? 9.862 -10.716 -6.600 1.00 21.22 70 ILE A N 20
ATOM 25193 C CA . ILE A 1 70 ? 11.061 -10.799 -5.775 1.00 10.51 70 ILE A CA 20
ATOM 25194 C C . ILE A 1 70 ? 10.976 -9.849 -4.585 1.00 51.51 70 ILE A C 20
ATOM 25195 O O . ILE A 1 70 ? 10.841 -8.636 -4.753 1.00 21.40 70 ILE A O 20
ATOM 25211 N N . VAL A 1 71 ? 11.057 -10.407 -3.382 1.00 23.23 71 VAL A N 20
ATOM 25212 C CA . VAL A 1 71 ? 10.993 -9.610 -2.163 1.00 14.03 71 VAL A CA 20
ATOM 25213 C C . VAL A 1 71 ? 12.384 -9.173 -1.717 1.00 74.03 71 VAL A C 20
ATOM 25214 O O . VAL A 1 71 ? 13.304 -9.986 -1.631 1.00 72.24 71 VAL A O 20
ATOM 25227 N N . VAL A 1 72 ? 12.530 -7.883 -1.434 1.00 42.52 72 VAL A N 20
ATOM 25228 C CA . VAL A 1 72 ? 13.809 -7.337 -0.996 1.00 10.54 72 VAL A CA 20
ATOM 25229 C C . VAL A 1 72 ? 13.685 -6.679 0.374 1.00 51.50 72 VAL A C 20
ATOM 25230 O O . VAL A 1 72 ? 12.847 -5.800 0.578 1.00 1.21 72 VAL A O 20
ATOM 25243 N N . ARG A 1 73 ? 14.525 -7.109 1.310 1.00 73.34 73 ARG A N 20
ATOM 25244 C CA . ARG A 1 73 ? 14.509 -6.562 2.661 1.00 73.50 73 ARG A CA 20
ATOM 25245 C C . ARG A 1 73 ? 15.638 -5.554 2.853 1.00 54.13 73 ARG A C 20
ATOM 25246 O O . ARG A 1 73 ? 16.812 -5.920 2.891 1.00 24.20 73 ARG A O 20
ATOM 25267 N N . LYS A 1 74 ? 15.273 -4.282 2.972 1.00 3.32 74 LYS A N 20
ATOM 25268 C CA . LYS A 1 74 ? 16.254 -3.219 3.161 1.00 72.13 74 LYS A CA 20
ATOM 25269 C C . LYS A 1 74 ? 16.978 -3.377 4.494 1.00 70.21 74 LYS A C 20
ATOM 25270 O O . LYS A 1 74 ? 16.443 -3.958 5.438 1.00 33.41 74 LYS A O 20
ATOM 25289 N N . LYS A 1 75 ? 18.198 -2.855 4.565 1.00 72.21 75 LYS A N 20
ATOM 25290 C CA . LYS A 1 75 ? 18.995 -2.935 5.783 1.00 61.40 75 LYS A CA 20
ATOM 25291 C C . LYS A 1 75 ? 20.342 -2.244 5.598 1.00 0.32 75 LYS A C 20
ATOM 25292 O O . LYS A 1 75 ? 20.631 -1.702 4.532 1.00 70.34 75 LYS A O 20
ATOM 25311 N N . ALA A 1 76 ? 21.162 -2.267 6.643 1.00 25.14 76 ALA A N 20
ATOM 25312 C CA . ALA A 1 76 ? 22.480 -1.645 6.594 1.00 30.54 76 ALA A CA 20
ATOM 25313 C C . ALA A 1 76 ? 23.466 -2.510 5.817 1.00 64.12 76 ALA A C 20
ATOM 25314 O O . ALA A 1 76 ? 24.664 -2.515 6.105 1.00 32.03 76 ALA A O 20
#

Secondary structure (DSSP, 8-state):
--EEE-GGGTTTTHHHHHHHHHTTS-TT-EEEEEE-SS--SHHHHHHHTT-TTT-EE-S---BTBSSEEEEEE---

CATH classification: 3.30.110.40